Protein 2ENY (pdb70)

Secondary structure (DSSP, 8-state):
-----------SB----EEEESS--EEEEEE-SS---SS-B--BSSSSB-SB-SS-EEEEETTEEEEEE-S--TTT-S-EEEEETTEEEEE-EEEE---SS---

InterPro domains:
  IPR000048 IQ motif, EF-hand binding site [PF00612] (4874-4893)
  IPR000048 IQ motif, EF-hand binding site [SM00015] (4871-4893)
  IPR000219 Dbl homology domain [PF00621] (5697-5871)
  IPR000219 Dbl homology domain [PS50010] (5693-5877)
  IPR000219 Dbl homology domain [SM00325] (5697-5876)
  IPR000719 Protein kinase domain [PF00069] (6468-6721)
  IPR000719 Protein kinase domain [PF00069] (7675-7924)
  IPR000719 Protein kinase domain [PS50011] (6468-6721)
  IPR000719 Protein kinase domain [PS50011] (7672-7924)
  IPR000719 Protein kinase domain [SM00220] (6468-6721)
  IPR000719 Protein kinase domain [SM00220] (7672-7924)
  IPR001452 SH3 domain [PS50002] (5600-5667)
  IPR001849 Pleckstrin homology domain [PS50003] (5895-6004)
  IPR001849 Pleckstrin homology domain [SM00233] (5896-6006)
  IPR003598 Immunoglobulin subtype 2 [SM00408] (22-89)
  IPR003598 Immunoglobulin subtype 2 [SM00408] (122-191)
  IPR003598 Immunoglobulin subtype 2 [SM00408] (250-318)
  IPR003598 Immunoglobulin subtype 2 [SM00408] (345-411)
  IPR003598 Immunoglobulin subtype 2 [SM00408] (721-785)
  IPR003598 Immunoglobulin subtype 2 [SM00408] (810-877)

Organism: Homo sapiens (NCBI:txid9606)

Foldseek 3Di:
DDPDDDDDWAWPDFWEEDADEQQDKDKIKTATPDKDDPWDKFKDQQHHGDPDPQQWPWDDDIRMIITIHGRDDQNSFDKIWMDTPRDIGMYGYYYHYDPDDDDD

Radius of gyration: 16.29 Å; Cα contacts (8 Å, |Δi|>4): 209; chains: 1; bounding box: 24×69×23 Å

Nearest PDB structures (foldseek):
  2eny-assembly1_A  TM=8.741E-01  e=5.413E-17  Homo sapiens
  1x44-assembly1_A  TM=7.859E-01  e=5.544E-09  Homo sapiens
  7ahs-assembly3_C  TM=8.733E-01  e=3.861E-07  Homo sapiens
  5joe-assembly1_A  TM=8.152E-01  e=4.324E-07  Homo sapiens
  2bk8-assembly1_A  TM=7.871E-01  e=1.364E-05  Homo sapiens

Structure (mmCIF, N/CA/C/O backbone):
data_2ENY
#
_entry.id   2ENY
#
loop_
_atom_site.group_PDB
_atom_site.id
_atom_site.type_symbol
_atom_site.label_atom_id
_atom_site.label_alt_id
_atom_site.label_comp_id
_atom_site.label_asym_id
_atom_site.label_entity_id
_atom_site.label_seq_id
_atom_site.pdbx_PDB_ins_code
_atom_site.Cartn_x
_atom_site.Cartn_y
_atom_site.Cartn_z
_atom_site.occupancy
_atom_site.B_iso_or_equiv
_atom_site.auth_seq_id
_atom_site.auth_comp_id
_atom_site.auth_asym_id
_atom_site.auth_atom_id
_atom_site.pdbx_PDB_model_num
ATOM 1 N N . GLY A 1 1 ? 13.356 39.918 2.357 1.00 0.00 1 GLY A N 1
ATOM 2 C CA . GLY A 1 1 ? 12.908 40.194 1.005 1.00 0.00 1 GLY A CA 1
ATOM 3 C C . GLY A 1 1 ? 11.445 39.856 0.798 1.00 0.00 1 GLY A C 1
ATOM 4 O O . GLY A 1 1 ? 10.566 40.659 1.109 1.00 0.00 1 GLY A O 1
ATOM 8 N N . SER A 1 2 ? 11.183 38.665 0.270 1.00 0.00 2 SER A N 1
ATOM 9 C CA . SER A 1 2 ? 9.816 38.225 0.017 1.00 0.00 2 SER A CA 1
ATOM 10 C C . SER A 1 2 ? 9.569 36.844 0.618 1.00 0.00 2 SER A C 1
ATOM 11 O O . SER A 1 2 ? 10.146 35.851 0.176 1.00 0.00 2 SER A O 1
ATOM 19 N N . SER A 1 3 ? 8.708 36.791 1.629 1.00 0.00 3 SER A N 1
ATOM 20 C CA . SER A 1 3 ? 8.387 35.533 2.294 1.00 0.00 3 SER A CA 1
ATOM 21 C C . SER A 1 3 ? 7.114 34.923 1.717 1.00 0.00 3 SER A C 1
ATOM 22 O O . SER A 1 3 ? 6.166 35.633 1.386 1.00 0.00 3 SER A O 1
ATOM 30 N N . GLY A 1 4 ? 7.101 33.598 1.598 1.00 0.00 4 GLY A N 1
ATOM 31 C CA . GLY A 1 4 ? 5.941 32.913 1.060 1.00 0.00 4 GLY A CA 1
ATOM 32 C C . GLY A 1 4 ? 6.273 32.082 -0.163 1.00 0.00 4 GLY A C 1
ATOM 33 O O . GLY A 1 4 ? 7.356 32.211 -0.734 1.00 0.00 4 GLY A O 1
ATOM 37 N N . SER A 1 5 ? 5.341 31.225 -0.566 1.00 0.00 5 SER A N 1
ATOM 38 C CA . SER A 1 5 ? 5.543 30.365 -1.727 1.00 0.00 5 SER A CA 1
ATOM 39 C C . SER A 1 5 ? 4.215 30.057 -2.412 1.00 0.00 5 SER A C 1
ATOM 40 O O . SER A 1 5 ? 3.212 29.783 -1.753 1.00 0.00 5 SER A O 1
ATOM 48 N N . SER A 1 6 ? 4.217 30.104 -3.740 1.00 0.00 6 SER A N 1
ATOM 49 C CA . SER A 1 6 ? 3.012 29.834 -4.517 1.00 0.00 6 SER A CA 1
ATOM 50 C C . SER A 1 6 ? 2.950 28.367 -4.931 1.00 0.00 6 SER A C 1
ATOM 51 O O . SER A 1 6 ? 1.906 27.725 -4.827 1.00 0.00 6 SER A O 1
ATOM 59 N N . GLY A 1 7 ? 4.079 27.843 -5.400 1.00 0.00 7 GLY A N 1
ATOM 60 C CA . GLY A 1 7 ? 4.132 26.456 -5.823 1.00 0.00 7 GLY A CA 1
ATOM 61 C C . GLY A 1 7 ? 3.338 25.541 -4.912 1.00 0.00 7 GLY A C 1
ATOM 62 O O . GLY A 1 7 ? 3.357 25.698 -3.691 1.00 0.00 7 GLY A O 1
ATOM 66 N N . HIS A 1 8 ? 2.634 24.582 -5.506 1.00 0.00 8 HIS A N 1
ATOM 67 C CA . HIS A 1 8 ? 1.828 23.639 -4.740 1.00 0.00 8 HIS A CA 1
ATOM 68 C C . HIS A 1 8 ? 2.490 22.265 -4.701 1.00 0.00 8 HIS A C 1
ATOM 69 O O . HIS A 1 8 ? 3.490 22.026 -5.378 1.00 0.00 8 HIS A O 1
ATOM 84 N N . VAL A 1 9 ? 1.926 21.364 -3.902 1.00 0.00 9 VAL A N 1
ATOM 85 C CA . VAL A 1 9 ? 2.461 20.014 -3.774 1.00 0.00 9 VAL A CA 1
ATOM 86 C C . VAL A 1 9 ? 1.405 18.969 -4.117 1.00 0.00 9 VAL A C 1
ATOM 87 O O . VAL A 1 9 ? 0.224 19.145 -3.821 1.00 0.00 9 VAL A O 1
ATOM 100 N N . GLY A 1 10 ? 1.839 17.879 -4.743 1.00 0.00 10 GLY A N 1
ATOM 101 C CA . GLY A 1 10 ? 0.918 16.821 -5.115 1.00 0.00 10 GLY A CA 1
ATOM 102 C C . GLY A 1 10 ? 1.600 15.472 -5.227 1.00 0.00 10 GLY A C 1
ATOM 103 O O . GLY A 1 10 ? 2.801 15.354 -4.983 1.00 0.00 10 GLY A O 1
ATOM 107 N N . ILE A 1 11 ? 0.832 14.452 -5.594 1.00 0.00 11 ILE A N 1
ATOM 108 C CA . ILE A 1 11 ? 1.369 13.104 -5.736 1.00 0.00 11 ILE A CA 1
ATOM 109 C C . ILE A 1 11 ? 1.991 12.903 -7.114 1.00 0.00 11 ILE A C 1
ATOM 110 O O . ILE A 1 11 ? 1.285 12.817 -8.120 1.00 0.00 11 ILE A O 1
ATOM 126 N N . THR A 1 12 ? 3.318 12.827 -7.153 1.00 0.00 12 THR A N 1
ATOM 127 C CA . THR A 1 12 ? 4.035 12.635 -8.407 1.00 0.00 12 THR A CA 1
ATOM 128 C C . THR A 1 12 ? 4.129 11.156 -8.766 1.00 0.00 12 THR A C 1
ATOM 129 O O . THR A 1 12 ? 4.370 10.801 -9.920 1.00 0.00 12 THR A O 1
ATOM 140 N N . LYS A 1 13 ? 3.937 10.297 -7.771 1.00 0.00 13 LYS A N 1
ATOM 141 C CA . LYS A 1 13 ? 3.997 8.856 -7.981 1.00 0.00 13 LYS A CA 1
ATOM 142 C C . LYS A 1 13 ? 2.752 8.172 -7.427 1.00 0.00 13 LYS A C 1
ATOM 143 O O . LYS A 1 13 ? 2.750 7.685 -6.296 1.00 0.00 13 LYS A O 1
ATOM 162 N N . ARG A 1 14 ? 1.694 8.138 -8.231 1.00 0.00 14 ARG A N 1
ATOM 163 C CA . ARG A 1 14 ? 0.442 7.514 -7.820 1.00 0.00 14 ARG A CA 1
ATOM 164 C C . ARG A 1 14 ? 0.617 6.008 -7.646 1.00 0.00 14 ARG A C 1
ATOM 165 O O . ARG A 1 14 ? 1.346 5.365 -8.402 1.00 0.00 14 ARG A O 1
ATOM 186 N N . LEU A 1 15 ? -0.055 5.452 -6.644 1.00 0.00 15 LEU A N 1
ATOM 187 C CA . LEU A 1 15 ? 0.026 4.021 -6.369 1.00 0.00 15 LEU A CA 1
ATOM 188 C C . LEU A 1 15 ? -0.050 3.213 -7.661 1.00 0.00 15 LEU A C 1
ATOM 189 O O . LEU A 1 15 ? -0.397 3.742 -8.717 1.00 0.00 15 LEU A O 1
ATOM 205 N N . LYS A 1 16 ? 0.274 1.928 -7.569 1.00 0.00 16 LYS A N 1
ATOM 206 C CA . LYS A 1 16 ? 0.240 1.045 -8.728 1.00 0.00 16 LYS A CA 1
ATOM 207 C C . LYS A 1 16 ? -0.323 -0.323 -8.353 1.00 0.00 16 LYS A C 1
ATOM 208 O O . LYS A 1 16 ? -0.383 -0.680 -7.176 1.00 0.00 16 LYS A O 1
ATOM 227 N N . THR A 1 17 ? -0.733 -1.086 -9.362 1.00 0.00 17 THR A N 1
ATOM 228 C CA . THR A 1 17 ? -1.290 -2.414 -9.139 1.00 0.00 17 THR A CA 1
ATOM 229 C C . THR A 1 17 ? -0.227 -3.375 -8.618 1.00 0.00 17 THR A C 1
ATOM 230 O O . THR A 1 17 ? 0.878 -3.444 -9.156 1.00 0.00 17 THR A O 1
ATOM 241 N N . MET A 1 18 ? -0.569 -4.116 -7.570 1.00 0.00 18 MET A N 1
ATOM 242 C CA . MET A 1 18 ? 0.356 -5.076 -6.978 1.00 0.00 18 MET A CA 1
ATOM 243 C C . MET A 1 18 ? -0.262 -6.469 -6.930 1.00 0.00 18 MET A C 1
ATOM 244 O O . MET A 1 18 ? -1.286 -6.681 -6.281 1.00 0.00 18 MET A O 1
ATOM 258 N N . GLU A 1 19 ? 0.365 -7.415 -7.622 1.00 0.00 19 GLU A N 1
ATOM 259 C CA . GLU A 1 19 ? -0.126 -8.788 -7.657 1.00 0.00 19 GLU A CA 1
ATOM 260 C C . GLU A 1 19 ? 0.755 -9.703 -6.812 1.00 0.00 19 GLU A C 1
ATOM 261 O O . GLU A 1 19 ? 1.975 -9.734 -6.976 1.00 0.00 19 GLU A O 1
ATOM 273 N N . VAL A 1 20 ? 0.128 -10.447 -5.906 1.00 0.00 20 VAL A N 1
ATOM 274 C CA . VAL A 1 20 ? 0.854 -11.364 -5.035 1.00 0.00 20 VAL A CA 1
ATOM 275 C C . VAL A 1 20 ? 0.103 -12.681 -4.876 1.00 0.00 20 VAL A C 1
ATOM 276 O O . VAL A 1 20 ? -1.071 -12.786 -5.233 1.00 0.00 20 VAL A O 1
ATOM 289 N N . LEU A 1 21 ? 0.787 -13.684 -4.338 1.00 0.00 21 LEU A N 1
ATOM 290 C CA . LEU A 1 21 ? 0.185 -14.996 -4.130 1.00 0.00 21 LEU A CA 1
ATOM 291 C C . LEU A 1 21 ? -0.387 -15.117 -2.721 1.00 0.00 21 LEU A C 1
ATOM 292 O O . LEU A 1 21 ? 0.270 -14.762 -1.743 1.00 0.00 21 LEU A O 1
ATOM 308 N N . GLU A 1 22 ? -1.613 -15.620 -2.627 1.00 0.00 22 GLU A N 1
ATOM 309 C CA . GLU A 1 22 ? -2.272 -15.788 -1.337 1.00 0.00 22 GLU A CA 1
ATOM 310 C C . GLU A 1 22 ? -1.290 -16.300 -0.287 1.00 0.00 22 GLU A C 1
ATOM 311 O O . GLU A 1 22 ? -0.850 -17.448 -0.340 1.00 0.00 22 GLU A O 1
ATOM 323 N N . GLY A 1 23 ? -0.951 -15.438 0.667 1.00 0.00 23 GLY A N 1
ATOM 324 C CA . GLY A 1 23 ? -0.023 -15.820 1.716 1.00 0.00 23 GLY A CA 1
ATOM 325 C C . GLY A 1 23 ? 1.366 -15.254 1.495 1.00 0.00 23 GLY A C 1
ATOM 326 O O . GLY A 1 23 ? 2.361 -15.872 1.873 1.00 0.00 23 GLY A O 1
ATOM 330 N N . GLU A 1 24 ? 1.434 -14.077 0.880 1.00 0.00 24 GLU A N 1
ATOM 331 C CA . GLU A 1 24 ? 2.712 -13.431 0.608 1.00 0.00 24 GLU A CA 1
ATOM 332 C C . GLU A 1 24 ? 2.768 -12.047 1.247 1.00 0.00 24 GLU A C 1
ATOM 333 O O . GLU A 1 24 ? 1.813 -11.607 1.888 1.00 0.00 24 GLU A O 1
ATOM 345 N N . SER A 1 25 ? 3.895 -11.365 1.069 1.00 0.00 25 SER A N 1
ATOM 346 C CA . SER A 1 25 ? 4.080 -10.032 1.632 1.00 0.00 25 SER A CA 1
ATOM 347 C C . SER A 1 25 ? 4.331 -9.007 0.531 1.00 0.00 25 SER A C 1
ATOM 348 O O . SER A 1 25 ? 5.302 -9.112 -0.220 1.00 0.00 25 SER A O 1
ATOM 356 N N . CYS A 1 26 ? 3.450 -8.017 0.440 1.00 0.00 26 CYS A N 1
ATOM 357 C CA . CYS A 1 26 ? 3.574 -6.972 -0.570 1.00 0.00 26 CYS A CA 1
ATOM 358 C C . CYS A 1 26 ? 3.757 -5.605 0.082 1.00 0.00 26 CYS A C 1
ATOM 359 O O . CYS A 1 26 ? 3.028 -5.244 1.005 1.00 0.00 26 CYS A O 1
ATOM 367 N N . SER A 1 27 ? 4.737 -4.850 -0.405 1.00 0.00 27 SER A N 1
ATOM 368 C CA . SER A 1 27 ? 5.020 -3.525 0.134 1.00 0.00 27 SER A CA 1
ATOM 369 C C . SER A 1 27 ? 4.756 -2.446 -0.912 1.00 0.00 27 SER A C 1
ATOM 370 O O . SER A 1 27 ? 5.541 -2.263 -1.844 1.00 0.00 27 SER A O 1
ATOM 378 N N . PHE A 1 28 ? 3.646 -1.734 -0.752 1.00 0.00 28 PHE A N 1
ATOM 379 C CA . PHE A 1 28 ? 3.277 -0.673 -1.682 1.00 0.00 28 PHE A CA 1
ATOM 380 C C . PHE A 1 28 ? 4.193 0.537 -1.518 1.00 0.00 28 PHE A C 1
ATOM 381 O O . PHE A 1 28 ? 4.677 0.817 -0.423 1.00 0.00 28 PHE A O 1
ATOM 398 N N . GLU A 1 29 ? 4.425 1.248 -2.617 1.00 0.00 29 GLU A N 1
ATOM 399 C CA . GLU A 1 29 ? 5.284 2.427 -2.596 1.00 0.00 29 GLU A CA 1
ATOM 400 C C . GLU A 1 29 ? 4.510 3.671 -3.022 1.00 0.00 29 GLU A C 1
ATOM 401 O O . GLU A 1 29 ? 3.724 3.632 -3.969 1.00 0.00 29 GLU A O 1
ATOM 413 N N . CYS A 1 30 ? 4.739 4.773 -2.316 1.00 0.00 30 CYS A N 1
ATOM 414 C CA . CYS A 1 30 ? 4.062 6.029 -2.619 1.00 0.00 30 CYS A CA 1
ATOM 415 C C . CYS A 1 30 ? 4.958 7.221 -2.295 1.00 0.00 30 CYS A C 1
ATOM 416 O O . CYS A 1 30 ? 5.388 7.395 -1.154 1.00 0.00 30 CYS A O 1
ATOM 424 N N . VAL A 1 31 ? 5.237 8.037 -3.306 1.00 0.00 31 VAL A N 1
ATOM 425 C CA . VAL A 1 31 ? 6.082 9.212 -3.129 1.00 0.00 31 VAL A CA 1
ATOM 426 C C . VAL A 1 31 ? 5.284 10.497 -3.318 1.00 0.00 31 VAL A C 1
ATOM 427 O O . VAL A 1 31 ? 4.434 10.588 -4.205 1.00 0.00 31 VAL A O 1
ATOM 440 N N . LEU A 1 32 ? 5.563 11.489 -2.480 1.00 0.00 32 LEU A N 1
ATOM 441 C CA . LEU A 1 32 ? 4.871 12.771 -2.555 1.00 0.00 32 LEU A CA 1
ATOM 442 C C . LEU A 1 32 ? 5.817 13.874 -3.019 1.00 0.00 32 LEU A C 1
ATOM 443 O O . LEU A 1 32 ? 6.957 13.960 -2.562 1.00 0.00 32 LEU A O 1
ATOM 459 N N . SER A 1 33 ? 5.336 14.718 -3.926 1.00 0.00 33 SER A N 1
ATOM 460 C CA . SER A 1 33 ? 6.139 15.815 -4.453 1.00 0.00 33 SER A CA 1
ATOM 461 C C . SER A 1 33 ? 7.045 16.393 -3.370 1.00 0.00 33 SER A C 1
ATOM 462 O O . SER A 1 33 ? 8.220 16.673 -3.611 1.00 0.00 33 SER A O 1
ATOM 470 N N . HIS A 1 34 ? 6.491 16.569 -2.175 1.00 0.00 34 HIS A N 1
ATOM 471 C CA . HIS A 1 34 ? 7.248 17.113 -1.053 1.00 0.00 34 HIS A CA 1
ATOM 472 C C . HIS A 1 34 ? 7.249 16.142 0.124 1.00 0.00 34 HIS A C 1
ATOM 473 O O . HIS A 1 34 ? 6.572 15.115 0.093 1.00 0.00 34 HIS A O 1
ATOM 488 N N . GLU A 1 35 ? 8.012 16.476 1.160 1.00 0.00 35 GLU A N 1
ATOM 489 C CA . GLU A 1 35 ? 8.101 15.632 2.346 1.00 0.00 35 GLU A CA 1
ATOM 490 C C . GLU A 1 35 ? 6.749 15.535 3.047 1.00 0.00 35 GLU A C 1
ATOM 491 O O . GLU A 1 35 ? 6.533 14.658 3.883 1.00 0.00 35 GLU A O 1
ATOM 503 N N . SER A 1 36 ? 5.843 16.443 2.699 1.00 0.00 36 SER A N 1
ATOM 504 C CA . SER A 1 36 ? 4.513 16.463 3.298 1.00 0.00 36 SER A CA 1
ATOM 505 C C . SER A 1 36 ? 4.588 16.193 4.797 1.00 0.00 36 SER A C 1
ATOM 506 O O . SER A 1 36 ? 3.806 15.411 5.338 1.00 0.00 36 SER A O 1
ATOM 514 N N . ALA A 1 37 ? 5.535 16.845 5.463 1.00 0.00 37 ALA A N 1
ATOM 515 C CA . ALA A 1 37 ? 5.712 16.677 6.900 1.00 0.00 37 ALA A CA 1
ATOM 516 C C . ALA A 1 37 ? 4.591 17.362 7.675 1.00 0.00 37 ALA A C 1
ATOM 517 O O . ALA A 1 37 ? 4.059 16.807 8.636 1.00 0.00 37 ALA A O 1
ATOM 524 N N . SER A 1 38 ? 4.238 18.571 7.251 1.00 0.00 38 SER A N 1
ATOM 525 C CA . SER A 1 38 ? 3.183 19.334 7.909 1.00 0.00 38 SER A CA 1
ATOM 526 C C . SER A 1 38 ? 2.078 18.410 8.412 1.00 0.00 38 SER A C 1
ATOM 527 O O . SER A 1 38 ? 1.792 18.361 9.608 1.00 0.00 38 SER A O 1
ATOM 535 N N . ASP A 1 39 ? 1.461 17.680 7.490 1.00 0.00 39 ASP A N 1
ATOM 536 C CA . ASP A 1 39 ? 0.388 16.756 7.839 1.00 0.00 39 ASP A CA 1
ATOM 537 C C . ASP A 1 39 ? 0.838 15.309 7.665 1.00 0.00 39 ASP A C 1
ATOM 538 O O . ASP A 1 39 ? 1.597 14.974 6.755 1.00 0.00 39 ASP A O 1
ATOM 547 N N . PRO A 1 40 ? 0.362 14.429 8.559 1.00 0.00 40 PRO A N 1
ATOM 548 C CA . PRO A 1 40 ? 0.703 13.004 8.526 1.00 0.00 40 PRO A CA 1
ATOM 549 C C . PRO A 1 40 ? 0.075 12.285 7.336 1.00 0.00 40 PRO A C 1
ATOM 550 O O . PRO A 1 40 ? -0.764 12.846 6.632 1.00 0.00 40 PRO A O 1
ATOM 561 N N . ALA A 1 41 ? 0.487 11.040 7.119 1.00 0.00 41 ALA A N 1
ATOM 562 C CA . ALA A 1 41 ? -0.037 10.244 6.016 1.00 0.00 41 ALA A CA 1
ATOM 563 C C . ALA A 1 41 ? -0.865 9.071 6.531 1.00 0.00 41 ALA A C 1
ATOM 564 O O . ALA A 1 41 ? -0.631 8.570 7.630 1.00 0.00 41 ALA A O 1
ATOM 571 N N . MET A 1 42 ? -1.832 8.638 5.729 1.00 0.00 42 MET A N 1
ATOM 572 C CA . MET A 1 42 ? -2.694 7.523 6.104 1.00 0.00 42 MET A CA 1
ATOM 573 C C . MET A 1 42 ? -2.604 6.398 5.079 1.00 0.00 42 MET A C 1
ATOM 574 O O . MET A 1 42 ? -2.292 6.633 3.911 1.00 0.00 42 MET A O 1
ATOM 588 N N . TRP A 1 43 ? -2.879 5.176 5.522 1.00 0.00 43 TRP A N 1
ATOM 589 C CA . TRP A 1 43 ? -2.829 4.015 4.641 1.00 0.00 43 TRP A CA 1
ATOM 590 C C . TRP A 1 43 ? -4.098 3.179 4.770 1.00 0.00 43 TRP A C 1
ATOM 591 O O . TRP A 1 43 ? -4.395 2.642 5.838 1.00 0.00 43 TRP A O 1
ATOM 612 N N . THR A 1 44 ? -4.845 3.071 3.676 1.00 0.00 44 THR A N 1
ATOM 613 C CA . THR A 1 44 ? -6.082 2.301 3.667 1.00 0.00 44 THR A CA 1
ATOM 614 C C . THR A 1 44 ? -6.051 1.223 2.590 1.00 0.00 44 THR A C 1
ATOM 615 O O . THR A 1 44 ? -6.200 1.512 1.403 1.00 0.00 44 THR A O 1
ATOM 626 N N . VAL A 1 45 ? -5.857 -0.023 3.012 1.00 0.00 45 VAL A N 1
ATOM 627 C CA . VAL A 1 45 ? -5.808 -1.146 2.084 1.00 0.00 45 VAL A CA 1
ATOM 628 C C . VAL A 1 45 ? -7.114 -1.933 2.104 1.00 0.00 45 VAL A C 1
ATOM 629 O O . VAL A 1 45 ? -7.529 -2.441 3.145 1.00 0.00 45 VAL A O 1
ATOM 642 N N . GLY A 1 46 ? -7.758 -2.030 0.945 1.00 0.00 46 GLY A N 1
ATOM 643 C CA . GLY A 1 46 ? -9.011 -2.757 0.851 1.00 0.00 46 GLY A CA 1
ATOM 644 C C . GLY A 1 46 ? -10.202 -1.915 1.263 1.00 0.00 46 GLY A C 1
ATOM 645 O O . GLY A 1 46 ? -11.271 -2.002 0.660 1.00 0.00 46 GLY A O 1
ATOM 649 N N . GLY A 1 47 ? -10.019 -1.098 2.296 1.00 0.00 47 GLY A N 1
ATOM 650 C CA . GLY A 1 47 ? -11.097 -0.250 2.771 1.00 0.00 47 GLY A CA 1
ATOM 651 C C . GLY A 1 47 ? -11.138 -0.158 4.283 1.00 0.00 47 GLY A C 1
ATOM 652 O O . GLY A 1 47 ? -12.210 -0.033 4.877 1.00 0.00 47 GLY A O 1
ATOM 656 N N . LYS A 1 48 ? -9.969 -0.221 4.910 1.00 0.00 48 LYS A N 1
ATOM 657 C CA . LYS A 1 48 ? -9.874 -0.144 6.363 1.00 0.00 48 LYS A CA 1
ATOM 658 C C . LYS A 1 48 ? -8.626 0.624 6.788 1.00 0.00 48 LYS A C 1
ATOM 659 O O . LYS A 1 48 ? -7.701 0.812 5.996 1.00 0.00 48 LYS A O 1
ATOM 678 N N . THR A 1 49 ? -8.605 1.064 8.042 1.00 0.00 49 THR A N 1
ATOM 679 C CA . THR A 1 49 ? -7.470 1.810 8.571 1.00 0.00 49 THR A CA 1
ATOM 680 C C . THR A 1 49 ? -6.451 0.878 9.216 1.00 0.00 49 THR A C 1
ATOM 681 O O . THR A 1 49 ? -6.775 0.132 10.140 1.00 0.00 49 THR A O 1
ATOM 692 N N . VAL A 1 50 ? -5.217 0.926 8.723 1.00 0.00 50 VAL A N 1
ATOM 693 C CA . VAL A 1 50 ? -4.149 0.087 9.252 1.00 0.00 50 VAL A CA 1
ATOM 694 C C . VAL A 1 50 ? -3.019 0.933 9.827 1.00 0.00 50 VAL A C 1
ATOM 695 O O . VAL A 1 50 ? -2.552 0.691 10.939 1.00 0.00 50 VAL A O 1
ATOM 708 N N . GLY A 1 51 ? -2.584 1.928 9.060 1.00 0.00 51 GLY A N 1
ATOM 709 C CA . GLY A 1 51 ? -1.511 2.797 9.510 1.00 0.00 51 GLY A CA 1
ATOM 710 C C . GLY A 1 51 ? -0.480 2.061 10.342 1.00 0.00 51 GLY A C 1
ATOM 711 O O . GLY A 1 51 ? 0.206 1.167 9.845 1.00 0.00 51 GLY A O 1
ATOM 715 N N . SER A 1 52 ? -0.367 2.437 11.612 1.00 0.00 52 SER A N 1
ATOM 716 C CA . SER A 1 52 ? 0.593 1.810 12.513 1.00 0.00 52 SER A CA 1
ATOM 717 C C . SER A 1 52 ? -0.008 0.571 13.169 1.00 0.00 52 SER A C 1
ATOM 718 O O . SER A 1 52 ? -0.917 0.670 13.992 1.00 0.00 52 SER A O 1
ATOM 726 N N . SER A 1 53 ? 0.508 -0.597 12.797 1.00 0.00 53 SER A N 1
ATOM 727 C CA . SER A 1 53 ? 0.021 -1.857 13.346 1.00 0.00 53 SER A CA 1
ATOM 728 C C . SER A 1 53 ? 1.094 -2.938 13.257 1.00 0.00 53 SER A C 1
ATOM 729 O O . SER A 1 53 ? 1.998 -2.865 12.425 1.00 0.00 53 SER A O 1
ATOM 737 N N . SER A 1 54 ? 0.986 -3.942 14.122 1.00 0.00 54 SER A N 1
ATOM 738 C CA . SER A 1 54 ? 1.948 -5.038 14.145 1.00 0.00 54 SER A CA 1
ATOM 739 C C . SER A 1 54 ? 2.123 -5.637 12.753 1.00 0.00 54 SER A C 1
ATOM 740 O O . SER A 1 54 ? 3.244 -5.792 12.268 1.00 0.00 54 SER A O 1
ATOM 748 N N . ARG A 1 55 ? 1.006 -5.972 12.116 1.00 0.00 55 ARG A N 1
ATOM 749 C CA . ARG A 1 55 ? 1.034 -6.556 10.780 1.00 0.00 55 ARG A CA 1
ATOM 750 C C . ARG A 1 55 ? 1.413 -5.509 9.737 1.00 0.00 55 ARG A C 1
ATOM 751 O O . ARG A 1 55 ? 2.406 -5.658 9.024 1.00 0.00 55 ARG A O 1
ATOM 772 N N . PHE A 1 56 ? 0.616 -4.449 9.653 1.00 0.00 56 PHE A N 1
ATOM 773 C CA . PHE A 1 56 ? 0.868 -3.377 8.696 1.00 0.00 56 PHE A CA 1
ATOM 774 C C . PHE A 1 56 ? 1.753 -2.297 9.310 1.00 0.00 56 PHE A C 1
ATOM 775 O O . PHE A 1 56 ? 1.311 -1.530 10.166 1.00 0.00 56 PHE A O 1
ATOM 792 N N . GLN A 1 57 ? 3.005 -2.243 8.867 1.00 0.00 57 GLN A N 1
ATOM 793 C CA . GLN A 1 57 ? 3.953 -1.258 9.373 1.00 0.00 57 GLN A CA 1
ATOM 794 C C . GLN A 1 57 ? 4.245 -0.193 8.322 1.00 0.00 57 GLN A C 1
ATOM 795 O O . GLN A 1 57 ? 5.202 -0.307 7.557 1.00 0.00 57 GLN A O 1
ATOM 809 N N . ALA A 1 58 ? 3.413 0.843 8.290 1.00 0.00 58 ALA A N 1
ATOM 810 C CA . ALA A 1 58 ? 3.582 1.930 7.333 1.00 0.00 58 ALA A CA 1
ATOM 811 C C . ALA A 1 58 ? 4.806 2.774 7.673 1.00 0.00 58 ALA A C 1
ATOM 812 O O . ALA A 1 58 ? 4.700 3.794 8.355 1.00 0.00 58 ALA A O 1
ATOM 819 N N . THR A 1 59 ? 5.968 2.343 7.194 1.00 0.00 59 THR A N 1
ATOM 820 C CA . THR A 1 59 ? 7.212 3.058 7.449 1.00 0.00 59 THR A CA 1
ATOM 821 C C . THR A 1 59 ? 7.289 4.339 6.626 1.00 0.00 59 THR A C 1
ATOM 822 O O . THR A 1 59 ? 6.504 4.540 5.699 1.00 0.00 59 THR A O 1
ATOM 833 N N . ARG A 1 60 ? 8.239 5.203 6.970 1.00 0.00 60 ARG A N 1
ATOM 834 C CA . ARG A 1 60 ? 8.416 6.465 6.263 1.00 0.00 60 ARG A CA 1
ATOM 835 C C . ARG A 1 60 ? 9.895 6.744 6.011 1.00 0.00 60 ARG A C 1
ATOM 836 O O . ARG A 1 60 ? 10.731 6.551 6.894 1.00 0.00 60 ARG A O 1
ATOM 857 N N . GLN A 1 61 ? 10.209 7.197 4.802 1.00 0.00 61 GLN A N 1
ATOM 858 C CA . GLN A 1 61 ? 11.588 7.500 4.435 1.00 0.00 61 GLN A CA 1
ATOM 859 C C . GLN A 1 61 ? 11.677 8.843 3.717 1.00 0.00 61 GLN A C 1
ATOM 860 O O . GLN A 1 61 ? 11.375 8.944 2.528 1.00 0.00 61 GLN A O 1
ATOM 874 N N . GLY A 1 62 ? 12.093 9.873 4.447 1.00 0.00 62 GLY A N 1
ATOM 875 C CA . GLY A 1 62 ? 12.213 11.196 3.863 1.00 0.00 62 GLY A CA 1
ATOM 876 C C . GLY A 1 62 ? 10.935 11.650 3.187 1.00 0.00 62 GLY A C 1
ATOM 877 O O . GLY A 1 62 ? 10.018 12.143 3.845 1.00 0.00 62 GLY A O 1
ATOM 881 N N . ARG A 1 63 ? 10.874 11.486 1.870 1.00 0.00 63 ARG A N 1
ATOM 882 C CA . ARG A 1 63 ? 9.699 11.885 1.104 1.00 0.00 63 ARG A CA 1
ATOM 883 C C . ARG A 1 63 ? 9.069 10.682 0.408 1.00 0.00 63 ARG A C 1
ATOM 884 O O . ARG A 1 63 ? 8.554 10.794 -0.705 1.00 0.00 63 ARG A O 1
ATOM 905 N N . LYS A 1 64 ? 9.113 9.532 1.071 1.00 0.00 64 LYS A N 1
ATOM 906 C CA . LYS A 1 64 ? 8.546 8.307 0.518 1.00 0.00 64 LYS A CA 1
ATOM 907 C C . LYS A 1 64 ? 7.911 7.458 1.615 1.00 0.00 64 LYS A C 1
ATOM 908 O O . LYS A 1 64 ? 8.315 7.524 2.776 1.00 0.00 64 LYS A O 1
ATOM 927 N N . TYR A 1 65 ? 6.918 6.661 1.239 1.00 0.00 65 TYR A N 1
ATOM 928 C CA . TYR A 1 65 ? 6.227 5.800 2.191 1.00 0.00 65 TYR A CA 1
ATOM 929 C C . TYR A 1 65 ? 6.162 4.364 1.679 1.00 0.00 65 TYR A C 1
ATOM 930 O O . TYR A 1 65 ? 5.945 4.126 0.491 1.00 0.00 65 TYR A O 1
ATOM 948 N N . ILE A 1 66 ? 6.352 3.411 2.585 1.00 0.00 66 ILE A N 1
ATOM 949 C CA . ILE A 1 66 ? 6.314 1.998 2.227 1.00 0.00 66 ILE A CA 1
ATOM 950 C C . ILE A 1 66 ? 5.424 1.213 3.184 1.00 0.00 66 ILE A C 1
ATOM 951 O O . ILE A 1 66 ? 5.811 0.927 4.317 1.00 0.00 66 ILE A O 1
ATOM 967 N N . LEU A 1 67 ? 4.229 0.865 2.719 1.00 0.00 67 LEU A N 1
ATOM 968 C CA . LEU A 1 67 ? 3.282 0.109 3.532 1.00 0.00 67 LEU A CA 1
ATOM 969 C C . LEU A 1 67 ? 3.455 -1.391 3.317 1.00 0.00 67 LEU A C 1
ATOM 970 O O . LEU A 1 67 ? 3.152 -1.914 2.245 1.00 0.00 67 LEU A O 1
ATOM 986 N N . VAL A 1 68 ? 3.944 -2.078 4.345 1.00 0.00 68 VAL A N 1
ATOM 987 C CA . VAL A 1 68 ? 4.154 -3.519 4.270 1.00 0.00 68 VAL A CA 1
ATOM 988 C C . VAL A 1 68 ? 2.896 -4.280 4.674 1.00 0.00 68 VAL A C 1
ATOM 989 O O . VAL A 1 68 ? 2.257 -3.958 5.675 1.00 0.00 68 VAL A O 1
ATOM 1002 N N . VAL A 1 69 ? 2.546 -5.293 3.887 1.00 0.00 69 VAL A N 1
ATOM 1003 C CA . VAL A 1 69 ? 1.365 -6.102 4.163 1.00 0.00 69 VAL A CA 1
ATOM 1004 C C . VAL A 1 69 ? 1.745 -7.551 4.447 1.00 0.00 69 VAL A C 1
ATOM 1005 O O . VAL A 1 69 ? 2.425 -8.193 3.647 1.00 0.00 69 VAL A O 1
ATOM 1018 N N . ARG A 1 70 ? 1.302 -8.059 5.592 1.00 0.00 70 ARG A N 1
ATOM 1019 C CA . ARG A 1 70 ? 1.597 -9.432 5.983 1.00 0.00 70 ARG A CA 1
ATOM 1020 C C . ARG A 1 70 ? 0.331 -10.285 5.968 1.00 0.00 70 ARG A C 1
ATOM 1021 O O . ARG A 1 70 ? -0.768 -9.784 6.201 1.00 0.00 70 ARG A O 1
ATOM 1042 N N . GLU A 1 71 ? 0.496 -11.575 5.693 1.00 0.00 71 GLU A N 1
ATOM 1043 C CA . GLU A 1 71 ? -0.633 -12.496 5.647 1.00 0.00 71 GLU A CA 1
ATOM 1044 C C . GLU A 1 71 ? -1.668 -12.038 4.623 1.00 0.00 71 GLU A C 1
ATOM 1045 O O . GLU A 1 71 ? -2.857 -11.944 4.926 1.00 0.00 71 GLU A O 1
ATOM 1057 N N . ALA A 1 72 ? -1.205 -11.753 3.410 1.00 0.00 72 ALA A N 1
ATOM 1058 C CA . ALA A 1 72 ? -2.089 -11.306 2.341 1.00 0.00 72 ALA A CA 1
ATOM 1059 C C . ALA A 1 72 ? -3.190 -12.327 2.076 1.00 0.00 72 ALA A C 1
ATOM 1060 O O . ALA A 1 72 ? -2.915 -13.500 1.826 1.00 0.00 72 ALA A O 1
ATOM 1067 N N . ALA A 1 73 ? -4.438 -11.873 2.133 1.00 0.00 73 ALA A N 1
ATOM 1068 C CA . ALA A 1 73 ? -5.580 -12.747 1.897 1.00 0.00 73 ALA A CA 1
ATOM 1069 C C . ALA A 1 73 ? -6.334 -12.337 0.637 1.00 0.00 73 ALA A C 1
ATOM 1070 O O . ALA A 1 73 ? -6.156 -11.240 0.107 1.00 0.00 73 ALA A O 1
ATOM 1077 N N . PRO A 1 74 ? -7.197 -13.238 0.144 1.00 0.00 74 PRO A N 1
ATOM 1078 C CA . PRO A 1 74 ? -7.996 -12.992 -1.061 1.00 0.00 74 PRO A CA 1
ATOM 1079 C C . PRO A 1 74 ? -9.074 -11.937 -0.836 1.00 0.00 74 PRO A C 1
ATOM 1080 O O . PRO A 1 74 ? -9.381 -11.150 -1.731 1.00 0.00 74 PRO A O 1
ATOM 1091 N N . SER A 1 75 ? -9.644 -11.926 0.364 1.00 0.00 75 SER A N 1
ATOM 1092 C CA . SER A 1 75 ? -10.690 -10.969 0.705 1.00 0.00 75 SER A CA 1
ATOM 1093 C C . SER A 1 75 ? -10.191 -9.536 0.541 1.00 0.00 75 SER A C 1
ATOM 1094 O O . SER A 1 75 ? -10.737 -8.763 -0.245 1.00 0.00 75 SER A O 1
ATOM 1102 N N . ASP A 1 76 ? -9.149 -9.191 1.290 1.00 0.00 76 ASP A N 1
ATOM 1103 C CA . ASP A 1 76 ? -8.574 -7.852 1.228 1.00 0.00 76 ASP A CA 1
ATOM 1104 C C . ASP A 1 76 ? -8.536 -7.343 -0.209 1.00 0.00 76 ASP A C 1
ATOM 1105 O O . ASP A 1 76 ? -8.841 -6.180 -0.474 1.00 0.00 76 ASP A O 1
ATOM 1114 N N . ALA A 1 77 ? -8.160 -8.220 -1.133 1.00 0.00 77 ALA A N 1
ATOM 1115 C CA . ALA A 1 77 ? -8.083 -7.859 -2.544 1.00 0.00 77 ALA A CA 1
ATOM 1116 C C . ALA A 1 77 ? -9.293 -7.032 -2.965 1.00 0.00 77 ALA A C 1
ATOM 1117 O O . ALA A 1 77 ? -10.436 -7.442 -2.768 1.00 0.00 77 ALA A O 1
ATOM 1124 N N . GLY A 1 78 ? -9.033 -5.865 -3.546 1.00 0.00 78 GLY A N 1
ATOM 1125 C CA . GLY A 1 78 ? -10.111 -4.998 -3.985 1.00 0.00 78 GLY A CA 1
ATOM 1126 C C . GLY A 1 78 ? -9.606 -3.684 -4.547 1.00 0.00 78 GLY A C 1
ATOM 1127 O O . GLY A 1 78 ? -9.330 -3.578 -5.741 1.00 0.00 78 GLY A O 1
ATOM 1131 N N . GLU A 1 79 ? -9.488 -2.680 -3.684 1.00 0.00 79 GLU A N 1
ATOM 1132 C CA . GLU A 1 79 ? -9.015 -1.365 -4.102 1.00 0.00 79 GLU A CA 1
ATOM 1133 C C . GLU A 1 79 ? -8.302 -0.653 -2.957 1.00 0.00 79 GLU A C 1
ATOM 1134 O O . GLU A 1 79 ? -8.880 -0.431 -1.893 1.00 0.00 79 GLU A O 1
ATOM 1146 N N . VAL A 1 80 ? -7.041 -0.298 -3.183 1.00 0.00 80 VAL A N 1
ATOM 1147 C CA . VAL A 1 80 ? -6.247 0.390 -2.171 1.00 0.00 80 VAL A CA 1
ATOM 1148 C C . VAL A 1 80 ? -6.350 1.903 -2.327 1.00 0.00 80 VAL A C 1
ATOM 1149 O O . VAL A 1 80 ? -6.506 2.415 -3.435 1.00 0.00 80 VAL A O 1
ATOM 1162 N N . VAL A 1 81 ? -6.260 2.615 -1.208 1.00 0.00 81 VAL A N 1
ATOM 1163 C CA . VAL A 1 81 ? -6.341 4.070 -1.219 1.00 0.00 81 VAL A CA 1
ATOM 1164 C C . VAL A 1 81 ? -5.318 4.685 -0.271 1.00 0.00 81 VAL A C 1
ATOM 1165 O O . VAL A 1 81 ? -5.038 4.138 0.797 1.00 0.00 81 VAL A O 1
ATOM 1178 N N . PHE A 1 82 ? -4.763 5.826 -0.666 1.00 0.00 82 PHE A N 1
ATOM 1179 C CA . PHE A 1 82 ? -3.770 6.516 0.149 1.00 0.00 82 PHE A CA 1
ATOM 1180 C C . PHE A 1 82 ? -4.076 8.009 0.231 1.00 0.00 82 PHE A C 1
ATOM 1181 O O . PHE A 1 82 ? -3.918 8.740 -0.747 1.00 0.00 82 PHE A O 1
ATOM 1198 N N . SER A 1 83 ? -4.514 8.453 1.404 1.00 0.00 83 SER A N 1
ATOM 1199 C CA . SER A 1 83 ? -4.847 9.857 1.614 1.00 0.00 83 SER A CA 1
ATOM 1200 C C . SER A 1 83 ? -3.769 10.553 2.440 1.00 0.00 83 SER A C 1
ATOM 1201 O O . SER A 1 83 ? -3.149 9.944 3.312 1.00 0.00 83 SER A O 1
ATOM 1209 N N . VAL A 1 84 ? -3.552 11.834 2.159 1.00 0.00 84 VAL A N 1
ATOM 1210 C CA . VAL A 1 84 ? -2.551 12.615 2.876 1.00 0.00 84 VAL A CA 1
ATOM 1211 C C . VAL A 1 84 ? -2.781 14.110 2.685 1.00 0.00 84 VAL A C 1
ATOM 1212 O O . VAL A 1 84 ? -2.868 14.597 1.558 1.00 0.00 84 VAL A O 1
ATOM 1225 N N . ARG A 1 85 ? -2.877 14.835 3.795 1.00 0.00 85 ARG A N 1
ATOM 1226 C CA . ARG A 1 85 ? -3.097 16.275 3.751 1.00 0.00 85 ARG A CA 1
ATOM 1227 C C . ARG A 1 85 ? -4.207 16.625 2.763 1.00 0.00 85 ARG A C 1
ATOM 1228 O O . ARG A 1 85 ? -4.243 17.729 2.221 1.00 0.00 85 ARG A O 1
ATOM 1249 N N . GLY A 1 86 ? -5.110 15.677 2.535 1.00 0.00 86 GLY A N 1
ATOM 1250 C CA . GLY A 1 86 ? -6.208 15.904 1.613 1.00 0.00 86 GLY A CA 1
ATOM 1251 C C . GLY A 1 86 ? -6.119 15.029 0.379 1.00 0.00 86 GLY A C 1
ATOM 1252 O O . GLY A 1 86 ? -7.085 14.356 0.015 1.00 0.00 86 GLY A O 1
ATOM 1256 N N . LEU A 1 87 ? -4.959 15.036 -0.267 1.00 0.00 87 LEU A N 1
ATOM 1257 C CA . LEU A 1 87 ? -4.747 14.238 -1.470 1.00 0.00 87 LEU A CA 1
ATOM 1258 C C . LEU A 1 87 ? -5.236 12.807 -1.266 1.00 0.00 87 LEU A C 1
ATOM 1259 O O . LEU A 1 87 ? -5.423 12.358 -0.134 1.00 0.00 87 LEU A O 1
ATOM 1275 N N . THR A 1 88 ? -5.439 12.094 -2.369 1.00 0.00 88 THR A N 1
ATOM 1276 C CA . THR A 1 88 ? -5.905 10.714 -2.312 1.00 0.00 88 THR A CA 1
ATOM 1277 C C . THR A 1 88 ? -5.594 9.974 -3.608 1.00 0.00 88 THR A C 1
ATOM 1278 O O . THR A 1 88 ? -5.632 10.558 -4.691 1.00 0.00 88 THR A O 1
ATOM 1289 N N . SER A 1 89 ? -5.287 8.686 -3.490 1.00 0.00 89 SER A N 1
ATOM 1290 C CA . SER A 1 89 ? -4.966 7.868 -4.654 1.00 0.00 89 SER A CA 1
ATOM 1291 C C . SER A 1 89 ? -5.806 6.594 -4.670 1.00 0.00 89 SER A C 1
ATOM 1292 O O . SER A 1 89 ? -6.612 6.356 -3.770 1.00 0.00 89 SER A O 1
ATOM 1300 N N . LYS A 1 90 ? -5.612 5.778 -5.700 1.00 0.00 90 LYS A N 1
ATOM 1301 C CA . LYS A 1 90 ? -6.349 4.528 -5.836 1.00 0.00 90 LYS A CA 1
ATOM 1302 C C . LYS A 1 90 ? -5.510 3.477 -6.556 1.00 0.00 90 LYS A C 1
ATOM 1303 O O . LYS A 1 90 ? -4.653 3.807 -7.375 1.00 0.00 90 LYS A O 1
ATOM 1322 N N . ALA A 1 91 ? -5.763 2.209 -6.245 1.00 0.00 91 ALA A N 1
ATOM 1323 C CA . ALA A 1 91 ? -5.033 1.110 -6.865 1.00 0.00 91 ALA A CA 1
ATOM 1324 C C . ALA A 1 91 ? -5.814 -0.195 -6.760 1.00 0.00 91 ALA A C 1
ATOM 1325 O O . ALA A 1 91 ? -6.885 -0.242 -6.155 1.00 0.00 91 ALA A O 1
ATOM 1332 N N . SER A 1 92 ? -5.271 -1.253 -7.354 1.00 0.00 92 SER A N 1
ATOM 1333 C CA . SER A 1 92 ? -5.920 -2.559 -7.332 1.00 0.00 92 SER A CA 1
ATOM 1334 C C . SER A 1 92 ? -4.970 -3.629 -6.802 1.00 0.00 92 SER A C 1
ATOM 1335 O O . SER A 1 92 ? -3.794 -3.667 -7.166 1.00 0.00 92 SER A O 1
ATOM 1343 N N . LEU A 1 93 ? -5.487 -4.496 -5.939 1.00 0.00 93 LEU A N 1
ATOM 1344 C CA . LEU A 1 93 ? -4.686 -5.567 -5.357 1.00 0.00 93 LEU A CA 1
ATOM 1345 C C . LEU A 1 93 ? -5.204 -6.933 -5.796 1.00 0.00 93 LEU A C 1
ATOM 1346 O O . LEU A 1 93 ? -6.396 -7.221 -5.686 1.00 0.00 93 LEU A O 1
ATOM 1362 N N . ILE A 1 94 ? -4.299 -7.772 -6.291 1.00 0.00 94 ILE A N 1
ATOM 1363 C CA . ILE A 1 94 ? -4.664 -9.109 -6.742 1.00 0.00 94 ILE A CA 1
ATOM 1364 C C . ILE A 1 94 ? -4.049 -10.179 -5.846 1.00 0.00 94 ILE A C 1
ATOM 1365 O O . ILE A 1 94 ? -2.870 -10.111 -5.500 1.00 0.00 94 ILE A O 1
ATOM 1381 N N . VAL A 1 95 ? -4.857 -11.167 -5.475 1.00 0.00 95 VAL A N 1
ATOM 1382 C CA . VAL A 1 95 ? -4.392 -12.254 -4.622 1.00 0.00 95 VAL A CA 1
ATOM 1383 C C . VAL A 1 95 ? -4.860 -13.606 -5.149 1.00 0.00 95 VAL A C 1
ATOM 1384 O O . VAL A 1 95 ? -6.017 -13.986 -4.971 1.00 0.00 95 VAL A O 1
ATOM 1397 N N . ARG A 1 96 ? -3.953 -14.327 -5.799 1.00 0.00 96 ARG A N 1
ATOM 1398 C CA . ARG A 1 96 ? -4.273 -15.637 -6.354 1.00 0.00 96 ARG A CA 1
ATOM 1399 C C . ARG A 1 96 ? -3.990 -16.741 -5.339 1.00 0.00 96 ARG A C 1
ATOM 1400 O O . ARG A 1 96 ? -2.902 -16.808 -4.769 1.00 0.00 96 ARG A O 1
ATOM 1421 N N . GLU A 1 97 ? -4.978 -17.603 -5.119 1.00 0.00 97 GLU A N 1
ATOM 1422 C CA . GLU A 1 97 ? -4.835 -18.703 -4.172 1.00 0.00 97 GLU A CA 1
ATOM 1423 C C . GLU A 1 97 ? -3.531 -19.459 -4.410 1.00 0.00 97 GLU A C 1
ATOM 1424 O O . GLU A 1 97 ? -3.140 -19.701 -5.552 1.00 0.00 97 GLU A O 1
ATOM 1436 N N . ARG A 1 98 ? -2.862 -19.829 -3.323 1.00 0.00 98 ARG A N 1
ATOM 1437 C CA . ARG A 1 98 ? -1.601 -20.556 -3.412 1.00 0.00 98 ARG A CA 1
ATOM 1438 C C . ARG A 1 98 ? -1.697 -21.687 -4.431 1.00 0.00 98 ARG A C 1
ATOM 1439 O O . ARG A 1 98 ? -2.788 -22.159 -4.749 1.00 0.00 98 ARG A O 1
ATOM 1460 N N . SER A 1 99 ? -0.546 -22.117 -4.940 1.00 0.00 99 SER A N 1
ATOM 1461 C CA . SER A 1 99 ? -0.501 -23.190 -5.927 1.00 0.00 99 SER A CA 1
ATOM 1462 C C . SER A 1 99 ? 0.843 -23.912 -5.882 1.00 0.00 99 SER A C 1
ATOM 1463 O O . SER A 1 99 ? 1.760 -23.497 -5.175 1.00 0.00 99 SER A O 1
ATOM 1471 N N . GLY A 1 100 ? 0.951 -24.996 -6.645 1.00 0.00 100 GLY A N 1
ATOM 1472 C CA . GLY A 1 100 ? 2.184 -25.759 -6.679 1.00 0.00 100 GLY A CA 1
ATOM 1473 C C . GLY A 1 100 ? 2.195 -26.889 -5.668 1.00 0.00 100 GLY A C 1
ATOM 1474 O O . GLY A 1 100 ? 1.620 -26.786 -4.584 1.00 0.00 100 GLY A O 1
ATOM 1478 N N . PRO A 1 101 ? 2.861 -27.998 -6.021 1.00 0.00 101 PRO A N 1
ATOM 1479 C CA . PRO A 1 101 ? 2.960 -29.173 -5.151 1.00 0.00 101 PRO A CA 1
ATOM 1480 C C . PRO A 1 101 ? 3.836 -28.918 -3.930 1.00 0.00 101 PRO A C 1
ATOM 1481 O O . PRO A 1 101 ? 3.684 -29.572 -2.897 1.00 0.00 101 PRO A O 1
ATOM 1492 N N . SER A 1 102 ? 4.753 -27.965 -4.054 1.00 0.00 102 SER A N 1
ATOM 1493 C CA . SER A 1 102 ? 5.657 -27.626 -2.960 1.00 0.00 102 SER A CA 1
ATOM 1494 C C . SER A 1 102 ? 4.875 -27.175 -1.730 1.00 0.00 102 SER A C 1
ATOM 1495 O O . SER A 1 102 ? 3.714 -26.781 -1.829 1.00 0.00 102 SER A O 1
ATOM 1503 N N . SER A 1 103 ? 5.522 -27.237 -0.570 1.00 0.00 103 SER A N 1
ATOM 1504 C CA . SER A 1 103 ? 4.888 -26.839 0.681 1.00 0.00 103 SER A CA 1
ATOM 1505 C C . SER A 1 103 ? 5.706 -25.762 1.386 1.00 0.00 103 SER A C 1
ATOM 1506 O O . SER A 1 103 ? 6.916 -25.657 1.190 1.00 0.00 103 SER A O 1
ATOM 1514 N N . GLY A 1 104 ? 5.035 -24.962 2.210 1.00 0.00 104 GLY A N 1
ATOM 1515 C CA . GLY A 1 104 ? 5.715 -23.902 2.932 1.00 0.00 104 GLY A CA 1
ATOM 1516 C C . GLY A 1 104 ? 4.911 -23.400 4.115 1.00 0.00 104 GLY A C 1
ATOM 1517 O O . GLY A 1 104 ? 5.241 -23.689 5.265 1.00 0.00 104 GLY A O 1
ATOM 1521 N N . GLY A 1 1 ? 6.487 38.938 -19.549 1.00 0.00 1 GLY A N 2
ATOM 1522 C CA . GLY A 1 1 ? 6.978 37.985 -18.570 1.00 0.00 1 GLY A CA 2
ATOM 1523 C C . GLY A 1 1 ? 5.981 36.878 -18.287 1.00 0.00 1 GLY A C 2
ATOM 1524 O O . GLY A 1 1 ? 5.250 36.449 -19.180 1.00 0.00 1 GLY A O 2
ATOM 1528 N N . SER A 1 2 ? 5.952 36.414 -17.042 1.00 0.00 2 SER A N 2
ATOM 1529 C CA . SER A 1 2 ? 5.042 35.346 -16.646 1.00 0.00 2 SER A CA 2
ATOM 1530 C C . SER A 1 2 ? 4.939 35.256 -15.126 1.00 0.00 2 SER A C 2
ATOM 1531 O O . SER A 1 2 ? 5.950 35.167 -14.429 1.00 0.00 2 SER A O 2
ATOM 1539 N N . SER A 1 3 ? 3.711 35.280 -14.620 1.00 0.00 3 SER A N 2
ATOM 1540 C CA . SER A 1 3 ? 3.474 35.205 -13.183 1.00 0.00 3 SER A CA 2
ATOM 1541 C C . SER A 1 3 ? 4.353 34.134 -12.543 1.00 0.00 3 SER A C 2
ATOM 1542 O O . SER A 1 3 ? 4.206 32.946 -12.825 1.00 0.00 3 SER A O 2
ATOM 1550 N N . GLY A 1 4 ? 5.267 34.566 -11.679 1.00 0.00 4 GLY A N 2
ATOM 1551 C CA . GLY A 1 4 ? 6.156 33.633 -11.013 1.00 0.00 4 GLY A CA 2
ATOM 1552 C C . GLY A 1 4 ? 5.516 32.988 -9.799 1.00 0.00 4 GLY A C 2
ATOM 1553 O O . GLY A 1 4 ? 5.388 33.617 -8.749 1.00 0.00 4 GLY A O 2
ATOM 1557 N N . SER A 1 5 ? 5.112 31.730 -9.944 1.00 0.00 5 SER A N 2
ATOM 1558 C CA . SER A 1 5 ? 4.476 31.001 -8.853 1.00 0.00 5 SER A CA 2
ATOM 1559 C C . SER A 1 5 ? 4.675 29.498 -9.015 1.00 0.00 5 SER A C 2
ATOM 1560 O O . SER A 1 5 ? 5.139 29.031 -10.055 1.00 0.00 5 SER A O 2
ATOM 1568 N N . SER A 1 6 ? 4.320 28.745 -7.979 1.00 0.00 6 SER A N 2
ATOM 1569 C CA . SER A 1 6 ? 4.463 27.294 -8.004 1.00 0.00 6 SER A CA 2
ATOM 1570 C C . SER A 1 6 ? 3.601 26.645 -6.925 1.00 0.00 6 SER A C 2
ATOM 1571 O O . SER A 1 6 ? 3.730 26.955 -5.741 1.00 0.00 6 SER A O 2
ATOM 1579 N N . GLY A 1 7 ? 2.721 25.740 -7.344 1.00 0.00 7 GLY A N 2
ATOM 1580 C CA . GLY A 1 7 ? 1.850 25.061 -6.403 1.00 0.00 7 GLY A CA 2
ATOM 1581 C C . GLY A 1 7 ? 1.128 23.883 -7.027 1.00 0.00 7 GLY A C 2
ATOM 1582 O O . GLY A 1 7 ? 1.745 23.046 -7.687 1.00 0.00 7 GLY A O 2
ATOM 1586 N N . HIS A 1 8 ? -0.183 23.816 -6.818 1.00 0.00 8 HIS A N 2
ATOM 1587 C CA . HIS A 1 8 ? -0.990 22.731 -7.364 1.00 0.00 8 HIS A CA 2
ATOM 1588 C C . HIS A 1 8 ? -0.414 21.374 -6.971 1.00 0.00 8 HIS A C 2
ATOM 1589 O O . HIS A 1 8 ? -0.296 20.474 -7.802 1.00 0.00 8 HIS A O 2
ATOM 1604 N N . VAL A 1 9 ? -0.056 21.236 -5.698 1.00 0.00 9 VAL A N 2
ATOM 1605 C CA . VAL A 1 9 ? 0.508 19.989 -5.195 1.00 0.00 9 VAL A CA 2
ATOM 1606 C C . VAL A 1 9 ? -0.250 18.783 -5.739 1.00 0.00 9 VAL A C 2
ATOM 1607 O O . VAL A 1 9 ? -1.479 18.788 -5.805 1.00 0.00 9 VAL A O 2
ATOM 1620 N N . GLY A 1 10 ? 0.491 17.751 -6.128 1.00 0.00 10 GLY A N 2
ATOM 1621 C CA . GLY A 1 10 ? -0.128 16.552 -6.661 1.00 0.00 10 GLY A CA 2
ATOM 1622 C C . GLY A 1 10 ? 0.771 15.336 -6.550 1.00 0.00 10 GLY A C 2
ATOM 1623 O O . GLY A 1 10 ? 1.989 15.466 -6.429 1.00 0.00 10 GLY A O 2
ATOM 1627 N N . ILE A 1 11 ? 0.169 14.152 -6.589 1.00 0.00 11 ILE A N 2
ATOM 1628 C CA . ILE A 1 11 ? 0.923 12.909 -6.491 1.00 0.00 11 ILE A CA 2
ATOM 1629 C C . ILE A 1 11 ? 1.904 12.768 -7.650 1.00 0.00 11 ILE A C 2
ATOM 1630 O O . ILE A 1 11 ? 1.511 12.791 -8.817 1.00 0.00 11 ILE A O 2
ATOM 1646 N N . THR A 1 12 ? 3.184 12.619 -7.321 1.00 0.00 12 THR A N 2
ATOM 1647 C CA . THR A 1 12 ? 4.221 12.473 -8.334 1.00 0.00 12 THR A CA 2
ATOM 1648 C C . THR A 1 12 ? 4.414 11.010 -8.717 1.00 0.00 12 THR A C 2
ATOM 1649 O O . THR A 1 12 ? 4.689 10.692 -9.874 1.00 0.00 12 THR A O 2
ATOM 1660 N N . LYS A 1 13 ? 4.267 10.124 -7.739 1.00 0.00 13 LYS A N 2
ATOM 1661 C CA . LYS A 1 13 ? 4.423 8.693 -7.973 1.00 0.00 13 LYS A CA 2
ATOM 1662 C C . LYS A 1 13 ? 3.251 7.914 -7.385 1.00 0.00 13 LYS A C 2
ATOM 1663 O O . LYS A 1 13 ? 3.372 7.294 -6.329 1.00 0.00 13 LYS A O 2
ATOM 1682 N N . ARG A 1 14 ? 2.116 7.951 -8.077 1.00 0.00 14 ARG A N 2
ATOM 1683 C CA . ARG A 1 14 ? 0.922 7.248 -7.623 1.00 0.00 14 ARG A CA 2
ATOM 1684 C C . ARG A 1 14 ? 1.216 5.769 -7.392 1.00 0.00 14 ARG A C 2
ATOM 1685 O O . ARG A 1 14 ? 2.222 5.243 -7.870 1.00 0.00 14 ARG A O 2
ATOM 1706 N N . LEU A 1 15 ? 0.333 5.104 -6.655 1.00 0.00 15 LEU A N 2
ATOM 1707 C CA . LEU A 1 15 ? 0.498 3.685 -6.359 1.00 0.00 15 LEU A CA 2
ATOM 1708 C C . LEU A 1 15 ? 0.409 2.849 -7.632 1.00 0.00 15 LEU A C 2
ATOM 1709 O O . LEU A 1 15 ? 0.012 3.345 -8.687 1.00 0.00 15 LEU A O 2
ATOM 1725 N N . LYS A 1 16 ? 0.781 1.578 -7.526 1.00 0.00 16 LYS A N 2
ATOM 1726 C CA . LYS A 1 16 ? 0.740 0.671 -8.667 1.00 0.00 16 LYS A CA 2
ATOM 1727 C C . LYS A 1 16 ? 0.109 -0.663 -8.279 1.00 0.00 16 LYS A C 2
ATOM 1728 O O . LYS A 1 16 ? 0.329 -1.170 -7.179 1.00 0.00 16 LYS A O 2
ATOM 1747 N N . THR A 1 17 ? -0.676 -1.228 -9.191 1.00 0.00 17 THR A N 2
ATOM 1748 C CA . THR A 1 17 ? -1.339 -2.502 -8.945 1.00 0.00 17 THR A CA 2
ATOM 1749 C C . THR A 1 17 ? -0.324 -3.628 -8.783 1.00 0.00 17 THR A C 2
ATOM 1750 O O . THR A 1 17 ? 0.533 -3.832 -9.642 1.00 0.00 17 THR A O 2
ATOM 1761 N N . MET A 1 18 ? -0.426 -4.356 -7.676 1.00 0.00 18 MET A N 2
ATOM 1762 C CA . MET A 1 18 ? 0.483 -5.463 -7.403 1.00 0.00 18 MET A CA 2
ATOM 1763 C C . MET A 1 18 ? -0.237 -6.802 -7.527 1.00 0.00 18 MET A C 2
ATOM 1764 O O . MET A 1 18 ? -1.463 -6.867 -7.436 1.00 0.00 18 MET A O 2
ATOM 1778 N N . GLU A 1 19 ? 0.532 -7.866 -7.734 1.00 0.00 19 GLU A N 2
ATOM 1779 C CA . GLU A 1 19 ? -0.035 -9.202 -7.871 1.00 0.00 19 GLU A CA 2
ATOM 1780 C C . GLU A 1 19 ? 0.804 -10.229 -7.115 1.00 0.00 19 GLU A C 2
ATOM 1781 O O . GLU A 1 19 ? 1.899 -10.590 -7.545 1.00 0.00 19 GLU A O 2
ATOM 1793 N N . VAL A 1 20 ? 0.281 -10.695 -5.986 1.00 0.00 20 VAL A N 2
ATOM 1794 C CA . VAL A 1 20 ? 0.980 -11.681 -5.169 1.00 0.00 20 VAL A CA 2
ATOM 1795 C C . VAL A 1 20 ? 0.101 -12.898 -4.905 1.00 0.00 20 VAL A C 2
ATOM 1796 O O . VAL A 1 20 ? -1.019 -12.990 -5.409 1.00 0.00 20 VAL A O 2
ATOM 1809 N N . LEU A 1 21 ? 0.615 -13.831 -4.111 1.00 0.00 21 LEU A N 2
ATOM 1810 C CA . LEU A 1 21 ? -0.123 -15.044 -3.778 1.00 0.00 21 LEU A CA 2
ATOM 1811 C C . LEU A 1 21 ? -0.531 -15.047 -2.309 1.00 0.00 21 LEU A C 2
ATOM 1812 O O . LEU A 1 21 ? 0.228 -14.613 -1.443 1.00 0.00 21 LEU A O 2
ATOM 1828 N N . GLU A 1 22 ? -1.735 -15.542 -2.035 1.00 0.00 22 GLU A N 2
ATOM 1829 C CA . GLU A 1 22 ? -2.243 -15.602 -0.669 1.00 0.00 22 GLU A CA 2
ATOM 1830 C C . GLU A 1 22 ? -1.198 -16.192 0.274 1.00 0.00 22 GLU A C 2
ATOM 1831 O O . GLU A 1 22 ? -0.798 -17.347 0.132 1.00 0.00 22 GLU A O 2
ATOM 1843 N N . GLY A 1 23 ? -0.759 -15.388 1.238 1.00 0.00 23 GLY A N 2
ATOM 1844 C CA . GLY A 1 23 ? 0.236 -15.847 2.190 1.00 0.00 23 GLY A CA 2
ATOM 1845 C C . GLY A 1 23 ? 1.560 -15.124 2.040 1.00 0.00 23 GLY A C 2
ATOM 1846 O O . GLY A 1 23 ? 2.309 -14.982 3.005 1.00 0.00 23 GLY A O 2
ATOM 1850 N N . GLU A 1 24 ? 1.848 -14.667 0.825 1.00 0.00 24 GLU A N 2
ATOM 1851 C CA . GLU A 1 24 ? 3.092 -13.957 0.552 1.00 0.00 24 GLU A CA 2
ATOM 1852 C C . GLU A 1 24 ? 3.073 -12.566 1.179 1.00 0.00 24 GLU A C 2
ATOM 1853 O O . GLU A 1 24 ? 2.088 -12.166 1.798 1.00 0.00 24 GLU A O 2
ATOM 1865 N N . SER A 1 25 ? 4.171 -11.835 1.014 1.00 0.00 25 SER A N 2
ATOM 1866 C CA . SER A 1 25 ? 4.283 -10.490 1.567 1.00 0.00 25 SER A CA 2
ATOM 1867 C C . SER A 1 25 ? 4.903 -9.535 0.551 1.00 0.00 25 SER A C 2
ATOM 1868 O O . SER A 1 25 ? 5.944 -9.827 -0.038 1.00 0.00 25 SER A O 2
ATOM 1876 N N . CYS A 1 26 ? 4.254 -8.393 0.351 1.00 0.00 26 CYS A N 2
ATOM 1877 C CA . CYS A 1 26 ? 4.739 -7.394 -0.595 1.00 0.00 26 CYS A CA 2
ATOM 1878 C C . CYS A 1 26 ? 4.918 -6.042 0.088 1.00 0.00 26 CYS A C 2
ATOM 1879 O O . CYS A 1 26 ? 4.734 -5.917 1.298 1.00 0.00 26 CYS A O 2
ATOM 1887 N N . SER A 1 27 ? 5.281 -5.032 -0.697 1.00 0.00 27 SER A N 2
ATOM 1888 C CA . SER A 1 27 ? 5.491 -3.689 -0.168 1.00 0.00 27 SER A CA 2
ATOM 1889 C C . SER A 1 27 ? 5.239 -2.636 -1.243 1.00 0.00 27 SER A C 2
ATOM 1890 O O . SER A 1 27 ? 5.989 -2.532 -2.213 1.00 0.00 27 SER A O 2
ATOM 1898 N N . PHE A 1 28 ? 4.178 -1.857 -1.062 1.00 0.00 28 PHE A N 2
ATOM 1899 C CA . PHE A 1 28 ? 3.825 -0.812 -2.016 1.00 0.00 28 PHE A CA 2
ATOM 1900 C C . PHE A 1 28 ? 4.719 0.412 -1.837 1.00 0.00 28 PHE A C 2
ATOM 1901 O O . PHE A 1 28 ? 5.551 0.457 -0.932 1.00 0.00 28 PHE A O 2
ATOM 1918 N N . GLU A 1 29 ? 4.539 1.401 -2.706 1.00 0.00 29 GLU A N 2
ATOM 1919 C CA . GLU A 1 29 ? 5.330 2.624 -2.645 1.00 0.00 29 GLU A CA 2
ATOM 1920 C C . GLU A 1 29 ? 4.560 3.800 -3.238 1.00 0.00 29 GLU A C 2
ATOM 1921 O O . GLU A 1 29 ? 3.950 3.684 -4.302 1.00 0.00 29 GLU A O 2
ATOM 1933 N N . CYS A 1 30 ? 4.591 4.932 -2.543 1.00 0.00 30 CYS A N 2
ATOM 1934 C CA . CYS A 1 30 ? 3.895 6.129 -2.999 1.00 0.00 30 CYS A CA 2
ATOM 1935 C C . CYS A 1 30 ? 4.651 7.388 -2.586 1.00 0.00 30 CYS A C 2
ATOM 1936 O O . CYS A 1 30 ? 4.820 7.662 -1.398 1.00 0.00 30 CYS A O 2
ATOM 1944 N N . VAL A 1 31 ? 5.105 8.151 -3.576 1.00 0.00 31 VAL A N 2
ATOM 1945 C CA . VAL A 1 31 ? 5.844 9.381 -3.316 1.00 0.00 31 VAL A CA 2
ATOM 1946 C C . VAL A 1 31 ? 4.962 10.606 -3.524 1.00 0.00 31 VAL A C 2
ATOM 1947 O O . VAL A 1 31 ? 4.100 10.623 -4.404 1.00 0.00 31 VAL A O 2
ATOM 1960 N N . LEU A 1 32 ? 5.181 11.632 -2.709 1.00 0.00 32 LEU A N 2
ATOM 1961 C CA . LEU A 1 32 ? 4.406 12.864 -2.803 1.00 0.00 32 LEU A CA 2
ATOM 1962 C C . LEU A 1 32 ? 5.302 14.044 -3.167 1.00 0.00 32 LEU A C 2
ATOM 1963 O O . LEU A 1 32 ? 6.445 14.129 -2.720 1.00 0.00 32 LEU A O 2
ATOM 1979 N N . SER A 1 33 ? 4.773 14.953 -3.980 1.00 0.00 33 SER A N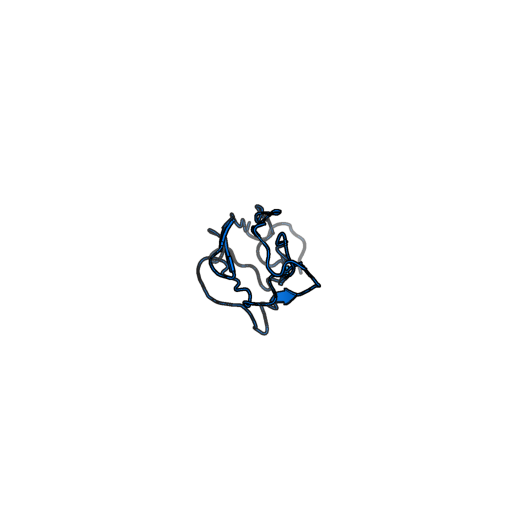 2
ATOM 1980 C CA . SER A 1 33 ? 5.525 16.127 -4.406 1.00 0.00 33 SER A CA 2
ATOM 1981 C C . SER A 1 33 ? 5.959 16.960 -3.203 1.00 0.00 33 SER A C 2
ATOM 1982 O O . SER A 1 33 ? 7.054 17.522 -3.185 1.00 0.00 33 SER A O 2
ATOM 1990 N N . HIS A 1 34 ? 5.090 17.035 -2.199 1.00 0.00 34 HIS A N 2
ATOM 1991 C CA . HIS A 1 34 ? 5.383 17.798 -0.991 1.00 0.00 34 HIS A CA 2
ATOM 1992 C C . HIS A 1 34 ? 6.310 17.017 -0.066 1.00 0.00 34 HIS A C 2
ATOM 1993 O O . HIS A 1 34 ? 6.565 15.833 -0.284 1.00 0.00 34 HIS A O 2
ATOM 2008 N N . GLU A 1 35 ? 6.812 17.688 0.966 1.00 0.00 35 GLU A N 2
ATOM 2009 C CA . GLU A 1 35 ? 7.713 17.056 1.922 1.00 0.00 35 GLU A CA 2
ATOM 2010 C C . GLU A 1 35 ? 6.936 16.198 2.916 1.00 0.00 35 GLU A C 2
ATOM 2011 O O . GLU A 1 35 ? 5.829 16.549 3.323 1.00 0.00 35 GLU A O 2
ATOM 2023 N N . SER A 1 36 ? 7.524 15.070 3.302 1.00 0.00 36 SER A N 2
ATOM 2024 C CA . SER A 1 36 ? 6.886 14.159 4.245 1.00 0.00 36 SER A CA 2
ATOM 2025 C C . SER A 1 36 ? 7.104 14.623 5.682 1.00 0.00 36 SER A C 2
ATOM 2026 O O . SER A 1 36 ? 7.712 15.665 5.923 1.00 0.00 36 SER A O 2
ATOM 2034 N N . ALA A 1 37 ? 6.601 13.842 6.632 1.00 0.00 37 ALA A N 2
ATOM 2035 C CA . ALA A 1 37 ? 6.741 14.171 8.045 1.00 0.00 37 ALA A CA 2
ATOM 2036 C C . ALA A 1 37 ? 6.229 15.577 8.335 1.00 0.00 37 ALA A C 2
ATOM 2037 O O . ALA A 1 37 ? 6.813 16.309 9.134 1.00 0.00 37 ALA A O 2
ATOM 2044 N N . SER A 1 38 ? 5.134 15.950 7.679 1.00 0.00 38 SER A N 2
ATOM 2045 C CA . SER A 1 38 ? 4.546 17.272 7.863 1.00 0.00 38 SER A CA 2
ATOM 2046 C C . SER A 1 38 ? 3.084 17.161 8.285 1.00 0.00 38 SER A C 2
ATOM 2047 O O . SER A 1 38 ? 2.550 18.048 8.951 1.00 0.00 38 SER A O 2
ATOM 2055 N N . ASP A 1 39 ? 2.442 16.067 7.891 1.00 0.00 39 ASP A N 2
ATOM 2056 C CA . ASP A 1 39 ? 1.042 15.838 8.228 1.00 0.00 39 ASP A CA 2
ATOM 2057 C C . ASP A 1 39 ? 0.782 14.359 8.497 1.00 0.00 39 ASP A C 2
ATOM 2058 O O . ASP A 1 39 ? 1.520 13.482 8.047 1.00 0.00 39 ASP A O 2
ATOM 2067 N N . PRO A 1 40 ? -0.291 14.074 9.250 1.00 0.00 40 PRO A N 2
ATOM 2068 C CA . PRO A 1 40 ? -0.672 12.702 9.597 1.00 0.00 40 PRO A CA 2
ATOM 2069 C C . PRO A 1 40 ? -1.188 11.921 8.393 1.00 0.00 40 PRO A C 2
ATOM 2070 O O . PRO A 1 40 ? -2.187 12.296 7.781 1.00 0.00 40 PRO A O 2
ATOM 2081 N N . ALA A 1 41 ? -0.499 10.835 8.059 1.00 0.00 41 ALA A N 2
ATOM 2082 C CA . ALA A 1 41 ? -0.890 10.000 6.930 1.00 0.00 41 ALA A CA 2
ATOM 2083 C C . ALA A 1 41 ? -1.746 8.824 7.386 1.00 0.00 41 ALA A C 2
ATOM 2084 O O . ALA A 1 41 ? -1.583 8.319 8.496 1.00 0.00 41 ALA A O 2
ATOM 2091 N N . MET A 1 42 ? -2.660 8.393 6.523 1.00 0.00 42 MET A N 2
ATOM 2092 C CA . MET A 1 42 ? -3.542 7.276 6.838 1.00 0.00 42 MET A CA 2
ATOM 2093 C C . MET A 1 42 ? -3.643 6.313 5.659 1.00 0.00 42 MET A C 2
ATOM 2094 O O . MET A 1 42 ? -3.975 6.716 4.544 1.00 0.00 42 MET A O 2
ATOM 2108 N N . TRP A 1 43 ? -3.354 5.042 5.913 1.00 0.00 43 TRP A N 2
ATOM 2109 C CA . TRP A 1 43 ? -3.413 4.022 4.871 1.00 0.00 43 TRP A CA 2
ATOM 2110 C C . TRP A 1 43 ? -4.633 3.127 5.054 1.00 0.00 43 TRP A C 2
ATOM 2111 O O . TRP A 1 43 ? -4.783 2.467 6.084 1.00 0.00 43 TRP A O 2
ATOM 2132 N N . THR A 1 44 ? -5.503 3.106 4.049 1.00 0.00 44 THR A N 2
ATOM 2133 C CA . THR A 1 44 ? -6.710 2.292 4.100 1.00 0.00 44 THR A CA 2
ATOM 2134 C C . THR A 1 44 ? -6.776 1.332 2.918 1.00 0.00 44 THR A C 2
ATOM 2135 O O . THR A 1 44 ? -6.959 1.750 1.775 1.00 0.00 44 THR A O 2
ATOM 2146 N N . VAL A 1 45 ? -6.627 0.041 3.200 1.00 0.00 45 VAL A N 2
ATOM 2147 C CA . VAL A 1 45 ? -6.672 -0.979 2.160 1.00 0.00 45 VAL A CA 2
ATOM 2148 C C . VAL A 1 45 ? -7.839 -1.936 2.377 1.00 0.00 45 VAL A C 2
ATOM 2149 O O . VAL A 1 45 ? -7.845 -2.717 3.327 1.00 0.00 45 VAL A O 2
ATOM 2162 N N . GLY A 1 46 ? -8.826 -1.868 1.489 1.00 0.00 46 GLY A N 2
ATOM 2163 C CA . GLY A 1 46 ? -9.985 -2.734 1.602 1.00 0.00 46 GLY A CA 2
ATOM 2164 C C . GLY A 1 46 ? -11.043 -2.169 2.529 1.00 0.00 46 GLY A C 2
ATOM 2165 O O . GLY A 1 46 ? -12.238 -2.266 2.252 1.00 0.00 46 GLY A O 2
ATOM 2169 N N . GLY A 1 47 ? -10.603 -1.578 3.636 1.00 0.00 47 GLY A N 2
ATOM 2170 C CA . GLY A 1 47 ? -11.534 -1.006 4.592 1.00 0.00 47 GLY A CA 2
ATOM 2171 C C . GLY A 1 47 ? -11.133 -1.283 6.027 1.00 0.00 47 GLY A C 2
ATOM 2172 O O . GLY A 1 47 ? -11.957 -1.699 6.841 1.00 0.00 47 GLY A O 2
ATOM 2176 N N . LYS A 1 48 ? -9.862 -1.051 6.340 1.00 0.00 48 LYS A N 2
ATOM 2177 C CA . LYS A 1 48 ? -9.352 -1.278 7.687 1.00 0.00 48 LYS A CA 2
ATOM 2178 C C . LYS A 1 48 ? -8.149 -0.385 7.971 1.00 0.00 48 LYS A C 2
ATOM 2179 O O . LYS A 1 48 ? -7.315 -0.152 7.095 1.00 0.00 48 LYS A O 2
ATOM 2198 N N . THR A 1 49 ? -8.064 0.113 9.201 1.00 0.00 49 THR A N 2
ATOM 2199 C CA . THR A 1 49 ? -6.962 0.980 9.599 1.00 0.00 49 THR A CA 2
ATOM 2200 C C . THR A 1 49 ? -5.710 0.170 9.914 1.00 0.00 49 THR A C 2
ATOM 2201 O O . THR A 1 49 ? -5.540 -0.320 11.031 1.00 0.00 49 THR A O 2
ATOM 2212 N N . VAL A 1 50 ? -4.835 0.032 8.923 1.00 0.00 50 VAL A N 2
ATOM 2213 C CA . VAL A 1 50 ? -3.597 -0.718 9.095 1.00 0.00 50 VAL A CA 2
ATOM 2214 C C . VAL A 1 50 ? -2.494 0.166 9.666 1.00 0.00 50 VAL A C 2
ATOM 2215 O O . VAL A 1 50 ? -2.555 1.391 9.573 1.00 0.00 50 VAL A O 2
ATOM 2228 N N . GLY A 1 51 ? -1.483 -0.465 10.256 1.00 0.00 51 GLY A N 2
ATOM 2229 C CA . GLY A 1 51 ? -0.380 0.279 10.834 1.00 0.00 51 GLY A CA 2
ATOM 2230 C C . GLY A 1 51 ? 0.257 -0.442 12.005 1.00 0.00 51 GLY A C 2
ATOM 2231 O O . GLY A 1 51 ? 1.475 -0.614 12.049 1.00 0.00 51 GLY A O 2
ATOM 2235 N N . SER A 1 52 ? -0.568 -0.864 12.957 1.00 0.00 52 SER A N 2
ATOM 2236 C CA . SER A 1 52 ? -0.078 -1.567 14.138 1.00 0.00 52 SER A CA 2
ATOM 2237 C C . SER A 1 52 ? -0.854 -2.861 14.360 1.00 0.00 52 SER A C 2
ATOM 2238 O O . SER A 1 52 ? -1.124 -3.248 15.497 1.00 0.00 52 SER A O 2
ATOM 2246 N N . SER A 1 53 ? -1.209 -3.527 13.266 1.00 0.00 53 SER A N 2
ATOM 2247 C CA . SER A 1 53 ? -1.957 -4.776 13.340 1.00 0.00 53 SER A CA 2
ATOM 2248 C C . SER A 1 53 ? -1.154 -5.927 12.741 1.00 0.00 53 SER A C 2
ATOM 2249 O O . SER A 1 53 ? -1.672 -7.026 12.548 1.00 0.00 53 SER A O 2
ATOM 2257 N N . SER A 1 54 ? 0.116 -5.664 12.449 1.00 0.00 54 SER A N 2
ATOM 2258 C CA . SER A 1 54 ? 0.992 -6.675 11.868 1.00 0.00 54 SER A CA 2
ATOM 2259 C C . SER A 1 54 ? 0.623 -6.941 10.411 1.00 0.00 54 SER A C 2
ATOM 2260 O O . SER A 1 54 ? 0.690 -8.076 9.940 1.00 0.00 54 SER A O 2
ATOM 2268 N N . ARG A 1 55 ? 0.234 -5.885 9.704 1.00 0.00 55 ARG A N 2
ATOM 2269 C CA . ARG A 1 55 ? -0.146 -6.003 8.302 1.00 0.00 55 ARG A CA 2
ATOM 2270 C C . ARG A 1 55 ? -0.358 -4.627 7.678 1.00 0.00 55 ARG A C 2
ATOM 2271 O O . ARG A 1 55 ? -1.032 -3.771 8.252 1.00 0.00 55 ARG A O 2
ATOM 2292 N N . PHE A 1 56 ? 0.222 -4.421 6.500 1.00 0.00 56 PHE A N 2
ATOM 2293 C CA . PHE A 1 56 ? 0.099 -3.148 5.799 1.00 0.00 56 PHE A CA 2
ATOM 2294 C C . PHE A 1 56 ? 0.586 -1.996 6.674 1.00 0.00 56 PHE A C 2
ATOM 2295 O O . PHE A 1 56 ? -0.084 -0.971 6.796 1.00 0.00 56 PHE A O 2
ATOM 2312 N N . GLN A 1 57 ? 1.755 -2.174 7.279 1.00 0.00 57 GLN A N 2
ATOM 2313 C CA . GLN A 1 57 ? 2.331 -1.151 8.143 1.00 0.00 57 GLN A CA 2
ATOM 2314 C C . GLN A 1 57 ? 2.813 0.043 7.326 1.00 0.00 57 GLN A C 2
ATOM 2315 O O . GLN A 1 57 ? 3.371 -0.119 6.242 1.00 0.00 57 GLN A O 2
ATOM 2329 N N . ALA A 1 58 ? 2.592 1.243 7.854 1.00 0.00 58 ALA A N 2
ATOM 2330 C CA . ALA A 1 58 ? 3.005 2.464 7.173 1.00 0.00 58 ALA A CA 2
ATOM 2331 C C . ALA A 1 58 ? 4.338 2.970 7.714 1.00 0.00 58 ALA A C 2
ATOM 2332 O O . ALA A 1 58 ? 4.438 3.369 8.875 1.00 0.00 58 ALA A O 2
ATOM 2339 N N . THR A 1 59 ? 5.361 2.951 6.866 1.00 0.00 59 THR A N 2
ATOM 2340 C CA . THR A 1 59 ? 6.689 3.405 7.259 1.00 0.00 59 THR A CA 2
ATOM 2341 C C . THR A 1 59 ? 6.966 4.811 6.738 1.00 0.00 59 THR A C 2
ATOM 2342 O O . THR A 1 59 ? 6.276 5.298 5.842 1.00 0.00 59 THR A O 2
ATOM 2353 N N . ARG A 1 60 ? 7.979 5.458 7.304 1.00 0.00 60 ARG A N 2
ATOM 2354 C CA . ARG A 1 60 ? 8.347 6.808 6.896 1.00 0.00 60 ARG A CA 2
ATOM 2355 C C . ARG A 1 60 ? 9.769 6.842 6.344 1.00 0.00 60 ARG A C 2
ATOM 2356 O O . ARG A 1 60 ? 10.737 6.705 7.091 1.00 0.00 60 ARG A O 2
ATOM 2377 N N . GLN A 1 61 ? 9.885 7.023 5.032 1.00 0.00 61 GLN A N 2
ATOM 2378 C CA . GLN A 1 61 ? 11.188 7.073 4.381 1.00 0.00 61 GLN A CA 2
ATOM 2379 C C . GLN A 1 61 ? 11.293 8.288 3.465 1.00 0.00 61 GLN A C 2
ATOM 2380 O O . GLN A 1 61 ? 10.461 8.484 2.580 1.00 0.00 61 GLN A O 2
ATOM 2394 N N . GLY A 1 62 ? 12.322 9.101 3.683 1.00 0.00 62 GLY A N 2
ATOM 2395 C CA . GLY A 1 62 ? 12.516 10.287 2.869 1.00 0.00 62 GLY A CA 2
ATOM 2396 C C . GLY A 1 62 ? 11.209 10.969 2.517 1.00 0.00 62 GLY A C 2
ATOM 2397 O O . GLY A 1 62 ? 10.647 11.705 3.328 1.00 0.00 62 GLY A O 2
ATOM 2401 N N . ARG A 1 63 ? 10.724 10.725 1.304 1.00 0.00 63 ARG A N 2
ATOM 2402 C CA . ARG A 1 63 ? 9.476 11.323 0.845 1.00 0.00 63 ARG A CA 2
ATOM 2403 C C . ARG A 1 63 ? 8.573 10.272 0.206 1.00 0.00 63 ARG A C 2
ATOM 2404 O O . ARG A 1 63 ? 7.556 10.601 -0.406 1.00 0.00 63 ARG A O 2
ATOM 2425 N N . LYS A 1 64 ? 8.950 9.007 0.352 1.00 0.00 64 LYS A N 2
ATOM 2426 C CA . LYS A 1 64 ? 8.175 7.907 -0.209 1.00 0.00 64 LYS A CA 2
ATOM 2427 C C . LYS A 1 64 ? 7.614 7.017 0.895 1.00 0.00 64 LYS A C 2
ATOM 2428 O O . LYS A 1 64 ? 8.333 6.627 1.816 1.00 0.00 64 LYS A O 2
ATOM 2447 N N . TYR A 1 65 ? 6.328 6.699 0.797 1.00 0.00 65 TYR A N 2
ATOM 2448 C CA . TYR A 1 65 ? 5.672 5.856 1.789 1.00 0.00 65 TYR A CA 2
ATOM 2449 C C . TYR A 1 65 ? 5.646 4.399 1.335 1.00 0.00 65 TYR A C 2
ATOM 2450 O O . TYR A 1 65 ? 5.154 4.084 0.252 1.00 0.00 65 TYR A O 2
ATOM 2468 N N . ILE A 1 66 ? 6.181 3.516 2.172 1.00 0.00 66 ILE A N 2
ATOM 2469 C CA . ILE A 1 66 ? 6.218 2.093 1.858 1.00 0.00 66 ILE A CA 2
ATOM 2470 C C . ILE A 1 66 ? 5.276 1.306 2.763 1.00 0.00 66 ILE A C 2
ATOM 2471 O O . ILE A 1 66 ? 5.505 1.193 3.968 1.00 0.00 66 ILE A O 2
ATOM 2487 N N . LEU A 1 67 ? 4.217 0.762 2.174 1.00 0.00 67 LEU A N 2
ATOM 2488 C CA . LEU A 1 67 ? 3.240 -0.018 2.926 1.00 0.00 67 LEU A CA 2
ATOM 2489 C C . LEU A 1 67 ? 3.638 -1.490 2.974 1.00 0.00 67 LEU A C 2
ATOM 2490 O O . LEU A 1 67 ? 3.518 -2.209 1.982 1.00 0.00 67 LEU A O 2
ATOM 2506 N N . VAL A 1 68 ? 4.111 -1.932 4.135 1.00 0.00 68 VAL A N 2
ATOM 2507 C CA . VAL A 1 68 ? 4.523 -3.319 4.313 1.00 0.00 68 VAL A CA 2
ATOM 2508 C C . VAL A 1 68 ? 3.316 -4.235 4.475 1.00 0.00 68 VAL A C 2
ATOM 2509 O O . VAL A 1 68 ? 2.740 -4.337 5.559 1.00 0.00 68 VAL A O 2
ATOM 2522 N N . VAL A 1 69 ? 2.936 -4.901 3.389 1.00 0.00 69 VAL A N 2
ATOM 2523 C CA . VAL A 1 69 ? 1.797 -5.811 3.410 1.00 0.00 69 VAL A CA 2
ATOM 2524 C C . VAL A 1 69 ? 2.193 -7.176 3.963 1.00 0.00 69 VAL A C 2
ATOM 2525 O O . VAL A 1 69 ? 2.977 -7.901 3.350 1.00 0.00 69 VAL A O 2
ATOM 2538 N N . ARG A 1 70 ? 1.646 -7.519 5.124 1.00 0.00 70 ARG A N 2
ATOM 2539 C CA . ARG A 1 70 ? 1.944 -8.797 5.760 1.00 0.00 70 ARG A CA 2
ATOM 2540 C C . ARG A 1 70 ? 0.660 -9.559 6.075 1.00 0.00 70 ARG A C 2
ATOM 2541 O O . ARG A 1 70 ? -0.330 -8.973 6.512 1.00 0.00 70 ARG A O 2
ATOM 2562 N N . GLU A 1 71 ? 0.685 -10.869 5.850 1.00 0.00 71 GLU A N 2
ATOM 2563 C CA . GLU A 1 71 ? -0.478 -11.710 6.109 1.00 0.00 71 GLU A CA 2
ATOM 2564 C C . GLU A 1 71 ? -1.596 -11.415 5.113 1.00 0.00 71 GLU A C 2
ATOM 2565 O O . GLU A 1 71 ? -2.775 -11.437 5.464 1.00 0.00 71 GLU A O 2
ATOM 2577 N N . ALA A 1 72 ? -1.215 -11.137 3.871 1.00 0.00 72 ALA A N 2
ATOM 2578 C CA . ALA A 1 72 ? -2.184 -10.838 2.824 1.00 0.00 72 ALA A CA 2
ATOM 2579 C C . ALA A 1 72 ? -3.318 -11.858 2.818 1.00 0.00 72 ALA A C 2
ATOM 2580 O O . ALA A 1 72 ? -3.236 -12.895 3.475 1.00 0.00 72 ALA A O 2
ATOM 2587 N N . ALA A 1 73 ? -4.375 -11.556 2.072 1.00 0.00 73 ALA A N 2
ATOM 2588 C CA . ALA A 1 73 ? -5.525 -12.447 1.979 1.00 0.00 73 ALA A CA 2
ATOM 2589 C C . ALA A 1 73 ? -6.328 -12.179 0.711 1.00 0.00 73 ALA A C 2
ATOM 2590 O O . ALA A 1 73 ? -6.265 -11.098 0.125 1.00 0.00 73 ALA A O 2
ATOM 2597 N N . PRO A 1 74 ? -7.100 -13.185 0.274 1.00 0.00 74 PRO A N 2
ATOM 2598 C CA . PRO A 1 74 ? -7.929 -13.081 -0.930 1.00 0.00 74 PRO A CA 2
ATOM 2599 C C . PRO A 1 74 ? -9.106 -12.130 -0.743 1.00 0.00 74 PRO A C 2
ATOM 2600 O O . PRO A 1 74 ? -9.672 -11.629 -1.715 1.00 0.00 74 PRO A O 2
ATOM 2611 N N . SER A 1 75 ? -9.468 -11.883 0.512 1.00 0.00 75 SER A N 2
ATOM 2612 C CA . SER A 1 75 ? -10.580 -10.994 0.825 1.00 0.00 75 SER A CA 2
ATOM 2613 C C . SER A 1 75 ? -10.165 -9.533 0.680 1.00 0.00 75 SER A C 2
ATOM 2614 O O . SER A 1 75 ? -10.816 -8.758 -0.021 1.00 0.00 75 SER A O 2
ATOM 2622 N N . ASP A 1 76 ? -9.076 -9.165 1.346 1.00 0.00 76 ASP A N 2
ATOM 2623 C CA . ASP A 1 76 ? -8.572 -7.798 1.291 1.00 0.00 76 ASP A CA 2
ATOM 2624 C C . ASP A 1 76 ? -8.520 -7.295 -0.148 1.00 0.00 76 ASP A C 2
ATOM 2625 O O . ASP A 1 76 ? -8.843 -6.140 -0.425 1.00 0.00 76 ASP A O 2
ATOM 2634 N N . ALA A 1 77 ? -8.110 -8.170 -1.061 1.00 0.00 77 ALA A N 2
ATOM 2635 C CA . ALA A 1 77 ? -8.017 -7.816 -2.471 1.00 0.00 77 ALA A CA 2
ATOM 2636 C C . ALA A 1 77 ? -9.190 -6.939 -2.896 1.00 0.00 77 ALA A C 2
ATOM 2637 O O . ALA A 1 77 ? -10.341 -7.373 -2.874 1.00 0.00 77 ALA A O 2
ATOM 2644 N N . GLY A 1 78 ? -8.891 -5.702 -3.282 1.00 0.00 78 GLY A N 2
ATOM 2645 C CA . GLY A 1 78 ? -9.932 -4.785 -3.705 1.00 0.00 78 GLY A CA 2
ATOM 2646 C C . GLY A 1 78 ? -9.379 -3.445 -4.149 1.00 0.00 78 GLY A C 2
ATOM 2647 O O . GLY A 1 78 ? -9.445 -3.099 -5.328 1.00 0.00 78 GLY A O 2
ATOM 2651 N N . GLU A 1 79 ? -8.833 -2.688 -3.202 1.00 0.00 79 GLU A N 2
ATOM 2652 C CA . GLU A 1 79 ? -8.269 -1.378 -3.502 1.00 0.00 79 GLU A CA 2
ATOM 2653 C C . GLU A 1 79 ? -7.520 -0.818 -2.296 1.00 0.00 79 GLU A C 2
ATOM 2654 O O . GLU A 1 79 ? -7.948 -0.984 -1.154 1.00 0.00 79 GLU A O 2
ATOM 2666 N N . VAL A 1 80 ? -6.398 -0.155 -2.559 1.00 0.00 80 VAL A N 2
ATOM 2667 C CA . VAL A 1 80 ? -5.590 0.430 -1.496 1.00 0.00 80 VAL A CA 2
ATOM 2668 C C . VAL A 1 80 ? -5.578 1.952 -1.588 1.00 0.00 80 VAL A C 2
ATOM 2669 O O . VAL A 1 80 ? -4.797 2.533 -2.342 1.00 0.00 80 VAL A O 2
ATOM 2682 N N . VAL A 1 81 ? -6.449 2.593 -0.816 1.00 0.00 81 VAL A N 2
ATOM 2683 C CA . VAL A 1 81 ? -6.539 4.048 -0.809 1.00 0.00 81 VAL A CA 2
ATOM 2684 C C . VAL A 1 81 ? -5.617 4.651 0.245 1.00 0.00 81 VAL A C 2
ATOM 2685 O O . VAL A 1 81 ? -5.595 4.207 1.393 1.00 0.00 81 VAL A O 2
ATOM 2698 N N . PHE A 1 82 ? -4.855 5.664 -0.153 1.00 0.00 82 PHE A N 2
ATOM 2699 C CA . PHE A 1 82 ? -3.929 6.329 0.757 1.00 0.00 82 PHE A CA 2
ATOM 2700 C C . PHE A 1 82 ? -4.058 7.845 0.653 1.00 0.00 82 PHE A C 2
ATOM 2701 O O . PHE A 1 82 ? -3.655 8.446 -0.343 1.00 0.00 82 PHE A O 2
ATOM 2718 N N . SER A 1 83 ? -4.622 8.458 1.688 1.00 0.00 83 SER A N 2
ATOM 2719 C CA . SER A 1 83 ? -4.809 9.904 1.712 1.00 0.00 83 SER A CA 2
ATOM 2720 C C . SER A 1 83 ? -3.775 10.570 2.615 1.00 0.00 83 SER A C 2
ATOM 2721 O O . SER A 1 83 ? -3.550 10.137 3.745 1.00 0.00 83 SER A O 2
ATOM 2729 N N . VAL A 1 84 ? -3.148 11.627 2.108 1.00 0.00 84 VAL A N 2
ATOM 2730 C CA . VAL A 1 84 ? -2.139 12.355 2.867 1.00 0.00 84 VAL A CA 2
ATOM 2731 C C . VAL A 1 84 ? -2.366 13.860 2.782 1.00 0.00 84 VAL A C 2
ATOM 2732 O O . VAL A 1 84 ? -2.528 14.413 1.694 1.00 0.00 84 VAL A O 2
ATOM 2745 N N . ARG A 1 85 ? -2.377 14.517 3.937 1.00 0.00 85 ARG A N 2
ATOM 2746 C CA . ARG A 1 85 ? -2.586 15.959 3.994 1.00 0.00 85 ARG A CA 2
ATOM 2747 C C . ARG A 1 85 ? -3.543 16.414 2.895 1.00 0.00 85 ARG A C 2
ATOM 2748 O O . ARG A 1 85 ? -3.406 17.510 2.354 1.00 0.00 85 ARG A O 2
ATOM 2769 N N . GLY A 1 86 ? -4.511 15.562 2.571 1.00 0.00 86 GLY A N 2
ATOM 2770 C CA . GLY A 1 86 ? -5.476 15.894 1.539 1.00 0.00 86 GLY A CA 2
ATOM 2771 C C . GLY A 1 86 ? -5.406 14.949 0.356 1.00 0.00 86 GLY A C 2
ATOM 2772 O O . GLY A 1 86 ? -6.390 14.286 0.022 1.00 0.00 86 GLY A O 2
ATOM 2776 N N . LEU A 1 87 ? -4.243 14.886 -0.282 1.00 0.00 87 LEU A N 2
ATOM 2777 C CA . LEU A 1 87 ? -4.049 14.016 -1.437 1.00 0.00 87 LEU A CA 2
ATOM 2778 C C . LEU A 1 87 ? -4.659 12.640 -1.190 1.00 0.00 87 LEU A C 2
ATOM 2779 O O . LEU A 1 87 ? -5.026 12.304 -0.064 1.00 0.00 87 LEU A O 2
ATOM 2795 N N . THR A 1 88 ? -4.763 11.846 -2.251 1.00 0.00 88 THR A N 2
ATOM 2796 C CA . THR A 1 88 ? -5.328 10.506 -2.150 1.00 0.00 88 THR A CA 2
ATOM 2797 C C . THR A 1 88 ? -4.986 9.671 -3.379 1.00 0.00 88 THR A C 2
ATOM 2798 O O . THR A 1 88 ? -5.340 10.029 -4.503 1.00 0.00 88 THR A O 2
ATOM 2809 N N . SER A 1 89 ? -4.296 8.556 -3.159 1.00 0.00 89 SER A N 2
ATOM 2810 C CA . SER A 1 89 ? -3.904 7.672 -4.250 1.00 0.00 89 SER A CA 2
ATOM 2811 C C . SER A 1 89 ? -4.735 6.392 -4.238 1.00 0.00 89 SER A C 2
ATOM 2812 O O . SER A 1 89 ? -5.077 5.870 -3.177 1.00 0.00 89 SER A O 2
ATOM 2820 N N . LYS A 1 90 ? -5.058 5.893 -5.426 1.00 0.00 90 LYS A N 2
ATOM 2821 C CA . LYS A 1 90 ? -5.848 4.674 -5.555 1.00 0.00 90 LYS A CA 2
ATOM 2822 C C . LYS A 1 90 ? -5.078 3.606 -6.325 1.00 0.00 90 LYS A C 2
ATOM 2823 O O . LYS A 1 90 ? -4.394 3.904 -7.304 1.00 0.00 90 LYS A O 2
ATOM 2842 N N . ALA A 1 91 ? -5.195 2.360 -5.876 1.00 0.00 91 ALA A N 2
ATOM 2843 C CA . ALA A 1 91 ? -4.513 1.247 -6.525 1.00 0.00 91 ALA A CA 2
ATOM 2844 C C . ALA A 1 91 ? -5.263 -0.062 -6.303 1.00 0.00 91 ALA A C 2
ATOM 2845 O O . ALA A 1 91 ? -5.993 -0.211 -5.323 1.00 0.00 91 ALA A O 2
ATOM 2852 N N . SER A 1 92 ? -5.079 -1.007 -7.219 1.00 0.00 92 SER A N 2
ATOM 2853 C CA . SER A 1 92 ? -5.742 -2.302 -7.125 1.00 0.00 92 SER A CA 2
ATOM 2854 C C . SER A 1 92 ? -4.762 -3.384 -6.682 1.00 0.00 92 SER A C 2
ATOM 2855 O O . SER A 1 92 ? -3.645 -3.473 -7.193 1.00 0.00 92 SER A O 2
ATOM 2863 N N . LEU A 1 93 ? -5.187 -4.204 -5.727 1.00 0.00 93 LEU A N 2
ATOM 2864 C CA . LEU A 1 93 ? -4.348 -5.281 -5.214 1.00 0.00 93 LEU A CA 2
ATOM 2865 C C . LEU A 1 93 ? -4.935 -6.644 -5.567 1.00 0.00 93 LEU A C 2
ATOM 2866 O O . LEU A 1 93 ? -6.066 -6.958 -5.196 1.00 0.00 93 LEU A O 2
ATOM 2882 N N . ILE A 1 94 ? -4.157 -7.449 -6.283 1.00 0.00 94 ILE A N 2
ATOM 2883 C CA . ILE A 1 94 ? -4.599 -8.779 -6.683 1.00 0.00 94 ILE A CA 2
ATOM 2884 C C . ILE A 1 94 ? -3.977 -9.854 -5.798 1.00 0.00 94 ILE A C 2
ATOM 2885 O O . ILE A 1 94 ? -2.771 -9.850 -5.551 1.00 0.00 94 ILE A O 2
ATOM 2901 N N . VAL A 1 95 ? -4.809 -10.775 -5.322 1.00 0.00 95 VAL A N 2
ATOM 2902 C CA . VAL A 1 95 ? -4.341 -11.859 -4.466 1.00 0.00 95 VAL A CA 2
ATOM 2903 C C . VAL A 1 95 ? -4.910 -13.200 -4.917 1.00 0.00 95 VAL A C 2
ATOM 2904 O O . VAL A 1 95 ? -6.115 -13.435 -4.829 1.00 0.00 95 VAL A O 2
ATOM 2917 N N . ARG A 1 96 ? -4.035 -14.076 -5.398 1.00 0.00 96 ARG A N 2
ATOM 2918 C CA . ARG A 1 96 ? -4.450 -15.394 -5.863 1.00 0.00 96 ARG A CA 2
ATOM 2919 C C . ARG A 1 96 ? -4.338 -16.425 -4.745 1.00 0.00 96 ARG A C 2
ATOM 2920 O O . ARG A 1 96 ? -3.294 -16.552 -4.106 1.00 0.00 96 ARG A O 2
ATOM 2941 N N . GLU A 1 97 ? -5.422 -17.159 -4.513 1.00 0.00 97 GLU A N 2
ATOM 2942 C CA . GLU A 1 97 ? -5.445 -18.178 -3.470 1.00 0.00 97 GLU A CA 2
ATOM 2943 C C . GLU A 1 97 ? -4.250 -19.117 -3.601 1.00 0.00 97 GLU A C 2
ATOM 2944 O O . GLU A 1 97 ? -3.825 -19.448 -4.708 1.00 0.00 97 GLU A O 2
ATOM 2956 N N . ARG A 1 98 ? -3.711 -19.543 -2.462 1.00 0.00 98 ARG A N 2
ATOM 2957 C CA . ARG A 1 98 ? -2.564 -20.442 -2.448 1.00 0.00 98 ARG A CA 2
ATOM 2958 C C . ARG A 1 98 ? -2.916 -21.782 -3.088 1.00 0.00 98 ARG A C 2
ATOM 2959 O O . ARG A 1 98 ? -3.288 -22.731 -2.399 1.00 0.00 98 ARG A O 2
ATOM 2980 N N . SER A 1 99 ? -2.796 -21.850 -4.410 1.00 0.00 99 SER A N 2
ATOM 2981 C CA . SER A 1 99 ? -3.105 -23.072 -5.143 1.00 0.00 99 SER A CA 2
ATOM 2982 C C . SER A 1 99 ? -1.830 -23.736 -5.655 1.00 0.00 99 SER A C 2
ATOM 2983 O O . SER A 1 99 ? -1.337 -23.410 -6.734 1.00 0.00 99 SER A O 2
ATOM 2991 N N . GLY A 1 100 ? -1.301 -24.671 -4.871 1.00 0.00 100 GLY A N 2
ATOM 2992 C CA . GLY A 1 100 ? -0.088 -25.366 -5.260 1.00 0.00 100 GLY A CA 2
ATOM 2993 C C . GLY A 1 100 ? 1.017 -24.416 -5.677 1.00 0.00 100 GLY A C 2
ATOM 2994 O O . GLY A 1 100 ? 0.833 -23.199 -5.725 1.00 0.00 100 GLY A O 2
ATOM 2998 N N . PRO A 1 101 ? 2.197 -24.974 -5.987 1.00 0.00 101 PRO A N 2
ATOM 2999 C CA . PRO A 1 101 ? 3.359 -24.185 -6.407 1.00 0.00 101 PRO A CA 2
ATOM 3000 C C . PRO A 1 101 ? 3.175 -23.572 -7.790 1.00 0.00 101 PRO A C 2
ATOM 3001 O O . PRO A 1 101 ? 2.904 -24.278 -8.762 1.00 0.00 101 PRO A O 2
ATOM 3012 N N . SER A 1 102 ? 3.323 -22.254 -7.873 1.00 0.00 102 SER A N 2
ATOM 3013 C CA . SER A 1 102 ? 3.170 -21.545 -9.138 1.00 0.00 102 SER A CA 2
ATOM 3014 C C . SER A 1 102 ? 4.425 -20.742 -9.467 1.00 0.00 102 SER A C 2
ATOM 3015 O O . SER A 1 102 ? 4.800 -19.828 -8.733 1.00 0.00 102 SER A O 2
ATOM 3023 N N . SER A 1 103 ? 5.070 -21.092 -10.575 1.00 0.00 103 SER A N 2
ATOM 3024 C CA . SER A 1 103 ? 6.285 -20.407 -11.000 1.00 0.00 103 SER A CA 2
ATOM 3025 C C . SER A 1 103 ? 5.951 -19.106 -11.723 1.00 0.00 103 SER A C 2
ATOM 3026 O O . SER A 1 103 ? 5.354 -19.115 -12.799 1.00 0.00 103 SER A O 2
ATOM 3034 N N . GLY A 1 104 ? 6.341 -17.985 -11.122 1.00 0.00 104 GLY A N 2
ATOM 3035 C CA . GLY A 1 104 ? 6.074 -16.691 -11.721 1.00 0.00 104 GLY A CA 2
ATOM 3036 C C . GLY A 1 104 ? 6.290 -15.547 -10.750 1.00 0.00 104 GLY A C 2
ATOM 3037 O O . GLY A 1 104 ? 6.345 -14.385 -11.152 1.00 0.00 104 GLY A O 2
ATOM 3041 N N . GLY A 1 1 ? -15.492 29.545 2.330 1.00 0.00 1 GLY A N 3
ATOM 3042 C CA . GLY A 1 1 ? -14.681 28.348 2.454 1.00 0.00 1 GLY A CA 3
ATOM 3043 C C . GLY A 1 1 ? -13.752 28.398 3.651 1.00 0.00 1 GLY A C 3
ATOM 3044 O O . GLY A 1 1 ? -13.729 29.386 4.386 1.00 0.00 1 GLY A O 3
ATOM 3048 N N . SER A 1 2 ? -12.986 27.331 3.849 1.00 0.00 2 SER A N 3
ATOM 3049 C CA . SER A 1 2 ? -12.055 27.255 4.969 1.00 0.00 2 SER A CA 3
ATOM 3050 C C . SER A 1 2 ? -10.612 27.211 4.475 1.00 0.00 2 SER A C 3
ATOM 3051 O O . SER A 1 2 ? -10.070 26.139 4.204 1.00 0.00 2 SER A O 3
ATOM 3059 N N . SER A 1 3 ? -9.996 28.383 4.360 1.00 0.00 3 SER A N 3
ATOM 3060 C CA . SER A 1 3 ? -8.618 28.480 3.895 1.00 0.00 3 SER A CA 3
ATOM 3061 C C . SER A 1 3 ? -7.814 29.435 4.772 1.00 0.00 3 SER A C 3
ATOM 3062 O O . SER A 1 3 ? -8.371 30.146 5.607 1.00 0.00 3 SER A O 3
ATOM 3070 N N . GLY A 1 4 ? -6.499 29.446 4.574 1.00 0.00 4 GLY A N 3
ATOM 3071 C CA . GLY A 1 4 ? -5.639 30.317 5.354 1.00 0.00 4 GLY A CA 3
ATOM 3072 C C . GLY A 1 4 ? -4.199 30.282 4.883 1.00 0.00 4 GLY A C 3
ATOM 3073 O O . GLY A 1 4 ? -3.528 31.313 4.839 1.00 0.00 4 GLY A O 3
ATOM 3077 N N . SER A 1 5 ? -3.721 29.092 4.532 1.00 0.00 5 SER A N 3
ATOM 3078 C CA . SER A 1 5 ? -2.349 28.925 4.067 1.00 0.00 5 SER A CA 3
ATOM 3079 C C . SER A 1 5 ? -2.305 28.766 2.551 1.00 0.00 5 SER A C 3
ATOM 3080 O O . SER A 1 5 ? -3.326 28.510 1.912 1.00 0.00 5 SER A O 3
ATOM 3088 N N . SER A 1 6 ? -1.114 28.918 1.981 1.00 0.00 6 SER A N 3
ATOM 3089 C CA . SER A 1 6 ? -0.935 28.795 0.539 1.00 0.00 6 SER A CA 3
ATOM 3090 C C . SER A 1 6 ? 0.240 27.878 0.213 1.00 0.00 6 SER A C 3
ATOM 3091 O O . SER A 1 6 ? 1.302 27.969 0.827 1.00 0.00 6 SER A O 3
ATOM 3099 N N . GLY A 1 7 ? 0.039 26.992 -0.758 1.00 0.00 7 GLY A N 3
ATOM 3100 C CA . GLY A 1 7 ? 1.089 26.070 -1.149 1.00 0.00 7 GLY A CA 3
ATOM 3101 C C . GLY A 1 7 ? 0.625 25.069 -2.189 1.00 0.00 7 GLY A C 3
ATOM 3102 O O . GLY A 1 7 ? -0.491 24.554 -2.110 1.00 0.00 7 GLY A O 3
ATOM 3106 N N . HIS A 1 8 ? 1.481 24.794 -3.167 1.00 0.00 8 HIS A N 3
ATOM 3107 C CA . HIS A 1 8 ? 1.151 23.849 -4.228 1.00 0.00 8 HIS A CA 3
ATOM 3108 C C . HIS A 1 8 ? 1.691 22.459 -3.905 1.00 0.00 8 HIS A C 3
ATOM 3109 O O . HIS A 1 8 ? 2.903 22.258 -3.814 1.00 0.00 8 HIS A O 3
ATOM 3124 N N . VAL A 1 9 ? 0.785 21.503 -3.731 1.00 0.00 9 VAL A N 3
ATOM 3125 C CA . VAL A 1 9 ? 1.170 20.132 -3.418 1.00 0.00 9 VAL A CA 3
ATOM 3126 C C . VAL A 1 9 ? 0.252 19.131 -4.111 1.00 0.00 9 VAL A C 3
ATOM 3127 O O . VAL A 1 9 ? -0.970 19.271 -4.082 1.00 0.00 9 VAL A O 3
ATOM 3140 N N . GLY A 1 10 ? 0.849 18.119 -4.733 1.00 0.00 10 GLY A N 3
ATOM 3141 C CA . GLY A 1 10 ? 0.070 17.109 -5.424 1.00 0.00 10 GLY A CA 3
ATOM 3142 C C . GLY A 1 10 ? 0.843 15.821 -5.629 1.00 0.00 10 GLY A C 3
ATOM 3143 O O . GLY A 1 10 ? 2.058 15.843 -5.829 1.00 0.00 10 GLY A O 3
ATOM 3147 N N . ILE A 1 11 ? 0.138 14.696 -5.578 1.00 0.00 11 ILE A N 3
ATOM 3148 C CA . ILE A 1 11 ? 0.766 13.393 -5.760 1.00 0.00 11 ILE A CA 3
ATOM 3149 C C . ILE A 1 11 ? 1.492 13.314 -7.099 1.00 0.00 11 ILE A C 3
ATOM 3150 O O . ILE A 1 11 ? 0.900 13.541 -8.154 1.00 0.00 11 ILE A O 3
ATOM 3166 N N . THR A 1 12 ? 2.780 12.990 -7.049 1.00 0.00 12 THR A N 3
ATOM 3167 C CA . THR A 1 12 ? 3.588 12.880 -8.256 1.00 0.00 12 THR A CA 3
ATOM 3168 C C . THR A 1 12 ? 3.648 11.439 -8.749 1.00 0.00 12 THR A C 3
ATOM 3169 O O . THR A 1 12 ? 3.989 11.180 -9.904 1.00 0.00 12 THR A O 3
ATOM 3180 N N . LYS A 1 13 ? 3.313 10.503 -7.868 1.00 0.00 13 LYS A N 3
ATOM 3181 C CA . LYS A 1 13 ? 3.326 9.086 -8.213 1.00 0.00 13 LYS A CA 3
ATOM 3182 C C . LYS A 1 13 ? 2.079 8.385 -7.683 1.00 0.00 13 LYS A C 3
ATOM 3183 O O . LYS A 1 13 ? 1.579 8.718 -6.609 1.00 0.00 13 LYS A O 3
ATOM 3202 N N . ARG A 1 14 ? 1.584 7.414 -8.443 1.00 0.00 14 ARG A N 3
ATOM 3203 C CA . ARG A 1 14 ? 0.396 6.666 -8.048 1.00 0.00 14 ARG A CA 3
ATOM 3204 C C . ARG A 1 14 ? 0.725 5.189 -7.848 1.00 0.00 14 ARG A C 3
ATOM 3205 O O . ARG A 1 14 ? 1.459 4.593 -8.637 1.00 0.00 14 ARG A O 3
ATOM 3226 N N . LEU A 1 15 ? 0.177 4.606 -6.788 1.00 0.00 15 LEU A N 3
ATOM 3227 C CA . LEU A 1 15 ? 0.411 3.198 -6.483 1.00 0.00 15 LEU A CA 3
ATOM 3228 C C . LEU A 1 15 ? 0.124 2.322 -7.698 1.00 0.00 15 LEU A C 3
ATOM 3229 O O . LEU A 1 15 ? -0.985 2.329 -8.233 1.00 0.00 15 LEU A O 3
ATOM 3245 N N . LYS A 1 16 ? 1.129 1.568 -8.129 1.00 0.00 16 LYS A N 3
ATOM 3246 C CA . LYS A 1 16 ? 0.984 0.683 -9.278 1.00 0.00 16 LYS A CA 3
ATOM 3247 C C . LYS A 1 16 ? 0.349 -0.642 -8.869 1.00 0.00 16 LYS A C 3
ATOM 3248 O O . LYS A 1 16 ? 0.581 -1.140 -7.767 1.00 0.00 16 LYS A O 3
ATOM 3267 N N . THR A 1 17 ? -0.454 -1.210 -9.764 1.00 0.00 17 THR A N 3
ATOM 3268 C CA . THR A 1 17 ? -1.123 -2.477 -9.495 1.00 0.00 17 THR A CA 3
ATOM 3269 C C . THR A 1 17 ? -0.131 -3.531 -9.017 1.00 0.00 17 THR A C 3
ATOM 3270 O O . THR A 1 17 ? 0.983 -3.627 -9.530 1.00 0.00 17 THR A O 3
ATOM 3281 N N . MET A 1 18 ? -0.544 -4.320 -8.030 1.00 0.00 18 MET A N 3
ATOM 3282 C CA . MET A 1 18 ? 0.308 -5.370 -7.484 1.00 0.00 18 MET A CA 3
ATOM 3283 C C . MET A 1 18 ? -0.363 -6.734 -7.605 1.00 0.00 18 MET A C 3
ATOM 3284 O O . MET A 1 18 ? -1.590 -6.834 -7.590 1.00 0.00 18 MET A O 3
ATOM 3298 N N . GLU A 1 19 ? 0.448 -7.780 -7.724 1.00 0.00 19 GLU A N 3
ATOM 3299 C CA . GLU A 1 19 ? -0.070 -9.137 -7.848 1.00 0.00 19 GLU A CA 3
ATOM 3300 C C . GLU A 1 19 ? 0.766 -10.116 -7.028 1.00 0.00 19 GLU A C 3
ATOM 3301 O O . GLU A 1 19 ? 1.925 -10.381 -7.349 1.00 0.00 19 GLU A O 3
ATOM 3313 N N . VAL A 1 20 ? 0.170 -10.649 -5.966 1.00 0.00 20 VAL A N 3
ATOM 3314 C CA . VAL A 1 20 ? 0.858 -11.598 -5.099 1.00 0.00 20 VAL A CA 3
ATOM 3315 C C . VAL A 1 20 ? 0.005 -12.837 -4.854 1.00 0.00 20 VAL A C 3
ATOM 3316 O O . VAL A 1 20 ? -1.074 -12.985 -5.429 1.00 0.00 20 VAL A O 3
ATOM 3329 N N . LEU A 1 21 ? 0.494 -13.726 -3.997 1.00 0.00 21 LEU A N 3
ATOM 3330 C CA . LEU A 1 21 ? -0.224 -14.954 -3.674 1.00 0.00 21 LEU A CA 3
ATOM 3331 C C . LEU A 1 21 ? -0.889 -14.852 -2.305 1.00 0.00 21 LEU A C 3
ATOM 3332 O O . LEU A 1 21 ? -0.535 -13.997 -1.495 1.00 0.00 21 LEU A O 3
ATOM 3348 N N . GLU A 1 22 ? -1.853 -15.732 -2.054 1.00 0.00 22 GLU A N 3
ATOM 3349 C CA . GLU A 1 22 ? -2.566 -15.741 -0.782 1.00 0.00 22 GLU A CA 3
ATOM 3350 C C . GLU A 1 22 ? -1.644 -16.168 0.356 1.00 0.00 22 GLU A C 3
ATOM 3351 O O . GLU A 1 22 ? -0.901 -17.141 0.236 1.00 0.00 22 GLU A O 3
ATOM 3363 N N . GLY A 1 23 ? -1.696 -15.430 1.461 1.00 0.00 23 GLY A N 3
ATOM 3364 C CA . GLY A 1 23 ? -0.861 -15.746 2.604 1.00 0.00 23 GLY A CA 3
ATOM 3365 C C . GLY A 1 23 ? 0.566 -15.265 2.430 1.00 0.00 23 GLY A C 3
ATOM 3366 O O . GLY A 1 23 ? 1.500 -15.871 2.955 1.00 0.00 23 GLY A O 3
ATOM 3370 N N . GLU A 1 24 ? 0.735 -14.174 1.690 1.00 0.00 24 GLU A N 3
ATOM 3371 C CA . GLU A 1 24 ? 2.059 -13.614 1.447 1.00 0.00 24 GLU A CA 3
ATOM 3372 C C . GLU A 1 24 ? 2.131 -12.164 1.915 1.00 0.00 24 GLU A C 3
ATOM 3373 O O . GLU A 1 24 ? 1.159 -11.620 2.439 1.00 0.00 24 GLU A O 3
ATOM 3385 N N . SER A 1 25 ? 3.291 -11.543 1.723 1.00 0.00 25 SER A N 3
ATOM 3386 C CA . SER A 1 25 ? 3.493 -10.157 2.129 1.00 0.00 25 SER A CA 3
ATOM 3387 C C . SER A 1 25 ? 4.135 -9.349 1.006 1.00 0.00 25 SER A C 3
ATOM 3388 O O . SER A 1 25 ? 5.062 -9.816 0.343 1.00 0.00 25 SER A O 3
ATOM 3396 N N . CYS A 1 26 ? 3.635 -8.136 0.798 1.00 0.00 26 CYS A N 3
ATOM 3397 C CA . CYS A 1 26 ? 4.159 -7.263 -0.246 1.00 0.00 26 CYS A CA 3
ATOM 3398 C C . CYS A 1 26 ? 4.465 -5.875 0.309 1.00 0.00 26 CYS A C 3
ATOM 3399 O O . CYS A 1 26 ? 4.283 -5.618 1.499 1.00 0.00 26 CYS A O 3
ATOM 3407 N N . SER A 1 27 ? 4.933 -4.986 -0.561 1.00 0.00 27 SER A N 3
ATOM 3408 C CA . SER A 1 27 ? 5.270 -3.626 -0.157 1.00 0.00 27 SER A CA 3
ATOM 3409 C C . SER A 1 27 ? 4.944 -2.632 -1.268 1.00 0.00 27 SER A C 3
ATOM 3410 O O . SER A 1 27 ? 5.376 -2.796 -2.409 1.00 0.00 27 SER A O 3
ATOM 3418 N N . PHE A 1 28 ? 4.179 -1.601 -0.925 1.00 0.00 28 PHE A N 3
ATOM 3419 C CA . PHE A 1 28 ? 3.794 -0.580 -1.893 1.00 0.00 28 PHE A CA 3
ATOM 3420 C C . PHE A 1 28 ? 4.651 0.672 -1.733 1.00 0.00 28 PHE A C 3
ATOM 3421 O O . PHE A 1 28 ? 5.306 0.862 -0.709 1.00 0.00 28 PHE A O 3
ATOM 3438 N N . GLU A 1 29 ? 4.642 1.522 -2.755 1.00 0.00 29 GLU A N 3
ATOM 3439 C CA . GLU A 1 29 ? 5.420 2.756 -2.729 1.00 0.00 29 GLU A CA 3
ATOM 3440 C C . GLU A 1 29 ? 4.594 3.931 -3.245 1.00 0.00 29 GLU A C 3
ATOM 3441 O O . GLU A 1 29 ? 3.832 3.794 -4.203 1.00 0.00 29 GLU A O 3
ATOM 3453 N N . CYS A 1 30 ? 4.751 5.083 -2.603 1.00 0.00 30 CYS A N 3
ATOM 3454 C CA . CYS A 1 30 ? 4.020 6.282 -2.996 1.00 0.00 30 CYS A CA 3
ATOM 3455 C C . CYS A 1 30 ? 4.850 7.535 -2.735 1.00 0.00 30 CYS A C 3
ATOM 3456 O O . CYS A 1 30 ? 5.245 7.806 -1.601 1.00 0.00 30 CYS A O 3
ATOM 3464 N N . VAL A 1 31 ? 5.112 8.295 -3.794 1.00 0.00 31 VAL A N 3
ATOM 3465 C CA . VAL A 1 31 ? 5.896 9.519 -3.680 1.00 0.00 31 VAL A CA 3
ATOM 3466 C C . VAL A 1 31 ? 5.018 10.753 -3.859 1.00 0.00 31 VAL A C 3
ATOM 3467 O O . VAL A 1 31 ? 3.986 10.702 -4.530 1.00 0.00 31 VAL A O 3
ATOM 3480 N N . LEU A 1 32 ? 5.435 11.861 -3.256 1.00 0.00 32 LEU A N 3
ATOM 3481 C CA . LEU A 1 32 ? 4.686 13.110 -3.349 1.00 0.00 32 LEU A CA 3
ATOM 3482 C C . LEU A 1 32 ? 5.506 14.184 -4.057 1.00 0.00 32 LEU A C 3
ATOM 3483 O O . LEU A 1 32 ? 6.736 14.172 -4.010 1.00 0.00 32 LEU A O 3
ATOM 3499 N N . SER A 1 33 ? 4.815 15.113 -4.711 1.00 0.00 33 SER A N 3
ATOM 3500 C CA . SER A 1 33 ? 5.479 16.194 -5.430 1.00 0.00 33 SER A CA 3
ATOM 3501 C C . SER A 1 33 ? 6.255 17.089 -4.469 1.00 0.00 33 SER A C 3
ATOM 3502 O O . SER A 1 33 ? 7.441 17.355 -4.670 1.00 0.00 33 SER A O 3
ATOM 3510 N N . HIS A 1 34 ? 5.577 17.553 -3.424 1.00 0.00 34 HIS A N 3
ATOM 3511 C CA . HIS A 1 34 ? 6.202 18.419 -2.430 1.00 0.00 34 HIS A CA 3
ATOM 3512 C C . HIS A 1 34 ? 6.873 17.594 -1.336 1.00 0.00 34 HIS A C 3
ATOM 3513 O O . HIS A 1 34 ? 6.455 16.474 -1.046 1.00 0.00 34 HIS A O 3
ATOM 3528 N N . GLU A 1 35 ? 7.917 18.156 -0.735 1.00 0.00 35 GLU A N 3
ATOM 3529 C CA . GLU A 1 35 ? 8.647 17.471 0.326 1.00 0.00 35 GLU A CA 3
ATOM 3530 C C . GLU A 1 35 ? 7.772 17.298 1.564 1.00 0.00 35 GLU A C 3
ATOM 3531 O O . GLU A 1 35 ? 6.872 18.099 1.818 1.00 0.00 35 GLU A O 3
ATOM 3543 N N . SER A 1 36 ? 8.043 16.247 2.331 1.00 0.00 36 SER A N 3
ATOM 3544 C CA . SER A 1 36 ? 7.278 15.966 3.541 1.00 0.00 36 SER A CA 3
ATOM 3545 C C . SER A 1 36 ? 8.173 16.027 4.775 1.00 0.00 36 SER A C 3
ATOM 3546 O O . SER A 1 36 ? 9.129 15.262 4.901 1.00 0.00 36 SER A O 3
ATOM 3554 N N . ALA A 1 37 ? 7.854 16.943 5.684 1.00 0.00 37 ALA A N 3
ATOM 3555 C CA . ALA A 1 37 ? 8.627 17.104 6.909 1.00 0.00 37 ALA A CA 3
ATOM 3556 C C . ALA A 1 37 ? 7.822 16.663 8.127 1.00 0.00 37 ALA A C 3
ATOM 3557 O O . ALA A 1 37 ? 7.285 17.491 8.862 1.00 0.00 37 ALA A O 3
ATOM 3564 N N . SER A 1 38 ? 7.743 15.352 8.335 1.00 0.00 38 SER A N 3
ATOM 3565 C CA . SER A 1 38 ? 7.000 14.800 9.461 1.00 0.00 38 SER A CA 3
ATOM 3566 C C . SER A 1 38 ? 5.497 14.957 9.250 1.00 0.00 38 SER A C 3
ATOM 3567 O O . SER A 1 38 ? 4.729 15.035 10.209 1.00 0.00 38 SER A O 3
ATOM 3575 N N . ASP A 1 39 ? 5.085 15.001 7.988 1.00 0.00 39 ASP A N 3
ATOM 3576 C CA . ASP A 1 39 ? 3.674 15.147 7.648 1.00 0.00 39 ASP A CA 3
ATOM 3577 C C . ASP A 1 39 ? 2.897 13.883 8.001 1.00 0.00 39 ASP A C 3
ATOM 3578 O O . ASP A 1 39 ? 3.443 12.780 8.043 1.00 0.00 39 ASP A O 3
ATOM 3587 N N . PRO A 1 40 ? 1.591 14.044 8.263 1.00 0.00 40 PRO A N 3
ATOM 3588 C CA . PRO A 1 40 ? 0.711 12.927 8.617 1.00 0.00 40 PRO A CA 3
ATOM 3589 C C . PRO A 1 40 ? 0.460 11.991 7.440 1.00 0.00 40 PRO A C 3
ATOM 3590 O O . PRO A 1 40 ? 0.891 12.259 6.319 1.00 0.00 40 PRO A O 3
ATOM 3601 N N . ALA A 1 41 ? -0.240 10.892 7.703 1.00 0.00 41 ALA A N 3
ATOM 3602 C CA . ALA A 1 41 ? -0.551 9.918 6.664 1.00 0.00 41 ALA A CA 3
ATOM 3603 C C . ALA A 1 41 ? -1.494 8.839 7.188 1.00 0.00 41 ALA A C 3
ATOM 3604 O O . ALA A 1 41 ? -1.414 8.443 8.350 1.00 0.00 41 ALA A O 3
ATOM 3611 N N . MET A 1 42 ? -2.387 8.370 6.322 1.00 0.00 42 MET A N 3
ATOM 3612 C CA . MET A 1 42 ? -3.345 7.337 6.698 1.00 0.00 42 MET A CA 3
ATOM 3613 C C . MET A 1 42 ? -3.536 6.334 5.564 1.00 0.00 42 MET A C 3
ATOM 3614 O O . MET A 1 42 ? -3.963 6.698 4.468 1.00 0.00 42 MET A O 3
ATOM 3628 N N . TRP A 1 43 ? -3.218 5.074 5.836 1.00 0.00 43 TRP A N 3
ATOM 3629 C CA . TRP A 1 43 ? -3.355 4.020 4.837 1.00 0.00 43 TRP A CA 3
ATOM 3630 C C . TRP A 1 43 ? -4.635 3.221 5.061 1.00 0.00 43 TRP A C 3
ATOM 3631 O O . TRP A 1 43 ? -5.053 3.004 6.198 1.00 0.00 43 TRP A O 3
ATOM 3652 N N . THR A 1 44 ? -5.254 2.785 3.968 1.00 0.00 44 THR A N 3
ATOM 3653 C CA . THR A 1 44 ? -6.486 2.011 4.045 1.00 0.00 44 THR A CA 3
ATOM 3654 C C . THR A 1 44 ? -6.605 1.047 2.870 1.00 0.00 44 THR A C 3
ATOM 3655 O O . THR A 1 44 ? -6.769 1.466 1.724 1.00 0.00 44 THR A O 3
ATOM 3666 N N . VAL A 1 45 ? -6.521 -0.247 3.161 1.00 0.00 45 VAL A N 3
ATOM 3667 C CA . VAL A 1 45 ? -6.621 -1.271 2.129 1.00 0.00 45 VAL A CA 3
ATOM 3668 C C . VAL A 1 45 ? -7.776 -2.225 2.411 1.00 0.00 45 VAL A C 3
ATOM 3669 O O . VAL A 1 45 ? -7.772 -2.943 3.410 1.00 0.00 45 VAL A O 3
ATOM 3682 N N . GLY A 1 46 ? -8.765 -2.228 1.522 1.00 0.00 46 GLY A N 3
ATOM 3683 C CA . GLY A 1 46 ? -9.914 -3.098 1.693 1.00 0.00 46 GLY A CA 3
ATOM 3684 C C . GLY A 1 46 ? -11.051 -2.420 2.431 1.00 0.00 46 GLY A C 3
ATOM 3685 O O . GLY A 1 46 ? -12.220 -2.723 2.199 1.00 0.00 46 GLY A O 3
ATOM 3689 N N . GLY A 1 47 ? -10.707 -1.498 3.326 1.00 0.00 47 GLY A N 3
ATOM 3690 C CA . GLY A 1 47 ? -11.719 -0.791 4.089 1.00 0.00 47 GLY A CA 3
ATOM 3691 C C . GLY A 1 47 ? -11.480 -0.870 5.583 1.00 0.00 47 GLY A C 3
ATOM 3692 O O . GLY A 1 47 ? -12.395 -1.165 6.352 1.00 0.00 47 GLY A O 3
ATOM 3696 N N . LYS A 1 48 ? -10.245 -0.608 5.998 1.00 0.00 48 LYS A N 3
ATOM 3697 C CA . LYS A 1 48 ? -9.886 -0.652 7.411 1.00 0.00 48 LYS A CA 3
ATOM 3698 C C . LYS A 1 48 ? -8.567 0.072 7.660 1.00 0.00 48 LYS A C 3
ATOM 3699 O O . LYS A 1 48 ? -7.701 0.126 6.785 1.00 0.00 48 LYS A O 3
ATOM 3718 N N . THR A 1 49 ? -8.418 0.626 8.859 1.00 0.00 49 THR A N 3
ATOM 3719 C CA . THR A 1 49 ? -7.204 1.345 9.223 1.00 0.00 49 THR A CA 3
ATOM 3720 C C . THR A 1 49 ? -6.025 0.392 9.377 1.00 0.00 49 THR A C 3
ATOM 3721 O O . THR A 1 49 ? -6.011 -0.456 10.270 1.00 0.00 49 THR A O 3
ATOM 3732 N N . VAL A 1 50 ? -5.034 0.536 8.502 1.00 0.00 50 VAL A N 3
ATOM 3733 C CA . VAL A 1 50 ? -3.849 -0.312 8.543 1.00 0.00 50 VAL A CA 3
ATOM 3734 C C . VAL A 1 50 ? -2.727 0.350 9.334 1.00 0.00 50 VAL A C 3
ATOM 3735 O O . VAL A 1 50 ? -2.581 1.572 9.321 1.00 0.00 50 VAL A O 3
ATOM 3748 N N . GLY A 1 51 ? -1.934 -0.466 10.023 1.00 0.00 51 GLY A N 3
ATOM 3749 C CA . GLY A 1 51 ? -0.834 0.059 10.811 1.00 0.00 51 GLY A CA 3
ATOM 3750 C C . GLY A 1 51 ? -0.074 -1.030 11.542 1.00 0.00 51 GLY A C 3
ATOM 3751 O O . GLY A 1 51 ? -0.529 -2.171 11.617 1.00 0.00 51 GLY A O 3
ATOM 3755 N N . SER A 1 52 ? 1.089 -0.678 12.080 1.00 0.00 52 SER A N 3
ATOM 3756 C CA . SER A 1 52 ? 1.917 -1.635 12.804 1.00 0.00 52 SER A CA 3
ATOM 3757 C C . SER A 1 52 ? 1.057 -2.560 13.660 1.00 0.00 52 SER A C 3
ATOM 3758 O O . SER A 1 52 ? 1.192 -3.782 13.602 1.00 0.00 52 SER A O 3
ATOM 3766 N N . SER A 1 53 ? 0.171 -1.967 14.454 1.00 0.00 53 SER A N 3
ATOM 3767 C CA . SER A 1 53 ? -0.709 -2.736 15.326 1.00 0.00 53 SER A CA 3
ATOM 3768 C C . SER A 1 53 ? -1.110 -4.053 14.668 1.00 0.00 53 SER A C 3
ATOM 3769 O O . SER A 1 53 ? -1.070 -5.111 15.296 1.00 0.00 53 SER A O 3
ATOM 3777 N N . SER A 1 54 ? -1.497 -3.979 13.398 1.00 0.00 54 SER A N 3
ATOM 3778 C CA . SER A 1 54 ? -1.909 -5.163 12.655 1.00 0.00 54 SER A CA 3
ATOM 3779 C C . SER A 1 54 ? -0.806 -5.620 11.706 1.00 0.00 54 SER A C 3
ATOM 3780 O O . SER A 1 54 ? 0.271 -5.026 11.656 1.00 0.00 54 SER A O 3
ATOM 3788 N N . ARG A 1 55 ? -1.082 -6.681 10.954 1.00 0.00 55 ARG A N 3
ATOM 3789 C CA . ARG A 1 55 ? -0.113 -7.220 10.008 1.00 0.00 55 ARG A CA 3
ATOM 3790 C C . ARG A 1 55 ? 0.551 -6.100 9.212 1.00 0.00 55 ARG A C 3
ATOM 3791 O O . ARG A 1 55 ? 1.771 -6.080 9.048 1.00 0.00 55 ARG A O 3
ATOM 3812 N N . PHE A 1 56 ? -0.260 -5.169 8.720 1.00 0.00 56 PHE A N 3
ATOM 3813 C CA . PHE A 1 56 ? 0.248 -4.046 7.941 1.00 0.00 56 PHE A CA 3
ATOM 3814 C C . PHE A 1 56 ? 1.239 -3.222 8.757 1.00 0.00 56 PHE A C 3
ATOM 3815 O O . PHE A 1 56 ? 1.491 -3.515 9.925 1.00 0.00 56 PHE A O 3
ATOM 3832 N N . GLN A 1 57 ? 1.798 -2.191 8.132 1.00 0.00 57 GLN A N 3
ATOM 3833 C CA . GLN A 1 57 ? 2.762 -1.325 8.799 1.00 0.00 57 GLN A CA 3
ATOM 3834 C C . GLN A 1 57 ? 3.104 -0.119 7.931 1.00 0.00 57 GLN A C 3
ATOM 3835 O O . GLN A 1 57 ? 3.534 -0.267 6.787 1.00 0.00 57 GLN A O 3
ATOM 3849 N N . ALA A 1 58 ? 2.908 1.075 8.481 1.00 0.00 58 ALA A N 3
ATOM 3850 C CA . ALA A 1 58 ? 3.197 2.307 7.757 1.00 0.00 58 ALA A CA 3
ATOM 3851 C C . ALA A 1 58 ? 4.585 2.835 8.104 1.00 0.00 58 ALA A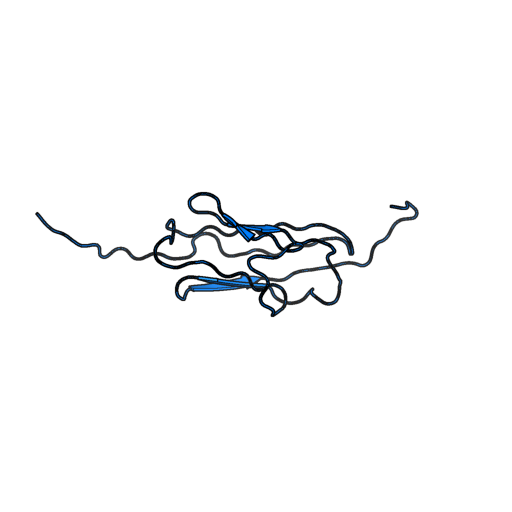 C 3
ATOM 3852 O O . ALA A 1 58 ? 4.871 3.148 9.260 1.00 0.00 58 ALA A O 3
ATOM 3859 N N . THR A 1 59 ? 5.445 2.932 7.095 1.00 0.00 59 THR A N 3
ATOM 3860 C CA . THR A 1 59 ? 6.804 3.421 7.294 1.00 0.00 59 THR A CA 3
ATOM 3861 C C . THR A 1 59 ? 6.999 4.785 6.641 1.00 0.00 59 THR A C 3
ATOM 3862 O O . THR A 1 59 ? 6.202 5.200 5.800 1.00 0.00 59 THR A O 3
ATOM 3873 N N . ARG A 1 60 ? 8.063 5.477 7.034 1.00 0.00 60 ARG A N 3
ATOM 3874 C CA . ARG A 1 60 ? 8.362 6.795 6.486 1.00 0.00 60 ARG A CA 3
ATOM 3875 C C . ARG A 1 60 ? 9.790 6.851 5.953 1.00 0.00 60 ARG A C 3
ATOM 3876 O O . ARG A 1 60 ? 10.751 6.725 6.711 1.00 0.00 60 ARG A O 3
ATOM 3897 N N . GLN A 1 61 ? 9.920 7.040 4.643 1.00 0.00 61 GLN A N 3
ATOM 3898 C CA . GLN A 1 61 ? 11.231 7.111 4.009 1.00 0.00 61 GLN A CA 3
ATOM 3899 C C . GLN A 1 61 ? 11.365 8.382 3.178 1.00 0.00 61 GLN A C 3
ATOM 3900 O O . GLN A 1 61 ? 10.800 8.487 2.090 1.00 0.00 61 GLN A O 3
ATOM 3914 N N . GLY A 1 62 ? 12.117 9.348 3.698 1.00 0.00 62 GLY A N 3
ATOM 3915 C CA . GLY A 1 62 ? 12.312 10.600 2.991 1.00 0.00 62 GLY A CA 3
ATOM 3916 C C . GLY A 1 62 ? 11.021 11.145 2.412 1.00 0.00 62 GLY A C 3
ATOM 3917 O O . GLY A 1 62 ? 9.989 11.160 3.083 1.00 0.00 62 GLY A O 3
ATOM 3921 N N . ARG A 1 63 ? 11.079 11.595 1.163 1.00 0.00 63 ARG A N 3
ATOM 3922 C CA . ARG A 1 63 ? 9.906 12.147 0.495 1.00 0.00 63 ARG A CA 3
ATOM 3923 C C . ARG A 1 63 ? 9.058 11.037 -0.119 1.00 0.00 63 ARG A C 3
ATOM 3924 O O . ARG A 1 63 ? 8.309 11.266 -1.069 1.00 0.00 63 ARG A O 3
ATOM 3945 N N . LYS A 1 64 ? 9.182 9.833 0.429 1.00 0.00 64 LYS A N 3
ATOM 3946 C CA . LYS A 1 64 ? 8.427 8.686 -0.064 1.00 0.00 64 LYS A CA 3
ATOM 3947 C C . LYS A 1 64 ? 7.830 7.891 1.093 1.00 0.00 64 LYS A C 3
ATOM 3948 O O . LYS A 1 64 ? 8.311 7.965 2.224 1.00 0.00 64 LYS A O 3
ATOM 3967 N N . TYR A 1 65 ? 6.781 7.130 0.801 1.00 0.00 65 TYR A N 3
ATOM 3968 C CA . TYR A 1 65 ? 6.117 6.322 1.817 1.00 0.00 65 TYR A CA 3
ATOM 3969 C C . TYR A 1 65 ? 6.006 4.868 1.370 1.00 0.00 65 TYR A C 3
ATOM 3970 O O . TYR A 1 65 ? 5.790 4.584 0.191 1.00 0.00 65 TYR A O 3
ATOM 3988 N N . ILE A 1 66 ? 6.156 3.950 2.319 1.00 0.00 66 ILE A N 3
ATOM 3989 C CA . ILE A 1 66 ? 6.071 2.525 2.024 1.00 0.00 66 ILE A CA 3
ATOM 3990 C C . ILE A 1 66 ? 5.224 1.798 3.063 1.00 0.00 66 ILE A C 3
ATOM 3991 O O . ILE A 1 66 ? 5.289 2.101 4.255 1.00 0.00 66 ILE A O 3
ATOM 4007 N N . LEU A 1 67 ? 4.430 0.837 2.603 1.00 0.00 67 LEU A N 3
ATOM 4008 C CA . LEU A 1 67 ? 3.570 0.064 3.493 1.00 0.00 67 LEU A CA 3
ATOM 4009 C C . LEU A 1 67 ? 3.849 -1.429 3.357 1.00 0.00 67 LEU A C 3
ATOM 4010 O O . LEU A 1 67 ? 3.863 -1.971 2.252 1.00 0.00 67 LEU A O 3
ATOM 4026 N N . VAL A 1 68 ? 4.068 -2.090 4.490 1.00 0.00 68 VAL A N 3
ATOM 4027 C CA . VAL A 1 68 ? 4.343 -3.522 4.498 1.00 0.00 68 VAL A CA 3
ATOM 4028 C C . VAL A 1 68 ? 3.092 -4.320 4.847 1.00 0.00 68 VAL A C 3
ATOM 4029 O O . VAL A 1 68 ? 2.759 -4.493 6.019 1.00 0.00 68 VAL A O 3
ATOM 4042 N N . VAL A 1 69 ? 2.401 -4.804 3.820 1.00 0.00 69 VAL A N 3
ATOM 4043 C CA . VAL A 1 69 ? 1.186 -5.586 4.017 1.00 0.00 69 VAL A CA 3
ATOM 4044 C C . VAL A 1 69 ? 1.510 -7.059 4.238 1.00 0.00 69 VAL A C 3
ATOM 4045 O O . VAL A 1 69 ? 1.673 -7.819 3.284 1.00 0.00 69 VAL A O 3
ATOM 4058 N N . ARG A 1 70 ? 1.601 -7.456 5.503 1.00 0.00 70 ARG A N 3
ATOM 4059 C CA . ARG A 1 70 ? 1.906 -8.838 5.850 1.00 0.00 70 ARG A CA 3
ATOM 4060 C C . ARG A 1 70 ? 0.660 -9.713 5.748 1.00 0.00 70 ARG A C 3
ATOM 4061 O O . ARG A 1 70 ? 0.697 -10.901 6.063 1.00 0.00 70 ARG A O 3
ATOM 4082 N N . GLU A 1 71 ? -0.442 -9.114 5.306 1.00 0.00 71 GLU A N 3
ATOM 4083 C CA . GLU A 1 71 ? -1.699 -9.839 5.163 1.00 0.00 71 GLU A CA 3
ATOM 4084 C C . GLU A 1 71 ? -2.260 -9.683 3.753 1.00 0.00 71 GLU A C 3
ATOM 4085 O O . GLU A 1 71 ? -2.938 -8.702 3.447 1.00 0.00 71 GLU A O 3
ATOM 4097 N N . ALA A 1 72 ? -1.971 -10.658 2.897 1.00 0.00 72 ALA A N 3
ATOM 4098 C CA . ALA A 1 72 ? -2.447 -10.631 1.519 1.00 0.00 72 ALA A CA 3
ATOM 4099 C C . ALA A 1 72 ? -3.429 -11.768 1.255 1.00 0.00 72 ALA A C 3
ATOM 4100 O O . ALA A 1 72 ? -3.055 -12.811 0.720 1.00 0.00 72 ALA A O 3
ATOM 4107 N N . ALA A 1 73 ? -4.685 -11.559 1.635 1.00 0.00 73 ALA A N 3
ATOM 4108 C CA . ALA A 1 73 ? -5.720 -12.566 1.437 1.00 0.00 73 ALA A CA 3
ATOM 4109 C C . ALA A 1 73 ? -6.498 -12.309 0.151 1.00 0.00 73 ALA A C 3
ATOM 4110 O O . ALA A 1 73 ? -6.445 -11.225 -0.429 1.00 0.00 73 ALA A O 3
ATOM 4117 N N . PRO A 1 74 ? -7.238 -13.330 -0.308 1.00 0.00 74 PRO A N 3
ATOM 4118 C CA . PRO A 1 74 ? -8.041 -13.238 -1.531 1.00 0.00 74 PRO A CA 3
ATOM 4119 C C . PRO A 1 74 ? -9.241 -12.312 -1.368 1.00 0.00 74 PRO A C 3
ATOM 4120 O O . PRO A 1 74 ? -9.998 -12.090 -2.313 1.00 0.00 74 PRO A O 3
ATOM 4131 N N . SER A 1 75 ? -9.410 -11.775 -0.164 1.00 0.00 75 SER A N 3
ATOM 4132 C CA . SER A 1 75 ? -10.521 -10.875 0.123 1.00 0.00 75 SER A CA 3
ATOM 4133 C C . SER A 1 75 ? -10.095 -9.419 -0.035 1.00 0.00 75 SER A C 3
ATOM 4134 O O . SER A 1 75 ? -10.719 -8.655 -0.772 1.00 0.00 75 SER A O 3
ATOM 4142 N N . ASP A 1 76 ? -9.029 -9.042 0.661 1.00 0.00 76 ASP A N 3
ATOM 4143 C CA . ASP A 1 76 ? -8.518 -7.678 0.599 1.00 0.00 76 ASP A CA 3
ATOM 4144 C C . ASP A 1 76 ? -8.482 -7.176 -0.842 1.00 0.00 76 ASP A C 3
ATOM 4145 O O . ASP A 1 76 ? -8.830 -6.029 -1.119 1.00 0.00 76 ASP A O 3
ATOM 4154 N N . ALA A 1 77 ? -8.058 -8.044 -1.754 1.00 0.00 77 ALA A N 3
ATOM 4155 C CA . ALA A 1 77 ? -7.977 -7.690 -3.166 1.00 0.00 77 ALA A CA 3
ATOM 4156 C C . ALA A 1 77 ? -9.185 -6.864 -3.594 1.00 0.00 77 ALA A C 3
ATOM 4157 O O . ALA A 1 77 ? -10.314 -7.352 -3.596 1.00 0.00 77 ALA A O 3
ATOM 4164 N N . GLY A 1 78 ? -8.939 -5.608 -3.957 1.00 0.00 78 GLY A N 3
ATOM 4165 C CA . GLY A 1 78 ? -10.017 -4.734 -4.381 1.00 0.00 78 GLY A CA 3
ATOM 4166 C C . GLY A 1 78 ? -9.528 -3.347 -4.749 1.00 0.00 78 GLY A C 3
ATOM 4167 O O . GLY A 1 78 ? -9.532 -2.971 -5.921 1.00 0.00 78 GLY A O 3
ATOM 4171 N N . GLU A 1 79 ? -9.107 -2.584 -3.745 1.00 0.00 79 GLU A N 3
ATOM 4172 C CA . GLU A 1 79 ? -8.615 -1.230 -3.969 1.00 0.00 79 GLU A CA 3
ATOM 4173 C C . GLU A 1 79 ? -7.748 -0.765 -2.803 1.00 0.00 79 GLU A C 3
ATOM 4174 O O . GLU A 1 79 ? -8.091 -0.972 -1.639 1.00 0.00 79 GLU A O 3
ATOM 4186 N N . VAL A 1 80 ? -6.622 -0.137 -3.124 1.00 0.00 80 VAL A N 3
ATOM 4187 C CA . VAL A 1 80 ? -5.705 0.358 -2.104 1.00 0.00 80 VAL A CA 3
ATOM 4188 C C . VAL A 1 80 ? -5.704 1.882 -2.058 1.00 0.00 80 VAL A C 3
ATOM 4189 O O . VAL A 1 80 ? -5.063 2.538 -2.879 1.00 0.00 80 VAL A O 3
ATOM 4202 N N . VAL A 1 81 ? -6.427 2.440 -1.092 1.00 0.00 81 VAL A N 3
ATOM 4203 C CA . VAL A 1 81 ? -6.508 3.888 -0.937 1.00 0.00 81 VAL A CA 3
ATOM 4204 C C . VAL A 1 81 ? -5.515 4.386 0.107 1.00 0.00 81 VAL A C 3
ATOM 4205 O O . VAL A 1 81 ? -5.405 3.819 1.194 1.00 0.00 81 VAL A O 3
ATOM 4218 N N . PHE A 1 82 ? -4.794 5.449 -0.231 1.00 0.00 82 PHE A N 3
ATOM 4219 C CA . PHE A 1 82 ? -3.808 6.024 0.677 1.00 0.00 82 PHE A CA 3
ATOM 4220 C C . PHE A 1 82 ? -3.911 7.547 0.697 1.00 0.00 82 PHE A C 3
ATOM 4221 O O . PHE A 1 82 ? -3.559 8.216 -0.274 1.00 0.00 82 PHE A O 3
ATOM 4238 N N . SER A 1 83 ? -4.395 8.087 1.811 1.00 0.00 83 SER A N 3
ATOM 4239 C CA . SER A 1 83 ? -4.549 9.529 1.957 1.00 0.00 83 SER A CA 3
ATOM 4240 C C . SER A 1 83 ? -3.364 10.128 2.709 1.00 0.00 83 SER A C 3
ATOM 4241 O O . SER A 1 83 ? -2.918 9.588 3.721 1.00 0.00 83 SER A O 3
ATOM 4249 N N . VAL A 1 84 ? -2.857 11.249 2.205 1.00 0.00 84 VAL A N 3
ATOM 4250 C CA . VAL A 1 84 ? -1.724 11.924 2.828 1.00 0.00 84 VAL A CA 3
ATOM 4251 C C . VAL A 1 84 ? -1.639 13.379 2.383 1.00 0.00 84 VAL A C 3
ATOM 4252 O O . VAL A 1 84 ? -1.607 13.673 1.188 1.00 0.00 84 VAL A O 3
ATOM 4265 N N . ARG A 1 85 ? -1.601 14.287 3.353 1.00 0.00 85 ARG A N 3
ATOM 4266 C CA . ARG A 1 85 ? -1.520 15.714 3.061 1.00 0.00 85 ARG A CA 3
ATOM 4267 C C . ARG A 1 85 ? -2.751 16.182 2.289 1.00 0.00 85 ARG A C 3
ATOM 4268 O O . ARG A 1 85 ? -2.656 17.033 1.406 1.00 0.00 85 ARG A O 3
ATOM 4289 N N . GLY A 1 86 ? -3.906 15.618 2.630 1.00 0.00 86 GLY A N 3
ATOM 4290 C CA . GLY A 1 86 ? -5.138 15.989 1.959 1.00 0.00 86 GLY A CA 3
ATOM 4291 C C . GLY A 1 86 ? -5.372 15.192 0.691 1.00 0.00 86 GLY A C 3
ATOM 4292 O O . GLY A 1 86 ? -6.513 14.886 0.343 1.00 0.00 86 GLY A O 3
ATOM 4296 N N . LEU A 1 87 ? -4.289 14.857 -0.002 1.00 0.00 87 LEU A N 3
ATOM 4297 C CA . LEU A 1 87 ? -4.381 14.091 -1.240 1.00 0.00 87 LEU A CA 3
ATOM 4298 C C . LEU A 1 87 ? -4.740 12.636 -0.956 1.00 0.00 87 LEU A C 3
ATOM 4299 O O . LEU A 1 87 ? -4.832 12.222 0.200 1.00 0.00 87 LEU A O 3
ATOM 4315 N N . THR A 1 88 ? -4.940 11.862 -2.018 1.00 0.00 88 THR A N 3
ATOM 4316 C CA . THR A 1 88 ? -5.287 10.453 -1.884 1.00 0.00 88 THR A CA 3
ATOM 4317 C C . THR A 1 88 ? -5.109 9.714 -3.205 1.00 0.00 88 THR A C 3
ATOM 4318 O O . THR A 1 88 ? -5.498 10.210 -4.262 1.00 0.00 88 THR A O 3
ATOM 4329 N N . SER A 1 89 ? -4.518 8.525 -3.137 1.00 0.00 89 SER A N 3
ATOM 4330 C CA . SER A 1 89 ? -4.285 7.719 -4.329 1.00 0.00 89 SER A CA 3
ATOM 4331 C C . SER A 1 89 ? -5.138 6.454 -4.305 1.00 0.00 89 SER A C 3
ATOM 4332 O O . SER A 1 89 ? -5.873 6.205 -3.349 1.00 0.00 89 SER A O 3
ATOM 4340 N N . LYS A 1 90 ? -5.035 5.658 -5.364 1.00 0.00 90 LYS A N 3
ATOM 4341 C CA . LYS A 1 90 ? -5.795 4.418 -5.466 1.00 0.00 90 LYS A CA 3
ATOM 4342 C C . LYS A 1 90 ? -5.110 3.436 -6.411 1.00 0.00 90 LYS A C 3
ATOM 4343 O O . LYS A 1 90 ? -4.439 3.840 -7.360 1.00 0.00 90 LYS A O 3
ATOM 4362 N N . ALA A 1 91 ? -5.284 2.146 -6.145 1.00 0.00 91 ALA A N 3
ATOM 4363 C CA . ALA A 1 91 ? -4.685 1.107 -6.974 1.00 0.00 91 ALA A CA 3
ATOM 4364 C C . ALA A 1 91 ? -5.510 -0.175 -6.928 1.00 0.00 91 ALA A C 3
ATOM 4365 O O . ALA A 1 91 ? -6.505 -0.259 -6.209 1.00 0.00 91 ALA A O 3
ATOM 4372 N N . SER A 1 92 ? -5.090 -1.171 -7.702 1.00 0.00 92 SER A N 3
ATOM 4373 C CA . SER A 1 92 ? -5.793 -2.447 -7.753 1.00 0.00 92 SER A CA 3
ATOM 4374 C C . SER A 1 92 ? -4.887 -3.585 -7.294 1.00 0.00 92 SER A C 3
ATOM 4375 O O . SER A 1 92 ? -3.858 -3.864 -7.912 1.00 0.00 92 SER A O 3
ATOM 4383 N N . LEU A 1 93 ? -5.275 -4.240 -6.205 1.00 0.00 93 LEU A N 3
ATOM 4384 C CA . LEU A 1 93 ? -4.499 -5.349 -5.661 1.00 0.00 93 LEU A CA 3
ATOM 4385 C C . LEU A 1 93 ? -5.121 -6.688 -6.042 1.00 0.00 93 LEU A C 3
ATOM 4386 O O . LEU A 1 93 ? -6.330 -6.883 -5.908 1.00 0.00 93 LEU A O 3
ATOM 4402 N N . ILE A 1 94 ? -4.288 -7.608 -6.517 1.00 0.00 94 ILE A N 3
ATOM 4403 C CA . ILE A 1 94 ? -4.757 -8.930 -6.914 1.00 0.00 94 ILE A CA 3
ATOM 4404 C C . ILE A 1 94 ? -4.109 -10.020 -6.066 1.00 0.00 94 ILE A C 3
ATOM 4405 O O . ILE A 1 94 ? -2.897 -10.019 -5.854 1.00 0.00 94 ILE A O 3
ATOM 4421 N N . VAL A 1 95 ? -4.926 -10.952 -5.586 1.00 0.00 95 VAL A N 3
ATOM 4422 C CA . VAL A 1 95 ? -4.433 -12.051 -4.764 1.00 0.00 95 VAL A CA 3
ATOM 4423 C C . VAL A 1 95 ? -4.935 -13.394 -5.283 1.00 0.00 95 VAL A C 3
ATOM 4424 O O . VAL A 1 95 ? -6.140 -13.609 -5.415 1.00 0.00 95 VAL A O 3
ATOM 4437 N N . ARG A 1 96 ? -4.002 -14.294 -5.577 1.00 0.00 96 ARG A N 3
ATOM 4438 C CA . ARG A 1 96 ? -4.349 -15.616 -6.083 1.00 0.00 96 ARG A CA 3
ATOM 4439 C C . ARG A 1 96 ? -4.154 -16.679 -5.005 1.00 0.00 96 ARG A C 3
ATOM 4440 O O . ARG A 1 96 ? -3.139 -16.692 -4.310 1.00 0.00 96 ARG A O 3
ATOM 4461 N N . GLU A 1 97 ? -5.134 -17.568 -4.873 1.00 0.00 97 GLU A N 3
ATOM 4462 C CA . GLU A 1 97 ? -5.070 -18.633 -3.879 1.00 0.00 97 GLU A CA 3
ATOM 4463 C C . GLU A 1 97 ? -3.935 -19.603 -4.194 1.00 0.00 97 GLU A C 3
ATOM 4464 O O . GLU A 1 97 ? -3.621 -19.851 -5.358 1.00 0.00 97 GLU A O 3
ATOM 4476 N N . ARG A 1 98 ? -3.323 -20.147 -3.148 1.00 0.00 98 ARG A N 3
ATOM 4477 C CA . ARG A 1 98 ? -2.221 -21.089 -3.312 1.00 0.00 98 ARG A CA 3
ATOM 4478 C C . ARG A 1 98 ? -2.677 -22.331 -4.072 1.00 0.00 98 ARG A C 3
ATOM 4479 O O . ARG A 1 98 ? -3.487 -23.113 -3.575 1.00 0.00 98 ARG A O 3
ATOM 4500 N N . SER A 1 99 ? -2.149 -22.505 -5.280 1.00 0.00 99 SER A N 3
ATOM 4501 C CA . SER A 1 99 ? -2.505 -23.650 -6.111 1.00 0.00 99 SER A CA 3
ATOM 4502 C C . SER A 1 99 ? -1.806 -24.915 -5.621 1.00 0.00 99 SER A C 3
ATOM 4503 O O . SER A 1 99 ? -0.593 -25.064 -5.768 1.00 0.00 99 SER A O 3
ATOM 4511 N N . GLY A 1 100 ? -2.581 -25.824 -5.037 1.00 0.00 100 GLY A N 3
ATOM 4512 C CA . GLY A 1 100 ? -2.020 -27.064 -4.534 1.00 0.00 100 GLY A CA 3
ATOM 4513 C C . GLY A 1 100 ? -2.843 -28.274 -4.929 1.00 0.00 100 GLY A C 3
ATOM 4514 O O . GLY A 1 100 ? -3.797 -28.178 -5.701 1.00 0.00 100 GLY A O 3
ATOM 4518 N N . PRO A 1 101 ? -2.472 -29.447 -4.393 1.00 0.00 101 PRO A N 3
ATOM 4519 C CA . PRO A 1 101 ? -3.169 -30.704 -4.681 1.00 0.00 101 PRO A CA 3
ATOM 4520 C C . PRO A 1 101 ? -4.561 -30.750 -4.061 1.00 0.00 101 PRO A C 3
ATOM 4521 O O . PRO A 1 101 ? -5.388 -31.585 -4.430 1.00 0.00 101 PRO A O 3
ATOM 4532 N N . SER A 1 102 ? -4.815 -29.848 -3.119 1.00 0.00 102 SER A N 3
ATOM 4533 C CA . SER A 1 102 ? -6.107 -29.788 -2.446 1.00 0.00 102 SER A CA 3
ATOM 4534 C C . SER A 1 102 ? -7.249 -29.885 -3.453 1.00 0.00 102 SER A C 3
ATOM 4535 O O . SER A 1 102 ? -7.039 -29.762 -4.659 1.00 0.00 102 SER A O 3
ATOM 4543 N N . SER A 1 103 ? -8.458 -30.108 -2.947 1.00 0.00 103 SER A N 3
ATOM 4544 C CA . SER A 1 103 ? -9.634 -30.226 -3.801 1.00 0.00 103 SER A CA 3
ATOM 4545 C C . SER A 1 103 ? -10.733 -29.270 -3.348 1.00 0.00 103 SER A C 3
ATOM 4546 O O . SER A 1 103 ? -11.248 -28.479 -4.137 1.00 0.00 103 SER A O 3
ATOM 4554 N N . GLY A 1 104 ? -11.088 -29.350 -2.069 1.00 0.00 104 GLY A N 3
ATOM 4555 C CA . GLY A 1 104 ? -12.123 -28.487 -1.531 1.00 0.00 104 GLY A CA 3
ATOM 4556 C C . GLY A 1 104 ? -13.446 -29.207 -1.359 1.00 0.00 104 GLY A C 3
ATOM 4557 O O . GLY A 1 104 ? -13.794 -30.078 -2.156 1.00 0.00 104 GLY A O 3
ATOM 4561 N N . GLY A 1 1 ? 7.904 36.825 -4.601 1.00 0.00 1 GLY A N 4
ATOM 4562 C CA . GLY A 1 1 ? 9.063 36.243 -3.951 1.00 0.00 1 GLY A CA 4
ATOM 4563 C C . GLY A 1 1 ? 8.765 34.889 -3.338 1.00 0.00 1 GLY A C 4
ATOM 4564 O O . GLY A 1 1 ? 8.343 34.801 -2.185 1.00 0.00 1 GLY A O 4
ATOM 4568 N N . SER A 1 2 ? 8.983 33.830 -4.111 1.00 0.00 2 SER A N 4
ATOM 4569 C CA . SER A 1 2 ? 8.730 32.474 -3.640 1.00 0.00 2 SER A CA 4
ATOM 4570 C C . SER A 1 2 ? 9.952 31.587 -3.855 1.00 0.00 2 SER A C 4
ATOM 4571 O O . SER A 1 2 ? 10.057 30.891 -4.865 1.00 0.00 2 SER A O 4
ATOM 4579 N N . SER A 1 3 ? 10.874 31.618 -2.899 1.00 0.00 3 SER A N 4
ATOM 4580 C CA . SER A 1 3 ? 12.091 30.820 -2.984 1.00 0.00 3 SER A CA 4
ATOM 4581 C C . SER A 1 3 ? 11.763 29.353 -3.245 1.00 0.00 3 SER A C 4
ATOM 4582 O O . SER A 1 3 ? 12.217 28.768 -4.227 1.00 0.00 3 SER A O 4
ATOM 4590 N N . GLY A 1 4 ? 10.968 28.764 -2.356 1.00 0.00 4 GLY A N 4
ATOM 4591 C CA . GLY A 1 4 ? 10.591 27.371 -2.507 1.00 0.00 4 GLY A CA 4
ATOM 4592 C C . GLY A 1 4 ? 9.441 27.183 -3.476 1.00 0.00 4 GLY A C 4
ATOM 4593 O O . GLY A 1 4 ? 8.614 28.078 -3.650 1.00 0.00 4 GLY A O 4
ATOM 4597 N N . SER A 1 5 ? 9.388 26.016 -4.110 1.00 0.00 5 SER A N 4
ATOM 4598 C CA . SER A 1 5 ? 8.333 25.715 -5.071 1.00 0.00 5 SER A CA 4
ATOM 4599 C C . SER A 1 5 ? 7.076 25.221 -4.361 1.00 0.00 5 SER A C 4
ATOM 4600 O O . SER A 1 5 ? 6.872 24.018 -4.201 1.00 0.00 5 SER A O 4
ATOM 4608 N N . SER A 1 6 ? 6.236 26.160 -3.938 1.00 0.00 6 SER A N 4
ATOM 4609 C CA . SER A 1 6 ? 5.000 25.822 -3.241 1.00 0.00 6 SER A CA 4
ATOM 4610 C C . SER A 1 6 ? 3.795 26.444 -3.941 1.00 0.00 6 SER A C 4
ATOM 4611 O O . SER A 1 6 ? 3.449 27.599 -3.696 1.00 0.00 6 SER A O 4
ATOM 4619 N N . GLY A 1 7 ? 3.159 25.668 -4.814 1.00 0.00 7 GLY A N 4
ATOM 4620 C CA . GLY A 1 7 ? 2.000 26.159 -5.536 1.00 0.00 7 GLY A CA 4
ATOM 4621 C C . GLY A 1 7 ? 1.021 25.054 -5.879 1.00 0.00 7 GLY A C 4
ATOM 4622 O O . GLY A 1 7 ? -0.095 25.020 -5.358 1.00 0.00 7 GLY A O 4
ATOM 4626 N N . HIS A 1 8 ? 1.436 24.149 -6.759 1.00 0.00 8 HIS A N 4
ATOM 4627 C CA . HIS A 1 8 ? 0.586 23.038 -7.172 1.00 0.00 8 HIS A CA 4
ATOM 4628 C C . HIS A 1 8 ? 1.209 21.702 -6.779 1.00 0.00 8 HIS A C 4
ATOM 4629 O O . HIS A 1 8 ? 1.482 20.857 -7.632 1.00 0.00 8 HIS A O 4
ATOM 4644 N N . VAL A 1 9 ? 1.432 21.517 -5.481 1.00 0.00 9 VAL A N 4
ATOM 4645 C CA . VAL A 1 9 ? 2.022 20.284 -4.975 1.00 0.00 9 VAL A CA 4
ATOM 4646 C C . VAL A 1 9 ? 1.070 19.107 -5.149 1.00 0.00 9 VAL A C 4
ATOM 4647 O O . VAL A 1 9 ? -0.019 19.085 -4.575 1.00 0.00 9 VAL A O 4
ATOM 4660 N N . GLY A 1 10 ? 1.487 18.127 -5.945 1.00 0.00 10 GLY A N 4
ATOM 4661 C CA . GLY A 1 10 ? 0.660 16.959 -6.180 1.00 0.00 10 GLY A CA 4
ATOM 4662 C C . GLY A 1 10 ? 1.478 15.699 -6.384 1.00 0.00 10 GLY A C 4
ATOM 4663 O O . GLY A 1 10 ? 2.554 15.740 -6.983 1.00 0.00 10 GLY A O 4
ATOM 4667 N N . ILE A 1 11 ? 0.971 14.578 -5.884 1.00 0.00 11 ILE A N 4
ATOM 4668 C CA . ILE A 1 11 ? 1.663 13.302 -6.014 1.00 0.00 11 ILE A CA 4
ATOM 4669 C C . ILE A 1 11 ? 2.219 13.119 -7.422 1.00 0.00 11 ILE A C 4
ATOM 4670 O O . ILE A 1 11 ? 1.519 13.337 -8.411 1.00 0.00 11 ILE A O 4
ATOM 4686 N N . THR A 1 12 ? 3.483 12.715 -7.506 1.00 0.00 12 THR A N 4
ATOM 4687 C CA . THR A 1 12 ? 4.133 12.502 -8.792 1.00 0.00 12 THR A CA 4
ATOM 4688 C C . THR A 1 12 ? 4.134 11.025 -9.169 1.00 0.00 12 THR A C 4
ATOM 4689 O O . THR A 1 12 ? 4.109 10.674 -10.350 1.00 0.00 12 THR A O 4
ATOM 4700 N N . LYS A 1 13 ? 4.163 10.161 -8.160 1.00 0.00 13 LYS A N 4
ATOM 4701 C CA . LYS A 1 13 ? 4.165 8.721 -8.385 1.00 0.00 13 LYS A CA 4
ATOM 4702 C C . LYS A 1 13 ? 2.897 8.081 -7.827 1.00 0.00 13 LYS A C 4
ATOM 4703 O O . LYS A 1 13 ? 2.751 7.925 -6.615 1.00 0.00 13 LYS A O 4
ATOM 4722 N N . ARG A 1 14 ? 1.985 7.711 -8.720 1.00 0.00 14 ARG A N 4
ATOM 4723 C CA . ARG A 1 14 ? 0.730 7.088 -8.316 1.00 0.00 14 ARG A CA 4
ATOM 4724 C C . ARG A 1 14 ? 0.931 5.605 -8.018 1.00 0.00 14 ARG A C 4
ATOM 4725 O O . ARG A 1 14 ? 1.718 4.928 -8.680 1.00 0.00 14 ARG A O 4
ATOM 4746 N N . LEU A 1 15 ? 0.214 5.106 -7.016 1.00 0.00 15 LEU A N 4
ATOM 4747 C CA . LEU A 1 15 ? 0.313 3.703 -6.629 1.00 0.00 15 LEU A CA 4
ATOM 4748 C C . LEU A 1 15 ? 0.151 2.791 -7.841 1.00 0.00 15 LEU A C 4
ATOM 4749 O O . LEU A 1 15 ? -0.543 3.131 -8.799 1.00 0.00 15 LEU A O 4
ATOM 4765 N N . LYS A 1 16 ? 0.796 1.630 -7.791 1.00 0.00 16 LYS A N 4
ATOM 4766 C CA . LYS A 1 16 ? 0.721 0.666 -8.883 1.00 0.00 16 LYS A CA 4
ATOM 4767 C C . LYS A 1 16 ? 0.070 -0.633 -8.418 1.00 0.00 16 LYS A C 4
ATOM 4768 O O . LYS A 1 16 ? 0.173 -1.008 -7.249 1.00 0.00 16 LYS A O 4
ATOM 4787 N N . THR A 1 17 ? -0.599 -1.318 -9.340 1.00 0.00 17 THR A N 4
ATOM 4788 C CA . THR A 1 17 ? -1.266 -2.575 -9.025 1.00 0.00 17 THR A CA 4
ATOM 4789 C C . THR A 1 17 ? -0.253 -3.674 -8.725 1.00 0.00 17 THR A C 4
ATOM 4790 O O . THR A 1 17 ? 0.657 -3.925 -9.513 1.00 0.00 17 THR A O 4
ATOM 4801 N N . MET A 1 18 ? -0.419 -4.327 -7.579 1.00 0.00 18 MET A N 4
ATOM 4802 C CA . MET A 1 18 ? 0.481 -5.402 -7.176 1.00 0.00 18 MET A CA 4
ATOM 4803 C C . MET A 1 18 ? -0.144 -6.766 -7.452 1.00 0.00 18 MET A C 4
ATOM 4804 O O . MET A 1 18 ? -1.366 -6.895 -7.524 1.00 0.00 18 MET A O 4
ATOM 4818 N N . GLU A 1 19 ? 0.702 -7.780 -7.604 1.00 0.00 19 GLU A N 4
ATOM 4819 C CA . GLU A 1 19 ? 0.231 -9.134 -7.873 1.00 0.00 19 GLU A CA 4
ATOM 4820 C C . GLU A 1 19 ? 1.123 -10.166 -7.189 1.00 0.00 19 GLU A C 4
ATOM 4821 O O . GLU A 1 19 ? 2.293 -10.320 -7.538 1.00 0.00 19 GLU A O 4
ATOM 4833 N N . VAL A 1 20 ? 0.561 -10.871 -6.212 1.00 0.00 20 VAL A N 4
ATOM 4834 C CA . VAL A 1 20 ? 1.304 -11.889 -5.479 1.00 0.00 20 VAL A CA 4
ATOM 4835 C C . VAL A 1 20 ? 0.444 -13.123 -5.229 1.00 0.00 20 VAL A C 4
ATOM 4836 O O . VAL A 1 20 ? -0.689 -13.210 -5.702 1.00 0.00 20 VAL A O 4
ATOM 4849 N N . LEU A 1 21 ? 0.990 -14.076 -4.481 1.00 0.00 21 LEU A N 4
ATOM 4850 C CA . LEU A 1 21 ? 0.273 -15.306 -4.167 1.00 0.00 21 LEU A CA 4
ATOM 4851 C C . LEU A 1 21 ? -0.124 -15.344 -2.695 1.00 0.00 21 LEU A C 4
ATOM 4852 O O . LEU A 1 21 ? 0.711 -15.154 -1.812 1.00 0.00 21 LEU A O 4
ATOM 4868 N N . GLU A 1 22 ? -1.405 -15.591 -2.439 1.00 0.00 22 GLU A N 4
ATOM 4869 C CA . GLU A 1 22 ? -1.912 -15.655 -1.073 1.00 0.00 22 GLU A CA 4
ATOM 4870 C C . GLU A 1 22 ? -0.878 -16.274 -0.137 1.00 0.00 22 GLU A C 4
ATOM 4871 O O . GLU A 1 22 ? -0.300 -17.317 -0.436 1.00 0.00 22 GLU A O 4
ATOM 4883 N N . GLY A 1 23 ? -0.651 -15.620 0.999 1.00 0.00 23 GLY A N 4
ATOM 4884 C CA . GLY A 1 23 ? 0.313 -16.120 1.961 1.00 0.00 23 GLY A CA 4
ATOM 4885 C C . GLY A 1 23 ? 1.603 -15.324 1.956 1.00 0.00 23 GLY A C 4
ATOM 4886 O O . GLY A 1 23 ? 2.251 -15.174 2.992 1.00 0.00 23 GLY A O 4
ATOM 4890 N N . GLU A 1 24 ? 1.977 -14.813 0.787 1.00 0.00 24 GLU A N 4
ATOM 4891 C CA . GLU A 1 24 ? 3.200 -14.030 0.652 1.00 0.00 24 GLU A CA 4
ATOM 4892 C C . GLU A 1 24 ? 3.032 -12.647 1.275 1.00 0.00 24 GLU A C 4
ATOM 4893 O O . GLU A 1 24 ? 1.968 -12.315 1.798 1.00 0.00 24 GLU A O 4
ATOM 4905 N N . SER A 1 25 ? 4.091 -11.846 1.216 1.00 0.00 25 SER A N 4
ATOM 4906 C CA . SER A 1 25 ? 4.063 -10.501 1.778 1.00 0.00 25 SER A CA 4
ATOM 4907 C C . SER A 1 25 ? 4.603 -9.483 0.778 1.00 0.00 25 SER A C 4
ATOM 4908 O O . SER A 1 25 ? 5.744 -9.585 0.326 1.00 0.00 25 SER A O 4
ATOM 4916 N N . CYS A 1 26 ? 3.774 -8.503 0.436 1.00 0.00 26 CYS A N 4
ATOM 4917 C CA . CYS A 1 26 ? 4.166 -7.465 -0.512 1.00 0.00 26 CYS A CA 4
ATOM 4918 C C . CYS A 1 26 ? 4.157 -6.092 0.150 1.00 0.00 26 CYS A C 4
ATOM 4919 O O . CYS A 1 26 ? 3.902 -5.971 1.349 1.00 0.00 26 CYS A O 4
ATOM 4927 N N . SER A 1 27 ? 4.438 -5.059 -0.637 1.00 0.00 27 SER A N 4
ATOM 4928 C CA . SER A 1 27 ? 4.468 -3.693 -0.126 1.00 0.00 27 SER A CA 4
ATOM 4929 C C . SER A 1 27 ? 4.438 -2.684 -1.270 1.00 0.00 27 SER A C 4
ATOM 4930 O O . SER A 1 27 ? 5.275 -2.726 -2.172 1.00 0.00 27 SER A O 4
ATOM 4938 N N . PHE A 1 28 ? 3.468 -1.778 -1.226 1.00 0.00 28 PHE A N 4
ATOM 4939 C CA . PHE A 1 28 ? 3.327 -0.757 -2.258 1.00 0.00 28 PHE A CA 4
ATOM 4940 C C . PHE A 1 28 ? 4.287 0.403 -2.011 1.00 0.00 28 PHE A C 4
ATOM 4941 O O . PHE A 1 28 ? 5.099 0.363 -1.088 1.00 0.00 28 PHE A O 4
ATOM 4958 N N . GLU A 1 29 ? 4.186 1.434 -2.844 1.00 0.00 29 GLU A N 4
ATOM 4959 C CA . GLU A 1 29 ? 5.046 2.605 -2.717 1.00 0.00 29 GLU A CA 4
ATOM 4960 C C . GLU A 1 29 ? 4.327 3.863 -3.194 1.00 0.00 29 GLU A C 4
ATOM 4961 O O . GLU A 1 29 ? 3.703 3.869 -4.255 1.00 0.00 29 GLU A O 4
ATOM 4973 N N . CYS A 1 30 ? 4.419 4.925 -2.402 1.00 0.00 30 CYS A N 4
ATOM 4974 C CA . CYS A 1 30 ? 3.775 6.190 -2.742 1.00 0.00 30 CYS A CA 4
ATOM 4975 C C . CYS A 1 30 ? 4.713 7.364 -2.479 1.00 0.00 30 CYS A C 4
ATOM 4976 O O . CYS A 1 30 ? 5.150 7.583 -1.349 1.00 0.00 30 CYS A O 4
ATOM 4984 N N . VAL A 1 31 ? 5.019 8.117 -3.531 1.00 0.00 31 VAL A N 4
ATOM 4985 C CA . VAL A 1 31 ? 5.905 9.269 -3.415 1.00 0.00 31 VAL A CA 4
ATOM 4986 C C . VAL A 1 31 ? 5.198 10.551 -3.840 1.00 0.00 31 VAL A C 4
ATOM 4987 O O . VAL A 1 31 ? 4.211 10.514 -4.577 1.00 0.00 31 VAL A O 4
ATOM 5000 N N . LEU A 1 32 ? 5.708 11.685 -3.372 1.00 0.00 32 LEU A N 4
ATOM 5001 C CA . LEU A 1 32 ? 5.126 12.981 -3.705 1.00 0.00 32 LEU A CA 4
ATOM 5002 C C . LEU A 1 32 ? 6.128 13.850 -4.458 1.00 0.00 32 LEU A C 4
ATOM 5003 O O . LEU A 1 32 ? 7.339 13.670 -4.332 1.00 0.00 32 LEU A O 4
ATOM 5019 N N . SER A 1 33 ? 5.614 14.795 -5.239 1.00 0.00 33 SER A N 4
ATOM 5020 C CA . SER A 1 33 ? 6.463 15.692 -6.014 1.00 0.00 33 SER A CA 4
ATOM 5021 C C . SER A 1 33 ? 7.284 16.592 -5.095 1.00 0.00 33 SER A C 4
ATOM 5022 O O . SER A 1 33 ? 8.271 17.195 -5.518 1.00 0.00 33 SER A O 4
ATOM 5030 N N . HIS A 1 34 ? 6.867 16.678 -3.836 1.00 0.00 34 HIS A N 4
ATOM 5031 C CA . HIS A 1 34 ? 7.563 17.504 -2.856 1.00 0.00 34 HIS A CA 4
ATOM 5032 C C . HIS A 1 34 ? 7.515 16.862 -1.472 1.00 0.00 34 HIS A C 4
ATOM 5033 O O . HIS A 1 34 ? 6.609 16.086 -1.170 1.00 0.00 34 HIS A O 4
ATOM 5048 N N . GLU A 1 35 ? 8.496 17.191 -0.638 1.00 0.00 35 GLU A N 4
ATOM 5049 C CA . GLU A 1 35 ? 8.565 16.644 0.712 1.00 0.00 35 GLU A CA 4
ATOM 5050 C C . GLU A 1 35 ? 7.643 17.410 1.657 1.00 0.00 35 GLU A C 4
ATOM 5051 O O . GLU A 1 35 ? 7.572 18.638 1.612 1.00 0.00 35 GLU A O 4
ATOM 5063 N N . SER A 1 36 ? 6.938 16.675 2.511 1.00 0.00 36 SER A N 4
ATOM 5064 C CA . SER A 1 36 ? 6.017 17.283 3.464 1.00 0.00 36 SER A CA 4
ATOM 5065 C C . SER A 1 36 ? 5.806 16.375 4.671 1.00 0.00 36 SER A C 4
ATOM 5066 O O . SER A 1 36 ? 5.488 15.195 4.526 1.00 0.00 36 SER A O 4
ATOM 5074 N N . ALA A 1 37 ? 5.985 16.935 5.863 1.00 0.00 37 ALA A N 4
ATOM 5075 C CA . ALA A 1 37 ? 5.812 16.177 7.097 1.00 0.00 37 ALA A CA 4
ATOM 5076 C C . ALA A 1 37 ? 4.803 16.853 8.019 1.00 0.00 37 ALA A C 4
ATOM 5077 O O . ALA A 1 37 ? 4.157 16.196 8.835 1.00 0.00 37 ALA A O 4
ATOM 5084 N N . SER A 1 38 ? 4.673 18.169 7.884 1.00 0.00 38 SER A N 4
ATOM 5085 C CA . SER A 1 38 ? 3.746 18.934 8.709 1.00 0.00 38 SER A CA 4
ATOM 5086 C C . SER A 1 38 ? 2.409 18.209 8.838 1.00 0.00 38 SER A C 4
ATOM 5087 O O . SER A 1 38 ? 1.895 18.024 9.941 1.00 0.00 38 SER A O 4
ATOM 5095 N N . ASP A 1 39 ? 1.852 17.802 7.703 1.00 0.00 39 ASP A N 4
ATOM 5096 C CA . ASP A 1 39 ? 0.576 17.097 7.687 1.00 0.00 39 ASP A CA 4
ATOM 5097 C C . ASP A 1 39 ? 0.781 15.597 7.870 1.00 0.00 39 ASP A C 4
ATOM 5098 O O . ASP A 1 39 ? 1.722 15.005 7.339 1.00 0.00 39 ASP A O 4
ATOM 5107 N N . PRO A 1 40 ? -0.118 14.965 8.639 1.00 0.00 40 PRO A N 4
ATOM 5108 C CA . PRO A 1 40 ? -0.056 13.526 8.910 1.00 0.00 40 PRO A CA 4
ATOM 5109 C C . PRO A 1 40 ? -0.378 12.689 7.677 1.00 0.00 40 PRO A C 4
ATOM 5110 O O . PRO A 1 40 ? -1.004 13.172 6.734 1.00 0.00 40 PRO A O 4
ATOM 5121 N N . ALA A 1 41 ? 0.054 11.433 7.690 1.00 0.00 41 ALA A N 4
ATOM 5122 C CA . ALA A 1 41 ? -0.191 10.528 6.574 1.00 0.00 41 ALA A CA 4
ATOM 5123 C C . ALA A 1 41 ? -1.114 9.386 6.985 1.00 0.00 41 ALA A C 4
ATOM 5124 O O . ALA A 1 41 ? -0.926 8.771 8.033 1.00 0.00 41 ALA A O 4
ATOM 5131 N N . MET A 1 42 ? -2.112 9.109 6.152 1.00 0.00 42 MET A N 4
ATOM 5132 C CA . MET A 1 42 ? -3.064 8.039 6.429 1.00 0.00 42 MET A CA 4
ATOM 5133 C C . MET A 1 42 ? -2.941 6.921 5.398 1.00 0.00 42 MET A C 4
ATOM 5134 O O . MET A 1 42 ? -2.787 7.180 4.205 1.00 0.00 42 MET A O 4
ATOM 5148 N N . TRP A 1 43 ? -3.011 5.681 5.867 1.00 0.00 43 TRP A N 4
ATOM 5149 C CA . TRP A 1 43 ? -2.907 4.524 4.985 1.00 0.00 43 TRP A CA 4
ATOM 5150 C C . TRP A 1 43 ? -4.155 3.652 5.081 1.00 0.00 43 TRP A C 4
ATOM 5151 O O . TRP A 1 43 ? -4.631 3.351 6.176 1.00 0.00 43 TRP A O 4
ATOM 5172 N N . THR A 1 44 ? -4.681 3.250 3.929 1.00 0.00 44 THR A N 4
ATOM 5173 C CA . THR A 1 44 ? -5.874 2.414 3.884 1.00 0.00 44 THR A CA 4
ATOM 5174 C C . THR A 1 44 ? -5.715 1.283 2.874 1.00 0.00 44 THR A C 4
ATOM 5175 O O . THR A 1 44 ? -5.176 1.481 1.785 1.00 0.00 44 THR A O 4
ATOM 5186 N N . VAL A 1 45 ? -6.188 0.096 3.242 1.00 0.00 45 VAL A N 4
ATOM 5187 C CA . VAL A 1 45 ? -6.099 -1.067 2.367 1.00 0.00 45 VAL A CA 4
ATOM 5188 C C . VAL A 1 45 ? -7.248 -2.036 2.623 1.00 0.00 45 VAL A C 4
ATOM 5189 O O . VAL A 1 45 ? -7.259 -2.751 3.624 1.00 0.00 45 VAL A O 4
ATOM 5202 N N . GLY A 1 46 ? -8.215 -2.054 1.711 1.00 0.00 46 GLY A N 4
ATOM 5203 C CA . GLY A 1 46 ? -9.355 -2.940 1.856 1.00 0.00 46 GLY A CA 4
ATOM 5204 C C . GLY A 1 46 ? -10.585 -2.222 2.376 1.00 0.00 46 GLY A C 4
ATOM 5205 O O . GLY A 1 46 ? -11.709 -2.684 2.186 1.00 0.00 46 GLY A O 4
ATOM 5209 N N . GLY A 1 47 ? -10.371 -1.088 3.036 1.00 0.00 47 GLY A N 4
ATOM 5210 C CA . GLY A 1 47 ? -11.480 -0.323 3.577 1.00 0.00 47 GLY A CA 4
ATOM 5211 C C . GLY A 1 47 ? -11.393 -0.161 5.082 1.00 0.00 47 GLY A C 4
ATOM 5212 O O . GLY A 1 47 ? -12.409 -0.187 5.776 1.00 0.00 47 GLY A O 4
ATOM 5216 N N . LYS A 1 48 ? -10.176 0.005 5.588 1.00 0.00 48 LYS A N 4
ATOM 5217 C CA . LYS A 1 48 ? -9.959 0.172 7.020 1.00 0.00 48 LYS A CA 4
ATOM 5218 C C . LYS A 1 48 ? -8.805 1.134 7.287 1.00 0.00 48 LYS A C 4
ATOM 5219 O O . LYS A 1 48 ? -8.238 1.712 6.360 1.00 0.00 48 LYS A O 4
ATOM 5238 N N . THR A 1 49 ? -8.461 1.299 8.561 1.00 0.00 49 THR A N 4
ATOM 5239 C CA . THR A 1 49 ? -7.375 2.190 8.950 1.00 0.00 49 THR A CA 4
ATOM 5240 C C . THR A 1 49 ? -6.198 1.406 9.518 1.00 0.00 49 THR A C 4
ATOM 5241 O O . THR A 1 49 ? -6.284 0.840 10.608 1.00 0.00 49 THR A O 4
ATOM 5252 N N . VAL A 1 50 ? -5.097 1.377 8.773 1.00 0.00 50 VAL A N 4
ATOM 5253 C CA . VAL A 1 50 ? -3.901 0.663 9.204 1.00 0.00 50 VAL A CA 4
ATOM 5254 C C . VAL A 1 50 ? -2.862 1.624 9.770 1.00 0.00 50 VAL A C 4
ATOM 5255 O O . VAL A 1 50 ? -3.048 2.840 9.747 1.00 0.00 50 VAL A O 4
ATOM 5268 N N . GLY A 1 51 ? -1.765 1.070 10.276 1.00 0.00 51 GLY A N 4
ATOM 5269 C CA . GLY A 1 51 ? -0.711 1.893 10.841 1.00 0.00 51 GLY A CA 4
ATOM 5270 C C . GLY A 1 51 ? 0.403 1.068 11.454 1.00 0.00 51 GLY A C 4
ATOM 5271 O O . GLY A 1 51 ? 1.278 0.569 10.746 1.00 0.00 51 GLY A O 4
ATOM 5275 N N . SER A 1 52 ? 0.373 0.925 12.776 1.00 0.00 52 SER A N 4
ATOM 5276 C CA . SER A 1 52 ? 1.391 0.159 13.485 1.00 0.00 52 SER A CA 4
ATOM 5277 C C . SER A 1 52 ? 0.750 -0.899 14.378 1.00 0.00 52 SER A C 4
ATOM 5278 O O . SER A 1 52 ? -0.428 -0.806 14.722 1.00 0.00 52 SER A O 4
ATOM 5286 N N . SER A 1 53 ? 1.535 -1.905 14.749 1.00 0.00 53 SER A N 4
ATOM 5287 C CA . SER A 1 53 ? 1.045 -2.985 15.598 1.00 0.00 53 SER A CA 4
ATOM 5288 C C . SER A 1 53 ? -0.093 -3.737 14.917 1.00 0.00 53 SER A C 4
ATOM 5289 O O . SER A 1 53 ? -0.960 -4.307 15.581 1.00 0.00 53 SER A O 4
ATOM 5297 N N . SER A 1 54 ? -0.085 -3.735 13.588 1.00 0.00 54 SER A N 4
ATOM 5298 C CA . SER A 1 54 ? -1.118 -4.414 12.815 1.00 0.00 54 SER A CA 4
ATOM 5299 C C . SER A 1 54 ? -0.509 -5.164 11.635 1.00 0.00 54 SER A C 4
ATOM 5300 O O . SER A 1 54 ? 0.698 -5.099 11.400 1.00 0.00 54 SER A O 4
ATOM 5308 N N . ARG A 1 55 ? -1.353 -5.877 10.896 1.00 0.00 55 ARG A N 4
ATOM 5309 C CA . ARG A 1 55 ? -0.899 -6.641 9.741 1.00 0.00 55 ARG A CA 4
ATOM 5310 C C . ARG A 1 55 ? -0.107 -5.758 8.781 1.00 0.00 55 ARG A C 4
ATOM 5311 O O . ARG A 1 55 ? 0.665 -6.252 7.960 1.00 0.00 55 ARG A O 4
ATOM 5332 N N . PHE A 1 56 ? -0.304 -4.448 8.892 1.00 0.00 56 PHE A N 4
ATOM 5333 C CA . PHE A 1 56 ? 0.391 -3.496 8.033 1.00 0.00 56 PHE A CA 4
ATOM 5334 C C . PHE A 1 56 ? 1.180 -2.489 8.865 1.00 0.00 56 PHE A C 4
ATOM 5335 O O . PHE A 1 56 ? 0.676 -1.952 9.851 1.00 0.00 56 PHE A O 4
ATOM 5352 N N . GLN A 1 57 ? 2.422 -2.241 8.460 1.00 0.00 57 GLN A N 4
ATOM 5353 C CA . GLN A 1 57 ? 3.282 -1.300 9.169 1.00 0.00 57 GLN A CA 4
ATOM 5354 C C . GLN A 1 57 ? 3.622 -0.103 8.288 1.00 0.00 57 GLN A C 4
ATOM 5355 O O . GLN A 1 57 ? 4.551 -0.156 7.483 1.00 0.00 57 GLN A O 4
ATOM 5369 N N . ALA A 1 58 ? 2.861 0.976 8.445 1.00 0.00 58 ALA A N 4
ATOM 5370 C CA . ALA A 1 58 ? 3.083 2.187 7.665 1.00 0.00 58 ALA A CA 4
ATOM 5371 C C . ALA A 1 58 ? 4.498 2.718 7.866 1.00 0.00 58 ALA A C 4
ATOM 5372 O O . ALA A 1 58 ? 4.760 3.480 8.798 1.00 0.00 58 ALA A O 4
ATOM 5379 N N . THR A 1 59 ? 5.409 2.312 6.987 1.00 0.00 59 THR A N 4
ATOM 5380 C CA . THR A 1 59 ? 6.798 2.746 7.070 1.00 0.00 59 THR A CA 4
ATOM 5381 C C . THR A 1 59 ? 7.006 4.065 6.335 1.00 0.00 59 THR A C 4
ATOM 5382 O O . THR A 1 59 ? 6.482 4.266 5.240 1.00 0.00 59 THR A O 4
ATOM 5393 N N . ARG A 1 60 ? 7.775 4.961 6.945 1.00 0.00 60 ARG A N 4
ATOM 5394 C CA . ARG A 1 60 ? 8.052 6.262 6.349 1.00 0.00 60 ARG A CA 4
ATOM 5395 C C . ARG A 1 60 ? 9.545 6.433 6.085 1.00 0.00 60 ARG A C 4
ATOM 5396 O O . ARG A 1 60 ? 10.364 6.308 6.996 1.00 0.00 60 ARG A O 4
ATOM 5417 N N . GLN A 1 61 ? 9.891 6.717 4.834 1.00 0.00 61 GLN A N 4
ATOM 5418 C CA . GLN A 1 61 ? 11.286 6.903 4.451 1.00 0.00 61 GLN A CA 4
ATOM 5419 C C . GLN A 1 61 ? 11.489 8.255 3.774 1.00 0.00 61 GLN A C 4
ATOM 5420 O O . GLN A 1 61 ? 11.204 8.416 2.588 1.00 0.00 61 GLN A O 4
ATOM 5434 N N . GLY A 1 62 ? 11.984 9.225 4.537 1.00 0.00 62 GLY A N 4
ATOM 5435 C CA . GLY A 1 62 ? 12.216 10.551 3.994 1.00 0.00 62 GLY A CA 4
ATOM 5436 C C . GLY A 1 62 ? 10.948 11.190 3.465 1.00 0.00 62 GLY A C 4
ATOM 5437 O O . GLY A 1 62 ? 10.103 11.641 4.238 1.00 0.00 62 GLY A O 4
ATOM 5441 N N . ARG A 1 63 ? 10.816 11.232 2.143 1.00 0.00 63 ARG A N 4
ATOM 5442 C CA . ARG A 1 63 ? 9.643 11.824 1.511 1.00 0.00 63 ARG A CA 4
ATOM 5443 C C . ARG A 1 63 ? 8.776 10.751 0.859 1.00 0.00 63 ARG A C 4
ATOM 5444 O O . ARG A 1 63 ? 7.712 11.043 0.314 1.00 0.00 63 ARG A O 4
ATOM 5465 N N . LYS A 1 64 ? 9.239 9.507 0.919 1.00 0.00 64 LYS A N 4
ATOM 5466 C CA . LYS A 1 64 ? 8.507 8.389 0.336 1.00 0.00 64 LYS A CA 4
ATOM 5467 C C . LYS A 1 64 ? 7.880 7.523 1.424 1.00 0.00 64 LYS A C 4
ATOM 5468 O O . LYS A 1 64 ? 8.366 7.481 2.555 1.00 0.00 64 LYS A O 4
ATOM 5487 N N . TYR A 1 65 ? 6.801 6.832 1.075 1.00 0.00 65 TYR A N 4
ATOM 5488 C CA . TYR A 1 65 ? 6.107 5.968 2.023 1.00 0.00 65 TYR A CA 4
ATOM 5489 C C . TYR A 1 65 ? 5.964 4.554 1.466 1.00 0.00 65 TYR A C 4
ATOM 5490 O O . TYR A 1 65 ? 5.891 4.358 0.253 1.00 0.00 65 TYR A O 4
ATOM 5508 N N . ILE A 1 66 ? 5.923 3.574 2.362 1.00 0.00 66 ILE A N 4
ATOM 5509 C CA . ILE A 1 66 ? 5.787 2.179 1.962 1.00 0.00 66 ILE A CA 4
ATOM 5510 C C . ILE A 1 66 ? 4.850 1.427 2.902 1.00 0.00 66 ILE A C 4
ATOM 5511 O O . ILE A 1 66 ? 5.069 1.387 4.113 1.00 0.00 66 ILE A O 4
ATOM 5527 N N . LEU A 1 67 ? 3.807 0.831 2.335 1.00 0.00 67 LEU A N 4
ATOM 5528 C CA . LEU A 1 67 ? 2.837 0.077 3.122 1.00 0.00 67 LEU A CA 4
ATOM 5529 C C . LEU A 1 67 ? 3.131 -1.419 3.062 1.00 0.00 67 LEU A C 4
ATOM 5530 O O . LEU A 1 67 ? 2.819 -2.084 2.075 1.00 0.00 67 LEU A O 4
ATOM 5546 N N . VAL A 1 68 ? 3.731 -1.941 4.126 1.00 0.00 68 VAL A N 4
ATOM 5547 C CA . VAL A 1 68 ? 4.065 -3.359 4.197 1.00 0.00 68 VAL A CA 4
ATOM 5548 C C . VAL A 1 68 ? 2.826 -4.202 4.482 1.00 0.00 68 VAL A C 4
ATOM 5549 O O . VAL A 1 68 ? 2.157 -4.016 5.498 1.00 0.00 68 VAL A O 4
ATOM 5562 N N . VAL A 1 69 ? 2.527 -5.129 3.578 1.00 0.00 69 VAL A N 4
ATOM 5563 C CA . VAL A 1 69 ? 1.370 -6.002 3.733 1.00 0.00 69 VAL A CA 4
ATOM 5564 C C . VAL A 1 69 ? 1.792 -7.404 4.158 1.00 0.00 69 VAL A C 4
ATOM 5565 O O . VAL A 1 69 ? 2.529 -8.085 3.444 1.00 0.00 69 VAL A O 4
ATOM 5578 N N . ARG A 1 70 ? 1.320 -7.830 5.325 1.00 0.00 70 ARG A N 4
ATOM 5579 C CA . ARG A 1 70 ? 1.649 -9.151 5.846 1.00 0.00 70 ARG A CA 4
ATOM 5580 C C . ARG A 1 70 ? 0.460 -10.099 5.715 1.00 0.00 70 ARG A C 4
ATOM 5581 O O . ARG A 1 70 ? -0.692 -9.666 5.709 1.00 0.00 70 ARG A O 4
ATOM 5602 N N . GLU A 1 71 ? 0.749 -11.392 5.610 1.00 0.00 71 GLU A N 4
ATOM 5603 C CA . GLU A 1 71 ? -0.297 -12.400 5.478 1.00 0.00 71 GLU A CA 4
ATOM 5604 C C . GLU A 1 71 ? -1.371 -11.943 4.495 1.00 0.00 71 GLU A C 4
ATOM 5605 O O . GLU A 1 71 ? -2.562 -11.964 4.807 1.00 0.00 71 GLU A O 4
ATOM 5617 N N . ALA A 1 72 ? -0.941 -11.530 3.308 1.00 0.00 72 ALA A N 4
ATOM 5618 C CA . ALA A 1 72 ? -1.865 -11.069 2.279 1.00 0.00 72 ALA A CA 4
ATOM 5619 C C . ALA A 1 72 ? -2.973 -12.090 2.039 1.00 0.00 72 ALA A C 4
ATOM 5620 O O . ALA A 1 72 ? -2.735 -13.156 1.471 1.00 0.00 72 ALA A O 4
ATOM 5627 N N . ALA A 1 73 ? -4.183 -11.757 2.475 1.00 0.00 73 ALA A N 4
ATOM 5628 C CA . ALA A 1 73 ? -5.327 -12.644 2.306 1.00 0.00 73 ALA A CA 4
ATOM 5629 C C . ALA A 1 73 ? -6.131 -12.273 1.064 1.00 0.00 73 ALA A C 4
ATOM 5630 O O . ALA A 1 73 ? -6.089 -11.140 0.583 1.00 0.00 73 ALA A O 4
ATOM 5637 N N . PRO A 1 74 ? -6.880 -13.249 0.530 1.00 0.00 74 PRO A N 4
ATOM 5638 C CA . PRO A 1 74 ? -7.708 -13.048 -0.663 1.00 0.00 74 PRO A CA 4
ATOM 5639 C C . PRO A 1 74 ? -8.905 -12.142 -0.393 1.00 0.00 74 PRO A C 4
ATOM 5640 O O . PRO A 1 74 ? -9.596 -11.719 -1.319 1.00 0.00 74 PRO A O 4
ATOM 5651 N N . SER A 1 75 ? -9.143 -11.849 0.881 1.00 0.00 75 SER A N 4
ATOM 5652 C CA . SER A 1 75 ? -10.259 -10.995 1.273 1.00 0.00 75 SER A CA 4
ATOM 5653 C C . SER A 1 75 ? -9.870 -9.522 1.194 1.00 0.00 75 SER A C 4
ATOM 5654 O O . SER A 1 75 ? -10.726 -8.650 1.044 1.00 0.00 75 SER A O 4
ATOM 5662 N N . ASP A 1 76 ? -8.573 -9.253 1.294 1.00 0.00 76 ASP A N 4
ATOM 5663 C CA . ASP A 1 76 ? -8.069 -7.886 1.233 1.00 0.00 76 ASP A CA 4
ATOM 5664 C C . ASP A 1 76 ? -8.107 -7.357 -0.197 1.00 0.00 76 ASP A C 4
ATOM 5665 O O . ASP A 1 76 ? -8.343 -6.170 -0.424 1.00 0.00 76 ASP A O 4
ATOM 5674 N N . ALA A 1 77 ? -7.872 -8.244 -1.158 1.00 0.00 77 ALA A N 4
ATOM 5675 C CA . ALA A 1 77 ? -7.881 -7.867 -2.566 1.00 0.00 77 ALA A CA 4
ATOM 5676 C C . ALA A 1 77 ? -9.085 -6.989 -2.891 1.00 0.00 77 ALA A C 4
ATOM 5677 O O . ALA A 1 77 ? -10.229 -7.432 -2.805 1.00 0.00 77 ALA A O 4
ATOM 5684 N N . GLY A 1 78 ? -8.818 -5.741 -3.265 1.00 0.00 78 GLY A N 4
ATOM 5685 C CA . GLY A 1 78 ? -9.890 -4.821 -3.597 1.00 0.00 78 GLY A CA 4
ATOM 5686 C C . GLY A 1 78 ? -9.378 -3.526 -4.195 1.00 0.00 78 GLY A C 4
ATOM 5687 O O . GLY A 1 78 ? -9.296 -3.389 -5.415 1.00 0.00 78 GLY A O 4
ATOM 5691 N N . GLU A 1 79 ? -9.035 -2.573 -3.334 1.00 0.00 79 GLU A N 4
ATOM 5692 C CA . GLU A 1 79 ? -8.531 -1.281 -3.786 1.00 0.00 79 GLU A CA 4
ATOM 5693 C C . GLU A 1 79 ? -7.784 -0.566 -2.664 1.00 0.00 79 GLU A C 4
ATOM 5694 O O . GLU A 1 79 ? -8.347 -0.293 -1.603 1.00 0.00 79 GLU A O 4
ATOM 5706 N N . VAL A 1 80 ? -6.512 -0.266 -2.905 1.00 0.00 80 VAL A N 4
ATOM 5707 C CA . VAL A 1 80 ? -5.687 0.418 -1.917 1.00 0.00 80 VAL A CA 4
ATOM 5708 C C . VAL A 1 80 ? -5.764 1.931 -2.088 1.00 0.00 80 VAL A C 4
ATOM 5709 O O . VAL A 1 80 ? -5.638 2.448 -3.198 1.00 0.00 80 VAL A O 4
ATOM 5722 N N . VAL A 1 81 ? -5.971 2.637 -0.981 1.00 0.00 81 VAL A N 4
ATOM 5723 C CA . VAL A 1 81 ? -6.063 4.091 -1.008 1.00 0.00 81 VAL A CA 4
ATOM 5724 C C . VAL A 1 81 ? -5.093 4.722 -0.015 1.00 0.00 81 VAL A C 4
ATOM 5725 O O . VAL A 1 81 ? -4.816 4.157 1.043 1.00 0.00 81 VAL A O 4
ATOM 5738 N N . PHE A 1 82 ? -4.580 5.897 -0.363 1.00 0.00 82 PHE A N 4
ATOM 5739 C CA . PHE A 1 82 ? -3.639 6.606 0.498 1.00 0.00 82 PHE A CA 4
ATOM 5740 C C . PHE A 1 82 ? -3.920 8.106 0.491 1.00 0.00 82 PHE A C 4
ATOM 5741 O O . PHE A 1 82 ? -3.771 8.771 -0.534 1.00 0.00 82 PHE A O 4
ATOM 5758 N N . SER A 1 83 ? -4.327 8.631 1.642 1.00 0.00 83 SER A N 4
ATOM 5759 C CA . SER A 1 83 ? -4.633 10.051 1.769 1.00 0.00 83 SER A CA 4
ATOM 5760 C C . SER A 1 83 ? -3.519 10.782 2.513 1.00 0.00 83 SER A C 4
ATOM 5761 O O . SER A 1 83 ? -3.035 10.315 3.543 1.00 0.00 83 SER A O 4
ATOM 5769 N N . VAL A 1 84 ? -3.118 11.933 1.982 1.00 0.00 84 VAL A N 4
ATOM 5770 C CA . VAL A 1 84 ? -2.063 12.731 2.595 1.00 0.00 84 VAL A CA 4
ATOM 5771 C C . VAL A 1 84 ? -2.298 14.220 2.368 1.00 0.00 84 VAL A C 4
ATOM 5772 O O . VAL A 1 84 ? -2.735 14.634 1.294 1.00 0.00 84 VAL A O 4
ATOM 5785 N N . ARG A 1 85 ? -2.004 15.022 3.387 1.00 0.00 85 ARG A N 4
ATOM 5786 C CA . ARG A 1 85 ? -2.184 16.466 3.299 1.00 0.00 85 ARG A CA 4
ATOM 5787 C C . ARG A 1 85 ? -3.450 16.810 2.520 1.00 0.00 85 ARG A C 4
ATOM 5788 O O . ARG A 1 85 ? -3.543 17.870 1.903 1.00 0.00 85 ARG A O 4
ATOM 5809 N N . GLY A 1 86 ? -4.423 15.904 2.552 1.00 0.00 86 GLY A N 4
ATOM 5810 C CA . GLY A 1 86 ? -5.670 16.130 1.844 1.00 0.00 86 GLY A CA 4
ATOM 5811 C C . GLY A 1 86 ? -5.794 15.273 0.600 1.00 0.00 86 GLY A C 4
ATOM 5812 O O . GLY A 1 86 ? -6.853 14.702 0.333 1.00 0.00 86 GLY A O 4
ATOM 5816 N N . LEU A 1 87 ? -4.711 15.182 -0.164 1.00 0.00 87 LEU A N 4
ATOM 5817 C CA . LEU A 1 87 ? -4.703 14.389 -1.388 1.00 0.00 87 LEU A CA 4
ATOM 5818 C C . LEU A 1 87 ? -5.087 12.941 -1.102 1.00 0.00 87 LEU A C 4
ATOM 5819 O O . LEU A 1 87 ? -5.116 12.511 0.052 1.00 0.00 87 LEU A O 4
ATOM 5835 N N . THR A 1 88 ? -5.380 12.191 -2.160 1.00 0.00 88 THR A N 4
ATOM 5836 C CA . THR A 1 88 ? -5.761 10.791 -2.023 1.00 0.00 88 THR A CA 4
ATOM 5837 C C . THR A 1 88 ? -5.539 10.031 -3.325 1.00 0.00 88 THR A C 4
ATOM 5838 O O . THR A 1 88 ? -5.810 10.546 -4.410 1.00 0.00 88 THR A O 4
ATOM 5849 N N . SER A 1 89 ? -5.046 8.802 -3.212 1.00 0.00 89 SER A N 4
ATOM 5850 C CA . SER A 1 89 ? -4.785 7.971 -4.382 1.00 0.00 89 SER A CA 4
ATOM 5851 C C . SER A 1 89 ? -5.612 6.690 -4.333 1.00 0.00 89 SER A C 4
ATOM 5852 O O . SER A 1 89 ? -6.329 6.435 -3.365 1.00 0.00 89 SER A O 4
ATOM 5860 N N . LYS A 1 90 ? -5.507 5.886 -5.386 1.00 0.00 90 LYS A N 4
ATOM 5861 C CA . LYS A 1 90 ? -6.242 4.629 -5.465 1.00 0.00 90 LYS A CA 4
ATOM 5862 C C . LYS A 1 90 ? -5.483 3.607 -6.304 1.00 0.00 90 LYS A C 4
ATOM 5863 O O . LYS A 1 90 ? -4.951 3.932 -7.365 1.00 0.00 90 LYS A O 4
ATOM 5882 N N . ALA A 1 91 ? -5.438 2.369 -5.822 1.00 0.00 91 ALA A N 4
ATOM 5883 C CA . ALA A 1 91 ? -4.747 1.298 -6.530 1.00 0.00 91 ALA A CA 4
ATOM 5884 C C . ALA A 1 91 ? -5.511 -0.017 -6.418 1.00 0.00 91 ALA A C 4
ATOM 5885 O O . ALA A 1 91 ? -6.538 -0.093 -5.744 1.00 0.00 91 ALA A O 4
ATOM 5892 N N . SER A 1 92 ? -5.004 -1.049 -7.084 1.00 0.00 92 SER A N 4
ATOM 5893 C CA . SER A 1 92 ? -5.642 -2.360 -7.062 1.00 0.00 92 SER A CA 4
ATOM 5894 C C . SER A 1 92 ? -4.650 -3.441 -6.644 1.00 0.00 92 SER A C 4
ATOM 5895 O O . SER A 1 92 ? -3.456 -3.351 -6.935 1.00 0.00 92 SER A O 4
ATOM 5903 N N . LEU A 1 93 ? -5.151 -4.462 -5.959 1.00 0.00 93 LEU A N 4
ATOM 5904 C CA . LEU A 1 93 ? -4.310 -5.562 -5.499 1.00 0.00 93 LEU A CA 4
ATOM 5905 C C . LEU A 1 93 ? -4.866 -6.904 -5.964 1.00 0.00 93 LEU A C 4
ATOM 5906 O O . LEU A 1 93 ? -6.079 -7.071 -6.099 1.00 0.00 93 LEU A O 4
ATOM 5922 N N . ILE A 1 94 ? -3.972 -7.857 -6.205 1.00 0.00 94 ILE A N 4
ATOM 5923 C CA . ILE A 1 94 ? -4.374 -9.186 -6.651 1.00 0.00 94 ILE A CA 4
ATOM 5924 C C . ILE A 1 94 ? -3.807 -10.267 -5.738 1.00 0.00 94 ILE A C 4
ATOM 5925 O O . ILE A 1 94 ? -2.610 -10.288 -5.451 1.00 0.00 94 ILE A O 4
ATOM 5941 N N . VAL A 1 95 ? -4.675 -11.166 -5.284 1.00 0.00 95 VAL A N 4
ATOM 5942 C CA . VAL A 1 95 ? -4.261 -12.253 -4.406 1.00 0.00 95 VAL A CA 4
ATOM 5943 C C . VAL A 1 95 ? -4.777 -13.596 -4.912 1.00 0.00 95 VAL A C 4
ATOM 5944 O O . VAL A 1 95 ? -5.971 -13.884 -4.831 1.00 0.00 95 VAL A O 4
ATOM 5957 N N . ARG A 1 96 ? -3.869 -14.414 -5.433 1.00 0.00 96 ARG A N 4
ATOM 5958 C CA . ARG A 1 96 ? -4.232 -15.727 -5.953 1.00 0.00 96 ARG A CA 4
ATOM 5959 C C . ARG A 1 96 ? -4.013 -16.809 -4.900 1.00 0.00 96 ARG A C 4
ATOM 5960 O O . ARG A 1 96 ? -2.976 -16.842 -4.238 1.00 0.00 96 ARG A O 4
ATOM 5981 N N . GLU A 1 97 ? -4.997 -17.690 -4.751 1.00 0.00 97 GLU A N 4
ATOM 5982 C CA . GLU A 1 97 ? -4.911 -18.772 -3.777 1.00 0.00 97 GLU A CA 4
ATOM 5983 C C . GLU A 1 97 ? -3.781 -19.734 -4.131 1.00 0.00 97 GLU A C 4
ATOM 5984 O O . GLU A 1 97 ? -3.504 -19.978 -5.305 1.00 0.00 97 GLU A O 4
ATOM 5996 N N . ARG A 1 98 ? -3.132 -20.277 -3.106 1.00 0.00 98 ARG A N 4
ATOM 5997 C CA . ARG A 1 98 ? -2.031 -21.211 -3.308 1.00 0.00 98 ARG A CA 4
ATOM 5998 C C . ARG A 1 98 ? -2.527 -22.654 -3.267 1.00 0.00 98 ARG A C 4
ATOM 5999 O O . ARG A 1 98 ? -3.689 -22.912 -2.955 1.00 0.00 98 ARG A O 4
ATOM 6020 N N . SER A 1 99 ? -1.637 -23.589 -3.585 1.00 0.00 99 SER A N 4
ATOM 6021 C CA . SER A 1 99 ? -1.986 -25.005 -3.589 1.00 0.00 99 SER A CA 4
ATOM 6022 C C . SER A 1 99 ? -0.744 -25.869 -3.785 1.00 0.00 99 SER A C 4
ATOM 6023 O O . SER A 1 99 ? 0.303 -25.384 -4.210 1.00 0.00 99 SER A O 4
ATOM 6031 N N . GLY A 1 100 ? -0.870 -27.155 -3.470 1.00 0.00 100 GLY A N 4
ATOM 6032 C CA . GLY A 1 100 ? 0.249 -28.068 -3.618 1.00 0.00 100 GLY A CA 4
ATOM 6033 C C . GLY A 1 100 ? -0.047 -29.195 -4.587 1.00 0.00 100 GLY A C 4
ATOM 6034 O O . GLY A 1 100 ? -1.177 -29.672 -4.692 1.00 0.00 100 GLY A O 4
ATOM 6038 N N . PRO A 1 101 ? 0.987 -29.638 -5.319 1.00 0.00 101 PRO A N 4
ATOM 6039 C CA . PRO A 1 101 ? 0.857 -30.720 -6.299 1.00 0.00 101 PRO A CA 4
ATOM 6040 C C . PRO A 1 101 ? 0.618 -32.074 -5.638 1.00 0.00 101 PRO A C 4
ATOM 6041 O O . PRO A 1 101 ? -0.305 -32.800 -6.006 1.00 0.00 101 PRO A O 4
ATOM 6052 N N . SER A 1 102 ? 1.456 -32.407 -4.662 1.00 0.00 102 SER A N 4
ATOM 6053 C CA . SER A 1 102 ? 1.338 -33.676 -3.953 1.00 0.00 102 SER A CA 4
ATOM 6054 C C . SER A 1 102 ? 0.698 -33.474 -2.582 1.00 0.00 102 SER A C 4
ATOM 6055 O O . SER A 1 102 ? 0.945 -32.473 -1.911 1.00 0.00 102 SER A O 4
ATOM 6063 N N . SER A 1 103 ? -0.127 -34.434 -2.175 1.00 0.00 103 SER A N 4
ATOM 6064 C CA . SER A 1 103 ? -0.806 -34.361 -0.886 1.00 0.00 103 SER A CA 4
ATOM 6065 C C . SER A 1 103 ? -0.237 -35.390 0.087 1.00 0.00 103 SER A C 4
ATOM 6066 O O . SER A 1 103 ? -0.198 -36.584 -0.207 1.00 0.00 103 SER A O 4
ATOM 6074 N N . GLY A 1 104 ? 0.204 -34.915 1.248 1.00 0.00 104 GLY A N 4
ATOM 6075 C CA . GLY A 1 104 ? 0.766 -35.805 2.247 1.00 0.00 104 GLY A CA 4
ATOM 6076 C C . GLY A 1 104 ? 2.257 -35.606 2.429 1.00 0.00 104 GLY A C 4
ATOM 6077 O O . GLY A 1 104 ? 2.885 -36.279 3.246 1.00 0.00 104 GLY A O 4
ATOM 6081 N N . GLY A 1 1 ? 5.934 25.755 -22.371 1.00 0.00 1 GLY A N 5
ATOM 6082 C CA . GLY A 1 1 ? 5.683 24.331 -22.491 1.00 0.00 1 GLY A CA 5
ATOM 6083 C C . GLY A 1 1 ? 4.339 24.031 -23.124 1.00 0.00 1 GLY A C 5
ATOM 6084 O O . GLY A 1 1 ? 4.218 23.986 -24.348 1.00 0.00 1 GLY A O 5
ATOM 6088 N N . SER A 1 2 ? 3.326 23.823 -22.289 1.00 0.00 2 SER A N 5
ATOM 6089 C CA . SER A 1 2 ? 1.985 23.519 -22.774 1.00 0.00 2 SER A CA 5
ATOM 6090 C C . SER A 1 2 ? 0.935 24.306 -21.996 1.00 0.00 2 SER A C 5
ATOM 6091 O O . SER A 1 2 ? 1.084 24.545 -20.798 1.00 0.00 2 SER A O 5
ATOM 6099 N N . SER A 1 3 ? -0.127 24.707 -22.688 1.00 0.00 3 SER A N 5
ATOM 6100 C CA . SER A 1 3 ? -1.202 25.471 -22.064 1.00 0.00 3 SER A CA 5
ATOM 6101 C C . SER A 1 3 ? -1.559 24.891 -20.699 1.00 0.00 3 SER A C 5
ATOM 6102 O O . SER A 1 3 ? -1.739 23.683 -20.553 1.00 0.00 3 SER A O 5
ATOM 6110 N N . GLY A 1 4 ? -1.660 25.763 -19.700 1.00 0.00 4 GLY A N 5
ATOM 6111 C CA . GLY A 1 4 ? -1.996 25.320 -18.360 1.00 0.00 4 GLY A CA 5
ATOM 6112 C C . GLY A 1 4 ? -1.241 26.084 -17.291 1.00 0.00 4 GLY A C 5
ATOM 6113 O O . GLY A 1 4 ? -0.433 26.961 -17.598 1.00 0.00 4 GLY A O 5
ATOM 6117 N N . SER A 1 5 ? -1.504 25.753 -16.031 1.00 0.00 5 SER A N 5
ATOM 6118 C CA . SER A 1 5 ? -0.848 26.418 -14.912 1.00 0.00 5 SER A CA 5
ATOM 6119 C C . SER A 1 5 ? -0.388 25.403 -13.870 1.00 0.00 5 SER A C 5
ATOM 6120 O O . SER A 1 5 ? -0.895 24.283 -13.812 1.00 0.00 5 SER A O 5
ATOM 6128 N N . SER A 1 6 ? 0.576 25.804 -13.047 1.00 0.00 6 SER A N 5
ATOM 6129 C CA . SER A 1 6 ? 1.107 24.929 -12.008 1.00 0.00 6 SER A CA 5
ATOM 6130 C C . SER A 1 6 ? 1.733 25.744 -10.880 1.00 0.00 6 SER A C 5
ATOM 6131 O O . SER A 1 6 ? 2.395 26.752 -11.120 1.00 0.00 6 SER A O 5
ATOM 6139 N N . GLY A 1 7 ? 1.518 25.297 -9.646 1.00 0.00 7 GLY A N 5
ATOM 6140 C CA . GLY A 1 7 ? 2.066 25.994 -8.498 1.00 0.00 7 GLY A CA 5
ATOM 6141 C C . GLY A 1 7 ? 1.935 25.195 -7.217 1.00 0.00 7 GLY A C 5
ATOM 6142 O O . GLY A 1 7 ? 2.855 25.166 -6.398 1.00 0.00 7 GLY A O 5
ATOM 6146 N N . HIS A 1 8 ? 0.789 24.545 -7.041 1.00 0.00 8 HIS A N 5
ATOM 6147 C CA . HIS A 1 8 ? 0.541 23.742 -5.849 1.00 0.00 8 HIS A CA 5
ATOM 6148 C C . HIS A 1 8 ? 1.305 22.424 -5.913 1.00 0.00 8 HIS A C 5
ATOM 6149 O O . HIS A 1 8 ? 1.755 22.006 -6.980 1.00 0.00 8 HIS A O 5
ATOM 6164 N N . VAL A 1 9 ? 1.450 21.772 -4.763 1.00 0.00 9 VAL A N 5
ATOM 6165 C CA . VAL A 1 9 ? 2.160 20.501 -4.689 1.00 0.00 9 VAL A CA 5
ATOM 6166 C C . VAL A 1 9 ? 1.195 19.326 -4.789 1.00 0.00 9 VAL A C 5
ATOM 6167 O O . VAL A 1 9 ? 0.126 19.333 -4.179 1.00 0.00 9 VAL A O 5
ATOM 6180 N N . GLY A 1 10 ? 1.579 18.315 -5.562 1.00 0.00 10 GLY A N 5
ATOM 6181 C CA . GLY A 1 10 ? 0.736 17.145 -5.728 1.00 0.00 10 GLY A CA 5
ATOM 6182 C C . GLY A 1 10 ? 1.535 15.892 -6.026 1.00 0.00 10 GLY A C 5
ATOM 6183 O O . GLY A 1 10 ? 2.645 15.967 -6.554 1.00 0.00 10 GLY A O 5
ATOM 6187 N N . ILE A 1 11 ? 0.972 14.738 -5.686 1.00 0.00 11 ILE A N 5
ATOM 6188 C CA . ILE A 1 11 ? 1.640 13.463 -5.920 1.00 0.00 11 ILE A CA 5
ATOM 6189 C C . ILE A 1 11 ? 2.055 13.321 -7.381 1.00 0.00 11 ILE A C 5
ATOM 6190 O O . ILE A 1 11 ? 1.295 13.655 -8.290 1.00 0.00 11 ILE A O 5
ATOM 6206 N N . THR A 1 12 ? 3.267 12.820 -7.600 1.00 0.00 12 THR A N 5
ATOM 6207 C CA . THR A 1 12 ? 3.784 12.632 -8.949 1.00 0.00 12 THR A CA 5
ATOM 6208 C C . THR A 1 12 ? 3.882 11.151 -9.299 1.00 0.00 12 THR A C 5
ATOM 6209 O O . THR A 1 12 ? 3.839 10.775 -10.470 1.00 0.00 12 THR A O 5
ATOM 6220 N N . LYS A 1 13 ? 4.014 10.314 -8.275 1.00 0.00 13 LYS A N 5
ATOM 6221 C CA . LYS A 1 13 ? 4.117 8.873 -8.473 1.00 0.00 13 LYS A CA 5
ATOM 6222 C C . LYS A 1 13 ? 2.910 8.155 -7.878 1.00 0.00 13 LYS A C 5
ATOM 6223 O O . LYS A 1 13 ? 2.993 7.574 -6.796 1.00 0.00 13 LYS A O 5
ATOM 6242 N N . ARG A 1 14 ? 1.791 8.197 -8.594 1.00 0.00 14 ARG A N 5
ATOM 6243 C CA . ARG A 1 14 ? 0.567 7.549 -8.136 1.00 0.00 14 ARG A CA 5
ATOM 6244 C C . ARG A 1 14 ? 0.801 6.064 -7.880 1.00 0.00 14 ARG A C 5
ATOM 6245 O O . ARG A 1 14 ? 1.748 5.474 -8.403 1.00 0.00 14 ARG A O 5
ATOM 6266 N N . LEU A 1 15 ? -0.066 5.464 -7.071 1.00 0.00 15 LEU A N 5
ATOM 6267 C CA . LEU A 1 15 ? 0.046 4.047 -6.744 1.00 0.00 15 LEU A CA 5
ATOM 6268 C C . LEU A 1 15 ? -0.135 3.185 -7.989 1.00 0.00 15 LEU A C 5
ATOM 6269 O O . LEU A 1 15 ? -0.689 3.634 -8.993 1.00 0.00 15 LEU A O 5
ATOM 6285 N N . LYS A 1 16 ? 0.334 1.944 -7.917 1.00 0.00 16 LYS A N 5
ATOM 6286 C CA . LYS A 1 16 ? 0.221 1.016 -9.036 1.00 0.00 16 LYS A CA 5
ATOM 6287 C C . LYS A 1 16 ? -0.307 -0.336 -8.571 1.00 0.00 16 LYS A C 5
ATOM 6288 O O . LYS A 1 16 ? 0.092 -0.844 -7.522 1.00 0.00 16 LYS A O 5
ATOM 6307 N N . THR A 1 17 ? -1.208 -0.917 -9.357 1.00 0.00 17 THR A N 5
ATOM 6308 C CA . THR A 1 17 ? -1.791 -2.211 -9.026 1.00 0.00 17 THR A CA 5
ATOM 6309 C C . THR A 1 17 ? -0.711 -3.226 -8.669 1.00 0.00 17 THR A C 5
ATOM 6310 O O . THR A 1 17 ? 0.305 -3.332 -9.356 1.00 0.00 17 THR A O 5
ATOM 6321 N N . MET A 1 18 ? -0.937 -3.970 -7.592 1.00 0.00 18 MET A N 5
ATOM 6322 C CA . MET A 1 18 ? 0.018 -4.978 -7.145 1.00 0.00 18 MET A CA 5
ATOM 6323 C C . MET A 1 18 ? -0.505 -6.384 -7.426 1.00 0.00 18 MET A C 5
ATOM 6324 O O . MET A 1 18 ? -1.698 -6.577 -7.654 1.00 0.00 18 MET A O 5
ATOM 6338 N N . GLU A 1 19 ? 0.397 -7.361 -7.407 1.00 0.00 19 GLU A N 5
ATOM 6339 C CA . GLU A 1 19 ? 0.025 -8.747 -7.660 1.00 0.00 19 GLU A CA 5
ATOM 6340 C C . GLU A 1 19 ? 1.005 -9.705 -6.989 1.00 0.00 19 GLU A C 5
ATOM 6341 O O . GLU A 1 19 ? 2.178 -9.771 -7.359 1.00 0.00 19 GLU A O 5
ATOM 6353 N N . VAL A 1 20 ? 0.516 -10.447 -6.000 1.00 0.00 20 VAL A N 5
ATOM 6354 C CA . VAL A 1 20 ? 1.348 -11.401 -5.277 1.00 0.00 20 VAL A CA 5
ATOM 6355 C C . VAL A 1 20 ? 0.541 -12.624 -4.856 1.00 0.00 20 VAL A C 5
ATOM 6356 O O . VAL A 1 20 ? -0.691 -12.610 -4.886 1.00 0.00 20 VAL A O 5
ATOM 6369 N N . LEU A 1 21 ? 1.242 -13.681 -4.461 1.00 0.00 21 LEU A N 5
ATOM 6370 C CA . LEU A 1 21 ? 0.591 -14.914 -4.032 1.00 0.00 21 LEU A CA 5
ATOM 6371 C C . LEU A 1 21 ? 0.269 -14.869 -2.541 1.00 0.00 21 LEU A C 5
ATOM 6372 O O . LEU A 1 21 ? 1.012 -14.283 -1.754 1.00 0.00 21 LEU A O 5
ATOM 6388 N N . GLU A 1 22 ? -0.840 -15.495 -2.161 1.00 0.00 22 GLU A N 5
ATOM 6389 C CA . GLU A 1 22 ? -1.258 -15.527 -0.764 1.00 0.00 22 GLU A CA 5
ATOM 6390 C C . GLU A 1 22 ? -0.156 -16.104 0.120 1.00 0.00 22 GLU A C 5
ATOM 6391 O O . GLU A 1 22 ? 0.405 -17.158 -0.177 1.00 0.00 22 GLU A O 5
ATOM 6403 N N . GLY A 1 23 ? 0.148 -15.404 1.208 1.00 0.00 23 GLY A N 5
ATOM 6404 C CA . GLY A 1 23 ? 1.182 -15.860 2.119 1.00 0.00 23 GLY A CA 5
ATOM 6405 C C . GLY A 1 23 ? 2.446 -15.029 2.026 1.00 0.00 23 GLY A C 5
ATOM 6406 O O . GLY A 1 23 ? 3.151 -14.847 3.017 1.00 0.00 23 GLY A O 5
ATOM 6410 N N . GLU A 1 24 ? 2.733 -14.524 0.830 1.00 0.00 24 GLU A N 5
ATOM 6411 C CA . GLU A 1 24 ? 3.923 -13.709 0.611 1.00 0.00 24 GLU A CA 5
ATOM 6412 C C . GLU A 1 24 ? 3.761 -12.330 1.243 1.00 0.00 24 GLU A C 5
ATOM 6413 O O . GLU A 1 24 ? 2.769 -12.057 1.918 1.00 0.00 24 GLU A O 5
ATOM 6425 N N . SER A 1 25 ? 4.745 -11.465 1.020 1.00 0.00 25 SER A N 5
ATOM 6426 C CA . SER A 1 25 ? 4.715 -10.115 1.571 1.00 0.00 25 SER A CA 5
ATOM 6427 C C . SER A 1 25 ? 4.855 -9.073 0.465 1.00 0.00 25 SER A C 5
ATOM 6428 O O . SER A 1 25 ? 5.834 -9.073 -0.282 1.00 0.00 25 SER A O 5
ATOM 6436 N N . CYS A 1 26 ? 3.870 -8.188 0.367 1.00 0.00 26 CYS A N 5
ATOM 6437 C CA . CYS A 1 26 ? 3.881 -7.141 -0.648 1.00 0.00 26 CYS A CA 5
ATOM 6438 C C . CYS A 1 26 ? 3.898 -5.759 -0.003 1.00 0.00 26 CYS A C 5
ATOM 6439 O O . CYS A 1 26 ? 3.223 -5.522 0.999 1.00 0.00 26 CYS A O 5
ATOM 6447 N N . SER A 1 27 ? 4.675 -4.850 -0.584 1.00 0.00 27 SER A N 5
ATOM 6448 C CA . SER A 1 27 ? 4.785 -3.493 -0.062 1.00 0.00 27 SER A CA 5
ATOM 6449 C C . SER A 1 27 ? 4.624 -2.467 -1.180 1.00 0.00 27 SER A C 5
ATOM 6450 O O . SER A 1 27 ? 5.404 -2.442 -2.132 1.00 0.00 27 SER A O 5
ATOM 6458 N N . PHE A 1 28 ? 3.606 -1.622 -1.057 1.00 0.00 28 PHE A N 5
ATOM 6459 C CA . PHE A 1 28 ? 3.341 -0.593 -2.056 1.00 0.00 28 PHE A CA 5
ATOM 6460 C C . PHE A 1 28 ? 4.354 0.542 -1.951 1.00 0.00 28 PHE A C 5
ATOM 6461 O O . PHE A 1 28 ? 5.254 0.508 -1.112 1.00 0.00 28 PHE A O 5
ATOM 6478 N N . GLU A 1 29 ? 4.200 1.547 -2.807 1.00 0.00 29 GLU A N 5
ATOM 6479 C CA . GLU A 1 29 ? 5.102 2.693 -2.811 1.00 0.00 29 GLU A CA 5
ATOM 6480 C C . GLU A 1 29 ? 4.392 3.943 -3.322 1.00 0.00 29 GLU A C 5
ATOM 6481 O O . GLU A 1 29 ? 3.629 3.885 -4.287 1.00 0.00 29 GLU A O 5
ATOM 6493 N N . CYS A 1 30 ? 4.649 5.071 -2.669 1.00 0.00 30 CYS A N 5
ATOM 6494 C CA . CYS A 1 30 ? 4.034 6.335 -3.056 1.00 0.00 30 CYS A CA 5
ATOM 6495 C C . CYS A 1 30 ? 4.992 7.499 -2.824 1.00 0.00 30 CYS A C 5
ATOM 6496 O O . CYS A 1 30 ? 5.434 7.739 -1.700 1.00 0.00 30 CYS A O 5
ATOM 6504 N N . VAL A 1 31 ? 5.311 8.219 -3.895 1.00 0.00 31 VAL A N 5
ATOM 6505 C CA . VAL A 1 31 ? 6.217 9.358 -3.808 1.00 0.00 31 VAL A CA 5
ATOM 6506 C C . VAL A 1 31 ? 5.543 10.635 -4.296 1.00 0.00 31 VAL A C 5
ATOM 6507 O O . VAL A 1 31 ? 4.550 10.588 -5.024 1.00 0.00 31 VAL A O 5
ATOM 6520 N N . LEU A 1 32 ? 6.089 11.777 -3.893 1.00 0.00 32 LEU A N 5
ATOM 6521 C CA . LEU A 1 32 ? 5.541 13.070 -4.289 1.00 0.00 32 LEU A CA 5
ATOM 6522 C C . LEU A 1 32 ? 6.628 13.967 -4.871 1.00 0.00 32 LEU A C 5
ATOM 6523 O O . LEU A 1 32 ? 7.819 13.704 -4.703 1.00 0.00 32 LEU A O 5
ATOM 6539 N N . SER A 1 33 ? 6.210 15.029 -5.553 1.00 0.00 33 SER A N 5
ATOM 6540 C CA . SER A 1 33 ? 7.149 15.965 -6.160 1.00 0.00 33 SER A CA 5
ATOM 6541 C C . SER A 1 33 ? 8.030 16.617 -5.099 1.00 0.00 33 SER A C 5
ATOM 6542 O O . SER A 1 33 ? 9.253 16.663 -5.232 1.00 0.00 33 SER A O 5
ATOM 6550 N N . HIS A 1 34 ? 7.398 17.122 -4.043 1.00 0.00 34 HIS A N 5
ATOM 6551 C CA . HIS A 1 34 ? 8.123 17.772 -2.957 1.00 0.00 34 HIS A CA 5
ATOM 6552 C C . HIS A 1 34 ? 7.762 17.147 -1.613 1.00 0.00 34 HIS A C 5
ATOM 6553 O O . HIS A 1 34 ? 6.673 16.601 -1.445 1.00 0.00 34 HIS A O 5
ATOM 6568 N N . GLU A 1 35 ? 8.685 17.231 -0.660 1.00 0.00 35 GLU A N 5
ATOM 6569 C CA . GLU A 1 35 ? 8.464 16.672 0.669 1.00 0.00 35 GLU A CA 5
ATOM 6570 C C . GLU A 1 35 ? 7.660 17.635 1.537 1.00 0.00 35 GLU A C 5
ATOM 6571 O O . GLU A 1 35 ? 7.921 18.838 1.554 1.00 0.00 35 GLU A O 5
ATOM 6583 N N . SER A 1 36 ? 6.681 17.097 2.257 1.00 0.00 36 SER A N 5
ATOM 6584 C CA . SER A 1 36 ? 5.835 17.908 3.125 1.00 0.00 36 SER A CA 5
ATOM 6585 C C . SER A 1 36 ? 6.230 17.731 4.588 1.00 0.00 36 SER A C 5
ATOM 6586 O O . SER A 1 36 ? 6.374 18.706 5.326 1.00 0.00 36 SER A O 5
ATOM 6594 N N . ALA A 1 37 ? 6.402 16.480 5.001 1.00 0.00 37 ALA A N 5
ATOM 6595 C CA . ALA A 1 37 ? 6.782 16.173 6.374 1.00 0.00 37 ALA A CA 5
ATOM 6596 C C . ALA A 1 37 ? 6.070 17.095 7.359 1.00 0.00 37 ALA A C 5
ATOM 6597 O O . ALA A 1 37 ? 6.653 17.524 8.355 1.00 0.00 37 ALA A O 5
ATOM 6604 N N . SER A 1 38 ? 4.808 17.397 7.073 1.00 0.00 38 SER A N 5
ATOM 6605 C CA . SER A 1 38 ? 4.018 18.273 7.932 1.00 0.00 38 SER A CA 5
ATOM 6606 C C . SER A 1 38 ? 2.818 17.529 8.509 1.00 0.00 38 SER A C 5
ATOM 6607 O O . SER A 1 38 ? 2.510 17.651 9.695 1.00 0.00 38 SER A O 5
ATOM 6615 N N . ASP A 1 39 ? 2.144 16.758 7.663 1.00 0.00 39 ASP A N 5
ATOM 6616 C CA . ASP A 1 39 ? 0.978 15.993 8.087 1.00 0.00 39 ASP A CA 5
ATOM 6617 C C . ASP A 1 39 ? 1.245 14.494 7.985 1.00 0.00 39 ASP A C 5
ATOM 6618 O O . ASP A 1 39 ? 2.085 14.040 7.208 1.00 0.00 39 ASP A O 5
ATOM 6627 N N . PRO A 1 40 ? 0.514 13.707 8.788 1.00 0.00 40 PRO A N 5
ATOM 6628 C CA . PRO A 1 40 ? 0.655 12.248 8.807 1.00 0.00 40 PRO A CA 5
ATOM 6629 C C . PRO A 1 40 ? 0.130 11.599 7.531 1.00 0.00 40 PRO A C 5
ATOM 6630 O O . PRO A 1 40 ? -0.247 12.287 6.583 1.00 0.00 40 PRO A O 5
ATOM 6641 N N . ALA A 1 41 ? 0.109 10.270 7.513 1.00 0.00 41 ALA A N 5
ATOM 6642 C CA . ALA A 1 41 ? -0.372 9.528 6.354 1.00 0.00 41 ALA A CA 5
ATOM 6643 C C . ALA A 1 41 ? -1.629 8.735 6.693 1.00 0.00 41 ALA A C 5
ATOM 6644 O O . ALA A 1 41 ? -2.016 8.634 7.857 1.00 0.00 41 ALA A O 5
ATOM 6651 N N . MET A 1 42 ? -2.263 8.173 5.669 1.00 0.00 42 MET A N 5
ATOM 6652 C CA . MET A 1 42 ? -3.477 7.387 5.860 1.00 0.00 42 MET A CA 5
ATOM 6653 C C . MET A 1 42 ? -3.584 6.289 4.807 1.00 0.00 42 MET A C 5
ATOM 6654 O O . MET A 1 42 ? -3.804 6.566 3.628 1.00 0.00 42 MET A O 5
ATOM 6668 N N . TRP A 1 43 ? -3.427 5.043 5.240 1.00 0.00 43 TRP A N 5
ATOM 6669 C CA . TRP A 1 43 ? -3.507 3.903 4.334 1.00 0.00 43 TRP A CA 5
ATOM 6670 C C . TRP A 1 43 ? -4.709 3.026 4.666 1.00 0.00 43 TRP A C 5
ATOM 6671 O O . TRP A 1 43 ? -4.935 2.679 5.826 1.00 0.00 43 TRP A O 5
ATOM 6692 N N . THR A 1 44 ? -5.477 2.670 3.642 1.00 0.00 44 THR A N 5
ATOM 6693 C CA . THR A 1 44 ? -6.657 1.834 3.826 1.00 0.00 44 THR A CA 5
ATOM 6694 C C . THR A 1 44 ? -6.775 0.798 2.714 1.00 0.00 44 THR A C 5
ATOM 6695 O O . THR A 1 44 ? -7.097 1.130 1.573 1.00 0.00 44 THR A O 5
ATOM 6706 N N . VAL A 1 45 ? -6.515 -0.461 3.054 1.00 0.00 45 VAL A N 5
ATOM 6707 C CA . VAL A 1 45 ? -6.594 -1.547 2.084 1.00 0.00 45 VAL A CA 5
ATOM 6708 C C . VAL A 1 45 ? -7.857 -2.375 2.289 1.00 0.00 45 VAL A C 5
ATOM 6709 O O . VAL A 1 45 ? -7.871 -3.320 3.077 1.00 0.00 45 VAL A O 5
ATOM 6722 N N . GLY A 1 46 ? -8.918 -2.015 1.573 1.00 0.00 46 GLY A N 5
ATOM 6723 C CA . GLY A 1 46 ? -10.172 -2.736 1.691 1.00 0.00 46 GLY A CA 5
ATOM 6724 C C . GLY A 1 46 ? -10.400 -3.278 3.087 1.00 0.00 46 GLY A C 5
ATOM 6725 O O . GLY A 1 46 ? -10.093 -4.436 3.369 1.00 0.00 46 GLY A O 5
ATOM 6729 N N . GLY A 1 47 ? -10.940 -2.439 3.966 1.00 0.00 47 GLY A N 5
ATOM 6730 C CA . GLY A 1 47 ? -11.198 -2.859 5.331 1.00 0.00 47 GLY A CA 5
ATOM 6731 C C . GLY A 1 47 ? -11.216 -1.696 6.302 1.00 0.00 47 GLY A C 5
ATOM 6732 O O . GLY A 1 47 ? -12.237 -1.416 6.930 1.00 0.00 47 GLY A O 5
ATOM 6736 N N . LYS A 1 48 ? -10.082 -1.015 6.428 1.00 0.00 48 LYS A N 5
ATOM 6737 C CA . LYS A 1 48 ? -9.969 0.125 7.330 1.00 0.00 48 LYS A CA 5
ATOM 6738 C C . LYS A 1 48 ? -8.604 0.791 7.198 1.00 0.00 48 LYS A C 5
ATOM 6739 O O . LYS A 1 48 ? -7.797 0.416 6.346 1.00 0.00 48 LYS A O 5
ATOM 6758 N N . THR A 1 49 ? -8.348 1.782 8.047 1.00 0.00 49 THR A N 5
ATOM 6759 C CA . THR A 1 49 ? -7.080 2.500 8.025 1.00 0.00 49 THR A CA 5
ATOM 6760 C C . THR A 1 49 ? -5.984 1.701 8.722 1.00 0.00 49 THR A C 5
ATOM 6761 O O . THR A 1 49 ? -5.960 1.600 9.948 1.00 0.00 49 THR A O 5
ATOM 6772 N N . VAL A 1 50 ? -5.077 1.135 7.932 1.00 0.00 50 VAL A N 5
ATOM 6773 C CA . VAL A 1 50 ? -3.977 0.347 8.473 1.00 0.00 50 VAL A CA 5
ATOM 6774 C C . VAL A 1 50 ? -2.727 1.200 8.655 1.00 0.00 50 VAL A C 5
ATOM 6775 O O . VAL A 1 50 ? -2.648 2.320 8.152 1.00 0.00 50 VAL A O 5
ATOM 6788 N N . GLY A 1 51 ? -1.749 0.662 9.378 1.00 0.00 51 GLY A N 5
ATOM 6789 C CA . GLY A 1 51 ? -0.515 1.387 9.614 1.00 0.00 51 GLY A CA 5
ATOM 6790 C C . GLY A 1 51 ? 0.064 1.116 10.988 1.00 0.00 51 GLY A C 5
ATOM 6791 O O . GLY A 1 51 ? 1.272 0.933 11.135 1.00 0.00 51 GLY A O 5
ATOM 6795 N N . SER A 1 52 ? -0.800 1.092 11.998 1.00 0.00 52 SER A N 5
ATOM 6796 C CA . SER A 1 52 ? -0.367 0.847 13.369 1.00 0.00 52 SER A CA 5
ATOM 6797 C C . SER A 1 52 ? -0.355 -0.648 13.676 1.00 0.00 52 SER A C 5
ATOM 6798 O O . SER A 1 52 ? 0.614 -1.173 14.222 1.00 0.00 52 SER A O 5
ATOM 6806 N N . SER A 1 53 ? -1.441 -1.327 13.320 1.00 0.00 53 SER A N 5
ATOM 6807 C CA . SER A 1 53 ? -1.559 -2.761 13.560 1.00 0.00 53 SER A CA 5
ATOM 6808 C C . SER A 1 53 ? -0.222 -3.460 13.337 1.00 0.00 53 SER A C 5
ATOM 6809 O O . SER A 1 53 ? 0.607 -3.003 12.551 1.00 0.00 53 SER A O 5
ATOM 6817 N N . SER A 1 54 ? -0.019 -4.573 14.037 1.00 0.00 54 SER A N 5
ATOM 6818 C CA . SER A 1 54 ? 1.218 -5.335 13.919 1.00 0.00 54 SER A CA 5
ATOM 6819 C C . SER A 1 54 ? 1.395 -5.869 12.501 1.00 0.00 54 SER A C 5
ATOM 6820 O O . SER A 1 54 ? 2.483 -5.795 11.930 1.00 0.00 54 SER A O 5
ATOM 6828 N N . ARG A 1 55 ? 0.317 -6.407 11.939 1.00 0.00 55 ARG A N 5
ATOM 6829 C CA . ARG A 1 55 ? 0.352 -6.955 10.589 1.00 0.00 55 ARG A CA 5
ATOM 6830 C C . ARG A 1 55 ? 0.788 -5.893 9.583 1.00 0.00 55 ARG A C 5
ATOM 6831 O O . ARG A 1 55 ? 1.857 -5.994 8.981 1.00 0.00 55 ARG A O 5
ATOM 6852 N N . PHE A 1 56 ? -0.049 -4.876 9.405 1.00 0.00 56 PHE A N 5
ATOM 6853 C CA . PHE A 1 56 ? 0.249 -3.796 8.470 1.00 0.00 56 PHE A CA 5
ATOM 6854 C C . PHE A 1 56 ? 1.242 -2.810 9.077 1.00 0.00 56 PHE A C 5
ATOM 6855 O O . PHE A 1 56 ? 1.002 -2.251 10.148 1.00 0.00 56 PHE A O 5
ATOM 6872 N N . GLN A 1 57 ? 2.358 -2.602 8.386 1.00 0.00 57 GLN A N 5
ATOM 6873 C CA . GLN A 1 57 ? 3.388 -1.684 8.857 1.00 0.00 57 GLN A CA 5
ATOM 6874 C C . GLN A 1 57 ? 3.649 -0.585 7.832 1.00 0.00 57 GLN A C 5
ATOM 6875 O O . GLN A 1 57 ? 4.165 -0.846 6.746 1.00 0.00 57 GLN A O 5
ATOM 6889 N N . ALA A 1 58 ? 3.289 0.644 8.186 1.00 0.00 58 ALA A N 5
ATOM 6890 C CA . ALA A 1 58 ? 3.485 1.783 7.297 1.00 0.00 58 ALA A CA 5
ATOM 6891 C C . ALA A 1 58 ? 4.754 2.548 7.658 1.00 0.00 58 ALA A C 5
ATOM 6892 O O . ALA A 1 58 ? 4.735 3.438 8.509 1.00 0.00 58 ALA A O 5
ATOM 6899 N N . THR A 1 59 ? 5.857 2.197 7.005 1.00 0.00 59 THR A N 5
ATOM 6900 C CA . THR A 1 59 ? 7.136 2.849 7.258 1.00 0.00 59 THR A CA 5
ATOM 6901 C C . THR A 1 59 ? 7.189 4.226 6.606 1.00 0.00 59 THR A C 5
ATOM 6902 O O . THR A 1 59 ? 6.549 4.463 5.581 1.00 0.00 59 THR A O 5
ATOM 6913 N N . ARG A 1 60 ? 7.957 5.130 7.205 1.00 0.00 60 ARG A N 5
ATOM 6914 C CA . ARG A 1 60 ? 8.093 6.484 6.682 1.00 0.00 60 ARG A CA 5
ATOM 6915 C C . ARG A 1 60 ? 9.553 6.801 6.368 1.00 0.00 60 ARG A C 5
ATOM 6916 O O . ARG A 1 60 ? 10.319 7.179 7.253 1.00 0.00 60 ARG A O 5
ATOM 6937 N N . GLN A 1 61 ? 9.928 6.643 5.103 1.00 0.00 61 GLN A N 5
ATOM 6938 C CA . GLN A 1 61 ? 11.295 6.911 4.673 1.00 0.00 61 GLN A CA 5
ATOM 6939 C C . GLN A 1 61 ? 11.342 8.097 3.715 1.00 0.00 61 GLN A C 5
ATOM 6940 O O . GLN A 1 61 ? 10.745 8.063 2.640 1.00 0.00 61 GLN A O 5
ATOM 6954 N N . GLY A 1 62 ? 12.055 9.146 4.114 1.00 0.00 62 GLY A N 5
ATOM 6955 C CA . GLY A 1 62 ? 12.166 10.328 3.280 1.00 0.00 62 GLY A CA 5
ATOM 6956 C C . GLY A 1 62 ? 10.829 10.769 2.719 1.00 0.00 62 GLY A C 5
ATOM 6957 O O . GLY A 1 62 ? 9.815 10.738 3.416 1.00 0.00 62 GLY A O 5
ATOM 6961 N N . ARG A 1 63 ? 10.826 11.183 1.456 1.00 0.00 63 ARG A N 5
ATOM 6962 C CA . ARG A 1 63 ? 9.603 11.635 0.803 1.00 0.00 63 ARG A CA 5
ATOM 6963 C C . ARG A 1 63 ? 8.894 10.473 0.113 1.00 0.00 63 ARG A C 5
ATOM 6964 O O . ARG A 1 63 ? 8.262 10.648 -0.929 1.00 0.00 63 ARG A O 5
ATOM 6985 N N . LYS A 1 64 ? 9.003 9.287 0.701 1.00 0.00 64 LYS A N 5
ATOM 6986 C CA . LYS A 1 64 ? 8.372 8.096 0.146 1.00 0.00 64 LYS A CA 5
ATOM 6987 C C . LYS A 1 64 ? 7.672 7.292 1.237 1.00 0.00 64 LYS A C 5
ATOM 6988 O O . LYS A 1 64 ? 8.175 7.175 2.354 1.00 0.00 64 LYS A O 5
ATOM 7007 N N . TYR A 1 65 ? 6.511 6.739 0.904 1.00 0.00 65 TYR A N 5
ATOM 7008 C CA . TYR A 1 65 ? 5.741 5.946 1.856 1.00 0.00 65 TYR A CA 5
ATOM 7009 C C . TYR A 1 65 ? 5.619 4.500 1.388 1.00 0.00 65 TYR A C 5
ATOM 7010 O O . TYR A 1 65 ? 5.265 4.236 0.238 1.00 0.00 65 TYR A O 5
ATOM 7028 N N . ILE A 1 66 ? 5.915 3.567 2.286 1.00 0.00 66 ILE A N 5
ATOM 7029 C CA . ILE A 1 66 ? 5.836 2.147 1.966 1.00 0.00 66 ILE A CA 5
ATOM 7030 C C . ILE A 1 66 ? 4.946 1.408 2.960 1.00 0.00 66 ILE A C 5
ATOM 7031 O O . ILE A 1 66 ? 5.263 1.317 4.147 1.00 0.00 66 ILE A O 5
ATOM 7047 N N . LEU A 1 67 ? 3.832 0.878 2.467 1.00 0.00 67 LEU A N 5
ATOM 7048 C CA . LEU A 1 67 ? 2.895 0.144 3.311 1.00 0.00 67 LEU A CA 5
ATOM 7049 C C . LEU A 1 67 ? 3.125 -1.359 3.200 1.00 0.00 67 LEU A C 5
ATOM 7050 O O . LEU A 1 67 ? 2.663 -2.000 2.256 1.00 0.00 67 LEU A O 5
ATOM 7066 N N . VAL A 1 68 ? 3.841 -1.917 4.171 1.00 0.00 68 VAL A N 5
ATOM 7067 C CA . VAL A 1 68 ? 4.129 -3.346 4.184 1.00 0.00 68 VAL A CA 5
ATOM 7068 C C . VAL A 1 68 ? 2.893 -4.153 4.563 1.00 0.00 68 VAL A C 5
ATOM 7069 O O . VAL A 1 68 ? 2.299 -3.940 5.620 1.00 0.00 68 VAL A O 5
ATOM 7082 N N . VAL A 1 69 ? 2.509 -5.082 3.693 1.00 0.00 69 VAL A N 5
ATOM 7083 C CA . VAL A 1 69 ? 1.343 -5.923 3.937 1.00 0.00 69 VAL A CA 5
ATOM 7084 C C . VAL A 1 69 ? 1.758 -7.341 4.315 1.00 0.00 69 VAL A C 5
ATOM 7085 O O . VAL A 1 69 ? 2.284 -8.086 3.488 1.00 0.00 69 VAL A O 5
ATOM 7098 N N . ARG A 1 70 ? 1.517 -7.707 5.570 1.00 0.00 70 ARG A N 5
ATOM 7099 C CA . ARG A 1 70 ? 1.866 -9.036 6.058 1.00 0.00 70 ARG A CA 5
ATOM 7100 C C . ARG A 1 70 ? 0.654 -9.962 6.025 1.00 0.00 70 ARG A C 5
ATOM 7101 O O . ARG A 1 70 ? -0.482 -9.520 6.192 1.00 0.00 70 ARG A O 5
ATOM 7122 N N . GLU A 1 71 ? 0.906 -11.250 5.808 1.00 0.00 71 GLU A N 5
ATOM 7123 C CA . GLU A 1 71 ? -0.165 -12.238 5.752 1.00 0.00 71 GLU A CA 5
ATOM 7124 C C . GLU A 1 71 ? -1.195 -11.865 4.689 1.00 0.00 71 GLU A C 5
ATOM 7125 O O . GLU A 1 71 ? -2.389 -12.108 4.854 1.00 0.00 71 GLU A O 5
ATOM 7137 N N . ALA A 1 72 ? -0.721 -11.271 3.598 1.00 0.00 72 ALA A N 5
ATOM 7138 C CA . ALA A 1 72 ? -1.599 -10.866 2.507 1.00 0.00 72 ALA A CA 5
ATOM 7139 C C . ALA A 1 72 ? -2.626 -11.949 2.197 1.00 0.00 72 ALA A C 5
ATOM 7140 O O . ALA A 1 72 ? -2.275 -13.040 1.747 1.00 0.00 72 ALA A O 5
ATOM 7147 N N . ALA A 1 73 ? -3.896 -11.642 2.441 1.00 0.00 73 ALA A N 5
ATOM 7148 C CA . ALA A 1 73 ? -4.974 -12.590 2.187 1.00 0.00 73 ALA A CA 5
ATOM 7149 C C . ALA A 1 73 ? -5.682 -12.275 0.873 1.00 0.00 73 ALA A C 5
ATOM 7150 O O . ALA A 1 73 ? -5.627 -11.157 0.363 1.00 0.00 73 ALA A O 5
ATOM 7157 N N . PRO A 1 74 ? -6.364 -13.285 0.312 1.00 0.00 74 PRO A N 5
ATOM 7158 C CA . PRO A 1 74 ? -7.096 -13.140 -0.950 1.00 0.00 74 PRO A CA 5
ATOM 7159 C C . PRO A 1 74 ? -8.331 -12.256 -0.806 1.00 0.00 74 PRO A C 5
ATOM 7160 O O . PRO A 1 74 ? -8.753 -11.603 -1.760 1.00 0.00 74 PRO A O 5
ATOM 7171 N N . SER A 1 75 ? -8.905 -12.241 0.393 1.00 0.00 75 SER A N 5
ATOM 7172 C CA . SER A 1 75 ? -10.093 -11.440 0.661 1.00 0.00 75 SER A CA 5
ATOM 7173 C C . SER A 1 75 ? -9.758 -9.952 0.655 1.00 0.00 75 SER A C 5
ATOM 7174 O O . SER A 1 75 ? -10.514 -9.136 0.128 1.00 0.00 75 SER A O 5
ATOM 7182 N N . ASP A 1 76 ? -8.619 -9.606 1.246 1.00 0.00 76 ASP A N 5
ATOM 7183 C CA . ASP A 1 76 ? -8.182 -8.216 1.309 1.00 0.00 76 ASP A CA 5
ATOM 7184 C C . ASP A 1 76 ? -8.081 -7.614 -0.089 1.00 0.00 76 ASP A C 5
ATOM 7185 O O . ASP A 1 76 ? -8.339 -6.427 -0.284 1.00 0.00 76 ASP A O 5
ATOM 7194 N N . ALA A 1 77 ? -7.704 -8.442 -1.058 1.00 0.00 77 ALA A N 5
ATOM 7195 C CA . ALA A 1 77 ? -7.570 -7.991 -2.438 1.00 0.00 77 ALA A CA 5
ATOM 7196 C C . ALA A 1 77 ? -8.791 -7.187 -2.874 1.00 0.00 77 ALA A C 5
ATOM 7197 O O . ALA A 1 77 ? -9.900 -7.713 -2.942 1.00 0.00 77 ALA A O 5
ATOM 7204 N N . GLY A 1 78 ? -8.577 -5.908 -3.167 1.00 0.00 78 GLY A N 5
ATOM 7205 C CA . GLY A 1 78 ? -9.670 -5.052 -3.592 1.00 0.00 78 GLY A CA 5
ATOM 7206 C C . GLY A 1 78 ? -9.189 -3.706 -4.098 1.00 0.00 78 GLY A C 5
ATOM 7207 O O . GLY A 1 78 ? -9.004 -3.518 -5.299 1.00 0.00 78 GLY A O 5
ATOM 7211 N N . GLU A 1 79 ? -8.989 -2.768 -3.178 1.00 0.00 79 GLU A N 5
ATOM 7212 C CA . GLU A 1 79 ? -8.529 -1.432 -3.539 1.00 0.00 79 GLU A CA 5
ATOM 7213 C C . GLU A 1 79 ? -7.760 -0.791 -2.387 1.00 0.00 79 GLU A C 5
ATOM 7214 O O . GLU A 1 79 ? -8.186 -0.848 -1.233 1.00 0.00 79 GLU A O 5
ATOM 7226 N N . VAL A 1 80 ? -6.623 -0.183 -2.708 1.00 0.00 80 VAL A N 5
ATOM 7227 C CA . VAL A 1 80 ? -5.793 0.469 -1.702 1.00 0.00 80 VAL A CA 5
ATOM 7228 C C . VAL A 1 80 ? -5.803 1.983 -1.878 1.00 0.00 80 VAL A C 5
ATOM 7229 O O . VAL A 1 80 ? -5.324 2.505 -2.885 1.00 0.00 80 VAL A O 5
ATOM 7242 N N . VAL A 1 81 ? -6.351 2.685 -0.891 1.00 0.00 81 VAL A N 5
ATOM 7243 C CA . VAL A 1 81 ? -6.422 4.140 -0.936 1.00 0.00 81 VAL A CA 5
ATOM 7244 C C . VAL A 1 81 ? -5.441 4.769 0.048 1.00 0.00 81 VAL A C 5
ATOM 7245 O O . VAL A 1 81 ? -5.500 4.511 1.250 1.00 0.00 81 VAL A O 5
ATOM 7258 N N . PHE A 1 82 ? -4.540 5.596 -0.471 1.00 0.00 82 PHE A N 5
ATOM 7259 C CA . PHE A 1 82 ? -3.545 6.262 0.361 1.00 0.00 82 PHE A CA 5
ATOM 7260 C C . PHE A 1 82 ? -3.752 7.774 0.352 1.00 0.00 82 PHE A C 5
ATOM 7261 O O . PHE A 1 82 ? -3.625 8.422 -0.686 1.00 0.00 82 PHE A O 5
ATOM 7278 N N . SER A 1 83 ? -4.074 8.328 1.517 1.00 0.00 83 SER A N 5
ATOM 7279 C CA . SER A 1 83 ? -4.304 9.762 1.644 1.00 0.00 83 SER A CA 5
ATOM 7280 C C . SER A 1 83 ? -3.209 10.416 2.482 1.00 0.00 83 SER A C 5
ATOM 7281 O O . SER A 1 83 ? -2.712 9.828 3.442 1.00 0.00 83 SER A O 5
ATOM 7289 N N . VAL A 1 84 ? -2.838 11.637 2.110 1.00 0.00 84 VAL A N 5
ATOM 7290 C CA . VAL A 1 84 ? -1.803 12.373 2.827 1.00 0.00 84 VAL A CA 5
ATOM 7291 C C . VAL A 1 84 ? -1.964 13.877 2.634 1.00 0.00 84 VAL A C 5
ATOM 7292 O O . VAL A 1 84 ? -2.162 14.352 1.516 1.00 0.00 84 VAL A O 5
ATOM 7305 N N . ARG A 1 85 ? -1.878 14.621 3.732 1.00 0.00 85 ARG A N 5
ATOM 7306 C CA . ARG A 1 85 ? -2.015 16.071 3.684 1.00 0.00 85 ARG A CA 5
ATOM 7307 C C . ARG A 1 85 ? -3.165 16.479 2.768 1.00 0.00 85 ARG A C 5
ATOM 7308 O O . ARG A 1 85 ? -3.109 17.516 2.109 1.00 0.00 85 ARG A O 5
ATOM 7329 N N . GLY A 1 86 ? -4.207 15.654 2.731 1.00 0.00 86 GLY A N 5
ATOM 7330 C CA . GLY A 1 86 ? -5.355 15.945 1.893 1.00 0.00 86 GLY A CA 5
ATOM 7331 C C . GLY A 1 86 ? -5.389 15.092 0.640 1.00 0.00 86 GLY A C 5
ATOM 7332 O O . GLY A 1 86 ? -6.433 14.547 0.280 1.00 0.00 86 GLY A O 5
ATOM 7336 N N . LEU A 1 87 ? -4.246 14.976 -0.026 1.00 0.00 87 LEU A N 5
ATOM 7337 C CA . LEU A 1 87 ? -4.149 14.184 -1.248 1.00 0.00 87 LEU A CA 5
ATOM 7338 C C . LEU A 1 87 ? -4.728 12.789 -1.039 1.00 0.00 87 LEU A C 5
ATOM 7339 O O . LEU A 1 87 ? -4.866 12.324 0.093 1.00 0.00 87 LEU A O 5
ATOM 7355 N N . THR A 1 88 ? -5.065 12.123 -2.139 1.00 0.00 88 THR A N 5
ATOM 7356 C CA . THR A 1 88 ? -5.629 10.780 -2.078 1.00 0.00 88 THR A CA 5
ATOM 7357 C C . THR A 1 88 ? -5.441 10.044 -3.399 1.00 0.00 88 THR A C 5
ATOM 7358 O O . THR A 1 88 ? -5.769 10.567 -4.464 1.00 0.00 88 THR A O 5
ATOM 7369 N N . SER A 1 89 ? -4.910 8.828 -3.323 1.00 0.00 89 SER A N 5
ATOM 7370 C CA . SER A 1 89 ? -4.676 8.020 -4.515 1.00 0.00 89 SER A CA 5
ATOM 7371 C C . SER A 1 89 ? -5.492 6.732 -4.468 1.00 0.00 89 SER A C 5
ATOM 7372 O O . SER A 1 89 ? -6.232 6.486 -3.515 1.00 0.00 89 SER A O 5
ATOM 7380 N N . LYS A 1 90 ? -5.352 5.912 -5.504 1.00 0.00 90 LYS A N 5
ATOM 7381 C CA . LYS A 1 90 ? -6.074 4.648 -5.583 1.00 0.00 90 LYS A CA 5
ATOM 7382 C C . LYS A 1 90 ? -5.224 3.577 -6.258 1.00 0.00 90 LYS A C 5
ATOM 7383 O O . LYS A 1 90 ? -4.357 3.884 -7.076 1.00 0.00 90 LYS A O 5
ATOM 7402 N N . ALA A 1 91 ? -5.479 2.320 -5.912 1.00 0.00 91 ALA A N 5
ATOM 7403 C CA . ALA A 1 91 ? -4.739 1.203 -6.487 1.00 0.00 91 ALA A CA 5
ATOM 7404 C C . ALA A 1 91 ? -5.508 -0.104 -6.330 1.00 0.00 91 ALA A C 5
ATOM 7405 O O . ALA A 1 91 ? -6.460 -0.186 -5.553 1.00 0.00 91 ALA A O 5
ATOM 7412 N N . SER A 1 92 ? -5.091 -1.124 -7.073 1.00 0.00 92 SER A N 5
ATOM 7413 C CA . SER A 1 92 ? -5.743 -2.427 -7.020 1.00 0.00 92 SER A CA 5
ATOM 7414 C C . SER A 1 92 ? -4.751 -3.516 -6.624 1.00 0.00 92 SER A C 5
ATOM 7415 O O . SER A 1 92 ? -3.686 -3.651 -7.229 1.00 0.00 92 SER A O 5
ATOM 7423 N N . LEU A 1 93 ? -5.107 -4.290 -5.606 1.00 0.00 93 LEU A N 5
ATOM 7424 C CA . LEU A 1 93 ? -4.249 -5.369 -5.128 1.00 0.00 93 LEU A CA 5
ATOM 7425 C C . LEU A 1 93 ? -4.821 -6.730 -5.510 1.00 0.00 93 LEU A C 5
ATOM 7426 O O . LEU A 1 93 ? -5.991 -7.016 -5.256 1.00 0.00 93 LEU A O 5
ATOM 7442 N N . ILE A 1 94 ? -3.987 -7.567 -6.120 1.00 0.00 94 ILE A N 5
ATOM 7443 C CA . ILE A 1 94 ? -4.410 -8.899 -6.534 1.00 0.00 94 ILE A CA 5
ATOM 7444 C C . ILE A 1 94 ? -3.687 -9.978 -5.734 1.00 0.00 94 ILE A C 5
ATOM 7445 O O . ILE A 1 94 ? -2.478 -10.162 -5.870 1.00 0.00 94 ILE A O 5
ATOM 7461 N N . VAL A 1 95 ? -4.438 -10.690 -4.899 1.00 0.00 95 VAL A N 5
ATOM 7462 C CA . VAL A 1 95 ? -3.870 -11.754 -4.079 1.00 0.00 95 VAL A CA 5
ATOM 7463 C C . VAL A 1 95 ? -4.556 -13.087 -4.356 1.00 0.00 95 VAL A C 5
ATOM 7464 O O . VAL A 1 95 ? -5.702 -13.301 -3.960 1.00 0.00 95 VAL A O 5
ATOM 7477 N N . ARG A 1 96 ? -3.847 -13.980 -5.038 1.00 0.00 96 ARG A N 5
ATOM 7478 C CA . ARG A 1 96 ? -4.388 -15.293 -5.369 1.00 0.00 96 ARG A CA 5
ATOM 7479 C C . ARG A 1 96 ? -4.163 -16.278 -4.225 1.00 0.00 96 ARG A C 5
ATOM 7480 O O . ARG A 1 96 ? -3.104 -16.285 -3.600 1.00 0.00 96 ARG A O 5
ATOM 7501 N N . GLU A 1 97 ? -5.169 -17.105 -3.958 1.00 0.00 97 GLU A N 5
ATOM 7502 C CA . GLU A 1 97 ? -5.081 -18.092 -2.888 1.00 0.00 97 GLU A CA 5
ATOM 7503 C C . GLU A 1 97 ? -4.175 -19.252 -3.291 1.00 0.00 97 GLU A C 5
ATOM 7504 O O . GLU A 1 97 ? -4.065 -19.587 -4.471 1.00 0.00 97 GLU A O 5
ATOM 7516 N N . ARG A 1 98 ? -3.527 -19.861 -2.303 1.00 0.00 98 ARG A N 5
ATOM 7517 C CA . ARG A 1 98 ? -2.629 -20.982 -2.554 1.00 0.00 98 ARG A CA 5
ATOM 7518 C C . ARG A 1 98 ? -3.369 -22.310 -2.427 1.00 0.00 98 ARG A C 5
ATOM 7519 O O . ARG A 1 98 ? -4.379 -22.405 -1.730 1.00 0.00 98 ARG A O 5
ATOM 7540 N N . SER A 1 99 ? -2.859 -23.332 -3.106 1.00 0.00 99 SER A N 5
ATOM 7541 C CA . SER A 1 99 ? -3.474 -24.654 -3.073 1.00 0.00 99 SER A CA 5
ATOM 7542 C C . SER A 1 99 ? -2.512 -25.687 -2.493 1.00 0.00 99 SER A C 5
ATOM 7543 O O . SER A 1 99 ? -1.604 -26.158 -3.176 1.00 0.00 99 SER A O 5
ATOM 7551 N N . GLY A 1 100 ? -2.719 -26.033 -1.225 1.00 0.00 100 GLY A N 5
ATOM 7552 C CA . GLY A 1 100 ? -1.863 -27.006 -0.573 1.00 0.00 100 GLY A CA 5
ATOM 7553 C C . GLY A 1 100 ? -0.401 -26.610 -0.611 1.00 0.00 100 GLY A C 5
ATOM 7554 O O . GLY A 1 100 ? -0.056 -25.441 -0.784 1.00 0.00 100 GLY A O 5
ATOM 7558 N N . PRO A 1 101 ? 0.489 -27.600 -0.445 1.00 0.00 101 PRO A N 5
ATOM 7559 C CA . PRO A 1 101 ? 1.937 -27.373 -0.456 1.00 0.00 101 PRO A CA 5
ATOM 7560 C C . PRO A 1 101 ? 2.456 -27.007 -1.843 1.00 0.00 101 PRO A C 5
ATOM 7561 O O . PRO A 1 101 ? 3.453 -26.297 -1.975 1.00 0.00 101 PRO A O 5
ATOM 7572 N N . SER A 1 102 ? 1.773 -27.495 -2.873 1.00 0.00 102 SER A N 5
ATOM 7573 C CA . SER A 1 102 ? 2.167 -27.222 -4.250 1.00 0.00 102 SER A CA 5
ATOM 7574 C C . SER A 1 102 ? 1.761 -25.810 -4.662 1.00 0.00 102 SER A C 5
ATOM 7575 O O . SER A 1 102 ? 0.793 -25.254 -4.142 1.00 0.00 102 SER A O 5
ATOM 7583 N N . SER A 1 103 ? 2.507 -25.235 -5.599 1.00 0.00 103 SER A N 5
ATOM 7584 C CA . SER A 1 103 ? 2.228 -23.887 -6.079 1.00 0.00 103 SER A CA 5
ATOM 7585 C C . SER A 1 103 ? 2.797 -23.680 -7.480 1.00 0.00 103 SER A C 5
ATOM 7586 O O . SER A 1 103 ? 3.979 -23.918 -7.723 1.00 0.00 103 SER A O 5
ATOM 7594 N N . GLY A 1 104 ? 1.945 -23.235 -8.398 1.00 0.00 104 GLY A N 5
ATOM 7595 C CA . GLY A 1 104 ? 2.379 -23.003 -9.763 1.00 0.00 104 GLY A CA 5
ATOM 7596 C C . GLY A 1 104 ? 3.689 -22.242 -9.833 1.00 0.00 104 GLY A C 5
ATOM 7597 O O . GLY A 1 104 ? 4.699 -22.773 -10.294 1.00 0.00 104 GLY A O 5
ATOM 7601 N N . GLY A 1 1 ? -2.813 30.639 18.115 1.00 0.00 1 GLY A N 6
ATOM 7602 C CA . GLY A 1 1 ? -2.960 29.215 18.355 1.00 0.00 1 GLY A CA 6
ATOM 7603 C C . GLY A 1 1 ? -2.829 28.397 17.085 1.00 0.00 1 GLY A C 6
ATOM 7604 O O . GLY A 1 1 ? -1.977 27.514 16.993 1.00 0.00 1 GLY A O 6
ATOM 7608 N N . SER A 1 2 ? -3.677 28.690 16.105 1.00 0.00 2 SER A N 6
ATOM 7609 C CA . SER A 1 2 ? -3.657 27.971 14.836 1.00 0.00 2 SER A CA 6
ATOM 7610 C C . SER A 1 2 ? -2.427 28.351 14.016 1.00 0.00 2 SER A C 6
ATOM 7611 O O . SER A 1 2 ? -1.676 29.254 14.385 1.00 0.00 2 SER A O 6
ATOM 7619 N N . SER A 1 3 ? -2.229 27.654 12.902 1.00 0.00 3 SER A N 6
ATOM 7620 C CA . SER A 1 3 ? -1.089 27.914 12.031 1.00 0.00 3 SER A CA 6
ATOM 7621 C C . SER A 1 3 ? -1.553 28.339 10.641 1.00 0.00 3 SER A C 6
ATOM 7622 O O . SER A 1 3 ? -2.651 27.992 10.208 1.00 0.00 3 SER A O 6
ATOM 7630 N N . GLY A 1 4 ? -0.707 29.094 9.947 1.00 0.00 4 GLY A N 6
ATOM 7631 C CA . GLY A 1 4 ? -1.047 29.555 8.613 1.00 0.00 4 GLY A CA 6
ATOM 7632 C C . GLY A 1 4 ? -0.492 28.653 7.529 1.00 0.00 4 GLY A C 6
ATOM 7633 O O . GLY A 1 4 ? 0.713 28.639 7.281 1.00 0.00 4 GLY A O 6
ATOM 7637 N N . SER A 1 5 ? -1.374 27.898 6.882 1.00 0.00 5 SER A N 6
ATOM 7638 C CA . SER A 1 5 ? -0.965 26.984 5.821 1.00 0.00 5 SER A CA 6
ATOM 7639 C C . SER A 1 5 ? -1.725 27.274 4.531 1.00 0.00 5 SER A C 6
ATOM 7640 O O . SER A 1 5 ? -2.908 27.613 4.557 1.00 0.00 5 SER A O 6
ATOM 7648 N N . SER A 1 6 ? -1.036 27.139 3.402 1.00 0.00 6 SER A N 6
ATOM 7649 C CA . SER A 1 6 ? -1.643 27.390 2.101 1.00 0.00 6 SER A CA 6
ATOM 7650 C C . SER A 1 6 ? -0.803 26.781 0.982 1.00 0.00 6 SER A C 6
ATOM 7651 O O . SER A 1 6 ? 0.400 26.576 1.136 1.00 0.00 6 SER A O 6
ATOM 7659 N N . GLY A 1 7 ? -1.448 26.495 -0.145 1.00 0.00 7 GLY A N 6
ATOM 7660 C CA . GLY A 1 7 ? -0.746 25.912 -1.273 1.00 0.00 7 GLY A CA 6
ATOM 7661 C C . GLY A 1 7 ? -0.316 24.482 -1.013 1.00 0.00 7 GLY A C 6
ATOM 7662 O O . GLY A 1 7 ? 0.264 24.180 0.031 1.00 0.00 7 GLY A O 6
ATOM 7666 N N . HIS A 1 8 ? -0.602 23.597 -1.964 1.00 0.00 8 HIS A N 6
ATOM 7667 C CA . HIS A 1 8 ? -0.242 22.190 -1.831 1.00 0.00 8 HIS A CA 6
ATOM 7668 C C . HIS A 1 8 ? 0.232 21.623 -3.166 1.00 0.00 8 HIS A C 6
ATOM 7669 O O . HIS A 1 8 ? 0.054 22.243 -4.214 1.00 0.00 8 HIS A O 6
ATOM 7684 N N . VAL A 1 9 ? 0.838 20.440 -3.120 1.00 0.00 9 VAL A N 6
ATOM 7685 C CA . VAL A 1 9 ? 1.338 19.790 -4.325 1.00 0.00 9 VAL A CA 6
ATOM 7686 C C . VAL A 1 9 ? 0.544 18.526 -4.636 1.00 0.00 9 VAL A C 6
ATOM 7687 O O . VAL A 1 9 ? -0.418 18.197 -3.943 1.00 0.00 9 VAL A O 6
ATOM 7700 N N . GLY A 1 10 ? 0.954 17.819 -5.685 1.00 0.00 10 GLY A N 6
ATOM 7701 C CA . GLY A 1 10 ? 0.270 16.598 -6.070 1.00 0.00 10 GLY A CA 6
ATOM 7702 C C . GLY A 1 10 ? 1.184 15.389 -6.045 1.00 0.00 10 GLY A C 6
ATOM 7703 O O . GLY A 1 10 ? 2.342 15.487 -5.638 1.00 0.00 10 GLY A O 6
ATOM 7707 N N . ILE A 1 11 ? 0.664 14.247 -6.480 1.00 0.00 11 ILE A N 6
ATOM 7708 C CA . ILE A 1 11 ? 1.441 13.014 -6.505 1.00 0.00 11 ILE A CA 6
ATOM 7709 C C . ILE A 1 11 ? 1.878 12.668 -7.924 1.00 0.00 11 ILE A C 6
ATOM 7710 O O . ILE A 1 11 ? 1.086 12.741 -8.865 1.00 0.00 11 ILE A O 6
ATOM 7726 N N . THR A 1 12 ? 3.143 12.289 -8.073 1.00 0.00 12 THR A N 6
ATOM 7727 C CA . THR A 1 12 ? 3.686 11.930 -9.377 1.00 0.00 12 THR A CA 6
ATOM 7728 C C . THR A 1 12 ? 3.886 10.424 -9.494 1.00 0.00 12 THR A C 6
ATOM 7729 O O . THR A 1 12 ? 3.959 9.880 -10.596 1.00 0.00 12 THR A O 6
ATOM 7740 N N . LYS A 1 13 ? 3.974 9.753 -8.350 1.00 0.00 13 LYS A N 6
ATOM 7741 C CA . LYS A 1 13 ? 4.165 8.308 -8.323 1.00 0.00 13 LYS A CA 6
ATOM 7742 C C . LYS A 1 13 ? 3.013 7.621 -7.596 1.00 0.00 13 LYS A C 6
ATOM 7743 O O . LYS A 1 13 ? 3.165 7.170 -6.461 1.00 0.00 13 LYS A O 6
ATOM 7762 N N . ARG A 1 14 ? 1.863 7.543 -8.258 1.00 0.00 14 ARG A N 6
ATOM 7763 C CA . ARG A 1 14 ? 0.687 6.911 -7.674 1.00 0.00 14 ARG A CA 6
ATOM 7764 C C . ARG A 1 14 ? 0.866 5.398 -7.593 1.00 0.00 14 ARG A C 6
ATOM 7765 O O . ARG A 1 14 ? 1.597 4.805 -8.388 1.00 0.00 14 ARG A O 6
ATOM 7786 N N . LEU A 1 15 ? 0.196 4.779 -6.627 1.00 0.00 15 LEU A N 6
ATOM 7787 C CA . LEU A 1 15 ? 0.282 3.335 -6.441 1.00 0.00 15 LEU A CA 6
ATOM 7788 C C . LEU A 1 15 ? -0.121 2.597 -7.713 1.00 0.00 15 LEU A C 6
ATOM 7789 O O . LEU A 1 15 ? -1.182 2.853 -8.283 1.00 0.00 15 LEU A O 6
ATOM 7805 N N . LYS A 1 16 ? 0.731 1.677 -8.153 1.00 0.00 16 LYS A N 6
ATOM 7806 C CA . LYS A 1 16 ? 0.464 0.898 -9.356 1.00 0.00 16 LYS A CA 6
ATOM 7807 C C . LYS A 1 16 ? 0.017 -0.516 -9.000 1.00 0.00 16 LYS A C 6
ATOM 7808 O O . LYS A 1 16 ? 0.621 -1.175 -8.152 1.00 0.00 16 LYS A O 6
ATOM 7827 N N . THR A 1 17 ? -1.043 -0.980 -9.655 1.00 0.00 17 THR A N 6
ATOM 7828 C CA . THR A 1 17 ? -1.569 -2.316 -9.408 1.00 0.00 17 THR A CA 6
ATOM 7829 C C . THR A 1 17 ? -0.449 -3.297 -9.080 1.00 0.00 17 THR A C 6
ATOM 7830 O O . THR A 1 17 ? 0.619 -3.259 -9.689 1.00 0.00 17 THR A O 6
ATOM 7841 N N . MET A 1 18 ? -0.701 -4.175 -8.114 1.00 0.00 18 MET A N 6
ATOM 7842 C CA . MET A 1 18 ? 0.287 -5.167 -7.708 1.00 0.00 18 MET A CA 6
ATOM 7843 C C . MET A 1 18 ? -0.309 -6.571 -7.736 1.00 0.00 18 MET A C 6
ATOM 7844 O O . MET A 1 18 ? -1.526 -6.739 -7.669 1.00 0.00 18 MET A O 6
ATOM 7858 N N . GLU A 1 19 ? 0.557 -7.575 -7.836 1.00 0.00 19 GLU A N 6
ATOM 7859 C CA . GLU A 1 19 ? 0.114 -8.964 -7.874 1.00 0.00 19 GLU A CA 6
ATOM 7860 C C . GLU A 1 19 ? 1.056 -9.858 -7.074 1.00 0.00 19 GLU A C 6
ATOM 7861 O O . GLU A 1 19 ? 2.276 -9.785 -7.224 1.00 0.00 19 GLU A O 6
ATOM 7873 N N . VAL A 1 20 ? 0.482 -10.701 -6.221 1.00 0.00 20 VAL A N 6
ATOM 7874 C CA . VAL A 1 20 ? 1.269 -11.609 -5.397 1.00 0.00 20 VAL A CA 6
ATOM 7875 C C . VAL A 1 20 ? 0.473 -12.861 -5.044 1.00 0.00 20 VAL A C 6
ATOM 7876 O O . VAL A 1 20 ? -0.670 -13.024 -5.473 1.00 0.00 20 VAL A O 6
ATOM 7889 N N . LEU A 1 21 ? 1.084 -13.742 -4.260 1.00 0.00 21 LEU A N 6
ATOM 7890 C CA . LEU A 1 21 ? 0.432 -14.981 -3.848 1.00 0.00 21 LEU A CA 6
ATOM 7891 C C . LEU A 1 21 ? -0.185 -14.836 -2.461 1.00 0.00 21 LEU A C 6
ATOM 7892 O O . LEU A 1 21 ? 0.414 -14.244 -1.564 1.00 0.00 21 LEU A O 6
ATOM 7908 N N . GLU A 1 22 ? -1.384 -15.384 -2.292 1.00 0.00 22 GLU A N 6
ATOM 7909 C CA . GLU A 1 22 ? -2.081 -15.317 -1.013 1.00 0.00 22 GLU A CA 6
ATOM 7910 C C . GLU A 1 22 ? -1.178 -15.787 0.124 1.00 0.00 22 GLU A C 6
ATOM 7911 O O . GLU A 1 22 ? -0.351 -16.680 -0.055 1.00 0.00 22 GLU A O 6
ATOM 7923 N N . GLY A 1 23 ? -1.342 -15.177 1.294 1.00 0.00 23 GLY A N 6
ATOM 7924 C CA . GLY A 1 23 ? -0.535 -15.545 2.442 1.00 0.00 23 GLY A CA 6
ATOM 7925 C C . GLY A 1 23 ? 0.758 -14.759 2.518 1.00 0.00 23 GLY A C 6
ATOM 7926 O O . GLY A 1 23 ? 1.174 -14.339 3.597 1.00 0.00 23 GLY A O 6
ATOM 7930 N N . GLU A 1 24 ? 1.397 -14.561 1.369 1.00 0.00 24 GLU A N 6
ATOM 7931 C CA . GLU A 1 24 ? 2.652 -13.822 1.311 1.00 0.00 24 GLU A CA 6
ATOM 7932 C C . GLU A 1 24 ? 2.443 -12.363 1.705 1.00 0.00 24 GLU A C 6
ATOM 7933 O O . GLU A 1 24 ? 1.337 -11.956 2.059 1.00 0.00 24 GLU A O 6
ATOM 7945 N N . SER A 1 25 ? 3.515 -11.579 1.641 1.00 0.00 25 SER A N 6
ATOM 7946 C CA . SER A 1 25 ? 3.451 -10.166 1.995 1.00 0.00 25 SER A CA 6
ATOM 7947 C C . SER A 1 25 ? 3.893 -9.292 0.824 1.00 0.00 25 SER A C 6
ATOM 7948 O O . SER A 1 25 ? 4.761 -9.678 0.040 1.00 0.00 25 SER A O 6
ATOM 7956 N N . CYS A 1 26 ? 3.289 -8.114 0.713 1.00 0.00 26 CYS A N 6
ATOM 7957 C CA . CYS A 1 26 ? 3.619 -7.185 -0.362 1.00 0.00 26 CYS A CA 6
ATOM 7958 C C . CYS A 1 26 ? 3.923 -5.797 0.194 1.00 0.00 26 CYS A C 6
ATOM 7959 O O . CYS A 1 26 ? 3.384 -5.399 1.227 1.00 0.00 26 CYS A O 6
ATOM 7967 N N . SER A 1 27 ? 4.791 -5.066 -0.498 1.00 0.00 27 SER A N 6
ATOM 7968 C CA . SER A 1 27 ? 5.171 -3.724 -0.071 1.00 0.00 27 SER A CA 6
ATOM 7969 C C . SER A 1 27 ? 4.927 -2.710 -1.185 1.00 0.00 27 SER A C 6
ATOM 7970 O O . SER A 1 27 ? 5.495 -2.816 -2.272 1.00 0.00 27 SER A O 6
ATOM 7978 N N . PHE A 1 28 ? 4.077 -1.728 -0.906 1.00 0.00 28 PHE A N 6
ATOM 7979 C CA . PHE A 1 28 ? 3.756 -0.694 -1.883 1.00 0.00 28 PHE A CA 6
ATOM 7980 C C . PHE A 1 28 ? 4.640 0.534 -1.686 1.00 0.00 28 PHE A C 6
ATOM 7981 O O . PHE A 1 28 ? 5.355 0.643 -0.691 1.00 0.00 28 PHE A O 6
ATOM 7998 N N . GLU A 1 29 ? 4.585 1.455 -2.643 1.00 0.00 29 GLU A N 6
ATOM 7999 C CA . GLU A 1 29 ? 5.381 2.675 -2.576 1.00 0.00 29 GLU A CA 6
ATOM 8000 C C . GLU A 1 29 ? 4.604 3.864 -3.132 1.00 0.00 29 GLU A C 6
ATOM 8001 O O . GLU A 1 29 ? 3.962 3.765 -4.179 1.00 0.00 29 GLU A O 6
ATOM 8013 N N . CYS A 1 30 ? 4.665 4.986 -2.424 1.00 0.00 30 CYS A N 6
ATOM 8014 C CA . CYS A 1 30 ? 3.966 6.195 -2.846 1.00 0.00 30 CYS A CA 6
ATOM 8015 C C . CYS A 1 30 ? 4.833 7.430 -2.625 1.00 0.00 30 CYS A C 6
ATOM 8016 O O . CYS A 1 30 ? 5.112 7.811 -1.488 1.00 0.00 30 CYS A O 6
ATOM 8024 N N . VAL A 1 31 ? 5.259 8.051 -3.721 1.00 0.00 31 VAL A N 6
ATOM 8025 C CA . VAL A 1 31 ? 6.096 9.243 -3.647 1.00 0.00 31 VAL A CA 6
ATOM 8026 C C . VAL A 1 31 ? 5.329 10.482 -4.097 1.00 0.00 31 VAL A C 6
ATOM 8027 O O . VAL A 1 31 ? 4.385 10.390 -4.884 1.00 0.00 31 VAL A O 6
ATOM 8040 N N . LEU A 1 32 ? 5.740 11.640 -3.593 1.00 0.00 32 LEU A N 6
ATOM 8041 C CA . LEU A 1 32 ? 5.092 12.900 -3.944 1.00 0.00 32 LEU A CA 6
ATOM 8042 C C . LEU A 1 32 ? 5.872 13.629 -5.033 1.00 0.00 32 LEU A C 6
ATOM 8043 O O . LEU A 1 32 ? 6.985 13.236 -5.382 1.00 0.00 32 LEU A O 6
ATOM 8059 N N . SER A 1 33 ? 5.281 14.695 -5.564 1.00 0.00 33 SER A N 6
ATOM 8060 C CA . SER A 1 33 ? 5.920 15.479 -6.614 1.00 0.00 33 SER A CA 6
ATOM 8061 C C . SER A 1 33 ? 7.121 16.244 -6.067 1.00 0.00 33 SER A C 6
ATOM 8062 O O . SER A 1 33 ? 8.176 16.302 -6.699 1.00 0.00 33 SER A O 6
ATOM 8070 N N . HIS A 1 34 ? 6.953 16.831 -4.886 1.00 0.00 34 HIS A N 6
ATOM 8071 C CA . HIS A 1 34 ? 8.022 17.593 -4.251 1.00 0.00 34 HIS A CA 6
ATOM 8072 C C . HIS A 1 34 ? 8.375 17.003 -2.889 1.00 0.00 34 HIS A C 6
ATOM 8073 O O . HIS A 1 34 ? 7.513 16.469 -2.191 1.00 0.00 34 HIS A O 6
ATOM 8088 N N . GLU A 1 35 ? 9.648 17.102 -2.518 1.00 0.00 35 GLU A N 6
ATOM 8089 C CA . GLU A 1 35 ? 10.114 16.577 -1.240 1.00 0.00 35 GLU A CA 6
ATOM 8090 C C . GLU A 1 35 ? 9.687 17.485 -0.090 1.00 0.00 35 GLU A C 6
ATOM 8091 O O . GLU A 1 35 ? 10.349 18.479 0.208 1.00 0.00 35 GLU A O 6
ATOM 8103 N N . SER A 1 36 ? 8.577 17.136 0.552 1.00 0.00 36 SER A N 6
ATOM 8104 C CA . SER A 1 36 ? 8.059 17.921 1.666 1.00 0.00 36 SER A CA 6
ATOM 8105 C C . SER A 1 36 ? 7.255 17.044 2.621 1.00 0.00 36 SER A C 6
ATOM 8106 O O . SER A 1 36 ? 6.455 16.213 2.193 1.00 0.00 36 SER A O 6
ATOM 8114 N N . ALA A 1 37 ? 7.475 17.236 3.918 1.00 0.00 37 ALA A N 6
ATOM 8115 C CA . ALA A 1 37 ? 6.770 16.465 4.934 1.00 0.00 37 ALA A CA 6
ATOM 8116 C C . ALA A 1 37 ? 6.104 17.382 5.955 1.00 0.00 37 ALA A C 6
ATOM 8117 O O . ALA A 1 37 ? 6.745 17.842 6.901 1.00 0.00 37 ALA A O 6
ATOM 8124 N N . SER A 1 38 ? 4.816 17.644 5.758 1.00 0.00 38 SER A N 6
ATOM 8125 C CA . SER A 1 38 ? 4.065 18.510 6.659 1.00 0.00 38 SER A CA 6
ATOM 8126 C C . SER A 1 38 ? 2.956 17.732 7.361 1.00 0.00 38 SER A C 6
ATOM 8127 O O . SER A 1 38 ? 2.640 17.991 8.522 1.00 0.00 38 SER A O 6
ATOM 8135 N N . ASP A 1 39 ? 2.369 16.777 6.648 1.00 0.00 39 ASP A N 6
ATOM 8136 C CA . ASP A 1 39 ? 1.296 15.960 7.201 1.00 0.00 39 ASP A CA 6
ATOM 8137 C C . ASP A 1 39 ? 1.569 14.476 6.971 1.00 0.00 39 ASP A C 6
ATOM 8138 O O . ASP A 1 39 ? 2.145 14.076 5.960 1.00 0.00 39 ASP A O 6
ATOM 8147 N N . PRO A 1 40 ? 1.147 13.641 7.932 1.00 0.00 40 PRO A N 6
ATOM 8148 C CA . PRO A 1 40 ? 1.335 12.189 7.857 1.00 0.00 40 PRO A CA 6
ATOM 8149 C C . PRO A 1 40 ? 0.467 11.547 6.780 1.00 0.00 40 PRO A C 6
ATOM 8150 O O . PRO A 1 40 ? -0.193 12.240 6.007 1.00 0.00 40 PRO A O 6
ATOM 8161 N N . ALA A 1 41 ? 0.472 10.218 6.737 1.00 0.00 41 ALA A N 6
ATOM 8162 C CA . ALA A 1 41 ? -0.317 9.483 5.757 1.00 0.00 41 ALA A CA 6
ATOM 8163 C C . ALA A 1 41 ? -1.161 8.405 6.429 1.00 0.00 41 ALA A C 6
ATOM 8164 O O . ALA A 1 41 ? -0.675 7.670 7.288 1.00 0.00 41 ALA A O 6
ATOM 8171 N N . MET A 1 42 ? -2.426 8.316 6.031 1.00 0.00 42 MET A N 6
ATOM 8172 C CA . MET A 1 42 ? -3.336 7.327 6.596 1.00 0.00 42 MET A CA 6
ATOM 8173 C C . MET A 1 42 ? -3.584 6.190 5.608 1.00 0.00 42 MET A C 6
ATOM 8174 O O . MET A 1 42 ? -4.403 6.314 4.698 1.00 0.00 42 MET A O 6
ATOM 8188 N N . TRP A 1 43 ? -2.871 5.086 5.794 1.00 0.00 43 TRP A N 6
ATOM 8189 C CA . TRP A 1 43 ? -3.014 3.928 4.919 1.00 0.00 43 TRP A CA 6
ATOM 8190 C C . TRP A 1 43 ? -4.355 3.238 5.144 1.00 0.00 43 TRP A C 6
ATOM 8191 O O . TRP A 1 43 ? -4.673 2.823 6.259 1.00 0.00 43 TRP A O 6
ATOM 8212 N N . THR A 1 44 ? -5.139 3.117 4.077 1.00 0.00 44 THR A N 6
ATOM 8213 C CA . THR A 1 44 ? -6.447 2.478 4.158 1.00 0.00 44 THR A CA 6
ATOM 8214 C C . THR A 1 44 ? -6.597 1.397 3.094 1.00 0.00 44 THR A C 6
ATOM 8215 O O . THR A 1 44 ? -6.695 1.694 1.903 1.00 0.00 44 THR A O 6
ATOM 8226 N N . VAL A 1 45 ? -6.617 0.142 3.531 1.00 0.00 45 VAL A N 6
ATOM 8227 C CA . VAL A 1 45 ? -6.758 -0.984 2.615 1.00 0.00 45 VAL A CA 6
ATOM 8228 C C . VAL A 1 45 ? -7.983 -1.823 2.961 1.00 0.00 45 VAL A C 6
ATOM 8229 O O . VAL A 1 45 ? -8.096 -2.349 4.067 1.00 0.00 45 VAL A O 6
ATOM 8242 N N . GLY A 1 46 ? -8.899 -1.945 2.005 1.00 0.00 46 GLY A N 6
ATOM 8243 C CA . GLY A 1 46 ? -10.105 -2.722 2.227 1.00 0.00 46 GLY A CA 6
ATOM 8244 C C . GLY A 1 46 ? -11.208 -1.908 2.872 1.00 0.00 46 GLY A C 6
ATOM 8245 O O . GLY A 1 46 ? -12.372 -2.011 2.487 1.00 0.00 46 GLY A O 6
ATOM 8249 N N . GLY A 1 47 ? -10.843 -1.096 3.860 1.00 0.00 47 GLY A N 6
ATOM 8250 C CA . GLY A 1 47 ? -11.823 -0.274 4.546 1.00 0.00 47 GLY A CA 6
ATOM 8251 C C . GLY A 1 47 ? -11.605 -0.242 6.046 1.00 0.00 47 GLY A C 6
ATOM 8252 O O . GLY A 1 47 ? -12.551 -0.379 6.822 1.00 0.00 47 GLY A O 6
ATOM 8256 N N . LYS A 1 48 ? -10.354 -0.062 6.456 1.00 0.00 48 LYS A N 6
ATOM 8257 C CA . LYS A 1 48 ? -10.013 -0.013 7.873 1.00 0.00 48 LYS A CA 6
ATOM 8258 C C . LYS A 1 48 ? -8.716 0.760 8.094 1.00 0.00 48 LYS A C 6
ATOM 8259 O O . LYS A 1 48 ? -7.941 0.973 7.161 1.00 0.00 48 LYS A O 6
ATOM 8278 N N . THR A 1 49 ? -8.485 1.177 9.335 1.00 0.00 49 THR A N 6
ATOM 8279 C CA . THR A 1 49 ? -7.283 1.926 9.678 1.00 0.00 49 THR A CA 6
ATOM 8280 C C . THR A 1 49 ? -6.157 0.992 10.105 1.00 0.00 49 THR A C 6
ATOM 8281 O O . THR A 1 49 ? -6.146 0.489 11.229 1.00 0.00 49 THR A O 6
ATOM 8292 N N . VAL A 1 50 ? -5.209 0.763 9.202 1.00 0.00 50 VAL A N 6
ATOM 8293 C CA . VAL A 1 50 ? -4.076 -0.110 9.486 1.00 0.00 50 VAL A CA 6
ATOM 8294 C C . VAL A 1 50 ? -2.890 0.685 10.020 1.00 0.00 50 VAL A C 6
ATOM 8295 O O . VAL A 1 50 ? -2.787 1.890 9.799 1.00 0.00 50 VAL A O 6
ATOM 8308 N N . GLY A 1 51 ? -1.994 0.000 10.725 1.00 0.00 51 GLY A N 6
ATOM 8309 C CA . GLY A 1 51 ? -0.825 0.658 11.279 1.00 0.00 51 GLY A CA 6
ATOM 8310 C C . GLY A 1 51 ? -0.628 0.349 12.750 1.00 0.00 51 GLY A C 6
ATOM 8311 O O . GLY A 1 51 ? 0.477 0.476 13.275 1.00 0.00 51 GLY A O 6
ATOM 8315 N N . SER A 1 52 ? -1.704 -0.057 13.416 1.00 0.00 52 SER A N 6
ATOM 8316 C CA . SER A 1 52 ? -1.646 -0.380 14.837 1.00 0.00 52 SER A CA 6
ATOM 8317 C C . SER A 1 52 ? -1.241 -1.836 15.047 1.00 0.00 52 SER A C 6
ATOM 8318 O O . SER A 1 52 ? -1.993 -2.625 15.620 1.00 0.00 52 SER A O 6
ATOM 8326 N N . SER A 1 53 ? -0.047 -2.186 14.578 1.00 0.00 53 SER A N 6
ATOM 8327 C CA . SER A 1 53 ? 0.457 -3.547 14.711 1.00 0.00 53 SER A CA 6
ATOM 8328 C C . SER A 1 53 ? -0.606 -4.563 14.303 1.00 0.00 53 SER A C 6
ATOM 8329 O O . SER A 1 53 ? -0.644 -5.679 14.820 1.00 0.00 53 SER A O 6
ATOM 8337 N N . SER A 1 54 ? -1.469 -4.166 13.373 1.00 0.00 54 SER A N 6
ATOM 8338 C CA . SER A 1 54 ? -2.536 -5.039 12.898 1.00 0.00 54 SER A CA 6
ATOM 8339 C C . SER A 1 54 ? -2.185 -5.635 11.539 1.00 0.00 54 SER A C 6
ATOM 8340 O O . SER A 1 54 ? -2.910 -5.449 10.561 1.00 0.00 54 SER A O 6
ATOM 8348 N N . ARG A 1 55 ? -1.068 -6.354 11.485 1.00 0.00 55 ARG A N 6
ATOM 8349 C CA . ARG A 1 55 ? -0.619 -6.977 10.246 1.00 0.00 55 ARG A CA 6
ATOM 8350 C C . ARG A 1 55 ? -0.312 -5.923 9.187 1.00 0.00 55 ARG A C 6
ATOM 8351 O O . ARG A 1 55 ? -0.446 -6.173 7.989 1.00 0.00 55 ARG A O 6
ATOM 8372 N N . PHE A 1 56 ? 0.101 -4.742 9.637 1.00 0.00 56 PHE A N 6
ATOM 8373 C CA . PHE A 1 56 ? 0.426 -3.649 8.729 1.00 0.00 56 PHE A CA 6
ATOM 8374 C C . PHE A 1 56 ? 1.477 -2.728 9.341 1.00 0.00 56 PHE A C 6
ATOM 8375 O O . PHE A 1 56 ? 1.351 -2.302 10.488 1.00 0.00 56 PHE A O 6
ATOM 8392 N N . GLN A 1 57 ? 2.514 -2.427 8.566 1.00 0.00 57 GLN A N 6
ATOM 8393 C CA . GLN A 1 57 ? 3.589 -1.558 9.032 1.00 0.00 57 GLN A CA 6
ATOM 8394 C C . GLN A 1 57 ? 3.799 -0.390 8.074 1.00 0.00 57 GLN A C 6
ATOM 8395 O O . GLN A 1 57 ? 4.141 -0.585 6.908 1.00 0.00 57 GLN A O 6
ATOM 8409 N N . ALA A 1 58 ? 3.591 0.824 8.574 1.00 0.00 58 ALA A N 6
ATOM 8410 C CA . ALA A 1 58 ? 3.760 2.023 7.762 1.00 0.00 58 ALA A CA 6
ATOM 8411 C C . ALA A 1 58 ? 5.097 2.697 8.050 1.00 0.00 58 ALA A C 6
ATOM 8412 O O . ALA A 1 58 ? 5.239 3.422 9.036 1.00 0.00 58 ALA A O 6
ATOM 8419 N N . THR A 1 59 ? 6.076 2.454 7.185 1.00 0.00 59 THR A N 6
ATOM 8420 C CA . THR A 1 59 ? 7.402 3.036 7.347 1.00 0.00 59 THR A CA 6
ATOM 8421 C C . THR A 1 59 ? 7.544 4.317 6.534 1.00 0.00 59 THR A C 6
ATOM 8422 O O . THR A 1 59 ? 6.929 4.464 5.477 1.00 0.00 59 THR A O 6
ATOM 8433 N N . ARG A 1 60 ? 8.358 5.242 7.032 1.00 0.00 60 ARG A N 6
ATOM 8434 C CA . ARG A 1 60 ? 8.579 6.512 6.350 1.00 0.00 60 ARG A CA 6
ATOM 8435 C C . ARG A 1 60 ? 10.043 6.665 5.949 1.00 0.00 60 ARG A C 6
ATOM 8436 O O . ARG A 1 60 ? 10.945 6.418 6.750 1.00 0.00 60 ARG A O 6
ATOM 8457 N N . GLN A 1 61 ? 10.271 7.074 4.705 1.00 0.00 61 GLN A N 6
ATOM 8458 C CA . GLN A 1 61 ? 11.626 7.259 4.198 1.00 0.00 61 GLN A CA 6
ATOM 8459 C C . GLN A 1 61 ? 11.753 8.584 3.455 1.00 0.00 61 GLN A C 6
ATOM 8460 O O . GLN A 1 61 ? 11.312 8.712 2.313 1.00 0.00 61 GLN A O 6
ATOM 8474 N N . GLY A 1 62 ? 12.358 9.569 4.111 1.00 0.00 62 GLY A N 6
ATOM 8475 C CA . GLY A 1 62 ? 12.532 10.873 3.497 1.00 0.00 62 GLY A CA 6
ATOM 8476 C C . GLY A 1 62 ? 11.215 11.496 3.078 1.00 0.00 62 GLY A C 6
ATOM 8477 O O . GLY A 1 62 ? 10.485 12.038 3.908 1.00 0.00 62 GLY A O 6
ATOM 8481 N N . ARG A 1 63 ? 10.912 11.422 1.786 1.00 0.00 63 ARG A N 6
ATOM 8482 C CA . ARG A 1 63 ? 9.676 11.986 1.258 1.00 0.00 63 ARG A CA 6
ATOM 8483 C C . ARG A 1 63 ? 8.816 10.904 0.612 1.00 0.00 63 ARG A C 6
ATOM 8484 O O . ARG A 1 63 ? 7.883 11.200 -0.134 1.00 0.00 63 ARG A O 6
ATOM 8505 N N . LYS A 1 64 ? 9.139 9.648 0.902 1.00 0.00 64 LYS A N 6
ATOM 8506 C CA . LYS A 1 64 ? 8.397 8.520 0.351 1.00 0.00 64 LYS A CA 6
ATOM 8507 C C . LYS A 1 64 ? 7.710 7.727 1.458 1.00 0.00 64 LYS A C 6
ATOM 8508 O O . LYS A 1 64 ? 8.168 7.712 2.600 1.00 0.00 64 LYS A O 6
ATOM 8527 N N . TYR A 1 65 ? 6.610 7.068 1.111 1.00 0.00 65 TYR A N 6
ATOM 8528 C CA . TYR A 1 65 ? 5.859 6.273 2.076 1.00 0.00 65 TYR A CA 6
ATOM 8529 C C . TYR A 1 65 ? 5.771 4.817 1.631 1.00 0.00 65 TYR A C 6
ATOM 8530 O O . TYR A 1 65 ? 5.619 4.527 0.444 1.00 0.00 65 TYR A O 6
ATOM 8548 N N . ILE A 1 66 ? 5.866 3.904 2.592 1.00 0.00 66 ILE A N 6
ATOM 8549 C CA . ILE A 1 66 ? 5.794 2.478 2.301 1.00 0.00 66 ILE A CA 6
ATOM 8550 C C . ILE A 1 66 ? 4.910 1.754 3.310 1.00 0.00 66 ILE A C 6
ATOM 8551 O O . ILE A 1 66 ? 4.936 2.055 4.504 1.00 0.00 66 ILE A O 6
ATOM 8567 N N . LEU A 1 67 ? 4.128 0.797 2.824 1.00 0.00 67 LEU A N 6
ATOM 8568 C CA . LEU A 1 67 ? 3.235 0.027 3.683 1.00 0.00 67 LEU A CA 6
ATOM 8569 C C . LEU A 1 67 ? 3.463 -1.470 3.503 1.00 0.00 67 LEU A C 6
ATOM 8570 O O . LEU A 1 67 ? 3.196 -2.026 2.437 1.00 0.00 67 LEU A O 6
ATOM 8586 N N . VAL A 1 68 ? 3.956 -2.120 4.553 1.00 0.00 68 VAL A N 6
ATOM 8587 C CA . VAL A 1 68 ? 4.217 -3.554 4.512 1.00 0.00 68 VAL A CA 6
ATOM 8588 C C . VAL A 1 68 ? 2.953 -4.351 4.815 1.00 0.00 68 VAL A C 6
ATOM 8589 O O . VAL A 1 68 ? 2.434 -4.312 5.931 1.00 0.00 68 VAL A O 6
ATOM 8602 N N . VAL A 1 69 ? 2.461 -5.073 3.813 1.00 0.00 69 VAL A N 6
ATOM 8603 C CA . VAL A 1 69 ? 1.258 -5.882 3.972 1.00 0.00 69 VAL A CA 6
ATOM 8604 C C . VAL A 1 69 ? 1.606 -7.311 4.372 1.00 0.00 69 VAL A C 6
ATOM 8605 O O . VAL A 1 69 ? 1.886 -8.154 3.520 1.00 0.00 69 VAL A O 6
ATOM 8618 N N . ARG A 1 70 ? 1.585 -7.578 5.674 1.00 0.00 70 ARG A N 6
ATOM 8619 C CA . ARG A 1 70 ? 1.899 -8.906 6.187 1.00 0.00 70 ARG A CA 6
ATOM 8620 C C . ARG A 1 70 ? 0.699 -9.838 6.052 1.00 0.00 70 ARG A C 6
ATOM 8621 O O . ARG A 1 70 ? 0.737 -10.983 6.501 1.00 0.00 70 ARG A O 6
ATOM 8642 N N . GLU A 1 71 ? -0.366 -9.338 5.433 1.00 0.00 71 GLU A N 6
ATOM 8643 C CA . GLU A 1 71 ? -1.578 -10.127 5.241 1.00 0.00 71 GLU A CA 6
ATOM 8644 C C . GLU A 1 71 ? -2.212 -9.828 3.885 1.00 0.00 71 GLU A C 6
ATOM 8645 O O . GLU A 1 71 ? -2.782 -8.758 3.677 1.00 0.00 71 GLU A O 6
ATOM 8657 N N . ALA A 1 72 ? -2.108 -10.783 2.967 1.00 0.00 72 ALA A N 6
ATOM 8658 C CA . ALA A 1 72 ? -2.672 -10.624 1.632 1.00 0.00 72 ALA A CA 6
ATOM 8659 C C . ALA A 1 72 ? -3.809 -11.613 1.395 1.00 0.00 72 ALA A C 6
ATOM 8660 O O . ALA A 1 72 ? -3.640 -12.611 0.695 1.00 0.00 72 ALA A O 6
ATOM 8667 N N . ALA A 1 73 ? -4.966 -11.328 1.984 1.00 0.00 73 ALA A N 6
ATOM 8668 C CA . ALA A 1 73 ? -6.131 -12.192 1.835 1.00 0.00 73 ALA A CA 6
ATOM 8669 C C . ALA A 1 73 ? -6.873 -11.895 0.537 1.00 0.00 73 ALA A C 6
ATOM 8670 O O . ALA A 1 73 ? -6.770 -10.807 -0.030 1.00 0.00 73 ALA A O 6
ATOM 8677 N N . PRO A 1 74 ? -7.639 -12.883 0.052 1.00 0.00 74 PRO A N 6
ATOM 8678 C CA . PRO A 1 74 ? -8.413 -12.751 -1.186 1.00 0.00 74 PRO A CA 6
ATOM 8679 C C . PRO A 1 74 ? -9.584 -11.785 -1.037 1.00 0.00 74 PRO A C 6
ATOM 8680 O O . PRO A 1 74 ? -10.049 -11.202 -2.016 1.00 0.00 74 PRO A O 6
ATOM 8691 N N . SER A 1 75 ? -10.055 -11.619 0.195 1.00 0.00 75 SER A N 6
ATOM 8692 C CA . SER A 1 75 ? -11.174 -10.726 0.472 1.00 0.00 75 SER A CA 6
ATOM 8693 C C . SER A 1 75 ? -10.696 -9.284 0.613 1.00 0.00 75 SER A C 6
ATOM 8694 O O . SER A 1 75 ? -11.492 -8.346 0.560 1.00 0.00 75 SER A O 6
ATOM 8702 N N . ASP A 1 76 ? -9.391 -9.116 0.795 1.00 0.00 76 ASP A N 6
ATOM 8703 C CA . ASP A 1 76 ? -8.804 -7.789 0.943 1.00 0.00 76 ASP A CA 6
ATOM 8704 C C . ASP A 1 76 ? -8.525 -7.162 -0.419 1.00 0.00 76 ASP A C 6
ATOM 8705 O O . ASP A 1 76 ? -8.512 -5.940 -0.561 1.00 0.00 76 ASP A O 6
ATOM 8714 N N . ALA A 1 77 ? -8.300 -8.009 -1.419 1.00 0.00 77 ALA A N 6
ATOM 8715 C CA . ALA A 1 77 ? -8.022 -7.538 -2.770 1.00 0.00 77 ALA A CA 6
ATOM 8716 C C . ALA A 1 77 ? -9.242 -6.852 -3.375 1.00 0.00 77 ALA A C 6
ATOM 8717 O O . ALA A 1 77 ? -10.287 -7.474 -3.561 1.00 0.00 77 ALA A O 6
ATOM 8724 N N . GLY A 1 78 ? -9.101 -5.565 -3.680 1.00 0.00 78 GLY A N 6
ATOM 8725 C CA . GLY A 1 78 ? -10.201 -4.816 -4.260 1.00 0.00 78 GLY A CA 6
ATOM 8726 C C . GLY A 1 78 ? -9.787 -3.425 -4.697 1.00 0.00 78 GLY A C 6
ATOM 8727 O O . GLY A 1 78 ? -9.910 -3.075 -5.871 1.00 0.00 78 GLY A O 6
ATOM 8731 N N . GLU A 1 79 ? -9.297 -2.630 -3.751 1.00 0.00 79 GLU A N 6
ATOM 8732 C CA . GLU A 1 79 ? -8.866 -1.268 -4.047 1.00 0.00 79 GLU A CA 6
ATOM 8733 C C . GLU A 1 79 ? -8.128 -0.661 -2.857 1.00 0.00 79 GLU A C 6
ATOM 8734 O O . GLU A 1 79 ? -8.679 -0.547 -1.762 1.00 0.00 79 GLU A O 6
ATOM 8746 N N . VAL A 1 80 ? -6.876 -0.274 -3.081 1.00 0.00 80 VAL A N 6
ATOM 8747 C CA . VAL A 1 80 ? -6.061 0.322 -2.029 1.00 0.00 80 VAL A CA 6
ATOM 8748 C C . VAL A 1 80 ? -6.119 1.844 -2.084 1.00 0.00 80 VAL A C 6
ATOM 8749 O O . VAL A 1 80 ? -5.784 2.453 -3.101 1.00 0.00 80 VAL A O 6
ATOM 8762 N N . VAL A 1 81 ? -6.546 2.455 -0.984 1.00 0.00 81 VAL A N 6
ATOM 8763 C CA . VAL A 1 81 ? -6.646 3.908 -0.906 1.00 0.00 81 VAL A CA 6
ATOM 8764 C C . VAL A 1 81 ? -5.564 4.486 0.000 1.00 0.00 81 VAL A C 6
ATOM 8765 O O . VAL A 1 81 ? -5.252 3.923 1.049 1.00 0.00 81 VAL A O 6
ATOM 8778 N N . PHE A 1 82 ? -4.995 5.613 -0.414 1.00 0.00 82 PHE A N 6
ATOM 8779 C CA . PHE A 1 82 ? -3.947 6.268 0.360 1.00 0.00 82 PHE A CA 6
ATOM 8780 C C . PHE A 1 82 ? -4.123 7.784 0.341 1.00 0.00 82 PHE A C 6
ATOM 8781 O O . PHE A 1 82 ? -3.861 8.438 -0.669 1.00 0.00 82 PHE A O 6
ATOM 8798 N N . SER A 1 83 ? -4.569 8.336 1.465 1.00 0.00 83 SER A N 6
ATOM 8799 C CA . SER A 1 83 ? -4.785 9.774 1.577 1.00 0.00 83 SER A CA 6
ATOM 8800 C C . SER A 1 83 ? -3.604 10.448 2.268 1.00 0.00 83 SER A C 6
ATOM 8801 O O . SER A 1 83 ? -2.943 9.851 3.117 1.00 0.00 83 SER A O 6
ATOM 8809 N N . VAL A 1 84 ? -3.345 11.698 1.897 1.00 0.00 84 VAL A N 6
ATOM 8810 C CA . VAL A 1 84 ? -2.245 12.456 2.481 1.00 0.00 84 VAL A CA 6
ATOM 8811 C C . VAL A 1 84 ? -2.363 13.940 2.150 1.00 0.00 84 VAL A C 6
ATOM 8812 O O . VAL A 1 84 ? -2.524 14.317 0.989 1.00 0.00 84 VAL A O 6
ATOM 8825 N N . ARG A 1 85 ? -2.282 14.778 3.178 1.00 0.00 85 ARG A N 6
ATOM 8826 C CA . ARG A 1 85 ? -2.381 16.221 2.998 1.00 0.00 85 ARG A CA 6
ATOM 8827 C C . ARG A 1 85 ? -3.558 16.577 2.094 1.00 0.00 85 ARG A C 6
ATOM 8828 O O . ARG A 1 85 ? -3.527 17.579 1.382 1.00 0.00 85 ARG A O 6
ATOM 8849 N N . GLY A 1 86 ? -4.596 15.746 2.129 1.00 0.00 86 GLY A N 6
ATOM 8850 C CA . GLY A 1 86 ? -5.768 15.989 1.309 1.00 0.00 86 GLY A CA 6
ATOM 8851 C C . GLY A 1 86 ? -5.799 15.119 0.068 1.00 0.00 86 GLY A C 6
ATOM 8852 O O . GLY A 1 86 ? -6.864 14.675 -0.362 1.00 0.00 86 GLY A O 6
ATOM 8856 N N . LEU A 1 87 ? -4.628 14.875 -0.510 1.00 0.00 87 LEU A N 6
ATOM 8857 C CA . LEU A 1 87 ? -4.524 14.053 -1.710 1.00 0.00 87 LEU A CA 6
ATOM 8858 C C . LEU A 1 87 ? -4.952 12.616 -1.426 1.00 0.00 87 LEU A C 6
ATOM 8859 O O . LEU A 1 87 ? -5.060 12.206 -0.270 1.00 0.00 87 LEU A O 6
ATOM 8875 N N . THR A 1 88 ? -5.193 11.855 -2.488 1.00 0.00 88 THR A N 6
ATOM 8876 C CA . THR A 1 88 ? -5.608 10.464 -2.354 1.00 0.00 88 THR A CA 6
ATOM 8877 C C . THR A 1 88 ? -5.209 9.650 -3.579 1.00 0.00 88 THR A C 6
ATOM 8878 O O . THR A 1 88 ? -5.511 10.026 -4.711 1.00 0.00 88 THR A O 6
ATOM 8889 N N . SER A 1 89 ? -4.529 8.532 -3.345 1.00 0.00 89 SER A N 6
ATOM 8890 C CA . SER A 1 89 ? -4.085 7.666 -4.430 1.00 0.00 89 SER A CA 6
ATOM 8891 C C . SER A 1 89 ? -4.739 6.291 -4.330 1.00 0.00 89 SER A C 6
ATOM 8892 O O . SER A 1 89 ? -4.594 5.593 -3.325 1.00 0.00 89 SER A O 6
ATOM 8900 N N . LYS A 1 90 ? -5.459 5.907 -5.378 1.00 0.00 90 LYS A N 6
ATOM 8901 C CA . LYS A 1 90 ? -6.135 4.615 -5.411 1.00 0.00 90 LYS A CA 6
ATOM 8902 C C . LYS A 1 90 ? -5.388 3.632 -6.306 1.00 0.00 90 LYS A C 6
ATOM 8903 O O . LYS A 1 90 ? -4.625 4.035 -7.185 1.00 0.00 90 LYS A O 6
ATOM 8922 N N . ALA A 1 91 ? -5.613 2.342 -6.079 1.00 0.00 91 ALA A N 6
ATOM 8923 C CA . ALA A 1 91 ? -4.963 1.303 -6.868 1.00 0.00 91 ALA A CA 6
ATOM 8924 C C . ALA A 1 91 ? -5.713 -0.020 -6.757 1.00 0.00 91 ALA A C 6
ATOM 8925 O O . ALA A 1 91 ? -6.694 -0.129 -6.021 1.00 0.00 91 ALA A O 6
ATOM 8932 N N . SER A 1 92 ? -5.247 -1.023 -7.494 1.00 0.00 92 SER A N 6
ATOM 8933 C CA . SER A 1 92 ? -5.877 -2.338 -7.481 1.00 0.00 92 SER A CA 6
ATOM 8934 C C . SER A 1 92 ? -4.895 -3.406 -7.007 1.00 0.00 92 SER A C 6
ATOM 8935 O O . SER A 1 92 ? -3.740 -3.438 -7.433 1.00 0.00 92 SER A O 6
ATOM 8943 N N . LEU A 1 93 ? -5.364 -4.280 -6.123 1.00 0.00 93 LEU A N 6
ATOM 8944 C CA . LEU A 1 93 ? -4.529 -5.350 -5.589 1.00 0.00 93 LEU A CA 6
ATOM 8945 C C . LEU A 1 93 ? -5.106 -6.718 -5.942 1.00 0.00 93 LEU A C 6
ATOM 8946 O O . LEU A 1 93 ? -6.281 -6.989 -5.694 1.00 0.00 93 LEU A O 6
ATOM 8962 N N . ILE A 1 94 ? -4.271 -7.575 -6.519 1.00 0.00 94 ILE A N 6
ATOM 8963 C CA . ILE A 1 94 ? -4.697 -8.915 -6.903 1.00 0.00 94 ILE A CA 6
ATOM 8964 C C . ILE A 1 94 ? -4.217 -9.954 -5.895 1.00 0.00 94 ILE A C 6
ATOM 8965 O O . ILE A 1 94 ? -3.161 -9.798 -5.281 1.00 0.00 94 ILE A O 6
ATOM 8981 N N . VAL A 1 95 ? -4.998 -11.017 -5.731 1.00 0.00 95 VAL A N 6
ATOM 8982 C CA . VAL A 1 95 ? -4.652 -12.084 -4.800 1.00 0.00 95 VAL A CA 6
ATOM 8983 C C . VAL A 1 95 ? -5.041 -13.448 -5.359 1.00 0.00 95 VAL A C 6
ATOM 8984 O O . VAL A 1 95 ? -6.217 -13.720 -5.598 1.00 0.00 95 VAL A O 6
ATOM 8997 N N . ARG A 1 96 ? -4.044 -14.303 -5.564 1.00 0.00 96 ARG A N 6
ATOM 8998 C CA . ARG A 1 96 ? -4.282 -15.640 -6.095 1.00 0.00 96 ARG A CA 6
ATOM 8999 C C . ARG A 1 96 ? -4.293 -16.676 -4.975 1.00 0.00 96 ARG A C 6
ATOM 9000 O O . ARG A 1 96 ? -3.261 -16.956 -4.366 1.00 0.00 96 ARG A O 6
ATOM 9021 N N . GLU A 1 97 ? -5.467 -17.241 -4.710 1.00 0.00 97 GLU A N 6
ATOM 9022 C CA . GLU A 1 97 ? -5.612 -18.245 -3.662 1.00 0.00 97 GLU A CA 6
ATOM 9023 C C . GLU A 1 97 ? -4.505 -19.291 -3.755 1.00 0.00 97 GLU A C 6
ATOM 9024 O O . GLU A 1 97 ? -4.294 -19.895 -4.807 1.00 0.00 97 GLU A O 6
ATOM 9036 N N . ARG A 1 98 ? -3.802 -19.500 -2.647 1.00 0.00 98 ARG A N 6
ATOM 9037 C CA . ARG A 1 98 ? -2.716 -20.472 -2.603 1.00 0.00 98 ARG A CA 6
ATOM 9038 C C . ARG A 1 98 ? -3.237 -21.882 -2.863 1.00 0.00 98 ARG A C 6
ATOM 9039 O O . ARG A 1 98 ? -3.557 -22.618 -1.930 1.00 0.00 98 ARG A O 6
ATOM 9060 N N . SER A 1 99 ? -3.321 -22.250 -4.138 1.00 0.00 99 SER A N 6
ATOM 9061 C CA . SER A 1 99 ? -3.808 -23.570 -4.521 1.00 0.00 99 SER A CA 6
ATOM 9062 C C . SER A 1 99 ? -2.693 -24.398 -5.153 1.00 0.00 99 SER A C 6
ATOM 9063 O O . SER A 1 99 ? -1.987 -23.931 -6.045 1.00 0.00 99 SER A O 6
ATOM 9071 N N . GLY A 1 100 ? -2.541 -25.632 -4.682 1.00 0.00 100 GLY A N 6
ATOM 9072 C CA . GLY A 1 100 ? -1.511 -26.507 -5.211 1.00 0.00 100 GLY A CA 6
ATOM 9073 C C . GLY A 1 100 ? -0.399 -26.763 -4.213 1.00 0.00 100 GLY A C 6
ATOM 9074 O O . GLY A 1 100 ? 0.627 -26.083 -4.206 1.00 0.00 100 GLY A O 6
ATOM 9078 N N . PRO A 1 101 ? -0.598 -27.765 -3.345 1.00 0.00 101 PRO A N 6
ATOM 9079 C CA . PRO A 1 101 ? 0.385 -28.132 -2.321 1.00 0.00 101 PRO A CA 6
ATOM 9080 C C . PRO A 1 101 ? 1.635 -28.768 -2.919 1.00 0.00 101 PRO A C 6
ATOM 9081 O O . PRO A 1 101 ? 2.706 -28.744 -2.312 1.00 0.00 101 PRO A O 6
ATOM 9092 N N . SER A 1 102 ? 1.492 -29.336 -4.112 1.00 0.00 102 SER A N 6
ATOM 9093 C CA . SER A 1 102 ? 2.610 -29.982 -4.790 1.00 0.00 102 SER A CA 6
ATOM 9094 C C . SER A 1 102 ? 3.088 -29.141 -5.970 1.00 0.00 102 SER A C 6
ATOM 9095 O O . SER A 1 102 ? 2.313 -28.814 -6.868 1.00 0.00 102 SER A O 6
ATOM 9103 N N . SER A 1 103 ? 4.371 -28.794 -5.959 1.00 0.00 103 SER A N 6
ATOM 9104 C CA . SER A 1 103 ? 4.954 -27.988 -7.026 1.00 0.00 103 SER A CA 6
ATOM 9105 C C . SER A 1 103 ? 5.060 -28.791 -8.318 1.00 0.00 103 SER A C 6
ATOM 9106 O O . SER A 1 103 ? 5.611 -29.891 -8.335 1.00 0.00 103 SER A O 6
ATOM 9114 N N . GLY A 1 104 ? 4.528 -28.233 -9.401 1.00 0.00 104 GLY A N 6
ATOM 9115 C CA . GLY A 1 104 ? 4.573 -28.910 -10.683 1.00 0.00 104 GLY A CA 6
ATOM 9116 C C . GLY A 1 104 ? 4.076 -30.340 -10.602 1.00 0.00 104 GLY A C 6
ATOM 9117 O O . GLY A 1 104 ? 3.078 -30.694 -11.229 1.00 0.00 104 GLY A O 6
ATOM 9121 N N . GLY A 1 1 ? -0.036 46.055 -7.628 1.00 0.00 1 GLY A N 7
ATOM 9122 C CA . GLY A 1 1 ? 0.124 44.949 -8.555 1.00 0.00 1 GLY A CA 7
ATOM 9123 C C . GLY A 1 1 ? -1.030 43.968 -8.491 1.00 0.00 1 GLY A C 7
ATOM 9124 O O . GLY A 1 1 ? -1.740 43.898 -7.488 1.00 0.00 1 GLY A O 7
ATOM 9128 N N . SER A 1 2 ? -1.219 43.209 -9.566 1.00 0.00 2 SER A N 7
ATOM 9129 C CA . SER A 1 2 ? -2.299 42.231 -9.631 1.00 0.00 2 SER A CA 7
ATOM 9130 C C . SER A 1 2 ? -1.975 41.008 -8.779 1.00 0.00 2 SER A C 7
ATOM 9131 O O . SER A 1 2 ? -0.815 40.614 -8.654 1.00 0.00 2 SER A O 7
ATOM 9139 N N . SER A 1 3 ? -3.009 40.410 -8.196 1.00 0.00 3 SER A N 7
ATOM 9140 C CA . SER A 1 3 ? -2.835 39.233 -7.353 1.00 0.00 3 SER A CA 7
ATOM 9141 C C . SER A 1 3 ? -2.428 38.022 -8.187 1.00 0.00 3 SER A C 7
ATOM 9142 O O . SER A 1 3 ? -2.832 37.885 -9.341 1.00 0.00 3 SER A O 7
ATOM 9150 N N . GLY A 1 4 ? -1.624 37.145 -7.593 1.00 0.00 4 GLY A N 7
ATOM 9151 C CA . GLY A 1 4 ? -1.175 35.957 -8.295 1.00 0.00 4 GLY A CA 7
ATOM 9152 C C . GLY A 1 4 ? -1.533 34.680 -7.561 1.00 0.00 4 GLY A C 7
ATOM 9153 O O . GLY A 1 4 ? -1.368 34.588 -6.345 1.00 0.00 4 GLY A O 7
ATOM 9157 N N . SER A 1 5 ? -2.026 33.692 -8.302 1.00 0.00 5 SER A N 7
ATOM 9158 C CA . SER A 1 5 ? -2.414 32.416 -7.713 1.00 0.00 5 SER A CA 7
ATOM 9159 C C . SER A 1 5 ? -1.757 31.254 -8.453 1.00 0.00 5 SER A C 7
ATOM 9160 O O . SER A 1 5 ? -2.319 30.713 -9.405 1.00 0.00 5 SER A O 7
ATOM 9168 N N . SER A 1 6 ? -0.562 30.877 -8.008 1.00 0.00 6 SER A N 7
ATOM 9169 C CA . SER A 1 6 ? 0.174 29.783 -8.629 1.00 0.00 6 SER A CA 7
ATOM 9170 C C . SER A 1 6 ? 0.620 28.766 -7.583 1.00 0.00 6 SER A C 7
ATOM 9171 O O . SER A 1 6 ? 0.812 29.102 -6.416 1.00 0.00 6 SER A O 7
ATOM 9179 N N . GLY A 1 7 ? 0.784 27.518 -8.013 1.00 0.00 7 GLY A N 7
ATOM 9180 C CA . GLY A 1 7 ? 1.206 26.470 -7.102 1.00 0.00 7 GLY A CA 7
ATOM 9181 C C . GLY A 1 7 ? 0.290 25.262 -7.144 1.00 0.00 7 GLY A C 7
ATOM 9182 O O . GLY A 1 7 ? -0.914 25.379 -6.915 1.00 0.00 7 GLY A O 7
ATOM 9186 N N . HIS A 1 8 ? 0.861 24.098 -7.438 1.00 0.00 8 HIS A N 7
ATOM 9187 C CA . HIS A 1 8 ? 0.087 22.864 -7.511 1.00 0.00 8 HIS A CA 7
ATOM 9188 C C . HIS A 1 8 ? 0.834 21.714 -6.841 1.00 0.00 8 HIS A C 7
ATOM 9189 O O . HIS A 1 8 ? 2.011 21.482 -7.117 1.00 0.00 8 HIS A O 7
ATOM 9204 N N . VAL A 1 9 ? 0.142 20.999 -5.960 1.00 0.00 9 VAL A N 7
ATOM 9205 C CA . VAL A 1 9 ? 0.740 19.873 -5.252 1.00 0.00 9 VAL A CA 7
ATOM 9206 C C . VAL A 1 9 ? -0.062 18.596 -5.473 1.00 0.00 9 VAL A C 7
ATOM 9207 O O . VAL A 1 9 ? -1.249 18.534 -5.155 1.00 0.00 9 VAL A O 7
ATOM 9220 N N . GLY A 1 10 ? 0.595 17.577 -6.019 1.00 0.00 10 GLY A N 7
ATOM 9221 C CA . GLY A 1 10 ? -0.073 16.314 -6.273 1.00 0.00 10 GLY A CA 7
ATOM 9222 C C . GLY A 1 10 ? 0.850 15.125 -6.097 1.00 0.00 10 GLY A C 7
ATOM 9223 O O . GLY A 1 10 ? 1.919 15.243 -5.496 1.00 0.00 10 GLY A O 7
ATOM 9227 N N . ILE A 1 11 ? 0.437 13.975 -6.619 1.00 0.00 11 ILE A N 7
ATOM 9228 C CA . ILE A 1 11 ? 1.234 12.759 -6.516 1.00 0.00 11 ILE A CA 7
ATOM 9229 C C . ILE A 1 11 ? 1.927 12.442 -7.837 1.00 0.00 11 ILE A C 7
ATOM 9230 O O . ILE A 1 11 ? 1.273 12.205 -8.853 1.00 0.00 11 ILE A O 7
ATOM 9246 N N . THR A 1 12 ? 3.256 12.438 -7.816 1.00 0.00 12 THR A N 7
ATOM 9247 C CA . THR A 1 12 ? 4.039 12.150 -9.011 1.00 0.00 12 THR A CA 7
ATOM 9248 C C . THR A 1 12 ? 4.247 10.649 -9.183 1.00 0.00 12 THR A C 7
ATOM 9249 O O . THR A 1 12 ? 4.391 10.156 -10.302 1.00 0.00 12 THR A O 7
ATOM 9260 N N . LYS A 1 13 ? 4.260 9.927 -8.068 1.00 0.00 13 LYS A N 7
ATOM 9261 C CA . LYS A 1 13 ? 4.448 8.481 -8.095 1.00 0.00 13 LYS A CA 7
ATOM 9262 C C . LYS A 1 13 ? 3.211 7.762 -7.568 1.00 0.00 13 LYS A C 7
ATOM 9263 O O . LYS A 1 13 ? 3.236 7.175 -6.486 1.00 0.00 13 LYS A O 7
ATOM 9282 N N . ARG A 1 14 ? 2.130 7.810 -8.340 1.00 0.00 14 ARG A N 7
ATOM 9283 C CA . ARG A 1 14 ? 0.884 7.162 -7.951 1.00 0.00 14 ARG A CA 7
ATOM 9284 C C . ARG A 1 14 ? 1.089 5.663 -7.752 1.00 0.00 14 ARG A C 7
ATOM 9285 O O . ARG A 1 14 ? 1.930 5.048 -8.409 1.00 0.00 14 ARG A O 7
ATOM 9306 N N . LEU A 1 15 ? 0.316 5.082 -6.842 1.00 0.00 15 LEU A N 7
ATOM 9307 C CA . LEU A 1 15 ? 0.412 3.654 -6.555 1.00 0.00 15 LEU A CA 7
ATOM 9308 C C . LEU A 1 15 ? 0.399 2.838 -7.843 1.00 0.00 15 LEU A C 7
ATOM 9309 O O . LEU A 1 15 ? 0.145 3.369 -8.925 1.00 0.00 15 LEU A O 7
ATOM 9325 N N . LYS A 1 16 ? 0.674 1.544 -7.721 1.00 0.00 16 LYS A N 7
ATOM 9326 C CA . LYS A 1 16 ? 0.691 0.652 -8.874 1.00 0.00 16 LYS A CA 7
ATOM 9327 C C . LYS A 1 16 ? 0.073 -0.699 -8.526 1.00 0.00 16 LYS A C 7
ATOM 9328 O O . LYS A 1 16 ? 0.312 -1.244 -7.448 1.00 0.00 16 LYS A O 7
ATOM 9347 N N . THR A 1 17 ? -0.722 -1.236 -9.447 1.00 0.00 17 THR A N 7
ATOM 9348 C CA . THR A 1 17 ? -1.373 -2.523 -9.238 1.00 0.00 17 THR A CA 7
ATOM 9349 C C . THR A 1 17 ? -0.346 -3.636 -9.063 1.00 0.00 17 THR A C 7
ATOM 9350 O O . THR A 1 17 ? 0.400 -3.956 -9.988 1.00 0.00 17 THR A O 7
ATOM 9361 N N . MET A 1 18 ? -0.315 -4.224 -7.872 1.00 0.00 18 MET A N 7
ATOM 9362 C CA . MET A 1 18 ? 0.619 -5.304 -7.577 1.00 0.00 18 MET A CA 7
ATOM 9363 C C . MET A 1 18 ? -0.070 -6.662 -7.676 1.00 0.00 18 MET A C 7
ATOM 9364 O O . MET A 1 18 ? -1.270 -6.777 -7.429 1.00 0.00 18 MET A O 7
ATOM 9378 N N . GLU A 1 19 ? 0.697 -7.685 -8.039 1.00 0.00 19 GLU A N 7
ATOM 9379 C CA . GLU A 1 19 ? 0.158 -9.033 -8.172 1.00 0.00 19 GLU A CA 7
ATOM 9380 C C . GLU A 1 19 ? 1.016 -10.039 -7.411 1.00 0.00 19 GLU A C 7
ATOM 9381 O O . GLU A 1 19 ? 2.165 -10.293 -7.774 1.00 0.00 19 GLU A O 7
ATOM 9393 N N . VAL A 1 20 ? 0.451 -10.609 -6.351 1.00 0.00 20 VAL A N 7
ATOM 9394 C CA . VAL A 1 20 ? 1.163 -11.588 -5.538 1.00 0.00 20 VAL A CA 7
ATOM 9395 C C . VAL A 1 20 ? 0.282 -12.794 -5.233 1.00 0.00 20 VAL A C 7
ATOM 9396 O O . VAL A 1 20 ? -0.907 -12.804 -5.552 1.00 0.00 20 VAL A O 7
ATOM 9409 N N . LEU A 1 21 ? 0.873 -13.809 -4.612 1.00 0.00 21 LEU A N 7
ATOM 9410 C CA . LEU A 1 21 ? 0.142 -15.022 -4.262 1.00 0.00 21 LEU A CA 7
ATOM 9411 C C . LEU A 1 21 ? -0.086 -15.105 -2.756 1.00 0.00 21 LEU A C 7
ATOM 9412 O O . LEU A 1 21 ? 0.833 -14.884 -1.967 1.00 0.00 21 LEU A O 7
ATOM 9428 N N . GLU A 1 22 ? -1.315 -15.428 -2.365 1.00 0.00 22 GLU A N 7
ATOM 9429 C CA . GLU A 1 22 ? -1.661 -15.541 -0.953 1.00 0.00 22 GLU A CA 7
ATOM 9430 C C . GLU A 1 22 ? -0.522 -16.178 -0.163 1.00 0.00 22 GLU A C 7
ATOM 9431 O O . GLU A 1 22 ? -0.010 -17.235 -0.532 1.00 0.00 22 GLU A O 7
ATOM 9443 N N . GLY A 1 23 ? -0.129 -15.527 0.928 1.00 0.00 23 GLY A N 7
ATOM 9444 C CA . GLY A 1 23 ? 0.947 -16.043 1.753 1.00 0.00 23 GLY A CA 7
ATOM 9445 C C . GLY A 1 23 ? 2.224 -15.238 1.611 1.00 0.00 23 GLY A C 7
ATOM 9446 O O . GLY A 1 23 ? 2.993 -15.110 2.563 1.00 0.00 23 GLY A O 7
ATOM 9450 N N . GLU A 1 24 ? 2.451 -14.696 0.419 1.00 0.00 24 GLU A N 7
ATOM 9451 C CA . GLU A 1 24 ? 3.645 -13.902 0.156 1.00 0.00 24 GLU A CA 7
ATOM 9452 C C . GLU A 1 24 ? 3.544 -12.532 0.821 1.00 0.00 24 GLU A C 7
ATOM 9453 O O . GLU A 1 24 ? 2.583 -12.245 1.534 1.00 0.00 24 GLU A O 7
ATOM 9465 N N . SER A 1 25 ? 4.545 -11.690 0.582 1.00 0.00 25 SER A N 7
ATOM 9466 C CA . SER A 1 25 ? 4.572 -10.352 1.160 1.00 0.00 25 SER A CA 7
ATOM 9467 C C . SER A 1 25 ? 4.751 -9.294 0.075 1.00 0.00 25 SER A C 7
ATOM 9468 O O . SER A 1 25 ? 5.663 -9.382 -0.748 1.00 0.00 25 SER A O 7
ATOM 9476 N N . CYS A 1 26 ? 3.875 -8.296 0.080 1.00 0.00 26 CYS A N 7
ATOM 9477 C CA . CYS A 1 26 ? 3.934 -7.221 -0.904 1.00 0.00 26 CYS A CA 7
ATOM 9478 C C . CYS A 1 26 ? 4.055 -5.864 -0.219 1.00 0.00 26 CYS A C 7
ATOM 9479 O O . CYS A 1 26 ? 3.357 -5.585 0.755 1.00 0.00 26 CYS A O 7
ATOM 9487 N N . SER A 1 27 ? 4.946 -5.024 -0.736 1.00 0.00 27 SER A N 7
ATOM 9488 C CA . SER A 1 27 ? 5.163 -3.697 -0.171 1.00 0.00 27 SER A CA 7
ATOM 9489 C C . SER A 1 27 ? 4.928 -2.615 -1.221 1.00 0.00 27 SER A C 7
ATOM 9490 O O . SER A 1 27 ? 5.663 -2.517 -2.204 1.00 0.00 27 SER A O 7
ATOM 9498 N N . PHE A 1 28 ? 3.898 -1.803 -1.005 1.00 0.00 28 PHE A N 7
ATOM 9499 C CA . PHE A 1 28 ? 3.565 -0.728 -1.932 1.00 0.00 28 PHE A CA 7
ATOM 9500 C C . PHE A 1 28 ? 4.476 0.477 -1.717 1.00 0.00 28 PHE A C 7
ATOM 9501 O O . PHE A 1 28 ? 5.085 0.627 -0.658 1.00 0.00 28 PHE A O 7
ATOM 9518 N N . GLU A 1 29 ? 4.563 1.333 -2.731 1.00 0.00 29 GLU A N 7
ATOM 9519 C CA . GLU A 1 29 ? 5.401 2.524 -2.653 1.00 0.00 29 GLU A CA 7
ATOM 9520 C C . GLU A 1 29 ? 4.708 3.720 -3.301 1.00 0.00 29 GLU A C 7
ATOM 9521 O O . GLU A 1 29 ? 4.365 3.686 -4.484 1.00 0.00 29 GLU A O 7
ATOM 9533 N N . CYS A 1 30 ? 4.505 4.774 -2.519 1.00 0.00 30 CYS A N 7
ATOM 9534 C CA . CYS A 1 30 ? 3.852 5.980 -3.015 1.00 0.00 30 CYS A CA 7
ATOM 9535 C C . CYS A 1 30 ? 4.636 7.226 -2.616 1.00 0.00 30 CYS A C 7
ATOM 9536 O O . CYS A 1 30 ? 4.970 7.414 -1.447 1.00 0.00 30 CYS A O 7
ATOM 9544 N N . VAL A 1 31 ? 4.928 8.074 -3.598 1.00 0.00 31 VAL A N 7
ATOM 9545 C CA . VAL A 1 31 ? 5.673 9.302 -3.350 1.00 0.00 31 VAL A CA 7
ATOM 9546 C C . VAL A 1 31 ? 4.851 10.530 -3.727 1.00 0.00 31 VAL A C 7
ATOM 9547 O O . VAL A 1 31 ? 3.819 10.419 -4.389 1.00 0.00 31 VAL A O 7
ATOM 9560 N N . LEU A 1 32 ? 5.316 11.699 -3.302 1.00 0.00 32 LEU A N 7
ATOM 9561 C CA . LEU A 1 32 ? 4.624 12.950 -3.595 1.00 0.00 32 LEU A CA 7
ATOM 9562 C C . LEU A 1 32 ? 5.573 13.960 -4.233 1.00 0.00 32 LEU A C 7
ATOM 9563 O O . LEU A 1 32 ? 6.791 13.856 -4.094 1.00 0.00 32 LEU A O 7
ATOM 9579 N N . SER A 1 33 ? 5.005 14.939 -4.931 1.00 0.00 33 SER A N 7
ATOM 9580 C CA . SER A 1 33 ? 5.800 15.967 -5.591 1.00 0.00 33 SER A CA 7
ATOM 9581 C C . SER A 1 33 ? 6.473 16.875 -4.566 1.00 0.00 33 SER A C 7
ATOM 9582 O O . SER A 1 33 ? 7.685 17.089 -4.610 1.00 0.00 33 SER A O 7
ATOM 9590 N N . HIS A 1 34 ? 5.678 17.407 -3.643 1.00 0.00 34 HIS A N 7
ATOM 9591 C CA . HIS A 1 34 ? 6.195 18.292 -2.606 1.00 0.00 34 HIS A CA 7
ATOM 9592 C C . HIS A 1 34 ? 6.536 17.507 -1.343 1.00 0.00 34 HIS A C 7
ATOM 9593 O O . HIS A 1 34 ? 5.836 16.563 -0.981 1.00 0.00 34 HIS A O 7
ATOM 9608 N N . GLU A 1 35 ? 7.616 17.906 -0.677 1.00 0.00 35 GLU A N 7
ATOM 9609 C CA . GLU A 1 35 ? 8.049 17.238 0.544 1.00 0.00 35 GLU A CA 7
ATOM 9610 C C . GLU A 1 35 ? 7.007 17.393 1.648 1.00 0.00 35 GLU A C 7
ATOM 9611 O O . GLU A 1 35 ? 7.039 18.355 2.416 1.00 0.00 35 GLU A O 7
ATOM 9623 N N . SER A 1 36 ? 6.084 16.440 1.721 1.00 0.00 36 SER A N 7
ATOM 9624 C CA . SER A 1 36 ? 5.029 16.472 2.727 1.00 0.00 36 SER A CA 7
ATOM 9625 C C . SER A 1 36 ? 5.304 15.460 3.836 1.00 0.00 36 SER A C 7
ATOM 9626 O O . SER A 1 36 ? 4.790 14.343 3.813 1.00 0.00 36 SER A O 7
ATOM 9634 N N . ALA A 1 37 ? 6.120 15.862 4.805 1.00 0.00 37 ALA A N 7
ATOM 9635 C CA . ALA A 1 37 ? 6.463 14.992 5.923 1.00 0.00 37 ALA A CA 7
ATOM 9636 C C . ALA A 1 37 ? 5.731 15.415 7.192 1.00 0.00 37 ALA A C 7
ATOM 9637 O O . ALA A 1 37 ? 5.362 14.578 8.016 1.00 0.00 37 ALA A O 7
ATOM 9644 N N . SER A 1 38 ? 5.523 16.719 7.344 1.00 0.00 38 SER A N 7
ATOM 9645 C CA . SER A 1 38 ? 4.839 17.254 8.515 1.00 0.00 38 SER A CA 7
ATOM 9646 C C . SER A 1 38 ? 3.470 16.602 8.688 1.00 0.00 38 SER A C 7
ATOM 9647 O O . SER A 1 38 ? 3.243 15.853 9.638 1.00 0.00 38 SER A O 7
ATOM 9655 N N . ASP A 1 39 ? 2.562 16.893 7.764 1.00 0.00 39 ASP A N 7
ATOM 9656 C CA . ASP A 1 39 ? 1.215 16.336 7.812 1.00 0.00 39 ASP A CA 7
ATOM 9657 C C . ASP A 1 39 ? 1.260 14.815 7.928 1.00 0.00 39 ASP A C 7
ATOM 9658 O O . ASP A 1 39 ? 2.084 14.145 7.305 1.00 0.00 39 ASP A O 7
ATOM 9667 N N . PRO A 1 40 ? 0.355 14.257 8.745 1.00 0.00 40 PRO A N 7
ATOM 9668 C CA . PRO A 1 40 ? 0.272 12.810 8.963 1.00 0.00 40 PRO A CA 7
ATOM 9669 C C . PRO A 1 40 ? -0.237 12.067 7.732 1.00 0.00 40 PRO A C 7
ATOM 9670 O O . PRO A 1 40 ? -0.969 12.626 6.916 1.00 0.00 40 PRO A O 7
ATOM 9681 N N . ALA A 1 41 ? 0.156 10.804 7.604 1.00 0.00 41 ALA A N 7
ATOM 9682 C CA . ALA A 1 41 ? -0.262 9.984 6.474 1.00 0.00 41 ALA A CA 7
ATOM 9683 C C . ALA A 1 41 ? -1.400 9.047 6.866 1.00 0.00 41 ALA A C 7
ATOM 9684 O O . ALA A 1 41 ? -1.548 8.692 8.035 1.00 0.00 41 ALA A O 7
ATOM 9691 N N . MET A 1 42 ? -2.200 8.650 5.882 1.00 0.00 42 MET A N 7
ATOM 9692 C CA . MET A 1 42 ? -3.323 7.753 6.126 1.00 0.00 42 MET A CA 7
ATOM 9693 C C . MET A 1 42 ? -3.376 6.649 5.075 1.00 0.00 42 MET A C 7
ATOM 9694 O O . MET A 1 42 ? -3.353 6.920 3.875 1.00 0.00 42 MET A O 7
ATOM 9708 N N . TRP A 1 43 ? -3.445 5.405 5.534 1.00 0.00 43 TRP A N 7
ATOM 9709 C CA . TRP A 1 43 ? -3.500 4.259 4.632 1.00 0.00 43 TRP A CA 7
ATOM 9710 C C . TRP A 1 43 ? -4.801 3.485 4.814 1.00 0.00 43 TRP A C 7
ATOM 9711 O O . TRP A 1 43 ? -5.006 2.825 5.833 1.00 0.00 43 TRP A O 7
ATOM 9732 N N . THR A 1 44 ? -5.679 3.571 3.819 1.00 0.00 44 THR A N 7
ATOM 9733 C CA . THR A 1 44 ? -6.961 2.879 3.871 1.00 0.00 44 THR A CA 7
ATOM 9734 C C . THR A 1 44 ? -7.066 1.833 2.766 1.00 0.00 44 THR A C 7
ATOM 9735 O O . THR A 1 44 ? -7.135 2.169 1.584 1.00 0.00 44 THR A O 7
ATOM 9746 N N . VAL A 1 45 ? -7.078 0.563 3.159 1.00 0.00 45 VAL A N 7
ATOM 9747 C CA . VAL A 1 45 ? -7.177 -0.532 2.202 1.00 0.00 45 VAL A CA 7
ATOM 9748 C C . VAL A 1 45 ? -8.244 -1.536 2.623 1.00 0.00 45 VAL A C 7
ATOM 9749 O O . VAL A 1 45 ? -8.177 -2.110 3.709 1.00 0.00 45 VAL A O 7
ATOM 9762 N N . GLY A 1 46 ? -9.230 -1.742 1.755 1.00 0.00 46 GLY A N 7
ATOM 9763 C CA . GLY A 1 46 ? -10.299 -2.677 2.055 1.00 0.00 46 GLY A CA 7
ATOM 9764 C C . GLY A 1 46 ? -11.454 -2.022 2.785 1.00 0.00 46 GLY A C 7
ATOM 9765 O O . GLY A 1 46 ? -12.617 -2.315 2.510 1.00 0.00 46 GLY A O 7
ATOM 9769 N N . GLY A 1 47 ? -11.134 -1.134 3.721 1.00 0.00 47 GLY A N 7
ATOM 9770 C CA . GLY A 1 47 ? -12.166 -0.451 4.480 1.00 0.00 47 GLY A CA 7
ATOM 9771 C C . GLY A 1 47 ? -11.772 -0.232 5.927 1.00 0.00 47 GLY A C 7
ATOM 9772 O O . GLY A 1 47 ? -12.575 -0.444 6.836 1.00 0.00 47 GLY A O 7
ATOM 9776 N N . LYS A 1 48 ? -10.531 0.191 6.143 1.00 0.00 48 LYS A N 7
ATOM 9777 C CA . LYS A 1 48 ? -10.030 0.439 7.490 1.00 0.00 48 LYS A CA 7
ATOM 9778 C C . LYS A 1 48 ? -8.641 1.067 7.447 1.00 0.00 48 LYS A C 7
ATOM 9779 O O . LYS A 1 48 ? -7.869 0.829 6.517 1.00 0.00 48 LYS A O 7
ATOM 9798 N N . THR A 1 49 ? -8.327 1.868 8.460 1.00 0.00 49 THR A N 7
ATOM 9799 C CA . THR A 1 49 ? -7.031 2.530 8.538 1.00 0.00 49 THR A CA 7
ATOM 9800 C C . THR A 1 49 ? -5.954 1.573 9.038 1.00 0.00 49 THR A C 7
ATOM 9801 O O . THR A 1 49 ? -6.077 0.994 10.117 1.00 0.00 49 THR A O 7
ATOM 9812 N N . VAL A 1 50 ? -4.899 1.412 8.246 1.00 0.00 50 VAL A N 7
ATOM 9813 C CA . VAL A 1 50 ? -3.799 0.526 8.609 1.00 0.00 50 VAL A CA 7
ATOM 9814 C C . VAL A 1 50 ? -2.575 1.321 9.048 1.00 0.00 50 VAL A C 7
ATOM 9815 O O . VAL A 1 50 ? -2.279 2.380 8.496 1.00 0.00 50 VAL A O 7
ATOM 9828 N N . GLY A 1 51 ? -1.865 0.802 10.046 1.00 0.00 51 GLY A N 7
ATOM 9829 C CA . GLY A 1 51 ? -0.680 1.477 10.543 1.00 0.00 51 GLY A CA 7
ATOM 9830 C C . GLY A 1 51 ? -0.328 1.064 11.958 1.00 0.00 51 GLY A C 7
ATOM 9831 O O . GLY A 1 51 ? 0.778 0.590 12.216 1.00 0.00 51 GLY A O 7
ATOM 9835 N N . SER A 1 52 ? -1.270 1.245 12.877 1.00 0.00 52 SER A N 7
ATOM 9836 C CA . SER A 1 52 ? -1.052 0.893 14.275 1.00 0.00 52 SER A CA 7
ATOM 9837 C C . SER A 1 52 ? -0.500 -0.524 14.399 1.00 0.00 52 SER A C 7
ATOM 9838 O O . SER A 1 52 ? -0.295 -1.211 13.399 1.00 0.00 52 SER A O 7
ATOM 9846 N N . SER A 1 53 ? -0.261 -0.954 15.634 1.00 0.00 53 SER A N 7
ATOM 9847 C CA . SER A 1 53 ? 0.271 -2.287 15.890 1.00 0.00 53 SER A CA 7
ATOM 9848 C C . SER A 1 53 ? -0.561 -3.350 15.177 1.00 0.00 53 SER A C 7
ATOM 9849 O O . SER A 1 53 ? -1.595 -3.786 15.682 1.00 0.00 53 SER A O 7
ATOM 9857 N N . SER A 1 54 ? -0.100 -3.761 14.000 1.00 0.00 54 SER A N 7
ATOM 9858 C CA . SER A 1 54 ? -0.802 -4.770 13.215 1.00 0.00 54 SER A CA 7
ATOM 9859 C C . SER A 1 54 ? 0.076 -5.282 12.078 1.00 0.00 54 SER A C 7
ATOM 9860 O O . SER A 1 54 ? 1.183 -4.788 11.864 1.00 0.00 54 SER A O 7
ATOM 9868 N N . ARG A 1 55 ? -0.426 -6.275 11.352 1.00 0.00 55 ARG A N 7
ATOM 9869 C CA . ARG A 1 55 ? 0.313 -6.856 10.237 1.00 0.00 55 ARG A CA 7
ATOM 9870 C C . ARG A 1 55 ? 0.797 -5.770 9.281 1.00 0.00 55 ARG A C 7
ATOM 9871 O O . ARG A 1 55 ? 1.797 -5.942 8.584 1.00 0.00 55 ARG A O 7
ATOM 9892 N N . PHE A 1 56 ? 0.080 -4.651 9.253 1.00 0.00 56 PHE A N 7
ATOM 9893 C CA . PHE A 1 56 ? 0.435 -3.537 8.382 1.00 0.00 56 PHE A CA 7
ATOM 9894 C C . PHE A 1 56 ? 1.425 -2.602 9.070 1.00 0.00 56 PHE A C 7
ATOM 9895 O O . PHE A 1 56 ? 1.276 -2.283 10.249 1.00 0.00 56 PHE A O 7
ATOM 9912 N N . GLN A 1 57 ? 2.436 -2.168 8.324 1.00 0.00 57 GLN A N 7
ATOM 9913 C CA . GLN A 1 57 ? 3.452 -1.271 8.863 1.00 0.00 57 GLN A CA 7
ATOM 9914 C C . GLN A 1 57 ? 3.722 -0.117 7.904 1.00 0.00 57 GLN A C 7
ATOM 9915 O O . GLN A 1 57 ? 4.553 -0.227 7.003 1.00 0.00 57 GLN A O 7
ATOM 9929 N N . ALA A 1 58 ? 3.015 0.991 8.104 1.00 0.00 58 ALA A N 7
ATOM 9930 C CA . ALA A 1 58 ? 3.180 2.166 7.257 1.00 0.00 58 ALA A CA 7
ATOM 9931 C C . ALA A 1 58 ? 4.432 2.948 7.642 1.00 0.00 58 ALA A C 7
ATOM 9932 O O . ALA A 1 58 ? 4.370 3.891 8.432 1.00 0.00 58 ALA A O 7
ATOM 9939 N N . THR A 1 59 ? 5.569 2.550 7.079 1.00 0.00 59 THR A N 7
ATOM 9940 C CA . THR A 1 59 ? 6.836 3.212 7.365 1.00 0.00 59 THR A CA 7
ATOM 9941 C C . THR A 1 59 ? 7.067 4.387 6.422 1.00 0.00 59 THR A C 7
ATOM 9942 O O . THR A 1 59 ? 6.380 4.527 5.410 1.00 0.00 59 THR A O 7
ATOM 9953 N N . ARG A 1 60 ? 8.038 5.229 6.760 1.00 0.00 60 ARG A N 7
ATOM 9954 C CA . ARG A 1 60 ? 8.359 6.393 5.942 1.00 0.00 60 ARG A CA 7
ATOM 9955 C C . ARG A 1 60 ? 9.868 6.537 5.771 1.00 0.00 60 ARG A C 7
ATOM 9956 O O . ARG A 1 60 ? 10.607 6.635 6.750 1.00 0.00 60 ARG A O 7
ATOM 9977 N N . GLN A 1 61 ? 10.318 6.548 4.520 1.00 0.00 61 GLN A N 7
ATOM 9978 C CA . GLN A 1 61 ? 11.739 6.679 4.221 1.00 0.00 61 GLN A CA 7
ATOM 9979 C C . GLN A 1 61 ? 11.956 7.521 2.968 1.00 0.00 61 GLN A C 7
ATOM 9980 O O . GLN A 1 61 ? 11.657 7.086 1.857 1.00 0.00 61 GLN A O 7
ATOM 9994 N N . GLY A 1 62 ? 12.480 8.729 3.155 1.00 0.00 62 GLY A N 7
ATOM 9995 C CA . GLY A 1 62 ? 12.728 9.612 2.031 1.00 0.00 62 GLY A CA 7
ATOM 9996 C C . GLY A 1 62 ? 11.447 10.098 1.382 1.00 0.00 62 GLY A C 7
ATOM 9997 O O . GLY A 1 62 ? 11.048 9.597 0.331 1.00 0.00 62 GLY A O 7
ATOM 10001 N N . ARG A 1 63 ? 10.800 11.075 2.010 1.00 0.00 63 ARG A N 7
ATOM 10002 C CA . ARG A 1 63 ? 9.556 11.626 1.488 1.00 0.00 63 ARG A CA 7
ATOM 10003 C C . ARG A 1 63 ? 8.741 10.549 0.777 1.00 0.00 63 ARG A C 7
ATOM 10004 O O . ARG A 1 63 ? 8.091 10.814 -0.235 1.00 0.00 63 ARG A O 7
ATOM 10025 N N . LYS A 1 64 ? 8.779 9.334 1.313 1.00 0.00 64 LYS A N 7
ATOM 10026 C CA . LYS A 1 64 ? 8.044 8.217 0.732 1.00 0.00 64 LYS A CA 7
ATOM 10027 C C . LYS A 1 64 ? 7.367 7.388 1.818 1.00 0.00 64 LYS A C 7
ATOM 10028 O O . LYS A 1 64 ? 7.880 7.267 2.931 1.00 0.00 64 LYS A O 7
ATOM 10047 N N . TYR A 1 65 ? 6.214 6.817 1.487 1.00 0.00 65 TYR A N 7
ATOM 10048 C CA . TYR A 1 65 ? 5.466 6.000 2.435 1.00 0.00 65 TYR A CA 7
ATOM 10049 C C . TYR A 1 65 ? 5.443 4.539 1.995 1.00 0.00 65 TYR A C 7
ATOM 10050 O O . TYR A 1 65 ? 4.727 4.172 1.063 1.00 0.00 65 TYR A O 7
ATOM 10068 N N . ILE A 1 66 ? 6.230 3.712 2.673 1.00 0.00 66 ILE A N 7
ATOM 10069 C CA . ILE A 1 66 ? 6.300 2.291 2.355 1.00 0.00 66 ILE A CA 7
ATOM 10070 C C . ILE A 1 66 ? 5.361 1.482 3.243 1.00 0.00 66 ILE A C 7
ATOM 10071 O O . ILE A 1 66 ? 5.516 1.452 4.465 1.00 0.00 66 ILE A O 7
ATOM 10087 N N . LEU A 1 67 ? 4.387 0.825 2.622 1.00 0.00 67 LEU A N 7
ATOM 10088 C CA . LEU A 1 67 ? 3.423 0.013 3.356 1.00 0.00 67 LEU A CA 7
ATOM 10089 C C . LEU A 1 67 ? 3.751 -1.471 3.226 1.00 0.00 67 LEU A C 7
ATOM 10090 O O . LEU A 1 67 ? 3.557 -2.070 2.168 1.00 0.00 67 LEU A O 7
ATOM 10106 N N . VAL A 1 68 ? 4.246 -2.059 4.310 1.00 0.00 68 VAL A N 7
ATOM 10107 C CA . VAL A 1 68 ? 4.598 -3.474 4.319 1.00 0.00 68 VAL A CA 7
ATOM 10108 C C . VAL A 1 68 ? 3.399 -4.336 4.701 1.00 0.00 68 VAL A C 7
ATOM 10109 O O . VAL A 1 68 ? 2.750 -4.099 5.720 1.00 0.00 68 VAL A O 7
ATOM 10122 N N . VAL A 1 69 ? 3.111 -5.338 3.877 1.00 0.00 69 VAL A N 7
ATOM 10123 C CA . VAL A 1 69 ? 1.991 -6.237 4.129 1.00 0.00 69 VAL A CA 7
ATOM 10124 C C . VAL A 1 69 ? 2.480 -7.628 4.517 1.00 0.00 69 VAL A C 7
ATOM 10125 O O . VAL A 1 69 ? 3.314 -8.218 3.830 1.00 0.00 69 VAL A O 7
ATOM 10138 N N . ARG A 1 70 ? 1.955 -8.147 5.623 1.00 0.00 70 ARG A N 7
ATOM 10139 C CA . ARG A 1 70 ? 2.338 -9.469 6.103 1.00 0.00 70 ARG A CA 7
ATOM 10140 C C . ARG A 1 70 ? 1.167 -10.442 6.010 1.00 0.00 70 ARG A C 7
ATOM 10141 O O . ARG A 1 70 ? 0.023 -10.079 6.283 1.00 0.00 70 ARG A O 7
ATOM 10162 N N . GLU A 1 71 ? 1.461 -11.679 5.622 1.00 0.00 71 GLU A N 7
ATOM 10163 C CA . GLU A 1 71 ? 0.431 -12.703 5.492 1.00 0.00 71 GLU A CA 7
ATOM 10164 C C . GLU A 1 71 ? -0.680 -12.241 4.553 1.00 0.00 71 GLU A C 7
ATOM 10165 O O . GLU A 1 71 ? -1.864 -12.400 4.850 1.00 0.00 71 GLU A O 7
ATOM 10177 N N . ALA A 1 72 ? -0.289 -11.668 3.420 1.00 0.00 72 ALA A N 7
ATOM 10178 C CA . ALA A 1 72 ? -1.250 -11.185 2.437 1.00 0.00 72 ALA A CA 7
ATOM 10179 C C . ALA A 1 72 ? -2.354 -12.210 2.197 1.00 0.00 72 ALA A C 7
ATOM 10180 O O . ALA A 1 72 ? -2.082 -13.357 1.845 1.00 0.00 72 ALA A O 7
ATOM 10187 N N . ALA A 1 73 ? -3.599 -11.788 2.392 1.00 0.00 73 ALA A N 7
ATOM 10188 C CA . ALA A 1 73 ? -4.743 -12.670 2.196 1.00 0.00 73 ALA A CA 7
ATOM 10189 C C . ALA A 1 73 ? -5.611 -12.193 1.036 1.00 0.00 73 ALA A C 7
ATOM 10190 O O . ALA A 1 73 ? -5.593 -11.022 0.656 1.00 0.00 73 ALA A O 7
ATOM 10197 N N . PRO A 1 74 ? -6.389 -13.120 0.458 1.00 0.00 74 PRO A N 7
ATOM 10198 C CA . PRO A 1 74 ? -7.279 -12.817 -0.667 1.00 0.00 74 PRO A CA 7
ATOM 10199 C C . PRO A 1 74 ? -8.458 -11.943 -0.255 1.00 0.00 74 PRO A C 7
ATOM 10200 O O . PRO A 1 74 ? -9.246 -11.511 -1.096 1.00 0.00 74 PRO A O 7
ATOM 10211 N N . SER A 1 75 ? -8.572 -11.685 1.044 1.00 0.00 75 SER A N 7
ATOM 10212 C CA . SER A 1 75 ? -9.658 -10.864 1.568 1.00 0.00 75 SER A CA 7
ATOM 10213 C C . SER A 1 75 ? -9.285 -9.385 1.535 1.00 0.00 75 SER A C 7
ATOM 10214 O O . SER A 1 75 ? -10.153 -8.517 1.435 1.00 0.00 75 SER A O 7
ATOM 10222 N N . ASP A 1 76 ? -7.989 -9.106 1.619 1.00 0.00 76 ASP A N 7
ATOM 10223 C CA . ASP A 1 76 ? -7.500 -7.732 1.598 1.00 0.00 76 ASP A CA 7
ATOM 10224 C C . ASP A 1 76 ? -7.488 -7.182 0.175 1.00 0.00 76 ASP A C 7
ATOM 10225 O O . ASP A 1 76 ? -7.554 -5.971 -0.033 1.00 0.00 76 ASP A O 7
ATOM 10234 N N . ALA A 1 77 ? -7.401 -8.080 -0.801 1.00 0.00 77 ALA A N 7
ATOM 10235 C CA . ALA A 1 77 ? -7.381 -7.685 -2.204 1.00 0.00 77 ALA A CA 7
ATOM 10236 C C . ALA A 1 77 ? -8.660 -6.948 -2.585 1.00 0.00 77 ALA A C 7
ATOM 10237 O O . ALA A 1 77 ? -9.752 -7.511 -2.529 1.00 0.00 77 ALA A O 7
ATOM 10244 N N . GLY A 1 78 ? -8.517 -5.684 -2.972 1.00 0.00 78 GLY A N 7
ATOM 10245 C CA . GLY A 1 78 ? -9.670 -4.891 -3.356 1.00 0.00 78 GLY A CA 7
ATOM 10246 C C . GLY A 1 78 ? -9.284 -3.521 -3.877 1.00 0.00 78 GLY A C 7
ATOM 10247 O O . GLY A 1 78 ? -9.149 -3.325 -5.085 1.00 0.00 78 GLY A O 7
ATOM 10251 N N . GLU A 1 79 ? -9.107 -2.570 -2.965 1.00 0.00 79 GLU A N 7
ATOM 10252 C CA . GLU A 1 79 ? -8.736 -1.211 -3.341 1.00 0.00 79 GLU A CA 7
ATOM 10253 C C . GLU A 1 79 ? -7.866 -0.567 -2.266 1.00 0.00 79 GLU A C 7
ATOM 10254 O O . GLU A 1 79 ? -8.299 -0.385 -1.128 1.00 0.00 79 GLU A O 7
ATOM 10266 N N . VAL A 1 80 ? -6.636 -0.224 -2.635 1.00 0.00 80 VAL A N 7
ATOM 10267 C CA . VAL A 1 80 ? -5.704 0.400 -1.703 1.00 0.00 80 VAL A CA 7
ATOM 10268 C C . VAL A 1 80 ? -5.715 1.918 -1.849 1.00 0.00 80 VAL A C 7
ATOM 10269 O O . VAL A 1 80 ? -5.142 2.466 -2.792 1.00 0.00 80 VAL A O 7
ATOM 10282 N N . VAL A 1 81 ? -6.370 2.593 -0.910 1.00 0.00 81 VAL A N 7
ATOM 10283 C CA . VAL A 1 81 ? -6.454 4.049 -0.933 1.00 0.00 81 VAL A CA 7
ATOM 10284 C C . VAL A 1 81 ? -5.486 4.671 0.067 1.00 0.00 81 VAL A C 7
ATOM 10285 O O . VAL A 1 81 ? -5.468 4.302 1.242 1.00 0.00 81 VAL A O 7
ATOM 10298 N N . PHE A 1 82 ? -4.681 5.617 -0.406 1.00 0.00 82 PHE A N 7
ATOM 10299 C CA . PHE A 1 82 ? -3.709 6.291 0.446 1.00 0.00 82 PHE A CA 7
ATOM 10300 C C . PHE A 1 82 ? -3.951 7.797 0.462 1.00 0.00 82 PHE A C 7
ATOM 10301 O O . PHE A 1 82 ? -3.661 8.493 -0.511 1.00 0.00 82 PHE A O 7
ATOM 10318 N N . SER A 1 83 ? -4.486 8.293 1.573 1.00 0.00 83 SER A N 7
ATOM 10319 C CA . SER A 1 83 ? -4.772 9.716 1.714 1.00 0.00 83 SER A CA 7
ATOM 10320 C C . SER A 1 83 ? -3.652 10.423 2.472 1.00 0.00 83 SER A C 7
ATOM 10321 O O . SER A 1 83 ? -3.029 9.845 3.363 1.00 0.00 83 SER A O 7
ATOM 10329 N N . VAL A 1 84 ? -3.402 11.677 2.111 1.00 0.00 84 VAL A N 7
ATOM 10330 C CA . VAL A 1 84 ? -2.359 12.465 2.757 1.00 0.00 84 VAL A CA 7
ATOM 10331 C C . VAL A 1 84 ? -2.541 13.952 2.478 1.00 0.00 84 VAL A C 7
ATOM 10332 O O . VAL A 1 84 ? -2.696 14.365 1.329 1.00 0.00 84 VAL A O 7
ATOM 10345 N N . ARG A 1 85 ? -2.521 14.754 3.538 1.00 0.00 85 ARG A N 7
ATOM 10346 C CA . ARG A 1 85 ? -2.684 16.197 3.408 1.00 0.00 85 ARG A CA 7
ATOM 10347 C C . ARG A 1 85 ? -3.750 16.531 2.368 1.00 0.00 85 ARG A C 7
ATOM 10348 O O . ARG A 1 85 ? -3.580 17.445 1.562 1.00 0.00 85 ARG A O 7
ATOM 10369 N N . GLY A 1 86 ? -4.850 15.784 2.394 1.00 0.00 86 GLY A N 7
ATOM 10370 C CA . GLY A 1 86 ? -5.926 16.016 1.449 1.00 0.00 86 GLY A CA 7
ATOM 10371 C C . GLY A 1 86 ? -5.844 15.104 0.240 1.00 0.00 86 GLY A C 7
ATOM 10372 O O . GLY A 1 86 ? -6.862 14.605 -0.240 1.00 0.00 86 GLY A O 7
ATOM 10376 N N . LEU A 1 87 ? -4.630 14.888 -0.254 1.00 0.00 87 LEU A N 7
ATOM 10377 C CA . LEU A 1 87 ? -4.418 14.031 -1.415 1.00 0.00 87 LEU A CA 7
ATOM 10378 C C . LEU A 1 87 ? -4.938 12.621 -1.153 1.00 0.00 87 LEU A C 7
ATOM 10379 O O . LEU A 1 87 ? -5.105 12.212 -0.004 1.00 0.00 87 LEU A O 7
ATOM 10395 N N . THR A 1 88 ? -5.190 11.880 -2.228 1.00 0.00 88 THR A N 7
ATOM 10396 C CA . THR A 1 88 ? -5.689 10.515 -2.115 1.00 0.00 88 THR A CA 7
ATOM 10397 C C . THR A 1 88 ? -5.298 9.684 -3.331 1.00 0.00 88 THR A C 7
ATOM 10398 O O . THR A 1 88 ? -5.612 10.041 -4.466 1.00 0.00 88 THR A O 7
ATOM 10409 N N . SER A 1 89 ? -4.611 8.573 -3.087 1.00 0.00 89 SER A N 7
ATOM 10410 C CA . SER A 1 89 ? -4.174 7.692 -4.163 1.00 0.00 89 SER A CA 7
ATOM 10411 C C . SER A 1 89 ? -5.118 6.502 -4.310 1.00 0.00 89 SER A C 7
ATOM 10412 O O . SER A 1 89 ? -5.973 6.265 -3.456 1.00 0.00 89 SER A O 7
ATOM 10420 N N . LYS A 1 90 ? -4.957 5.758 -5.398 1.00 0.00 90 LYS A N 7
ATOM 10421 C CA . LYS A 1 90 ? -5.793 4.592 -5.658 1.00 0.00 90 LYS A CA 7
ATOM 10422 C C . LYS A 1 90 ? -4.985 3.481 -6.322 1.00 0.00 90 LYS A C 7
ATOM 10423 O O . LYS A 1 90 ? -4.053 3.746 -7.080 1.00 0.00 90 LYS A O 7
ATOM 10442 N N . ALA A 1 91 ? -5.350 2.236 -6.032 1.00 0.00 91 ALA A N 7
ATOM 10443 C CA . ALA A 1 91 ? -4.662 1.085 -6.604 1.00 0.00 91 ALA A CA 7
ATOM 10444 C C . ALA A 1 91 ? -5.482 -0.188 -6.427 1.00 0.00 91 ALA A C 7
ATOM 10445 O O . ALA A 1 91 ? -6.541 -0.174 -5.800 1.00 0.00 91 ALA A O 7
ATOM 10452 N N . SER A 1 92 ? -4.985 -1.288 -6.984 1.00 0.00 92 SER A N 7
ATOM 10453 C CA . SER A 1 92 ? -5.674 -2.570 -6.892 1.00 0.00 92 SER A CA 7
ATOM 10454 C C . SER A 1 92 ? -4.702 -3.683 -6.514 1.00 0.00 92 SER A C 7
ATOM 10455 O O . SER A 1 92 ? -3.614 -3.793 -7.081 1.00 0.00 92 SER A O 7
ATOM 10463 N N . LEU A 1 93 ? -5.102 -4.507 -5.551 1.00 0.00 93 LEU A N 7
ATOM 10464 C CA . LEU A 1 93 ? -4.268 -5.614 -5.095 1.00 0.00 93 LEU A CA 7
ATOM 10465 C C . LEU A 1 93 ? -4.837 -6.951 -5.557 1.00 0.00 93 LEU A C 7
ATOM 10466 O O . LEU A 1 93 ? -5.975 -7.297 -5.234 1.00 0.00 93 LEU A O 7
ATOM 10482 N N . ILE A 1 94 ? -4.039 -7.700 -6.310 1.00 0.00 94 ILE A N 7
ATOM 10483 C CA . ILE A 1 94 ? -4.463 -9.001 -6.812 1.00 0.00 94 ILE A CA 7
ATOM 10484 C C . ILE A 1 94 ? -3.858 -10.133 -5.987 1.00 0.00 94 ILE A C 7
ATOM 10485 O O . ILE A 1 94 ? -2.713 -10.530 -6.204 1.00 0.00 94 ILE A O 7
ATOM 10501 N N . VAL A 1 95 ? -4.636 -10.649 -5.041 1.00 0.00 95 VAL A N 7
ATOM 10502 C CA . VAL A 1 95 ? -4.178 -11.737 -4.185 1.00 0.00 95 VAL A CA 7
ATOM 10503 C C . VAL A 1 95 ? -4.886 -13.043 -4.530 1.00 0.00 95 VAL A C 7
ATOM 10504 O O . VAL A 1 95 ? -6.055 -13.235 -4.192 1.00 0.00 95 VAL A O 7
ATOM 10517 N N . ARG A 1 96 ? -4.171 -13.937 -5.204 1.00 0.00 96 ARG A N 7
ATOM 10518 C CA . ARG A 1 96 ? -4.731 -15.225 -5.596 1.00 0.00 96 ARG A CA 7
ATOM 10519 C C . ARG A 1 96 ? -4.573 -16.250 -4.477 1.00 0.00 96 ARG A C 7
ATOM 10520 O O . ARG A 1 96 ? -3.681 -16.132 -3.636 1.00 0.00 96 ARG A O 7
ATOM 10541 N N . GLU A 1 97 ? -5.444 -17.254 -4.473 1.00 0.00 97 GLU A N 7
ATOM 10542 C CA . GLU A 1 97 ? -5.400 -18.298 -3.456 1.00 0.00 97 GLU A CA 7
ATOM 10543 C C . GLU A 1 97 ? -4.533 -19.467 -3.913 1.00 0.00 97 GLU A C 7
ATOM 10544 O O . GLU A 1 97 ? -4.755 -20.038 -4.981 1.00 0.00 97 GLU A O 7
ATOM 10556 N N . ARG A 1 98 ? -3.545 -19.818 -3.097 1.00 0.00 98 ARG A N 7
ATOM 10557 C CA . ARG A 1 98 ? -2.643 -20.918 -3.418 1.00 0.00 98 ARG A CA 7
ATOM 10558 C C . ARG A 1 98 ? -3.349 -22.262 -3.266 1.00 0.00 98 ARG A C 7
ATOM 10559 O O . ARG A 1 98 ? -3.792 -22.622 -2.176 1.00 0.00 98 ARG A O 7
ATOM 10580 N N . SER A 1 99 ? -3.450 -22.999 -4.368 1.00 0.00 99 SER A N 7
ATOM 10581 C CA . SER A 1 99 ? -4.106 -24.301 -4.358 1.00 0.00 99 SER A CA 7
ATOM 10582 C C . SER A 1 99 ? -3.220 -25.351 -3.695 1.00 0.00 99 SER A C 7
ATOM 10583 O O . SER A 1 99 ? -1.998 -25.325 -3.833 1.00 0.00 99 SER A O 7
ATOM 10591 N N . GLY A 1 100 ? -3.847 -26.276 -2.974 1.00 0.00 100 GLY A N 7
ATOM 10592 C CA . GLY A 1 100 ? -3.101 -27.322 -2.299 1.00 0.00 100 GLY A CA 7
ATOM 10593 C C . GLY A 1 100 ? -3.448 -28.705 -2.813 1.00 0.00 100 GLY A C 7
ATOM 10594 O O . GLY A 1 100 ? -4.548 -28.947 -3.311 1.00 0.00 100 GLY A O 7
ATOM 10598 N N . PRO A 1 101 ? -2.496 -29.641 -2.694 1.00 0.00 101 PRO A N 7
ATOM 10599 C CA . PRO A 1 101 ? -2.683 -31.023 -3.146 1.00 0.00 101 PRO A CA 7
ATOM 10600 C C . PRO A 1 101 ? -3.679 -31.786 -2.278 1.00 0.00 101 PRO A C 7
ATOM 10601 O O . PRO A 1 101 ? -4.269 -31.226 -1.355 1.00 0.00 101 PRO A O 7
ATOM 10612 N N . SER A 1 102 ? -3.859 -33.068 -2.581 1.00 0.00 102 SER A N 7
ATOM 10613 C CA . SER A 1 102 ? -4.786 -33.907 -1.830 1.00 0.00 102 SER A CA 7
ATOM 10614 C C . SER A 1 102 ? -4.041 -35.017 -1.095 1.00 0.00 102 SER A C 7
ATOM 10615 O O . SER A 1 102 ? -4.170 -36.195 -1.430 1.00 0.00 102 SER A O 7
ATOM 10623 N N . SER A 1 103 ? -3.259 -34.633 -0.091 1.00 0.00 103 SER A N 7
ATOM 10624 C CA . SER A 1 103 ? -2.489 -35.594 0.689 1.00 0.00 103 SER A CA 7
ATOM 10625 C C . SER A 1 103 ? -3.411 -36.591 1.385 1.00 0.00 103 SER A C 7
ATOM 10626 O O . SER A 1 103 ? -4.461 -36.223 1.908 1.00 0.00 103 SER A O 7
ATOM 10634 N N . GLY A 1 104 ? -3.008 -37.858 1.386 1.00 0.00 104 GLY A N 7
ATOM 10635 C CA . GLY A 1 104 ? -3.808 -38.891 2.019 1.00 0.00 104 GLY A CA 7
ATOM 10636 C C . GLY A 1 104 ? -4.321 -39.916 1.028 1.00 0.00 104 GLY A C 7
ATOM 10637 O O . GLY A 1 104 ? -3.642 -40.900 0.734 1.00 0.00 104 GLY A O 7
ATOM 10641 N N . GLY A 1 1 ? 9.068 28.673 -18.945 1.00 0.00 1 GLY A N 8
ATOM 10642 C CA . GLY A 1 1 ? 9.296 30.089 -19.165 1.00 0.00 1 GLY A CA 8
ATOM 10643 C C . GLY A 1 1 ? 10.513 30.602 -18.421 1.00 0.00 1 GLY A C 8
ATOM 10644 O O . GLY A 1 1 ? 11.628 30.130 -18.641 1.00 0.00 1 GLY A O 8
ATOM 10648 N N . SER A 1 2 ? 10.299 31.573 -17.538 1.00 0.00 2 SER A N 8
ATOM 10649 C CA . SER A 1 2 ? 11.389 32.155 -16.763 1.00 0.00 2 SER A CA 8
ATOM 10650 C C . SER A 1 2 ? 10.847 32.991 -15.608 1.00 0.00 2 SER A C 8
ATOM 10651 O O . SER A 1 2 ? 10.024 33.885 -15.807 1.00 0.00 2 SER A O 8
ATOM 10659 N N . SER A 1 3 ? 11.315 32.695 -14.400 1.00 0.00 3 SER A N 8
ATOM 10660 C CA . SER A 1 3 ? 10.876 33.416 -13.211 1.00 0.00 3 SER A CA 8
ATOM 10661 C C . SER A 1 3 ? 9.368 33.287 -13.024 1.00 0.00 3 SER A C 8
ATOM 10662 O O . SER A 1 3 ? 8.689 34.251 -12.672 1.00 0.00 3 SER A O 8
ATOM 10670 N N . GLY A 1 4 ? 8.849 32.085 -13.261 1.00 0.00 4 GLY A N 8
ATOM 10671 C CA . GLY A 1 4 ? 7.425 31.850 -13.114 1.00 0.00 4 GLY A CA 8
ATOM 10672 C C . GLY A 1 4 ? 7.103 30.394 -12.839 1.00 0.00 4 GLY A C 8
ATOM 10673 O O . GLY A 1 4 ? 7.286 29.537 -13.703 1.00 0.00 4 GLY A O 8
ATOM 10677 N N . SER A 1 5 ? 6.624 30.114 -11.631 1.00 0.00 5 SER A N 8
ATOM 10678 C CA . SER A 1 5 ? 6.282 28.750 -11.242 1.00 0.00 5 SER A CA 8
ATOM 10679 C C . SER A 1 5 ? 5.397 28.746 -10.000 1.00 0.00 5 SER A C 8
ATOM 10680 O O . SER A 1 5 ? 5.395 29.700 -9.222 1.00 0.00 5 SER A O 8
ATOM 10688 N N . SER A 1 6 ? 4.646 27.664 -9.820 1.00 0.00 6 SER A N 8
ATOM 10689 C CA . SER A 1 6 ? 3.753 27.535 -8.674 1.00 0.00 6 SER A CA 8
ATOM 10690 C C . SER A 1 6 ? 4.001 26.223 -7.937 1.00 0.00 6 SER A C 8
ATOM 10691 O O . SER A 1 6 ? 4.311 25.203 -8.550 1.00 0.00 6 SER A O 8
ATOM 10699 N N . GLY A 1 7 ? 3.862 26.259 -6.615 1.00 0.00 7 GLY A N 8
ATOM 10700 C CA . GLY A 1 7 ? 4.075 25.068 -5.814 1.00 0.00 7 GLY A CA 8
ATOM 10701 C C . GLY A 1 7 ? 2.860 24.162 -5.787 1.00 0.00 7 GLY A C 8
ATOM 10702 O O . GLY A 1 7 ? 1.915 24.401 -5.034 1.00 0.00 7 GLY A O 8
ATOM 10706 N N . HIS A 1 8 ? 2.882 23.120 -6.612 1.00 0.00 8 HIS A N 8
ATOM 10707 C CA . HIS A 1 8 ? 1.773 22.176 -6.681 1.00 0.00 8 HIS A CA 8
ATOM 10708 C C . HIS A 1 8 ? 2.126 20.870 -5.975 1.00 0.00 8 HIS A C 8
ATOM 10709 O O . HIS A 1 8 ? 1.995 19.788 -6.547 1.00 0.00 8 HIS A O 8
ATOM 10724 N N . VAL A 1 9 ? 2.575 20.980 -4.729 1.00 0.00 9 VAL A N 8
ATOM 10725 C CA . VAL A 1 9 ? 2.947 19.808 -3.945 1.00 0.00 9 VAL A CA 8
ATOM 10726 C C . VAL A 1 9 ? 1.914 18.697 -4.093 1.00 0.00 9 VAL A C 8
ATOM 10727 O O . VAL A 1 9 ? 0.728 18.899 -3.832 1.00 0.00 9 VAL A O 8
ATOM 10740 N N . GLY A 1 10 ? 2.372 17.522 -4.513 1.00 0.00 10 GLY A N 8
ATOM 10741 C CA . GLY A 1 10 ? 1.475 16.395 -4.688 1.00 0.00 10 GLY A CA 8
ATOM 10742 C C . GLY A 1 10 ? 2.186 15.163 -5.211 1.00 0.00 10 GLY A C 8
ATOM 10743 O O . GLY A 1 10 ? 3.302 15.253 -5.722 1.00 0.00 10 GLY A O 8
ATOM 10747 N N . ILE A 1 11 ? 1.540 14.009 -5.081 1.00 0.00 11 ILE A N 8
ATOM 10748 C CA . ILE A 1 11 ? 2.119 12.754 -5.544 1.00 0.00 11 ILE A CA 8
ATOM 10749 C C . ILE A 1 11 ? 2.683 12.895 -6.953 1.00 0.00 11 ILE A C 8
ATOM 10750 O O . ILE A 1 11 ? 1.963 13.241 -7.891 1.00 0.00 11 ILE A O 8
ATOM 10766 N N . THR A 1 12 ? 3.976 12.624 -7.098 1.00 0.00 12 THR A N 8
ATOM 10767 C CA . THR A 1 12 ? 4.637 12.720 -8.393 1.00 0.00 12 THR A CA 8
ATOM 10768 C C . THR A 1 12 ? 4.812 11.344 -9.025 1.00 0.00 12 THR A C 8
ATOM 10769 O O . THR A 1 12 ? 5.155 11.228 -10.202 1.00 0.00 12 THR A O 8
ATOM 10780 N N . LYS A 1 13 ? 4.571 10.301 -8.237 1.00 0.00 13 LYS A N 8
ATOM 10781 C CA . LYS A 1 13 ? 4.700 8.931 -8.719 1.00 0.00 13 LYS A CA 8
ATOM 10782 C C . LYS A 1 13 ? 3.474 8.105 -8.342 1.00 0.00 13 LYS A C 8
ATOM 10783 O O . LYS A 1 13 ? 3.356 7.635 -7.210 1.00 0.00 13 LYS A O 8
ATOM 10802 N N . ARG A 1 14 ? 2.567 7.931 -9.297 1.00 0.00 14 ARG A N 8
ATOM 10803 C CA . ARG A 1 14 ? 1.351 7.160 -9.064 1.00 0.00 14 ARG A CA 8
ATOM 10804 C C . ARG A 1 14 ? 1.680 5.787 -8.486 1.00 0.00 14 ARG A C 8
ATOM 10805 O O . ARG A 1 14 ? 2.792 5.282 -8.650 1.00 0.00 14 ARG A O 8
ATOM 10826 N N . LEU A 1 15 ? 0.707 5.188 -7.809 1.00 0.00 15 LEU A N 8
ATOM 10827 C CA . LEU A 1 15 ? 0.892 3.872 -7.206 1.00 0.00 15 LEU A CA 8
ATOM 10828 C C . LEU A 1 15 ? 1.037 2.797 -8.278 1.00 0.00 15 LEU A C 8
ATOM 10829 O O . LEU A 1 15 ? 0.825 3.054 -9.464 1.00 0.00 15 LEU A O 8
ATOM 10845 N N . LYS A 1 16 ? 1.398 1.591 -7.854 1.00 0.00 16 LYS A N 8
ATOM 10846 C CA . LYS A 1 16 ? 1.568 0.474 -8.776 1.00 0.00 16 LYS A CA 8
ATOM 10847 C C . LYS A 1 16 ? 0.780 -0.745 -8.306 1.00 0.00 16 LYS A C 8
ATOM 10848 O O . LYS A 1 16 ? 0.735 -1.047 -7.113 1.00 0.00 16 LYS A O 8
ATOM 10867 N N . THR A 1 17 ? 0.159 -1.443 -9.252 1.00 0.00 17 THR A N 8
ATOM 10868 C CA . THR A 1 17 ? -0.627 -2.629 -8.935 1.00 0.00 17 THR A CA 8
ATOM 10869 C C . THR A 1 17 ? 0.274 -3.814 -8.607 1.00 0.00 17 THR A C 8
ATOM 10870 O O . THR A 1 17 ? 1.141 -4.184 -9.398 1.00 0.00 17 THR A O 8
ATOM 10881 N N . MET A 1 18 ? 0.063 -4.406 -7.435 1.00 0.00 18 MET A N 8
ATOM 10882 C CA . MET A 1 18 ? 0.856 -5.551 -7.004 1.00 0.00 18 MET A CA 8
ATOM 10883 C C . MET A 1 18 ? 0.066 -6.847 -7.156 1.00 0.00 18 MET A C 8
ATOM 10884 O O . MET A 1 18 ? -1.060 -6.958 -6.671 1.00 0.00 18 MET A O 8
ATOM 10898 N N . GLU A 1 19 ? 0.663 -7.824 -7.832 1.00 0.00 19 GLU A N 8
ATOM 10899 C CA . GLU A 1 19 ? 0.013 -9.111 -8.048 1.00 0.00 19 GLU A CA 8
ATOM 10900 C C . GLU A 1 19 ? 0.800 -10.236 -7.382 1.00 0.00 19 GLU A C 8
ATOM 10901 O O . GLU A 1 19 ? 1.881 -10.608 -7.839 1.00 0.00 19 GLU A O 8
ATOM 10913 N N . VAL A 1 20 ? 0.250 -10.774 -6.297 1.00 0.00 20 VAL A N 8
ATOM 10914 C CA . VAL A 1 20 ? 0.899 -11.857 -5.568 1.00 0.00 20 VAL A CA 8
ATOM 10915 C C . VAL A 1 20 ? -0.087 -12.974 -5.251 1.00 0.00 20 VAL A C 8
ATOM 10916 O O . VAL A 1 20 ? -1.247 -12.930 -5.664 1.00 0.00 20 VAL A O 8
ATOM 10929 N N . LEU A 1 21 ? 0.379 -13.976 -4.514 1.00 0.00 21 LEU A N 8
ATOM 10930 C CA . LEU A 1 21 ? -0.463 -15.107 -4.139 1.00 0.00 21 LEU A CA 8
ATOM 10931 C C . LEU A 1 21 ? -0.829 -15.047 -2.660 1.00 0.00 21 LEU A C 8
ATOM 10932 O O . LEU A 1 21 ? -0.104 -14.465 -1.855 1.00 0.00 21 LEU A O 8
ATOM 10948 N N . GLU A 1 22 ? -1.959 -15.655 -2.310 1.00 0.00 22 GLU A N 8
ATOM 10949 C CA . GLU A 1 22 ? -2.420 -15.671 -0.927 1.00 0.00 22 GLU A CA 8
ATOM 10950 C C . GLU A 1 22 ? -1.361 -16.273 -0.007 1.00 0.00 22 GLU A C 8
ATOM 10951 O O . GLU A 1 22 ? -0.852 -17.365 -0.260 1.00 0.00 22 GLU A O 8
ATOM 10963 N N . GLY A 1 23 ? -1.034 -15.553 1.061 1.00 0.00 23 GLY A N 8
ATOM 10964 C CA . GLY A 1 23 ? -0.038 -16.031 2.002 1.00 0.00 23 GLY A CA 8
ATOM 10965 C C . GLY A 1 23 ? 1.271 -15.274 1.894 1.00 0.00 23 GLY A C 8
ATOM 10966 O O . GLY A 1 23 ? 1.989 -15.121 2.882 1.00 0.00 23 GLY A O 8
ATOM 10970 N N . GLU A 1 24 ? 1.582 -14.800 0.692 1.00 0.00 24 GLU A N 8
ATOM 10971 C CA . GLU A 1 24 ? 2.815 -14.057 0.460 1.00 0.00 24 GLU A CA 8
ATOM 10972 C C . GLU A 1 24 ? 2.728 -12.657 1.060 1.00 0.00 24 GLU A C 8
ATOM 10973 O O . GLU A 1 24 ? 1.657 -12.213 1.474 1.00 0.00 24 GLU A O 8
ATOM 10985 N N . SER A 1 25 ? 3.863 -11.967 1.104 1.00 0.00 25 SER A N 8
ATOM 10986 C CA . SER A 1 25 ? 3.918 -10.619 1.657 1.00 0.00 25 SER A CA 8
ATOM 10987 C C . SER A 1 25 ? 4.202 -9.594 0.563 1.00 0.00 25 SER A C 8
ATOM 10988 O O . SER A 1 25 ? 5.130 -9.757 -0.229 1.00 0.00 25 SER A O 8
ATOM 10996 N N . CYS A 1 26 ? 3.396 -8.538 0.527 1.00 0.00 26 CYS A N 8
ATOM 10997 C CA . CYS A 1 26 ? 3.559 -7.486 -0.469 1.00 0.00 26 CYS A CA 8
ATOM 10998 C C . CYS A 1 26 ? 3.844 -6.144 0.198 1.00 0.00 26 CYS A C 8
ATOM 10999 O O . CYS A 1 26 ? 3.742 -6.012 1.418 1.00 0.00 26 CYS A O 8
ATOM 11007 N N . SER A 1 27 ? 4.204 -5.152 -0.610 1.00 0.00 27 SER A N 8
ATOM 11008 C CA . SER A 1 27 ? 4.510 -3.822 -0.097 1.00 0.00 27 SER A CA 8
ATOM 11009 C C . SER A 1 27 ? 4.263 -2.759 -1.163 1.00 0.00 27 SER A C 8
ATOM 11010 O O . SER A 1 27 ? 4.585 -2.951 -2.335 1.00 0.00 27 SER A O 8
ATOM 11018 N N . PHE A 1 28 ? 3.688 -1.635 -0.746 1.00 0.00 28 PHE A N 8
ATOM 11019 C CA . PHE A 1 28 ? 3.395 -0.540 -1.664 1.00 0.00 28 PHE A CA 8
ATOM 11020 C C . PHE A 1 28 ? 4.177 0.713 -1.283 1.00 0.00 28 PHE A C 8
ATOM 11021 O O . PHE A 1 28 ? 4.438 0.960 -0.106 1.00 0.00 28 PHE A O 8
ATOM 11038 N N . GLU A 1 29 ? 4.550 1.499 -2.288 1.00 0.00 29 GLU A N 8
ATOM 11039 C CA . GLU A 1 29 ? 5.304 2.726 -2.058 1.00 0.00 29 GLU A CA 8
ATOM 11040 C C . GLU A 1 29 ? 4.690 3.894 -2.824 1.00 0.00 29 GLU A C 8
ATOM 11041 O O . GLU A 1 29 ? 4.068 3.705 -3.870 1.00 0.00 29 GLU A O 8
ATOM 11053 N N . CYS A 1 30 ? 4.867 5.099 -2.295 1.00 0.00 30 CYS A N 8
ATOM 11054 C CA . CYS A 1 30 ? 4.329 6.299 -2.927 1.00 0.00 30 CYS A CA 8
ATOM 11055 C C . CYS A 1 30 ? 5.232 7.500 -2.669 1.00 0.00 30 CYS A C 8
ATOM 11056 O O . CYS A 1 30 ? 5.455 7.888 -1.522 1.00 0.00 30 CYS A O 8
ATOM 11064 N N . VAL A 1 31 ? 5.751 8.086 -3.744 1.00 0.00 31 VAL A N 8
ATOM 11065 C CA . VAL A 1 31 ? 6.630 9.244 -3.634 1.00 0.00 31 VAL A CA 8
ATOM 11066 C C . VAL A 1 31 ? 5.867 10.539 -3.884 1.00 0.00 31 VAL A C 8
ATOM 11067 O O . VAL A 1 31 ? 4.887 10.562 -4.630 1.00 0.00 31 VAL A O 8
ATOM 11080 N N . LEU A 1 32 ? 6.321 11.617 -3.254 1.00 0.00 32 LEU A N 8
ATOM 11081 C CA . LEU A 1 32 ? 5.681 12.919 -3.408 1.00 0.00 32 LEU A CA 8
ATOM 11082 C C . LEU A 1 32 ? 6.626 13.916 -4.070 1.00 0.00 32 LEU A C 8
ATOM 11083 O O . LEU A 1 32 ? 7.837 13.877 -3.853 1.00 0.00 32 LEU A O 8
ATOM 11099 N N . SER A 1 33 ? 6.065 14.810 -4.877 1.00 0.00 33 SER A N 8
ATOM 11100 C CA . SER A 1 33 ? 6.858 15.817 -5.572 1.00 0.00 33 SER A CA 8
ATOM 11101 C C . SER A 1 33 ? 7.769 16.559 -4.599 1.00 0.00 33 SER A C 8
ATOM 11102 O O . SER A 1 33 ? 8.953 16.761 -4.869 1.00 0.00 33 SER A O 8
ATOM 11110 N N . HIS A 1 34 ? 7.207 16.963 -3.464 1.00 0.00 34 HIS A N 8
ATOM 11111 C CA . HIS A 1 34 ? 7.967 17.682 -2.448 1.00 0.00 34 HIS A CA 8
ATOM 11112 C C . HIS A 1 34 ? 7.706 17.102 -1.061 1.00 0.00 34 HIS A C 8
ATOM 11113 O O . HIS A 1 34 ? 6.672 16.480 -0.824 1.00 0.00 34 HIS A O 8
ATOM 11128 N N . GLU A 1 35 ? 8.652 17.309 -0.150 1.00 0.00 35 GLU A N 8
ATOM 11129 C CA . GLU A 1 35 ? 8.524 16.804 1.211 1.00 0.00 35 GLU A CA 8
ATOM 11130 C C . GLU A 1 35 ? 7.485 17.603 1.992 1.00 0.00 35 GLU A C 8
ATOM 11131 O O . GLU A 1 35 ? 7.308 18.800 1.766 1.00 0.00 35 GLU A O 8
ATOM 11143 N N . SER A 1 36 ? 6.799 16.931 2.912 1.00 0.00 36 SER A N 8
ATOM 11144 C CA . SER A 1 36 ? 5.774 17.576 3.724 1.00 0.00 36 SER A CA 8
ATOM 11145 C C . SER A 1 36 ? 6.115 17.480 5.207 1.00 0.00 36 SER A C 8
ATOM 11146 O O . SER A 1 36 ? 6.648 16.471 5.669 1.00 0.00 36 SER A O 8
ATOM 11154 N N . ALA A 1 37 ? 5.804 18.538 5.950 1.00 0.00 37 ALA A N 8
ATOM 11155 C CA . ALA A 1 37 ? 6.076 18.573 7.381 1.00 0.00 37 ALA A CA 8
ATOM 11156 C C . ALA A 1 37 ? 4.804 18.332 8.187 1.00 0.00 37 ALA A C 8
ATOM 11157 O O . ALA A 1 37 ? 3.736 18.841 7.847 1.00 0.00 37 ALA A O 8
ATOM 11164 N N . SER A 1 38 ? 4.926 17.552 9.257 1.00 0.00 38 SER A N 8
ATOM 11165 C CA . SER A 1 38 ? 3.784 17.239 10.109 1.00 0.00 38 SER A CA 8
ATOM 11166 C C . SER A 1 38 ? 2.605 16.744 9.277 1.00 0.00 38 SER A C 8
ATOM 11167 O O . SER A 1 38 ? 1.449 17.032 9.587 1.00 0.00 38 SER A O 8
ATOM 11175 N N . ASP A 1 39 ? 2.906 15.998 8.221 1.00 0.00 39 ASP A N 8
ATOM 11176 C CA . ASP A 1 39 ? 1.872 15.461 7.344 1.00 0.00 39 ASP A CA 8
ATOM 11177 C C . ASP A 1 39 ? 1.706 13.959 7.556 1.00 0.00 39 ASP A C 8
ATOM 11178 O O . ASP A 1 39 ? 2.316 13.139 6.869 1.00 0.00 39 ASP A O 8
ATOM 11187 N N . PRO A 1 40 ? 0.862 13.589 8.529 1.00 0.00 40 PRO A N 8
ATOM 11188 C CA . PRO A 1 40 ? 0.596 12.184 8.855 1.00 0.00 40 PRO A CA 8
ATOM 11189 C C . PRO A 1 40 ? -0.198 11.476 7.763 1.00 0.00 40 PRO A C 8
ATOM 11190 O O . PRO A 1 40 ? -1.313 11.878 7.433 1.00 0.00 40 PRO A O 8
ATOM 11201 N N . ALA A 1 41 ? 0.384 10.419 7.205 1.00 0.00 41 ALA A N 8
ATOM 11202 C CA . ALA A 1 41 ? -0.271 9.654 6.151 1.00 0.00 41 ALA A CA 8
ATOM 11203 C C . ALA A 1 41 ? -1.114 8.526 6.735 1.00 0.00 41 ALA A C 8
ATOM 11204 O O . ALA A 1 41 ? -0.941 8.144 7.893 1.00 0.00 41 ALA A O 8
ATOM 11211 N N . MET A 1 42 ? -2.028 7.997 5.928 1.00 0.00 42 MET A N 8
ATOM 11212 C CA . MET A 1 42 ? -2.898 6.912 6.366 1.00 0.00 42 MET A CA 8
ATOM 11213 C C . MET A 1 42 ? -3.116 5.903 5.243 1.00 0.00 42 MET A C 8
ATOM 11214 O O . MET A 1 42 ? -3.319 6.280 4.089 1.00 0.00 42 MET A O 8
ATOM 11228 N N . TRP A 1 43 ? -3.073 4.621 5.588 1.00 0.00 43 TRP A N 8
ATOM 11229 C CA . TRP A 1 43 ? -3.266 3.559 4.608 1.00 0.00 43 TRP A CA 8
ATOM 11230 C C . TRP A 1 43 ? -4.584 2.829 4.848 1.00 0.00 43 TRP A C 8
ATOM 11231 O O . TRP A 1 43 ? -4.891 2.435 5.974 1.00 0.00 43 TRP A O 8
ATOM 11252 N N . THR A 1 44 ? -5.360 2.652 3.784 1.00 0.00 44 THR A N 8
ATOM 11253 C CA . THR A 1 44 ? -6.644 1.970 3.879 1.00 0.00 44 THR A CA 8
ATOM 11254 C C . THR A 1 44 ? -6.797 0.927 2.778 1.00 0.00 44 THR A C 8
ATOM 11255 O O . THR A 1 44 ? -7.097 1.260 1.631 1.00 0.00 44 THR A O 8
ATOM 11266 N N . VAL A 1 45 ? -6.589 -0.337 3.133 1.00 0.00 45 VAL A N 8
ATOM 11267 C CA . VAL A 1 45 ? -6.706 -1.429 2.175 1.00 0.00 45 VAL A CA 8
ATOM 11268 C C . VAL A 1 45 ? -7.871 -2.347 2.527 1.00 0.00 45 VAL A C 8
ATOM 11269 O O . VAL A 1 45 ? -7.951 -2.867 3.639 1.00 0.00 45 VAL A O 8
ATOM 11282 N N . GLY A 1 46 ? -8.773 -2.543 1.570 1.00 0.00 46 GLY A N 8
ATOM 11283 C CA . GLY A 1 46 ? -9.922 -3.399 1.798 1.00 0.00 46 GLY A CA 8
ATOM 11284 C C . GLY A 1 46 ? -11.109 -2.640 2.358 1.00 0.00 46 GLY A C 8
ATOM 11285 O O . GLY A 1 46 ? -12.243 -2.842 1.928 1.00 0.00 46 GLY A O 8
ATOM 11289 N N . GLY A 1 47 ? -10.847 -1.764 3.324 1.00 0.00 47 GLY A N 8
ATOM 11290 C CA . GLY A 1 47 ? -11.912 -0.987 3.929 1.00 0.00 47 GLY A CA 8
ATOM 11291 C C . GLY A 1 47 ? -11.752 -0.853 5.430 1.00 0.00 47 GLY A C 8
ATOM 11292 O O . GLY A 1 47 ? -12.716 -1.000 6.181 1.00 0.00 47 GLY A O 8
ATOM 11296 N N . LYS A 1 48 ? -10.529 -0.575 5.870 1.00 0.00 48 LYS A N 8
ATOM 11297 C CA . LYS A 1 48 ? -10.243 -0.423 7.292 1.00 0.00 48 LYS A CA 8
ATOM 11298 C C . LYS A 1 48 ? -8.851 0.163 7.507 1.00 0.00 48 LYS A C 8
ATOM 11299 O O . LYS A 1 48 ? -7.892 -0.227 6.841 1.00 0.00 48 LYS A O 8
ATOM 11318 N N . THR A 1 49 ? -8.747 1.101 8.444 1.00 0.00 49 THR A N 8
ATOM 11319 C CA . THR A 1 49 ? -7.473 1.739 8.747 1.00 0.00 49 THR A CA 8
ATOM 11320 C C . THR A 1 49 ? -6.453 0.722 9.248 1.00 0.00 49 THR A C 8
ATOM 11321 O O . THR A 1 49 ? -6.767 -0.129 10.080 1.00 0.00 49 THR A O 8
ATOM 11332 N N . VAL A 1 50 ? -5.230 0.815 8.735 1.00 0.00 50 VAL A N 8
ATOM 11333 C CA . VAL A 1 50 ? -4.164 -0.096 9.132 1.00 0.00 50 VAL A CA 8
ATOM 11334 C C . VAL A 1 50 ? -2.970 0.667 9.696 1.00 0.00 50 VAL A C 8
ATOM 11335 O O . VAL A 1 50 ? -2.695 1.796 9.293 1.00 0.00 50 VAL A O 8
ATOM 11348 N N . GLY A 1 51 ? -2.263 0.041 10.632 1.00 0.00 51 GLY A N 8
ATOM 11349 C CA . GLY A 1 51 ? -1.107 0.675 11.237 1.00 0.00 51 GLY A CA 8
ATOM 11350 C C . GLY A 1 51 ? -0.558 -0.115 12.408 1.00 0.00 51 GLY A C 8
ATOM 11351 O O . GLY A 1 51 ? -0.076 0.461 13.383 1.00 0.00 51 GLY A O 8
ATOM 11355 N N . SER A 1 52 ? -0.632 -1.439 12.313 1.00 0.00 52 SER A N 8
ATOM 11356 C CA . SER A 1 52 ? -0.143 -2.310 13.376 1.00 0.00 52 SER A CA 8
ATOM 11357 C C . SER A 1 52 ? 1.152 -3.001 12.959 1.00 0.00 52 SER A C 8
ATOM 11358 O O . SER A 1 52 ? 1.159 -3.838 12.057 1.00 0.00 52 SER A O 8
ATOM 11366 N N . SER A 1 53 ? 2.246 -2.643 13.624 1.00 0.00 53 SER A N 8
ATOM 11367 C CA . SER A 1 53 ? 3.548 -3.225 13.321 1.00 0.00 53 SER A CA 8
ATOM 11368 C C . SER A 1 53 ? 3.418 -4.711 12.999 1.00 0.00 53 SER A C 8
ATOM 11369 O O . SER A 1 53 ? 4.212 -5.264 12.238 1.00 0.00 53 SER A O 8
ATOM 11377 N N . SER A 1 54 ? 2.410 -5.350 13.583 1.00 0.00 54 SER A N 8
ATOM 11378 C CA . SER A 1 54 ? 2.176 -6.773 13.362 1.00 0.00 54 SER A CA 8
ATOM 11379 C C . SER A 1 54 ? 2.381 -7.135 11.894 1.00 0.00 54 SER A C 8
ATOM 11380 O O . SER A 1 54 ? 3.377 -7.761 11.531 1.00 0.00 54 SER A O 8
ATOM 11388 N N . ARG A 1 55 ? 1.431 -6.737 11.055 1.00 0.00 55 ARG A N 8
ATOM 11389 C CA . ARG A 1 55 ? 1.505 -7.020 9.626 1.00 0.00 55 ARG A CA 8
ATOM 11390 C C . ARG A 1 55 ? 1.640 -5.730 8.823 1.00 0.00 55 ARG A C 8
ATOM 11391 O O . ARG A 1 55 ? 2.478 -5.629 7.926 1.00 0.00 55 ARG A O 8
ATOM 11412 N N . PHE A 1 56 ? 0.809 -4.746 9.149 1.00 0.00 56 PHE A N 8
ATOM 11413 C CA . PHE A 1 56 ? 0.834 -3.463 8.457 1.00 0.00 56 PHE A CA 8
ATOM 11414 C C . PHE A 1 56 ? 1.771 -2.484 9.159 1.00 0.00 56 PHE A C 8
ATOM 11415 O O . PHE A 1 56 ? 1.403 -1.865 10.157 1.00 0.00 56 PHE A O 8
ATOM 11432 N N . GLN A 1 57 ? 2.983 -2.351 8.630 1.00 0.00 57 GLN A N 8
ATOM 11433 C CA . GLN A 1 57 ? 3.973 -1.449 9.206 1.00 0.00 57 GLN A CA 8
ATOM 11434 C C . GLN A 1 57 ? 4.175 -0.225 8.320 1.00 0.00 57 GLN A C 8
ATOM 11435 O O . GLN A 1 57 ? 5.034 -0.220 7.438 1.00 0.00 57 GLN A O 8
ATOM 11449 N N . ALA A 1 58 ? 3.378 0.811 8.559 1.00 0.00 58 ALA A N 8
ATOM 11450 C CA . ALA A 1 58 ? 3.471 2.042 7.784 1.00 0.00 58 ALA A CA 8
ATOM 11451 C C . ALA A 1 58 ? 4.796 2.753 8.039 1.00 0.00 58 ALA A C 8
ATOM 11452 O O . ALA A 1 58 ? 5.046 3.247 9.139 1.00 0.00 58 ALA A O 8
ATOM 11459 N N . THR A 1 59 ? 5.643 2.801 7.015 1.00 0.00 59 THR A N 8
ATOM 11460 C CA . THR A 1 59 ? 6.943 3.450 7.130 1.00 0.00 59 THR A CA 8
ATOM 11461 C C . THR A 1 59 ? 6.960 4.782 6.388 1.00 0.00 59 THR A C 8
ATOM 11462 O O . THR A 1 59 ? 6.148 5.014 5.492 1.00 0.00 59 THR A O 8
ATOM 11473 N N . ARG A 1 60 ? 7.890 5.652 6.766 1.00 0.00 60 ARG A N 8
ATOM 11474 C CA . ARG A 1 60 ? 8.012 6.962 6.136 1.00 0.00 60 ARG A CA 8
ATOM 11475 C C . ARG A 1 60 ? 9.476 7.302 5.868 1.00 0.00 60 ARG A C 8
ATOM 11476 O O . ARG A 1 60 ? 10.242 7.560 6.795 1.00 0.00 60 ARG A O 8
ATOM 11497 N N . GLN A 1 61 ? 9.855 7.299 4.594 1.00 0.00 61 GLN A N 8
ATOM 11498 C CA . GLN A 1 61 ? 11.226 7.606 4.205 1.00 0.00 61 GLN A CA 8
ATOM 11499 C C . GLN A 1 61 ? 11.298 8.942 3.472 1.00 0.00 61 GLN A C 8
ATOM 11500 O O . GLN A 1 61 ? 11.035 9.019 2.273 1.00 0.00 61 GLN A O 8
ATOM 11514 N N . GLY A 1 62 ? 11.655 9.994 4.203 1.00 0.00 62 GLY A N 8
ATOM 11515 C CA . GLY A 1 62 ? 11.755 11.313 3.606 1.00 0.00 62 GLY A CA 8
ATOM 11516 C C . GLY A 1 62 ? 10.477 11.730 2.905 1.00 0.00 62 GLY A C 8
ATOM 11517 O O . GLY A 1 62 ? 9.441 11.910 3.545 1.00 0.00 62 GLY A O 8
ATOM 11521 N N . ARG A 1 63 ? 10.551 11.886 1.587 1.00 0.00 63 ARG A N 8
ATOM 11522 C CA . ARG A 1 63 ? 9.391 12.287 0.800 1.00 0.00 63 ARG A CA 8
ATOM 11523 C C . ARG A 1 63 ? 8.718 11.073 0.166 1.00 0.00 63 ARG A C 8
ATOM 11524 O O . ARG A 1 63 ? 8.078 11.181 -0.881 1.00 0.00 63 ARG A O 8
ATOM 11545 N N . LYS A 1 64 ? 8.867 9.919 0.806 1.00 0.00 64 LYS A N 8
ATOM 11546 C CA . LYS A 1 64 ? 8.274 8.684 0.307 1.00 0.00 64 LYS A CA 8
ATOM 11547 C C . LYS A 1 64 ? 7.576 7.923 1.430 1.00 0.00 64 LYS A C 8
ATOM 11548 O O . LYS A 1 64 ? 8.039 7.918 2.570 1.00 0.00 64 LYS A O 8
ATOM 11567 N N . TYR A 1 65 ? 6.462 7.280 1.099 1.00 0.00 65 TYR A N 8
ATOM 11568 C CA . TYR A 1 65 ? 5.700 6.516 2.080 1.00 0.00 65 TYR A CA 8
ATOM 11569 C C . TYR A 1 65 ? 5.435 5.099 1.580 1.00 0.00 65 TYR A C 8
ATOM 11570 O O . TYR A 1 65 ? 4.844 4.904 0.518 1.00 0.00 65 TYR A O 8
ATOM 11588 N N . ILE A 1 66 ? 5.877 4.114 2.355 1.00 0.00 66 ILE A N 8
ATOM 11589 C CA . ILE A 1 66 ? 5.687 2.715 1.993 1.00 0.00 66 ILE A CA 8
ATOM 11590 C C . ILE A 1 66 ? 4.900 1.972 3.067 1.00 0.00 66 ILE A C 8
ATOM 11591 O O . ILE A 1 66 ? 5.041 2.248 4.259 1.00 0.00 66 ILE A O 8
ATOM 11607 N N . LEU A 1 67 ? 4.071 1.026 2.638 1.00 0.00 67 LEU A N 8
ATOM 11608 C CA . LEU A 1 67 ? 3.262 0.240 3.563 1.00 0.00 67 LEU A CA 8
ATOM 11609 C C . LEU A 1 67 ? 3.513 -1.252 3.373 1.00 0.00 67 LEU A C 8
ATOM 11610 O O . LEU A 1 67 ? 2.960 -1.875 2.466 1.00 0.00 67 LEU A O 8
ATOM 11626 N N . VAL A 1 68 ? 4.349 -1.821 4.235 1.00 0.00 68 VAL A N 8
ATOM 11627 C CA . VAL A 1 68 ? 4.671 -3.241 4.165 1.00 0.00 68 VAL A CA 8
ATOM 11628 C C . VAL A 1 68 ? 3.455 -4.098 4.501 1.00 0.00 68 VAL A C 8
ATOM 11629 O O . VAL A 1 68 ? 3.141 -4.318 5.671 1.00 0.00 68 VAL A O 8
ATOM 11642 N N . VAL A 1 69 ? 2.773 -4.579 3.467 1.00 0.00 69 VAL A N 8
ATOM 11643 C CA . VAL A 1 69 ? 1.591 -5.413 3.652 1.00 0.00 69 VAL A CA 8
ATOM 11644 C C . VAL A 1 69 ? 1.979 -6.853 3.969 1.00 0.00 69 VAL A C 8
ATOM 11645 O O . VAL A 1 69 ? 2.626 -7.524 3.164 1.00 0.00 69 VAL A O 8
ATOM 11658 N N . ARG A 1 70 ? 1.579 -7.323 5.146 1.00 0.00 70 ARG A N 8
ATOM 11659 C CA . ARG A 1 70 ? 1.885 -8.683 5.570 1.00 0.00 70 ARG A CA 8
ATOM 11660 C C . ARG A 1 70 ? 0.606 -9.475 5.822 1.00 0.00 70 ARG A C 8
ATOM 11661 O O . ARG A 1 70 ? -0.425 -8.908 6.181 1.00 0.00 70 ARG A O 8
ATOM 11682 N N . GLU A 1 71 ? 0.681 -10.789 5.630 1.00 0.00 71 GLU A N 8
ATOM 11683 C CA . GLU A 1 71 ? -0.472 -11.658 5.835 1.00 0.00 71 GLU A CA 8
ATOM 11684 C C . GLU A 1 71 ? -1.586 -11.324 4.848 1.00 0.00 71 GLU A C 8
ATOM 11685 O O . GLU A 1 71 ? -2.745 -11.171 5.233 1.00 0.00 71 GLU A O 8
ATOM 11697 N N . ALA A 1 72 ? -1.227 -11.213 3.573 1.00 0.00 72 ALA A N 8
ATOM 11698 C CA . ALA A 1 72 ? -2.195 -10.900 2.531 1.00 0.00 72 ALA A CA 8
ATOM 11699 C C . ALA A 1 72 ? -3.382 -11.857 2.578 1.00 0.00 72 ALA A C 8
ATOM 11700 O O . ALA A 1 72 ? -3.293 -12.942 3.152 1.00 0.00 72 ALA A O 8
ATOM 11707 N N . ALA A 1 73 ? -4.491 -11.447 1.971 1.00 0.00 73 ALA A N 8
ATOM 11708 C CA . ALA A 1 73 ? -5.694 -12.269 1.943 1.00 0.00 73 ALA A CA 8
ATOM 11709 C C . ALA A 1 73 ? -6.518 -11.994 0.689 1.00 0.00 73 ALA A C 8
ATOM 11710 O O . ALA A 1 73 ? -6.498 -10.896 0.133 1.00 0.00 73 ALA A O 8
ATOM 11717 N N . PRO A 1 74 ? -7.260 -13.014 0.232 1.00 0.00 74 PRO A N 8
ATOM 11718 C CA . PRO A 1 74 ? -8.104 -12.905 -0.961 1.00 0.00 74 PRO A CA 8
ATOM 11719 C C . PRO A 1 74 ? -9.311 -12.000 -0.737 1.00 0.00 74 PRO A C 8
ATOM 11720 O O . PRO A 1 74 ? -9.940 -11.541 -1.69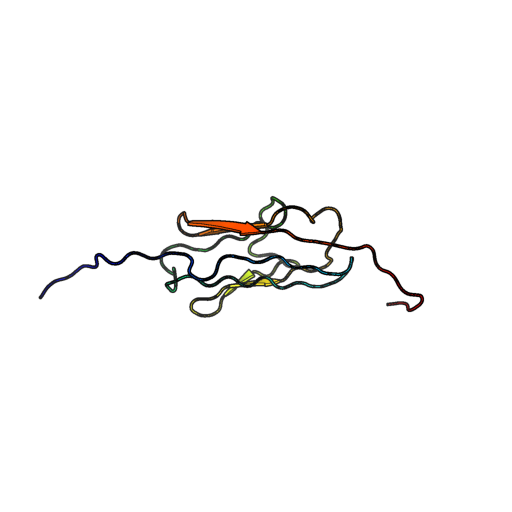1 1.00 0.00 74 PRO A O 8
ATOM 11731 N N . SER A 1 75 ? -9.627 -11.746 0.528 1.00 0.00 75 SER A N 8
ATOM 11732 C CA . SER A 1 75 ? -10.761 -10.897 0.877 1.00 0.00 75 SER A CA 8
ATOM 11733 C C . SER A 1 75 ? -10.373 -9.423 0.823 1.00 0.00 75 SER A C 8
ATOM 11734 O O . SER A 1 75 ? -11.080 -8.605 0.236 1.00 0.00 75 SER A O 8
ATOM 11742 N N . ASP A 1 76 ? -9.244 -9.092 1.440 1.00 0.00 76 ASP A N 8
ATOM 11743 C CA . ASP A 1 76 ? -8.759 -7.717 1.462 1.00 0.00 76 ASP A CA 8
ATOM 11744 C C . ASP A 1 76 ? -8.705 -7.137 0.052 1.00 0.00 76 ASP A C 8
ATOM 11745 O O . ASP A 1 76 ? -9.022 -5.967 -0.161 1.00 0.00 76 ASP A O 8
ATOM 11754 N N . ALA A 1 77 ? -8.300 -7.963 -0.907 1.00 0.00 77 ALA A N 8
ATOM 11755 C CA . ALA A 1 77 ? -8.205 -7.533 -2.296 1.00 0.00 77 ALA A CA 8
ATOM 11756 C C . ALA A 1 77 ? -9.432 -6.725 -2.706 1.00 0.00 77 ALA A C 8
ATOM 11757 O O . ALA A 1 77 ? -10.565 -7.184 -2.564 1.00 0.00 77 ALA A O 8
ATOM 11764 N N . GLY A 1 78 ? -9.199 -5.519 -3.214 1.00 0.00 78 GLY A N 8
ATOM 11765 C CA . GLY A 1 78 ? -10.295 -4.666 -3.636 1.00 0.00 78 GLY A CA 8
ATOM 11766 C C . GLY A 1 78 ? -9.815 -3.375 -4.268 1.00 0.00 78 GLY A C 8
ATOM 11767 O O . GLY A 1 78 ? -9.984 -3.165 -5.468 1.00 0.00 78 GLY A O 8
ATOM 11771 N N . GLU A 1 79 ? -9.217 -2.508 -3.457 1.00 0.00 79 GLU A N 8
ATOM 11772 C CA . GLU A 1 79 ? -8.714 -1.229 -3.945 1.00 0.00 79 GLU A CA 8
ATOM 11773 C C . GLU A 1 79 ? -7.919 -0.507 -2.861 1.00 0.00 79 GLU A C 8
ATOM 11774 O O . GLU A 1 79 ? -8.457 -0.156 -1.811 1.00 0.00 79 GLU A O 8
ATOM 11786 N N . VAL A 1 80 ? -6.634 -0.290 -3.123 1.00 0.00 80 VAL A N 8
ATOM 11787 C CA . VAL A 1 80 ? -5.763 0.389 -2.171 1.00 0.00 80 VAL A CA 8
ATOM 11788 C C . VAL A 1 80 ? -5.837 1.902 -2.342 1.00 0.00 80 VAL A C 8
ATOM 11789 O O . VAL A 1 80 ? -5.576 2.429 -3.423 1.00 0.00 80 VAL A O 8
ATOM 11802 N N . VAL A 1 81 ? -6.194 2.597 -1.267 1.00 0.00 81 VAL A N 8
ATOM 11803 C CA . VAL A 1 81 ? -6.301 4.051 -1.297 1.00 0.00 81 VAL A CA 8
ATOM 11804 C C . VAL A 1 81 ? -5.357 4.693 -0.286 1.00 0.00 81 VAL A C 8
ATOM 11805 O O . VAL A 1 81 ? -5.451 4.439 0.915 1.00 0.00 81 VAL A O 8
ATOM 11818 N N . PHE A 1 82 ? -4.447 5.525 -0.780 1.00 0.00 82 PHE A N 8
ATOM 11819 C CA . PHE A 1 82 ? -3.484 6.204 0.080 1.00 0.00 82 PHE A CA 8
ATOM 11820 C C . PHE A 1 82 ? -3.832 7.682 0.225 1.00 0.00 82 PHE A C 8
ATOM 11821 O O . PHE A 1 82 ? -3.743 8.449 -0.733 1.00 0.00 82 PHE A O 8
ATOM 11838 N N . SER A 1 83 ? -4.230 8.074 1.432 1.00 0.00 83 SER A N 8
ATOM 11839 C CA . SER A 1 83 ? -4.596 9.459 1.703 1.00 0.00 83 SER A CA 8
ATOM 11840 C C . SER A 1 83 ? -3.576 10.120 2.626 1.00 0.00 83 SER A C 8
ATOM 11841 O O . SER A 1 83 ? -3.254 9.593 3.691 1.00 0.00 83 SER A O 8
ATOM 11849 N N . VAL A 1 84 ? -3.073 11.277 2.210 1.00 0.00 84 VAL A N 8
ATOM 11850 C CA . VAL A 1 84 ? -2.090 12.011 2.998 1.00 0.00 84 VAL A CA 8
ATOM 11851 C C . VAL A 1 84 ? -2.295 13.517 2.867 1.00 0.00 84 VAL A C 8
ATOM 11852 O O . VAL A 1 84 ? -2.616 14.018 1.790 1.00 0.00 84 VAL A O 8
ATOM 11865 N N . ARG A 1 85 ? -2.106 14.232 3.971 1.00 0.00 85 ARG A N 8
ATOM 11866 C CA . ARG A 1 85 ? -2.271 15.681 3.980 1.00 0.00 85 ARG A CA 8
ATOM 11867 C C . ARG A 1 85 ? -3.416 16.104 3.064 1.00 0.00 85 ARG A C 8
ATOM 11868 O O . ARG A 1 85 ? -3.398 17.193 2.493 1.00 0.00 85 ARG A O 8
ATOM 11889 N N . GLY A 1 86 ? -4.411 15.232 2.928 1.00 0.00 86 GLY A N 8
ATOM 11890 C CA . GLY A 1 86 ? -5.550 15.533 2.081 1.00 0.00 86 GLY A CA 8
ATOM 11891 C C . GLY A 1 86 ? -5.554 14.716 0.804 1.00 0.00 86 GLY A C 8
ATOM 11892 O O . GLY A 1 86 ? -6.561 14.098 0.457 1.00 0.00 86 GLY A O 8
ATOM 11896 N N . LEU A 1 87 ? -4.426 14.713 0.102 1.00 0.00 87 LEU A N 8
ATOM 11897 C CA . LEU A 1 87 ? -4.304 13.967 -1.146 1.00 0.00 87 LEU A CA 8
ATOM 11898 C C . LEU A 1 87 ? -4.862 12.555 -0.993 1.00 0.00 87 LEU A C 8
ATOM 11899 O O . LEU A 1 87 ? -5.036 12.062 0.122 1.00 0.00 87 LEU A O 8
ATOM 11915 N N . THR A 1 88 ? -5.139 11.909 -2.121 1.00 0.00 88 THR A N 8
ATOM 11916 C CA . THR A 1 88 ? -5.677 10.554 -2.113 1.00 0.00 88 THR A CA 8
ATOM 11917 C C . THR A 1 88 ? -5.246 9.785 -3.357 1.00 0.00 88 THR A C 8
ATOM 11918 O O . THR A 1 88 ? -5.322 10.298 -4.473 1.00 0.00 88 THR A O 8
ATOM 11929 N N . SER A 1 89 ? -4.795 8.551 -3.157 1.00 0.00 89 SER A N 8
ATOM 11930 C CA . SER A 1 89 ? -4.349 7.711 -4.263 1.00 0.00 89 SER A CA 8
ATOM 11931 C C . SER A 1 89 ? -5.233 6.475 -4.397 1.00 0.00 89 SER A C 8
ATOM 11932 O O . SER A 1 89 ? -6.099 6.223 -3.559 1.00 0.00 89 SER A O 8
ATOM 11940 N N . LYS A 1 90 ? -5.007 5.707 -5.457 1.00 0.00 90 LYS A N 8
ATOM 11941 C CA . LYS A 1 90 ? -5.781 4.495 -5.703 1.00 0.00 90 LYS A CA 8
ATOM 11942 C C . LYS A 1 90 ? -4.927 3.435 -6.391 1.00 0.00 90 LYS A C 8
ATOM 11943 O O . LYS A 1 90 ? -4.033 3.756 -7.173 1.00 0.00 90 LYS A O 8
ATOM 11962 N N . ALA A 1 91 ? -5.210 2.170 -6.095 1.00 0.00 91 ALA A N 8
ATOM 11963 C CA . ALA A 1 91 ? -4.470 1.063 -6.687 1.00 0.00 91 ALA A CA 8
ATOM 11964 C C . ALA A 1 91 ? -5.231 -0.249 -6.535 1.00 0.00 91 ALA A C 8
ATOM 11965 O O . ALA A 1 91 ? -6.217 -0.325 -5.802 1.00 0.00 91 ALA A O 8
ATOM 11972 N N . SER A 1 92 ? -4.768 -1.281 -7.234 1.00 0.00 92 SER A N 8
ATOM 11973 C CA . SER A 1 92 ? -5.408 -2.590 -7.180 1.00 0.00 92 SER A CA 8
ATOM 11974 C C . SER A 1 92 ? -4.481 -3.623 -6.546 1.00 0.00 92 SER A C 8
ATOM 11975 O O . SER A 1 92 ? -3.277 -3.636 -6.805 1.00 0.00 92 SER A O 8
ATOM 11983 N N . LEU A 1 93 ? -5.051 -4.487 -5.713 1.00 0.00 93 LEU A N 8
ATOM 11984 C CA . LEU A 1 93 ? -4.277 -5.524 -5.040 1.00 0.00 93 LEU A CA 8
ATOM 11985 C C . LEU A 1 93 ? -4.798 -6.912 -5.399 1.00 0.00 93 LEU A C 8
ATOM 11986 O O . LEU A 1 93 ? -5.680 -7.448 -4.727 1.00 0.00 93 LEU A O 8
ATOM 12002 N N . ILE A 1 94 ? -4.246 -7.489 -6.461 1.00 0.00 94 ILE A N 8
ATOM 12003 C CA . ILE A 1 94 ? -4.654 -8.815 -6.908 1.00 0.00 94 ILE A CA 8
ATOM 12004 C C . ILE A 1 94 ? -4.099 -9.899 -5.989 1.00 0.00 94 ILE A C 8
ATOM 12005 O O . ILE A 1 94 ? -2.885 -10.044 -5.845 1.00 0.00 94 ILE A O 8
ATOM 12021 N N . VAL A 1 95 ? -4.997 -10.658 -5.370 1.00 0.00 95 VAL A N 8
ATOM 12022 C CA . VAL A 1 95 ? -4.599 -11.731 -4.466 1.00 0.00 95 VAL A CA 8
ATOM 12023 C C . VAL A 1 95 ? -5.265 -13.048 -4.849 1.00 0.00 95 VAL A C 8
ATOM 12024 O O . VAL A 1 95 ? -6.459 -13.240 -4.622 1.00 0.00 95 VAL A O 8
ATOM 12037 N N . ARG A 1 96 ? -4.484 -13.952 -5.432 1.00 0.00 96 ARG A N 8
ATOM 12038 C CA . ARG A 1 96 ? -4.998 -15.251 -5.848 1.00 0.00 96 ARG A CA 8
ATOM 12039 C C . ARG A 1 96 ? -4.962 -16.246 -4.691 1.00 0.00 96 ARG A C 8
ATOM 12040 O O . ARG A 1 96 ? -4.093 -16.171 -3.823 1.00 0.00 96 ARG A O 8
ATOM 12061 N N . GLU A 1 97 ? -5.913 -17.175 -4.686 1.00 0.00 97 GLU A N 8
ATOM 12062 C CA . GLU A 1 97 ? -5.990 -18.183 -3.635 1.00 0.00 97 GLU A CA 8
ATOM 12063 C C . GLU A 1 97 ? -5.185 -19.424 -4.011 1.00 0.00 97 GLU A C 8
ATOM 12064 O O . GLU A 1 97 ? -5.190 -19.854 -5.164 1.00 0.00 97 GLU A O 8
ATOM 12076 N N . ARG A 1 98 ? -4.493 -19.993 -3.029 1.00 0.00 98 ARG A N 8
ATOM 12077 C CA . ARG A 1 98 ? -3.682 -21.183 -3.257 1.00 0.00 98 ARG A CA 8
ATOM 12078 C C . ARG A 1 98 ? -4.506 -22.451 -3.049 1.00 0.00 98 ARG A C 8
ATOM 12079 O O . ARG A 1 98 ? -4.719 -22.886 -1.917 1.00 0.00 98 ARG A O 8
ATOM 12100 N N . SER A 1 99 ? -4.967 -23.038 -4.149 1.00 0.00 99 SER A N 8
ATOM 12101 C CA . SER A 1 99 ? -5.771 -24.252 -4.087 1.00 0.00 99 SER A CA 8
ATOM 12102 C C . SER A 1 99 ? -4.894 -25.492 -4.229 1.00 0.00 99 SER A C 8
ATOM 12103 O O . SER A 1 99 ? -5.025 -26.450 -3.468 1.00 0.00 99 SER A O 8
ATOM 12111 N N . GLY A 1 100 ? -3.997 -25.466 -5.210 1.00 0.00 100 GLY A N 8
ATOM 12112 C CA . GLY A 1 100 ? -3.110 -26.593 -5.435 1.00 0.00 100 GLY A CA 8
ATOM 12113 C C . GLY A 1 100 ? -2.383 -26.502 -6.762 1.00 0.00 100 GLY A C 8
ATOM 12114 O O . GLY A 1 100 ? -1.343 -25.853 -6.881 1.00 0.00 100 GLY A O 8
ATOM 12118 N N . PRO A 1 101 ? -2.932 -27.167 -7.789 1.00 0.00 101 PRO A N 8
ATOM 12119 C CA . PRO A 1 101 ? -2.344 -27.175 -9.132 1.00 0.00 101 PRO A CA 8
ATOM 12120 C C . PRO A 1 101 ? -2.456 -25.819 -9.821 1.00 0.00 101 PRO A C 8
ATOM 12121 O O . PRO A 1 101 ? -3.556 -25.339 -10.092 1.00 0.00 101 PRO A O 8
ATOM 12132 N N . SER A 1 102 ? -1.310 -25.208 -10.104 1.00 0.00 102 SER A N 8
ATOM 12133 C CA . SER A 1 102 ? -1.279 -23.906 -10.760 1.00 0.00 102 SER A CA 8
ATOM 12134 C C . SER A 1 102 ? -0.437 -23.957 -12.031 1.00 0.00 102 SER A C 8
ATOM 12135 O O . SER A 1 102 ? 0.564 -24.670 -12.097 1.00 0.00 102 SER A O 8
ATOM 12143 N N . SER A 1 103 ? -0.852 -23.196 -13.038 1.00 0.00 103 SER A N 8
ATOM 12144 C CA . SER A 1 103 ? -0.139 -23.156 -14.310 1.00 0.00 103 SER A CA 8
ATOM 12145 C C . SER A 1 103 ? -0.020 -21.724 -14.822 1.00 0.00 103 SER A C 8
ATOM 12146 O O . SER A 1 103 ? -0.808 -20.854 -14.454 1.00 0.00 103 SER A O 8
ATOM 12154 N N . GLY A 1 104 ? 0.974 -21.487 -15.673 1.00 0.00 104 GLY A N 8
ATOM 12155 C CA . GLY A 1 104 ? 1.180 -20.159 -16.222 1.00 0.00 104 GLY A CA 8
ATOM 12156 C C . GLY A 1 104 ? 2.602 -19.944 -16.700 1.00 0.00 104 GLY A C 8
ATOM 12157 O O . GLY A 1 104 ? 3.121 -20.725 -17.497 1.00 0.00 104 GLY A O 8
ATOM 12161 N N . GLY A 1 1 ? 9.691 21.289 -4.544 1.00 0.00 1 GLY A N 9
ATOM 12162 C CA . GLY A 1 1 ? 9.014 22.328 -5.297 1.00 0.00 1 GLY A CA 9
ATOM 12163 C C . GLY A 1 1 ? 9.834 23.599 -5.399 1.00 0.00 1 GLY A C 9
ATOM 12164 O O . GLY A 1 1 ? 11.060 23.564 -5.292 1.00 0.00 1 GLY A O 9
ATOM 12168 N N . SER A 1 2 ? 9.157 24.723 -5.608 1.00 0.00 2 SER A N 9
ATOM 12169 C CA . SER A 1 2 ? 9.831 26.010 -5.730 1.00 0.00 2 SER A CA 9
ATOM 12170 C C . SER A 1 2 ? 8.844 27.160 -5.552 1.00 0.00 2 SER A C 9
ATOM 12171 O O . SER A 1 2 ? 7.635 26.984 -5.706 1.00 0.00 2 SER A O 9
ATOM 12179 N N . SER A 1 3 ? 9.369 28.337 -5.227 1.00 0.00 3 SER A N 9
ATOM 12180 C CA . SER A 1 3 ? 8.535 29.516 -5.024 1.00 0.00 3 SER A CA 9
ATOM 12181 C C . SER A 1 3 ? 8.392 30.310 -6.319 1.00 0.00 3 SER A C 9
ATOM 12182 O O . SER A 1 3 ? 9.318 30.374 -7.126 1.00 0.00 3 SER A O 9
ATOM 12190 N N . GLY A 1 4 ? 7.223 30.913 -6.510 1.00 0.00 4 GLY A N 9
ATOM 12191 C CA . GLY A 1 4 ? 6.978 31.695 -7.709 1.00 0.00 4 GLY A CA 9
ATOM 12192 C C . GLY A 1 4 ? 5.676 31.321 -8.389 1.00 0.00 4 GLY A C 9
ATOM 12193 O O . GLY A 1 4 ? 4.599 31.712 -7.940 1.00 0.00 4 GLY A O 9
ATOM 12197 N N . SER A 1 5 ? 5.775 30.564 -9.477 1.00 0.00 5 SER A N 9
ATOM 12198 C CA . SER A 1 5 ? 4.596 30.142 -10.224 1.00 0.00 5 SER A CA 9
ATOM 12199 C C . SER A 1 5 ? 3.727 29.209 -9.387 1.00 0.00 5 SER A C 9
ATOM 12200 O O . SER A 1 5 ? 4.166 28.687 -8.362 1.00 0.00 5 SER A O 9
ATOM 12208 N N . SER A 1 6 ? 2.492 29.003 -9.832 1.00 0.00 6 SER A N 9
ATOM 12209 C CA . SER A 1 6 ? 1.558 28.136 -9.122 1.00 0.00 6 SER A CA 9
ATOM 12210 C C . SER A 1 6 ? 1.943 26.669 -9.292 1.00 0.00 6 SER A C 9
ATOM 12211 O O . SER A 1 6 ? 2.545 26.286 -10.294 1.00 0.00 6 SER A O 9
ATOM 12219 N N . GLY A 1 7 ? 1.590 25.853 -8.304 1.00 0.00 7 GLY A N 9
ATOM 12220 C CA . GLY A 1 7 ? 1.906 24.437 -8.363 1.00 0.00 7 GLY A CA 9
ATOM 12221 C C . GLY A 1 7 ? 0.989 23.602 -7.491 1.00 0.00 7 GLY A C 9
ATOM 12222 O O . GLY A 1 7 ? 1.186 23.510 -6.279 1.00 0.00 7 GLY A O 9
ATOM 12226 N N . HIS A 1 8 ? -0.019 22.993 -8.109 1.00 0.00 8 HIS A N 9
ATOM 12227 C CA . HIS A 1 8 ? -0.971 22.162 -7.381 1.00 0.00 8 HIS A CA 9
ATOM 12228 C C . HIS A 1 8 ? -0.351 20.816 -7.017 1.00 0.00 8 HIS A C 9
ATOM 12229 O O . HIS A 1 8 ? -0.237 19.926 -7.860 1.00 0.00 8 HIS A O 9
ATOM 12244 N N . VAL A 1 9 ? 0.050 20.675 -5.758 1.00 0.00 9 VAL A N 9
ATOM 12245 C CA . VAL A 1 9 ? 0.659 19.439 -5.283 1.00 0.00 9 VAL A CA 9
ATOM 12246 C C . VAL A 1 9 ? -0.197 18.230 -5.647 1.00 0.00 9 VAL A C 9
ATOM 12247 O O . VAL A 1 9 ? -1.338 18.108 -5.203 1.00 0.00 9 VAL A O 9
ATOM 12260 N N . GLY A 1 10 ? 0.363 17.338 -6.458 1.00 0.00 10 GLY A N 9
ATOM 12261 C CA . GLY A 1 10 ? -0.363 16.150 -6.867 1.00 0.00 10 GLY A CA 9
ATOM 12262 C C . GLY A 1 10 ? 0.501 14.904 -6.841 1.00 0.00 10 GLY A C 9
ATOM 12263 O O . GLY A 1 10 ? 1.709 14.974 -7.070 1.00 0.00 10 GLY A O 9
ATOM 12267 N N . ILE A 1 11 ? -0.117 13.763 -6.559 1.00 0.00 11 ILE A N 9
ATOM 12268 C CA . ILE A 1 11 ? 0.604 12.497 -6.502 1.00 0.00 11 ILE A CA 9
ATOM 12269 C C . ILE A 1 11 ? 1.487 12.312 -7.732 1.00 0.00 11 ILE A C 9
ATOM 12270 O O . ILE A 1 11 ? 0.991 12.122 -8.843 1.00 0.00 11 ILE A O 9
ATOM 12286 N N . THR A 1 12 ? 2.799 12.369 -7.526 1.00 0.00 12 THR A N 9
ATOM 12287 C CA . THR A 1 12 ? 3.751 12.207 -8.617 1.00 0.00 12 THR A CA 9
ATOM 12288 C C . THR A 1 12 ? 3.986 10.733 -8.928 1.00 0.00 12 THR A C 9
ATOM 12289 O O . THR A 1 12 ? 4.053 10.336 -10.092 1.00 0.00 12 THR A O 9
ATOM 12300 N N . LYS A 1 13 ? 4.110 9.925 -7.881 1.00 0.00 13 LYS A N 9
ATOM 12301 C CA . LYS A 1 13 ? 4.336 8.493 -8.041 1.00 0.00 13 LYS A CA 9
ATOM 12302 C C . LYS A 1 13 ? 3.164 7.692 -7.483 1.00 0.00 13 LYS A C 9
ATOM 12303 O O . LYS A 1 13 ? 3.232 7.166 -6.372 1.00 0.00 13 LYS A O 9
ATOM 12322 N N . ARG A 1 14 ? 2.090 7.602 -8.261 1.00 0.00 14 ARG A N 9
ATOM 12323 C CA . ARG A 1 14 ? 0.904 6.865 -7.845 1.00 0.00 14 ARG A CA 9
ATOM 12324 C C . ARG A 1 14 ? 1.247 5.410 -7.540 1.00 0.00 14 ARG A C 9
ATOM 12325 O O . ARG A 1 14 ? 2.327 4.929 -7.888 1.00 0.00 14 ARG A O 9
ATOM 12346 N N . LEU A 1 15 ? 0.323 4.713 -6.888 1.00 0.00 15 LEU A N 9
ATOM 12347 C CA . LEU A 1 15 ? 0.527 3.312 -6.536 1.00 0.00 15 LEU A CA 9
ATOM 12348 C C . LEU A 1 15 ? 0.441 2.422 -7.772 1.00 0.00 15 LEU A C 9
ATOM 12349 O O . LEU A 1 15 ? -0.377 2.653 -8.662 1.00 0.00 15 LEU A O 9
ATOM 12365 N N . LYS A 1 16 ? 1.290 1.401 -7.819 1.00 0.00 16 LYS A N 9
ATOM 12366 C CA . LYS A 1 16 ? 1.309 0.472 -8.943 1.00 0.00 16 LYS A CA 9
ATOM 12367 C C . LYS A 1 16 ? 0.659 -0.854 -8.564 1.00 0.00 16 LYS A C 9
ATOM 12368 O O . LYS A 1 16 ? 0.865 -1.367 -7.464 1.00 0.00 16 LYS A O 9
ATOM 12387 N N . THR A 1 17 ? -0.126 -1.408 -9.483 1.00 0.00 17 THR A N 9
ATOM 12388 C CA . THR A 1 17 ? -0.806 -2.675 -9.245 1.00 0.00 17 THR A CA 9
ATOM 12389 C C . THR A 1 17 ? 0.180 -3.754 -8.812 1.00 0.00 17 THR A C 9
ATOM 12390 O O . THR A 1 17 ? 1.303 -3.818 -9.310 1.00 0.00 17 THR A O 9
ATOM 12401 N N . MET A 1 18 ? -0.249 -4.601 -7.882 1.00 0.00 18 MET A N 9
ATOM 12402 C CA . MET A 1 18 ? 0.597 -5.680 -7.383 1.00 0.00 18 MET A CA 9
ATOM 12403 C C . MET A 1 18 ? -0.118 -7.024 -7.488 1.00 0.00 18 MET A C 9
ATOM 12404 O O . MET A 1 18 ? -1.320 -7.118 -7.240 1.00 0.00 18 MET A O 9
ATOM 12418 N N . GLU A 1 19 ? 0.629 -8.059 -7.856 1.00 0.00 19 GLU A N 9
ATOM 12419 C CA . GLU A 1 19 ? 0.065 -9.397 -7.994 1.00 0.00 19 GLU A CA 9
ATOM 12420 C C . GLU A 1 19 ? 0.840 -10.404 -7.149 1.00 0.00 19 GLU A C 9
ATOM 12421 O O . GLU A 1 19 ? 1.950 -10.803 -7.501 1.00 0.00 19 GLU A O 9
ATOM 12433 N N . VAL A 1 20 ? 0.246 -10.811 -6.032 1.00 0.00 20 VAL A N 9
ATOM 12434 C CA . VAL A 1 20 ? 0.878 -11.772 -5.136 1.00 0.00 20 VAL A CA 9
ATOM 12435 C C . VAL A 1 20 ? -0.089 -12.886 -4.754 1.00 0.00 20 VAL A C 9
ATOM 12436 O O . VAL A 1 20 ? -1.300 -12.766 -4.946 1.00 0.00 20 VAL A O 9
ATOM 12449 N N . LEU A 1 21 ? 0.452 -13.971 -4.211 1.00 0.00 21 LEU A N 9
ATOM 12450 C CA . LEU A 1 21 ? -0.363 -15.109 -3.800 1.00 0.00 21 LEU A CA 9
ATOM 12451 C C . LEU A 1 21 ? -0.705 -15.026 -2.316 1.00 0.00 21 LEU A C 9
ATOM 12452 O O . LEU A 1 21 ? 0.144 -14.689 -1.492 1.00 0.00 21 LEU A O 9
ATOM 12468 N N . GLU A 1 22 ? -1.954 -15.338 -1.983 1.00 0.00 22 GLU A N 9
ATOM 12469 C CA . GLU A 1 22 ? -2.407 -15.299 -0.598 1.00 0.00 22 GLU A CA 9
ATOM 12470 C C . GLU A 1 22 ? -1.319 -15.806 0.345 1.00 0.00 22 GLU A C 9
ATOM 12471 O O . GLU A 1 22 ? -0.614 -16.766 0.037 1.00 0.00 22 GLU A O 9
ATOM 12483 N N . GLY A 1 23 ? -1.189 -15.152 1.495 1.00 0.00 23 GLY A N 9
ATOM 12484 C CA . GLY A 1 23 ? -0.185 -15.550 2.465 1.00 0.00 23 GLY A CA 9
ATOM 12485 C C . GLY A 1 23 ? 1.113 -14.784 2.302 1.00 0.00 23 GLY A C 9
ATOM 12486 O O . GLY A 1 23 ? 1.781 -14.468 3.286 1.00 0.00 23 GLY A O 9
ATOM 12490 N N . GLU A 1 24 ? 1.472 -14.488 1.057 1.00 0.00 24 GLU A N 9
ATOM 12491 C CA . GLU A 1 24 ? 2.701 -13.757 0.770 1.00 0.00 24 GLU A CA 9
ATOM 12492 C C . GLU A 1 24 ? 2.661 -12.362 1.387 1.00 0.00 24 GLU A C 9
ATOM 12493 O O . GLU A 1 24 ? 1.707 -12.005 2.079 1.00 0.00 24 GLU A O 9
ATOM 12505 N N . SER A 1 25 ? 3.703 -11.579 1.132 1.00 0.00 25 SER A N 9
ATOM 12506 C CA . SER A 1 25 ? 3.790 -10.224 1.665 1.00 0.00 25 SER A CA 9
ATOM 12507 C C . SER A 1 25 ? 4.302 -9.254 0.604 1.00 0.00 25 SER A C 9
ATOM 12508 O O . SER A 1 25 ? 5.365 -9.463 0.018 1.00 0.00 25 SER A O 9
ATOM 12516 N N . CYS A 1 26 ? 3.538 -8.195 0.363 1.00 0.00 26 CYS A N 9
ATOM 12517 C CA . CYS A 1 26 ? 3.912 -7.192 -0.628 1.00 0.00 26 CYS A CA 9
ATOM 12518 C C . CYS A 1 26 ? 4.051 -5.817 0.016 1.00 0.00 26 CYS A C 9
ATOM 12519 O O . CYS A 1 26 ? 3.411 -5.526 1.026 1.00 0.00 26 CYS A O 9
ATOM 12527 N N . SER A 1 27 ? 4.892 -4.975 -0.575 1.00 0.00 27 SER A N 9
ATOM 12528 C CA . SER A 1 27 ? 5.120 -3.631 -0.056 1.00 0.00 27 SER A CA 9
ATOM 12529 C C . SER A 1 27 ? 4.826 -2.580 -1.122 1.00 0.00 27 SER A C 9
ATOM 12530 O O . SER A 1 27 ? 5.447 -2.565 -2.184 1.00 0.00 27 SER A O 9
ATOM 12538 N N . PHE A 1 28 ? 3.873 -1.700 -0.829 1.00 0.00 28 PHE A N 9
ATOM 12539 C CA . PHE A 1 28 ? 3.494 -0.645 -1.761 1.00 0.00 28 PHE A CA 9
ATOM 12540 C C . PHE A 1 28 ? 4.376 0.586 -1.577 1.00 0.00 28 PHE A C 9
ATOM 12541 O O . PHE A 1 28 ? 5.009 0.758 -0.535 1.00 0.00 28 PHE A O 9
ATOM 12558 N N . GLU A 1 29 ? 4.411 1.440 -2.595 1.00 0.00 29 GLU A N 9
ATOM 12559 C CA . GLU A 1 29 ? 5.216 2.655 -2.545 1.00 0.00 29 GLU A CA 9
ATOM 12560 C C . GLU A 1 29 ? 4.436 3.847 -3.091 1.00 0.00 29 GLU A C 9
ATOM 12561 O O . GLU A 1 29 ? 3.985 3.836 -4.237 1.00 0.00 29 GLU A O 9
ATOM 12573 N N . CYS A 1 30 ? 4.281 4.874 -2.262 1.00 0.00 30 CYS A N 9
ATOM 12574 C CA . CYS A 1 30 ? 3.554 6.074 -2.660 1.00 0.00 30 CYS A CA 9
ATOM 12575 C C . CYS A 1 30 ? 4.344 7.330 -2.308 1.00 0.00 30 CYS A C 9
ATOM 12576 O O . CYS A 1 30 ? 4.568 7.627 -1.134 1.00 0.00 30 CYS A O 9
ATOM 12584 N N . VAL A 1 31 ? 4.766 8.064 -3.333 1.00 0.00 31 VAL A N 9
ATOM 12585 C CA . VAL A 1 31 ? 5.532 9.288 -3.132 1.00 0.00 31 VAL A CA 9
ATOM 12586 C C . VAL A 1 31 ? 4.766 10.505 -3.637 1.00 0.00 31 VAL A C 9
ATOM 12587 O O . VAL A 1 31 ? 4.118 10.455 -4.684 1.00 0.00 31 VAL A O 9
ATOM 12600 N N . LEU A 1 32 ? 4.845 11.600 -2.888 1.00 0.00 32 LEU A N 9
ATOM 12601 C CA . LEU A 1 32 ? 4.159 12.832 -3.260 1.00 0.00 32 LEU A CA 9
ATOM 12602 C C . LEU A 1 32 ? 5.113 13.798 -3.956 1.00 0.00 32 LEU A C 9
ATOM 12603 O O . LEU A 1 32 ? 6.280 13.912 -3.580 1.00 0.00 32 LEU A O 9
ATOM 12619 N N . SER A 1 33 ? 4.608 14.493 -4.970 1.00 0.00 33 SER A N 9
ATOM 12620 C CA . SER A 1 33 ? 5.416 15.448 -5.719 1.00 0.00 33 SER A CA 9
ATOM 12621 C C . SER A 1 33 ? 6.289 16.275 -4.780 1.00 0.00 33 SER A C 9
ATOM 12622 O O . SER A 1 33 ? 7.467 16.509 -5.054 1.00 0.00 33 SER A O 9
ATOM 12630 N N . HIS A 1 34 ? 5.703 16.716 -3.671 1.00 0.00 34 HIS A N 9
ATOM 12631 C CA . HIS A 1 34 ? 6.427 17.516 -2.690 1.00 0.00 34 HIS A CA 9
ATOM 12632 C C . HIS A 1 34 ? 6.947 16.643 -1.553 1.00 0.00 34 HIS A C 9
ATOM 12633 O O . HIS A 1 34 ? 6.750 15.428 -1.551 1.00 0.00 34 HIS A O 9
ATOM 12648 N N . GLU A 1 35 ? 7.612 17.270 -0.588 1.00 0.00 35 GLU A N 9
ATOM 12649 C CA . GLU A 1 35 ? 8.162 16.548 0.554 1.00 0.00 35 GLU A CA 9
ATOM 12650 C C . GLU A 1 35 ? 7.234 16.651 1.761 1.00 0.00 35 GLU A C 9
ATOM 12651 O O . GLU A 1 35 ? 6.705 17.722 2.061 1.00 0.00 35 GLU A O 9
ATOM 12663 N N . SER A 1 36 ? 7.040 15.531 2.449 1.00 0.00 36 SER A N 9
ATOM 12664 C CA . SER A 1 36 ? 6.173 15.494 3.621 1.00 0.00 36 SER A CA 9
ATOM 12665 C C . SER A 1 36 ? 6.960 15.100 4.867 1.00 0.00 36 SER A C 9
ATOM 12666 O O . SER A 1 36 ? 7.275 13.928 5.071 1.00 0.00 36 SER A O 9
ATOM 12674 N N . ALA A 1 37 ? 7.275 16.089 5.698 1.00 0.00 37 ALA A N 9
ATOM 12675 C CA . ALA A 1 37 ? 8.023 15.847 6.925 1.00 0.00 37 ALA A CA 9
ATOM 12676 C C . ALA A 1 37 ? 7.085 15.665 8.113 1.00 0.00 37 ALA A C 9
ATOM 12677 O O . ALA A 1 37 ? 7.265 14.758 8.925 1.00 0.00 37 ALA A O 9
ATOM 12684 N N . SER A 1 38 ? 6.084 16.534 8.209 1.00 0.00 38 SER A N 9
ATOM 12685 C CA . SER A 1 38 ? 5.120 16.472 9.301 1.00 0.00 38 SER A CA 9
ATOM 12686 C C . SER A 1 38 ? 3.691 16.461 8.765 1.00 0.00 38 SER A C 9
ATOM 12687 O O . SER A 1 38 ? 3.112 17.512 8.491 1.00 0.00 38 SER A O 9
ATOM 12695 N N . ASP A 1 39 ? 3.130 15.266 8.618 1.00 0.00 39 ASP A N 9
ATOM 12696 C CA . ASP A 1 39 ? 1.769 15.117 8.116 1.00 0.00 39 ASP A CA 9
ATOM 12697 C C . ASP A 1 39 ? 1.272 13.688 8.310 1.00 0.00 39 ASP A C 9
ATOM 12698 O O . ASP A 1 39 ? 2.009 12.718 8.130 1.00 0.00 39 ASP A O 9
ATOM 12707 N N . PRO A 1 40 ? -0.008 13.552 8.688 1.00 0.00 40 PRO A N 9
ATOM 12708 C CA . PRO A 1 40 ? -0.632 12.246 8.915 1.00 0.00 40 PRO A CA 9
ATOM 12709 C C . PRO A 1 40 ? -0.829 11.464 7.621 1.00 0.00 40 PRO A C 9
ATOM 12710 O O . PRO A 1 40 ? -1.221 12.026 6.599 1.00 0.00 40 PRO A O 9
ATOM 12721 N N . ALA A 1 41 ? -0.554 10.165 7.672 1.00 0.00 41 ALA A N 9
ATOM 12722 C CA . ALA A 1 41 ? -0.704 9.306 6.504 1.00 0.00 41 ALA A CA 9
ATOM 12723 C C . ALA A 1 41 ? -1.728 8.205 6.759 1.00 0.00 41 ALA A C 9
ATOM 12724 O O . ALA A 1 41 ? -1.504 7.315 7.579 1.00 0.00 41 ALA A O 9
ATOM 12731 N N . MET A 1 42 ? -2.852 8.274 6.053 1.00 0.00 42 MET A N 9
ATOM 12732 C CA . MET A 1 42 ? -3.910 7.282 6.203 1.00 0.00 42 MET A CA 9
ATOM 12733 C C . MET A 1 42 ? -3.757 6.163 5.178 1.00 0.00 42 MET A C 9
ATOM 12734 O O . MET A 1 42 ? -3.953 6.375 3.981 1.00 0.00 42 MET A O 9
ATOM 12748 N N . TRP A 1 43 ? -3.405 4.974 5.654 1.00 0.00 43 TRP A N 9
ATOM 12749 C CA . TRP A 1 43 ? -3.226 3.823 4.777 1.00 0.00 43 TRP A CA 9
ATOM 12750 C C . TRP A 1 43 ? -4.396 2.853 4.905 1.00 0.00 43 TRP A C 9
ATOM 12751 O O . TRP A 1 43 ? -4.536 2.163 5.915 1.00 0.00 43 TRP A O 9
ATOM 12772 N N . THR A 1 44 ? -5.235 2.806 3.875 1.00 0.00 44 THR A N 9
ATOM 12773 C CA . THR A 1 44 ? -6.393 1.921 3.874 1.00 0.00 44 THR A CA 9
ATOM 12774 C C . THR A 1 44 ? -6.327 0.931 2.717 1.00 0.00 44 THR A C 9
ATOM 12775 O O . THR A 1 44 ? -6.507 1.302 1.557 1.00 0.00 44 THR A O 9
ATOM 12786 N N . VAL A 1 45 ? -6.068 -0.332 3.040 1.00 0.00 45 VAL A N 9
ATOM 12787 C CA . VAL A 1 45 ? -5.980 -1.377 2.027 1.00 0.00 45 VAL A CA 9
ATOM 12788 C C . VAL A 1 45 ? -7.230 -2.250 2.027 1.00 0.00 45 VAL A C 9
ATOM 12789 O O . VAL A 1 45 ? -7.317 -3.228 2.769 1.00 0.00 45 VAL A O 9
ATOM 12802 N N . GLY A 1 46 ? -8.197 -1.889 1.190 1.00 0.00 46 GLY A N 9
ATOM 12803 C CA . GLY A 1 46 ? -9.431 -2.650 1.109 1.00 0.00 46 GLY A CA 9
ATOM 12804 C C . GLY A 1 46 ? -9.822 -3.263 2.439 1.00 0.00 46 GLY A C 9
ATOM 12805 O O . GLY A 1 46 ? -9.522 -4.426 2.706 1.00 0.00 46 GLY A O 9
ATOM 12809 N N . GLY A 1 47 ? -10.493 -2.478 3.276 1.00 0.00 47 GLY A N 9
ATOM 12810 C CA . GLY A 1 47 ? -10.913 -2.968 4.576 1.00 0.00 47 GLY A CA 9
ATOM 12811 C C . GLY A 1 47 ? -11.059 -1.855 5.595 1.00 0.00 47 GLY A C 9
ATOM 12812 O O . GLY A 1 47 ? -12.151 -1.613 6.109 1.00 0.00 47 GLY A O 9
ATOM 12816 N N . LYS A 1 48 ? -9.955 -1.177 5.891 1.00 0.00 48 LYS A N 9
ATOM 12817 C CA . LYS A 1 48 ? -9.964 -0.084 6.856 1.00 0.00 48 LYS A CA 9
ATOM 12818 C C . LYS A 1 48 ? -8.600 0.596 6.919 1.00 0.00 48 LYS A C 9
ATOM 12819 O O . LYS A 1 48 ? -7.682 0.241 6.180 1.00 0.00 48 LYS A O 9
ATOM 12838 N N . THR A 1 49 ? -8.474 1.576 7.809 1.00 0.00 49 THR A N 9
ATOM 12839 C CA . THR A 1 49 ? -7.222 2.306 7.969 1.00 0.00 49 THR A CA 9
ATOM 12840 C C . THR A 1 49 ? -6.233 1.520 8.822 1.00 0.00 49 THR A C 9
ATOM 12841 O O . THR A 1 49 ? -6.386 1.424 10.040 1.00 0.00 49 THR A O 9
ATOM 12852 N N . VAL A 1 50 ? -5.216 0.959 8.175 1.00 0.00 50 VAL A N 9
ATOM 12853 C CA . VAL A 1 50 ? -4.200 0.182 8.874 1.00 0.00 50 VAL A CA 9
ATOM 12854 C C . VAL A 1 50 ? -3.044 1.068 9.324 1.00 0.00 50 VAL A C 9
ATOM 12855 O O . VAL A 1 50 ? -2.532 1.878 8.552 1.00 0.00 50 VAL A O 9
ATOM 12868 N N . GLY A 1 51 ? -2.637 0.909 10.580 1.00 0.00 51 GLY A N 9
ATOM 12869 C CA . GLY A 1 51 ? -1.544 1.701 11.112 1.00 0.00 51 GLY A CA 9
ATOM 12870 C C . GLY A 1 51 ? -0.977 1.122 12.393 1.00 0.00 51 GLY A C 9
ATOM 12871 O O . GLY A 1 51 ? -0.594 1.860 13.300 1.00 0.00 51 GLY A O 9
ATOM 12875 N N . SER A 1 52 ? -0.924 -0.204 12.468 1.00 0.00 52 SER A N 9
ATOM 12876 C CA . SER A 1 52 ? -0.405 -0.883 13.650 1.00 0.00 52 SER A CA 9
ATOM 12877 C C . SER A 1 52 ? 0.930 -1.556 13.347 1.00 0.00 52 SER A C 9
ATOM 12878 O O . SER A 1 52 ? 1.477 -1.412 12.254 1.00 0.00 52 SER A O 9
ATOM 12886 N N . SER A 1 53 ? 1.449 -2.293 14.324 1.00 0.00 53 SER A N 9
ATOM 12887 C CA . SER A 1 53 ? 2.722 -2.986 14.165 1.00 0.00 53 SER A CA 9
ATOM 12888 C C . SER A 1 53 ? 2.542 -4.494 14.315 1.00 0.00 53 SER A C 9
ATOM 12889 O O . SER A 1 53 ? 3.382 -5.175 14.903 1.00 0.00 53 SER A O 9
ATOM 12897 N N . SER A 1 54 ?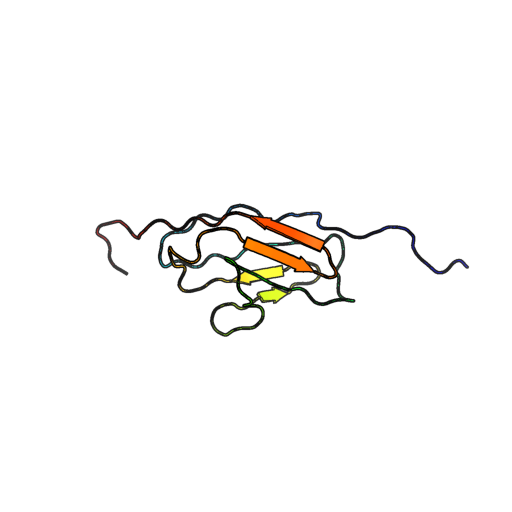 1.440 -5.008 13.779 1.00 0.00 54 SER A N 9
ATOM 12898 C CA . SER A 1 54 ? 1.146 -6.434 13.856 1.00 0.00 54 SER A CA 9
ATOM 12899 C C . SER A 1 54 ? 1.210 -7.077 12.474 1.00 0.00 54 SER A C 9
ATOM 12900 O O . SER A 1 54 ? 1.935 -8.049 12.262 1.00 0.00 54 SER A O 9
ATOM 12908 N N . ARG A 1 55 ? 0.446 -6.526 11.536 1.00 0.00 55 ARG A N 9
ATOM 12909 C CA . ARG A 1 55 ? 0.414 -7.046 10.174 1.00 0.00 55 ARG A CA 9
ATOM 12910 C C . ARG A 1 55 ? 0.821 -5.970 9.172 1.00 0.00 55 ARG A C 9
ATOM 12911 O O . ARG A 1 55 ? 1.380 -6.269 8.116 1.00 0.00 55 ARG A O 9
ATOM 12932 N N . PHE A 1 56 ? 0.537 -4.716 9.509 1.00 0.00 56 PHE A N 9
ATOM 12933 C CA . PHE A 1 56 ? 0.872 -3.595 8.639 1.00 0.00 56 PHE A CA 9
ATOM 12934 C C . PHE A 1 56 ? 1.975 -2.739 9.255 1.00 0.00 56 PHE A C 9
ATOM 12935 O O . PHE A 1 56 ? 2.253 -2.834 10.450 1.00 0.00 56 PHE A O 9
ATOM 12952 N N . GLN A 1 57 ? 2.598 -1.904 8.430 1.00 0.00 57 GLN A N 9
ATOM 12953 C CA . GLN A 1 57 ? 3.671 -1.032 8.893 1.00 0.00 57 GLN A CA 9
ATOM 12954 C C . GLN A 1 57 ? 3.826 0.175 7.974 1.00 0.00 57 GLN A C 9
ATOM 12955 O O . GLN A 1 57 ? 4.266 0.045 6.832 1.00 0.00 57 GLN A O 9
ATOM 12969 N N . ALA A 1 58 ? 3.462 1.349 8.480 1.00 0.00 58 ALA A N 9
ATOM 12970 C CA . ALA A 1 58 ? 3.563 2.579 7.704 1.00 0.00 58 ALA A CA 9
ATOM 12971 C C . ALA A 1 58 ? 4.941 3.213 7.856 1.00 0.00 58 ALA A C 9
ATOM 12972 O O . ALA A 1 58 ? 5.144 4.093 8.694 1.00 0.00 58 ALA A O 9
ATOM 12979 N N . THR A 1 59 ? 5.889 2.759 7.041 1.00 0.00 59 THR A N 9
ATOM 12980 C CA . THR A 1 59 ? 7.249 3.280 7.086 1.00 0.00 59 THR A CA 9
ATOM 12981 C C . THR A 1 59 ? 7.387 4.533 6.229 1.00 0.00 59 THR A C 9
ATOM 12982 O O . THR A 1 59 ? 6.573 4.781 5.340 1.00 0.00 59 THR A O 9
ATOM 12993 N N . ARG A 1 60 ? 8.423 5.320 6.502 1.00 0.00 60 ARG A N 9
ATOM 12994 C CA . ARG A 1 60 ? 8.667 6.548 5.755 1.00 0.00 60 ARG A CA 9
ATOM 12995 C C . ARG A 1 60 ? 10.160 6.752 5.516 1.00 0.00 60 ARG A C 9
ATOM 12996 O O . ARG A 1 60 ? 10.908 7.067 6.441 1.00 0.00 60 ARG A O 9
ATOM 13017 N N . GLN A 1 61 ? 10.585 6.569 4.270 1.00 0.00 61 GLN A N 9
ATOM 13018 C CA . GLN A 1 61 ? 11.989 6.732 3.911 1.00 0.00 61 GLN A CA 9
ATOM 13019 C C . GLN A 1 61 ? 12.139 7.661 2.710 1.00 0.00 61 GLN A C 9
ATOM 13020 O O . GLN A 1 61 ? 11.965 7.246 1.566 1.00 0.00 61 GLN A O 9
ATOM 13034 N N . GLY A 1 62 ? 12.464 8.922 2.981 1.00 0.00 62 GLY A N 9
ATOM 13035 C CA . GLY A 1 62 ? 12.632 9.890 1.913 1.00 0.00 62 GLY A CA 9
ATOM 13036 C C . GLY A 1 62 ? 11.310 10.326 1.312 1.00 0.00 62 GLY A C 9
ATOM 13037 O O . GLY A 1 62 ? 10.921 9.855 0.243 1.00 0.00 62 GLY A O 9
ATOM 13041 N N . ARG A 1 63 ? 10.617 11.226 2.001 1.00 0.00 63 ARG A N 9
ATOM 13042 C CA . ARG A 1 63 ? 9.330 11.723 1.531 1.00 0.00 63 ARG A CA 9
ATOM 13043 C C . ARG A 1 63 ? 8.569 10.636 0.778 1.00 0.00 63 ARG A C 9
ATOM 13044 O O . ARG A 1 63 ? 7.963 10.893 -0.262 1.00 0.00 63 ARG A O 9
ATOM 13065 N N . LYS A 1 64 ? 8.605 9.419 1.311 1.00 0.00 64 LYS A N 9
ATOM 13066 C CA . LYS A 1 64 ? 7.920 8.291 0.692 1.00 0.00 64 LYS A CA 9
ATOM 13067 C C . LYS A 1 64 ? 7.110 7.513 1.724 1.00 0.00 64 LYS A C 9
ATOM 13068 O O . LYS A 1 64 ? 7.428 7.525 2.914 1.00 0.00 64 LYS A O 9
ATOM 13087 N N . TYR A 1 65 ? 6.064 6.837 1.262 1.00 0.00 65 TYR A N 9
ATOM 13088 C CA . TYR A 1 65 ? 5.209 6.055 2.146 1.00 0.00 65 TYR A CA 9
ATOM 13089 C C . TYR A 1 65 ? 5.171 4.592 1.712 1.00 0.00 65 TYR A C 9
ATOM 13090 O O . TYR A 1 65 ? 4.626 4.259 0.659 1.00 0.00 65 TYR A O 9
ATOM 13108 N N . ILE A 1 66 ? 5.752 3.724 2.533 1.00 0.00 66 ILE A N 9
ATOM 13109 C CA . ILE A 1 66 ? 5.784 2.297 2.236 1.00 0.00 66 ILE A CA 9
ATOM 13110 C C . ILE A 1 66 ? 4.994 1.503 3.271 1.00 0.00 66 ILE A C 9
ATOM 13111 O O . ILE A 1 66 ? 5.318 1.516 4.460 1.00 0.00 66 ILE A O 9
ATOM 13127 N N . LEU A 1 67 ? 3.958 0.810 2.812 1.00 0.00 67 LEU A N 9
ATOM 13128 C CA . LEU A 1 67 ? 3.122 0.007 3.698 1.00 0.00 67 LEU A CA 9
ATOM 13129 C C . LEU A 1 67 ? 3.492 -1.470 3.605 1.00 0.00 67 LEU A C 9
ATOM 13130 O O . LEU A 1 67 ? 3.187 -2.137 2.616 1.00 0.00 67 LEU A O 9
ATOM 13146 N N . VAL A 1 68 ? 4.150 -1.976 4.643 1.00 0.00 68 VAL A N 9
ATOM 13147 C CA . VAL A 1 68 ? 4.559 -3.375 4.681 1.00 0.00 68 VAL A CA 9
ATOM 13148 C C . VAL A 1 68 ? 3.376 -4.286 4.989 1.00 0.00 68 VAL A C 9
ATOM 13149 O O . VAL A 1 68 ? 2.865 -4.300 6.109 1.00 0.00 68 VAL A O 9
ATOM 13162 N N . VAL A 1 69 ? 2.945 -5.046 3.987 1.00 0.00 69 VAL A N 9
ATOM 13163 C CA . VAL A 1 69 ? 1.822 -5.962 4.151 1.00 0.00 69 VAL A CA 9
ATOM 13164 C C . VAL A 1 69 ? 2.304 -7.399 4.315 1.00 0.00 69 VAL A C 9
ATOM 13165 O O . VAL A 1 69 ? 2.636 -8.068 3.336 1.00 0.00 69 VAL A O 9
ATOM 13178 N N . ARG A 1 70 ? 2.340 -7.867 5.558 1.00 0.00 70 ARG A N 9
ATOM 13179 C CA . ARG A 1 70 ? 2.782 -9.225 5.850 1.00 0.00 70 ARG A CA 9
ATOM 13180 C C . ARG A 1 70 ? 1.615 -10.205 5.774 1.00 0.00 70 ARG A C 9
ATOM 13181 O O . ARG A 1 70 ? 1.794 -11.412 5.938 1.00 0.00 70 ARG A O 9
ATOM 13202 N N . GLU A 1 71 ? 0.421 -9.677 5.524 1.00 0.00 71 GLU A N 9
ATOM 13203 C CA . GLU A 1 71 ? -0.775 -10.506 5.428 1.00 0.00 71 GLU A CA 9
ATOM 13204 C C . GLU A 1 71 ? -1.588 -10.146 4.188 1.00 0.00 71 GLU A C 9
ATOM 13205 O O . GLU A 1 71 ? -2.488 -9.308 4.245 1.00 0.00 71 GLU A O 9
ATOM 13217 N N . ALA A 1 72 ? -1.264 -10.784 3.069 1.00 0.00 72 ALA A N 9
ATOM 13218 C CA . ALA A 1 72 ? -1.964 -10.532 1.816 1.00 0.00 72 ALA A CA 9
ATOM 13219 C C . ALA A 1 72 ? -3.121 -11.508 1.627 1.00 0.00 72 ALA A C 9
ATOM 13220 O O . ALA A 1 72 ? -2.983 -12.525 0.947 1.00 0.00 72 ALA A O 9
ATOM 13227 N N . ALA A 1 73 ? -4.260 -11.193 2.235 1.00 0.00 73 ALA A N 9
ATOM 13228 C CA . ALA A 1 73 ? -5.440 -12.042 2.133 1.00 0.00 73 ALA A CA 9
ATOM 13229 C C . ALA A 1 73 ? -6.283 -11.667 0.919 1.00 0.00 73 ALA A C 9
ATOM 13230 O O . ALA A 1 73 ? -6.255 -10.533 0.440 1.00 0.00 73 ALA A O 9
ATOM 13237 N N . PRO A 1 74 ? -7.051 -12.640 0.407 1.00 0.00 74 PRO A N 9
ATOM 13238 C CA . PRO A 1 74 ? -7.916 -12.435 -0.758 1.00 0.00 74 PRO A CA 9
ATOM 13239 C C . PRO A 1 74 ? -9.102 -11.529 -0.448 1.00 0.00 74 PRO A C 9
ATOM 13240 O O . PRO A 1 74 ? -9.805 -11.079 -1.353 1.00 0.00 74 PRO A O 9
ATOM 13251 N N . SER A 1 75 ? -9.318 -11.264 0.837 1.00 0.00 75 SER A N 9
ATOM 13252 C CA . SER A 1 75 ? -10.422 -10.413 1.266 1.00 0.00 75 SER A CA 9
ATOM 13253 C C . SER A 1 75 ? -9.990 -8.951 1.324 1.00 0.00 75 SER A C 9
ATOM 13254 O O . SER A 1 75 ? -10.785 -8.070 1.651 1.00 0.00 75 SER A O 9
ATOM 13262 N N . ASP A 1 76 ? -8.725 -8.702 1.004 1.00 0.00 76 ASP A N 9
ATOM 13263 C CA . ASP A 1 76 ? -8.186 -7.347 1.018 1.00 0.00 76 ASP A CA 9
ATOM 13264 C C . ASP A 1 76 ? -8.010 -6.817 -0.402 1.00 0.00 76 ASP A C 9
ATOM 13265 O O . ASP A 1 76 ? -7.753 -5.631 -0.605 1.00 0.00 76 ASP A O 9
ATOM 13274 N N . ALA A 1 77 ? -8.151 -7.705 -1.380 1.00 0.00 77 ALA A N 9
ATOM 13275 C CA . ALA A 1 77 ? -8.009 -7.327 -2.781 1.00 0.00 77 ALA A CA 9
ATOM 13276 C C . ALA A 1 77 ? -9.217 -6.528 -3.259 1.00 0.00 77 ALA A C 9
ATOM 13277 O O . ALA A 1 77 ? -10.332 -7.045 -3.316 1.00 0.00 77 ALA A O 9
ATOM 13284 N N . GLY A 1 78 ? -8.987 -5.264 -3.602 1.00 0.00 78 GLY A N 9
ATOM 13285 C CA . GLY A 1 78 ? -10.067 -4.415 -4.070 1.00 0.00 78 GLY A CA 9
ATOM 13286 C C . GLY A 1 78 ? -9.571 -3.077 -4.582 1.00 0.00 78 GLY A C 9
ATOM 13287 O O . GLY A 1 78 ? -9.546 -2.839 -5.789 1.00 0.00 78 GLY A O 9
ATOM 13291 N N . GLU A 1 79 ? -9.178 -2.202 -3.663 1.00 0.00 79 GLU A N 9
ATOM 13292 C CA . GLU A 1 79 ? -8.683 -0.880 -4.029 1.00 0.00 79 GLU A CA 9
ATOM 13293 C C . GLU A 1 79 ? -7.972 -0.219 -2.852 1.00 0.00 79 GLU A C 9
ATOM 13294 O O . GLU A 1 79 ? -8.603 0.171 -1.870 1.00 0.00 79 GLU A O 9
ATOM 13306 N N . VAL A 1 80 ? -6.652 -0.099 -2.958 1.00 0.00 80 VAL A N 9
ATOM 13307 C CA . VAL A 1 80 ? -5.853 0.514 -1.904 1.00 0.00 80 VAL A CA 9
ATOM 13308 C C . VAL A 1 80 ? -5.873 2.035 -2.012 1.00 0.00 80 VAL A C 9
ATOM 13309 O O . VAL A 1 80 ? -5.313 2.609 -2.946 1.00 0.00 80 VAL A O 9
ATOM 13322 N N . VAL A 1 81 ? -6.523 2.683 -1.050 1.00 0.00 81 VAL A N 9
ATOM 13323 C CA . VAL A 1 81 ? -6.615 4.138 -1.036 1.00 0.00 81 VAL A CA 9
ATOM 13324 C C . VAL A 1 81 ? -5.708 4.736 0.033 1.00 0.00 81 VAL A C 9
ATOM 13325 O O . VAL A 1 81 ? -5.844 4.434 1.218 1.00 0.00 81 VAL A O 9
ATOM 13338 N N . PHE A 1 82 ? -4.781 5.587 -0.395 1.00 0.00 82 PHE A N 9
ATOM 13339 C CA . PHE A 1 82 ? -3.849 6.228 0.526 1.00 0.00 82 PHE A CA 9
ATOM 13340 C C . PHE A 1 82 ? -4.004 7.745 0.487 1.00 0.00 82 PHE A C 9
ATOM 13341 O O . PHE A 1 82 ? -3.655 8.391 -0.501 1.00 0.00 82 PHE A O 9
ATOM 13358 N N . SER A 1 83 ? -4.530 8.308 1.570 1.00 0.00 83 SER A N 9
ATOM 13359 C CA . SER A 1 83 ? -4.736 9.749 1.659 1.00 0.00 83 SER A CA 9
ATOM 13360 C C . SER A 1 83 ? -3.631 10.406 2.481 1.00 0.00 83 SER A C 9
ATOM 13361 O O . SER A 1 83 ? -2.993 9.760 3.313 1.00 0.00 83 SER A O 9
ATOM 13369 N N . VAL A 1 84 ? -3.411 11.695 2.243 1.00 0.00 84 VAL A N 9
ATOM 13370 C CA . VAL A 1 84 ? -2.385 12.441 2.961 1.00 0.00 84 VAL A CA 9
ATOM 13371 C C . VAL A 1 84 ? -2.431 13.922 2.603 1.00 0.00 84 VAL A C 9
ATOM 13372 O O . VAL A 1 84 ? -2.494 14.286 1.428 1.00 0.00 84 VAL A O 9
ATOM 13385 N N . ARG A 1 85 ? -2.399 14.773 3.623 1.00 0.00 85 ARG A N 9
ATOM 13386 C CA . ARG A 1 85 ? -2.437 16.216 3.417 1.00 0.00 85 ARG A CA 9
ATOM 13387 C C . ARG A 1 85 ? -3.480 16.587 2.366 1.00 0.00 85 ARG A C 9
ATOM 13388 O O . ARG A 1 85 ? -3.282 17.512 1.580 1.00 0.00 85 ARG A O 9
ATOM 13409 N N . GLY A 1 86 ? -4.591 15.857 2.359 1.00 0.00 86 GLY A N 9
ATOM 13410 C CA . GLY A 1 86 ? -5.648 16.124 1.401 1.00 0.00 86 GLY A CA 9
ATOM 13411 C C . GLY A 1 86 ? -5.540 15.256 0.162 1.00 0.00 86 GLY A C 9
ATOM 13412 O O . GLY A 1 86 ? -6.552 14.879 -0.430 1.00 0.00 86 GLY A O 9
ATOM 13416 N N . LEU A 1 87 ? -4.312 14.941 -0.232 1.00 0.00 87 LEU A N 9
ATOM 13417 C CA . LEU A 1 87 ? -4.075 14.113 -1.410 1.00 0.00 87 LEU A CA 9
ATOM 13418 C C . LEU A 1 87 ? -4.607 12.699 -1.198 1.00 0.00 87 LEU A C 9
ATOM 13419 O O . LEU A 1 87 ? -4.719 12.229 -0.065 1.00 0.00 87 LEU A O 9
ATOM 13435 N N . THR A 1 88 ? -4.932 12.024 -2.296 1.00 0.00 88 THR A N 9
ATOM 13436 C CA . THR A 1 88 ? -5.451 10.664 -2.231 1.00 0.00 88 THR A CA 9
ATOM 13437 C C . THR A 1 88 ? -5.055 9.864 -3.466 1.00 0.00 88 THR A C 9
ATOM 13438 O O . THR A 1 88 ? -5.131 10.361 -4.590 1.00 0.00 88 THR A O 9
ATOM 13449 N N . SER A 1 89 ? -4.631 8.622 -3.252 1.00 0.00 89 SER A N 9
ATOM 13450 C CA . SER A 1 89 ? -4.220 7.755 -4.349 1.00 0.00 89 SER A CA 9
ATOM 13451 C C . SER A 1 89 ? -5.091 6.504 -4.409 1.00 0.00 89 SER A C 9
ATOM 13452 O O . SER A 1 89 ? -5.783 6.168 -3.447 1.00 0.00 89 SER A O 9
ATOM 13460 N N . LYS A 1 90 ? -5.052 5.817 -5.545 1.00 0.00 90 LYS A N 9
ATOM 13461 C CA . LYS A 1 90 ? -5.836 4.602 -5.733 1.00 0.00 90 LYS A CA 9
ATOM 13462 C C . LYS A 1 90 ? -5.076 3.591 -6.586 1.00 0.00 90 LYS A C 9
ATOM 13463 O O . LYS A 1 90 ? -4.329 3.964 -7.490 1.00 0.00 90 LYS A O 9
ATOM 13482 N N . ALA A 1 91 ? -5.274 2.310 -6.294 1.00 0.00 91 ALA A N 9
ATOM 13483 C CA . ALA A 1 91 ? -4.611 1.245 -7.037 1.00 0.00 91 ALA A CA 9
ATOM 13484 C C . ALA A 1 91 ? -5.312 -0.092 -6.824 1.00 0.00 91 ALA A C 9
ATOM 13485 O O . ALA A 1 91 ? -6.082 -0.256 -5.879 1.00 0.00 91 ALA A O 9
ATOM 13492 N N . SER A 1 92 ? -5.041 -1.045 -7.711 1.00 0.00 92 SER A N 9
ATOM 13493 C CA . SER A 1 92 ? -5.649 -2.367 -7.622 1.00 0.00 92 SER A CA 9
ATOM 13494 C C . SER A 1 92 ? -4.659 -3.385 -7.066 1.00 0.00 92 SER A C 9
ATOM 13495 O O . SER A 1 92 ? -3.532 -3.500 -7.548 1.00 0.00 92 SER A O 9
ATOM 13503 N N . LEU A 1 93 ? -5.088 -4.121 -6.047 1.00 0.00 93 LEU A N 9
ATOM 13504 C CA . LEU A 1 93 ? -4.240 -5.131 -5.422 1.00 0.00 93 LEU A CA 9
ATOM 13505 C C . LEU A 1 93 ? -4.782 -6.533 -5.681 1.00 0.00 93 LEU A C 9
ATOM 13506 O O . LEU A 1 93 ? -5.732 -6.971 -5.031 1.00 0.00 93 LEU A O 9
ATOM 13522 N N . ILE A 1 94 ? -4.171 -7.232 -6.631 1.00 0.00 94 ILE A N 9
ATOM 13523 C CA . ILE A 1 94 ? -4.591 -8.586 -6.973 1.00 0.00 94 ILE A CA 9
ATOM 13524 C C . ILE A 1 94 ? -3.999 -9.605 -6.005 1.00 0.00 94 ILE A C 9
ATOM 13525 O O . ILE A 1 94 ? -2.817 -9.542 -5.666 1.00 0.00 94 ILE A O 9
ATOM 13541 N N . VAL A 1 95 ? -4.828 -10.546 -5.566 1.00 0.00 95 VAL A N 9
ATOM 13542 C CA . VAL A 1 95 ? -4.387 -11.582 -4.640 1.00 0.00 95 VAL A CA 9
ATOM 13543 C C . VAL A 1 95 ? -4.877 -12.957 -5.079 1.00 0.00 95 VAL A C 9
ATOM 13544 O O . VAL A 1 95 ? -6.071 -13.251 -5.017 1.00 0.00 95 VAL A O 9
ATOM 13557 N N . ARG A 1 96 ? -3.947 -13.798 -5.521 1.00 0.00 96 ARG A N 9
ATOM 13558 C CA . ARG A 1 96 ? -4.284 -15.143 -5.971 1.00 0.00 96 ARG A CA 9
ATOM 13559 C C . ARG A 1 96 ? -4.308 -16.119 -4.799 1.00 0.00 96 ARG A C 9
ATOM 13560 O O . ARG A 1 96 ? -3.283 -16.369 -4.167 1.00 0.00 96 ARG A O 9
ATOM 13581 N N . GLU A 1 97 ? -5.486 -16.666 -4.515 1.00 0.00 97 GLU A N 9
ATOM 13582 C CA . GLU A 1 97 ? -5.643 -17.613 -3.417 1.00 0.00 97 GLU A CA 9
ATOM 13583 C C . GLU A 1 97 ? -5.181 -19.007 -3.832 1.00 0.00 97 GLU A C 9
ATOM 13584 O O . GLU A 1 97 ? -5.620 -19.541 -4.850 1.00 0.00 97 GLU A O 9
ATOM 13596 N N . ARG A 1 98 ? -4.291 -19.590 -3.035 1.00 0.00 98 ARG A N 9
ATOM 13597 C CA . ARG A 1 98 ? -3.767 -20.920 -3.319 1.00 0.00 98 ARG A CA 9
ATOM 13598 C C . ARG A 1 98 ? -4.902 -21.925 -3.496 1.00 0.00 98 ARG A C 9
ATOM 13599 O O . ARG A 1 98 ? -4.933 -22.676 -4.471 1.00 0.00 98 ARG A O 9
ATOM 13620 N N . SER A 1 99 ? -5.832 -21.933 -2.547 1.00 0.00 99 SER A N 9
ATOM 13621 C CA . SER A 1 99 ? -6.966 -22.848 -2.595 1.00 0.00 99 SER A CA 9
ATOM 13622 C C . SER A 1 99 ? -6.524 -24.238 -3.041 1.00 0.00 99 SER A C 9
ATOM 13623 O O . SER A 1 99 ? -7.202 -24.895 -3.829 1.00 0.00 99 SER A O 9
ATOM 13631 N N . GLY A 1 100 ? -5.379 -24.681 -2.529 1.00 0.00 100 GLY A N 9
ATOM 13632 C CA . GLY A 1 100 ? -4.864 -25.990 -2.885 1.00 0.00 100 GLY A CA 9
ATOM 13633 C C . GLY A 1 100 ? -4.904 -26.964 -1.725 1.00 0.00 100 GLY A C 9
ATOM 13634 O O . GLY A 1 100 ? -5.482 -26.686 -0.673 1.00 0.00 100 GLY A O 9
ATOM 13638 N N . PRO A 1 101 ? -4.281 -28.137 -1.910 1.00 0.00 101 PRO A N 9
ATOM 13639 C CA . PRO A 1 101 ? -4.236 -29.180 -0.881 1.00 0.00 101 PRO A CA 9
ATOM 13640 C C . PRO A 1 101 ? -3.357 -28.789 0.303 1.00 0.00 101 PRO A C 9
ATOM 13641 O O . PRO A 1 101 ? -3.342 -29.470 1.328 1.00 0.00 101 PRO A O 9
ATOM 13652 N N . SER A 1 102 ? -2.628 -27.688 0.154 1.00 0.00 102 SER A N 9
ATOM 13653 C CA . SER A 1 102 ? -1.744 -27.208 1.210 1.00 0.00 102 SER A CA 9
ATOM 13654 C C . SER A 1 102 ? -0.735 -28.282 1.604 1.00 0.00 102 SER A C 9
ATOM 13655 O O . SER A 1 102 ? -0.456 -28.484 2.786 1.00 0.00 102 SER A O 9
ATOM 13663 N N . SER A 1 103 ? -0.191 -28.969 0.605 1.00 0.00 103 SER A N 9
ATOM 13664 C CA . SER A 1 103 ? 0.785 -30.025 0.846 1.00 0.00 103 SER A CA 9
ATOM 13665 C C . SER A 1 103 ? 2.205 -29.516 0.620 1.00 0.00 103 SER A C 9
ATOM 13666 O O . SER A 1 103 ? 2.409 -28.444 0.051 1.00 0.00 103 SER A O 9
ATOM 13674 N N . GLY A 1 104 ? 3.185 -30.293 1.071 1.00 0.00 104 GLY A N 9
ATOM 13675 C CA . GLY A 1 104 ? 4.574 -29.904 0.910 1.00 0.00 104 GLY A CA 9
ATOM 13676 C C . GLY A 1 104 ? 5.429 -30.303 2.096 1.00 0.00 104 GLY A C 9
ATOM 13677 O O . GLY A 1 104 ? 6.496 -30.895 1.930 1.00 0.00 104 GLY A O 9
ATOM 13681 N N . GLY A 1 1 ? 5.574 38.482 -7.654 1.00 0.00 1 GLY A N 10
ATOM 13682 C CA . GLY A 1 1 ? 6.652 38.396 -6.686 1.00 0.00 1 GLY A CA 10
ATOM 13683 C C . GLY A 1 1 ? 6.314 37.484 -5.523 1.00 0.00 1 GLY A C 10
ATOM 13684 O O . GLY A 1 1 ? 5.820 37.939 -4.492 1.00 0.00 1 GLY A O 10
ATOM 13688 N N . SER A 1 2 ? 6.581 36.192 -5.689 1.00 0.00 2 SER A N 10
ATOM 13689 C CA . SER A 1 2 ? 6.297 35.213 -4.646 1.00 0.00 2 SER A CA 10
ATOM 13690 C C . SER A 1 2 ? 4.884 35.396 -4.100 1.00 0.00 2 SER A C 10
ATOM 13691 O O . SER A 1 2 ? 4.682 35.497 -2.890 1.00 0.00 2 SER A O 10
ATOM 13699 N N . SER A 1 3 ? 3.908 35.436 -5.002 1.00 0.00 3 SER A N 10
ATOM 13700 C CA . SER A 1 3 ? 2.514 35.610 -4.612 1.00 0.00 3 SER A CA 10
ATOM 13701 C C . SER A 1 3 ? 1.647 34.490 -5.181 1.00 0.00 3 SER A C 10
ATOM 13702 O O . SER A 1 3 ? 1.526 34.340 -6.396 1.00 0.00 3 SER A O 10
ATOM 13710 N N . GLY A 1 4 ? 1.045 33.706 -4.292 1.00 0.00 4 GLY A N 10
ATOM 13711 C CA . GLY A 1 4 ? 0.198 32.610 -4.723 1.00 0.00 4 GLY A CA 10
ATOM 13712 C C . GLY A 1 4 ? 0.994 31.381 -5.114 1.00 0.00 4 GLY A C 10
ATOM 13713 O O . GLY A 1 4 ? 2.198 31.464 -5.355 1.00 0.00 4 GLY A O 10
ATOM 13717 N N . SER A 1 5 ? 0.320 30.237 -5.175 1.00 0.00 5 SER A N 10
ATOM 13718 C CA . SER A 1 5 ? 0.974 28.983 -5.534 1.00 0.00 5 SER A CA 10
ATOM 13719 C C . SER A 1 5 ? 1.303 28.950 -7.024 1.00 0.00 5 SER A C 10
ATOM 13720 O O . SER A 1 5 ? 0.417 29.077 -7.869 1.00 0.00 5 SER A O 10
ATOM 13728 N N . SER A 1 6 ? 2.583 28.777 -7.337 1.00 0.00 6 SER A N 10
ATOM 13729 C CA . SER A 1 6 ? 3.031 28.731 -8.724 1.00 0.00 6 SER A CA 10
ATOM 13730 C C . SER A 1 6 ? 2.934 27.313 -9.278 1.00 0.00 6 SER A C 10
ATOM 13731 O O . SER A 1 6 ? 2.367 27.090 -10.347 1.00 0.00 6 SER A O 10
ATOM 13739 N N . GLY A 1 7 ? 3.492 26.356 -8.543 1.00 0.00 7 GLY A N 10
ATOM 13740 C CA . GLY A 1 7 ? 3.457 24.972 -8.976 1.00 0.00 7 GLY A CA 10
ATOM 13741 C C . GLY A 1 7 ? 2.508 24.128 -8.149 1.00 0.00 7 GLY A C 10
ATOM 13742 O O . GLY A 1 7 ? 2.743 23.899 -6.962 1.00 0.00 7 GLY A O 10
ATOM 13746 N N . HIS A 1 8 ? 1.431 23.666 -8.775 1.00 0.00 8 HIS A N 10
ATOM 13747 C CA . HIS A 1 8 ? 0.441 22.843 -8.088 1.00 0.00 8 HIS A CA 10
ATOM 13748 C C . HIS A 1 8 ? 1.024 21.481 -7.725 1.00 0.00 8 HIS A C 10
ATOM 13749 O O . HIS A 1 8 ? 1.563 20.777 -8.580 1.00 0.00 8 HIS A O 10
ATOM 13764 N N . VAL A 1 9 ? 0.913 21.115 -6.452 1.00 0.00 9 VAL A N 10
ATOM 13765 C CA . VAL A 1 9 ? 1.429 19.837 -5.976 1.00 0.00 9 VAL A CA 10
ATOM 13766 C C . VAL A 1 9 ? 0.494 18.693 -6.352 1.00 0.00 9 VAL A C 10
ATOM 13767 O O . VAL A 1 9 ? -0.727 18.841 -6.326 1.00 0.00 9 VAL A O 10
ATOM 13780 N N . GLY A 1 10 ? 1.077 17.550 -6.701 1.00 0.00 10 GLY A N 10
ATOM 13781 C CA . GLY A 1 10 ? 0.281 16.396 -7.077 1.00 0.00 10 GLY A CA 10
ATOM 13782 C C . GLY A 1 10 ? 1.093 15.117 -7.106 1.00 0.00 10 GLY A C 10
ATOM 13783 O O . GLY A 1 10 ? 2.175 15.074 -7.693 1.00 0.00 10 GLY A O 10
ATOM 13787 N N . ILE A 1 11 ? 0.573 14.072 -6.471 1.00 0.00 11 ILE A N 10
ATOM 13788 C CA . ILE A 1 11 ? 1.257 12.786 -6.427 1.00 0.00 11 ILE A CA 10
ATOM 13789 C C . ILE A 1 11 ? 1.837 12.425 -7.790 1.00 0.00 11 ILE A C 10
ATOM 13790 O O . ILE A 1 11 ? 1.100 12.150 -8.738 1.00 0.00 11 ILE A O 10
ATOM 13806 N N . THR A 1 12 ? 3.163 12.425 -7.883 1.00 0.00 12 THR A N 10
ATOM 13807 C CA . THR A 1 12 ? 3.842 12.096 -9.130 1.00 0.00 12 THR A CA 10
ATOM 13808 C C . THR A 1 12 ? 4.030 10.590 -9.273 1.00 0.00 12 THR A C 10
ATOM 13809 O O . THR A 1 12 ? 4.208 10.079 -10.379 1.00 0.00 12 THR A O 10
ATOM 13820 N N . LYS A 1 13 ? 3.987 9.884 -8.149 1.00 0.00 13 LYS A N 10
ATOM 13821 C CA . LYS A 1 13 ? 4.151 8.435 -8.149 1.00 0.00 13 LYS A CA 10
ATOM 13822 C C . LYS A 1 13 ? 2.960 7.753 -7.482 1.00 0.00 13 LYS A C 10
ATOM 13823 O O . LYS A 1 13 ? 3.013 7.402 -6.304 1.00 0.00 13 LYS A O 10
ATOM 13842 N N . ARG A 1 14 ? 1.887 7.568 -8.245 1.00 0.00 14 ARG A N 10
ATOM 13843 C CA . ARG A 1 14 ? 0.684 6.928 -7.728 1.00 0.00 14 ARG A CA 10
ATOM 13844 C C . ARG A 1 14 ? 0.908 5.432 -7.525 1.00 0.00 14 ARG A C 10
ATOM 13845 O O . ARG A 1 14 ? 1.739 4.821 -8.199 1.00 0.00 14 ARG A O 10
ATOM 13866 N N . LEU A 1 15 ? 0.162 4.848 -6.594 1.00 0.00 15 LEU A N 10
ATOM 13867 C CA . LEU A 1 15 ? 0.279 3.423 -6.302 1.00 0.00 15 LEU A CA 10
ATOM 13868 C C . LEU A 1 15 ? 0.057 2.590 -7.560 1.00 0.00 15 LEU A C 10
ATOM 13869 O O . LEU A 1 15 ? -0.876 2.837 -8.325 1.00 0.00 15 LEU A O 10
ATOM 13885 N N . LYS A 1 16 ? 0.918 1.600 -7.767 1.00 0.00 16 LYS A N 10
ATOM 13886 C CA . LYS A 1 16 ? 0.815 0.726 -8.930 1.00 0.00 16 LYS A CA 10
ATOM 13887 C C . LYS A 1 16 ? 0.179 -0.608 -8.553 1.00 0.00 16 LYS A C 10
ATOM 13888 O O . LYS A 1 16 ? 0.341 -1.091 -7.432 1.00 0.00 16 LYS A O 10
ATOM 13907 N N . THR A 1 17 ? -0.544 -1.201 -9.498 1.00 0.00 17 THR A N 10
ATOM 13908 C CA . THR A 1 17 ? -1.204 -2.480 -9.265 1.00 0.00 17 THR A CA 10
ATOM 13909 C C . THR A 1 17 ? -0.195 -3.559 -8.891 1.00 0.00 17 THR A C 10
ATOM 13910 O O . THR A 1 17 ? 0.754 -3.818 -9.630 1.00 0.00 17 THR A O 10
ATOM 13921 N N . MET A 1 18 ? -0.407 -4.187 -7.739 1.00 0.00 18 MET A N 10
ATOM 13922 C CA . MET A 1 18 ? 0.484 -5.240 -7.267 1.00 0.00 18 MET A CA 10
ATOM 13923 C C . MET A 1 18 ? -0.143 -6.616 -7.475 1.00 0.00 18 MET A C 10
ATOM 13924 O O . MET A 1 18 ? -1.363 -6.744 -7.566 1.00 0.00 18 MET A O 10
ATOM 13938 N N . GLU A 1 19 ? 0.701 -7.640 -7.550 1.00 0.00 19 GLU A N 10
ATOM 13939 C CA . GLU A 1 19 ? 0.228 -9.005 -7.748 1.00 0.00 19 GLU A CA 10
ATOM 13940 C C . GLU A 1 19 ? 1.045 -9.991 -6.917 1.00 0.00 19 GLU A C 10
ATOM 13941 O O . GLU A 1 19 ? 2.234 -10.193 -7.166 1.00 0.00 19 GLU A O 10
ATOM 13953 N N . VAL A 1 20 ? 0.399 -10.600 -5.928 1.00 0.00 20 VAL A N 10
ATOM 13954 C CA . VAL A 1 20 ? 1.064 -11.564 -5.060 1.00 0.00 20 VAL A CA 10
ATOM 13955 C C . VAL A 1 20 ? 0.193 -12.795 -4.836 1.00 0.00 20 VAL A C 10
ATOM 13956 O O . VAL A 1 20 ? -0.958 -12.843 -5.274 1.00 0.00 20 VAL A O 10
ATOM 13969 N N . LEU A 1 21 ? 0.748 -13.789 -4.152 1.00 0.00 21 LEU A N 10
ATOM 13970 C CA . LEU A 1 21 ? 0.021 -15.022 -3.869 1.00 0.00 21 LEU A CA 10
ATOM 13971 C C . LEU A 1 21 ? -0.537 -15.012 -2.449 1.00 0.00 21 LEU A C 10
ATOM 13972 O O . LEU A 1 21 ? 0.076 -14.459 -1.536 1.00 0.00 21 LEU A O 10
ATOM 13988 N N . GLU A 1 22 ? -1.701 -15.628 -2.271 1.00 0.00 22 GLU A N 10
ATOM 13989 C CA . GLU A 1 22 ? -2.340 -15.690 -0.962 1.00 0.00 22 GLU A CA 10
ATOM 13990 C C . GLU A 1 22 ? -1.325 -16.043 0.122 1.00 0.00 22 GLU A C 10
ATOM 13991 O O . GLU A 1 22 ? -0.571 -17.007 -0.008 1.00 0.00 22 GLU A O 10
ATOM 14003 N N . GLY A 1 23 ? -1.313 -15.254 1.192 1.00 0.00 23 GLY A N 10
ATOM 14004 C CA . GLY A 1 23 ? -0.387 -15.499 2.283 1.00 0.00 23 GLY A CA 10
ATOM 14005 C C . GLY A 1 23 ? 0.895 -14.701 2.145 1.00 0.00 23 GLY A C 10
ATOM 14006 O O . GLY A 1 23 ? 1.503 -14.315 3.143 1.00 0.00 23 GLY A O 10
ATOM 14010 N N . GLU A 1 24 ? 1.307 -14.456 0.905 1.00 0.00 24 GLU A N 10
ATOM 14011 C CA . GLU A 1 24 ? 2.527 -13.701 0.642 1.00 0.00 24 GLU A CA 10
ATOM 14012 C C . GLU A 1 24 ? 2.528 -12.384 1.411 1.00 0.00 24 GLU A C 10
ATOM 14013 O O . GLU A 1 24 ? 1.535 -12.019 2.041 1.00 0.00 24 GLU A O 10
ATOM 14025 N N . SER A 1 25 ? 3.651 -11.674 1.356 1.00 0.00 25 SER A N 10
ATOM 14026 C CA . SER A 1 25 ? 3.784 -10.399 2.051 1.00 0.00 25 SER A CA 10
ATOM 14027 C C . SER A 1 25 ? 4.638 -9.427 1.242 1.00 0.00 25 SER A C 10
ATOM 14028 O O . SER A 1 25 ? 5.860 -9.570 1.169 1.00 0.00 25 SER A O 10
ATOM 14036 N N . CYS A 1 26 ? 3.988 -8.439 0.638 1.00 0.00 26 CYS A N 10
ATOM 14037 C CA . CYS A 1 26 ? 4.686 -7.442 -0.166 1.00 0.00 26 CYS A CA 10
ATOM 14038 C C . CYS A 1 26 ? 4.534 -6.051 0.440 1.00 0.00 26 CYS A C 10
ATOM 14039 O O . CYS A 1 26 ? 3.949 -5.890 1.511 1.00 0.00 26 CYS A O 10
ATOM 14047 N N . SER A 1 27 ? 5.066 -5.048 -0.252 1.00 0.00 27 SER A N 10
ATOM 14048 C CA . SER A 1 27 ? 4.995 -3.671 0.221 1.00 0.00 27 SER A CA 10
ATOM 14049 C C . SER A 1 27 ? 4.707 -2.715 -0.933 1.00 0.00 27 SER A C 10
ATOM 14050 O O . SER A 1 27 ? 5.113 -2.956 -2.070 1.00 0.00 27 SER A O 10
ATOM 14058 N N . PHE A 1 28 ? 4.002 -1.629 -0.632 1.00 0.00 28 PHE A N 10
ATOM 14059 C CA . PHE A 1 28 ? 3.657 -0.637 -1.643 1.00 0.00 28 PHE A CA 10
ATOM 14060 C C . PHE A 1 28 ? 4.616 0.550 -1.589 1.00 0.00 28 PHE A C 10
ATOM 14061 O O . PHE A 1 28 ? 5.505 0.603 -0.741 1.00 0.00 28 PHE A O 10
ATOM 14078 N N . GLU A 1 29 ? 4.427 1.497 -2.502 1.00 0.00 29 GLU A N 10
ATOM 14079 C CA . GLU A 1 29 ? 5.275 2.682 -2.559 1.00 0.00 29 GLU A CA 10
ATOM 14080 C C . GLU A 1 29 ? 4.489 3.891 -3.058 1.00 0.00 29 GLU A C 10
ATOM 14081 O O . GLU A 1 29 ? 3.736 3.798 -4.029 1.00 0.00 29 GLU A O 10
ATOM 14093 N N . CYS A 1 30 ? 4.668 5.023 -2.387 1.00 0.00 30 CYS A N 10
ATOM 14094 C CA . CYS A 1 30 ? 3.974 6.251 -2.760 1.00 0.00 30 CYS A CA 10
ATOM 14095 C C . CYS A 1 30 ? 4.862 7.469 -2.528 1.00 0.00 30 CYS A C 10
ATOM 14096 O O . CYS A 1 30 ? 5.136 7.843 -1.388 1.00 0.00 30 CYS A O 10
ATOM 14104 N N . VAL A 1 31 ? 5.311 8.084 -3.618 1.00 0.00 31 VAL A N 10
ATOM 14105 C CA . VAL A 1 31 ? 6.169 9.260 -3.534 1.00 0.00 31 VAL A CA 10
ATOM 14106 C C . VAL A 1 31 ? 5.409 10.524 -3.918 1.00 0.00 31 VAL A C 10
ATOM 14107 O O . VAL A 1 31 ? 4.699 10.553 -4.924 1.00 0.00 31 VAL A O 10
ATOM 14120 N N . LEU A 1 32 ? 5.562 11.568 -3.111 1.00 0.00 32 LEU A N 10
ATOM 14121 C CA . LEU A 1 32 ? 4.890 12.837 -3.367 1.00 0.00 32 LEU A CA 10
ATOM 14122 C C . LEU A 1 32 ? 5.854 13.852 -3.973 1.00 0.00 32 LEU A C 10
ATOM 14123 O O . LEU A 1 32 ? 7.031 13.895 -3.616 1.00 0.00 32 LEU A O 10
ATOM 14139 N N . SER A 1 33 ? 5.346 14.667 -4.892 1.00 0.00 33 SER A N 10
ATOM 14140 C CA . SER A 1 33 ? 6.162 15.681 -5.549 1.00 0.00 33 SER A CA 10
ATOM 14141 C C . SER A 1 33 ? 6.975 16.471 -4.528 1.00 0.00 33 SER A C 10
ATOM 14142 O O . SER A 1 33 ? 8.201 16.544 -4.615 1.00 0.00 33 SER A O 10
ATOM 14150 N N . HIS A 1 34 ? 6.282 17.062 -3.559 1.00 0.00 34 HIS A N 10
ATOM 14151 C CA . HIS A 1 34 ? 6.938 17.847 -2.519 1.00 0.00 34 HIS A CA 10
ATOM 14152 C C . HIS A 1 34 ? 7.423 16.949 -1.385 1.00 0.00 34 HIS A C 10
ATOM 14153 O O . HIS A 1 34 ? 6.622 16.316 -0.698 1.00 0.00 34 HIS A O 10
ATOM 14168 N N . GLU A 1 35 ? 8.738 16.899 -1.197 1.00 0.00 35 GLU A N 10
ATOM 14169 C CA . GLU A 1 35 ? 9.328 16.077 -0.147 1.00 0.00 35 GLU A CA 10
ATOM 14170 C C . GLU A 1 35 ? 8.552 16.223 1.159 1.00 0.00 35 GLU A C 10
ATOM 14171 O O . GLU A 1 35 ? 8.551 17.287 1.777 1.00 0.00 35 GLU A O 10
ATOM 14183 N N . SER A 1 36 ? 7.893 15.145 1.572 1.00 0.00 36 SER A N 10
ATOM 14184 C CA . SER A 1 36 ? 7.109 15.154 2.802 1.00 0.00 36 SER A CA 10
ATOM 14185 C C . SER A 1 36 ? 7.881 14.497 3.942 1.00 0.00 36 SER A C 10
ATOM 14186 O O . SER A 1 36 ? 8.059 13.279 3.966 1.00 0.00 36 SER A O 10
ATOM 14194 N N . ALA A 1 37 ? 8.337 15.313 4.887 1.00 0.00 37 ALA A N 10
ATOM 14195 C CA . ALA A 1 37 ? 9.088 14.813 6.032 1.00 0.00 37 ALA A CA 10
ATOM 14196 C C . ALA A 1 37 ? 8.175 14.593 7.234 1.00 0.00 37 ALA A C 10
ATOM 14197 O O . ALA A 1 37 ? 8.218 13.543 7.874 1.00 0.00 37 ALA A O 10
ATOM 14204 N N . SER A 1 38 ? 7.351 15.591 7.535 1.00 0.00 38 SER A N 10
ATOM 14205 C CA . SER A 1 38 ? 6.431 15.509 8.663 1.00 0.00 38 SER A CA 10
ATOM 14206 C C . SER A 1 38 ? 5.000 15.798 8.220 1.00 0.00 38 SER A C 10
ATOM 14207 O O . SER A 1 38 ? 4.587 16.955 8.133 1.00 0.00 38 SER A O 10
ATOM 14215 N N . ASP A 1 39 ? 4.249 14.739 7.940 1.00 0.00 39 ASP A N 10
ATOM 14216 C CA . ASP A 1 39 ? 2.863 14.877 7.507 1.00 0.00 39 ASP A CA 10
ATOM 14217 C C . ASP A 1 39 ? 2.047 13.648 7.896 1.00 0.00 39 ASP A C 10
ATOM 14218 O O . ASP A 1 39 ? 2.529 12.516 7.862 1.00 0.00 39 ASP A O 10
ATOM 14227 N N . PRO A 1 40 ? 0.781 13.875 8.276 1.00 0.00 40 PRO A N 10
ATOM 14228 C CA . PRO A 1 40 ? -0.129 12.799 8.680 1.00 0.00 40 PRO A CA 10
ATOM 14229 C C . PRO A 1 40 ? -0.536 11.913 7.507 1.00 0.00 40 PRO A C 10
ATOM 14230 O O . PRO A 1 40 ? -1.163 12.378 6.555 1.00 0.00 40 PRO A O 10
ATOM 14241 N N . ALA A 1 41 ? -0.177 10.636 7.583 1.00 0.00 41 ALA A N 10
ATOM 14242 C CA . ALA A 1 41 ? -0.508 9.686 6.529 1.00 0.00 41 ALA A CA 10
ATOM 14243 C C . ALA A 1 41 ? -1.482 8.625 7.031 1.00 0.00 41 ALA A C 10
ATOM 14244 O O . ALA A 1 41 ? -1.327 8.099 8.132 1.00 0.00 41 ALA A O 10
ATOM 14251 N N . MET A 1 42 ? -2.486 8.317 6.217 1.00 0.00 42 MET A N 10
ATOM 14252 C CA . MET A 1 42 ? -3.485 7.319 6.579 1.00 0.00 42 MET A CA 10
ATOM 14253 C C . MET A 1 42 ? -3.646 6.283 5.471 1.00 0.00 42 MET A C 10
ATOM 14254 O O . MET A 1 42 ? -4.219 6.570 4.420 1.00 0.00 42 MET A O 10
ATOM 14268 N N . TRP A 1 43 ? -3.137 5.081 5.713 1.00 0.00 43 TRP A N 10
ATOM 14269 C CA . TRP A 1 43 ? -3.225 4.003 4.734 1.00 0.00 43 TRP A CA 10
ATOM 14270 C C . TRP A 1 43 ? -4.478 3.164 4.960 1.00 0.00 43 TRP A C 10
ATOM 14271 O O . TRP A 1 43 ? -4.840 2.863 6.098 1.00 0.00 43 TRP A O 10
ATOM 14292 N N . THR A 1 44 ? -5.137 2.787 3.868 1.00 0.00 44 THR A N 10
ATOM 14293 C CA . THR A 1 44 ? -6.349 1.982 3.948 1.00 0.00 44 THR A CA 10
ATOM 14294 C C . THR A 1 44 ? -6.337 0.865 2.911 1.00 0.00 44 THR A C 10
ATOM 14295 O O . THR A 1 44 ? -6.378 1.120 1.707 1.00 0.00 44 THR A O 10
ATOM 14306 N N . VAL A 1 45 ? -6.279 -0.376 3.385 1.00 0.00 45 VAL A N 10
ATOM 14307 C CA . VAL A 1 45 ? -6.263 -1.533 2.499 1.00 0.00 45 VAL A CA 10
ATOM 14308 C C . VAL A 1 45 ? -7.449 -2.451 2.773 1.00 0.00 45 VAL A C 10
ATOM 14309 O O . VAL A 1 45 ? -7.560 -3.036 3.849 1.00 0.00 45 VAL A O 10
ATOM 14322 N N . GLY A 1 46 ? -8.335 -2.574 1.789 1.00 0.00 46 GLY A N 10
ATOM 14323 C CA . GLY A 1 46 ? -9.502 -3.423 1.943 1.00 0.00 46 GLY A CA 10
ATOM 14324 C C . GLY A 1 46 ? -10.724 -2.652 2.399 1.00 0.00 46 GLY A C 10
ATOM 14325 O O . GLY A 1 46 ? -11.856 -3.045 2.118 1.00 0.00 46 GLY A O 10
ATOM 14329 N N . GLY A 1 47 ? -10.497 -1.550 3.107 1.00 0.00 47 GLY A N 10
ATOM 14330 C CA . GLY A 1 47 ? -11.598 -0.740 3.593 1.00 0.00 47 GLY A CA 10
ATOM 14331 C C . GLY A 1 47 ? -11.545 -0.529 5.094 1.00 0.00 47 GLY A C 10
ATOM 14332 O O . GLY A 1 47 ? -12.578 -0.355 5.741 1.00 0.00 47 GLY A O 10
ATOM 14336 N N . LYS A 1 48 ? -10.338 -0.547 5.649 1.00 0.00 48 LYS A N 10
ATOM 14337 C CA . LYS A 1 48 ? -10.153 -0.357 7.083 1.00 0.00 48 LYS A CA 10
ATOM 14338 C C . LYS A 1 48 ? -8.960 0.552 7.362 1.00 0.00 48 LYS A C 10
ATOM 14339 O O . LYS A 1 48 ? -8.188 0.875 6.459 1.00 0.00 48 LYS A O 10
ATOM 14358 N N . THR A 1 49 ? -8.814 0.960 8.619 1.00 0.00 49 THR A N 10
ATOM 14359 C CA . THR A 1 49 ? -7.715 1.831 9.016 1.00 0.00 49 THR A CA 10
ATOM 14360 C C . THR A 1 49 ? -6.566 1.028 9.616 1.00 0.00 49 THR A C 10
ATOM 14361 O O . THR A 1 49 ? -6.660 0.537 10.741 1.00 0.00 49 THR A O 10
ATOM 14372 N N . VAL A 1 50 ? -5.482 0.898 8.858 1.00 0.00 50 VAL A N 10
ATOM 14373 C CA . VAL A 1 50 ? -4.313 0.155 9.316 1.00 0.00 50 VAL A CA 10
ATOM 14374 C C . VAL A 1 50 ? -3.218 1.099 9.800 1.00 0.00 50 VAL A C 10
ATOM 14375 O O . VAL A 1 50 ? -3.311 2.314 9.631 1.00 0.00 50 VAL A O 10
ATOM 14388 N N . GLY A 1 51 ? -2.179 0.530 10.404 1.00 0.00 51 GLY A N 10
ATOM 14389 C CA . GLY A 1 51 ? -1.080 1.335 10.904 1.00 0.00 51 GLY A CA 10
ATOM 14390 C C . GLY A 1 51 ? -0.165 0.556 11.829 1.00 0.00 51 GLY A C 10
ATOM 14391 O O . GLY A 1 51 ? 1.028 0.416 11.560 1.00 0.00 51 GLY A O 10
ATOM 14395 N N . SER A 1 52 ? -0.724 0.050 12.923 1.00 0.00 52 SER A N 10
ATOM 14396 C CA . SER A 1 52 ? 0.051 -0.714 13.894 1.00 0.00 52 SER A CA 10
ATOM 14397 C C . SER A 1 52 ? -0.762 -1.885 14.438 1.00 0.00 52 SER A C 10
ATOM 14398 O O . SER A 1 52 ? -1.936 -2.048 14.104 1.00 0.00 52 SER A O 10
ATOM 14406 N N . SER A 1 53 ? -0.129 -2.697 15.279 1.00 0.00 53 SER A N 10
ATOM 14407 C CA . SER A 1 53 ? -0.792 -3.855 15.867 1.00 0.00 53 SER A CA 10
ATOM 14408 C C . SER A 1 53 ? -1.632 -4.587 14.826 1.00 0.00 53 SER A C 10
ATOM 14409 O O . SER A 1 53 ? -2.807 -4.877 15.052 1.00 0.00 53 SER A O 10
ATOM 14417 N N . SER A 1 54 ? -1.021 -4.883 13.683 1.00 0.00 54 SER A N 10
ATOM 14418 C CA . SER A 1 54 ? -1.713 -5.578 12.604 1.00 0.00 54 SER A CA 10
ATOM 14419 C C . SER A 1 54 ? -0.722 -6.090 11.563 1.00 0.00 54 SER A C 10
ATOM 14420 O O . SER A 1 54 ? 0.491 -5.962 11.730 1.00 0.00 54 SER A O 10
ATOM 14428 N N . ARG A 1 55 ? -1.248 -6.670 10.489 1.00 0.00 55 ARG A N 10
ATOM 14429 C CA . ARG A 1 55 ? -0.410 -7.202 9.421 1.00 0.00 55 ARG A CA 10
ATOM 14430 C C . ARG A 1 55 ? -0.063 -6.114 8.409 1.00 0.00 55 ARG A C 10
ATOM 14431 O O . ARG A 1 55 ? 0.009 -6.370 7.207 1.00 0.00 55 ARG A O 10
ATOM 14452 N N . PHE A 1 56 ? 0.151 -4.899 8.904 1.00 0.00 56 PHE A N 10
ATOM 14453 C CA . PHE A 1 56 ? 0.489 -3.772 8.043 1.00 0.00 56 PHE A CA 10
ATOM 14454 C C . PHE A 1 56 ? 1.296 -2.727 8.807 1.00 0.00 56 PHE A C 10
ATOM 14455 O O . PHE A 1 56 ? 0.817 -2.149 9.782 1.00 0.00 56 PHE A O 10
ATOM 14472 N N . GLN A 1 57 ? 2.524 -2.491 8.357 1.00 0.00 57 GLN A N 10
ATOM 14473 C CA . GLN A 1 57 ? 3.399 -1.517 8.998 1.00 0.00 57 GLN A CA 10
ATOM 14474 C C . GLN A 1 57 ? 3.762 -0.393 8.034 1.00 0.00 57 GLN A C 10
ATOM 14475 O O . GLN A 1 57 ? 4.568 -0.579 7.124 1.00 0.00 57 GLN A O 10
ATOM 14489 N N . ALA A 1 58 ? 3.161 0.774 8.241 1.00 0.00 58 ALA A N 10
ATOM 14490 C CA . ALA A 1 58 ? 3.422 1.929 7.391 1.00 0.00 58 ALA A CA 10
ATOM 14491 C C . ALA A 1 58 ? 4.733 2.607 7.774 1.00 0.00 58 ALA A C 10
ATOM 14492 O O . ALA A 1 58 ? 4.819 3.283 8.799 1.00 0.00 58 ALA A O 10
ATOM 14499 N N . THR A 1 59 ? 5.755 2.421 6.943 1.00 0.00 59 THR A N 10
ATOM 14500 C CA . THR A 1 59 ? 7.063 3.012 7.195 1.00 0.00 59 THR A CA 10
ATOM 14501 C C . THR A 1 59 ? 7.273 4.263 6.349 1.00 0.00 59 THR A C 10
ATOM 14502 O O . THR A 1 59 ? 6.996 4.266 5.150 1.00 0.00 59 THR A O 10
ATOM 14513 N N . ARG A 1 60 ? 7.765 5.323 6.981 1.00 0.00 60 ARG A N 10
ATOM 14514 C CA . ARG A 1 60 ? 8.012 6.581 6.285 1.00 0.00 60 ARG A CA 10
ATOM 14515 C C . ARG A 1 60 ? 9.504 6.779 6.034 1.00 0.00 60 ARG A C 10
ATOM 14516 O O . ARG A 1 60 ? 10.264 7.073 6.955 1.00 0.00 60 ARG A O 10
ATOM 14537 N N . GLN A 1 61 ? 9.914 6.615 4.780 1.00 0.00 61 GLN A N 10
ATOM 14538 C CA . GLN A 1 61 ? 11.315 6.774 4.408 1.00 0.00 61 GLN A CA 10
ATOM 14539 C C . GLN A 1 61 ? 11.520 8.047 3.594 1.00 0.00 61 GLN A C 10
ATOM 14540 O O . GLN A 1 61 ? 11.059 8.150 2.458 1.00 0.00 61 GLN A O 10
ATOM 14554 N N . GLY A 1 62 ? 12.215 9.016 4.183 1.00 0.00 62 GLY A N 10
ATOM 14555 C CA . GLY A 1 62 ? 12.469 10.269 3.498 1.00 0.00 62 GLY A CA 10
ATOM 14556 C C . GLY A 1 62 ? 11.227 10.826 2.830 1.00 0.00 62 GLY A C 10
ATOM 14557 O O . GLY A 1 62 ? 10.253 11.168 3.501 1.00 0.00 62 GLY A O 10
ATOM 14561 N N . ARG A 1 63 ? 11.262 10.920 1.505 1.00 0.00 63 ARG A N 10
ATOM 14562 C CA . ARG A 1 63 ? 10.131 11.443 0.746 1.00 0.00 63 ARG A CA 10
ATOM 14563 C C . ARG A 1 63 ? 9.371 10.314 0.057 1.00 0.00 63 ARG A C 10
ATOM 14564 O O . ARG A 1 63 ? 8.853 10.483 -1.047 1.00 0.00 63 ARG A O 10
ATOM 14585 N N . LYS A 1 64 ? 9.307 9.162 0.716 1.00 0.00 64 LYS A N 10
ATOM 14586 C CA . LYS A 1 64 ? 8.609 8.005 0.169 1.00 0.00 64 LYS A CA 10
ATOM 14587 C C . LYS A 1 64 ? 7.939 7.199 1.277 1.00 0.00 64 LYS A C 10
ATOM 14588 O O . LYS A 1 64 ? 8.533 6.958 2.329 1.00 0.00 64 LYS A O 10
ATOM 14607 N N . TYR A 1 65 ? 6.701 6.784 1.035 1.00 0.00 65 TYR A N 10
ATOM 14608 C CA . TYR A 1 65 ? 5.950 6.006 2.013 1.00 0.00 65 TYR A CA 10
ATOM 14609 C C . TYR A 1 65 ? 5.833 4.549 1.577 1.00 0.00 65 TYR A C 10
ATOM 14610 O O . TYR A 1 65 ? 5.406 4.257 0.459 1.00 0.00 65 TYR A O 10
ATOM 14628 N N . ILE A 1 66 ? 6.214 3.639 2.467 1.00 0.00 66 ILE A N 10
ATOM 14629 C CA . ILE A 1 66 ? 6.150 2.212 2.175 1.00 0.00 66 ILE A CA 10
ATOM 14630 C C . ILE A 1 66 ? 5.192 1.500 3.123 1.00 0.00 66 ILE A C 10
ATOM 14631 O O . ILE A 1 66 ? 5.386 1.507 4.340 1.00 0.00 66 ILE A O 10
ATOM 14647 N N . LEU A 1 67 ? 4.160 0.883 2.559 1.00 0.00 67 LEU A N 10
ATOM 14648 C CA . LEU A 1 67 ? 3.172 0.162 3.355 1.00 0.00 67 LEU A CA 10
ATOM 14649 C C . LEU A 1 67 ? 3.385 -1.345 3.254 1.00 0.00 67 LEU A C 10
ATOM 14650 O O . LEU A 1 67 ? 2.827 -2.004 2.377 1.00 0.00 67 LEU A O 10
ATOM 14666 N N . VAL A 1 68 ? 4.195 -1.885 4.159 1.00 0.00 68 VAL A N 10
ATOM 14667 C CA . VAL A 1 68 ? 4.480 -3.314 4.174 1.00 0.00 68 VAL A CA 10
ATOM 14668 C C . VAL A 1 68 ? 3.237 -4.118 4.538 1.00 0.00 68 VAL A C 10
ATOM 14669 O O . VAL A 1 68 ? 2.785 -4.097 5.683 1.00 0.00 68 VAL A O 10
ATOM 14682 N N . VAL A 1 69 ? 2.689 -4.828 3.557 1.00 0.00 69 VAL A N 10
ATOM 14683 C CA . VAL A 1 69 ? 1.499 -5.641 3.775 1.00 0.00 69 VAL A CA 10
ATOM 14684 C C . VAL A 1 69 ? 1.867 -7.101 4.018 1.00 0.00 69 VAL A C 10
ATOM 14685 O O . VAL A 1 69 ? 2.099 -7.858 3.076 1.00 0.00 69 VAL A O 10
ATOM 14698 N N . ARG A 1 70 ? 1.918 -7.489 5.288 1.00 0.00 70 ARG A N 10
ATOM 14699 C CA . ARG A 1 70 ? 2.259 -8.858 5.656 1.00 0.00 70 ARG A CA 10
ATOM 14700 C C . ARG A 1 70 ? 1.045 -9.774 5.525 1.00 0.00 70 ARG A C 10
ATOM 14701 O O . ARG A 1 70 ? 1.138 -10.978 5.759 1.00 0.00 70 ARG A O 10
ATOM 14722 N N . GLU A 1 71 ? -0.090 -9.193 5.151 1.00 0.00 71 GLU A N 10
ATOM 14723 C CA . GLU A 1 71 ? -1.322 -9.958 4.991 1.00 0.00 71 GLU A CA 10
ATOM 14724 C C . GLU A 1 71 ? -1.874 -9.810 3.576 1.00 0.00 71 GLU A C 10
ATOM 14725 O O . GLU A 1 71 ? -2.450 -8.780 3.228 1.00 0.00 71 GLU A O 10
ATOM 14737 N N . ALA A 1 72 ? -1.693 -10.847 2.765 1.00 0.00 72 ALA A N 10
ATOM 14738 C CA . ALA A 1 72 ? -2.174 -10.834 1.389 1.00 0.00 72 ALA A CA 10
ATOM 14739 C C . ALA A 1 72 ? -3.194 -11.942 1.153 1.00 0.00 72 ALA A C 10
ATOM 14740 O O . ALA A 1 72 ? -2.845 -13.037 0.715 1.00 0.00 72 ALA A O 10
ATOM 14747 N N . ALA A 1 73 ? -4.457 -11.650 1.447 1.00 0.00 73 ALA A N 10
ATOM 14748 C CA . ALA A 1 73 ? -5.528 -12.621 1.266 1.00 0.00 73 ALA A CA 10
ATOM 14749 C C . ALA A 1 73 ? -6.341 -12.316 0.012 1.00 0.00 73 ALA A C 10
ATOM 14750 O O . ALA A 1 73 ? -6.384 -11.183 -0.467 1.00 0.00 73 ALA A O 10
ATOM 14757 N N . PRO A 1 74 ? -6.999 -13.349 -0.533 1.00 0.00 74 PRO A N 10
ATOM 14758 C CA . PRO A 1 74 ? -7.822 -13.215 -1.739 1.00 0.00 74 PRO A CA 10
ATOM 14759 C C . PRO A 1 74 ? -9.093 -12.411 -1.487 1.00 0.00 74 PRO A C 10
ATOM 14760 O O . PRO A 1 74 ? -9.871 -12.157 -2.407 1.00 0.00 74 PRO A O 10
ATOM 14771 N N . SER A 1 75 ? -9.297 -12.011 -0.236 1.00 0.00 75 SER A N 10
ATOM 14772 C CA . SER A 1 75 ? -10.476 -11.238 0.137 1.00 0.00 75 SER A CA 10
ATOM 14773 C C . SER A 1 75 ? -10.137 -9.756 0.260 1.00 0.00 75 SER A C 10
ATOM 14774 O O . SER A 1 75 ? -10.914 -8.894 -0.151 1.00 0.00 75 SER A O 10
ATOM 14782 N N . ASP A 1 76 ? -8.971 -9.467 0.828 1.00 0.00 76 ASP A N 10
ATOM 14783 C CA . ASP A 1 76 ? -8.527 -8.089 1.004 1.00 0.00 76 ASP A CA 10
ATOM 14784 C C . ASP A 1 76 ? -8.343 -7.401 -0.345 1.00 0.00 76 ASP A C 10
ATOM 14785 O O . ASP A 1 76 ? -8.590 -6.203 -0.480 1.00 0.00 76 ASP A O 10
ATOM 14794 N N . ALA A 1 77 ? -7.906 -8.166 -1.339 1.00 0.00 77 ALA A N 10
ATOM 14795 C CA . ALA A 1 77 ? -7.690 -7.630 -2.677 1.00 0.00 77 ALA A CA 10
ATOM 14796 C C . ALA A 1 77 ? -8.937 -6.919 -3.192 1.00 0.00 77 ALA A C 10
ATOM 14797 O O . ALA A 1 77 ? -10.009 -7.515 -3.287 1.00 0.00 77 ALA A O 10
ATOM 14804 N N . GLY A 1 78 ? -8.789 -5.640 -3.524 1.00 0.00 78 GLY A N 10
ATOM 14805 C CA . GLY A 1 78 ? -9.912 -4.869 -4.024 1.00 0.00 78 GLY A CA 10
ATOM 14806 C C . GLY A 1 78 ? -9.518 -3.458 -4.413 1.00 0.00 78 GLY A C 10
ATOM 14807 O O . GLY A 1 78 ? -9.591 -3.088 -5.585 1.00 0.00 78 GLY A O 10
ATOM 14811 N N . GLU A 1 79 ? -9.103 -2.668 -3.428 1.00 0.00 79 GLU A N 10
ATOM 14812 C CA . GLU A 1 79 ? -8.699 -1.288 -3.675 1.00 0.00 79 GLU A CA 10
ATOM 14813 C C . GLU A 1 79 ? -7.859 -0.752 -2.519 1.00 0.00 79 GLU A C 10
ATOM 14814 O O . GLU A 1 79 ? -8.134 -1.036 -1.353 1.00 0.00 79 GLU A O 10
ATOM 14826 N N . VAL A 1 80 ? -6.832 0.024 -2.851 1.00 0.00 80 VAL A N 10
ATOM 14827 C CA . VAL A 1 80 ? -5.952 0.601 -1.843 1.00 0.00 80 VAL A CA 10
ATOM 14828 C C . VAL A 1 80 ? -5.985 2.124 -1.890 1.00 0.00 80 VAL A C 10
ATOM 14829 O O . VAL A 1 80 ? -5.453 2.739 -2.814 1.00 0.00 80 VAL A O 10
ATOM 14842 N N . VAL A 1 81 ? -6.614 2.729 -0.887 1.00 0.00 81 VAL A N 10
ATOM 14843 C CA . VAL A 1 81 ? -6.716 4.181 -0.813 1.00 0.00 81 VAL A CA 10
ATOM 14844 C C . VAL A 1 81 ? -5.681 4.756 0.148 1.00 0.00 81 VAL A C 10
ATOM 14845 O O . VAL A 1 81 ? -5.478 4.234 1.244 1.00 0.00 81 VAL A O 10
ATOM 14858 N N . PHE A 1 82 ? -5.029 5.836 -0.270 1.00 0.00 82 PHE A N 10
ATOM 14859 C CA . PHE A 1 82 ? -4.014 6.483 0.553 1.00 0.00 82 PHE A CA 10
ATOM 14860 C C . PHE A 1 82 ? -4.168 8.000 0.514 1.00 0.00 82 PHE A C 10
ATOM 14861 O O . PHE A 1 82 ? -3.974 8.628 -0.528 1.00 0.00 82 PHE A O 10
ATOM 14878 N N . SER A 1 83 ? -4.518 8.584 1.655 1.00 0.00 83 SER A N 10
ATOM 14879 C CA . SER A 1 83 ? -4.702 10.027 1.751 1.00 0.00 83 SER A CA 10
ATOM 14880 C C . SER A 1 83 ? -3.472 10.693 2.361 1.00 0.00 83 SER A C 10
ATOM 14881 O O . SER A 1 83 ? -2.900 10.197 3.331 1.00 0.00 83 SER A O 10
ATOM 14889 N N . VAL A 1 84 ? -3.070 11.820 1.783 1.00 0.00 84 VAL A N 10
ATOM 14890 C CA . VAL A 1 84 ? -1.908 12.556 2.268 1.00 0.00 84 VAL A CA 10
ATOM 14891 C C . VAL A 1 84 ? -1.852 13.955 1.665 1.00 0.00 84 VAL A C 10
ATOM 14892 O O . VAL A 1 84 ? -1.888 14.117 0.445 1.00 0.00 84 VAL A O 10
ATOM 14905 N N . ARG A 1 85 ? -1.763 14.962 2.527 1.00 0.00 85 ARG A N 10
ATOM 14906 C CA . ARG A 1 85 ? -1.703 16.348 2.079 1.00 0.00 85 ARG A CA 10
ATOM 14907 C C . ARG A 1 85 ? -2.967 16.728 1.312 1.00 0.00 85 ARG A C 10
ATOM 14908 O O . ARG A 1 85 ? -2.943 17.607 0.452 1.00 0.00 85 ARG A O 10
ATOM 14929 N N . GLY A 1 86 ? -4.070 16.056 1.630 1.00 0.00 86 GLY A N 10
ATOM 14930 C CA . GLY A 1 86 ? -5.327 16.337 0.962 1.00 0.00 86 GLY A CA 10
ATOM 14931 C C . GLY A 1 86 ? -5.537 15.472 -0.265 1.00 0.00 86 GLY A C 10
ATOM 14932 O O . GLY A 1 86 ? -6.673 15.176 -0.638 1.00 0.00 86 GLY A O 10
ATOM 14936 N N . LEU A 1 87 ? -4.440 15.068 -0.896 1.00 0.00 87 LEU A N 10
ATOM 14937 C CA . LEU A 1 87 ? -4.509 14.233 -2.091 1.00 0.00 87 LEU A CA 10
ATOM 14938 C C . LEU A 1 87 ? -4.684 12.764 -1.719 1.00 0.00 87 LEU A C 10
ATOM 14939 O O . LEU A 1 87 ? -3.995 12.248 -0.838 1.00 0.00 87 LEU A O 10
ATOM 14955 N N . THR A 1 88 ? -5.609 12.093 -2.398 1.00 0.00 88 THR A N 10
ATOM 14956 C CA . THR A 1 88 ? -5.875 10.684 -2.141 1.00 0.00 88 THR A CA 10
ATOM 14957 C C . THR A 1 88 ? -5.565 9.833 -3.367 1.00 0.00 88 THR A C 10
ATOM 14958 O O . THR A 1 88 ? -5.849 10.229 -4.497 1.00 0.00 88 THR A O 10
ATOM 14969 N N . SER A 1 89 ? -4.981 8.661 -3.137 1.00 0.00 89 SER A N 10
ATOM 14970 C CA . SER A 1 89 ? -4.629 7.755 -4.224 1.00 0.00 89 SER A CA 10
ATOM 14971 C C . SER A 1 89 ? -5.527 6.521 -4.214 1.00 0.00 89 SER A C 10
ATOM 14972 O O . SER A 1 89 ? -6.191 6.230 -3.220 1.00 0.00 89 SER A O 10
ATOM 14980 N N . LYS A 1 90 ? -5.541 5.800 -5.330 1.00 0.00 90 LYS A N 10
ATOM 14981 C CA . LYS A 1 90 ? -6.355 4.596 -5.452 1.00 0.00 90 LYS A CA 10
ATOM 14982 C C . LYS A 1 90 ? -5.713 3.601 -6.414 1.00 0.00 90 LYS A C 10
ATOM 14983 O O . LYS A 1 90 ? -5.290 3.967 -7.510 1.00 0.00 90 LYS A O 10
ATOM 15002 N N . ALA A 1 91 ? -5.645 2.341 -5.997 1.00 0.00 91 ALA A N 10
ATOM 15003 C CA . ALA A 1 91 ? -5.059 1.293 -6.823 1.00 0.00 91 ALA A CA 10
ATOM 15004 C C . ALA A 1 91 ? -5.844 -0.008 -6.698 1.00 0.00 91 ALA A C 10
ATOM 15005 O O . ALA A 1 91 ? -6.802 -0.095 -5.931 1.00 0.00 91 ALA A O 10
ATOM 15012 N N . SER A 1 92 ? -5.432 -1.018 -7.459 1.00 0.00 92 SER A N 10
ATOM 15013 C CA . SER A 1 92 ? -6.100 -2.314 -7.437 1.00 0.00 92 SER A CA 10
ATOM 15014 C C . SER A 1 92 ? -5.133 -3.417 -7.018 1.00 0.00 92 SER A C 10
ATOM 15015 O O . SER A 1 92 ? -4.098 -3.625 -7.653 1.00 0.00 92 SER A O 10
ATOM 15023 N N . LEU A 1 93 ? -5.477 -4.121 -5.946 1.00 0.00 93 LEU A N 10
ATOM 15024 C CA . LEU A 1 93 ? -4.640 -5.204 -5.440 1.00 0.00 93 LEU A CA 10
ATOM 15025 C C . LEU A 1 93 ? -5.141 -6.556 -5.937 1.00 0.00 93 LEU A C 10
ATOM 15026 O O . LEU A 1 93 ? -6.347 -6.805 -5.979 1.00 0.00 93 LEU A O 10
ATOM 15042 N N . ILE A 1 94 ? -4.209 -7.427 -6.308 1.00 0.00 94 ILE A N 10
ATOM 15043 C CA . ILE A 1 94 ? -4.556 -8.755 -6.798 1.00 0.00 94 ILE A CA 10
ATOM 15044 C C . ILE A 1 94 ? -3.905 -9.841 -5.949 1.00 0.00 94 ILE A C 10
ATOM 15045 O O . ILE A 1 94 ? -2.715 -9.773 -5.639 1.00 0.00 94 ILE A O 10
ATOM 15061 N N . VAL A 1 95 ? -4.692 -10.846 -5.577 1.00 0.00 95 VAL A N 10
ATOM 15062 C CA . VAL A 1 95 ? -4.191 -11.950 -4.767 1.00 0.00 95 VAL A CA 10
ATOM 15063 C C . VAL A 1 95 ? -4.739 -13.285 -5.259 1.00 0.00 95 VAL A C 10
ATOM 15064 O O . VAL A 1 95 ? -5.943 -13.535 -5.196 1.00 0.00 95 VAL A O 10
ATOM 15077 N N . ARG A 1 96 ? -3.847 -14.140 -5.747 1.00 0.00 96 ARG A N 10
ATOM 15078 C CA . ARG A 1 96 ? -4.240 -15.451 -6.251 1.00 0.00 96 ARG A CA 10
ATOM 15079 C C . ARG A 1 96 ? -4.277 -16.478 -5.123 1.00 0.00 96 ARG A C 10
ATOM 15080 O O . ARG A 1 96 ? -3.536 -16.368 -4.147 1.00 0.00 96 ARG A O 10
ATOM 15101 N N . GLU A 1 97 ? -5.145 -17.475 -5.265 1.00 0.00 97 GLU A N 10
ATOM 15102 C CA . GLU A 1 97 ? -5.279 -18.520 -4.257 1.00 0.00 97 GLU A CA 10
ATOM 15103 C C . GLU A 1 97 ? -4.382 -19.710 -4.585 1.00 0.00 97 GLU A C 10
ATOM 15104 O O . GLU A 1 97 ? -4.371 -20.200 -5.715 1.00 0.00 97 GLU A O 10
ATOM 15116 N N . ARG A 1 98 ? -3.630 -20.169 -3.590 1.00 0.00 98 ARG A N 10
ATOM 15117 C CA . ARG A 1 98 ? -2.729 -21.300 -3.772 1.00 0.00 98 ARG A CA 10
ATOM 15118 C C . ARG A 1 98 ? -3.339 -22.579 -3.206 1.00 0.00 98 ARG A C 10
ATOM 15119 O O . ARG A 1 98 ? -4.280 -22.532 -2.414 1.00 0.00 98 ARG A O 10
ATOM 15140 N N . SER A 1 99 ? -2.797 -23.720 -3.619 1.00 0.00 99 SER A N 10
ATOM 15141 C CA . SER A 1 99 ? -3.291 -25.012 -3.158 1.00 0.00 99 SER A CA 10
ATOM 15142 C C . SER A 1 99 ? -2.227 -25.741 -2.343 1.00 0.00 99 SER A C 10
ATOM 15143 O O . SER A 1 99 ? -1.371 -26.431 -2.894 1.00 0.00 99 SER A O 10
ATOM 15151 N N . GLY A 1 100 ? -2.289 -25.582 -1.024 1.00 0.00 100 GLY A N 10
ATOM 15152 C CA . GLY A 1 100 ? -1.326 -26.230 -0.153 1.00 0.00 100 GLY A CA 10
ATOM 15153 C C . GLY A 1 100 ? 0.003 -25.501 -0.114 1.00 0.00 100 GLY A C 10
ATOM 15154 O O . GLY A 1 100 ? 0.392 -24.824 -1.066 1.00 0.00 100 GLY A O 10
ATOM 15158 N N . PRO A 1 101 ? 0.722 -25.634 1.010 1.00 0.00 101 PRO A N 10
ATOM 15159 C CA . PRO A 1 101 ? 2.025 -24.989 1.197 1.00 0.00 101 PRO A CA 10
ATOM 15160 C C . PRO A 1 101 ? 3.108 -25.602 0.316 1.00 0.00 101 PRO A C 10
ATOM 15161 O O . PRO A 1 101 ? 3.768 -26.565 0.705 1.00 0.00 101 PRO A O 10
ATOM 15172 N N . SER A 1 102 ? 3.285 -25.038 -0.875 1.00 0.00 102 SER A N 10
ATOM 15173 C CA . SER A 1 102 ? 4.285 -25.531 -1.814 1.00 0.00 102 SER A CA 10
ATOM 15174 C C . SER A 1 102 ? 5.055 -24.375 -2.444 1.00 0.00 102 SER A C 10
ATOM 15175 O O . SER A 1 102 ? 4.740 -23.207 -2.216 1.00 0.00 102 SER A O 10
ATOM 15183 N N . SER A 1 103 ? 6.067 -24.710 -3.239 1.00 0.00 103 SER A N 10
ATOM 15184 C CA . SER A 1 103 ? 6.886 -23.701 -3.900 1.00 0.00 103 SER A CA 10
ATOM 15185 C C . SER A 1 103 ? 7.313 -24.171 -5.287 1.00 0.00 103 SER A C 10
ATOM 15186 O O . SER A 1 103 ? 7.816 -25.282 -5.450 1.00 0.00 103 SER A O 10
ATOM 15194 N N . GLY A 1 104 ? 7.109 -23.316 -6.285 1.00 0.00 104 GLY A N 10
ATOM 15195 C CA . GLY A 1 104 ? 7.478 -23.662 -7.645 1.00 0.00 104 GLY A CA 10
ATOM 15196 C C . GLY A 1 104 ? 7.951 -22.461 -8.440 1.00 0.00 104 GLY A C 10
ATOM 15197 O O . GLY A 1 104 ? 8.623 -22.609 -9.461 1.00 0.00 104 GLY A O 10
ATOM 15201 N N . GLY A 1 1 ? -1.585 24.748 0.410 1.00 0.00 1 GLY A N 11
ATOM 15202 C CA . GLY A 1 1 ? -0.566 25.745 0.683 1.00 0.00 1 GLY A CA 11
ATOM 15203 C C . GLY A 1 1 ? -1.087 27.161 0.537 1.00 0.00 1 GLY A C 11
ATOM 15204 O O . GLY A 1 1 ? -0.716 27.873 -0.396 1.00 0.00 1 GLY A O 11
ATOM 15208 N N . SER A 1 2 ? -1.950 27.570 1.461 1.00 0.00 2 SER A N 11
ATOM 15209 C CA . SER A 1 2 ? -2.528 28.909 1.429 1.00 0.00 2 SER A CA 11
ATOM 15210 C C . SER A 1 2 ? -1.502 29.954 1.857 1.00 0.00 2 SER A C 11
ATOM 15211 O O . SER A 1 2 ? -1.382 31.012 1.240 1.00 0.00 2 SER A O 11
ATOM 15219 N N . SER A 1 3 ? -0.764 29.648 2.920 1.00 0.00 3 SER A N 11
ATOM 15220 C CA . SER A 1 3 ? 0.250 30.561 3.435 1.00 0.00 3 SER A CA 11
ATOM 15221 C C . SER A 1 3 ? 1.615 30.257 2.825 1.00 0.00 3 SER A C 11
ATOM 15222 O O . SER A 1 3 ? 2.130 29.146 2.950 1.00 0.00 3 SER A O 11
ATOM 15230 N N . GLY A 1 4 ? 2.197 31.254 2.165 1.00 0.00 4 GLY A N 11
ATOM 15231 C CA . GLY A 1 4 ? 3.497 31.074 1.545 1.00 0.00 4 GLY A CA 11
ATOM 15232 C C . GLY A 1 4 ? 3.474 31.363 0.057 1.00 0.00 4 GLY A C 11
ATOM 15233 O O . GLY A 1 4 ? 4.124 32.297 -0.410 1.00 0.00 4 GLY A O 11
ATOM 15237 N N . SER A 1 5 ? 2.726 30.557 -0.689 1.00 0.00 5 SER A N 11
ATOM 15238 C CA . SER A 1 5 ? 2.626 30.727 -2.134 1.00 0.00 5 SER A CA 11
ATOM 15239 C C . SER A 1 5 ? 1.457 29.925 -2.696 1.00 0.00 5 SER A C 11
ATOM 15240 O O . SER A 1 5 ? 1.012 28.948 -2.092 1.00 0.00 5 SER A O 11
ATOM 15248 N N . SER A 1 6 ? 0.963 30.344 -3.857 1.00 0.00 6 SER A N 11
ATOM 15249 C CA . SER A 1 6 ? -0.157 29.667 -4.500 1.00 0.00 6 SER A CA 11
ATOM 15250 C C . SER A 1 6 ? 0.334 28.721 -5.591 1.00 0.00 6 SER A C 11
ATOM 15251 O O . SER A 1 6 ? 0.330 29.062 -6.773 1.00 0.00 6 SER A O 11
ATOM 15259 N N . GLY A 1 7 ? 0.757 27.528 -5.185 1.00 0.00 7 GLY A N 11
ATOM 15260 C CA . GLY A 1 7 ? 1.246 26.549 -6.139 1.00 0.00 7 GLY A CA 11
ATOM 15261 C C . GLY A 1 7 ? 0.437 25.267 -6.120 1.00 0.00 7 GLY A C 11
ATOM 15262 O O . GLY A 1 7 ? -0.162 24.917 -5.103 1.00 0.00 7 GLY A O 11
ATOM 15266 N N . HIS A 1 8 ? 0.417 24.566 -7.249 1.00 0.00 8 HIS A N 11
ATOM 15267 C CA . HIS A 1 8 ? -0.326 23.315 -7.359 1.00 0.00 8 HIS A CA 11
ATOM 15268 C C . HIS A 1 8 ? 0.605 22.115 -7.206 1.00 0.00 8 HIS A C 11
ATOM 15269 O O . HIS A 1 8 ? 1.725 22.117 -7.716 1.00 0.00 8 HIS A O 11
ATOM 15284 N N . VAL A 1 9 ? 0.133 21.093 -6.500 1.00 0.00 9 VAL A N 11
ATOM 15285 C CA . VAL A 1 9 ? 0.922 19.887 -6.280 1.00 0.00 9 VAL A CA 11
ATOM 15286 C C . VAL A 1 9 ? 0.036 18.646 -6.265 1.00 0.00 9 VAL A C 11
ATOM 15287 O O . VAL A 1 9 ? -1.188 18.743 -6.338 1.00 0.00 9 VAL A O 11
ATOM 15300 N N . GLY A 1 10 ? 0.664 17.478 -6.170 1.00 0.00 10 GLY A N 11
ATOM 15301 C CA . GLY A 1 10 ? -0.082 16.233 -6.147 1.00 0.00 10 GLY A CA 11
ATOM 15302 C C . GLY A 1 10 ? 0.820 15.017 -6.089 1.00 0.00 10 GLY A C 11
ATOM 15303 O O . GLY A 1 10 ? 1.937 15.088 -5.575 1.00 0.00 10 GLY A O 11
ATOM 15307 N N . ILE A 1 11 ? 0.336 13.897 -6.617 1.00 0.00 11 ILE A N 11
ATOM 15308 C CA . ILE A 1 11 ? 1.107 12.660 -6.622 1.00 0.00 11 ILE A CA 11
ATOM 15309 C C . ILE A 1 11 ? 1.646 12.355 -8.015 1.00 0.00 11 ILE A C 11
ATOM 15310 O O . ILE A 1 11 ? 0.890 12.287 -8.985 1.00 0.00 11 ILE A O 11
ATOM 15326 N N . THR A 1 12 ? 2.959 12.168 -8.109 1.00 0.00 12 THR A N 11
ATOM 15327 C CA . THR A 1 12 ? 3.600 11.869 -9.383 1.00 0.00 12 THR A CA 11
ATOM 15328 C C . THR A 1 12 ? 3.765 10.366 -9.575 1.00 0.00 12 THR A C 11
ATOM 15329 O O . THR A 1 12 ? 3.756 9.869 -10.702 1.00 0.00 12 THR A O 11
ATOM 15340 N N . LYS A 1 13 ? 3.914 9.645 -8.469 1.00 0.00 13 LYS A N 11
ATOM 15341 C CA . LYS A 1 13 ? 4.079 8.197 -8.515 1.00 0.00 13 LYS A CA 11
ATOM 15342 C C . LYS A 1 13 ? 2.876 7.493 -7.896 1.00 0.00 13 LYS A C 11
ATOM 15343 O O . LYS A 1 13 ? 2.955 6.970 -6.784 1.00 0.00 13 LYS A O 11
ATOM 15362 N N . ARG A 1 14 ? 1.764 7.481 -8.624 1.00 0.00 14 ARG A N 11
ATOM 15363 C CA . ARG A 1 14 ? 0.545 6.840 -8.146 1.00 0.00 14 ARG A CA 11
ATOM 15364 C C . ARG A 1 14 ? 0.775 5.353 -7.893 1.00 0.00 14 ARG A C 11
ATOM 15365 O O . ARG A 1 14 ? 1.558 4.708 -8.592 1.00 0.00 14 ARG A O 11
ATOM 15386 N N . LEU A 1 15 ? 0.090 4.816 -6.890 1.00 0.00 15 LEU A N 11
ATOM 15387 C CA . LEU A 1 15 ? 0.220 3.405 -6.545 1.00 0.00 15 LEU A CA 11
ATOM 15388 C C . LEU A 1 15 ? 0.100 2.526 -7.786 1.00 0.00 15 LEU A C 11
ATOM 15389 O O . LEU A 1 15 ? -0.773 2.739 -8.628 1.00 0.00 15 LEU A O 11
ATOM 15405 N N . LYS A 1 16 ? 0.980 1.537 -7.892 1.00 0.00 16 LYS A N 11
ATOM 15406 C CA . LYS A 1 16 ? 0.972 0.624 -9.028 1.00 0.00 16 LYS A CA 11
ATOM 15407 C C . LYS A 1 16 ? 0.388 -0.729 -8.634 1.00 0.00 16 LYS A C 11
ATOM 15408 O O . LYS A 1 16 ? 0.646 -1.235 -7.541 1.00 0.00 16 LYS A O 11
ATOM 15427 N N . THR A 1 17 ? -0.399 -1.313 -9.532 1.00 0.00 17 THR A N 11
ATOM 15428 C CA . THR A 1 17 ? -1.019 -2.608 -9.278 1.00 0.00 17 THR A CA 11
ATOM 15429 C C . THR A 1 17 ? 0.033 -3.678 -9.012 1.00 0.00 17 THR A C 11
ATOM 15430 O O . THR A 1 17 ? 1.050 -3.747 -9.701 1.00 0.00 17 THR A O 11
ATOM 15441 N N . MET A 1 18 ? -0.219 -4.512 -8.008 1.00 0.00 18 MET A N 11
ATOM 15442 C CA . MET A 1 18 ? 0.707 -5.581 -7.653 1.00 0.00 18 MET A CA 11
ATOM 15443 C C . MET A 1 18 ? 0.013 -6.939 -7.701 1.00 0.00 18 MET A C 11
ATOM 15444 O O . MET A 1 18 ? -1.183 -7.045 -7.434 1.00 0.00 18 MET A O 11
ATOM 15458 N N . GLU A 1 19 ? 0.773 -7.975 -8.045 1.00 0.00 19 GLU A N 11
ATOM 15459 C CA . GLU A 1 19 ? 0.230 -9.325 -8.130 1.00 0.00 19 GLU A CA 11
ATOM 15460 C C . GLU A 1 19 ? 0.978 -10.272 -7.196 1.00 0.00 19 GLU A C 11
ATOM 15461 O O . GLU 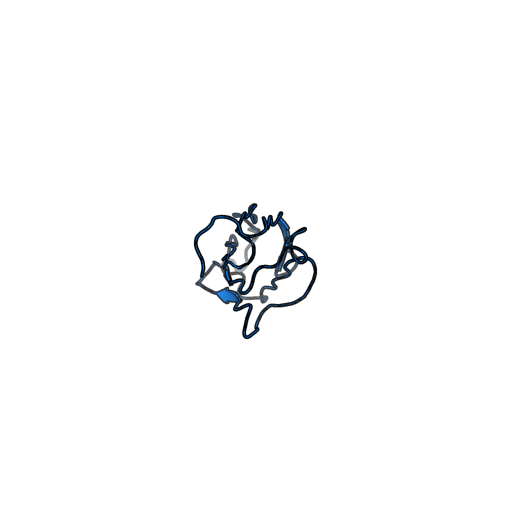A 1 19 ? 2.176 -10.505 -7.359 1.00 0.00 19 GLU A O 11
ATOM 15473 N N . VAL A 1 20 ? 0.263 -10.815 -6.216 1.00 0.00 20 VAL A N 11
ATOM 15474 C CA . VAL A 1 20 ? 0.858 -11.737 -5.256 1.00 0.00 20 VAL A CA 11
ATOM 15475 C C . VAL A 1 20 ? -0.035 -12.954 -5.037 1.00 0.00 20 VAL A C 11
ATOM 15476 O O . VAL A 1 20 ? -1.062 -13.112 -5.698 1.00 0.00 20 VAL A O 11
ATOM 15489 N N . LEU A 1 21 ? 0.363 -13.812 -4.104 1.00 0.00 21 LEU A N 11
ATOM 15490 C CA . LEU A 1 21 ? -0.401 -15.016 -3.796 1.00 0.00 21 LEU A CA 11
ATOM 15491 C C . LEU A 1 21 ? -1.044 -14.915 -2.416 1.00 0.00 21 LEU A C 11
ATOM 15492 O O . LEU A 1 21 ? -0.501 -14.279 -1.514 1.00 0.00 21 LEU A O 11
ATOM 15508 N N . GLU A 1 22 ? -2.203 -15.548 -2.262 1.00 0.00 22 GLU A N 11
ATOM 15509 C CA . GLU A 1 22 ? -2.919 -15.529 -0.991 1.00 0.00 22 GLU A CA 11
ATOM 15510 C C . GLU A 1 22 ? -1.995 -15.917 0.159 1.00 0.00 22 GLU A C 11
ATOM 15511 O O . GLU A 1 22 ? -1.352 -16.966 0.128 1.00 0.00 22 GLU A O 11
ATOM 15523 N N . GLY A 1 23 ? -1.933 -15.062 1.176 1.00 0.00 23 GLY A N 11
ATOM 15524 C CA . GLY A 1 23 ? -1.086 -15.332 2.322 1.00 0.00 23 GLY A CA 11
ATOM 15525 C C . GLY A 1 23 ? 0.227 -14.576 2.263 1.00 0.00 23 GLY A C 11
ATOM 15526 O O . GLY A 1 23 ? 0.633 -13.949 3.241 1.00 0.00 23 GLY A O 11
ATOM 15530 N N . GLU A 1 24 ? 0.892 -14.637 1.114 1.00 0.00 24 GLU A N 11
ATOM 15531 C CA . GLU A 1 24 ? 2.168 -13.954 0.934 1.00 0.00 24 GLU A CA 11
ATOM 15532 C C . GLU A 1 24 ? 2.072 -12.497 1.376 1.00 0.00 24 GLU A C 11
ATOM 15533 O O . GLU A 1 24 ? 1.005 -12.024 1.766 1.00 0.00 24 GLU A O 11
ATOM 15545 N N . SER A 1 25 ? 3.197 -11.791 1.314 1.00 0.00 25 SER A N 11
ATOM 15546 C CA . SER A 1 25 ? 3.242 -10.389 1.712 1.00 0.00 25 SER A CA 11
ATOM 15547 C C . SER A 1 25 ? 3.683 -9.507 0.548 1.00 0.00 25 SER A C 11
ATOM 15548 O O . SER A 1 25 ? 4.531 -9.899 -0.255 1.00 0.00 25 SER A O 11
ATOM 15556 N N . CYS A 1 26 ? 3.103 -8.315 0.464 1.00 0.00 26 CYS A N 11
ATOM 15557 C CA . CYS A 1 26 ? 3.435 -7.377 -0.603 1.00 0.00 26 CYS A CA 11
ATOM 15558 C C . CYS A 1 26 ? 3.693 -5.983 -0.039 1.00 0.00 26 CYS A C 11
ATOM 15559 O O . CYS A 1 26 ? 3.017 -5.544 0.891 1.00 0.00 26 CYS A O 11
ATOM 15567 N N . SER A 1 27 ? 4.676 -5.293 -0.609 1.00 0.00 27 SER A N 11
ATOM 15568 C CA . SER A 1 27 ? 5.027 -3.951 -0.160 1.00 0.00 27 SER A CA 11
ATOM 15569 C C . SER A 1 27 ? 4.697 -2.916 -1.231 1.00 0.00 27 SER A C 11
ATOM 15570 O O . SER A 1 27 ? 5.061 -3.074 -2.397 1.00 0.00 27 SER A O 11
ATOM 15578 N N . PHE A 1 28 ? 4.004 -1.856 -0.828 1.00 0.00 28 PHE A N 11
ATOM 15579 C CA . PHE A 1 28 ? 3.623 -0.795 -1.752 1.00 0.00 28 PHE A CA 11
ATOM 15580 C C . PHE A 1 28 ? 4.490 0.444 -1.545 1.00 0.00 28 PHE A C 11
ATOM 15581 O O . PHE A 1 28 ? 5.191 0.562 -0.540 1.00 0.00 28 PHE A O 11
ATOM 15598 N N . GLU A 1 29 ? 4.436 1.364 -2.503 1.00 0.00 29 GLU A N 11
ATOM 15599 C CA . GLU A 1 29 ? 5.217 2.593 -2.426 1.00 0.00 29 GLU A CA 11
ATOM 15600 C C . GLU A 1 29 ? 4.482 3.748 -3.101 1.00 0.00 29 GLU A C 11
ATOM 15601 O O . GLU A 1 29 ? 3.922 3.591 -4.187 1.00 0.00 29 GLU A O 11
ATOM 15613 N N . CYS A 1 30 ? 4.488 4.906 -2.451 1.00 0.00 30 CYS A N 11
ATOM 15614 C CA . CYS A 1 30 ? 3.821 6.087 -2.987 1.00 0.00 30 CYS A CA 11
ATOM 15615 C C . CYS A 1 30 ? 4.681 7.332 -2.792 1.00 0.00 30 CYS A C 11
ATOM 15616 O O . CYS A 1 30 ? 4.889 7.786 -1.667 1.00 0.00 30 CYS A O 11
ATOM 15624 N N . VAL A 1 31 ? 5.180 7.879 -3.896 1.00 0.00 31 VAL A N 11
ATOM 15625 C CA . VAL A 1 31 ? 6.018 9.071 -3.847 1.00 0.00 31 VAL A CA 11
ATOM 15626 C C . VAL A 1 31 ? 5.212 10.323 -4.175 1.00 0.00 31 VAL A C 11
ATOM 15627 O O . VAL A 1 31 ? 4.572 10.406 -5.224 1.00 0.00 31 VAL A O 11
ATOM 15640 N N . LEU A 1 32 ? 5.249 11.296 -3.271 1.00 0.00 32 LEU A N 11
ATOM 15641 C CA . LEU A 1 32 ? 4.522 12.547 -3.464 1.00 0.00 32 LEU A CA 11
ATOM 15642 C C . LEU A 1 32 ? 5.418 13.605 -4.099 1.00 0.00 32 LEU A C 11
ATOM 15643 O O . LEU A 1 32 ? 6.596 13.720 -3.759 1.00 0.00 32 LEU A O 11
ATOM 15659 N N . SER A 1 33 ? 4.852 14.378 -5.020 1.00 0.00 33 SER A N 11
ATOM 15660 C CA . SER A 1 33 ? 5.600 15.427 -5.703 1.00 0.00 33 SER A CA 11
ATOM 15661 C C . SER A 1 33 ? 6.416 16.248 -4.709 1.00 0.00 33 SER A C 11
ATOM 15662 O O . SER A 1 33 ? 7.595 16.523 -4.933 1.00 0.00 33 SER A O 11
ATOM 15670 N N . HIS A 1 34 ? 5.779 16.637 -3.609 1.00 0.00 34 HIS A N 11
ATOM 15671 C CA . HIS A 1 34 ? 6.444 17.426 -2.578 1.00 0.00 34 HIS A CA 11
ATOM 15672 C C . HIS A 1 34 ? 6.843 16.549 -1.395 1.00 0.00 34 HIS A C 11
ATOM 15673 O O . HIS A 1 34 ? 6.550 15.355 -1.370 1.00 0.00 34 HIS A O 11
ATOM 15688 N N . GLU A 1 35 ? 7.513 17.152 -0.418 1.00 0.00 35 GLU A N 11
ATOM 15689 C CA . GLU A 1 35 ? 7.953 16.424 0.767 1.00 0.00 35 GLU A CA 11
ATOM 15690 C C . GLU A 1 35 ? 6.909 16.509 1.876 1.00 0.00 35 GLU A C 11
ATOM 15691 O O . GLU A 1 35 ? 6.468 17.598 2.246 1.00 0.00 35 GLU A O 11
ATOM 15703 N N . SER A 1 36 ? 6.517 15.353 2.403 1.00 0.00 36 SER A N 11
ATOM 15704 C CA . SER A 1 36 ? 5.522 15.296 3.467 1.00 0.00 36 SER A CA 11
ATOM 15705 C C . SER A 1 36 ? 6.176 14.971 4.806 1.00 0.00 36 SER A C 11
ATOM 15706 O O . SER A 1 36 ? 6.683 13.868 5.010 1.00 0.00 36 SER A O 11
ATOM 15714 N N . ALA A 1 37 ? 6.162 15.940 5.715 1.00 0.00 37 ALA A N 11
ATOM 15715 C CA . ALA A 1 37 ? 6.751 15.758 7.036 1.00 0.00 37 ALA A CA 11
ATOM 15716 C C . ALA A 1 37 ? 5.801 16.229 8.131 1.00 0.00 37 ALA A C 11
ATOM 15717 O O . ALA A 1 37 ? 5.487 15.481 9.058 1.00 0.00 37 ALA A O 11
ATOM 15724 N N . SER A 1 38 ? 5.346 17.473 8.019 1.00 0.00 38 SER A N 11
ATOM 15725 C CA . SER A 1 38 ? 4.435 18.045 9.003 1.00 0.00 38 SER A CA 11
ATOM 15726 C C . SER A 1 38 ? 2.984 17.745 8.639 1.00 0.00 38 SER A C 11
ATOM 15727 O O . SER A 1 38 ? 2.131 18.632 8.661 1.00 0.00 38 SER A O 11
ATOM 15735 N N . ASP A 1 39 ? 2.713 16.488 8.305 1.00 0.00 39 ASP A N 11
ATOM 15736 C CA . ASP A 1 39 ? 1.366 16.069 7.937 1.00 0.00 39 ASP A CA 11
ATOM 15737 C C . ASP A 1 39 ? 1.171 14.578 8.195 1.00 0.00 39 ASP A C 11
ATOM 15738 O O . ASP A 1 39 ? 2.025 13.751 7.874 1.00 0.00 39 ASP A O 11
ATOM 15747 N N . PRO A 1 40 ? 0.022 14.225 8.789 1.00 0.00 40 PRO A N 11
ATOM 15748 C CA . PRO A 1 40 ? -0.312 12.832 9.104 1.00 0.00 40 PRO A CA 11
ATOM 15749 C C . PRO A 1 40 ? -0.590 12.006 7.853 1.00 0.00 40 PRO A C 11
ATOM 15750 O O . PRO A 1 40 ? -0.808 12.553 6.772 1.00 0.00 40 PRO A O 11
ATOM 15761 N N . ALA A 1 41 ? -0.583 10.686 8.008 1.00 0.00 41 ALA A N 11
ATOM 15762 C CA . ALA A 1 41 ? -0.838 9.784 6.891 1.00 0.00 41 ALA A CA 11
ATOM 15763 C C . ALA A 1 41 ? -1.912 8.762 7.245 1.00 0.00 41 ALA A C 11
ATOM 15764 O O . ALA A 1 41 ? -1.787 8.031 8.227 1.00 0.00 41 ALA A O 11
ATOM 15771 N N . MET A 1 42 ? -2.968 8.717 6.439 1.00 0.00 42 MET A N 11
ATOM 15772 C CA . MET A 1 42 ? -4.064 7.783 6.668 1.00 0.00 42 MET A CA 11
ATOM 15773 C C . MET A 1 42 ? -4.069 6.681 5.613 1.00 0.00 42 MET A C 11
ATOM 15774 O O . MET A 1 42 ? -4.638 6.844 4.534 1.00 0.00 42 MET A O 11
ATOM 15788 N N . TRP A 1 43 ? -3.431 5.560 5.932 1.00 0.00 43 TRP A N 11
ATOM 15789 C CA . TRP A 1 43 ? -3.361 4.432 5.010 1.00 0.00 43 TRP A CA 11
ATOM 15790 C C . TRP A 1 43 ? -4.645 3.611 5.058 1.00 0.00 43 TRP A C 11
ATOM 15791 O O . TRP A 1 43 ? -5.102 3.214 6.130 1.00 0.00 43 TRP A O 11
ATOM 15812 N N . THR A 1 44 ? -5.225 3.359 3.888 1.00 0.00 44 THR A N 11
ATOM 15813 C CA . THR A 1 44 ? -6.457 2.586 3.797 1.00 0.00 44 THR A CA 11
ATOM 15814 C C . THR A 1 44 ? -6.356 1.516 2.715 1.00 0.00 44 THR A C 11
ATOM 15815 O O . THR A 1 44 ? -6.451 1.813 1.524 1.00 0.00 44 THR A O 11
ATOM 15826 N N . VAL A 1 45 ? -6.165 0.270 3.137 1.00 0.00 45 VAL A N 11
ATOM 15827 C CA . VAL A 1 45 ? -6.053 -0.844 2.204 1.00 0.00 45 VAL A CA 11
ATOM 15828 C C . VAL A 1 45 ? -7.280 -1.747 2.277 1.00 0.00 45 VAL A C 11
ATOM 15829 O O . VAL A 1 45 ? -7.506 -2.425 3.278 1.00 0.00 45 VAL A O 11
ATOM 15842 N N . GLY A 1 46 ? -8.070 -1.751 1.207 1.00 0.00 46 GLY A N 11
ATOM 15843 C CA . GLY A 1 46 ? -9.264 -2.574 1.170 1.00 0.00 46 GLY A CA 11
ATOM 15844 C C . GLY A 1 46 ? -10.486 -1.848 1.695 1.00 0.00 46 GLY A C 11
ATOM 15845 O O . GLY A 1 46 ? -11.587 -2.012 1.172 1.00 0.00 46 GLY A O 11
ATOM 15849 N N . GLY A 1 47 ? -10.292 -1.041 2.734 1.00 0.00 47 GLY A N 11
ATOM 15850 C CA . GLY A 1 47 ? -11.397 -0.300 3.315 1.00 0.00 47 GLY A CA 11
ATOM 15851 C C . GLY A 1 47 ? -11.357 -0.292 4.830 1.00 0.00 47 GLY A C 11
ATOM 15852 O O . GLY A 1 47 ? -12.393 -0.396 5.487 1.00 0.00 47 GLY A O 11
ATOM 15856 N N . LYS A 1 48 ? -10.157 -0.169 5.388 1.00 0.00 48 LYS A N 11
ATOM 15857 C CA . LYS A 1 48 ? -9.985 -0.148 6.836 1.00 0.00 48 LYS A CA 11
ATOM 15858 C C . LYS A 1 48 ? -8.760 0.672 7.226 1.00 0.00 48 LYS A C 11
ATOM 15859 O O . LYS A 1 48 ? -7.811 0.798 6.451 1.00 0.00 48 LYS A O 11
ATOM 15878 N N . THR A 1 49 ? -8.786 1.229 8.433 1.00 0.00 49 THR A N 11
ATOM 15879 C CA . THR A 1 49 ? -7.677 2.037 8.926 1.00 0.00 49 THR A CA 11
ATOM 15880 C C . THR A 1 49 ? -6.525 1.158 9.401 1.00 0.00 49 THR A C 11
ATOM 15881 O O . THR A 1 49 ? -6.673 0.381 10.344 1.00 0.00 49 THR A O 11
ATOM 15892 N N . VAL A 1 50 ? -5.378 1.288 8.743 1.00 0.00 50 VAL A N 11
ATOM 15893 C CA . VAL A 1 50 ? -4.200 0.507 9.099 1.00 0.00 50 VAL A CA 11
ATOM 15894 C C . VAL A 1 50 ? -3.084 1.404 9.624 1.00 0.00 50 VAL A C 11
ATOM 15895 O O . VAL A 1 50 ? -3.150 2.627 9.508 1.00 0.00 50 VAL A O 11
ATOM 15908 N N . GLY A 1 51 ? -2.057 0.786 10.201 1.00 0.00 51 GLY A N 11
ATOM 15909 C CA . GLY A 1 51 ? -0.941 1.544 10.735 1.00 0.00 51 GLY A CA 11
ATOM 15910 C C . GLY A 1 51 ? -0.172 0.777 11.792 1.00 0.00 51 GLY A C 11
ATOM 15911 O O . GLY A 1 51 ? 1.048 0.906 11.898 1.00 0.00 51 GLY A O 11
ATOM 15915 N N . SER A 1 52 ? -0.886 -0.023 12.577 1.00 0.00 52 SER A N 11
ATOM 15916 C CA . SER A 1 52 ? -0.263 -0.810 13.636 1.00 0.00 52 SER A CA 11
ATOM 15917 C C . SER A 1 52 ? 0.950 -1.569 13.106 1.00 0.00 52 SER A C 11
ATOM 15918 O O . SER A 1 52 ? 0.967 -2.009 11.957 1.00 0.00 52 SER A O 11
ATOM 15926 N N . SER A 1 53 ? 1.963 -1.718 13.954 1.00 0.00 53 SER A N 11
ATOM 15927 C CA . SER A 1 53 ? 3.182 -2.420 13.571 1.00 0.00 53 SER A CA 11
ATOM 15928 C C . SER A 1 53 ? 3.034 -3.923 13.788 1.00 0.00 53 SER A C 11
ATOM 15929 O O . SER A 1 53 ? 3.994 -4.607 14.144 1.00 0.00 53 SER A O 11
ATOM 15937 N N . SER A 1 54 ? 1.825 -4.430 13.571 1.00 0.00 54 SER A N 11
ATOM 15938 C CA . SER A 1 54 ? 1.549 -5.851 13.746 1.00 0.00 54 SER A CA 11
ATOM 15939 C C . SER A 1 54 ? 1.102 -6.483 12.432 1.00 0.00 54 SER A C 11
ATOM 15940 O O . SER A 1 54 ? 1.369 -7.657 12.173 1.00 0.00 54 SER A O 11
ATOM 15948 N N . ARG A 1 55 ? 0.421 -5.696 11.605 1.00 0.00 55 ARG A N 11
ATOM 15949 C CA . ARG A 1 55 ? -0.065 -6.179 10.318 1.00 0.00 55 ARG A CA 11
ATOM 15950 C C . ARG A 1 55 ? 0.520 -5.356 9.174 1.00 0.00 55 ARG A C 11
ATOM 15951 O O . ARG A 1 55 ? 0.928 -5.901 8.148 1.00 0.00 55 ARG A O 11
ATOM 15972 N N . PHE A 1 56 ? 0.557 -4.040 9.357 1.00 0.00 56 PHE A N 11
ATOM 15973 C CA . PHE A 1 56 ? 1.090 -3.141 8.339 1.00 0.00 56 PHE A CA 11
ATOM 15974 C C . PHE A 1 56 ? 2.087 -2.160 8.949 1.00 0.00 56 PHE A C 11
ATOM 15975 O O . PHE A 1 56 ? 1.723 -1.321 9.771 1.00 0.00 56 PHE A O 11
ATOM 15992 N N . GLN A 1 57 ? 3.346 -2.275 8.539 1.00 0.00 57 GLN A N 11
ATOM 15993 C CA . GLN A 1 57 ? 4.396 -1.399 9.045 1.00 0.00 57 GLN A CA 11
ATOM 15994 C C . GLN A 1 57 ? 4.504 -0.133 8.202 1.00 0.00 57 GLN A C 11
ATOM 15995 O O . GLN A 1 57 ? 5.341 -0.043 7.304 1.00 0.00 57 GLN A O 11
ATOM 16009 N N . ALA A 1 58 ? 3.650 0.842 8.495 1.00 0.00 58 ALA A N 11
ATOM 16010 C CA . ALA A 1 58 ? 3.650 2.103 7.765 1.00 0.00 58 ALA A CA 11
ATOM 16011 C C . ALA A 1 58 ? 4.826 2.980 8.184 1.00 0.00 58 ALA A C 11
ATOM 16012 O O . ALA A 1 58 ? 4.845 3.526 9.287 1.00 0.00 58 ALA A O 11
ATOM 16019 N N . THR A 1 59 ? 5.806 3.111 7.295 1.00 0.00 59 THR A N 11
ATOM 16020 C CA . THR A 1 59 ? 6.986 3.920 7.573 1.00 0.00 59 THR A CA 11
ATOM 16021 C C . THR A 1 59 ? 6.997 5.186 6.726 1.00 0.00 59 THR A C 11
ATOM 16022 O O . THR A 1 59 ? 6.286 5.281 5.725 1.00 0.00 59 THR A O 11
ATOM 16033 N N . ARG A 1 60 ? 7.808 6.158 7.132 1.00 0.00 60 ARG A N 11
ATOM 16034 C CA . ARG A 1 60 ? 7.910 7.420 6.409 1.00 0.00 60 ARG A CA 11
ATOM 16035 C C . ARG A 1 60 ? 9.359 7.713 6.030 1.00 0.00 60 ARG A C 11
ATOM 16036 O O . ARG A 1 60 ? 10.190 7.996 6.892 1.00 0.00 60 ARG A O 11
ATOM 16057 N N . GLN A 1 61 ? 9.652 7.644 4.735 1.00 0.00 61 GLN A N 11
ATOM 16058 C CA . GLN A 1 61 ? 11.000 7.901 4.243 1.00 0.00 61 GLN A CA 11
ATOM 16059 C C . GLN A 1 61 ? 11.022 9.119 3.326 1.00 0.00 61 GLN A C 11
ATOM 16060 O O . GLN A 1 61 ? 10.669 9.030 2.151 1.00 0.00 61 GLN A O 11
ATOM 16074 N N . GLY A 1 62 ? 11.438 10.258 3.872 1.00 0.00 62 GLY A N 11
ATOM 16075 C CA . GLY A 1 62 ? 11.497 11.478 3.089 1.00 0.00 62 GLY A CA 11
ATOM 16076 C C . GLY A 1 62 ? 10.230 11.717 2.292 1.00 0.00 62 GLY A C 11
ATOM 16077 O O . GLY A 1 62 ? 9.174 11.992 2.861 1.00 0.00 62 GLY A O 11
ATOM 16081 N N . ARG A 1 63 ? 10.336 11.615 0.971 1.00 0.00 63 ARG A N 11
ATOM 16082 C CA . ARG A 1 63 ? 9.190 11.826 0.095 1.00 0.00 63 ARG A CA 11
ATOM 16083 C C . ARG A 1 63 ? 8.688 10.501 -0.472 1.00 0.00 63 ARG A C 11
ATOM 16084 O O . ARG A 1 63 ? 8.202 10.440 -1.602 1.00 0.00 63 ARG A O 11
ATOM 16105 N N . LYS A 1 64 ? 8.810 9.440 0.319 1.00 0.00 64 LYS A N 11
ATOM 16106 C CA . LYS A 1 64 ? 8.370 8.116 -0.102 1.00 0.00 64 LYS A CA 11
ATOM 16107 C C . LYS A 1 64 ? 7.810 7.328 1.079 1.00 0.00 64 LYS A C 11
ATOM 16108 O O . LYS A 1 64 ? 8.350 7.379 2.184 1.00 0.00 64 LYS A O 11
ATOM 16127 N N . TYR A 1 65 ? 6.725 6.600 0.837 1.00 0.00 65 TYR A N 11
ATOM 16128 C CA . TYR A 1 65 ? 6.092 5.803 1.880 1.00 0.00 65 TYR A CA 11
ATOM 16129 C C . TYR A 1 65 ? 6.189 4.314 1.562 1.00 0.00 65 TYR A C 11
ATOM 16130 O O . TYR A 1 65 ? 6.357 3.925 0.406 1.00 0.00 65 TYR A O 11
ATOM 16148 N N . ILE A 1 66 ? 6.080 3.487 2.596 1.00 0.00 66 ILE A N 11
ATOM 16149 C CA . ILE A 1 66 ? 6.154 2.041 2.428 1.00 0.00 66 ILE A CA 11
ATOM 16150 C C . ILE A 1 66 ? 5.199 1.327 3.379 1.00 0.00 66 ILE A C 11
ATOM 16151 O O . ILE A 1 66 ? 5.305 1.461 4.599 1.00 0.00 66 ILE A O 11
ATOM 16167 N N . LEU A 1 67 ? 4.267 0.568 2.814 1.00 0.00 67 LEU A N 11
ATOM 16168 C CA . LEU A 1 67 ? 3.293 -0.169 3.611 1.00 0.00 67 LEU A CA 11
ATOM 16169 C C . LEU A 1 67 ? 3.490 -1.674 3.456 1.00 0.00 67 LEU A C 11
ATOM 16170 O O . LEU A 1 67 ? 2.945 -2.291 2.542 1.00 0.00 67 LEU A O 11
ATOM 16186 N N . VAL A 1 68 ? 4.272 -2.259 4.358 1.00 0.00 68 VAL A N 11
ATOM 16187 C CA . VAL A 1 68 ? 4.538 -3.692 4.325 1.00 0.00 68 VAL A CA 11
ATOM 16188 C C . VAL A 1 68 ? 3.285 -4.492 4.659 1.00 0.00 68 VAL A C 11
ATOM 16189 O O . VAL A 1 68 ? 2.935 -4.660 5.828 1.00 0.00 68 VAL A O 11
ATOM 16202 N N . VAL A 1 69 ? 2.611 -4.986 3.625 1.00 0.00 69 VAL A N 11
ATOM 16203 C CA . VAL A 1 69 ? 1.396 -5.771 3.809 1.00 0.00 69 VAL A CA 11
ATOM 16204 C C . VAL A 1 69 ? 1.724 -7.213 4.178 1.00 0.00 69 VAL A C 11
ATOM 16205 O O . VAL A 1 69 ? 1.973 -8.046 3.307 1.00 0.00 69 VAL A O 11
ATOM 16218 N N . ARG A 1 70 ? 1.721 -7.501 5.476 1.00 0.00 70 ARG A N 11
ATOM 16219 C CA . ARG A 1 70 ? 2.019 -8.843 5.961 1.00 0.00 70 ARG A CA 11
ATOM 16220 C C . ARG A 1 70 ? 0.808 -9.758 5.808 1.00 0.00 70 ARG A C 11
ATOM 16221 O O . ARG A 1 70 ? 0.862 -10.938 6.154 1.00 0.00 70 ARG A O 11
ATOM 16242 N N . GLU A 1 71 ? -0.283 -9.205 5.288 1.00 0.00 71 GLU A N 11
ATOM 16243 C CA . GLU A 1 71 ? -1.508 -9.972 5.090 1.00 0.00 71 GLU A CA 11
ATOM 16244 C C . GLU A 1 71 ? -2.098 -9.709 3.708 1.00 0.00 71 GLU A C 11
ATOM 16245 O O . GLU A 1 71 ? -2.607 -8.623 3.435 1.00 0.00 71 GLU A O 11
ATOM 16257 N N . ALA A 1 72 ? -2.023 -10.712 2.839 1.00 0.00 72 ALA A N 11
ATOM 16258 C CA . ALA A 1 72 ? -2.550 -10.591 1.485 1.00 0.00 72 ALA A CA 11
ATOM 16259 C C . ALA A 1 72 ? -3.606 -11.656 1.210 1.00 0.00 72 ALA A C 11
ATOM 16260 O O . ALA A 1 72 ? -3.321 -12.683 0.595 1.00 0.00 72 ALA A O 11
ATOM 16267 N N . ALA A 1 73 ? -4.827 -11.405 1.671 1.00 0.00 73 ALA A N 11
ATOM 16268 C CA . ALA A 1 73 ? -5.926 -12.342 1.473 1.00 0.00 73 ALA A CA 11
ATOM 16269 C C . ALA A 1 73 ? -6.708 -12.011 0.206 1.00 0.00 73 ALA A C 11
ATOM 16270 O O . ALA A 1 73 ? -6.636 -10.903 -0.325 1.00 0.00 73 ALA A O 11
ATOM 16277 N N . PRO A 1 74 ? -7.472 -12.995 -0.292 1.00 0.00 74 PRO A N 11
ATOM 16278 C CA . PRO A 1 74 ? -8.282 -12.832 -1.503 1.00 0.00 74 PRO A CA 11
ATOM 16279 C C . PRO A 1 74 ? -9.462 -11.889 -1.289 1.00 0.00 74 PRO A C 11
ATOM 16280 O O . PRO A 1 74 ? -10.259 -11.662 -2.199 1.00 0.00 74 PRO A O 11
ATOM 16291 N N . SER A 1 75 ? -9.565 -11.343 -0.082 1.00 0.00 75 SER A N 11
ATOM 16292 C CA . SER A 1 75 ? -10.650 -10.427 0.251 1.00 0.00 75 SER A CA 11
ATOM 16293 C C . SER A 1 75 ? -10.168 -8.980 0.221 1.00 0.00 75 SER A C 11
ATOM 16294 O O . SER A 1 75 ? -10.907 -8.076 -0.170 1.00 0.00 75 SER A O 11
ATOM 16302 N N . ASP A 1 76 ? -8.924 -8.769 0.636 1.00 0.00 76 ASP A N 11
ATOM 16303 C CA . ASP A 1 76 ? -8.341 -7.432 0.655 1.00 0.00 76 ASP A CA 11
ATOM 16304 C C . ASP A 1 76 ? -8.132 -6.909 -0.762 1.00 0.00 76 ASP A C 11
ATOM 16305 O O . ASP A 1 76 ? -8.099 -5.701 -0.990 1.00 0.00 76 ASP A O 11
ATOM 16314 N N . ALA A 1 77 ? -7.989 -7.829 -1.711 1.00 0.00 77 ALA A N 11
ATOM 16315 C CA . ALA A 1 77 ? -7.784 -7.461 -3.107 1.00 0.00 77 ALA A CA 11
ATOM 16316 C C . ALA A 1 77 ? -9.006 -6.744 -3.671 1.00 0.00 77 ALA A C 11
ATOM 16317 O O . ALA A 1 77 ? -10.089 -7.320 -3.763 1.00 0.00 77 ALA A O 11
ATOM 16324 N N . GLY A 1 78 ? -8.824 -5.481 -4.047 1.00 0.00 78 GLY A N 11
ATOM 16325 C CA . GLY A 1 78 ? -9.921 -4.706 -4.597 1.00 0.00 78 GLY A CA 11
ATOM 16326 C C . GLY A 1 78 ? -9.491 -3.317 -5.026 1.00 0.00 78 GLY A C 11
ATOM 16327 O O . GLY A 1 78 ? -9.520 -2.992 -6.212 1.00 0.00 78 GLY A O 11
ATOM 16331 N N . GLU A 1 79 ? -9.092 -2.497 -4.059 1.00 0.00 79 GLU A N 11
ATOM 16332 C CA . GLU A 1 79 ? -8.657 -1.135 -4.345 1.00 0.00 79 GLU A CA 11
ATOM 16333 C C . GLU A 1 79 ? -7.979 -0.514 -3.127 1.00 0.00 79 GLU A C 11
ATOM 16334 O O . GLU A 1 79 ? -8.630 -0.216 -2.125 1.00 0.00 79 GLU A O 11
ATOM 16346 N N . VAL A 1 80 ? -6.668 -0.320 -3.221 1.00 0.00 80 VAL A N 11
ATOM 16347 C CA . VAL A 1 80 ? -5.901 0.266 -2.128 1.00 0.00 80 VAL A CA 11
ATOM 16348 C C . VAL A 1 80 ? -5.922 1.789 -2.197 1.00 0.00 80 VAL A C 11
ATOM 16349 O O . VAL A 1 80 ? -5.612 2.379 -3.232 1.00 0.00 80 VAL A O 11
ATOM 16362 N N . VAL A 1 81 ? -6.290 2.420 -1.087 1.00 0.00 81 VAL A N 11
ATOM 16363 C CA . VAL A 1 81 ? -6.350 3.876 -1.020 1.00 0.00 81 VAL A CA 11
ATOM 16364 C C . VAL A 1 81 ? -5.388 4.418 0.031 1.00 0.00 81 VAL A C 11
ATOM 16365 O O . VAL A 1 81 ? -5.207 3.818 1.091 1.00 0.00 81 VAL A O 11
ATOM 16378 N N . PHE A 1 82 ? -4.773 5.557 -0.269 1.00 0.00 82 PHE A N 11
ATOM 16379 C CA . PHE A 1 82 ? -3.828 6.181 0.650 1.00 0.00 82 PHE A CA 11
ATOM 16380 C C . PHE A 1 82 ? -4.063 7.687 0.731 1.00 0.00 82 PHE A C 11
ATOM 16381 O O . PHE A 1 82 ? -3.836 8.414 -0.235 1.00 0.00 82 PHE A O 11
ATOM 16398 N N . SER A 1 83 ? -4.519 8.146 1.892 1.00 0.00 83 SER A N 11
ATOM 16399 C CA . SER A 1 83 ? -4.788 9.564 2.100 1.00 0.00 83 SER A CA 11
ATOM 16400 C C . SER A 1 83 ? -3.640 10.231 2.851 1.00 0.00 83 SER A C 11
ATOM 16401 O O . SER A 1 83 ? -3.227 9.768 3.915 1.00 0.00 83 SER A O 11
ATOM 16409 N N . VAL A 1 84 ? -3.129 11.323 2.291 1.00 0.00 84 VAL A N 11
ATOM 16410 C CA . VAL A 1 84 ? -2.029 12.055 2.907 1.00 0.00 84 VAL A CA 11
ATOM 16411 C C . VAL A 1 84 ? -2.146 13.551 2.637 1.00 0.00 84 VAL A C 11
ATOM 16412 O O . VAL A 1 84 ? -2.394 13.971 1.507 1.00 0.00 84 VAL A O 11
ATOM 16425 N N . ARG A 1 85 ? -1.967 14.351 3.683 1.00 0.00 85 ARG A N 11
ATOM 16426 C CA . ARG A 1 85 ? -2.053 15.801 3.560 1.00 0.00 85 ARG A CA 11
ATOM 16427 C C . ARG A 1 85 ? -3.230 16.203 2.675 1.00 0.00 85 ARG A C 11
ATOM 16428 O O . ARG A 1 85 ? -3.165 17.195 1.951 1.00 0.00 85 ARG A O 11
ATOM 16449 N N . GLY A 1 86 ? -4.305 15.423 2.739 1.00 0.00 86 GLY A N 11
ATOM 16450 C CA . GLY A 1 86 ? -5.480 15.713 1.939 1.00 0.00 86 GLY A CA 11
ATOM 16451 C C . GLY A 1 86 ? -5.513 14.919 0.648 1.00 0.00 86 GLY A C 11
ATOM 16452 O O . GLY A 1 86 ? -6.583 14.537 0.172 1.00 0.00 86 GLY A O 11
ATOM 16456 N N . LEU A 1 87 ? -4.339 14.671 0.078 1.00 0.00 87 LEU A N 11
ATOM 16457 C CA . LEU A 1 87 ? -4.237 13.919 -1.168 1.00 0.00 87 LEU A CA 11
ATOM 16458 C C . LEU A 1 87 ? -4.784 12.506 -0.997 1.00 0.00 87 LEU A C 11
ATOM 16459 O O . LEU A 1 87 ? -4.963 12.028 0.124 1.00 0.00 87 LEU A O 11
ATOM 16475 N N . THR A 1 88 ? -5.047 11.839 -2.117 1.00 0.00 88 THR A N 11
ATOM 16476 C CA . THR A 1 88 ? -5.573 10.480 -2.091 1.00 0.00 88 THR A CA 11
ATOM 16477 C C . THR A 1 88 ? -5.137 9.698 -3.326 1.00 0.00 88 THR A C 11
ATOM 16478 O O . THR A 1 88 ? -5.234 10.191 -4.450 1.00 0.00 88 THR A O 11
ATOM 16489 N N . SER A 1 89 ? -4.657 8.478 -3.109 1.00 0.00 89 SER A N 11
ATOM 16490 C CA . SER A 1 89 ? -4.203 7.629 -4.205 1.00 0.00 89 SER A CA 11
ATOM 16491 C C . SER A 1 89 ? -5.049 6.363 -4.297 1.00 0.00 89 SER A C 11
ATOM 16492 O O . SER A 1 89 ? -5.702 5.966 -3.332 1.00 0.00 89 SER A O 11
ATOM 16500 N N . LYS A 1 90 ? -5.032 5.732 -5.466 1.00 0.00 90 LYS A N 11
ATOM 16501 C CA . LYS A 1 90 ? -5.796 4.510 -5.688 1.00 0.00 90 LYS A CA 11
ATOM 16502 C C . LYS A 1 90 ? -4.978 3.493 -6.479 1.00 0.00 90 LYS A C 11
ATOM 16503 O O . LYS A 1 90 ? -4.209 3.858 -7.367 1.00 0.00 90 LYS A O 11
ATOM 16522 N N . ALA A 1 91 ? -5.151 2.217 -6.150 1.00 0.00 91 ALA A N 11
ATOM 16523 C CA . ALA A 1 91 ? -4.432 1.149 -6.833 1.00 0.00 91 ALA A CA 11
ATOM 16524 C C . ALA A 1 91 ? -5.209 -0.162 -6.771 1.00 0.00 91 ALA A C 11
ATOM 16525 O O . ALA A 1 91 ? -6.025 -0.369 -5.873 1.00 0.00 91 ALA A O 11
ATOM 16532 N N . SER A 1 92 ? -4.950 -1.044 -7.731 1.00 0.00 92 SER A N 11
ATOM 16533 C CA . SER A 1 92 ? -5.628 -2.333 -7.788 1.00 0.00 92 SER A CA 11
ATOM 16534 C C . SER A 1 92 ? -4.713 -3.451 -7.299 1.00 0.00 92 SER A C 11
ATOM 16535 O O . SER A 1 92 ? -3.639 -3.681 -7.858 1.00 0.00 92 SER A O 11
ATOM 16543 N N . LEU A 1 93 ? -5.144 -4.144 -6.251 1.00 0.00 93 LEU A N 11
ATOM 16544 C CA . LEU A 1 93 ? -4.364 -5.239 -5.684 1.00 0.00 93 LEU A CA 11
ATOM 16545 C C . LEU A 1 93 ? -4.924 -6.589 -6.121 1.00 0.00 93 LEU A C 11
ATOM 16546 O O . LEU A 1 93 ? -6.134 -6.813 -6.082 1.00 0.00 93 LEU A O 11
ATOM 16562 N N . ILE A 1 94 ? -4.035 -7.486 -6.535 1.00 0.00 94 ILE A N 11
ATOM 16563 C CA . ILE A 1 94 ? -4.440 -8.815 -6.975 1.00 0.00 94 ILE A CA 11
ATOM 16564 C C . ILE A 1 94 ? -3.951 -9.888 -6.008 1.00 0.00 94 ILE A C 11
ATOM 16565 O O . ILE A 1 94 ? -2.789 -9.890 -5.602 1.00 0.00 94 ILE A O 11
ATOM 16581 N N . VAL A 1 95 ? -4.847 -10.800 -5.643 1.00 0.00 95 VAL A N 11
ATOM 16582 C CA . VAL A 1 95 ? -4.506 -11.881 -4.725 1.00 0.00 95 VAL A CA 11
ATOM 16583 C C . VAL A 1 95 ? -5.139 -13.196 -5.167 1.00 0.00 95 VAL A C 11
ATOM 16584 O O . VAL A 1 95 ? -6.344 -13.396 -5.022 1.00 0.00 95 VAL A O 11
ATOM 16597 N N . ARG A 1 96 ? -4.316 -14.090 -5.706 1.00 0.00 96 ARG A N 11
ATOM 16598 C CA . ARG A 1 96 ? -4.795 -15.386 -6.170 1.00 0.00 96 ARG A CA 11
ATOM 16599 C C . ARG A 1 96 ? -4.736 -16.420 -5.049 1.00 0.00 96 ARG A C 11
ATOM 16600 O O . ARG A 1 96 ? -3.680 -16.653 -4.462 1.00 0.00 96 ARG A O 11
ATOM 16621 N N . GLU A 1 97 ? -5.878 -17.036 -4.759 1.00 0.00 97 GLU A N 11
ATOM 16622 C CA . GLU A 1 97 ? -5.955 -18.044 -3.708 1.00 0.00 97 GLU A CA 11
ATOM 16623 C C . GLU A 1 97 ? -4.887 -19.116 -3.902 1.00 0.00 97 GLU A C 11
ATOM 16624 O O . GLU A 1 97 ? -4.367 -19.297 -5.003 1.00 0.00 97 GLU A O 11
ATOM 16636 N N . ARG A 1 98 ? -4.565 -19.824 -2.825 1.00 0.00 98 ARG A N 11
ATOM 16637 C CA . ARG A 1 98 ? -3.558 -20.878 -2.875 1.00 0.00 98 ARG A CA 11
ATOM 16638 C C . ARG A 1 98 ? -4.209 -22.256 -2.803 1.00 0.00 98 ARG A C 11
ATOM 16639 O O . ARG A 1 98 ? -5.357 -22.390 -2.380 1.00 0.00 98 ARG A O 11
ATOM 16660 N N . SER A 1 99 ? -3.467 -23.277 -3.219 1.00 0.00 99 SER A N 11
ATOM 16661 C CA . SER A 1 99 ? -3.973 -24.645 -3.205 1.00 0.00 99 SER A CA 11
ATOM 16662 C C . SER A 1 99 ? -2.856 -25.634 -2.887 1.00 0.00 99 SER A C 11
ATOM 16663 O O . SER A 1 99 ? -1.957 -25.855 -3.698 1.00 0.00 99 SER A O 11
ATOM 16671 N N . GLY A 1 100 ? -2.920 -26.228 -1.699 1.00 0.00 100 GLY A N 11
ATOM 16672 C CA . GLY A 1 100 ? -1.909 -27.187 -1.294 1.00 0.00 100 GLY A CA 11
ATOM 16673 C C . GLY A 1 100 ? -1.761 -28.327 -2.282 1.00 0.00 100 GLY A C 11
ATOM 16674 O O . GLY A 1 100 ? -2.308 -28.295 -3.385 1.00 0.00 100 GLY A O 11
ATOM 16678 N N . PRO A 1 101 ? -1.006 -29.363 -1.888 1.00 0.00 101 PRO A N 11
ATOM 16679 C CA . PRO A 1 101 ? -0.769 -30.537 -2.733 1.00 0.00 101 PRO A CA 11
ATOM 16680 C C . PRO A 1 101 ? -2.022 -31.389 -2.904 1.00 0.00 101 PRO A C 11
ATOM 16681 O O . PRO A 1 101 ? -2.578 -31.895 -1.929 1.00 0.00 101 PRO A O 11
ATOM 16692 N N . SER A 1 102 ? -2.461 -31.545 -4.149 1.00 0.00 102 SER A N 11
ATOM 16693 C CA . SER A 1 102 ? -3.650 -32.334 -4.447 1.00 0.00 102 SER A CA 11
ATOM 16694 C C . SER A 1 102 ? -3.618 -33.666 -3.705 1.00 0.00 102 SER A C 11
ATOM 16695 O O . SER A 1 102 ? -4.610 -34.078 -3.103 1.00 0.00 102 SER A O 11
ATOM 16703 N N . SER A 1 103 ? -2.471 -34.336 -3.753 1.00 0.00 103 SER A N 11
ATOM 16704 C CA . SER A 1 103 ? -2.310 -35.624 -3.089 1.00 0.00 103 SER A CA 11
ATOM 16705 C C . SER A 1 103 ? -1.080 -35.619 -2.185 1.00 0.00 103 SER A C 11
ATOM 16706 O O . SER A 1 103 ? -0.162 -34.822 -2.371 1.00 0.00 103 SER A O 11
ATOM 16714 N N . GLY A 1 104 ? -1.071 -36.517 -1.204 1.00 0.00 104 GLY A N 11
ATOM 16715 C CA . GLY A 1 104 ? 0.049 -36.599 -0.285 1.00 0.00 104 GLY A CA 11
ATOM 16716 C C . GLY A 1 104 ? 0.628 -37.998 -0.200 1.00 0.00 104 GLY A C 11
ATOM 16717 O O . GLY A 1 104 ? 1.734 -38.190 0.304 1.00 0.00 104 GLY A O 11
ATOM 16721 N N . GLY A 1 1 ? 8.030 32.492 -18.866 1.00 0.00 1 GLY A N 12
ATOM 16722 C CA . GLY A 1 1 ? 7.825 31.427 -17.902 1.00 0.00 1 GLY A CA 12
ATOM 16723 C C . GLY A 1 1 ? 6.425 31.433 -17.321 1.00 0.00 1 GLY A C 12
ATOM 16724 O O . GLY A 1 1 ? 5.453 31.154 -18.022 1.00 0.00 1 GLY A O 12
ATOM 16728 N N . SER A 1 2 ? 6.322 31.750 -16.034 1.00 0.00 2 SER A N 12
ATOM 16729 C CA . SER A 1 2 ? 5.032 31.785 -15.356 1.00 0.00 2 SER A CA 12
ATOM 16730 C C . SER A 1 2 ? 4.837 33.111 -14.627 1.00 0.00 2 SER A C 12
ATOM 16731 O O . SER A 1 2 ? 5.796 33.842 -14.378 1.00 0.00 2 SER A O 12
ATOM 16739 N N . SER A 1 3 ? 3.589 33.414 -14.286 1.00 0.00 3 SER A N 12
ATOM 16740 C CA . SER A 1 3 ? 3.267 34.653 -13.588 1.00 0.00 3 SER A CA 12
ATOM 16741 C C . SER A 1 3 ? 2.665 34.363 -12.216 1.00 0.00 3 SER A C 12
ATOM 16742 O O . SER A 1 3 ? 3.086 34.931 -11.209 1.00 0.00 3 SER A O 12
ATOM 16750 N N . GLY A 1 4 ? 1.677 33.474 -12.186 1.00 0.00 4 GLY A N 12
ATOM 16751 C CA . GLY A 1 4 ? 1.033 33.123 -10.933 1.00 0.00 4 GLY A CA 12
ATOM 16752 C C . GLY A 1 4 ? 1.723 31.973 -10.228 1.00 0.00 4 GLY A C 12
ATOM 16753 O O . GLY A 1 4 ? 1.553 30.813 -10.604 1.00 0.00 4 GLY A O 12
ATOM 16757 N N . SER A 1 5 ? 2.507 32.294 -9.204 1.00 0.00 5 SER A N 12
ATOM 16758 C CA . SER A 1 5 ? 3.231 31.279 -8.447 1.00 0.00 5 SER A CA 12
ATOM 16759 C C . SER A 1 5 ? 2.276 30.461 -7.584 1.00 0.00 5 SER A C 12
ATOM 16760 O O . SER A 1 5 ? 1.527 31.010 -6.776 1.00 0.00 5 SER A O 12
ATOM 16768 N N . SER A 1 6 ? 2.308 29.144 -7.762 1.00 0.00 6 SER A N 12
ATOM 16769 C CA . SER A 1 6 ? 1.443 28.249 -7.002 1.00 0.00 6 SER A CA 12
ATOM 16770 C C . SER A 1 6 ? 2.155 27.733 -5.756 1.00 0.00 6 SER A C 12
ATOM 16771 O O . SER A 1 6 ? 3.381 27.778 -5.664 1.00 0.00 6 SER A O 12
ATOM 16779 N N . GLY A 1 7 ? 1.376 27.242 -4.797 1.00 0.00 7 GLY A N 12
ATOM 16780 C CA . GLY A 1 7 ? 1.948 26.724 -3.568 1.00 0.00 7 GLY A CA 12
ATOM 16781 C C . GLY A 1 7 ? 1.271 25.450 -3.104 1.00 0.00 7 GLY A C 12
ATOM 16782 O O . GLY A 1 7 ? 0.807 25.363 -1.967 1.00 0.00 7 GLY A O 12
ATOM 16786 N N . HIS A 1 8 ? 1.211 24.458 -3.988 1.00 0.00 8 HIS A N 12
ATOM 16787 C CA . HIS A 1 8 ? 0.584 23.182 -3.663 1.00 0.00 8 HIS A CA 12
ATOM 16788 C C . HIS A 1 8 ? 1.347 22.024 -4.299 1.00 0.00 8 HIS A C 12
ATOM 16789 O O . HIS A 1 8 ? 1.607 22.026 -5.503 1.00 0.00 8 HIS A O 12
ATOM 16804 N N . VAL A 1 9 ? 1.703 21.037 -3.484 1.00 0.00 9 VAL A N 12
ATOM 16805 C CA . VAL A 1 9 ? 2.436 19.873 -3.967 1.00 0.00 9 VAL A CA 12
ATOM 16806 C C . VAL A 1 9 ? 1.485 18.739 -4.333 1.00 0.00 9 VAL A C 12
ATOM 16807 O O . VAL A 1 9 ? 0.465 18.534 -3.678 1.00 0.00 9 VAL A O 12
ATOM 16820 N N . GLY A 1 10 ? 1.829 18.003 -5.387 1.00 0.00 10 GLY A N 12
ATOM 16821 C CA . GLY A 1 10 ? 0.996 16.897 -5.822 1.00 0.00 10 GLY A CA 12
ATOM 16822 C C . GLY A 1 10 ? 1.772 15.601 -5.949 1.00 0.00 10 GLY A C 12
ATOM 16823 O O . GLY A 1 10 ? 2.993 15.584 -5.792 1.00 0.00 10 GLY A O 12
ATOM 16827 N N . ILE A 1 11 ? 1.063 14.514 -6.233 1.00 0.00 11 ILE A N 12
ATOM 16828 C CA . ILE A 1 11 ? 1.693 13.208 -6.380 1.00 0.00 11 ILE A CA 12
ATOM 16829 C C . ILE A 1 11 ? 2.256 13.025 -7.785 1.00 0.00 11 ILE A C 12
ATOM 16830 O O . ILE A 1 11 ? 1.540 13.165 -8.777 1.00 0.00 11 ILE A O 12
ATOM 16846 N N . THR A 1 12 ? 3.545 12.708 -7.864 1.00 0.00 12 THR A N 12
ATOM 16847 C CA . THR A 1 12 ? 4.205 12.504 -9.147 1.00 0.00 12 THR A CA 12
ATOM 16848 C C . THR A 1 12 ? 4.297 11.021 -9.488 1.00 0.00 12 THR A C 12
ATOM 16849 O O . THR A 1 12 ? 4.284 10.641 -10.659 1.00 0.00 12 THR A O 12
ATOM 16860 N N . LYS A 1 13 ? 4.391 10.187 -8.459 1.00 0.00 13 LYS A N 12
ATOM 16861 C CA . LYS A 1 13 ? 4.483 8.744 -8.649 1.00 0.00 13 LYS A CA 12
ATOM 16862 C C . LYS A 1 13 ? 3.270 8.038 -8.053 1.00 0.00 13 LYS A C 12
ATOM 16863 O O . LYS A 1 13 ? 3.350 7.448 -6.975 1.00 0.00 13 LYS A O 12
ATOM 16882 N N . ARG A 1 14 ? 2.147 8.101 -8.762 1.00 0.00 14 ARG A N 12
ATOM 16883 C CA . ARG A 1 14 ? 0.917 7.467 -8.302 1.00 0.00 14 ARG A CA 12
ATOM 16884 C C . ARG A 1 14 ? 1.151 5.993 -7.982 1.00 0.00 14 ARG A C 12
ATOM 16885 O O . ARG A 1 14 ? 2.089 5.378 -8.492 1.00 0.00 14 ARG A O 12
ATOM 16906 N N . LEU A 1 15 ? 0.294 5.434 -7.136 1.00 0.00 15 LEU A N 12
ATOM 16907 C CA . LEU A 1 15 ? 0.408 4.032 -6.747 1.00 0.00 15 LEU A CA 12
ATOM 16908 C C . LEU A 1 15 ? 0.362 3.122 -7.970 1.00 0.00 15 LEU A C 12
ATOM 16909 O O . LEU A 1 15 ? -0.166 3.497 -9.017 1.00 0.00 15 LEU A O 12
ATOM 16925 N N . LYS A 1 16 ? 0.916 1.923 -7.830 1.00 0.00 16 LYS A N 12
ATOM 16926 C CA . LYS A 1 16 ? 0.936 0.957 -8.921 1.00 0.00 16 LYS A CA 12
ATOM 16927 C C . LYS A 1 16 ? 0.286 -0.357 -8.497 1.00 0.00 16 LYS A C 12
ATOM 16928 O O . LYS A 1 16 ? 0.457 -0.809 -7.364 1.00 0.00 16 LYS A O 12
ATOM 16947 N N . THR A 1 17 ? -0.460 -0.966 -9.414 1.00 0.00 17 THR A N 12
ATOM 16948 C CA . THR A 1 17 ? -1.134 -2.227 -9.134 1.00 0.00 17 THR A CA 12
ATOM 16949 C C . THR A 1 17 ? -0.139 -3.302 -8.711 1.00 0.00 17 THR A C 12
ATOM 16950 O O . THR A 1 17 ? 0.925 -3.447 -9.312 1.00 0.00 17 THR A O 12
ATOM 16961 N N . MET A 1 18 ? -0.492 -4.053 -7.673 1.00 0.00 18 MET A N 12
ATOM 16962 C CA . MET A 1 18 ? 0.371 -5.116 -7.171 1.00 0.00 18 MET A CA 12
ATOM 16963 C C . MET A 1 18 ? -0.294 -6.479 -7.337 1.00 0.00 18 MET A C 12
ATOM 16964 O O . MET A 1 18 ? -1.519 -6.590 -7.306 1.00 0.00 18 MET A O 12
ATOM 16978 N N . GLU A 1 19 ? 0.523 -7.514 -7.512 1.00 0.00 19 GLU A N 12
ATOM 16979 C CA . GLU A 1 19 ? 0.013 -8.869 -7.683 1.00 0.00 19 GLU A CA 12
ATOM 16980 C C . GLU A 1 19 ? 0.885 -9.877 -6.940 1.00 0.00 19 GLU A C 12
ATOM 16981 O O . GLU A 1 19 ? 2.009 -10.164 -7.352 1.00 0.00 19 GLU A O 12
ATOM 16993 N N . VAL A 1 20 ? 0.359 -10.410 -5.842 1.00 0.00 20 VAL A N 12
ATOM 16994 C CA . VAL A 1 20 ? 1.089 -11.386 -5.041 1.00 0.00 20 VAL A CA 12
ATOM 16995 C C . VAL A 1 20 ? 0.263 -12.650 -4.829 1.00 0.00 20 VAL A C 12
ATOM 16996 O O . VAL A 1 20 ? -0.922 -12.694 -5.164 1.00 0.00 20 VAL A O 12
ATOM 17009 N N . LEU A 1 21 ? 0.895 -13.676 -4.270 1.00 0.00 21 LEU A N 12
ATOM 17010 C CA . LEU A 1 21 ? 0.219 -14.942 -4.012 1.00 0.00 21 LEU A CA 12
ATOM 17011 C C . LEU A 1 21 ? -0.056 -15.119 -2.522 1.00 0.00 21 LEU A C 12
ATOM 17012 O O . LEU A 1 21 ? 0.843 -14.976 -1.695 1.00 0.00 21 LEU A O 12
ATOM 17028 N N . GLU A 1 22 ? -1.305 -15.432 -2.190 1.00 0.00 22 GLU A N 12
ATOM 17029 C CA . GLU A 1 22 ? -1.697 -15.630 -0.799 1.00 0.00 22 GLU A CA 12
ATOM 17030 C C . GLU A 1 22 ? -0.599 -16.348 -0.021 1.00 0.00 22 GLU A C 12
ATOM 17031 O O . GLU A 1 22 ? -0.322 -17.523 -0.257 1.00 0.00 22 GLU A O 12
ATOM 17043 N N . GLY A 1 23 ? 0.025 -15.631 0.909 1.00 0.00 23 GLY A N 12
ATOM 17044 C CA . GLY A 1 23 ? 1.087 -16.215 1.708 1.00 0.00 23 GLY A CA 12
ATOM 17045 C C . GLY A 1 23 ? 2.346 -15.371 1.705 1.00 0.00 23 GLY A C 12
ATOM 17046 O O . GLY A 1 23 ? 3.081 -15.339 2.692 1.00 0.00 23 GLY A O 12
ATOM 17050 N N . GLU A 1 24 ? 2.596 -14.688 0.593 1.00 0.00 24 GLU A N 12
ATOM 17051 C CA . GLU A 1 24 ? 3.777 -13.843 0.466 1.00 0.00 24 GLU A CA 12
ATOM 17052 C C . GLU A 1 24 ? 3.597 -12.537 1.234 1.00 0.00 24 GLU A C 12
ATOM 17053 O O . GLU A 1 24 ? 2.589 -12.338 1.913 1.00 0.00 24 GLU A O 12
ATOM 17065 N N . SER A 1 25 ? 4.580 -11.650 1.121 1.00 0.00 25 SER A N 12
ATOM 17066 C CA . SER A 1 25 ? 4.533 -10.364 1.808 1.00 0.00 25 SER A CA 12
ATOM 17067 C C . SER A 1 25 ? 5.174 -9.271 0.959 1.00 0.00 25 SER A C 12
ATOM 17068 O O . SER A 1 25 ? 6.380 -9.291 0.709 1.00 0.00 25 SER A O 12
ATOM 17076 N N . CYS A 1 26 ? 4.360 -8.318 0.519 1.00 0.00 26 CYS A N 12
ATOM 17077 C CA . CYS A 1 26 ? 4.846 -7.216 -0.303 1.00 0.00 26 CYS A CA 12
ATOM 17078 C C . CYS A 1 26 ? 4.646 -5.880 0.406 1.00 0.00 26 CYS A C 12
ATOM 17079 O O . CYS A 1 26 ? 4.191 -5.834 1.548 1.00 0.00 26 CYS A O 12
ATOM 17087 N N . SER A 1 27 ? 4.990 -4.795 -0.281 1.00 0.00 27 SER A N 12
ATOM 17088 C CA . SER A 1 27 ? 4.853 -3.458 0.285 1.00 0.00 27 SER A CA 12
ATOM 17089 C C . SER A 1 27 ? 4.723 -2.412 -0.819 1.00 0.00 27 SER A C 12
ATOM 17090 O O . SER A 1 27 ? 5.556 -2.340 -1.723 1.00 0.00 27 SER A O 12
ATOM 17098 N N . PHE A 1 28 ? 3.672 -1.603 -0.738 1.00 0.00 28 PHE A N 12
ATOM 17099 C CA . PHE A 1 28 ? 3.431 -0.561 -1.729 1.00 0.00 28 PHE A CA 12
ATOM 17100 C C . PHE A 1 28 ? 4.426 0.585 -1.567 1.00 0.00 28 PHE A C 12
ATOM 17101 O O . PHE A 1 28 ? 5.097 0.697 -0.541 1.00 0.00 28 PHE A O 12
ATOM 17118 N N . GLU A 1 29 ? 4.515 1.432 -2.587 1.00 0.00 29 GLU A N 12
ATOM 17119 C CA . GLU A 1 29 ? 5.429 2.568 -2.558 1.00 0.00 29 GLU A CA 12
ATOM 17120 C C . GLU A 1 29 ? 4.833 3.765 -3.293 1.00 0.00 29 GLU A C 12
ATOM 17121 O O . GLU A 1 29 ? 4.461 3.666 -4.463 1.00 0.00 29 GLU A O 12
ATOM 17133 N N . CYS A 1 30 ? 4.744 4.894 -2.599 1.00 0.00 30 CYS A N 12
ATOM 17134 C CA . CYS A 1 30 ? 4.192 6.111 -3.184 1.00 0.00 30 CYS A CA 12
ATOM 17135 C C . CYS A 1 30 ? 5.083 7.312 -2.885 1.00 0.00 30 CYS A C 12
ATOM 17136 O O . CYS A 1 30 ? 5.457 7.549 -1.736 1.00 0.00 30 CYS A O 12
ATOM 17144 N N . VAL A 1 31 ? 5.421 8.066 -3.926 1.00 0.00 31 VAL A N 12
ATOM 17145 C CA . VAL A 1 31 ? 6.269 9.242 -3.775 1.00 0.00 31 VAL A CA 12
ATOM 17146 C C . VAL A 1 31 ? 5.505 10.517 -4.112 1.00 0.00 31 VAL A C 12
ATOM 17147 O O . VAL A 1 31 ? 4.479 10.478 -4.793 1.00 0.00 31 VAL A O 12
ATOM 17160 N N . LEU A 1 32 ? 6.011 11.648 -3.633 1.00 0.00 32 LEU A N 12
ATOM 17161 C CA . LEU A 1 32 ? 5.377 12.938 -3.884 1.00 0.00 32 LEU A CA 12
ATOM 17162 C C . LEU A 1 32 ? 6.312 13.864 -4.655 1.00 0.00 32 LEU A C 12
ATOM 17163 O O . LEU A 1 32 ? 7.513 13.610 -4.750 1.00 0.00 32 LEU A O 12
ATOM 17179 N N . SER A 1 33 ? 5.754 14.939 -5.202 1.00 0.00 33 SER A N 12
ATOM 17180 C CA . SER A 1 33 ? 6.538 15.902 -5.966 1.00 0.00 33 SER A CA 12
ATOM 17181 C C . SER A 1 33 ? 7.467 16.693 -5.051 1.00 0.00 33 SER A C 12
ATOM 17182 O O . SER A 1 33 ? 8.562 17.090 -5.452 1.00 0.00 33 SER A O 12
ATOM 17190 N N . HIS A 1 34 ? 7.023 16.920 -3.819 1.00 0.00 34 HIS A N 12
ATOM 17191 C CA . HIS A 1 34 ? 7.815 17.663 -2.845 1.00 0.00 34 HIS A CA 12
ATOM 17192 C C . HIS A 1 34 ? 7.763 16.991 -1.476 1.00 0.00 34 HIS A C 12
ATOM 17193 O O . HIS A 1 34 ? 6.775 16.347 -1.129 1.00 0.00 34 HIS A O 12
ATOM 17208 N N . GLU A 1 35 ? 8.835 17.146 -0.705 1.00 0.00 35 GLU A N 12
ATOM 17209 C CA . GLU A 1 35 ? 8.911 16.553 0.624 1.00 0.00 35 GLU A CA 12
ATOM 17210 C C . GLU A 1 35 ? 7.871 17.169 1.555 1.00 0.00 35 GLU A C 12
ATOM 17211 O O . GLU A 1 35 ? 8.178 18.071 2.336 1.00 0.00 35 GLU A O 12
ATOM 17223 N N . SER A 1 36 ? 6.640 16.677 1.466 1.00 0.00 36 SER A N 12
ATOM 17224 C CA . SER A 1 36 ? 5.553 17.182 2.297 1.00 0.00 36 SER A CA 12
ATOM 17225 C C . SER A 1 36 ? 6.008 17.350 3.743 1.00 0.00 36 SER A C 12
ATOM 17226 O O . SER A 1 36 ? 6.972 16.723 4.179 1.00 0.00 36 SER A O 12
ATOM 17234 N N . ALA A 1 37 ? 5.305 18.203 4.482 1.00 0.00 37 ALA A N 12
ATOM 17235 C CA . ALA A 1 37 ? 5.634 18.454 5.880 1.00 0.00 37 ALA A CA 12
ATOM 17236 C C . ALA A 1 37 ? 5.383 17.215 6.734 1.00 0.00 37 ALA A C 12
ATOM 17237 O O . ALA A 1 37 ? 4.783 16.244 6.274 1.00 0.00 37 ALA A O 12
ATOM 17244 N N . SER A 1 38 ? 5.846 17.257 7.979 1.00 0.00 38 SER A N 12
ATOM 17245 C CA . SER A 1 38 ? 5.676 16.136 8.896 1.00 0.00 38 SER A CA 12
ATOM 17246 C C . SER A 1 38 ? 4.207 15.959 9.271 1.00 0.00 38 SER A C 12
ATOM 17247 O O . SER A 1 38 ? 3.719 16.573 10.220 1.00 0.00 38 SER A O 12
ATOM 17255 N N . ASP A 1 39 ? 3.508 15.117 8.518 1.00 0.00 39 ASP A N 12
ATOM 17256 C CA . ASP A 1 39 ? 2.096 14.858 8.770 1.00 0.00 39 ASP A CA 12
ATOM 17257 C C . ASP A 1 39 ? 1.802 13.361 8.731 1.00 0.00 39 ASP A C 12
ATOM 17258 O O . ASP A 1 39 ? 2.514 12.581 8.098 1.00 0.00 39 ASP A O 12
ATOM 17267 N N . PRO A 1 40 ? 0.730 12.950 9.424 1.00 0.00 40 PRO A N 12
ATOM 17268 C CA . PRO A 1 40 ? 0.319 11.544 9.484 1.00 0.00 40 PRO A CA 12
ATOM 17269 C C . PRO A 1 40 ? -0.228 11.042 8.152 1.00 0.00 40 PRO A C 12
ATOM 17270 O O . PRO A 1 40 ? -1.071 11.690 7.533 1.00 0.00 40 PRO A O 12
ATOM 17281 N N . ALA A 1 41 ? 0.258 9.884 7.717 1.00 0.00 41 ALA A N 12
ATOM 17282 C CA . ALA A 1 41 ? -0.184 9.295 6.459 1.00 0.00 41 ALA A CA 12
ATOM 17283 C C . ALA A 1 41 ? -1.346 8.332 6.682 1.00 0.00 41 ALA A C 12
ATOM 17284 O O . ALA A 1 41 ? -1.319 7.514 7.601 1.00 0.00 41 ALA A O 12
ATOM 17291 N N . MET A 1 42 ? -2.365 8.437 5.836 1.00 0.00 42 MET A N 12
ATOM 17292 C CA . MET A 1 42 ? -3.537 7.574 5.941 1.00 0.00 42 MET A CA 12
ATOM 17293 C C . MET A 1 42 ? -3.468 6.437 4.927 1.00 0.00 42 MET A C 12
ATOM 17294 O O . MET A 1 42 ? -3.588 6.659 3.723 1.00 0.00 42 MET A O 12
ATOM 17308 N N . TRP A 1 43 ? -3.273 5.220 5.423 1.00 0.00 43 TRP A N 12
ATOM 17309 C CA . TRP A 1 43 ? -3.187 4.048 4.559 1.00 0.00 43 TRP A CA 12
ATOM 17310 C C . TRP A 1 43 ? -4.368 3.112 4.792 1.00 0.00 43 TRP A C 12
ATOM 17311 O O . TRP A 1 43 ? -4.444 2.436 5.819 1.00 0.00 43 TRP A O 12
ATOM 17332 N N . THR A 1 44 ? -5.288 3.076 3.834 1.00 0.00 44 THR A N 12
ATOM 17333 C CA . THR A 1 44 ? -6.466 2.223 3.936 1.00 0.00 44 THR A CA 12
ATOM 17334 C C . THR A 1 44 ? -6.523 1.224 2.786 1.00 0.00 44 THR A C 12
ATOM 17335 O O . THR A 1 44 ? -6.798 1.592 1.644 1.00 0.00 44 THR A O 12
ATOM 17346 N N . VAL A 1 45 ? -6.261 -0.042 3.095 1.00 0.00 45 VAL A N 12
ATOM 17347 C CA . VAL A 1 45 ? -6.285 -1.095 2.087 1.00 0.00 45 VAL A CA 12
ATOM 17348 C C . VAL A 1 45 ? -7.565 -1.918 2.181 1.00 0.00 45 VAL A C 12
ATOM 17349 O O . VAL A 1 45 ? -7.637 -2.889 2.933 1.00 0.00 45 VAL A O 12
ATOM 17362 N N . GLY A 1 46 ? -8.574 -1.522 1.412 1.00 0.00 46 GLY A N 12
ATOM 17363 C CA . GLY A 1 46 ? -9.839 -2.233 1.423 1.00 0.00 46 GLY A CA 12
ATOM 17364 C C . GLY A 1 46 ? -10.151 -2.841 2.777 1.00 0.00 46 GLY A C 12
ATOM 17365 O O . GLY A 1 46 ? -9.896 -4.021 3.008 1.00 0.00 46 GLY A O 12
ATOM 17369 N N . GLY A 1 47 ? -10.703 -2.030 3.674 1.00 0.00 47 GLY A N 12
ATOM 17370 C CA . GLY A 1 47 ? -11.038 -2.512 5.001 1.00 0.00 47 GLY A CA 12
ATOM 17371 C C . GLY A 1 47 ? -11.130 -1.392 6.019 1.00 0.00 47 GLY A C 12
ATOM 17372 O O . GLY A 1 47 ? -12.189 -1.157 6.602 1.00 0.00 47 GLY A O 12
ATOM 17376 N N . LYS A 1 48 ? -10.017 -0.698 6.235 1.00 0.00 48 LYS A N 12
ATOM 17377 C CA . LYS A 1 48 ? -9.975 0.403 7.189 1.00 0.00 48 LYS A CA 12
ATOM 17378 C C . LYS A 1 48 ? -8.617 1.097 7.160 1.00 0.00 48 LYS A C 12
ATOM 17379 O O . LYS A 1 48 ? -7.759 0.771 6.338 1.00 0.00 48 LYS A O 12
ATOM 17398 N N . THR A 1 49 ? -8.426 2.053 8.063 1.00 0.00 49 THR A N 12
ATOM 17399 C CA . THR A 1 49 ? -7.172 2.792 8.141 1.00 0.00 49 THR A CA 12
ATOM 17400 C C . THR A 1 49 ? -6.114 2.000 8.901 1.00 0.00 49 THR A C 12
ATOM 17401 O O . THR A 1 49 ? -6.040 2.061 10.128 1.00 0.00 49 THR A O 12
ATOM 17412 N N . VAL A 1 50 ? -5.295 1.256 8.163 1.00 0.00 50 VAL A N 12
ATOM 17413 C CA . VAL A 1 50 ? -4.239 0.453 8.768 1.00 0.00 50 VAL A CA 12
ATOM 17414 C C . VAL A 1 50 ? -3.069 1.326 9.209 1.00 0.00 50 VAL A C 12
ATOM 17415 O O . VAL A 1 50 ? -2.866 2.421 8.686 1.00 0.00 50 VAL A O 12
ATOM 17428 N N . GLY A 1 51 ? -2.301 0.833 10.176 1.00 0.00 51 GLY A N 12
ATOM 17429 C CA . GLY A 1 51 ? -1.160 1.580 10.672 1.00 0.00 51 GLY A CA 12
ATOM 17430 C C . GLY A 1 51 ? -0.519 0.926 11.880 1.00 0.00 51 GLY A C 12
ATOM 17431 O O . GLY A 1 51 ? 0.605 0.432 11.803 1.00 0.00 51 GLY A O 12
ATOM 17435 N N . SER A 1 52 ? -1.235 0.925 13.000 1.00 0.00 52 SER A N 12
ATOM 17436 C CA . SER A 1 52 ? -0.727 0.332 14.231 1.00 0.00 52 SER A CA 12
ATOM 17437 C C . SER A 1 52 ? -0.999 -1.169 14.264 1.00 0.00 52 SER A C 12
ATOM 17438 O O . SER A 1 52 ? -1.092 -1.771 15.334 1.00 0.00 52 SER A O 12
ATOM 17446 N N . SER A 1 53 ? -1.126 -1.767 13.084 1.00 0.00 53 SER A N 12
ATOM 17447 C CA . SER A 1 53 ? -1.391 -3.197 12.976 1.00 0.00 53 SER A CA 12
ATOM 17448 C C . SER A 1 53 ? -0.108 -3.967 12.680 1.00 0.00 53 SER A C 12
ATOM 17449 O O . SER A 1 53 ? 0.670 -3.587 11.804 1.00 0.00 53 SER A O 12
ATOM 17457 N N . SER A 1 54 ? 0.108 -5.051 13.418 1.00 0.00 54 SER A N 12
ATOM 17458 C CA . SER A 1 54 ? 1.298 -5.874 13.239 1.00 0.00 54 SER A CA 12
ATOM 17459 C C . SER A 1 54 ? 1.503 -6.220 11.767 1.00 0.00 54 SER A C 12
ATOM 17460 O O . SER A 1 54 ? 2.595 -6.053 11.225 1.00 0.00 54 SER A O 12
ATOM 17468 N N . ARG A 1 55 ? 0.444 -6.705 11.127 1.00 0.00 55 ARG A N 12
ATOM 17469 C CA . ARG A 1 55 ? 0.506 -7.076 9.719 1.00 0.00 55 ARG A CA 12
ATOM 17470 C C . ARG A 1 55 ? 0.761 -5.852 8.844 1.00 0.00 55 ARG A C 12
ATOM 17471 O O . ARG A 1 55 ? 1.834 -5.708 8.258 1.00 0.00 55 ARG A O 12
ATOM 17492 N N . PHE A 1 56 ? -0.233 -4.974 8.761 1.00 0.00 56 PHE A N 12
ATOM 17493 C CA . PHE A 1 56 ? -0.117 -3.763 7.957 1.00 0.00 56 PHE A CA 12
ATOM 17494 C C . PHE A 1 56 ? 0.712 -2.706 8.681 1.00 0.00 56 PHE A C 12
ATOM 17495 O O . PHE A 1 56 ? 0.244 -2.080 9.631 1.00 0.00 56 PHE A O 12
ATOM 17512 N N . GLN A 1 57 ? 1.945 -2.515 8.225 1.00 0.00 57 GLN A N 12
ATOM 17513 C CA . GLN A 1 57 ? 2.840 -1.535 8.830 1.00 0.00 57 GLN A CA 12
ATOM 17514 C C . GLN A 1 57 ? 3.272 -0.488 7.808 1.00 0.00 57 GLN A C 12
ATOM 17515 O O . GLN A 1 57 ? 3.951 -0.803 6.832 1.00 0.00 57 GLN A O 12
ATOM 17529 N N . ALA A 1 58 ? 2.872 0.758 8.040 1.00 0.00 58 ALA A N 12
ATOM 17530 C CA . ALA A 1 58 ? 3.220 1.851 7.141 1.00 0.00 58 ALA A CA 12
ATOM 17531 C C . ALA A 1 58 ? 4.544 2.491 7.541 1.00 0.00 58 ALA A C 12
ATOM 17532 O O . ALA A 1 58 ? 4.636 3.164 8.569 1.00 0.00 58 ALA A O 12
ATOM 17539 N N . THR A 1 59 ? 5.571 2.277 6.724 1.00 0.00 59 THR A N 12
ATOM 17540 C CA . THR A 1 59 ? 6.891 2.832 6.993 1.00 0.00 59 THR A CA 12
ATOM 17541 C C . THR A 1 59 ? 7.077 4.174 6.295 1.00 0.00 59 THR A C 12
ATOM 17542 O O . THR A 1 59 ? 6.340 4.510 5.368 1.00 0.00 59 THR A O 12
ATOM 17553 N N . ARG A 1 60 ? 8.067 4.938 6.746 1.00 0.00 60 ARG A N 12
ATOM 17554 C CA . ARG A 1 60 ? 8.349 6.245 6.164 1.00 0.00 60 ARG A CA 12
ATOM 17555 C C . ARG A 1 60 ? 9.811 6.347 5.740 1.00 0.00 60 ARG A C 12
ATOM 17556 O O . ARG A 1 60 ? 10.715 6.061 6.524 1.00 0.00 60 ARG A O 12
ATOM 17577 N N . GLN A 1 61 ? 10.034 6.757 4.496 1.00 0.00 61 GLN A N 12
ATOM 17578 C CA . GLN A 1 61 ? 11.386 6.896 3.968 1.00 0.00 61 GLN A CA 12
ATOM 17579 C C . GLN A 1 61 ? 11.580 8.263 3.320 1.00 0.00 61 GLN A C 12
ATOM 17580 O O . GLN A 1 61 ? 11.230 8.465 2.158 1.00 0.00 61 GLN A O 12
ATOM 17594 N N . GLY A 1 62 ? 12.140 9.198 4.081 1.00 0.00 62 GLY A N 12
ATOM 17595 C CA . GLY A 1 62 ? 12.371 10.535 3.564 1.00 0.00 62 GLY A CA 12
ATOM 17596 C C . GLY A 1 62 ? 11.098 11.191 3.066 1.00 0.00 62 GLY A C 12
ATOM 17597 O O . GLY A 1 62 ? 10.349 11.779 3.845 1.00 0.00 62 GLY A O 12
ATOM 17601 N N . ARG A 1 63 ? 10.855 11.092 1.763 1.00 0.00 63 ARG A N 12
ATOM 17602 C CA . ARG A 1 63 ? 9.666 11.684 1.161 1.00 0.00 63 ARG A CA 12
ATOM 17603 C C . ARG A 1 63 ? 8.844 10.627 0.428 1.00 0.00 63 ARG A C 12
ATOM 17604 O O . ARG A 1 63 ? 8.044 10.947 -0.451 1.00 0.00 63 ARG A O 12
ATOM 17625 N N . LYS A 1 64 ? 9.048 9.367 0.796 1.00 0.00 64 LYS A N 12
ATOM 17626 C CA . LYS A 1 64 ? 8.327 8.262 0.175 1.00 0.00 64 LYS A CA 12
ATOM 17627 C C . LYS A 1 64 ? 7.663 7.384 1.231 1.00 0.00 64 LYS A C 12
ATOM 17628 O O . LYS A 1 64 ? 8.286 7.017 2.228 1.00 0.00 64 LYS A O 12
ATOM 17647 N N . TYR A 1 65 ? 6.398 7.049 1.005 1.00 0.00 65 TYR A N 12
ATOM 17648 C CA . TYR A 1 65 ? 5.650 6.215 1.938 1.00 0.00 65 TYR A CA 12
ATOM 17649 C C . TYR A 1 65 ? 5.543 4.783 1.423 1.00 0.00 65 TYR A C 12
ATOM 17650 O O . TYR A 1 65 ? 5.413 4.552 0.220 1.00 0.00 65 TYR A O 12
ATOM 17668 N N . ILE A 1 66 ? 5.598 3.825 2.342 1.00 0.00 66 ILE A N 12
ATOM 17669 C CA . ILE A 1 66 ? 5.506 2.415 1.982 1.00 0.00 66 ILE A CA 12
ATOM 17670 C C . ILE A 1 66 ? 4.613 1.656 2.957 1.00 0.00 66 ILE A C 12
ATOM 17671 O O . ILE A 1 66 ? 4.777 1.758 4.174 1.00 0.00 66 ILE A O 12
ATOM 17687 N N . LEU A 1 67 ? 3.671 0.892 2.416 1.00 0.00 67 LEU A N 12
ATOM 17688 C CA . LEU A 1 67 ? 2.752 0.112 3.239 1.00 0.00 67 LEU A CA 12
ATOM 17689 C C . LEU A 1 67 ? 3.071 -1.377 3.149 1.00 0.00 67 LEU A C 12
ATOM 17690 O O . LEU A 1 67 ? 2.828 -2.013 2.123 1.00 0.00 67 LEU A O 12
ATOM 17706 N N . VAL A 1 68 ? 3.613 -1.927 4.230 1.00 0.00 68 VAL A N 12
ATOM 17707 C CA . VAL A 1 68 ? 3.962 -3.342 4.275 1.00 0.00 68 VAL A CA 12
ATOM 17708 C C . VAL A 1 68 ? 2.728 -4.205 4.512 1.00 0.00 68 VAL A C 12
ATOM 17709 O O . VAL A 1 68 ? 1.898 -3.898 5.369 1.00 0.00 68 VAL A O 12
ATOM 17722 N N . VAL A 1 69 ? 2.612 -5.287 3.748 1.00 0.00 69 VAL A N 12
ATOM 17723 C CA . VAL A 1 69 ? 1.480 -6.196 3.877 1.00 0.00 69 VAL A CA 12
ATOM 17724 C C . VAL A 1 69 ? 1.947 -7.621 4.152 1.00 0.00 69 VAL A C 12
ATOM 17725 O O . VAL A 1 69 ? 2.548 -8.265 3.292 1.00 0.00 69 VAL A O 12
ATOM 17738 N N . ARG A 1 70 ? 1.667 -8.107 5.356 1.00 0.00 70 ARG A N 12
ATOM 17739 C CA . ARG A 1 70 ? 2.059 -9.456 5.746 1.00 0.00 70 ARG A CA 12
ATOM 17740 C C . ARG A 1 70 ? 0.866 -10.405 5.696 1.00 0.00 70 ARG A C 12
ATOM 17741 O O . ARG A 1 70 ? -0.282 -9.981 5.828 1.00 0.00 70 ARG A O 12
ATOM 17762 N N . GLU A 1 71 ? 1.146 -11.691 5.506 1.00 0.00 71 GLU A N 12
ATOM 17763 C CA . GLU A 1 71 ? 0.094 -12.699 5.438 1.00 0.00 71 GLU A CA 12
ATOM 17764 C C . GLU A 1 71 ? -1.077 -12.208 4.591 1.00 0.00 71 GLU A C 12
ATOM 17765 O O . GLU A 1 71 ? -2.229 -12.259 5.018 1.00 0.00 71 GLU A O 12
ATOM 17777 N N . ALA A 1 72 ? -0.771 -11.731 3.389 1.00 0.00 72 ALA A N 12
ATOM 17778 C CA . ALA A 1 72 ? -1.797 -11.232 2.482 1.00 0.00 72 ALA A CA 12
ATOM 17779 C C . ALA A 1 72 ? -2.920 -12.249 2.309 1.00 0.00 72 ALA A C 12
ATOM 17780 O O . ALA A 1 72 ? -2.696 -13.456 2.401 1.00 0.00 72 ALA A O 12
ATOM 17787 N N . ALA A 1 73 ? -4.127 -11.754 2.060 1.00 0.00 73 ALA A N 12
ATOM 17788 C CA . ALA A 1 73 ? -5.285 -12.621 1.873 1.00 0.00 73 ALA A CA 12
ATOM 17789 C C . ALA A 1 73 ? -5.954 -12.361 0.528 1.00 0.00 73 ALA A C 12
ATOM 17790 O O . ALA A 1 73 ? -5.755 -11.322 -0.101 1.00 0.00 73 ALA A O 12
ATOM 17797 N N . PRO A 1 74 ? -6.766 -13.327 0.074 1.00 0.00 74 PRO A N 12
ATOM 17798 C CA . PRO A 1 74 ? -7.480 -13.226 -1.202 1.00 0.00 74 PRO A CA 12
ATOM 17799 C C . PRO A 1 74 ? -8.587 -12.177 -1.165 1.00 0.00 74 PRO A C 12
ATOM 17800 O O . PRO A 1 74 ? -8.770 -11.420 -2.118 1.00 0.00 74 PRO A O 12
ATOM 17811 N N . SER A 1 75 ? -9.322 -12.139 -0.058 1.00 0.00 75 SER A N 12
ATOM 17812 C CA . SER A 1 75 ? -10.414 -11.185 0.101 1.00 0.00 75 SER A CA 12
ATOM 17813 C C . SER A 1 75 ? -9.882 -9.756 0.158 1.00 0.00 75 SER A C 12
ATOM 17814 O O . SER A 1 75 ? -10.347 -8.879 -0.571 1.00 0.00 75 SER A O 12
ATOM 17822 N N . ASP A 1 76 ? -8.905 -9.529 1.029 1.00 0.00 76 ASP A N 12
ATOM 17823 C CA . ASP A 1 76 ? -8.308 -8.207 1.182 1.00 0.00 76 ASP A CA 12
ATOM 17824 C C . ASP A 1 76 ? -8.140 -7.527 -0.173 1.00 0.00 76 ASP A C 12
ATOM 17825 O O . ASP A 1 76 ? -8.449 -6.346 -0.328 1.00 0.00 76 ASP A O 12
ATOM 17834 N N . ALA A 1 77 ? -7.647 -8.281 -1.151 1.00 0.00 77 ALA A N 12
ATOM 17835 C CA . ALA A 1 77 ? -7.439 -7.751 -2.492 1.00 0.00 77 ALA A CA 12
ATOM 17836 C C . ALA A 1 77 ? -8.701 -7.075 -3.018 1.00 0.00 77 ALA A C 12
ATOM 17837 O O . ALA A 1 77 ? -9.750 -7.706 -3.139 1.00 0.00 77 ALA A O 12
ATOM 17844 N N . GLY A 1 78 ? -8.591 -5.787 -3.329 1.00 0.00 78 GLY A N 12
ATOM 17845 C CA . GLY A 1 78 ? -9.732 -5.047 -3.837 1.00 0.00 78 GLY A CA 12
ATOM 17846 C C . GLY A 1 78 ? -9.369 -3.634 -4.249 1.00 0.00 78 GLY A C 12
ATOM 17847 O O . GLY A 1 78 ? -9.445 -3.285 -5.426 1.00 0.00 78 GLY A O 12
ATOM 17851 N N . GLU A 1 79 ? -8.976 -2.818 -3.275 1.00 0.00 79 GLU A N 12
ATOM 17852 C CA . GLU A 1 79 ? -8.603 -1.434 -3.543 1.00 0.00 79 GLU A CA 12
ATOM 17853 C C . GLU A 1 79 ? -7.729 -0.880 -2.422 1.00 0.00 79 GLU A C 12
ATOM 17854 O O . GLU A 1 79 ? -7.977 -1.132 -1.243 1.00 0.00 79 GLU A O 12
ATOM 17866 N N . VAL A 1 80 ? -6.703 -0.123 -2.799 1.00 0.00 80 VAL A N 12
ATOM 17867 C CA . VAL A 1 80 ? -5.792 0.469 -1.827 1.00 0.00 80 VAL A CA 12
ATOM 17868 C C . VAL A 1 80 ? -5.763 1.988 -1.954 1.00 0.00 80 VAL A C 12
ATOM 17869 O O . VAL A 1 80 ? -5.124 2.534 -2.853 1.00 0.00 80 VAL A O 12
ATOM 17882 N N . VAL A 1 81 ? -6.458 2.665 -1.046 1.00 0.00 81 VAL A N 12
ATOM 17883 C CA . VAL A 1 81 ? -6.512 4.122 -1.055 1.00 0.00 81 VAL A CA 12
ATOM 17884 C C . VAL A 1 81 ? -5.553 4.713 -0.027 1.00 0.00 81 VAL A C 12
ATOM 17885 O O . VAL A 1 81 ? -5.570 4.334 1.144 1.00 0.00 81 VAL A O 12
ATOM 17898 N N . PHE A 1 82 ? -4.717 5.645 -0.473 1.00 0.00 82 PHE A N 12
ATOM 17899 C CA . PHE A 1 82 ? -3.750 6.290 0.407 1.00 0.00 82 PHE A CA 12
ATOM 17900 C C . PHE A 1 82 ? -3.983 7.797 0.461 1.00 0.00 82 PHE A C 12
ATOM 17901 O O . PHE A 1 82 ? -3.801 8.500 -0.532 1.00 0.00 82 PHE A O 12
ATOM 17918 N N . SER A 1 83 ? -4.388 8.285 1.629 1.00 0.00 83 SER A N 12
ATOM 17919 C CA . SER A 1 83 ? -4.651 9.708 1.813 1.00 0.00 83 SER A CA 12
ATOM 17920 C C . SER A 1 83 ? -3.616 10.336 2.742 1.00 0.00 83 SER A C 12
ATOM 17921 O O . SER A 1 83 ? -3.365 9.836 3.839 1.00 0.00 83 SER A O 12
ATOM 17929 N N . VAL A 1 84 ? -3.018 11.435 2.294 1.00 0.00 84 VAL A N 12
ATOM 17930 C CA . VAL A 1 84 ? -2.011 12.134 3.084 1.00 0.00 84 VAL A CA 12
ATOM 17931 C C . VAL A 1 84 ? -2.214 13.643 3.022 1.00 0.00 84 VAL A C 12
ATOM 17932 O O . VAL A 1 84 ? -2.449 14.205 1.952 1.00 0.00 84 VAL A O 12
ATOM 17945 N N . ARG A 1 85 ? -2.120 14.295 4.176 1.00 0.00 85 ARG A N 12
ATOM 17946 C CA . ARG A 1 85 ? -2.294 15.740 4.254 1.00 0.00 85 ARG A CA 12
ATOM 17947 C C . ARG A 1 85 ? -3.306 16.223 3.219 1.00 0.00 85 ARG A C 12
ATOM 17948 O O . ARG A 1 85 ? -3.167 17.309 2.658 1.00 0.00 85 ARG A O 12
ATOM 17969 N N . GLY A 1 86 ? -4.326 15.406 2.970 1.00 0.00 86 GLY A N 12
ATOM 17970 C CA . GLY A 1 86 ? -5.346 15.766 2.003 1.00 0.00 86 GLY A CA 12
ATOM 17971 C C . GLY A 1 86 ? -5.319 14.878 0.774 1.00 0.00 86 GLY A C 12
ATOM 17972 O O . GLY A 1 86 ? -6.313 14.229 0.446 1.00 0.00 86 GLY A O 12
ATOM 17976 N N . LEU A 1 87 ? -4.179 14.850 0.092 1.00 0.00 87 LEU A N 12
ATOM 17977 C CA . LEU A 1 87 ? -4.027 14.036 -1.109 1.00 0.00 87 LEU A CA 12
ATOM 17978 C C . LEU A 1 87 ? -4.700 12.678 -0.936 1.00 0.00 87 LEU A C 12
ATOM 17979 O O . LEU A 1 87 ? -4.975 12.247 0.185 1.00 0.00 87 LEU A O 12
ATOM 17995 N N . THR A 1 88 ? -4.960 12.005 -2.053 1.00 0.00 88 THR A N 12
ATOM 17996 C CA . THR A 1 88 ? -5.599 10.696 -2.025 1.00 0.00 88 THR A CA 12
ATOM 17997 C C . THR A 1 88 ? -5.378 9.948 -3.335 1.00 0.00 88 THR A C 12
ATOM 17998 O O . THR A 1 88 ? -5.711 10.448 -4.409 1.00 0.00 88 THR A O 12
ATOM 18009 N N . SER A 1 89 ? -4.816 8.748 -3.238 1.00 0.00 89 SER A N 12
ATOM 18010 C CA . SER A 1 89 ? -4.548 7.932 -4.417 1.00 0.00 89 SER A CA 12
ATOM 18011 C C . SER A 1 89 ? -5.343 6.631 -4.369 1.00 0.00 89 SER A C 12
ATOM 18012 O O . SER A 1 89 ? -5.912 6.274 -3.337 1.00 0.00 89 SER A O 12
ATOM 18020 N N . LYS A 1 90 ? -5.378 5.925 -5.495 1.00 0.00 90 LYS A N 12
ATOM 18021 C CA . LYS A 1 90 ? -6.102 4.663 -5.584 1.00 0.00 90 LYS A CA 12
ATOM 18022 C C . LYS A 1 90 ? -5.271 3.610 -6.311 1.00 0.00 90 LYS A C 12
ATOM 18023 O O . LYS A 1 90 ? -4.419 3.939 -7.136 1.00 0.00 90 LYS A O 12
ATOM 18042 N N . ALA A 1 91 ? -5.526 2.343 -6.000 1.00 0.00 91 ALA A N 12
ATOM 18043 C CA . ALA A 1 91 ? -4.804 1.243 -6.626 1.00 0.00 91 ALA A CA 12
ATOM 18044 C C . ALA A 1 91 ? -5.592 -0.059 -6.525 1.00 0.00 91 ALA A C 12
ATOM 18045 O O . ALA A 1 91 ? -6.609 -0.128 -5.834 1.00 0.00 91 ALA A O 12
ATOM 18052 N N . SER A 1 92 ? -5.117 -1.088 -7.219 1.00 0.00 92 SER A N 12
ATOM 18053 C CA . SER A 1 92 ? -5.781 -2.387 -7.211 1.00 0.00 92 SER A CA 12
ATOM 18054 C C . SER A 1 92 ? -4.832 -3.478 -6.724 1.00 0.00 92 SER A C 12
ATOM 18055 O O . SER A 1 92 ? -3.766 -3.694 -7.302 1.00 0.00 92 SER A O 12
ATOM 18063 N N . LEU A 1 93 ? -5.228 -4.165 -5.658 1.00 0.00 93 LEU A N 12
ATOM 18064 C CA . LEU A 1 93 ? -4.415 -5.235 -5.092 1.00 0.00 93 LEU A CA 12
ATOM 18065 C C . LEU A 1 93 ? -4.964 -6.603 -5.484 1.00 0.00 93 LEU A C 12
ATOM 18066 O O . LEU A 1 93 ? -6.157 -6.870 -5.333 1.00 0.00 93 LEU A O 12
ATOM 18082 N N . ILE A 1 94 ? -4.087 -7.465 -5.986 1.00 0.00 94 ILE A N 12
ATOM 18083 C CA . ILE A 1 94 ? -4.485 -8.806 -6.396 1.00 0.00 94 ILE A CA 12
ATOM 18084 C C . ILE A 1 94 ? -3.804 -9.868 -5.539 1.00 0.00 94 ILE A C 12
ATOM 18085 O O . ILE A 1 94 ? -2.615 -9.767 -5.235 1.00 0.00 94 ILE A O 12
ATOM 18101 N N . VAL A 1 95 ? -4.564 -10.888 -5.155 1.00 0.00 95 VAL A N 12
ATOM 18102 C CA . VAL A 1 95 ? -4.034 -11.971 -4.335 1.00 0.00 95 VAL A CA 12
ATOM 18103 C C . VAL A 1 95 ? -4.559 -13.323 -4.805 1.00 0.00 95 VAL A C 12
ATOM 18104 O O . VAL A 1 95 ? -5.739 -13.633 -4.642 1.00 0.00 95 VAL A O 12
ATOM 18117 N N . ARG A 1 96 ? -3.674 -14.125 -5.388 1.00 0.00 96 ARG A N 12
ATOM 18118 C CA . ARG A 1 96 ? -4.048 -15.445 -5.882 1.00 0.00 96 ARG A CA 12
ATOM 18119 C C . ARG A 1 96 ? -3.897 -16.498 -4.788 1.00 0.00 96 ARG A C 12
ATOM 18120 O O . ARG A 1 96 ? -2.831 -16.636 -4.190 1.00 0.00 96 ARG A O 12
ATOM 18141 N N . GLU A 1 97 ? -4.973 -17.236 -4.533 1.00 0.00 97 GLU A N 12
ATOM 18142 C CA . GLU A 1 97 ? -4.960 -18.275 -3.510 1.00 0.00 97 GLU A CA 12
ATOM 18143 C C . GLU A 1 97 ? -3.803 -19.245 -3.735 1.00 0.00 97 GLU A C 12
ATOM 18144 O O . GLU A 1 97 ? -3.321 -19.405 -4.856 1.00 0.00 97 GLU A O 12
ATOM 18156 N N . ARG A 1 98 ? -3.362 -19.890 -2.659 1.00 0.00 98 ARG A N 12
ATOM 18157 C CA . ARG A 1 98 ? -2.261 -20.842 -2.738 1.00 0.00 98 ARG A CA 12
ATOM 18158 C C . ARG A 1 98 ? -2.763 -22.220 -3.159 1.00 0.00 98 ARG A C 12
ATOM 18159 O O . ARG A 1 98 ? -3.667 -22.779 -2.538 1.00 0.00 98 ARG A O 12
ATOM 18180 N N . SER A 1 99 ? -2.171 -22.762 -4.219 1.00 0.00 99 SER A N 12
ATOM 18181 C CA . SER A 1 99 ? -2.560 -24.072 -4.726 1.00 0.00 99 SER A CA 12
ATOM 18182 C C . SER A 1 99 ? -2.370 -25.146 -3.660 1.00 0.00 99 SER A C 12
ATOM 18183 O O . SER A 1 99 ? -1.370 -25.154 -2.943 1.00 0.00 99 SER A O 12
ATOM 18191 N N . GLY A 1 100 ? -3.338 -26.052 -3.562 1.00 0.00 100 GLY A N 12
ATOM 18192 C CA . GLY A 1 100 ? -3.260 -27.119 -2.581 1.00 0.00 100 GLY A CA 12
ATOM 18193 C C . GLY A 1 100 ? -4.626 -27.621 -2.160 1.00 0.00 100 GLY A C 12
ATOM 18194 O O . GLY A 1 100 ? -5.196 -27.174 -1.164 1.00 0.00 100 GLY A O 12
ATOM 18198 N N . PRO A 1 101 ? -5.175 -28.572 -2.930 1.00 0.00 101 PRO A N 12
ATOM 18199 C CA . PRO A 1 101 ? -6.490 -29.156 -2.652 1.00 0.00 101 PRO A CA 12
ATOM 18200 C C . PRO A 1 101 ? -6.483 -30.033 -1.405 1.00 0.00 101 PRO A C 12
ATOM 18201 O O . PRO A 1 101 ? -5.430 -30.296 -0.825 1.00 0.00 101 PRO A O 12
ATOM 18212 N N . SER A 1 102 ? -7.666 -30.483 -0.997 1.00 0.00 102 SER A N 12
ATOM 18213 C CA . SER A 1 102 ? -7.796 -31.328 0.184 1.00 0.00 102 SER A CA 12
ATOM 18214 C C . SER A 1 102 ? -8.224 -32.741 -0.203 1.00 0.00 102 SER A C 12
ATOM 18215 O O . SER A 1 102 ? -7.644 -33.725 0.255 1.00 0.00 102 SER A O 12
ATOM 18223 N N . SER A 1 103 ? -9.244 -32.831 -1.050 1.00 0.00 103 SER A N 12
ATOM 18224 C CA . SER A 1 103 ? -9.754 -34.122 -1.497 1.00 0.00 103 SER A CA 12
ATOM 18225 C C . SER A 1 103 ? -9.998 -34.118 -3.003 1.00 0.00 103 SER A C 12
ATOM 18226 O O . SER A 1 103 ? -9.851 -33.091 -3.665 1.00 0.00 103 SER A O 12
ATOM 18234 N N . GLY A 1 104 ? -10.373 -35.276 -3.539 1.00 0.00 104 GLY A N 12
ATOM 18235 C CA . GLY A 1 104 ? -10.631 -35.386 -4.963 1.00 0.00 104 GLY A CA 12
ATOM 18236 C C . GLY A 1 104 ? -9.449 -35.950 -5.725 1.00 0.00 104 GLY A C 12
ATOM 18237 O O . GLY A 1 104 ? -8.971 -37.043 -5.423 1.00 0.00 104 GLY A O 12
ATOM 18241 N N . GLY A 1 1 ? -12.935 28.281 8.122 1.00 0.00 1 GLY A N 13
ATOM 18242 C CA . GLY A 1 1 ? -12.388 27.990 6.809 1.00 0.00 1 GLY A CA 13
ATOM 18243 C C . GLY A 1 1 ? -11.451 26.799 6.823 1.00 0.00 1 GLY A C 13
ATOM 18244 O O . GLY A 1 1 ? -10.849 26.485 7.850 1.00 0.00 1 GLY A O 13
ATOM 18248 N N . SER A 1 2 ? -11.327 26.132 5.679 1.00 0.00 2 SER A N 13
ATOM 18249 C CA . SER A 1 2 ? -10.460 24.965 5.565 1.00 0.00 2 SER A CA 13
ATOM 18250 C C . SER A 1 2 ? -9.029 25.381 5.238 1.00 0.00 2 SER A C 13
ATOM 18251 O O . SER A 1 2 ? -8.752 26.556 5.001 1.00 0.00 2 SER A O 13
ATOM 18259 N N . SER A 1 3 ? -8.124 24.407 5.228 1.00 0.00 3 SER A N 13
ATOM 18260 C CA . SER A 1 3 ? -6.721 24.671 4.934 1.00 0.00 3 SER A CA 13
ATOM 18261 C C . SER A 1 3 ? -6.515 24.921 3.443 1.00 0.00 3 SER A C 13
ATOM 18262 O O . SER A 1 3 ? -7.120 24.257 2.602 1.00 0.00 3 SER A O 13
ATOM 18270 N N . GLY A 1 4 ? -5.656 25.884 3.124 1.00 0.00 4 GLY A N 13
ATOM 18271 C CA . GLY A 1 4 ? -5.385 26.205 1.735 1.00 0.00 4 GLY A CA 13
ATOM 18272 C C . GLY A 1 4 ? -4.007 26.804 1.536 1.00 0.00 4 GLY A C 13
ATOM 18273 O O . GLY A 1 4 ? -3.637 27.764 2.212 1.00 0.00 4 GLY A O 13
ATOM 18277 N N . SER A 1 5 ? -3.244 26.235 0.608 1.00 0.00 5 SER A N 13
ATOM 18278 C CA . SER A 1 5 ? -1.896 26.716 0.327 1.00 0.00 5 SER A CA 13
ATOM 18279 C C . SER A 1 5 ? -1.693 26.915 -1.172 1.00 0.00 5 SER A C 13
ATOM 18280 O O . SER A 1 5 ? -2.375 26.297 -1.990 1.00 0.00 5 SER A O 13
ATOM 18288 N N . SER A 1 6 ? -0.749 27.782 -1.525 1.00 0.00 6 SER A N 13
ATOM 18289 C CA . SER A 1 6 ? -0.457 28.066 -2.925 1.00 0.00 6 SER A CA 13
ATOM 18290 C C . SER A 1 6 ? 0.494 27.022 -3.504 1.00 0.00 6 SER A C 13
ATOM 18291 O O . SER A 1 6 ? 1.064 26.213 -2.775 1.00 0.00 6 SER A O 13
ATOM 18299 N N . GLY A 1 7 ? 0.658 27.049 -4.824 1.00 0.00 7 GLY A N 13
ATOM 18300 C CA . GLY A 1 7 ? 1.539 26.101 -5.480 1.00 0.00 7 GLY A CA 13
ATOM 18301 C C . GLY A 1 7 ? 0.812 24.848 -5.928 1.00 0.00 7 GLY A C 13
ATOM 18302 O O . GLY A 1 7 ? -0.236 24.501 -5.384 1.00 0.00 7 GLY A O 13
ATOM 18306 N N . HIS A 1 8 ? 1.369 24.167 -6.925 1.00 0.00 8 HIS A N 13
ATOM 18307 C CA . HIS A 1 8 ? 0.766 22.946 -7.447 1.00 0.00 8 HIS A CA 13
ATOM 18308 C C . HIS A 1 8 ? 1.554 21.718 -7.001 1.00 0.00 8 HIS A C 13
ATOM 18309 O O . HIS A 1 8 ? 2.573 21.370 -7.598 1.00 0.00 8 HIS A O 13
ATOM 18324 N N . VAL A 1 9 ? 1.075 21.064 -5.947 1.00 0.00 9 VAL A N 13
ATOM 18325 C CA . VAL A 1 9 ? 1.734 19.875 -5.421 1.00 0.00 9 VAL A CA 13
ATOM 18326 C C . VAL A 1 9 ? 0.820 18.657 -5.505 1.00 0.00 9 VAL A C 13
ATOM 18327 O O . VAL A 1 9 ? -0.166 18.556 -4.776 1.00 0.00 9 VAL A O 13
ATOM 18340 N N . GLY A 1 10 ? 1.154 17.734 -6.401 1.00 0.00 10 GLY A N 13
ATOM 18341 C CA . GLY A 1 10 ? 0.354 16.534 -6.565 1.00 0.00 10 GLY A CA 13
ATOM 18342 C C . GLY A 1 10 ? 1.182 15.268 -6.479 1.00 0.00 10 GLY A C 13
ATOM 18343 O O . GLY A 1 10 ? 2.383 15.321 -6.208 1.00 0.00 10 GLY A O 13
ATOM 18347 N N . ILE A 1 11 ? 0.542 14.127 -6.709 1.00 0.00 11 ILE A N 13
ATOM 18348 C CA . ILE A 1 11 ? 1.228 12.842 -6.656 1.00 0.00 11 ILE A CA 13
ATOM 18349 C C . ILE A 1 11 ? 1.832 12.485 -8.010 1.00 0.00 11 ILE A C 13
ATOM 18350 O O . ILE A 1 11 ? 1.113 12.284 -8.990 1.00 0.00 11 ILE A O 13
ATOM 18366 N N . THR A 1 12 ? 3.158 12.405 -8.058 1.00 0.00 12 THR A N 13
ATOM 18367 C CA . THR A 1 12 ? 3.859 12.072 -9.291 1.00 0.00 12 THR A CA 13
ATOM 18368 C C . THR A 1 12 ? 4.068 10.567 -9.415 1.00 0.00 12 THR A C 13
ATOM 18369 O O . THR A 1 12 ? 4.224 10.039 -10.516 1.00 0.00 12 THR A O 13
ATOM 18380 N N . LYS A 1 13 ? 4.069 9.878 -8.278 1.00 0.00 13 LYS A N 13
ATOM 18381 C CA . LYS A 1 13 ? 4.256 8.433 -8.259 1.00 0.00 13 LYS A CA 13
ATOM 18382 C C . LYS A 1 13 ? 2.989 7.726 -7.786 1.00 0.00 13 LYS A C 13
ATOM 18383 O O . LYS A 1 13 ? 2.901 7.292 -6.638 1.00 0.00 13 LYS A O 13
ATOM 18402 N N . ARG A 1 14 ? 2.011 7.614 -8.680 1.00 0.00 14 ARG A N 13
ATOM 18403 C CA . ARG A 1 14 ? 0.750 6.960 -8.354 1.00 0.00 14 ARG A CA 13
ATOM 18404 C C . ARG A 1 14 ? 0.981 5.510 -7.939 1.00 0.00 14 ARG A C 13
ATOM 18405 O O . ARG A 1 14 ? 1.935 4.870 -8.383 1.00 0.00 14 ARG A O 13
ATOM 18426 N N . LEU A 1 15 ? 0.101 4.997 -7.085 1.00 0.00 15 LEU A N 13
ATOM 18427 C CA . LEU A 1 15 ? 0.209 3.623 -6.609 1.00 0.00 15 LEU A CA 13
ATOM 18428 C C . LEU A 1 15 ? 0.187 2.639 -7.775 1.00 0.00 15 LEU A C 13
ATOM 18429 O O . LEU A 1 15 ? -0.600 2.786 -8.711 1.00 0.00 15 LEU A O 13
ATOM 18445 N N . LYS A 1 16 ? 1.054 1.635 -7.713 1.00 0.00 16 LYS A N 13
ATOM 18446 C CA . LYS A 1 16 ? 1.133 0.625 -8.761 1.00 0.00 16 LYS A CA 13
ATOM 18447 C C . LYS A 1 16 ? 0.444 -0.665 -8.326 1.00 0.00 16 LYS A C 13
ATOM 18448 O O . LYS A 1 16 ? 0.542 -1.074 -7.169 1.00 0.00 16 LYS A O 13
ATOM 18467 N N . THR A 1 17 ? -0.253 -1.302 -9.262 1.00 0.00 17 THR A N 13
ATOM 18468 C CA . THR A 1 17 ? -0.958 -2.545 -8.976 1.00 0.00 17 THR A CA 13
ATOM 18469 C C . THR A 1 17 ? 0.001 -3.619 -8.475 1.00 0.00 17 THR A C 13
ATOM 18470 O O . THR A 1 17 ? 0.899 -4.048 -9.199 1.00 0.00 17 THR A O 13
ATOM 18481 N N . MET A 1 18 ? -0.196 -4.049 -7.233 1.00 0.00 18 MET A N 13
ATOM 18482 C CA . MET A 1 18 ? 0.652 -5.075 -6.637 1.00 0.00 18 MET A CA 13
ATOM 18483 C C . MET A 1 18 ? 0.075 -6.466 -6.881 1.00 0.00 18 MET A C 13
ATOM 18484 O O . MET A 1 18 ? -1.126 -6.685 -6.727 1.00 0.00 18 MET A O 13
ATOM 18498 N N . GLU A 1 19 ? 0.939 -7.401 -7.263 1.00 0.00 19 GLU A N 13
ATOM 18499 C CA . GLU A 1 19 ? 0.514 -8.770 -7.530 1.00 0.00 19 GLU A CA 13
ATOM 18500 C C . GLU A 1 19 ? 1.384 -9.768 -6.770 1.00 0.00 19 GLU A C 13
ATOM 18501 O O . GLU A 1 19 ? 2.584 -9.878 -7.020 1.00 0.00 19 GLU A O 13
ATOM 18513 N N . VAL A 1 20 ? 0.768 -10.492 -5.840 1.00 0.00 20 VAL A N 13
ATOM 18514 C CA . VAL A 1 20 ? 1.485 -11.481 -5.044 1.00 0.00 20 VAL A CA 13
ATOM 18515 C C . VAL A 1 20 ? 0.646 -12.738 -4.844 1.00 0.00 20 VAL A C 13
ATOM 18516 O O . VAL A 1 20 ? -0.555 -12.747 -5.120 1.00 0.00 20 VAL A O 13
ATOM 18529 N N . LEU A 1 21 ? 1.285 -13.799 -4.363 1.00 0.00 21 LEU A N 13
ATOM 18530 C CA . LEU A 1 21 ? 0.597 -15.063 -4.126 1.00 0.00 21 LEU A CA 13
ATOM 18531 C C . LEU A 1 21 ? 0.062 -15.132 -2.699 1.00 0.00 21 LEU A C 13
ATOM 18532 O O . LEU A 1 21 ? 0.727 -14.707 -1.756 1.00 0.00 21 LEU A O 13
ATOM 18548 N N . GLU A 1 22 ? -1.143 -15.673 -2.551 1.00 0.00 22 GLU A N 13
ATOM 18549 C CA . GLU A 1 22 ? -1.767 -15.799 -1.238 1.00 0.00 22 GLU A CA 13
ATOM 18550 C C . GLU A 1 22 ? -0.749 -16.245 -0.193 1.00 0.00 22 GLU A C 13
ATOM 18551 O O . GLU A 1 22 ? -0.113 -17.288 -0.335 1.00 0.00 22 GLU A O 13
ATOM 18563 N N . GLY A 1 23 ? -0.600 -15.444 0.859 1.00 0.00 23 GLY A N 13
ATOM 18564 C CA . GLY A 1 23 ? 0.343 -15.772 1.913 1.00 0.00 23 GLY A CA 13
ATOM 18565 C C . GLY A 1 23 ? 1.557 -14.865 1.907 1.00 0.00 23 GLY A C 13
ATOM 18566 O O . GLY A 1 23 ? 1.997 -14.399 2.957 1.00 0.00 23 GLY A O 13
ATOM 18570 N N . GLU A 1 24 ? 2.102 -14.616 0.720 1.00 0.00 24 GLU A N 13
ATOM 18571 C CA . GLU A 1 24 ? 3.275 -13.761 0.583 1.00 0.00 24 GLU A CA 13
ATOM 18572 C C . GLU A 1 24 ? 2.983 -12.351 1.089 1.00 0.00 24 GLU A C 13
ATOM 18573 O O . GLU A 1 24 ? 1.857 -12.040 1.476 1.00 0.00 24 GLU A O 13
ATOM 18585 N N . SER A 1 25 ? 4.007 -11.503 1.085 1.00 0.00 25 SER A N 13
ATOM 18586 C CA . SER A 1 25 ? 3.863 -10.128 1.547 1.00 0.00 25 SER A CA 13
ATOM 18587 C C . SER A 1 25 ? 4.234 -9.142 0.444 1.00 0.00 25 SER A C 13
ATOM 18588 O O . SER A 1 25 ? 5.178 -9.368 -0.314 1.00 0.00 25 SER A O 13
ATOM 18596 N N . CYS A 1 26 ? 3.484 -8.048 0.360 1.00 0.00 26 CYS A N 13
ATOM 18597 C CA . CYS A 1 26 ? 3.733 -7.027 -0.651 1.00 0.00 26 CYS A CA 13
ATOM 18598 C C . CYS A 1 26 ? 4.033 -5.680 0.000 1.00 0.00 26 CYS A C 13
ATOM 18599 O O . CYS A 1 26 ? 3.917 -5.527 1.216 1.00 0.00 26 CYS A O 13
ATOM 18607 N N . SER A 1 27 ? 4.420 -4.707 -0.819 1.00 0.00 27 SER A N 13
ATOM 18608 C CA . SER A 1 27 ? 4.743 -3.374 -0.322 1.00 0.00 27 SER A CA 13
ATOM 18609 C C . SER A 1 27 ? 4.326 -2.305 -1.328 1.00 0.00 27 SER A C 13
ATOM 18610 O O . SER A 1 27 ? 4.840 -2.253 -2.446 1.00 0.00 27 SER A O 13
ATOM 18618 N N . PHE A 1 28 ? 3.391 -1.452 -0.921 1.00 0.00 28 PHE A N 13
ATOM 18619 C CA . PHE A 1 28 ? 2.904 -0.383 -1.786 1.00 0.00 28 PHE A CA 13
ATOM 18620 C C . PHE A 1 28 ? 3.716 0.893 -1.584 1.00 0.00 28 PHE A C 13
ATOM 18621 O O . PHE A 1 28 ? 3.716 1.475 -0.499 1.00 0.00 28 PHE A O 13
ATOM 18638 N N . GLU A 1 29 ? 4.406 1.321 -2.636 1.00 0.00 29 GLU A N 13
ATOM 18639 C CA . GLU A 1 29 ? 5.223 2.527 -2.573 1.00 0.00 29 GLU A CA 13
ATOM 18640 C C . GLU A 1 29 ? 4.468 3.726 -3.140 1.00 0.00 29 GLU A C 13
ATOM 18641 O O . GLU A 1 29 ? 3.842 3.636 -4.197 1.00 0.00 29 GLU A O 13
ATOM 18653 N N . CYS A 1 30 ? 4.530 4.846 -2.429 1.00 0.00 30 CYS A N 13
ATOM 18654 C CA . CYS A 1 30 ? 3.851 6.063 -2.859 1.00 0.00 30 CYS A CA 13
ATOM 18655 C C . CYS A 1 30 ? 4.736 7.286 -2.640 1.00 0.00 30 CYS A C 13
ATOM 18656 O O . CYS A 1 30 ? 5.064 7.634 -1.505 1.00 0.00 30 CYS A O 13
ATOM 18664 N N . VAL A 1 31 ? 5.123 7.934 -3.735 1.00 0.00 31 VAL A N 13
ATOM 18665 C CA . VAL A 1 31 ? 5.971 9.118 -3.663 1.00 0.00 31 VAL A CA 13
ATOM 18666 C C . VAL A 1 31 ? 5.211 10.366 -4.099 1.00 0.00 31 VAL A C 13
ATOM 18667 O O . VAL A 1 31 ? 4.342 10.304 -4.969 1.00 0.00 31 VAL A O 13
ATOM 18680 N N . LEU A 1 32 ? 5.544 11.498 -3.489 1.00 0.00 32 LEU A N 13
ATOM 18681 C CA . LEU A 1 32 ? 4.894 12.762 -3.814 1.00 0.00 32 LEU A CA 13
ATOM 18682 C C . LEU A 1 32 ? 5.775 13.610 -4.726 1.00 0.00 32 LEU A C 13
ATOM 18683 O O . LEU A 1 32 ? 6.926 13.261 -4.993 1.00 0.00 32 LEU A O 13
ATOM 18699 N N . SER A 1 33 ? 5.229 14.725 -5.200 1.00 0.00 33 SER A N 13
ATOM 18700 C CA . SER A 1 33 ? 5.965 15.621 -6.084 1.00 0.00 33 SER A CA 13
ATOM 18701 C C . SER A 1 33 ? 6.895 16.528 -5.285 1.00 0.00 33 SER A C 13
ATOM 18702 O O . SER A 1 33 ? 8.073 16.674 -5.614 1.00 0.00 33 SER A O 13
ATOM 18710 N N . HIS A 1 34 ? 6.358 17.136 -4.231 1.00 0.00 34 HIS A N 13
ATOM 18711 C CA . HIS A 1 34 ? 7.140 18.029 -3.383 1.00 0.00 34 HIS A CA 13
ATOM 18712 C C . HIS A 1 34 ? 7.734 17.272 -2.199 1.00 0.00 34 HIS A C 13
ATOM 18713 O O . HIS A 1 34 ? 7.202 16.246 -1.777 1.00 0.00 34 HIS A O 13
ATOM 18728 N N . GLU A 1 35 ? 8.840 17.786 -1.670 1.00 0.00 35 GLU A N 13
ATOM 18729 C CA . GLU A 1 35 ? 9.507 17.156 -0.536 1.00 0.00 35 GLU A CA 13
ATOM 18730 C C . GLU A 1 35 ? 8.592 17.128 0.686 1.00 0.00 35 GLU A C 13
ATOM 18731 O O . GLU A 1 35 ? 8.205 18.173 1.208 1.00 0.00 35 GLU A O 13
ATOM 18743 N N . SER A 1 36 ? 8.251 15.925 1.135 1.00 0.00 36 SER A N 13
ATOM 18744 C CA . SER A 1 36 ? 7.379 15.760 2.292 1.00 0.00 36 SER A CA 13
ATOM 18745 C C . SER A 1 36 ? 8.194 15.482 3.551 1.00 0.00 36 SER A C 13
ATOM 18746 O O . SER A 1 36 ? 8.619 14.352 3.792 1.00 0.00 36 SER A O 13
ATOM 18754 N N . ALA A 1 37 ? 8.409 16.521 4.351 1.00 0.00 37 ALA A N 13
ATOM 18755 C CA . ALA A 1 37 ? 9.171 16.390 5.586 1.00 0.00 37 ALA A CA 13
ATOM 18756 C C . ALA A 1 37 ? 8.248 16.354 6.800 1.00 0.00 37 ALA A C 13
ATOM 18757 O O . ALA A 1 37 ? 8.290 15.417 7.597 1.00 0.00 37 ALA A O 13
ATOM 18764 N N . SER A 1 38 ? 7.415 17.381 6.934 1.00 0.00 38 SER A N 13
ATOM 18765 C CA . SER A 1 38 ? 6.484 17.469 8.053 1.00 0.00 38 SER A CA 13
ATOM 18766 C C . SER A 1 38 ? 5.040 17.483 7.560 1.00 0.00 38 SER A C 13
ATOM 18767 O O . SER A 1 38 ? 4.476 18.542 7.285 1.00 0.00 38 SER A O 13
ATOM 18775 N N . ASP A 1 39 ? 4.449 16.299 7.449 1.00 0.00 39 ASP A N 13
ATOM 18776 C CA . ASP A 1 39 ? 3.070 16.172 6.990 1.00 0.00 39 ASP A CA 13
ATOM 18777 C C . ASP A 1 39 ? 2.474 14.836 7.422 1.00 0.00 39 ASP A C 13
ATOM 18778 O O . ASP A 1 39 ? 3.119 13.790 7.354 1.00 0.00 39 ASP A O 13
ATOM 18787 N N . PRO A 1 40 ? 1.213 14.871 7.877 1.00 0.00 40 PRO A N 13
ATOM 18788 C CA . PRO A 1 40 ? 0.502 13.671 8.330 1.00 0.00 40 PRO A CA 13
ATOM 18789 C C . PRO A 1 40 ? 0.164 12.729 7.179 1.00 0.00 40 PRO A C 13
ATOM 18790 O O . PRO A 1 40 ? 0.243 13.108 6.011 1.00 0.00 40 PRO A O 13
ATOM 18801 N N . ALA A 1 41 ? -0.212 11.500 7.518 1.00 0.00 41 ALA A N 13
ATOM 18802 C CA . ALA A 1 41 ? -0.564 10.505 6.513 1.00 0.00 41 ALA A CA 13
ATOM 18803 C C . ALA A 1 41 ? -1.523 9.465 7.082 1.00 0.00 41 ALA A C 13
ATOM 18804 O O . ALA A 1 41 ? -1.442 9.111 8.258 1.00 0.00 41 ALA A O 13
ATOM 18811 N N . MET A 1 42 ? -2.430 8.980 6.241 1.00 0.00 42 MET A N 13
ATOM 18812 C CA . MET A 1 42 ? -3.405 7.980 6.662 1.00 0.00 42 MET A CA 13
ATOM 18813 C C . MET A 1 42 ? -3.604 6.925 5.577 1.00 0.00 42 MET A C 13
ATOM 18814 O O . MET A 1 42 ? -4.090 7.227 4.487 1.00 0.00 42 MET A O 13
ATOM 18828 N N . TRP A 1 43 ? -3.227 5.690 5.884 1.00 0.00 43 TRP A N 13
ATOM 18829 C CA . TRP A 1 43 ? -3.364 4.591 4.934 1.00 0.00 43 TRP A CA 13
ATOM 18830 C C . TRP A 1 43 ? -4.687 3.860 5.136 1.00 0.00 43 TRP A C 13
ATOM 18831 O O . TRP A 1 43 ? -5.144 3.681 6.265 1.00 0.00 43 TRP A O 13
ATOM 18852 N N . THR A 1 44 ? -5.299 3.438 4.034 1.00 0.00 44 THR A N 13
ATOM 18853 C CA . THR A 1 44 ? -6.571 2.727 4.090 1.00 0.00 44 THR A CA 13
ATOM 18854 C C . THR A 1 44 ? -6.609 1.589 3.076 1.00 0.00 44 THR A C 13
ATOM 18855 O O . THR A 1 44 ? -6.558 1.818 1.868 1.00 0.00 44 THR A O 13
ATOM 18866 N N . VAL A 1 45 ? -6.701 0.361 3.576 1.00 0.00 45 VAL A N 13
ATOM 18867 C CA . VAL A 1 45 ? -6.748 -0.814 2.714 1.00 0.00 45 VAL A CA 13
ATOM 18868 C C . VAL A 1 45 ? -7.919 -1.718 3.081 1.00 0.00 45 VAL A C 13
ATOM 18869 O O . VAL A 1 45 ? -7.875 -2.434 4.080 1.00 0.00 45 VAL A O 13
ATOM 18882 N N . GLY A 1 46 ? -8.968 -1.680 2.264 1.00 0.00 46 GLY A N 13
ATOM 18883 C CA . GLY A 1 46 ? -10.137 -2.501 2.520 1.00 0.00 46 GLY A CA 13
ATOM 18884 C C . GLY A 1 46 ? -11.134 -1.821 3.438 1.00 0.00 46 GLY A C 13
ATOM 18885 O O . GLY A 1 46 ? -11.795 -2.477 4.242 1.00 0.00 46 GLY A O 13
ATOM 18889 N N . GLY A 1 47 ? -11.240 -0.501 3.320 1.00 0.00 47 GLY A N 13
ATOM 18890 C CA . GLY A 1 47 ? -12.164 0.246 4.153 1.00 0.00 47 GLY A CA 13
ATOM 18891 C C . GLY A 1 47 ? -11.907 0.039 5.633 1.00 0.00 47 GLY A C 13
ATOM 18892 O O . GLY A 1 47 ? -12.804 -0.358 6.377 1.00 0.00 47 GLY A O 13
ATOM 18896 N N . LYS A 1 48 ? -10.678 0.306 6.061 1.00 0.00 48 LYS A N 13
ATOM 18897 C CA . LYS A 1 48 ? -10.304 0.147 7.462 1.00 0.00 48 LYS A CA 13
ATOM 18898 C C . LYS A 1 48 ? -8.956 0.802 7.743 1.00 0.00 48 LYS A C 13
ATOM 18899 O O . LYS A 1 48 ? -7.985 0.587 7.015 1.00 0.00 48 LYS A O 13
ATOM 18918 N N . THR A 1 49 ? -8.900 1.602 8.803 1.00 0.00 49 THR A N 13
ATOM 18919 C CA . THR A 1 49 ? -7.671 2.287 9.180 1.00 0.00 49 THR A CA 13
ATOM 18920 C C . THR A 1 49 ? -6.568 1.291 9.520 1.00 0.00 49 THR A C 13
ATOM 18921 O O . THR A 1 49 ? -6.820 0.258 10.140 1.00 0.00 49 THR A O 13
ATOM 18932 N N . VAL A 1 50 ? -5.343 1.609 9.111 1.00 0.00 50 VAL A N 13
ATOM 18933 C CA . VAL A 1 50 ? -4.201 0.742 9.375 1.00 0.00 50 VAL A CA 13
ATOM 18934 C C . VAL A 1 50 ? -2.975 1.555 9.774 1.00 0.00 50 VAL A C 13
ATOM 18935 O O . VAL A 1 50 ? -2.969 2.781 9.671 1.00 0.00 50 VAL A O 13
ATOM 18948 N N . GLY A 1 51 ? -1.935 0.863 10.231 1.00 0.00 51 GLY A N 13
ATOM 18949 C CA . GLY A 1 51 ? -0.717 1.537 10.639 1.00 0.00 51 GLY A CA 13
ATOM 18950 C C . GLY A 1 51 ? -0.324 1.211 12.066 1.00 0.00 51 GLY A C 13
ATOM 18951 O O . GLY A 1 51 ? 0.809 0.808 12.328 1.00 0.00 51 GLY A O 13
ATOM 18955 N N . SER A 1 52 ? -1.261 1.387 12.991 1.00 0.00 52 SER A N 13
ATOM 18956 C CA . SER A 1 52 ? -1.005 1.114 14.401 1.00 0.00 52 SER A CA 13
ATOM 18957 C C . SER A 1 52 ? -1.501 -0.277 14.784 1.00 0.00 52 SER A C 13
ATOM 18958 O O . SER A 1 52 ? -2.631 -0.653 14.469 1.00 0.00 52 SER A O 13
ATOM 18966 N N . SER A 1 53 ? -0.649 -1.036 15.464 1.00 0.00 53 SER A N 13
ATOM 18967 C CA . SER A 1 53 ? -0.997 -2.387 15.887 1.00 0.00 53 SER A CA 13
ATOM 18968 C C . SER A 1 53 ? -1.738 -3.129 14.779 1.00 0.00 53 SER A C 13
ATOM 18969 O O . SER A 1 53 ? -2.755 -3.778 15.024 1.00 0.00 53 SER A O 13
ATOM 18977 N N . SER A 1 54 ? -1.220 -3.028 13.559 1.00 0.00 54 SER A N 13
ATOM 18978 C CA . SER A 1 54 ? -1.834 -3.685 12.411 1.00 0.00 54 SER A CA 13
ATOM 18979 C C . SER A 1 54 ? -0.774 -4.335 11.527 1.00 0.00 54 SER A C 13
ATOM 18980 O O . SER A 1 54 ? 0.327 -3.808 11.370 1.00 0.00 54 SER A O 13
ATOM 18988 N N . ARG A 1 55 ? -1.115 -5.484 10.952 1.00 0.00 55 ARG A N 13
ATOM 18989 C CA . ARG A 1 55 ? -0.194 -6.207 10.084 1.00 0.00 55 ARG A CA 13
ATOM 18990 C C . ARG A 1 55 ? 0.453 -5.266 9.073 1.00 0.00 55 ARG A C 13
ATOM 18991 O O . ARG A 1 55 ? 1.611 -5.445 8.694 1.00 0.00 55 ARG A O 13
ATOM 19012 N N . PHE A 1 56 ? -0.302 -4.262 8.639 1.00 0.00 56 PHE A N 13
ATOM 19013 C CA . PHE A 1 56 ? 0.196 -3.293 7.670 1.00 0.00 56 PHE A CA 13
ATOM 19014 C C . PHE A 1 56 ? 1.157 -2.309 8.331 1.00 0.00 56 PHE A C 13
ATOM 19015 O O . PHE A 1 56 ? 0.733 -1.370 9.005 1.00 0.00 56 PHE A O 13
ATOM 19032 N N . GLN A 1 57 ? 2.452 -2.532 8.132 1.00 0.00 57 GLN A N 13
ATOM 19033 C CA . GLN A 1 57 ? 3.473 -1.665 8.710 1.00 0.00 57 GLN A CA 13
ATOM 19034 C C . GLN A 1 57 ? 3.907 -0.596 7.713 1.00 0.00 57 GLN A C 13
ATOM 19035 O O . GLN A 1 57 ? 4.699 -0.861 6.809 1.00 0.00 57 GLN A O 13
ATOM 19049 N N . ALA A 1 58 ? 3.382 0.613 7.884 1.00 0.00 58 ALA A N 13
ATOM 19050 C CA . ALA A 1 58 ? 3.716 1.723 7.000 1.00 0.00 58 ALA A CA 13
ATOM 19051 C C . ALA A 1 58 ? 4.984 2.432 7.464 1.00 0.00 58 ALA A C 13
ATOM 19052 O O . ALA A 1 58 ? 4.939 3.301 8.335 1.00 0.00 58 ALA A O 13
ATOM 19059 N N . THR A 1 59 ? 6.116 2.055 6.878 1.00 0.00 59 THR A N 13
ATOM 19060 C CA . THR A 1 59 ? 7.397 2.653 7.233 1.00 0.00 59 THR A CA 13
ATOM 19061 C C . THR A 1 59 ? 7.572 4.013 6.567 1.00 0.00 59 THR A C 13
ATOM 19062 O O . THR A 1 59 ? 7.128 4.224 5.438 1.00 0.00 59 THR A O 13
ATOM 19073 N N . ARG A 1 60 ? 8.221 4.933 7.273 1.00 0.00 60 ARG A N 13
ATOM 19074 C CA . ARG A 1 60 ? 8.454 6.274 6.750 1.00 0.00 60 ARG A CA 13
ATOM 19075 C C . ARG A 1 60 ? 9.880 6.412 6.224 1.00 0.00 60 ARG A C 13
ATOM 19076 O O . ARG A 1 60 ? 10.840 6.376 6.992 1.00 0.00 60 ARG A O 13
ATOM 19097 N N . GLN A 1 61 ? 10.008 6.570 4.910 1.00 0.00 61 GLN A N 13
ATOM 19098 C CA . GLN A 1 61 ? 11.316 6.712 4.282 1.00 0.00 61 GLN A CA 13
ATOM 19099 C C . GLN A 1 61 ? 11.412 8.027 3.516 1.00 0.00 61 GLN A C 13
ATOM 19100 O O . GLN A 1 61 ? 10.968 8.125 2.373 1.00 0.00 61 GLN A O 13
ATOM 19114 N N . GLY A 1 62 ? 11.995 9.038 4.155 1.00 0.00 62 GLY A N 13
ATOM 19115 C CA . GLY A 1 62 ? 12.138 10.334 3.518 1.00 0.00 62 GLY A CA 13
ATOM 19116 C C . GLY A 1 62 ? 10.883 10.759 2.781 1.00 0.00 62 GLY A C 13
ATOM 19117 O O . GLY A 1 62 ? 9.793 10.766 3.352 1.00 0.00 62 GLY A O 13
ATOM 19121 N N . ARG A 1 63 ? 11.038 11.117 1.511 1.00 0.00 63 ARG A N 13
ATOM 19122 C CA . ARG A 1 63 ? 9.909 11.549 0.696 1.00 0.00 63 ARG A CA 13
ATOM 19123 C C . ARG A 1 63 ? 9.268 10.362 -0.017 1.00 0.00 63 ARG A C 13
ATOM 19124 O O . ARG A 1 63 ? 8.883 10.459 -1.183 1.00 0.00 63 ARG A O 13
ATOM 19145 N N . LYS A 1 64 ? 9.157 9.243 0.690 1.00 0.00 64 LYS A N 13
ATOM 19146 C CA . LYS A 1 64 ? 8.562 8.037 0.126 1.00 0.00 64 LYS A CA 13
ATOM 19147 C C . LYS A 1 64 ? 7.831 7.238 1.200 1.00 0.00 64 LYS A C 13
ATOM 19148 O O . LYS A 1 64 ? 8.242 7.218 2.361 1.00 0.00 64 LYS A O 13
ATOM 19167 N N . TYR A 1 65 ? 6.746 6.581 0.806 1.00 0.00 65 TYR A N 13
ATOM 19168 C CA . TYR A 1 65 ? 5.957 5.781 1.735 1.00 0.00 65 TYR A CA 13
ATOM 19169 C C . TYR A 1 65 ? 6.000 4.304 1.356 1.00 0.00 65 TYR A C 13
ATOM 19170 O O . TYR A 1 65 ? 6.065 3.957 0.176 1.00 0.00 65 TYR A O 13
ATOM 19188 N N . ILE A 1 66 ? 5.963 3.439 2.364 1.00 0.00 66 ILE A N 13
ATOM 19189 C CA . ILE A 1 66 ? 5.995 2.000 2.137 1.00 0.00 66 ILE A CA 13
ATOM 19190 C C . ILE A 1 66 ? 5.084 1.268 3.116 1.00 0.00 66 ILE A C 13
ATOM 19191 O O . ILE A 1 66 ? 5.306 1.294 4.327 1.00 0.00 66 ILE A O 13
ATOM 19207 N N . LEU A 1 67 ? 4.057 0.614 2.584 1.00 0.00 67 LEU A N 13
ATOM 19208 C CA . LEU A 1 67 ? 3.112 -0.128 3.410 1.00 0.00 67 LEU A CA 13
ATOM 19209 C C . LEU A 1 67 ? 3.378 -1.628 3.330 1.00 0.00 67 LEU A C 13
ATOM 19210 O O . LEU A 1 67 ? 2.962 -2.293 2.380 1.00 0.00 67 LEU A O 13
ATOM 19226 N N . VAL A 1 68 ? 4.072 -2.156 4.333 1.00 0.00 68 VAL A N 13
ATOM 19227 C CA . VAL A 1 68 ? 4.390 -3.578 4.377 1.00 0.00 68 VAL A CA 13
ATOM 19228 C C . VAL A 1 68 ? 3.162 -4.405 4.738 1.00 0.00 68 VAL A C 13
ATOM 19229 O O . VAL A 1 68 ? 2.754 -4.458 5.898 1.00 0.00 68 VAL A O 13
ATOM 19242 N N . VAL A 1 69 ? 2.575 -5.052 3.736 1.00 0.00 69 VAL A N 13
ATOM 19243 C CA . VAL A 1 69 ? 1.394 -5.879 3.947 1.00 0.00 69 VAL A CA 13
ATOM 19244 C C . VAL A 1 69 ? 1.778 -7.275 4.425 1.00 0.00 69 VAL A C 13
ATOM 19245 O O . VAL A 1 69 ? 2.149 -8.135 3.626 1.00 0.00 69 VAL A O 13
ATOM 19258 N N . ARG A 1 70 ? 1.686 -7.493 5.732 1.00 0.00 70 ARG A N 13
ATOM 19259 C CA . ARG A 1 70 ? 2.025 -8.784 6.317 1.00 0.00 70 ARG A CA 13
ATOM 19260 C C . ARG A 1 70 ? 0.840 -9.742 6.245 1.00 0.00 70 ARG A C 13
ATOM 19261 O O . ARG A 1 70 ? 0.673 -10.604 7.107 1.00 0.00 70 ARG A O 13
ATOM 19282 N N . GLU A 1 71 ? 0.020 -9.583 5.210 1.00 0.00 71 GLU A N 13
ATOM 19283 C CA . GLU A 1 71 ? -1.151 -10.433 5.027 1.00 0.00 71 GLU A CA 13
ATOM 19284 C C . GLU A 1 71 ? -1.763 -10.225 3.644 1.00 0.00 71 GLU A C 13
ATOM 19285 O O . GLU A 1 71 ? -2.403 -9.207 3.385 1.00 0.00 71 GLU A O 13
ATOM 19297 N N . ALA A 1 72 ? -1.560 -11.197 2.761 1.00 0.00 72 ALA A N 13
ATOM 19298 C CA . ALA A 1 72 ? -2.092 -11.122 1.406 1.00 0.00 72 ALA A CA 13
ATOM 19299 C C . ALA A 1 72 ? -3.048 -12.277 1.127 1.00 0.00 72 ALA A C 13
ATOM 19300 O O . ALA A 1 72 ? -2.659 -13.290 0.547 1.00 0.00 72 ALA A O 13
ATOM 19307 N N . ALA A 1 73 ? -4.300 -12.117 1.545 1.00 0.00 73 ALA A N 13
ATOM 19308 C CA . ALA A 1 73 ? -5.311 -13.147 1.338 1.00 0.00 73 ALA A CA 13
ATOM 19309 C C . ALA A 1 73 ? -6.186 -12.822 0.132 1.00 0.00 73 ALA A C 13
ATOM 19310 O O . ALA A 1 73 ? -6.196 -11.700 -0.374 1.00 0.00 73 ALA A O 13
ATOM 19317 N N . PRO A 1 74 ? -6.939 -13.826 -0.341 1.00 0.00 74 PRO A N 13
ATOM 19318 C CA . PRO A 1 74 ? -7.831 -13.672 -1.494 1.00 0.00 74 PRO A CA 13
ATOM 19319 C C . PRO A 1 74 ? -9.034 -12.788 -1.181 1.00 0.00 74 PRO A C 13
ATOM 19320 O O . PRO A 1 74 ? -9.886 -12.557 -2.038 1.00 0.00 74 PRO A O 13
ATOM 19331 N N . SER A 1 75 ? -9.095 -12.295 0.052 1.00 0.00 75 SER A N 13
ATOM 19332 C CA . SER A 1 75 ? -10.196 -11.438 0.478 1.00 0.00 75 SER A CA 13
ATOM 19333 C C . SER A 1 75 ? -9.784 -9.969 0.447 1.00 0.00 75 SER A C 13
ATOM 19334 O O . SER A 1 75 ? -10.387 -9.160 -0.259 1.00 0.00 75 SER A O 13
ATOM 19342 N N . ASP A 1 76 ? -8.755 -9.633 1.216 1.00 0.00 76 ASP A N 13
ATOM 19343 C CA . ASP A 1 76 ? -8.261 -8.262 1.276 1.00 0.00 76 ASP A CA 13
ATOM 19344 C C . ASP A 1 76 ? -8.310 -7.606 -0.100 1.00 0.00 76 ASP A C 13
ATOM 19345 O O . ASP A 1 76 ? -8.671 -6.436 -0.228 1.00 0.00 76 ASP A O 13
ATOM 19354 N N . ALA A 1 77 ? -7.943 -8.366 -1.126 1.00 0.00 77 ALA A N 13
ATOM 19355 C CA . ALA A 1 77 ? -7.946 -7.859 -2.493 1.00 0.00 77 ALA A CA 13
ATOM 19356 C C . ALA A 1 77 ? -9.229 -7.090 -2.790 1.00 0.00 77 ALA A C 13
ATOM 19357 O O . ALA A 1 77 ? -10.327 -7.637 -2.699 1.00 0.00 77 ALA A O 13
ATOM 19364 N N . GLY A 1 78 ? -9.082 -5.817 -3.144 1.00 0.00 78 GLY A N 13
ATOM 19365 C CA . GLY A 1 78 ? -10.238 -4.994 -3.449 1.00 0.00 78 GLY A CA 13
ATOM 19366 C C . GLY A 1 78 ? -9.853 -3.631 -3.989 1.00 0.00 78 GLY A C 13
ATOM 19367 O O . GLY A 1 78 ? -10.065 -3.340 -5.165 1.00 0.00 78 GLY A O 13
ATOM 19371 N N . GLU A 1 79 ? -9.286 -2.793 -3.126 1.00 0.00 79 GLU A N 13
ATOM 19372 C CA . GLU A 1 79 ? -8.873 -1.452 -3.524 1.00 0.00 79 GLU A CA 13
ATOM 19373 C C . GLU A 1 79 ? -8.068 -0.779 -2.416 1.00 0.00 79 GLU A C 13
ATOM 19374 O O . GLU A 1 79 ? -8.506 -0.714 -1.267 1.00 0.00 79 GLU A O 13
ATOM 19386 N N . VAL A 1 80 ? -6.888 -0.280 -2.769 1.00 0.00 80 VAL A N 13
ATOM 19387 C CA . VAL A 1 80 ? -6.021 0.388 -1.806 1.00 0.00 80 VAL A CA 13
ATOM 19388 C C . VAL A 1 80 ? -6.090 1.903 -1.963 1.00 0.00 80 VAL A C 13
ATOM 19389 O O . VAL A 1 80 ? -5.797 2.441 -3.031 1.00 0.00 80 VAL A O 13
ATOM 19402 N N . VAL A 1 81 ? -6.478 2.587 -0.891 1.00 0.00 81 VAL A N 13
ATOM 19403 C CA . VAL A 1 81 ? -6.583 4.041 -0.910 1.00 0.00 81 VAL A CA 13
ATOM 19404 C C . VAL A 1 81 ? -5.612 4.675 0.080 1.00 0.00 81 VAL A C 13
ATOM 19405 O O . VAL A 1 81 ? -5.477 4.216 1.215 1.00 0.00 81 VAL A O 13
ATOM 19418 N N . PHE A 1 82 ? -4.938 5.734 -0.356 1.00 0.00 82 PHE A N 13
ATOM 19419 C CA . PHE A 1 82 ? -3.979 6.432 0.492 1.00 0.00 82 PHE A CA 13
ATOM 19420 C C . PHE A 1 82 ? -4.189 7.942 0.422 1.00 0.00 82 PHE A C 13
ATOM 19421 O O . PHE A 1 82 ? -3.978 8.561 -0.621 1.00 0.00 82 PHE A O 13
ATOM 19438 N N . SER A 1 83 ? -4.606 8.528 1.540 1.00 0.00 83 SER A N 13
ATOM 19439 C CA . SER A 1 83 ? -4.849 9.964 1.605 1.00 0.00 83 SER A CA 13
ATOM 19440 C C . SER A 1 83 ? -3.758 10.664 2.410 1.00 0.00 83 SER A C 13
ATOM 19441 O O . SER A 1 83 ? -3.394 10.222 3.500 1.00 0.00 83 SER A O 13
ATOM 19449 N N . VAL A 1 84 ? -3.238 11.759 1.864 1.00 0.00 84 VAL A N 13
ATOM 19450 C CA . VAL A 1 84 ? -2.189 12.521 2.530 1.00 0.00 84 VAL A CA 13
ATOM 19451 C C . VAL A 1 84 ? -2.417 14.021 2.375 1.00 0.00 84 VAL A C 13
ATOM 19452 O O . VAL A 1 84 ? -2.594 14.520 1.264 1.00 0.00 84 VAL A O 13
ATOM 19465 N N . ARG A 1 85 ? -2.411 14.734 3.496 1.00 0.00 85 ARG A N 13
ATOM 19466 C CA . ARG A 1 85 ? -2.617 16.177 3.485 1.00 0.00 85 ARG A CA 13
ATOM 19467 C C . ARG A 1 85 ? -3.714 16.562 2.496 1.00 0.00 85 ARG A C 13
ATOM 19468 O O . ARG A 1 85 ? -3.657 17.621 1.872 1.00 0.00 85 ARG A O 13
ATOM 19489 N N . GLY A 1 86 ? -4.710 15.693 2.357 1.00 0.00 86 GLY A N 13
ATOM 19490 C CA . GLY A 1 86 ? -5.805 15.959 1.442 1.00 0.00 86 GLY A CA 13
ATOM 19491 C C . GLY A 1 86 ? -5.767 15.067 0.217 1.00 0.00 86 GLY A C 13
ATOM 19492 O O . GLY A 1 86 ? -6.761 14.426 -0.125 1.00 0.00 86 GLY A O 13
ATOM 19496 N N . LEU A 1 87 ? -4.617 15.025 -0.446 1.00 0.00 87 LEU A N 13
ATOM 19497 C CA . LEU A 1 87 ? -4.453 14.206 -1.642 1.00 0.00 87 LEU A CA 13
ATOM 19498 C C . LEU A 1 87 ? -4.953 12.785 -1.402 1.00 0.00 87 LEU A C 13
ATOM 19499 O O . LEU A 1 87 ? -5.182 12.380 -0.261 1.00 0.00 87 LEU A O 13
ATOM 19515 N N . THR A 1 88 ? -5.117 12.030 -2.483 1.00 0.00 88 THR A N 13
ATOM 19516 C CA . THR A 1 88 ? -5.588 10.654 -2.390 1.00 0.00 88 THR A CA 13
ATOM 19517 C C . THR A 1 88 ? -5.132 9.834 -3.591 1.00 0.00 88 THR A C 13
ATOM 19518 O O . THR A 1 88 ? -5.045 10.345 -4.708 1.00 0.00 88 THR A O 13
ATOM 19529 N N . SER A 1 89 ? -4.841 8.559 -3.355 1.00 0.00 89 SER A N 13
ATOM 19530 C CA . SER A 1 89 ? -4.389 7.668 -4.418 1.00 0.00 89 SER A CA 13
ATOM 19531 C C . SER A 1 89 ? -5.134 6.337 -4.365 1.00 0.00 89 SER A C 13
ATOM 19532 O O . SER A 1 89 ? -5.351 5.776 -3.290 1.00 0.00 89 SER A O 13
ATOM 19540 N N . LYS A 1 90 ? -5.523 5.837 -5.532 1.00 0.00 90 LYS A N 13
ATOM 19541 C CA . LYS A 1 90 ? -6.242 4.572 -5.622 1.00 0.00 90 LYS A CA 13
ATOM 19542 C C . LYS A 1 90 ? -5.427 3.535 -6.388 1.00 0.00 90 LYS A C 13
ATOM 19543 O O . LYS A 1 90 ? -4.597 3.882 -7.229 1.00 0.00 90 LYS A O 13
ATOM 19562 N N . ALA A 1 91 ? -5.669 2.263 -6.092 1.00 0.00 91 ALA A N 13
ATOM 19563 C CA . ALA A 1 91 ? -4.959 1.176 -6.756 1.00 0.00 91 ALA A CA 13
ATOM 19564 C C . ALA A 1 91 ? -5.701 -0.146 -6.590 1.00 0.00 91 ALA A C 13
ATOM 19565 O O . ALA A 1 91 ? -6.731 -0.211 -5.919 1.00 0.00 91 ALA A O 13
ATOM 19572 N N . SER A 1 92 ? -5.171 -1.198 -7.207 1.00 0.00 92 SER A N 13
ATOM 19573 C CA . SER A 1 92 ? -5.786 -2.518 -7.131 1.00 0.00 92 SER A CA 13
ATOM 19574 C C . SER A 1 92 ? -4.776 -3.562 -6.665 1.00 0.00 92 SER A C 13
ATOM 19575 O O . SER A 1 92 ? -3.613 -3.542 -7.070 1.00 0.00 92 SER A O 13
ATOM 19583 N N . LEU A 1 93 ? -5.228 -4.473 -5.811 1.00 0.00 93 LEU A N 13
ATOM 19584 C CA . LEU A 1 93 ? -4.365 -5.527 -5.288 1.00 0.00 93 LEU A CA 13
ATOM 19585 C C . LEU A 1 93 ? -4.853 -6.902 -5.734 1.00 0.00 93 LEU A C 13
ATOM 19586 O O . LEU A 1 93 ? -5.972 -7.307 -5.417 1.00 0.00 93 LEU A O 13
ATOM 19602 N N . ILE A 1 94 ? -4.006 -7.615 -6.469 1.00 0.00 94 ILE A N 13
ATOM 19603 C CA . ILE A 1 94 ? -4.350 -8.945 -6.955 1.00 0.00 94 ILE A CA 13
ATOM 19604 C C . ILE A 1 94 ? -3.769 -10.028 -6.051 1.00 0.00 94 ILE A C 13
ATOM 19605 O O . ILE A 1 94 ? -2.565 -10.059 -5.798 1.00 0.00 94 ILE A O 13
ATOM 19621 N N . VAL A 1 95 ? -4.633 -10.916 -5.570 1.00 0.00 95 VAL A N 13
ATOM 19622 C CA . VAL A 1 95 ? -4.206 -12.002 -4.697 1.00 0.00 95 VAL A CA 13
ATOM 19623 C C . VAL A 1 95 ? -4.728 -13.345 -5.195 1.00 0.00 95 VAL A C 13
ATOM 19624 O O . VAL A 1 95 ? -5.929 -13.612 -5.149 1.00 0.00 95 VAL A O 13
ATOM 19637 N N . ARG A 1 96 ? -3.817 -14.188 -5.671 1.00 0.00 96 ARG A N 13
ATOM 19638 C CA . ARG A 1 96 ? -4.185 -15.504 -6.179 1.00 0.00 96 ARG A CA 13
ATOM 19639 C C . ARG A 1 96 ? -4.043 -16.566 -5.093 1.00 0.00 96 ARG A C 13
ATOM 19640 O O . ARG A 1 96 ? -3.042 -16.605 -4.379 1.00 0.00 96 ARG A O 13
ATOM 19661 N N . GLU A 1 97 ? -5.052 -17.424 -4.975 1.00 0.00 97 GLU A N 13
ATOM 19662 C CA . GLU A 1 97 ? -5.038 -18.484 -3.975 1.00 0.00 97 GLU A CA 13
ATOM 19663 C C . GLU A 1 97 ? -3.875 -19.443 -4.213 1.00 0.00 97 GLU A C 13
ATOM 19664 O O . GLU A 1 97 ? -3.525 -19.739 -5.356 1.00 0.00 97 GLU A O 13
ATOM 19676 N N . ARG A 1 98 ? -3.279 -19.923 -3.126 1.00 0.00 98 ARG A N 13
ATOM 19677 C CA . ARG A 1 98 ? -2.155 -20.846 -3.216 1.00 0.00 98 ARG A CA 13
ATOM 19678 C C . ARG A 1 98 ? -2.596 -22.273 -2.907 1.00 0.00 98 ARG A C 13
ATOM 19679 O O . ARG A 1 98 ? -1.834 -23.062 -2.348 1.00 0.00 98 ARG A O 13
ATOM 19700 N N . SER A 1 99 ? -3.832 -22.598 -3.273 1.00 0.00 99 SER A N 13
ATOM 19701 C CA . SER A 1 99 ? -4.377 -23.928 -3.030 1.00 0.00 99 SER A CA 13
ATOM 19702 C C . SER A 1 99 ? -4.659 -24.648 -4.345 1.00 0.00 99 SER A C 13
ATOM 19703 O O . SER A 1 99 ? -4.742 -24.024 -5.402 1.00 0.00 99 SER A O 13
ATOM 19711 N N . GLY A 1 100 ? -4.803 -25.968 -4.272 1.00 0.00 100 GLY A N 13
ATOM 19712 C CA . GLY A 1 100 ? -5.074 -26.752 -5.462 1.00 0.00 100 GLY A CA 13
ATOM 19713 C C . GLY A 1 100 ? -3.849 -27.496 -5.957 1.00 0.00 100 GLY A C 13
ATOM 19714 O O . GLY A 1 100 ? -2.805 -27.519 -5.304 1.00 0.00 100 GLY A O 13
ATOM 19718 N N . PRO A 1 101 ? -3.969 -28.124 -7.136 1.00 0.00 101 PRO A N 13
ATOM 19719 C CA . PRO A 1 101 ? -2.873 -28.885 -7.743 1.00 0.00 101 PRO A CA 13
ATOM 19720 C C . PRO A 1 101 ? -1.741 -27.986 -8.226 1.00 0.00 101 PRO A C 13
ATOM 19721 O O . PRO A 1 101 ? -1.853 -26.760 -8.197 1.00 0.00 101 PRO A O 13
ATOM 19732 N N . SER A 1 102 ? -0.650 -28.602 -8.671 1.00 0.00 102 SER A N 13
ATOM 19733 C CA . SER A 1 102 ? 0.504 -27.856 -9.158 1.00 0.00 102 SER A CA 13
ATOM 19734 C C . SER A 1 102 ? 0.564 -27.882 -10.682 1.00 0.00 102 SER A C 13
ATOM 19735 O O . SER A 1 102 ? 0.741 -26.847 -11.325 1.00 0.00 102 SER A O 13
ATOM 19743 N N . SER A 1 103 ? 0.413 -29.072 -11.254 1.00 0.00 103 SER A N 13
ATOM 19744 C CA . SER A 1 103 ? 0.453 -29.234 -12.703 1.00 0.00 103 SER A CA 13
ATOM 19745 C C . SER A 1 103 ? -0.784 -28.623 -13.353 1.00 0.00 103 SER A C 13
ATOM 19746 O O . SER A 1 103 ? -0.680 -27.820 -14.280 1.00 0.00 103 SER A O 13
ATOM 19754 N N . GLY A 1 104 ? -1.957 -29.008 -12.858 1.00 0.00 104 GLY A N 13
ATOM 19755 C CA . GLY A 1 104 ? -3.198 -28.489 -13.402 1.00 0.00 104 GLY A CA 13
ATOM 19756 C C . GLY A 1 104 ? -4.177 -29.589 -13.764 1.00 0.00 104 GLY A C 13
ATOM 19757 O O . GLY A 1 104 ? -4.826 -29.530 -14.808 1.00 0.00 104 GLY A O 13
ATOM 19761 N N . GLY A 1 1 ? -13.909 12.128 8.239 1.00 0.00 1 GLY A N 14
ATOM 19762 C CA . GLY A 1 1 ? -14.805 12.667 7.233 1.00 0.00 1 GLY A CA 14
ATOM 19763 C C . GLY A 1 1 ? -14.724 14.177 7.133 1.00 0.00 1 GLY A C 14
ATOM 19764 O O . GLY A 1 1 ? -15.635 14.885 7.562 1.00 0.00 1 GLY A O 14
ATOM 19768 N N . SER A 1 2 ? -13.628 14.673 6.567 1.00 0.00 2 SER A N 14
ATOM 19769 C CA . SER A 1 2 ? -13.428 16.110 6.417 1.00 0.00 2 SER A CA 14
ATOM 19770 C C . SER A 1 2 ? -13.636 16.539 4.968 1.00 0.00 2 SER A C 14
ATOM 19771 O O . SER A 1 2 ? -12.820 16.239 4.096 1.00 0.00 2 SER A O 14
ATOM 19779 N N . SER A 1 3 ? -14.736 17.243 4.718 1.00 0.00 3 SER A N 14
ATOM 19780 C CA . SER A 1 3 ? -15.055 17.711 3.374 1.00 0.00 3 SER A CA 14
ATOM 19781 C C . SER A 1 3 ? -14.007 18.705 2.882 1.00 0.00 3 SER A C 14
ATOM 19782 O O . SER A 1 3 ? -14.058 19.890 3.208 1.00 0.00 3 SER A O 14
ATOM 19790 N N . GLY A 1 4 ? -13.056 18.211 2.094 1.00 0.00 4 GLY A N 14
ATOM 19791 C CA . GLY A 1 4 ? -12.009 19.068 1.569 1.00 0.00 4 GLY A CA 14
ATOM 19792 C C . GLY A 1 4 ? -10.874 19.265 2.553 1.00 0.00 4 GLY A C 14
ATOM 19793 O O . GLY A 1 4 ? -11.104 19.439 3.750 1.00 0.00 4 GLY A O 14
ATOM 19797 N N . SER A 1 5 ? -9.644 19.237 2.049 1.00 0.00 5 SER A N 14
ATOM 19798 C CA . SER A 1 5 ? -8.468 19.408 2.893 1.00 0.00 5 SER A CA 14
ATOM 19799 C C . SER A 1 5 ? -7.333 20.070 2.117 1.00 0.00 5 SER A C 14
ATOM 19800 O O . SER A 1 5 ? -6.884 19.554 1.093 1.00 0.00 5 SER A O 14
ATOM 19808 N N . SER A 1 6 ? -6.875 21.215 2.611 1.00 0.00 6 SER A N 14
ATOM 19809 C CA . SER A 1 6 ? -5.796 21.951 1.962 1.00 0.00 6 SER A CA 14
ATOM 19810 C C . SER A 1 6 ? -4.436 21.478 2.468 1.00 0.00 6 SER A C 14
ATOM 19811 O O . SER A 1 6 ? -4.296 21.075 3.621 1.00 0.00 6 SER A O 14
ATOM 19819 N N . GLY A 1 7 ? -3.436 21.531 1.594 1.00 0.00 7 GLY A N 14
ATOM 19820 C CA . GLY A 1 7 ? -2.100 21.106 1.968 1.00 0.00 7 GLY A CA 14
ATOM 19821 C C . GLY A 1 7 ? -1.591 19.966 1.107 1.00 0.00 7 GLY A C 14
ATOM 19822 O O . GLY A 1 7 ? -1.763 18.796 1.449 1.00 0.00 7 GLY A O 14
ATOM 19826 N N . HIS A 1 8 ? -0.965 20.308 -0.014 1.00 0.00 8 HIS A N 14
ATOM 19827 C CA . HIS A 1 8 ? -0.431 19.305 -0.928 1.00 0.00 8 HIS A CA 14
ATOM 19828 C C . HIS A 1 8 ? 0.342 19.963 -2.067 1.00 0.00 8 HIS A C 14
ATOM 19829 O O . HIS A 1 8 ? 0.281 21.179 -2.251 1.00 0.00 8 HIS A O 14
ATOM 19844 N N . VAL A 1 9 ? 1.070 19.152 -2.828 1.00 0.00 9 VAL A N 14
ATOM 19845 C CA . VAL A 1 9 ? 1.855 19.656 -3.949 1.00 0.00 9 VAL A CA 14
ATOM 19846 C C . VAL A 1 9 ? 1.652 18.797 -5.192 1.00 0.00 9 VAL A C 14
ATOM 19847 O O . VAL A 1 9 ? 2.350 18.958 -6.192 1.00 0.00 9 VAL A O 14
ATOM 19860 N N . GLY A 1 10 ? 0.689 17.883 -5.122 1.00 0.00 10 GLY A N 14
ATOM 19861 C CA . GLY A 1 10 ? 0.410 17.012 -6.249 1.00 0.00 10 GLY A CA 14
ATOM 19862 C C . GLY A 1 10 ? 1.031 15.638 -6.088 1.00 0.00 10 GLY A C 14
ATOM 19863 O O . GLY A 1 10 ? 1.924 15.447 -5.261 1.00 0.00 10 GLY A O 14
ATOM 19867 N N . ILE A 1 11 ? 0.558 14.680 -6.877 1.00 0.00 11 ILE A N 14
ATOM 19868 C CA . ILE A 1 11 ? 1.073 13.318 -6.817 1.00 0.00 11 ILE A CA 14
ATOM 19869 C C . ILE A 1 11 ? 1.794 12.946 -8.108 1.00 0.00 11 ILE A C 14
ATOM 19870 O O . ILE A 1 11 ? 1.213 12.992 -9.193 1.00 0.00 11 ILE A O 14
ATOM 19886 N N . THR A 1 12 ? 3.064 12.574 -7.984 1.00 0.00 12 THR A N 14
ATOM 19887 C CA . THR A 1 12 ? 3.866 12.192 -9.140 1.00 0.00 12 THR A CA 14
ATOM 19888 C C . THR A 1 12 ? 4.079 10.684 -9.188 1.00 0.00 12 THR A C 14
ATOM 19889 O O . THR A 1 12 ? 4.265 10.106 -10.259 1.00 0.00 12 THR A O 14
ATOM 19900 N N . LYS A 1 13 ? 4.049 10.049 -8.021 1.00 0.00 13 LYS A N 14
ATOM 19901 C CA . LYS A 1 13 ? 4.236 8.606 -7.928 1.00 0.00 13 LYS A CA 14
ATOM 19902 C C . LYS A 1 13 ? 3.013 7.937 -7.311 1.00 0.00 13 LYS A C 14
ATOM 19903 O O . LYS A 1 13 ? 3.027 7.555 -6.140 1.00 0.00 13 LYS A O 14
ATOM 19922 N N . ARG A 1 14 ? 1.957 7.796 -8.105 1.00 0.00 14 ARG A N 14
ATOM 19923 C CA . ARG A 1 14 ? 0.726 7.172 -7.636 1.00 0.00 14 ARG A CA 14
ATOM 19924 C C . ARG A 1 14 ? 0.938 5.686 -7.365 1.00 0.00 14 ARG A C 14
ATOM 19925 O O . ARG A 1 14 ? 1.975 5.122 -7.717 1.00 0.00 14 ARG A O 14
ATOM 19946 N N . LEU A 1 15 ? -0.049 5.057 -6.737 1.00 0.00 15 LEU A N 14
ATOM 19947 C CA . LEU A 1 15 ? 0.029 3.636 -6.418 1.00 0.00 15 LEU A CA 14
ATOM 19948 C C . LEU A 1 15 ? -0.015 2.790 -7.687 1.00 0.00 15 LEU A C 14
ATOM 19949 O O . LEU A 1 15 ? -0.598 3.191 -8.694 1.00 0.00 15 LEU A O 14
ATOM 19965 N N . LYS A 1 16 ? 0.604 1.615 -7.630 1.00 0.00 16 LYS A N 14
ATOM 19966 C CA . LYS A 1 16 ? 0.633 0.709 -8.772 1.00 0.00 16 LYS A CA 14
ATOM 19967 C C . LYS A 1 16 ? 0.073 -0.659 -8.396 1.00 0.00 16 LYS A C 14
ATOM 19968 O O . LYS A 1 16 ? 0.487 -1.260 -7.404 1.00 0.00 16 LYS A O 14
ATOM 19987 N N . THR A 1 17 ? -0.870 -1.148 -9.195 1.00 0.00 17 THR A N 14
ATOM 19988 C CA . THR A 1 17 ? -1.486 -2.445 -8.947 1.00 0.00 17 THR A CA 14
ATOM 19989 C C . THR A 1 17 ? -0.430 -3.520 -8.719 1.00 0.00 17 THR A C 14
ATOM 19990 O O . THR A 1 17 ? 0.467 -3.706 -9.540 1.00 0.00 17 THR A O 14
ATOM 20001 N N . MET A 1 18 ? -0.543 -4.227 -7.599 1.00 0.00 18 MET A N 14
ATOM 20002 C CA . MET A 1 18 ? 0.402 -5.286 -7.264 1.00 0.00 18 MET A CA 14
ATOM 20003 C C . MET A 1 18 ? -0.254 -6.658 -7.385 1.00 0.00 18 MET A C 14
ATOM 20004 O O . MET A 1 18 ? -1.448 -6.809 -7.128 1.00 0.00 18 MET A O 14
ATOM 20018 N N . GLU A 1 19 ? 0.534 -7.653 -7.779 1.00 0.00 19 GLU A N 14
ATOM 20019 C CA . GLU A 1 19 ? 0.028 -9.012 -7.935 1.00 0.00 19 GLU A CA 14
ATOM 20020 C C . GLU A 1 19 ? 0.887 -10.005 -7.157 1.00 0.00 19 GLU A C 14
ATOM 20021 O O . GLU A 1 19 ? 2.049 -10.234 -7.494 1.00 0.00 19 GLU A O 14
ATOM 20033 N N . VAL A 1 20 ? 0.308 -10.591 -6.115 1.00 0.00 20 VAL A N 14
ATOM 20034 C CA . VAL A 1 20 ? 1.019 -11.560 -5.289 1.00 0.00 20 VAL A CA 14
ATOM 20035 C C . VAL A 1 20 ? 0.128 -12.749 -4.947 1.00 0.00 20 VAL A C 14
ATOM 20036 O O . VAL A 1 20 ? -1.099 -12.657 -5.006 1.00 0.00 20 VAL A O 14
ATOM 20049 N N . LEU A 1 21 ? 0.753 -13.865 -4.588 1.00 0.00 21 LEU A N 14
ATOM 20050 C CA . LEU A 1 21 ? 0.017 -15.074 -4.235 1.00 0.00 21 LEU A CA 14
ATOM 20051 C C . LEU A 1 21 ? -0.215 -15.150 -2.729 1.00 0.00 21 LEU A C 14
ATOM 20052 O O . LEU A 1 21 ? 0.701 -14.926 -1.939 1.00 0.00 21 LEU A O 14
ATOM 20068 N N . GLU A 1 22 ? -1.445 -15.468 -2.340 1.00 0.00 22 GLU A N 14
ATOM 20069 C CA . GLU A 1 22 ? -1.797 -15.575 -0.929 1.00 0.00 22 GLU A CA 14
ATOM 20070 C C . GLU A 1 22 ? -0.629 -16.131 -0.119 1.00 0.00 22 GLU A C 14
ATOM 20071 O O . GLU A 1 22 ? -0.083 -17.186 -0.439 1.00 0.00 22 GLU A O 14
ATOM 20083 N N . GLY A 1 23 ? -0.251 -15.411 0.934 1.00 0.00 23 GLY A N 14
ATOM 20084 C CA . GLY A 1 23 ? 0.849 -15.847 1.774 1.00 0.00 23 GLY A CA 14
ATOM 20085 C C . GLY A 1 23 ? 2.097 -15.010 1.575 1.00 0.00 23 GLY A C 14
ATOM 20086 O O . GLY A 1 23 ? 2.901 -14.855 2.494 1.00 0.00 23 GLY A O 14
ATOM 20090 N N . GLU A 1 24 ? 2.260 -14.470 0.371 1.00 0.00 24 GLU A N 14
ATOM 20091 C CA . GLU A 1 24 ? 3.421 -13.646 0.055 1.00 0.00 24 GLU A CA 14
ATOM 20092 C C . GLU A 1 24 ? 3.357 -12.310 0.789 1.00 0.00 24 GLU A C 14
ATOM 20093 O O . GLU A 1 24 ? 2.445 -12.068 1.580 1.00 0.00 24 GLU A O 14
ATOM 20105 N N . SER A 1 25 ? 4.332 -11.447 0.522 1.00 0.00 25 SER A N 14
ATOM 20106 C CA . SER A 1 25 ? 4.389 -10.137 1.160 1.00 0.00 25 SER A CA 14
ATOM 20107 C C . SER A 1 25 ? 4.650 -9.042 0.130 1.00 0.00 25 SER A C 14
ATOM 20108 O O . SER A 1 25 ? 5.494 -9.195 -0.754 1.00 0.00 25 SER A O 14
ATOM 20116 N N . CYS A 1 26 ? 3.921 -7.938 0.252 1.00 0.00 26 CYS A N 14
ATOM 20117 C CA . CYS A 1 26 ? 4.073 -6.817 -0.668 1.00 0.00 26 CYS A CA 14
ATOM 20118 C C . CYS A 1 26 ? 4.259 -5.509 0.094 1.00 0.00 26 CYS A C 14
ATOM 20119 O O . CYS A 1 26 ? 4.294 -5.496 1.324 1.00 0.00 26 CYS A O 14
ATOM 20127 N N . SER A 1 27 ? 4.381 -4.411 -0.645 1.00 0.00 27 SER A N 14
ATOM 20128 C CA . SER A 1 27 ? 4.570 -3.099 -0.039 1.00 0.00 27 SER A CA 14
ATOM 20129 C C . SER A 1 27 ? 4.162 -1.990 -1.005 1.00 0.00 27 SER A C 14
ATOM 20130 O O . SER A 1 27 ? 4.775 -1.813 -2.058 1.00 0.00 27 SER A O 14
ATOM 20138 N N . PHE A 1 28 ? 3.124 -1.247 -0.639 1.00 0.00 28 PHE A N 14
ATOM 20139 C CA . PHE A 1 28 ? 2.632 -0.156 -1.472 1.00 0.00 28 PHE A CA 14
ATOM 20140 C C . PHE A 1 28 ? 3.256 1.172 -1.053 1.00 0.00 28 PHE A C 14
ATOM 20141 O O . PHE A 1 28 ? 2.866 1.761 -0.045 1.00 0.00 28 PHE A O 14
ATOM 20158 N N . GLU A 1 29 ? 4.226 1.637 -1.834 1.00 0.00 29 GLU A N 14
ATOM 20159 C CA . GLU A 1 29 ? 4.904 2.895 -1.542 1.00 0.00 29 GLU A CA 14
ATOM 20160 C C . GLU A 1 29 ? 4.403 4.008 -2.458 1.00 0.00 29 GLU A C 14
ATOM 20161 O O . GLU A 1 29 ? 4.055 3.765 -3.615 1.00 0.00 29 GLU A O 14
ATOM 20173 N N . CYS A 1 30 ? 4.370 5.227 -1.934 1.00 0.00 30 CYS A N 14
ATOM 20174 C CA . CYS A 1 30 ? 3.911 6.379 -2.703 1.00 0.00 30 CYS A CA 14
ATOM 20175 C C . CYS A 1 30 ? 4.734 7.618 -2.370 1.00 0.00 30 CYS A C 14
ATOM 20176 O O . CYS A 1 30 ? 5.190 7.789 -1.239 1.00 0.00 30 CYS A O 14
ATOM 20184 N N . VAL A 1 31 ? 4.922 8.482 -3.363 1.00 0.00 31 VAL A N 14
ATOM 20185 C CA . VAL A 1 31 ? 5.692 9.706 -3.176 1.00 0.00 31 VAL A CA 14
ATOM 20186 C C . VAL A 1 31 ? 4.903 10.927 -3.638 1.00 0.00 31 VAL A C 14
ATOM 20187 O O . VAL A 1 31 ? 4.127 10.854 -4.592 1.00 0.00 31 VAL A O 14
ATOM 20200 N N . LEU A 1 32 ? 5.107 12.048 -2.956 1.00 0.00 32 LEU A N 14
ATOM 20201 C CA . LEU A 1 32 ? 4.415 13.287 -3.296 1.00 0.00 32 LEU A CA 14
ATOM 20202 C C . LEU A 1 32 ? 5.180 14.062 -4.363 1.00 0.00 32 LEU A C 14
ATOM 20203 O O . LEU A 1 32 ? 6.321 13.732 -4.687 1.00 0.00 32 LEU A O 14
ATOM 20219 N N . SER A 1 33 ? 4.545 15.097 -4.905 1.00 0.00 33 SER A N 14
ATOM 20220 C CA . SER A 1 33 ? 5.166 15.919 -5.937 1.00 0.00 33 SER A CA 14
ATOM 20221 C C . SER A 1 33 ? 6.260 16.802 -5.344 1.00 0.00 33 SER A C 14
ATOM 20222 O O . SER A 1 33 ? 6.966 17.505 -6.067 1.00 0.00 33 SER A O 14
ATOM 20230 N N . HIS A 1 34 ? 6.395 16.758 -4.022 1.00 0.00 34 HIS A N 14
ATOM 20231 C CA . HIS A 1 34 ? 7.403 17.553 -3.330 1.00 0.00 34 HIS A CA 14
ATOM 20232 C C . HIS A 1 34 ? 7.603 17.053 -1.903 1.00 0.00 34 HIS A C 14
ATOM 20233 O O . HIS A 1 34 ? 6.808 16.263 -1.395 1.00 0.00 34 HIS A O 14
ATOM 20248 N N . GLU A 1 35 ? 8.670 17.519 -1.261 1.00 0.00 35 GLU A N 14
ATOM 20249 C CA . GLU A 1 35 ? 8.974 17.118 0.107 1.00 0.00 35 GLU A CA 14
ATOM 20250 C C . GLU A 1 35 ? 7.700 17.023 0.942 1.00 0.00 35 GLU A C 14
ATOM 20251 O O . GLU A 1 35 ? 6.919 17.971 1.011 1.00 0.00 35 GLU A O 14
ATOM 20263 N N . SER A 1 36 ? 7.498 15.871 1.573 1.00 0.00 36 SER A N 14
ATOM 20264 C CA . SER A 1 36 ? 6.318 15.649 2.400 1.00 0.00 36 SER A CA 14
ATOM 20265 C C . SER A 1 36 ? 6.296 16.610 3.585 1.00 0.00 36 SER A C 14
ATOM 20266 O O . SER A 1 36 ? 7.252 17.350 3.816 1.00 0.00 36 SER A O 14
ATOM 20274 N N . ALA A 1 37 ? 5.197 16.593 4.333 1.00 0.00 37 ALA A N 14
ATOM 20275 C CA . ALA A 1 37 ? 5.050 17.461 5.495 1.00 0.00 37 ALA A CA 14
ATOM 20276 C C . ALA A 1 37 ? 5.046 16.651 6.787 1.00 0.00 37 ALA A C 14
ATOM 20277 O O . ALA A 1 37 ? 5.192 15.429 6.766 1.00 0.00 37 ALA A O 14
ATOM 20284 N N . SER A 1 38 ? 4.878 17.341 7.911 1.00 0.00 38 SER A N 14
ATOM 20285 C CA . SER A 1 38 ? 4.860 16.686 9.214 1.00 0.00 38 SER A CA 14
ATOM 20286 C C . SER A 1 38 ? 3.593 15.853 9.385 1.00 0.00 38 SER A C 14
ATOM 20287 O O . SER A 1 38 ? 3.536 14.956 10.227 1.00 0.00 38 SER A O 14
ATOM 20295 N N . ASP A 1 39 ? 2.581 16.155 8.580 1.00 0.00 39 ASP A N 14
ATOM 20296 C CA . ASP A 1 39 ? 1.314 15.434 8.641 1.00 0.00 39 ASP A CA 14
ATOM 20297 C C . ASP A 1 39 ? 1.522 13.947 8.371 1.00 0.00 39 ASP A C 14
ATOM 20298 O O . ASP A 1 39 ? 2.346 13.550 7.547 1.00 0.00 39 ASP A O 14
ATOM 20307 N N . PRO A 1 40 ? 0.760 13.104 9.083 1.00 0.00 40 PRO A N 14
ATOM 20308 C CA . PRO A 1 40 ? 0.842 11.648 8.939 1.00 0.00 40 PRO A CA 14
ATOM 20309 C C . PRO A 1 40 ? 0.296 11.166 7.599 1.00 0.00 40 PRO A C 14
ATOM 20310 O O . PRO A 1 40 ? 0.094 11.958 6.680 1.00 0.00 40 PRO A O 14
ATOM 20321 N N . ALA A 1 41 ? 0.059 9.862 7.497 1.00 0.00 41 ALA A N 14
ATOM 20322 C CA . ALA A 1 41 ? -0.466 9.276 6.270 1.00 0.00 41 ALA A CA 14
ATOM 20323 C C . ALA A 1 41 ? -1.599 8.299 6.570 1.00 0.00 41 ALA A C 14
ATOM 20324 O O . ALA A 1 41 ? -1.523 7.519 7.518 1.00 0.00 41 ALA A O 14
ATOM 20331 N N . MET A 1 42 ? -2.648 8.349 5.755 1.00 0.00 42 MET A N 14
ATOM 20332 C CA . MET A 1 42 ? -3.796 7.468 5.934 1.00 0.00 42 MET A CA 14
ATOM 20333 C C . MET A 1 42 ? -3.702 6.259 5.009 1.00 0.00 42 MET A C 14
ATOM 20334 O O . MET A 1 42 ? -3.908 6.373 3.801 1.00 0.00 42 MET A O 14
ATOM 20348 N N . TRP A 1 43 ? -3.389 5.103 5.584 1.00 0.00 43 TRP A N 14
ATOM 20349 C CA . TRP A 1 43 ? -3.268 3.873 4.809 1.00 0.00 43 TRP A CA 14
ATOM 20350 C C . TRP A 1 43 ? -4.512 3.005 4.968 1.00 0.00 43 TRP A C 14
ATOM 20351 O O . TRP A 1 43 ? -4.793 2.497 6.053 1.00 0.00 43 TRP A O 14
ATOM 20372 N N . THR A 1 44 ? -5.254 2.838 3.878 1.00 0.00 44 THR A N 14
ATOM 20373 C CA . THR A 1 44 ? -6.469 2.033 3.896 1.00 0.00 44 THR A CA 14
ATOM 20374 C C . THR A 1 44 ? -6.351 0.839 2.956 1.00 0.00 44 THR A C 14
ATOM 20375 O O . THR A 1 44 ? -6.042 0.994 1.774 1.00 0.00 44 THR A O 14
ATOM 20386 N N . VAL A 1 45 ? -6.600 -0.354 3.487 1.00 0.00 45 VAL A N 14
ATOM 20387 C CA . VAL A 1 45 ? -6.523 -1.575 2.695 1.00 0.00 45 VAL A CA 14
ATOM 20388 C C . VAL A 1 45 ? -7.628 -2.552 3.081 1.00 0.00 45 VAL A C 14
ATOM 20389 O O . VAL A 1 45 ? -7.636 -3.091 4.187 1.00 0.00 45 VAL A O 14
ATOM 20402 N N . GLY A 1 46 ? -8.561 -2.776 2.161 1.00 0.00 46 GLY A N 14
ATOM 20403 C CA . GLY A 1 46 ? -9.659 -3.688 2.424 1.00 0.00 46 GLY A CA 14
ATOM 20404 C C . GLY A 1 46 ? -10.882 -2.981 2.973 1.00 0.00 46 GLY A C 14
ATOM 20405 O O . GLY A 1 46 ? -12.010 -3.289 2.591 1.00 0.00 46 GLY A O 14
ATOM 20409 N N . GLY A 1 47 ? -10.658 -2.029 3.874 1.00 0.00 47 GLY A N 14
ATOM 20410 C CA . GLY A 1 47 ? -11.761 -1.292 4.464 1.00 0.00 47 GLY A CA 14
ATOM 20411 C C . GLY A 1 47 ? -11.559 -1.033 5.944 1.00 0.00 47 GLY A C 14
ATOM 20412 O O . GLY A 1 47 ? -12.507 -1.096 6.727 1.00 0.00 47 GLY A O 14
ATOM 20416 N N . LYS A 1 48 ? -10.322 -0.741 6.329 1.00 0.00 48 LYS A N 14
ATOM 20417 C CA . LYS A 1 48 ? -9.997 -0.472 7.724 1.00 0.00 48 LYS A CA 14
ATOM 20418 C C . LYS A 1 48 ? -8.700 0.321 7.838 1.00 0.00 48 LYS A C 14
ATOM 20419 O O . LYS A 1 48 ? -7.765 0.117 7.063 1.00 0.00 48 LYS A O 14
ATOM 20438 N N . THR A 1 49 ? -8.648 1.226 8.811 1.00 0.00 49 THR A N 14
ATOM 20439 C CA . THR A 1 49 ? -7.465 2.050 9.027 1.00 0.00 49 THR A CA 14
ATOM 20440 C C . THR A 1 49 ? -6.321 1.227 9.607 1.00 0.00 49 THR A C 14
ATOM 20441 O O . THR A 1 49 ? -6.380 0.785 10.755 1.00 0.00 49 THR A O 14
ATOM 20452 N N . VAL A 1 50 ? -5.278 1.024 8.807 1.00 0.00 50 VAL A N 14
ATOM 20453 C CA . VAL A 1 50 ? -4.118 0.256 9.243 1.00 0.00 50 VAL A CA 14
ATOM 20454 C C . VAL A 1 50 ? -2.961 1.173 9.619 1.00 0.00 50 VAL A C 14
ATOM 20455 O O . VAL A 1 50 ? -2.749 2.212 8.994 1.00 0.00 50 VAL A O 14
ATOM 20468 N N . GLY A 1 51 ? -2.212 0.782 10.645 1.00 0.00 51 GLY A N 14
ATOM 20469 C CA . GLY A 1 51 ? -1.083 1.580 11.087 1.00 0.00 51 GLY A CA 14
ATOM 20470 C C . GLY A 1 51 ? -0.496 1.081 12.392 1.00 0.00 51 GLY A C 14
ATOM 20471 O O . GLY A 1 51 ? -1.227 0.779 13.335 1.00 0.00 51 GLY A O 14
ATOM 20475 N N . SER A 1 52 ? 0.829 0.993 12.448 1.00 0.00 52 SER A N 14
ATOM 20476 C CA . SER A 1 52 ? 1.515 0.521 13.645 1.00 0.00 52 SER A CA 14
ATOM 20477 C C . SER A 1 52 ? 0.969 -0.834 14.085 1.00 0.00 52 SER A C 14
ATOM 20478 O O . SER A 1 52 ? 0.861 -1.114 15.279 1.00 0.00 52 SER A O 14
ATOM 20486 N N . SER A 1 53 ? 0.627 -1.672 13.112 1.00 0.00 53 SER A N 14
ATOM 20487 C CA . SER A 1 53 ? 0.089 -2.996 13.397 1.00 0.00 53 SER A CA 14
ATOM 20488 C C . SER A 1 53 ? 1.099 -4.082 13.039 1.00 0.00 53 SER A C 14
ATOM 20489 O O . SER A 1 53 ? 1.903 -3.919 12.122 1.00 0.00 53 SER A O 14
ATOM 20497 N N . SER A 1 54 ? 1.051 -5.191 13.771 1.00 0.00 54 SER A N 14
ATOM 20498 C CA . SER A 1 54 ? 1.964 -6.303 13.535 1.00 0.00 54 SER A CA 14
ATOM 20499 C C . SER A 1 54 ? 1.905 -6.753 12.078 1.00 0.00 54 SER A C 14
ATOM 20500 O O . SER A 1 54 ? 2.929 -7.074 11.474 1.00 0.00 54 SER A O 14
ATOM 20508 N N . ARG A 1 55 ? 0.699 -6.775 11.520 1.00 0.00 55 ARG A N 14
ATOM 20509 C CA . ARG A 1 55 ? 0.506 -7.187 10.135 1.00 0.00 55 ARG A CA 14
ATOM 20510 C C . ARG A 1 55 ? 0.867 -6.056 9.176 1.00 0.00 55 ARG A C 14
ATOM 20511 O O . ARG A 1 55 ? 1.703 -6.224 8.288 1.00 0.00 55 ARG A O 14
ATOM 20532 N N . PHE A 1 56 ? 0.230 -4.904 9.361 1.00 0.00 56 PHE A N 14
ATOM 20533 C CA . PHE A 1 56 ? 0.482 -3.746 8.511 1.00 0.00 56 PHE A CA 14
ATOM 20534 C C . PHE A 1 56 ? 1.540 -2.838 9.131 1.00 0.00 56 PHE A C 14
ATOM 20535 O O . PHE A 1 56 ? 1.367 -2.332 10.239 1.00 0.00 56 PHE A O 14
ATOM 20552 N N . GLN A 1 57 ? 2.637 -2.636 8.407 1.00 0.00 57 GLN A N 14
ATOM 20553 C CA . GLN A 1 57 ? 3.723 -1.790 8.886 1.00 0.00 57 GLN A CA 14
ATOM 20554 C C . GLN A 1 57 ? 3.950 -0.611 7.945 1.00 0.00 57 GLN A C 14
ATOM 20555 O O . GLN A 1 57 ? 4.397 -0.785 6.812 1.00 0.00 57 GLN A O 14
ATOM 20569 N N . ALA A 1 58 ? 3.638 0.589 8.424 1.00 0.00 58 ALA A N 14
ATOM 20570 C CA . ALA A 1 58 ? 3.809 1.797 7.626 1.00 0.00 58 ALA A CA 14
ATOM 20571 C C . ALA A 1 58 ? 5.058 2.562 8.050 1.00 0.00 58 ALA A C 14
ATOM 20572 O O . ALA A 1 58 ? 5.126 3.099 9.157 1.00 0.00 58 ALA A O 14
ATOM 20579 N N . THR A 1 59 ? 6.048 2.609 7.163 1.00 0.00 59 THR A N 14
ATOM 20580 C CA . THR A 1 59 ? 7.296 3.307 7.446 1.00 0.00 59 THR A CA 14
ATOM 20581 C C . THR A 1 59 ? 7.419 4.574 6.608 1.00 0.00 59 THR A C 14
ATOM 20582 O O . THR A 1 59 ? 6.512 4.920 5.851 1.00 0.00 59 THR A O 14
ATOM 20593 N N . ARG A 1 60 ? 8.547 5.263 6.748 1.00 0.00 60 ARG A N 14
ATOM 20594 C CA . ARG A 1 60 ? 8.789 6.493 6.004 1.00 0.00 60 ARG A CA 14
ATOM 20595 C C . ARG A 1 60 ? 10.276 6.667 5.710 1.00 0.00 60 ARG A C 14
ATOM 20596 O O . ARG A 1 60 ? 11.085 6.814 6.626 1.00 0.00 60 ARG A O 14
ATOM 20617 N N . GLN A 1 61 ? 10.627 6.650 4.429 1.00 0.00 61 GLN A N 14
ATOM 20618 C CA . GLN A 1 61 ? 12.017 6.805 4.015 1.00 0.00 61 GLN A CA 14
ATOM 20619 C C . GLN A 1 61 ? 12.118 7.656 2.754 1.00 0.00 61 GLN A C 14
ATOM 20620 O O . GLN A 1 61 ? 11.586 7.294 1.705 1.00 0.00 61 GLN A O 14
ATOM 20634 N N . GLY A 1 62 ? 12.805 8.789 2.863 1.00 0.00 62 GLY A N 14
ATOM 20635 C CA . GLY A 1 62 ? 12.963 9.674 1.723 1.00 0.00 62 GLY A CA 14
ATOM 20636 C C . GLY A 1 62 ? 11.639 10.220 1.225 1.00 0.00 62 GLY A C 14
ATOM 20637 O O . GLY A 1 62 ? 11.166 9.838 0.155 1.00 0.00 62 GLY A O 14
ATOM 20641 N N . ARG A 1 63 ? 11.039 11.114 2.004 1.00 0.00 63 ARG A N 14
ATOM 20642 C CA . ARG A 1 63 ? 9.761 11.711 1.637 1.00 0.00 63 ARG A CA 14
ATOM 20643 C C . ARG A 1 63 ? 8.866 10.692 0.938 1.00 0.00 63 ARG A C 14
ATOM 20644 O O . ARG A 1 63 ? 8.086 11.040 0.050 1.00 0.00 63 ARG A O 14
ATOM 20665 N N . LYS A 1 64 ? 8.983 9.432 1.343 1.00 0.00 64 LYS A N 14
ATOM 20666 C CA . LYS A 1 64 ? 8.185 8.362 0.757 1.00 0.00 64 LYS A CA 14
ATOM 20667 C C . LYS A 1 64 ? 7.719 7.382 1.828 1.00 0.00 64 LYS A C 14
ATOM 20668 O O . LYS A 1 64 ? 8.517 6.899 2.632 1.00 0.00 64 LYS A O 14
ATOM 20687 N N . TYR A 1 65 ? 6.423 7.091 1.834 1.00 0.00 65 TYR A N 14
ATOM 20688 C CA . TYR A 1 65 ? 5.850 6.169 2.807 1.00 0.00 65 TYR A CA 14
ATOM 20689 C C . TYR A 1 65 ? 5.743 4.762 2.228 1.00 0.00 65 TYR A C 14
ATOM 20690 O O . TYR A 1 65 ? 5.300 4.578 1.094 1.00 0.00 65 TYR A O 14
ATOM 20708 N N . ILE A 1 66 ? 6.152 3.773 3.015 1.00 0.00 66 ILE A N 14
ATOM 20709 C CA . ILE A 1 66 ? 6.101 2.382 2.582 1.00 0.00 66 ILE A CA 14
ATOM 20710 C C . ILE A 1 66 ? 5.201 1.555 3.493 1.00 0.00 66 ILE A C 14
ATOM 20711 O O . ILE A 1 66 ? 5.495 1.373 4.676 1.00 0.00 66 ILE A O 14
ATOM 20727 N N . LEU A 1 67 ? 4.103 1.054 2.936 1.00 0.00 67 LEU A N 14
ATOM 20728 C CA . LEU A 1 67 ? 3.160 0.243 3.698 1.00 0.00 67 LEU A CA 14
ATOM 20729 C C . LEU A 1 67 ? 3.318 -1.236 3.363 1.00 0.00 67 LEU A C 14
ATOM 20730 O O . LEU A 1 67 ? 2.693 -1.743 2.431 1.00 0.00 67 LEU A O 14
ATOM 20746 N N . VAL A 1 68 ? 4.157 -1.925 4.130 1.00 0.00 68 VAL A N 14
ATOM 20747 C CA . VAL A 1 68 ? 4.395 -3.348 3.917 1.00 0.00 68 VAL A CA 14
ATOM 20748 C C . VAL A 1 68 ? 3.204 -4.179 4.378 1.00 0.00 68 VAL A C 14
ATOM 20749 O O . VAL A 1 68 ? 2.760 -4.067 5.521 1.00 0.00 68 VAL A O 14
ATOM 20762 N N . VAL A 1 69 ? 2.690 -5.016 3.482 1.00 0.00 69 VAL A N 14
ATOM 20763 C CA . VAL A 1 69 ? 1.550 -5.869 3.797 1.00 0.00 69 VAL A CA 14
ATOM 20764 C C . VAL A 1 69 ? 1.991 -7.309 4.032 1.00 0.00 69 VAL A C 14
ATOM 20765 O O . VAL A 1 69 ? 2.640 -7.917 3.181 1.00 0.00 69 VAL A O 14
ATOM 20778 N N . ARG A 1 70 ? 1.632 -7.850 5.191 1.00 0.00 70 ARG A N 14
ATOM 20779 C CA . ARG A 1 70 ? 1.991 -9.220 5.539 1.00 0.00 70 ARG A CA 14
ATOM 20780 C C . ARG A 1 70 ? 0.768 -10.130 5.494 1.00 0.00 70 ARG A C 14
ATOM 20781 O O . ARG A 1 70 ? -0.366 -9.668 5.619 1.00 0.00 70 ARG A O 14
ATOM 20802 N N . GLU A 1 71 ? 1.006 -11.425 5.314 1.00 0.00 71 GLU A N 14
ATOM 20803 C CA . GLU A 1 71 ? -0.077 -12.400 5.251 1.00 0.00 71 GLU A CA 14
ATOM 20804 C C . GLU A 1 71 ? -1.138 -11.969 4.243 1.00 0.00 71 GLU A C 14
ATOM 20805 O O . GLU A 1 71 ? -2.324 -11.901 4.565 1.00 0.00 71 GLU A O 14
ATOM 20817 N N . ALA A 1 72 ? -0.703 -11.678 3.022 1.00 0.00 72 ALA A N 14
ATOM 20818 C CA . ALA A 1 72 ? -1.614 -11.255 1.966 1.00 0.00 72 ALA A CA 14
ATOM 20819 C C . ALA A 1 72 ? -2.793 -12.214 1.842 1.00 0.00 72 ALA A C 14
ATOM 20820 O O . ALA A 1 72 ? -2.613 -13.402 1.578 1.00 0.00 72 ALA A O 14
ATOM 20827 N N . ALA A 1 73 ? -3.999 -11.690 2.033 1.00 0.00 73 ALA A N 14
ATOM 20828 C CA . ALA A 1 73 ? -5.208 -12.500 1.941 1.00 0.00 73 ALA A CA 14
ATOM 20829 C C . ALA A 1 73 ? -6.124 -11.995 0.832 1.00 0.00 73 ALA A C 14
ATOM 20830 O O . ALA A 1 73 ? -6.027 -10.851 0.386 1.00 0.00 73 ALA A O 14
ATOM 20837 N N . PRO A 1 74 ? -7.036 -12.865 0.374 1.00 0.00 74 PRO A N 14
ATOM 20838 C CA . PRO A 1 74 ? -7.987 -12.529 -0.689 1.00 0.00 74 PRO A CA 14
ATOM 20839 C C . PRO A 1 74 ? -9.036 -11.522 -0.232 1.00 0.00 74 PRO A C 14
ATOM 20840 O O . PRO A 1 74 ? -9.638 -10.824 -1.048 1.00 0.00 74 PRO A O 14
ATOM 20851 N N . SER A 1 75 ? -9.249 -11.450 1.078 1.00 0.00 75 SER A N 14
ATOM 20852 C CA . SER A 1 75 ? -10.228 -10.529 1.644 1.00 0.00 75 SER A CA 14
ATOM 20853 C C . SER A 1 75 ? -9.674 -9.108 1.691 1.00 0.00 75 SER A C 14
ATOM 20854 O O . SER A 1 75 ? -10.415 -8.148 1.900 1.00 0.00 75 SER A O 14
ATOM 20862 N N . ASP A 1 76 ? -8.366 -8.983 1.494 1.00 0.00 76 ASP A N 14
ATOM 20863 C CA . ASP A 1 76 ? -7.712 -7.681 1.511 1.00 0.00 76 ASP A CA 14
ATOM 20864 C C . ASP A 1 76 ? -7.590 -7.114 0.100 1.00 0.00 76 ASP A C 14
ATOM 20865 O O . ASP A 1 76 ? -7.287 -5.935 -0.082 1.00 0.00 76 ASP A O 14
ATOM 20874 N N . ALA A 1 77 ? -7.826 -7.963 -0.895 1.00 0.00 77 ALA A N 14
ATOM 20875 C CA . ALA A 1 77 ? -7.744 -7.547 -2.289 1.00 0.00 77 ALA A CA 14
ATOM 20876 C C . ALA A 1 77 ? -9.005 -6.804 -2.716 1.00 0.00 77 ALA A C 14
ATOM 20877 O O . ALA A 1 77 ? -10.116 -7.315 -2.575 1.00 0.00 77 ALA A O 14
ATOM 20884 N N . GLY A 1 78 ? -8.827 -5.595 -3.239 1.00 0.00 78 GLY A N 14
ATOM 20885 C CA . GLY A 1 78 ? -9.960 -4.802 -3.678 1.00 0.00 78 GLY A CA 14
ATOM 20886 C C . GLY A 1 78 ? -9.543 -3.458 -4.243 1.00 0.00 78 GLY A C 14
ATOM 20887 O O . GLY A 1 78 ? -9.422 -3.300 -5.457 1.00 0.00 78 GLY A O 14
ATOM 20891 N N . GLU A 1 79 ? -9.325 -2.488 -3.361 1.00 0.00 79 GLU A N 14
ATOM 20892 C CA . GLU A 1 79 ? -8.922 -1.151 -3.780 1.00 0.00 79 GLU A CA 14
ATOM 20893 C C . GLU A 1 79 ? -8.025 -0.499 -2.733 1.00 0.00 79 GLU A C 14
ATOM 20894 O O . GLU A 1 79 ? -8.494 -0.062 -1.682 1.00 0.00 79 GLU A O 14
ATOM 20906 N N . VAL A 1 80 ? -6.730 -0.439 -3.026 1.00 0.00 80 VAL A N 14
ATOM 20907 C CA . VAL A 1 80 ? -5.765 0.160 -2.111 1.00 0.00 80 VAL A CA 14
ATOM 20908 C C . VAL A 1 80 ? -5.698 1.671 -2.295 1.00 0.00 80 VAL A C 14
ATOM 20909 O O . VAL A 1 80 ? -5.227 2.162 -3.321 1.00 0.00 80 VAL A O 14
ATOM 20922 N N . VAL A 1 81 ? -6.171 2.406 -1.293 1.00 0.00 81 VAL A N 14
ATOM 20923 C CA . VAL A 1 81 ? -6.163 3.863 -1.343 1.00 0.00 81 VAL A CA 14
ATOM 20924 C C . VAL A 1 81 ? -5.032 4.436 -0.497 1.00 0.00 81 VAL A C 14
ATOM 20925 O O . VAL A 1 81 ? -4.694 3.894 0.556 1.00 0.00 81 VAL A O 14
ATOM 20938 N N . PHE A 1 82 ? -4.450 5.536 -0.963 1.00 0.00 82 PHE A N 14
ATOM 20939 C CA . PHE A 1 82 ? -3.355 6.183 -0.249 1.00 0.00 82 PHE A CA 14
ATOM 20940 C C . PHE A 1 82 ? -3.513 7.700 -0.272 1.00 0.00 82 PHE A C 14
ATOM 20941 O O . PHE A 1 82 ? -3.390 8.332 -1.321 1.00 0.00 82 PHE A O 14
ATOM 20958 N N . SER A 1 83 ? -3.787 8.278 0.893 1.00 0.00 83 SER A N 14
ATOM 20959 C CA . SER A 1 83 ? -3.966 9.721 1.007 1.00 0.00 83 SER A CA 14
ATOM 20960 C C . SER A 1 83 ? -2.947 10.320 1.971 1.00 0.00 83 SER A C 14
ATOM 20961 O O . SER A 1 83 ? -2.400 9.624 2.827 1.00 0.00 83 SER A O 14
ATOM 20969 N N . VAL A 1 84 ? -2.697 11.618 1.826 1.00 0.00 84 VAL A N 14
ATOM 20970 C CA . VAL A 1 84 ? -1.744 12.313 2.684 1.00 0.00 84 VAL A CA 14
ATOM 20971 C C . VAL A 1 84 ? -2.010 13.814 2.696 1.00 0.00 84 VAL A C 14
ATOM 20972 O O . VAL A 1 84 ? -2.024 14.461 1.648 1.00 0.00 84 VAL A O 14
ATOM 20985 N N . ARG A 1 85 ? -2.219 14.363 3.888 1.00 0.00 85 ARG A N 14
ATOM 20986 C CA . ARG A 1 85 ? -2.485 15.789 4.037 1.00 0.00 85 ARG A CA 14
ATOM 20987 C C . ARG A 1 85 ? -3.519 16.259 3.017 1.00 0.00 85 ARG A C 14
ATOM 20988 O O . ARG A 1 85 ? -3.495 17.407 2.578 1.00 0.00 85 ARG A O 14
ATOM 21009 N N . GLY A 1 86 ? -4.425 15.360 2.644 1.00 0.00 86 GLY A N 14
ATOM 21010 C CA . GLY A 1 86 ? -5.454 15.701 1.679 1.00 0.00 86 GLY A CA 14
ATOM 21011 C C . GLY A 1 86 ? -5.439 14.788 0.469 1.00 0.00 86 GLY A C 14
ATOM 21012 O O . GLY A 1 86 ? -6.376 14.019 0.251 1.00 0.00 86 GLY A O 14
ATOM 21016 N N . LEU A 1 87 ? -4.375 14.873 -0.321 1.00 0.00 87 LEU A N 14
ATOM 21017 C CA . LEU A 1 87 ? -4.242 14.048 -1.517 1.00 0.00 87 LEU A CA 14
ATOM 21018 C C . LEU A 1 87 ? -4.765 12.638 -1.267 1.00 0.00 87 LEU A C 14
ATOM 21019 O O . LEU A 1 87 ? -4.799 12.168 -0.129 1.00 0.00 87 LEU A O 14
ATOM 21035 N N . THR A 1 88 ? -5.171 11.963 -2.339 1.00 0.00 88 THR A N 14
ATOM 21036 C CA . THR A 1 88 ? -5.691 10.606 -2.236 1.00 0.00 88 THR A CA 14
ATOM 21037 C C . THR A 1 88 ? -5.636 9.893 -3.582 1.00 0.00 88 THR A C 14
ATOM 21038 O O . THR A 1 88 ? -6.194 10.368 -4.571 1.00 0.00 88 THR A O 14
ATOM 21049 N N . SER A 1 89 ? -4.959 8.749 -3.613 1.00 0.00 89 SER A N 14
ATOM 21050 C CA . SER A 1 89 ? -4.829 7.971 -4.840 1.00 0.00 89 SER A CA 14
ATOM 21051 C C . SER A 1 89 ? -5.693 6.716 -4.782 1.00 0.00 89 SER A C 14
ATOM 21052 O O . SER A 1 89 ? -6.381 6.466 -3.791 1.00 0.00 89 SER A O 14
ATOM 21060 N N . LYS A 1 90 ? -5.653 5.927 -5.850 1.00 0.00 90 LYS A N 14
ATOM 21061 C CA . LYS A 1 90 ? -6.430 4.696 -5.923 1.00 0.00 90 LYS A CA 14
ATOM 21062 C C . LYS A 1 90 ? -5.665 3.613 -6.677 1.00 0.00 90 LYS A C 14
ATOM 21063 O O . LYS A 1 90 ? -4.930 3.902 -7.621 1.00 0.00 90 LYS A O 14
ATOM 21082 N N . ALA A 1 91 ? -5.843 2.366 -6.254 1.00 0.00 91 ALA A N 14
ATOM 21083 C CA . ALA A 1 91 ? -5.171 1.240 -6.892 1.00 0.00 91 ALA A CA 14
ATOM 21084 C C . ALA A 1 91 ? -5.892 -0.070 -6.593 1.00 0.00 91 ALA A C 14
ATOM 21085 O O . ALA A 1 91 ? -6.837 -0.104 -5.804 1.00 0.00 91 ALA A O 14
ATOM 21092 N N . SER A 1 92 ? -5.441 -1.147 -7.228 1.00 0.00 92 SER A N 14
ATOM 21093 C CA . SER A 1 92 ? -6.047 -2.459 -7.033 1.00 0.00 92 SER A CA 14
ATOM 21094 C C . SER A 1 92 ? -4.982 -3.509 -6.730 1.00 0.00 92 SER A C 14
ATOM 21095 O O . SER A 1 92 ? -3.869 -3.450 -7.253 1.00 0.00 92 SER A O 14
ATOM 21103 N N . LEU A 1 93 ? -5.332 -4.469 -5.882 1.00 0.00 93 LEU A N 14
ATOM 21104 C CA . LEU A 1 93 ? -4.408 -5.534 -5.507 1.00 0.00 93 LEU A CA 14
ATOM 21105 C C . LEU A 1 93 ? -4.989 -6.903 -5.845 1.00 0.00 93 LEU A C 14
ATOM 21106 O O . LEU A 1 93 ? -6.160 -7.174 -5.580 1.00 0.00 93 LEU A O 14
ATOM 21122 N N . ILE A 1 94 ? -4.162 -7.763 -6.430 1.00 0.00 94 ILE A N 14
ATOM 21123 C CA . ILE A 1 94 ? -4.593 -9.105 -6.801 1.00 0.00 94 ILE A CA 14
ATOM 21124 C C . ILE A 1 94 ? -3.974 -10.155 -5.884 1.00 0.00 94 ILE A C 14
ATOM 21125 O O . ILE A 1 94 ? -2.753 -10.231 -5.745 1.00 0.00 94 ILE A O 14
ATOM 21141 N N . VAL A 1 95 ? -4.825 -10.963 -5.260 1.00 0.00 95 VAL A N 14
ATOM 21142 C CA . VAL A 1 95 ? -4.362 -12.011 -4.357 1.00 0.00 95 VAL A CA 14
ATOM 21143 C C . VAL A 1 95 ? -4.968 -13.360 -4.725 1.00 0.00 95 VAL A C 14
ATOM 21144 O O . VAL A 1 95 ? -6.158 -13.597 -4.514 1.00 0.00 95 VAL A O 14
ATOM 21157 N N . ARG A 1 96 ? -4.142 -14.243 -5.277 1.00 0.00 96 ARG A N 14
ATOM 21158 C CA . ARG A 1 96 ? -4.597 -15.570 -5.676 1.00 0.00 96 ARG A CA 14
ATOM 21159 C C . ARG A 1 96 ? -4.196 -16.616 -4.640 1.00 0.00 96 ARG A C 14
ATOM 21160 O O . ARG A 1 96 ? -3.034 -16.696 -4.243 1.00 0.00 96 ARG A O 14
ATOM 21181 N N . GLU A 1 97 ? -5.166 -17.414 -4.206 1.00 0.00 97 GLU A N 14
ATOM 21182 C CA . GLU A 1 97 ? -4.914 -18.454 -3.215 1.00 0.00 97 GLU A CA 14
ATOM 21183 C C . GLU A 1 97 ? -3.854 -19.433 -3.712 1.00 0.00 97 GLU A C 14
ATOM 21184 O O . GLU A 1 97 ? -3.940 -19.945 -4.828 1.00 0.00 97 GLU A O 14
ATOM 21196 N N . ARG A 1 98 ? -2.853 -19.687 -2.875 1.00 0.00 98 ARG A N 14
ATOM 21197 C CA . ARG A 1 98 ? -1.775 -20.602 -3.228 1.00 0.00 98 ARG A CA 14
ATOM 21198 C C . ARG A 1 98 ? -2.331 -21.949 -3.681 1.00 0.00 98 ARG A C 14
ATOM 21199 O O . ARG A 1 98 ? -2.788 -22.749 -2.865 1.00 0.00 98 ARG A O 14
ATOM 21220 N N . SER A 1 99 ? -2.290 -22.192 -4.987 1.00 0.00 99 SER A N 14
ATOM 21221 C CA . SER A 1 99 ? -2.794 -23.440 -5.549 1.00 0.00 99 SER A CA 14
ATOM 21222 C C . SER A 1 99 ? -1.659 -24.437 -5.763 1.00 0.00 99 SER A C 14
ATOM 21223 O O . SER A 1 99 ? -0.844 -24.281 -6.671 1.00 0.00 99 SER A O 14
ATOM 21231 N N . GLY A 1 100 ? -1.614 -25.462 -4.918 1.00 0.00 100 GLY A N 14
ATOM 21232 C CA . GLY A 1 100 ? -0.576 -26.470 -5.030 1.00 0.00 100 GLY A CA 14
ATOM 21233 C C . GLY A 1 100 ? 0.769 -25.975 -4.536 1.00 0.00 100 GLY A C 14
ATOM 21234 O O . GLY A 1 100 ? 0.859 -25.002 -3.787 1.00 0.00 100 GLY A O 14
ATOM 21238 N N . PRO A 1 101 ? 1.845 -26.654 -4.960 1.00 0.00 101 PRO A N 14
ATOM 21239 C CA . PRO A 1 101 ? 3.212 -26.295 -4.568 1.00 0.00 101 PRO A CA 14
ATOM 21240 C C . PRO A 1 101 ? 3.670 -24.984 -5.196 1.00 0.00 101 PRO A C 14
ATOM 21241 O O . PRO A 1 101 ? 2.899 -24.308 -5.878 1.00 0.00 101 PRO A O 14
ATOM 21252 N N . SER A 1 102 ? 4.930 -24.629 -4.963 1.00 0.00 102 SER A N 14
ATOM 21253 C CA . SER A 1 102 ? 5.490 -23.396 -5.504 1.00 0.00 102 SER A CA 14
ATOM 21254 C C . SER A 1 102 ? 6.373 -23.685 -6.713 1.00 0.00 102 SER A C 14
ATOM 21255 O O . SER A 1 102 ? 7.444 -24.280 -6.586 1.00 0.00 102 SER A O 14
ATOM 21263 N N . SER A 1 103 ? 5.917 -23.261 -7.887 1.00 0.00 103 SER A N 14
ATOM 21264 C CA . SER A 1 103 ? 6.663 -23.477 -9.121 1.00 0.00 103 SER A CA 14
ATOM 21265 C C . SER A 1 103 ? 6.163 -22.553 -10.227 1.00 0.00 103 SER A C 14
ATOM 21266 O O . SER A 1 103 ? 5.006 -22.134 -10.226 1.00 0.00 103 SER A O 14
ATOM 21274 N N . GLY A 1 104 ? 7.044 -22.239 -11.172 1.00 0.00 104 GLY A N 14
ATOM 21275 C CA . GLY A 1 104 ? 6.675 -21.367 -12.271 1.00 0.00 104 GLY A CA 14
ATOM 21276 C C . GLY A 1 104 ? 7.758 -21.274 -13.327 1.00 0.00 104 GLY A C 14
ATOM 21277 O O . GLY A 1 104 ? 8.334 -22.287 -13.726 1.00 0.00 104 GLY A O 14
ATOM 21281 N N . GLY A 1 1 ? 18.869 20.334 0.565 1.00 0.00 1 GLY A N 15
ATOM 21282 C CA . GLY A 1 1 ? 17.801 20.109 -0.391 1.00 0.00 1 GLY A CA 15
ATOM 21283 C C . GLY A 1 1 ? 18.019 20.858 -1.691 1.00 0.00 1 GLY A C 15
ATOM 21284 O O . GLY A 1 1 ? 19.122 21.330 -1.966 1.00 0.00 1 GLY A O 15
ATOM 21288 N N . SER A 1 2 ? 16.965 20.967 -2.493 1.00 0.00 2 SER A N 15
ATOM 21289 C CA . SER A 1 2 ? 17.047 21.659 -3.774 1.00 0.00 2 SER A CA 15
ATOM 21290 C C . SER A 1 2 ? 16.283 22.979 -3.729 1.00 0.00 2 SER A C 15
ATOM 21291 O O . SER A 1 2 ? 15.634 23.299 -2.732 1.00 0.00 2 SER A O 15
ATOM 21299 N N . SER A 1 3 ? 16.364 23.741 -4.815 1.00 0.00 3 SER A N 15
ATOM 21300 C CA . SER A 1 3 ? 15.684 25.028 -4.898 1.00 0.00 3 SER A CA 15
ATOM 21301 C C . SER A 1 3 ? 14.655 25.026 -6.025 1.00 0.00 3 SER A C 15
ATOM 21302 O O . SER A 1 3 ? 14.951 24.628 -7.151 1.00 0.00 3 SER A O 15
ATOM 21310 N N . GLY A 1 4 ? 13.443 25.474 -5.712 1.00 0.00 4 GLY A N 15
ATOM 21311 C CA . GLY A 1 4 ? 12.388 25.516 -6.707 1.00 0.00 4 GLY A CA 15
ATOM 21312 C C . GLY A 1 4 ? 11.015 25.696 -6.089 1.00 0.00 4 GLY A C 15
ATOM 21313 O O . GLY A 1 4 ? 10.130 24.861 -6.274 1.00 0.00 4 GLY A O 15
ATOM 21317 N N . SER A 1 5 ? 10.838 26.788 -5.353 1.00 0.00 5 SER A N 15
ATOM 21318 C CA . SER A 1 5 ? 9.565 27.072 -4.701 1.00 0.00 5 SER A CA 15
ATOM 21319 C C . SER A 1 5 ? 8.430 27.111 -5.719 1.00 0.00 5 SER A C 15
ATOM 21320 O O . SER A 1 5 ? 7.372 26.517 -5.509 1.00 0.00 5 SER A O 15
ATOM 21328 N N . SER A 1 6 ? 8.658 27.814 -6.824 1.00 0.00 6 SER A N 15
ATOM 21329 C CA . SER A 1 6 ? 7.654 27.934 -7.874 1.00 0.00 6 SER A CA 15
ATOM 21330 C C . SER A 1 6 ? 7.232 26.559 -8.383 1.00 0.00 6 SER A C 15
ATOM 21331 O O . SER A 1 6 ? 8.015 25.852 -9.016 1.00 0.00 6 SER A O 15
ATOM 21339 N N . GLY A 1 7 ? 5.988 26.187 -8.101 1.00 0.00 7 GLY A N 15
ATOM 21340 C CA . GLY A 1 7 ? 5.482 24.898 -8.536 1.00 0.00 7 GLY A CA 15
ATOM 21341 C C . GLY A 1 7 ? 4.596 24.241 -7.497 1.00 0.00 7 GLY A C 15
ATOM 21342 O O . GLY A 1 7 ? 4.994 24.082 -6.342 1.00 0.00 7 GLY A O 15
ATOM 21346 N N . HIS A 1 8 ? 3.391 23.859 -7.905 1.00 0.00 8 HIS A N 15
ATOM 21347 C CA . HIS A 1 8 ? 2.445 23.216 -6.999 1.00 0.00 8 HIS A CA 15
ATOM 21348 C C . HIS A 1 8 ? 2.993 21.884 -6.497 1.00 0.00 8 HIS A C 15
ATOM 21349 O O . HIS A 1 8 ? 4.044 21.425 -6.945 1.00 0.00 8 HIS A O 15
ATOM 21364 N N . VAL A 1 9 ? 2.276 21.269 -5.562 1.00 0.00 9 VAL A N 15
ATOM 21365 C CA . VAL A 1 9 ? 2.690 19.990 -4.998 1.00 0.00 9 VAL A CA 15
ATOM 21366 C C . VAL A 1 9 ? 1.642 18.912 -5.252 1.00 0.00 9 VAL A C 15
ATOM 21367 O O . VAL A 1 9 ? 0.535 18.969 -4.717 1.00 0.00 9 VAL A O 15
ATOM 21380 N N . GLY A 1 10 ? 1.999 17.928 -6.072 1.00 0.00 10 GLY A N 15
ATOM 21381 C CA . GLY A 1 10 ? 1.078 16.850 -6.382 1.00 0.00 10 GLY A CA 15
ATOM 21382 C C . GLY A 1 10 ? 1.768 15.503 -6.464 1.00 0.00 10 GLY A C 15
ATOM 21383 O O . GLY A 1 10 ? 2.872 15.396 -6.999 1.00 0.00 10 GLY A O 15
ATOM 21387 N N . ILE A 1 11 ? 1.119 14.473 -5.933 1.00 0.00 11 ILE A N 15
ATOM 21388 C CA . ILE A 1 11 ? 1.678 13.127 -5.949 1.00 0.00 11 ILE A CA 15
ATOM 21389 C C . ILE A 1 11 ? 2.226 12.776 -7.328 1.00 0.00 11 ILE A C 15
ATOM 21390 O O . ILE A 1 11 ? 1.471 12.633 -8.291 1.00 0.00 11 ILE A O 15
ATOM 21406 N N . THR A 1 12 ? 3.545 12.636 -7.417 1.00 0.00 12 THR A N 15
ATOM 21407 C CA . THR A 1 12 ? 4.195 12.300 -8.677 1.00 0.00 12 THR A CA 15
ATOM 21408 C C . THR A 1 12 ? 4.222 10.792 -8.897 1.00 0.00 12 THR A C 15
ATOM 21409 O O . THR A 1 12 ? 4.066 10.315 -10.021 1.00 0.00 12 THR A O 15
ATOM 21420 N N . LYS A 1 13 ? 4.422 10.045 -7.817 1.00 0.00 13 LYS A N 15
ATOM 21421 C CA . LYS A 1 13 ? 4.469 8.589 -7.890 1.00 0.00 13 LYS A CA 15
ATOM 21422 C C . LYS A 1 13 ? 3.270 7.970 -7.178 1.00 0.00 13 LYS A C 15
ATOM 21423 O O . LYS A 1 13 ? 3.212 7.946 -5.948 1.00 0.00 13 LYS A O 15
ATOM 21442 N N . ARG A 1 14 ? 2.318 7.469 -7.958 1.00 0.00 14 ARG A N 15
ATOM 21443 C CA . ARG A 1 14 ? 1.122 6.849 -7.401 1.00 0.00 14 ARG A CA 15
ATOM 21444 C C . ARG A 1 14 ? 1.306 5.341 -7.260 1.00 0.00 14 ARG A C 15
ATOM 21445 O O . ARG A 1 14 ? 2.144 4.741 -7.935 1.00 0.00 14 ARG A O 15
ATOM 21466 N N . LEU A 1 15 ? 0.518 4.733 -6.380 1.00 0.00 15 LEU A N 15
ATOM 21467 C CA . LEU A 1 15 ? 0.594 3.295 -6.151 1.00 0.00 15 LEU A CA 15
ATOM 21468 C C . LEU A 1 15 ? 0.434 2.525 -7.458 1.00 0.00 15 LEU A C 15
ATOM 21469 O O . LEU A 1 15 ? -0.452 2.820 -8.260 1.00 0.00 15 LEU A O 15
ATOM 21485 N N . LYS A 1 16 ? 1.296 1.536 -7.665 1.00 0.00 16 LYS A N 15
ATOM 21486 C CA . LYS A 1 16 ? 1.250 0.720 -8.873 1.00 0.00 16 LYS A CA 15
ATOM 21487 C C . LYS A 1 16 ? 0.657 -0.654 -8.579 1.00 0.00 16 LYS A C 15
ATOM 21488 O O . LYS A 1 16 ? 1.064 -1.328 -7.632 1.00 0.00 16 LYS A O 15
ATOM 21507 N N . THR A 1 17 ? -0.306 -1.066 -9.398 1.00 0.00 17 THR A N 15
ATOM 21508 C CA . THR A 1 17 ? -0.954 -2.360 -9.226 1.00 0.00 17 THR A CA 15
ATOM 21509 C C . THR A 1 17 ? 0.061 -3.441 -8.872 1.00 0.00 17 THR A C 15
ATOM 21510 O O . THR A 1 17 ? 1.061 -3.618 -9.568 1.00 0.00 17 THR A O 15
ATOM 21521 N N . MET A 1 18 ? -0.202 -4.161 -7.787 1.00 0.00 18 MET A N 15
ATOM 21522 C CA . MET A 1 18 ? 0.689 -5.227 -7.342 1.00 0.00 18 MET A CA 15
ATOM 21523 C C . MET A 1 18 ? -0.041 -6.566 -7.305 1.00 0.00 18 MET A C 15
ATOM 21524 O O . MET A 1 18 ? -1.145 -6.665 -6.770 1.00 0.00 18 MET A O 15
ATOM 21538 N N . GLU A 1 19 ? 0.583 -7.591 -7.876 1.00 0.00 19 GLU A N 15
ATOM 21539 C CA . GLU A 1 19 ? -0.009 -8.923 -7.908 1.00 0.00 19 GLU A CA 15
ATOM 21540 C C . GLU A 1 19 ? 0.818 -9.906 -7.086 1.00 0.00 19 GLU A C 15
ATOM 21541 O O . GLU A 1 19 ? 2.000 -10.119 -7.357 1.00 0.00 19 GLU A O 15
ATOM 21553 N N . VAL A 1 20 ? 0.189 -10.503 -6.078 1.00 0.00 20 VAL A N 15
ATOM 21554 C CA . VAL A 1 20 ? 0.865 -11.464 -5.216 1.00 0.00 20 VAL A CA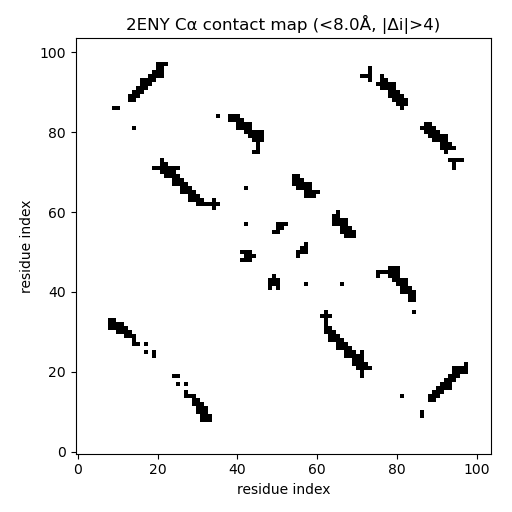 15
ATOM 21555 C C . VAL A 1 20 ? -0.029 -12.662 -4.920 1.00 0.00 20 VAL A C 15
ATOM 21556 O O . VAL A 1 20 ? -1.216 -12.663 -5.253 1.00 0.00 20 VAL A O 15
ATOM 21569 N N . LEU A 1 21 ? 0.546 -13.683 -4.293 1.00 0.00 21 LEU A N 15
ATOM 21570 C CA . LEU A 1 21 ? -0.200 -14.889 -3.952 1.00 0.00 21 LEU A CA 15
ATOM 21571 C C . LEU A 1 21 ? -0.669 -14.847 -2.501 1.00 0.00 21 LEU A C 15
ATOM 21572 O O . LEU A 1 21 ? 0.125 -14.623 -1.588 1.00 0.00 21 LEU A O 15
ATOM 21588 N N . GLU A 1 22 ? -1.965 -15.065 -2.297 1.00 0.00 22 GLU A N 15
ATOM 21589 C CA . GLU A 1 22 ? -2.539 -15.053 -0.956 1.00 0.00 22 GLU A CA 15
ATOM 21590 C C . GLU A 1 22 ? -1.563 -15.642 0.059 1.00 0.00 22 GLU A C 15
ATOM 21591 O O . GLU A 1 22 ? -1.175 -16.806 -0.040 1.00 0.00 22 GLU A O 15
ATOM 21603 N N . GLY A 1 23 ? -1.171 -14.829 1.035 1.00 0.00 23 GLY A N 15
ATOM 21604 C CA . GLY A 1 23 ? -0.244 -15.287 2.053 1.00 0.00 23 GLY A CA 15
ATOM 21605 C C . GLY A 1 23 ? 1.088 -14.566 1.991 1.00 0.00 23 GLY A C 15
ATOM 21606 O O . GLY A 1 23 ? 1.637 -14.173 3.020 1.00 0.00 23 GLY A O 15
ATOM 21610 N N . GLU A 1 24 ? 1.610 -14.394 0.780 1.00 0.00 24 GLU A N 15
ATOM 21611 C CA . GLU A 1 24 ? 2.888 -13.717 0.589 1.00 0.00 24 GLU A CA 15
ATOM 21612 C C . GLU A 1 24 ? 2.857 -12.316 1.193 1.00 0.00 24 GLU A C 15
ATOM 21613 O O . GLU A 1 24 ? 1.806 -11.832 1.612 1.00 0.00 24 GLU A O 15
ATOM 21625 N N . SER A 1 25 ? 4.019 -11.670 1.234 1.00 0.00 25 SER A N 15
ATOM 21626 C CA . SER A 1 25 ? 4.127 -10.327 1.790 1.00 0.00 25 SER A CA 15
ATOM 21627 C C . SER A 1 25 ? 4.757 -9.371 0.781 1.00 0.00 25 SER A C 15
ATOM 21628 O O . SER A 1 25 ? 5.836 -9.635 0.249 1.00 0.00 25 SER A O 15
ATOM 21636 N N . CYS A 1 26 ? 4.075 -8.260 0.524 1.00 0.00 26 CYS A N 15
ATOM 21637 C CA . CYS A 1 26 ? 4.567 -7.263 -0.422 1.00 0.00 26 CYS A CA 15
ATOM 21638 C C . CYS A 1 26 ? 4.761 -5.914 0.262 1.00 0.00 26 CYS A C 15
ATOM 21639 O O . CYS A 1 26 ? 4.596 -5.793 1.476 1.00 0.00 26 CYS A O 15
ATOM 21647 N N . SER A 1 27 ? 5.114 -4.903 -0.525 1.00 0.00 27 SER A N 15
ATOM 21648 C CA . SER A 1 27 ? 5.337 -3.563 0.006 1.00 0.00 27 SER A CA 15
ATOM 21649 C C . SER A 1 27 ? 5.152 -2.510 -1.083 1.00 0.00 27 SER A C 15
ATOM 21650 O O . SER A 1 27 ? 5.778 -2.578 -2.141 1.00 0.00 27 SER A O 15
ATOM 21658 N N . PHE A 1 28 ? 4.287 -1.537 -0.815 1.00 0.00 28 PHE A N 15
ATOM 21659 C CA . PHE A 1 28 ? 4.018 -0.469 -1.771 1.00 0.00 28 PHE A CA 15
ATOM 21660 C C . PHE A 1 28 ? 4.908 0.741 -1.500 1.00 0.00 28 PHE A C 15
ATOM 21661 O O . PHE A 1 28 ? 5.673 0.757 -0.537 1.00 0.00 28 PHE A O 15
ATOM 21678 N N . GLU A 1 29 ? 4.800 1.751 -2.358 1.00 0.00 29 GLU A N 15
ATOM 21679 C CA . GLU A 1 29 ? 5.596 2.964 -2.211 1.00 0.00 29 GLU A CA 15
ATOM 21680 C C . GLU A 1 29 ? 4.904 4.151 -2.875 1.00 0.00 29 GLU A C 15
ATOM 21681 O O . GLU A 1 29 ? 4.426 4.052 -4.006 1.00 0.00 29 GLU A O 15
ATOM 21693 N N . CYS A 1 30 ? 4.855 5.272 -2.165 1.00 0.00 30 CYS A N 15
ATOM 21694 C CA . CYS A 1 30 ? 4.221 6.479 -2.683 1.00 0.00 30 CYS A CA 15
ATOM 21695 C C . CYS A 1 30 ? 5.096 7.703 -2.434 1.00 0.00 30 CYS A C 15
ATOM 21696 O O . CYS A 1 30 ? 5.285 8.123 -1.292 1.00 0.00 30 CYS A O 15
ATOM 21704 N N . VAL A 1 31 ? 5.630 8.272 -3.510 1.00 0.00 31 VAL A N 15
ATOM 21705 C CA . VAL A 1 31 ? 6.486 9.448 -3.408 1.00 0.00 31 VAL A CA 15
ATOM 21706 C C . VAL A 1 31 ? 5.854 10.650 -4.100 1.00 0.00 31 VAL A C 15
ATOM 21707 O O . VAL A 1 31 ? 5.212 10.513 -5.143 1.00 0.00 31 VAL A O 15
ATOM 21720 N N . LEU A 1 32 ? 6.038 11.828 -3.515 1.00 0.00 32 LEU A N 15
ATOM 21721 C CA . LEU A 1 32 ? 5.486 13.056 -4.075 1.00 0.00 32 LEU A CA 15
ATOM 21722 C C . LEU A 1 32 ? 6.582 13.905 -4.712 1.00 0.00 32 LEU A C 15
ATOM 21723 O O . LEU A 1 32 ? 7.752 13.806 -4.342 1.00 0.00 32 LEU A O 15
ATOM 21739 N N . SER A 1 33 ? 6.194 14.740 -5.671 1.00 0.00 33 SER A N 15
ATOM 21740 C CA . SER A 1 33 ? 7.144 15.605 -6.361 1.00 0.00 33 SER A CA 15
ATOM 21741 C C . SER A 1 33 ? 8.131 16.223 -5.375 1.00 0.00 33 SER A C 15
ATOM 21742 O O . SER A 1 33 ? 9.346 16.117 -5.547 1.00 0.00 33 SER A O 15
ATOM 21750 N N . HIS A 1 34 ? 7.600 16.869 -4.342 1.00 0.00 34 HIS A N 15
ATOM 21751 C CA . HIS A 1 34 ? 8.434 17.504 -3.327 1.00 0.00 34 HIS A CA 15
ATOM 21752 C C . HIS A 1 34 ? 7.810 17.358 -1.942 1.00 0.00 34 HIS A C 15
ATOM 21753 O O . HIS A 1 34 ? 6.677 16.897 -1.808 1.00 0.00 34 HIS A O 15
ATOM 21768 N N . GLU A 1 35 ? 8.559 17.753 -0.917 1.00 0.00 35 GLU A N 15
ATOM 21769 C CA . GLU A 1 35 ? 8.079 17.664 0.457 1.00 0.00 35 GLU A CA 15
ATOM 21770 C C . GLU A 1 35 ? 7.137 18.821 0.781 1.00 0.00 35 GLU A C 15
ATOM 21771 O O . GLU A 1 35 ? 7.270 19.915 0.232 1.00 0.00 35 GLU A O 15
ATOM 21783 N N . SER A 1 36 ? 6.186 18.570 1.675 1.00 0.00 36 SER A N 15
ATOM 21784 C CA . SER A 1 36 ? 5.220 19.588 2.069 1.00 0.00 36 SER A CA 15
ATOM 21785 C C . SER A 1 36 ? 5.363 19.929 3.549 1.00 0.00 36 SER A C 15
ATOM 21786 O O . SER A 1 36 ? 5.586 21.084 3.912 1.00 0.00 36 SER A O 15
ATOM 21794 N N . ALA A 1 37 ? 5.233 18.916 4.399 1.00 0.00 37 ALA A N 15
ATOM 21795 C CA . ALA A 1 37 ? 5.350 19.106 5.839 1.00 0.00 37 ALA A CA 15
ATOM 21796 C C . ALA A 1 37 ? 5.331 17.770 6.573 1.00 0.00 37 ALA A C 15
ATOM 21797 O O . ALA A 1 37 ? 4.727 16.804 6.108 1.00 0.00 37 ALA A O 15
ATOM 21804 N N . SER A 1 38 ? 5.998 17.722 7.722 1.00 0.00 38 SER A N 15
ATOM 21805 C CA . SER A 1 38 ? 6.062 16.502 8.518 1.00 0.00 38 SER A CA 15
ATOM 21806 C C . SER A 1 38 ? 4.668 16.067 8.959 1.00 0.00 38 SER A C 15
ATOM 21807 O O . SER A 1 38 ? 4.193 16.456 10.027 1.00 0.00 38 SER A O 15
ATOM 21815 N N . ASP A 1 39 ? 4.017 15.259 8.129 1.00 0.00 39 ASP A N 15
ATOM 21816 C CA . ASP A 1 39 ? 2.677 14.770 8.433 1.00 0.00 39 ASP A CA 15
ATOM 21817 C C . ASP A 1 39 ? 2.587 13.263 8.216 1.00 0.00 39 ASP A C 15
ATOM 21818 O O . ASP A 1 39 ? 3.180 12.707 7.291 1.00 0.00 39 ASP A O 15
ATOM 21827 N N . PRO A 1 40 ? 1.828 12.583 9.089 1.00 0.00 40 PRO A N 15
ATOM 21828 C CA . PRO A 1 40 ? 1.643 11.131 9.014 1.00 0.00 40 PRO A CA 15
ATOM 21829 C C . PRO A 1 40 ? 0.804 10.715 7.811 1.00 0.00 40 PRO A C 15
ATOM 21830 O O . PRO A 1 40 ? 0.340 11.558 7.044 1.00 0.00 40 PRO A O 15
ATOM 21841 N N . ALA A 1 41 ? 0.612 9.409 7.652 1.00 0.00 41 ALA A N 15
ATOM 21842 C CA . ALA A 1 41 ? -0.174 8.882 6.544 1.00 0.00 41 ALA A CA 15
ATOM 21843 C C . ALA A 1 41 ? -1.207 7.873 7.034 1.00 0.00 41 ALA A C 15
ATOM 21844 O O . ALA A 1 41 ? -1.153 7.422 8.178 1.00 0.00 41 ALA A O 15
ATOM 21851 N N . MET A 1 42 ? -2.147 7.524 6.162 1.00 0.00 42 MET A N 15
ATOM 21852 C CA . MET A 1 42 ? -3.192 6.568 6.507 1.00 0.00 42 MET A CA 15
ATOM 21853 C C . MET A 1 42 ? -3.483 5.634 5.336 1.00 0.00 42 MET A C 15
ATOM 21854 O O . MET A 1 42 ? -3.986 6.064 4.298 1.00 0.00 42 MET A O 15
ATOM 21868 N N . TRP A 1 43 ? -3.164 4.357 5.511 1.00 0.00 43 TRP A N 15
ATOM 21869 C CA . TRP A 1 43 ? -3.392 3.363 4.468 1.00 0.00 43 TRP A CA 15
ATOM 21870 C C . TRP A 1 43 ? -4.707 2.626 4.696 1.00 0.00 43 TRP A C 15
ATOM 21871 O O . TRP A 1 43 ? -4.979 2.145 5.796 1.00 0.00 43 TRP A O 15
ATOM 21892 N N . THR A 1 44 ? -5.522 2.541 3.649 1.00 0.00 44 THR A N 15
ATOM 21893 C CA . THR A 1 44 ? -6.809 1.863 3.735 1.00 0.00 44 THR A CA 15
ATOM 21894 C C . THR A 1 44 ? -6.956 0.820 2.634 1.00 0.00 44 THR A C 15
ATOM 21895 O O . THR A 1 44 ? -7.182 1.157 1.471 1.00 0.00 44 THR A O 15
ATOM 21906 N N . VAL A 1 45 ? -6.827 -0.449 3.006 1.00 0.00 45 VAL A N 15
ATOM 21907 C CA . VAL A 1 45 ? -6.948 -1.543 2.050 1.00 0.00 45 VAL A CA 15
ATOM 21908 C C . VAL A 1 45 ? -7.964 -2.576 2.522 1.00 0.00 45 VAL A C 15
ATOM 21909 O O . VAL A 1 45 ? -7.958 -2.984 3.682 1.00 0.00 45 VAL A O 15
ATOM 21922 N N . GLY A 1 46 ? -8.839 -2.997 1.612 1.00 0.00 46 GLY A N 15
ATOM 21923 C CA . GLY A 1 46 ? -9.850 -3.980 1.954 1.00 0.00 46 GLY A CA 15
ATOM 21924 C C . GLY A 1 46 ? -11.075 -3.354 2.590 1.00 0.00 46 GLY A C 15
ATOM 21925 O O . GLY A 1 46 ? -12.179 -3.888 2.485 1.00 0.00 46 GLY A O 15
ATOM 21929 N N . GLY A 1 47 ? -10.881 -2.218 3.254 1.00 0.00 47 GLY A N 15
ATOM 21930 C CA . GLY A 1 47 ? -11.989 -1.539 3.900 1.00 0.00 47 GLY A CA 15
ATOM 21931 C C . GLY A 1 47 ? -11.821 -1.460 5.405 1.00 0.00 47 GLY A C 15
ATOM 21932 O O . GLY A 1 47 ? -12.759 -1.727 6.157 1.00 0.00 47 GLY A O 15
ATOM 21936 N N . LYS A 1 48 ? -10.623 -1.093 5.847 1.00 0.00 48 LYS A N 15
ATOM 21937 C CA . LYS A 1 48 ? -10.333 -0.980 7.271 1.00 0.00 48 LYS A CA 15
ATOM 21938 C C . LYS A 1 48 ? -8.974 -0.328 7.500 1.00 0.00 48 LYS A C 15
ATOM 21939 O O . LYS A 1 48 ? -8.139 -0.274 6.597 1.00 0.00 48 LYS A O 15
ATOM 21958 N N . THR A 1 49 ? -8.756 0.165 8.716 1.00 0.00 49 THR A N 15
ATOM 21959 C CA . THR A 1 49 ? -7.498 0.812 9.064 1.00 0.00 49 THR A CA 15
ATOM 21960 C C . THR A 1 49 ? -6.430 -0.216 9.420 1.00 0.00 49 THR A C 15
ATOM 21961 O O . THR A 1 49 ? -6.467 -0.817 10.494 1.00 0.00 49 THR A O 15
ATOM 21972 N N . VAL A 1 50 ? -5.478 -0.413 8.514 1.00 0.00 50 VAL A N 15
ATOM 21973 C CA . VAL A 1 50 ? -4.399 -1.367 8.734 1.00 0.00 50 VAL A CA 15
ATOM 21974 C C . VAL A 1 50 ? -3.210 -0.704 9.420 1.00 0.00 50 VAL A C 15
ATOM 21975 O O . VAL A 1 50 ? -3.131 0.521 9.502 1.00 0.00 50 VAL A O 15
ATOM 21988 N N . GLY A 1 51 ? -2.285 -1.523 9.913 1.00 0.00 51 GLY A N 15
ATOM 21989 C CA . GLY A 1 51 ? -1.112 -0.997 10.586 1.00 0.00 51 GLY A CA 15
ATOM 21990 C C . GLY A 1 51 ? -1.068 -1.374 12.054 1.00 0.00 51 GLY A C 15
ATOM 21991 O O . GLY A 1 51 ? -1.057 -0.504 12.925 1.00 0.00 51 GLY A O 15
ATOM 21995 N N . SER A 1 52 ? -1.044 -2.674 12.329 1.00 0.00 52 SER A N 15
ATOM 21996 C CA . SER A 1 52 ? -1.007 -3.164 13.702 1.00 0.00 52 SER A CA 15
ATOM 21997 C C . SER A 1 52 ? -0.861 -4.682 13.733 1.00 0.00 52 SER A C 15
ATOM 21998 O O . SER A 1 52 ? -1.285 -5.377 12.810 1.00 0.00 52 SER A O 15
ATOM 22006 N N . SER A 1 53 ? -0.256 -5.190 14.802 1.00 0.00 53 SER A N 15
ATOM 22007 C CA . SER A 1 53 ? -0.049 -6.626 14.954 1.00 0.00 53 SER A CA 15
ATOM 22008 C C . SER A 1 53 ? 0.787 -7.178 13.803 1.00 0.00 53 SER A C 15
ATOM 22009 O O . SER A 1 53 ? 0.493 -8.245 13.264 1.00 0.00 53 SER A O 15
ATOM 22017 N N . SER A 1 54 ? 1.830 -6.443 13.431 1.00 0.00 54 SER A N 15
ATOM 22018 C CA . SER A 1 54 ? 2.707 -6.856 12.342 1.00 0.00 54 SER A CA 15
ATOM 22019 C C . SER A 1 54 ? 1.926 -6.994 11.038 1.00 0.00 54 SER A C 15
ATOM 22020 O O . SER A 1 54 ? 1.950 -8.045 10.397 1.00 0.00 54 SER A O 15
ATOM 22028 N N . ARG A 1 55 ? 1.235 -5.926 10.654 1.00 0.00 55 ARG A N 15
ATOM 22029 C CA . ARG A 1 55 ? 0.446 -5.928 9.428 1.00 0.00 55 ARG A CA 15
ATOM 22030 C C . ARG A 1 55 ? 0.369 -4.526 8.829 1.00 0.00 55 ARG A C 15
ATOM 22031 O O . ARG A 1 55 ? 0.055 -3.559 9.524 1.00 0.00 55 ARG A O 15
ATOM 22052 N N . PHE A 1 56 ? 0.658 -4.424 7.536 1.00 0.00 56 PHE A N 15
ATOM 22053 C CA . PHE A 1 56 ? 0.623 -3.141 6.844 1.00 0.00 56 PHE A CA 15
ATOM 22054 C C . PHE A 1 56 ? 1.370 -2.074 7.639 1.00 0.00 56 PHE A C 15
ATOM 22055 O O . PHE A 1 56 ? 0.819 -1.019 7.951 1.00 0.00 56 PHE A O 15
ATOM 22072 N N . GLN A 1 57 ? 2.628 -2.358 7.961 1.00 0.00 57 GLN A N 15
ATOM 22073 C CA . GLN A 1 57 ? 3.451 -1.423 8.721 1.00 0.00 57 GLN A CA 15
ATOM 22074 C C . GLN A 1 57 ? 3.689 -0.141 7.930 1.00 0.00 57 GLN A C 15
ATOM 22075 O O . GLN A 1 57 ? 4.613 -0.062 7.120 1.00 0.00 57 GLN A O 15
ATOM 22089 N N . ALA A 1 58 ? 2.849 0.861 8.169 1.00 0.00 58 ALA A N 15
ATOM 22090 C CA . ALA A 1 58 ? 2.970 2.140 7.481 1.00 0.00 58 ALA A CA 15
ATOM 22091 C C . ALA A 1 58 ? 4.239 2.873 7.902 1.00 0.00 58 ALA A C 15
ATOM 22092 O O . ALA A 1 58 ? 4.401 3.236 9.068 1.00 0.00 58 ALA A O 15
ATOM 22099 N N . THR A 1 59 ? 5.138 3.088 6.947 1.00 0.00 59 THR A N 15
ATOM 22100 C CA . THR A 1 59 ? 6.393 3.776 7.220 1.00 0.00 59 THR A CA 15
ATOM 22101 C C . THR A 1 59 ? 6.663 4.860 6.182 1.00 0.00 59 THR A C 15
ATOM 22102 O O . THR A 1 59 ? 5.858 5.080 5.277 1.00 0.00 59 THR A O 15
ATOM 22113 N N . ARG A 1 60 ? 7.801 5.533 6.318 1.00 0.00 60 ARG A N 15
ATOM 22114 C CA . ARG A 1 60 ? 8.176 6.594 5.392 1.00 0.00 60 ARG A CA 15
ATOM 22115 C C . ARG A 1 60 ? 9.689 6.635 5.195 1.00 0.00 60 ARG A C 15
ATOM 22116 O O . ARG A 1 60 ? 10.451 6.343 6.116 1.00 0.00 60 ARG A O 15
ATOM 22137 N N . GLN A 1 61 ? 10.114 6.997 3.990 1.00 0.00 61 GLN A N 15
ATOM 22138 C CA . GLN A 1 61 ? 11.536 7.074 3.673 1.00 0.00 61 GLN A CA 15
ATOM 22139 C C . GLN A 1 61 ? 11.822 8.242 2.734 1.00 0.00 61 GLN A C 15
ATOM 22140 O O . GLN A 1 61 ? 11.518 8.182 1.543 1.00 0.00 61 GLN A O 15
ATOM 22154 N N . GLY A 1 62 ? 12.408 9.303 3.279 1.00 0.00 62 GLY A N 15
ATOM 22155 C CA . GLY A 1 62 ? 12.725 10.470 2.476 1.00 0.00 62 GLY A CA 15
ATOM 22156 C C . GLY A 1 62 ? 11.621 10.816 1.496 1.00 0.00 62 GLY A C 15
ATOM 22157 O O . GLY A 1 62 ? 11.739 10.552 0.299 1.00 0.00 62 GLY A O 15
ATOM 22161 N N . ARG A 1 63 ? 10.545 11.408 2.004 1.00 0.00 63 ARG A N 15
ATOM 22162 C CA . ARG A 1 63 ? 9.415 11.788 1.166 1.00 0.00 63 ARG A CA 15
ATOM 22163 C C . ARG A 1 63 ? 8.835 10.571 0.451 1.00 0.00 63 ARG A C 15
ATOM 22164 O O . ARG A 1 63 ? 8.665 10.577 -0.769 1.00 0.00 63 ARG A O 15
ATOM 22185 N N . LYS A 1 64 ? 8.533 9.529 1.217 1.00 0.00 64 LYS A N 15
ATOM 22186 C CA . LYS A 1 64 ? 7.972 8.305 0.659 1.00 0.00 64 LYS A CA 15
ATOM 22187 C C . LYS A 1 64 ? 7.083 7.599 1.678 1.00 0.00 64 LYS A C 15
ATOM 22188 O O . LYS A 1 64 ? 7.134 7.897 2.872 1.00 0.00 64 LYS A O 15
ATOM 22207 N N . TYR A 1 65 ? 6.271 6.663 1.200 1.00 0.00 65 TYR A N 15
ATOM 22208 C CA . TYR A 1 65 ? 5.370 5.916 2.070 1.00 0.00 65 TYR A CA 15
ATOM 22209 C C . TYR A 1 65 ? 5.379 4.432 1.717 1.00 0.00 65 TYR A C 15
ATOM 22210 O O . TYR A 1 65 ? 4.825 4.021 0.697 1.00 0.00 65 TYR A O 15
ATOM 22228 N N . ILE A 1 66 ? 6.012 3.632 2.569 1.00 0.00 66 ILE A N 15
ATOM 22229 C CA . ILE A 1 66 ? 6.092 2.193 2.350 1.00 0.00 66 ILE A CA 15
ATOM 22230 C C . ILE A 1 66 ? 5.067 1.450 3.200 1.00 0.00 66 ILE A C 15
ATOM 22231 O O . ILE A 1 66 ? 4.997 1.638 4.415 1.00 0.00 66 ILE A O 15
ATOM 22247 N N . LEU A 1 67 ? 4.274 0.603 2.553 1.00 0.00 67 LEU A N 15
ATOM 22248 C CA . LEU A 1 67 ? 3.252 -0.172 3.249 1.00 0.00 67 LEU A CA 15
ATOM 22249 C C . LEU A 1 67 ? 3.588 -1.660 3.227 1.00 0.00 67 LEU A C 15
ATOM 22250 O O . LEU A 1 67 ? 3.253 -2.369 2.278 1.00 0.00 67 LEU A O 15
ATOM 22266 N N . VAL A 1 68 ? 4.251 -2.127 4.281 1.00 0.00 68 VAL A N 15
ATOM 22267 C CA . VAL A 1 68 ? 4.629 -3.531 4.384 1.00 0.00 68 VAL A CA 15
ATOM 22268 C C . VAL A 1 68 ? 3.416 -4.408 4.674 1.00 0.00 68 VAL A C 15
ATOM 22269 O O . VAL A 1 68 ? 3.064 -4.637 5.832 1.00 0.00 68 VAL A O 15
ATOM 22282 N N . VAL A 1 69 ? 2.779 -4.896 3.615 1.00 0.00 69 VAL A N 15
ATOM 22283 C CA . VAL A 1 69 ? 1.605 -5.750 3.755 1.00 0.00 69 VAL A CA 15
ATOM 22284 C C . VAL A 1 69 ? 2.003 -7.180 4.100 1.00 0.00 69 VAL A C 15
ATOM 22285 O O . VAL A 1 69 ? 2.723 -7.834 3.345 1.00 0.00 69 VAL A O 15
ATOM 22298 N N . ARG A 1 70 ? 1.530 -7.661 5.245 1.00 0.00 70 ARG A N 15
ATOM 22299 C CA . ARG A 1 70 ? 1.837 -9.015 5.690 1.00 0.00 70 ARG A CA 15
ATOM 22300 C C . ARG A 1 70 ? 0.563 -9.841 5.838 1.00 0.00 70 ARG A C 15
ATOM 22301 O O . ARG A 1 70 ? -0.514 -9.299 6.082 1.00 0.00 70 ARG A O 15
ATOM 22322 N N . GLU A 1 71 ? 0.695 -11.155 5.689 1.00 0.00 71 GLU A N 15
ATOM 22323 C CA . GLU A 1 71 ? -0.447 -12.055 5.805 1.00 0.00 71 GLU A CA 15
ATOM 22324 C C . GLU A 1 71 ? -1.618 -11.560 4.960 1.00 0.00 71 GLU A C 15
ATOM 22325 O O . GLU A 1 71 ? -2.762 -11.551 5.412 1.00 0.00 71 GLU A O 15
ATOM 22337 N N . ALA A 1 72 ? -1.321 -11.149 3.732 1.00 0.00 72 ALA A N 15
ATOM 22338 C CA . ALA A 1 72 ? -2.348 -10.655 2.823 1.00 0.00 72 ALA A CA 15
ATOM 22339 C C . ALA A 1 72 ? -3.570 -11.567 2.826 1.00 0.00 72 ALA A C 15
ATOM 22340 O O . ALA A 1 72 ? -3.470 -12.753 3.141 1.00 0.00 72 ALA A O 15
ATOM 22347 N N . ALA A 1 73 ? -4.722 -11.006 2.475 1.00 0.00 73 ALA A N 15
ATOM 22348 C CA . ALA A 1 73 ? -5.963 -11.770 2.437 1.00 0.00 73 ALA A CA 15
ATOM 22349 C C . ALA A 1 73 ? -6.677 -11.591 1.101 1.00 0.00 73 ALA A C 15
ATOM 22350 O O . ALA A 1 73 ? -6.557 -10.560 0.439 1.00 0.00 73 ALA A O 15
ATOM 22357 N N . PRO A 1 74 ? -7.438 -12.617 0.694 1.00 0.00 74 PRO A N 15
ATOM 22358 C CA . PRO A 1 74 ? -8.186 -12.596 -0.567 1.00 0.00 74 PRO A CA 15
ATOM 22359 C C . PRO A 1 74 ? -9.354 -11.617 -0.531 1.00 0.00 74 PRO A C 15
ATOM 22360 O O . PRO A 1 74 ? -9.807 -11.138 -1.571 1.00 0.00 74 PRO A O 15
ATOM 22371 N N . SER A 1 75 ? -9.837 -11.322 0.671 1.00 0.00 75 SER A N 15
ATOM 22372 C CA . SER A 1 75 ? -10.955 -10.401 0.841 1.00 0.00 75 SER A CA 15
ATOM 22373 C C . SER A 1 75 ? -10.505 -8.957 0.641 1.00 0.00 75 SER A C 15
ATOM 22374 O O . SER A 1 75 ? -11.088 -8.218 -0.152 1.00 0.00 75 SER A O 15
ATOM 22382 N N . ASP A 1 76 ? -9.465 -8.563 1.367 1.00 0.00 76 ASP A N 15
ATOM 22383 C CA . ASP A 1 76 ? -8.934 -7.208 1.270 1.00 0.00 76 ASP A CA 15
ATOM 22384 C C . ASP A 1 76 ? -8.800 -6.780 -0.189 1.00 0.00 76 ASP A C 15
ATOM 22385 O O . ASP A 1 76 ? -9.042 -5.623 -0.531 1.00 0.00 76 ASP A O 15
ATOM 22394 N N . ALA A 1 77 ? -8.413 -7.721 -1.043 1.00 0.00 77 ALA A N 15
ATOM 22395 C CA . ALA A 1 77 ? -8.248 -7.442 -2.464 1.00 0.00 77 ALA A CA 15
ATOM 22396 C C . ALA A 1 77 ? -9.418 -6.627 -3.003 1.00 0.00 77 ALA A C 15
ATOM 22397 O O . ALA A 1 77 ? -10.577 -7.016 -2.859 1.00 0.00 77 ALA A O 15
ATOM 22404 N N . GLY A 1 78 ? -9.108 -5.494 -3.625 1.00 0.00 78 GLY A N 15
ATOM 22405 C CA . GLY A 1 78 ? -10.146 -4.642 -4.176 1.00 0.00 78 GLY A CA 15
ATOM 22406 C C . GLY A 1 78 ? -9.613 -3.296 -4.625 1.00 0.00 78 GLY A C 15
ATOM 22407 O O . GLY A 1 78 ? -9.645 -2.974 -5.812 1.00 0.00 78 GLY A O 15
ATOM 22411 N N . GLU A 1 79 ? -9.124 -2.507 -3.673 1.00 0.00 79 GLU A N 15
ATOM 22412 C CA . GLU A 1 79 ? -8.585 -1.187 -3.978 1.00 0.00 79 GLU A CA 15
ATOM 22413 C C . GLU A 1 79 ? -7.784 -0.641 -2.800 1.00 0.00 79 GLU A C 15
ATOM 22414 O O . GLU A 1 79 ? -8.225 -0.704 -1.652 1.00 0.00 79 GLU A O 15
ATOM 22426 N N . VAL A 1 80 ? -6.603 -0.105 -3.092 1.00 0.00 80 VAL A N 15
ATOM 22427 C CA . VAL A 1 80 ? -5.740 0.453 -2.058 1.00 0.00 80 VAL A CA 15
ATOM 22428 C C . VAL A 1 80 ? -5.752 1.977 -2.095 1.00 0.00 80 VAL A C 15
ATOM 22429 O O . VAL A 1 80 ? -5.161 2.592 -2.982 1.00 0.00 80 VAL A O 15
ATOM 22442 N N . VAL A 1 81 ? -6.430 2.582 -1.125 1.00 0.00 81 VAL A N 15
ATOM 22443 C CA . VAL A 1 81 ? -6.519 4.035 -1.045 1.00 0.00 81 VAL A CA 15
ATOM 22444 C C . VAL A 1 81 ? -5.543 4.589 -0.013 1.00 0.00 81 VAL A C 15
ATOM 22445 O O . VAL A 1 81 ? -5.433 4.066 1.097 1.00 0.00 81 VAL A O 15
ATOM 22458 N N . PHE A 1 82 ? -4.837 5.651 -0.385 1.00 0.00 82 PHE A N 15
ATOM 22459 C CA . PHE A 1 82 ? -3.869 6.277 0.509 1.00 0.00 82 PHE A CA 15
ATOM 22460 C C . PHE A 1 82 ? -4.035 7.794 0.514 1.00 0.00 82 PHE A C 15
ATOM 22461 O O . PHE A 1 82 ? -3.749 8.464 -0.478 1.00 0.00 82 PHE A O 15
ATOM 22478 N N . SER A 1 83 ? -4.500 8.328 1.639 1.00 0.00 83 SER A N 15
ATOM 22479 C CA . SER A 1 83 ? -4.709 9.765 1.773 1.00 0.00 83 SER A CA 15
ATOM 22480 C C . SER A 1 83 ? -3.591 10.402 2.592 1.00 0.00 83 SER A C 15
ATOM 22481 O O . SER A 1 83 ? -3.153 9.851 3.602 1.00 0.00 83 SER A O 15
ATOM 22489 N N . VAL A 1 84 ? -3.133 11.569 2.150 1.00 0.00 84 VAL A N 15
ATOM 22490 C CA . VAL A 1 84 ? -2.067 12.284 2.841 1.00 0.00 84 VAL A CA 15
ATOM 22491 C C . VAL A 1 84 ? -2.207 13.791 2.658 1.00 0.00 84 VAL A C 15
ATOM 22492 O O . VAL A 1 84 ? -2.427 14.274 1.547 1.00 0.00 84 VAL A O 15
ATOM 22505 N N . ARG A 1 85 ? -2.077 14.529 3.755 1.00 0.00 85 ARG A N 15
ATOM 22506 C CA . ARG A 1 85 ? -2.189 15.982 3.716 1.00 0.00 85 ARG A CA 15
ATOM 22507 C C . ARG A 1 85 ? -3.317 16.415 2.784 1.00 0.00 85 ARG A C 15
ATOM 22508 O O . ARG A 1 85 ? -3.280 17.503 2.212 1.00 0.00 85 ARG A O 15
ATOM 22529 N N . GLY A 1 86 ? -4.320 15.554 2.637 1.00 0.00 86 GLY A N 15
ATOM 22530 C CA . GLY A 1 86 ? -5.444 15.865 1.774 1.00 0.00 86 GLY A CA 15
ATOM 22531 C C . GLY A 1 86 ? -5.467 15.011 0.522 1.00 0.00 86 GLY A C 15
ATOM 22532 O O . GLY A 1 86 ? -6.510 14.472 0.148 1.00 0.00 86 GLY A O 15
ATOM 22536 N N . LEU A 1 87 ? -4.316 14.887 -0.129 1.00 0.00 87 LEU A N 15
ATOM 22537 C CA . LEU A 1 87 ? -4.208 14.093 -1.348 1.00 0.00 87 LEU A CA 15
ATOM 22538 C C . LEU A 1 87 ? -4.748 12.683 -1.129 1.00 0.00 87 LEU A C 15
ATOM 22539 O O . LEU A 1 87 ? -4.924 12.242 0.007 1.00 0.00 87 LEU A O 15
ATOM 22555 N N . THR A 1 88 ? -5.009 11.978 -2.226 1.00 0.00 88 THR A N 15
ATOM 22556 C CA . THR A 1 88 ? -5.529 10.618 -2.155 1.00 0.00 88 THR A CA 15
ATOM 22557 C C . THR A 1 88 ? -5.246 9.854 -3.443 1.00 0.00 88 THR A C 15
ATOM 22558 O O . THR A 1 88 ? -5.505 10.349 -4.540 1.00 0.00 88 THR A O 15
ATOM 22569 N N . SER A 1 89 ? -4.714 8.644 -3.303 1.00 0.00 89 SER A N 15
ATOM 22570 C CA . SER A 1 89 ? -4.393 7.811 -4.457 1.00 0.00 89 SER A CA 15
ATOM 22571 C C . SER A 1 89 ? -5.211 6.523 -4.441 1.00 0.00 89 SER A C 15
ATOM 22572 O O . SER A 1 89 ? -5.902 6.224 -3.468 1.00 0.00 89 SER A O 15
ATOM 22580 N N . LYS A 1 90 ? -5.127 5.764 -5.529 1.00 0.00 90 LYS A N 15
ATOM 22581 C CA . LYS A 1 90 ? -5.857 4.507 -5.642 1.00 0.00 90 LYS A CA 15
ATOM 22582 C C . LYS A 1 90 ? -5.047 3.476 -6.422 1.00 0.00 90 LYS A C 15
ATOM 22583 O O . LYS A 1 90 ? -4.256 3.828 -7.297 1.00 0.00 90 LYS A O 15
ATOM 22602 N N . ALA A 1 91 ? -5.250 2.203 -6.100 1.00 0.00 91 ALA A N 15
ATOM 22603 C CA . ALA A 1 91 ? -4.541 1.122 -6.773 1.00 0.00 91 ALA A CA 15
ATOM 22604 C C . ALA A 1 91 ? -5.371 -0.158 -6.779 1.00 0.00 91 ALA A C 15
ATOM 22605 O O . ALA A 1 91 ? -6.466 -0.202 -6.220 1.00 0.00 91 ALA A O 15
ATOM 22612 N N . SER A 1 92 ? -4.841 -1.198 -7.416 1.00 0.00 92 SER A N 15
ATOM 22613 C CA . SER A 1 92 ? -5.535 -2.477 -7.499 1.00 0.00 92 SER A CA 15
ATOM 22614 C C . SER A 1 92 ? -4.661 -3.605 -6.958 1.00 0.00 92 SER A C 15
ATOM 22615 O O . SER A 1 92 ? -3.664 -3.984 -7.574 1.00 0.00 92 SER A O 15
ATOM 22623 N N . LEU A 1 93 ? -5.042 -4.138 -5.803 1.00 0.00 93 LEU A N 15
ATOM 22624 C CA . LEU A 1 93 ? -4.295 -5.223 -5.177 1.00 0.00 93 LEU A CA 15
ATOM 22625 C C . LEU A 1 93 ? -4.913 -6.576 -5.514 1.00 0.00 93 LEU A C 15
ATOM 22626 O O . LEU A 1 93 ? -6.076 -6.833 -5.201 1.00 0.00 93 LEU A O 15
ATOM 22642 N N . ILE A 1 94 ? -4.128 -7.437 -6.152 1.00 0.00 94 ILE A N 15
ATOM 22643 C CA . ILE A 1 94 ? -4.598 -8.765 -6.528 1.00 0.00 94 ILE A CA 15
ATOM 22644 C C . ILE A 1 94 ? -4.069 -9.827 -5.571 1.00 0.00 94 ILE A C 15
ATOM 22645 O O . ILE A 1 94 ? -2.862 -9.942 -5.359 1.00 0.00 94 ILE A O 15
ATOM 22661 N N . VAL A 1 95 ? -4.981 -10.604 -4.995 1.00 0.00 95 VAL A N 15
ATOM 22662 C CA . VAL A 1 95 ? -4.607 -11.659 -4.061 1.00 0.00 95 VAL A CA 15
ATOM 22663 C C . VAL A 1 95 ? -5.248 -12.988 -4.448 1.00 0.00 95 VAL A C 15
ATOM 22664 O O . VAL A 1 95 ? -6.404 -13.250 -4.117 1.00 0.00 95 VAL A O 15
ATOM 22677 N N . ARG A 1 96 ? -4.489 -13.822 -5.151 1.00 0.00 96 ARG A N 15
ATOM 22678 C CA . ARG A 1 96 ? -4.984 -15.124 -5.584 1.00 0.00 96 ARG A CA 15
ATOM 22679 C C . ARG A 1 96 ? -4.707 -16.189 -4.527 1.00 0.00 96 ARG A C 15
ATOM 22680 O O . ARG A 1 96 ? -3.579 -16.331 -4.057 1.00 0.00 96 ARG A O 15
ATOM 22701 N N . GLU A 1 97 ? -5.744 -16.934 -4.160 1.00 0.00 97 GLU A N 15
ATOM 22702 C CA . GLU A 1 97 ? -5.612 -17.986 -3.158 1.00 0.00 97 GLU A CA 15
ATOM 22703 C C . GLU A 1 97 ? -4.264 -18.689 -3.282 1.00 0.00 97 GLU A C 15
ATOM 22704 O O . GLU A 1 97 ? -3.665 -18.721 -4.358 1.00 0.00 97 GLU A O 15
ATOM 22716 N N . ARG A 1 98 ? -3.792 -19.251 -2.174 1.00 0.00 98 ARG A N 15
ATOM 22717 C CA . ARG A 1 98 ? -2.514 -19.952 -2.158 1.00 0.00 98 ARG A CA 15
ATOM 22718 C C . ARG A 1 98 ? -2.529 -21.133 -3.125 1.00 0.00 98 ARG A C 15
ATOM 22719 O O . ARG A 1 98 ? -1.821 -21.134 -4.131 1.00 0.00 98 ARG A O 15
ATOM 22740 N N . SER A 1 99 ? -3.341 -22.138 -2.811 1.00 0.00 99 SER A N 15
ATOM 22741 C CA . SER A 1 99 ? -3.446 -23.327 -3.649 1.00 0.00 99 SER A CA 15
ATOM 22742 C C . SER A 1 99 ? -2.103 -23.658 -4.291 1.00 0.00 99 SER A C 15
ATOM 22743 O O . SER A 1 99 ? -2.034 -24.006 -5.469 1.00 0.00 99 SER A O 15
ATOM 22751 N N . GLY A 1 100 ? -1.035 -23.548 -3.506 1.00 0.00 100 GLY A N 15
ATOM 22752 C CA . GLY A 1 100 ? 0.293 -23.839 -4.014 1.00 0.00 100 GLY A CA 15
ATOM 22753 C C . GLY A 1 100 ? 0.838 -25.154 -3.493 1.00 0.00 100 GLY A C 15
ATOM 22754 O O . GLY A 1 100 ? 0.308 -25.739 -2.548 1.00 0.00 100 GLY A O 15
ATOM 22758 N N . PRO A 1 101 ? 1.921 -25.639 -4.117 1.00 0.00 101 PRO A N 15
ATOM 22759 C CA . PRO A 1 101 ? 2.561 -26.899 -3.728 1.00 0.00 101 PRO A CA 15
ATOM 22760 C C . PRO A 1 101 ? 3.263 -26.800 -2.377 1.00 0.00 101 PRO A C 15
ATOM 22761 O O . PRO A 1 101 ? 3.802 -27.785 -1.874 1.00 0.00 101 PRO A O 15
ATOM 22772 N N . SER A 1 102 ? 3.251 -25.605 -1.796 1.00 0.00 102 SER A N 15
ATOM 22773 C CA . SER A 1 102 ? 3.889 -25.377 -0.504 1.00 0.00 102 SER A CA 15
ATOM 22774 C C . SER A 1 102 ? 3.588 -26.520 0.460 1.00 0.00 102 SER A C 15
ATOM 22775 O O . SER A 1 102 ? 2.431 -26.784 0.785 1.00 0.00 102 SER A O 15
ATOM 22783 N N . SER A 1 103 ? 4.639 -27.196 0.913 1.00 0.00 103 SER A N 15
ATOM 22784 C CA . SER A 1 103 ? 4.489 -28.314 1.837 1.00 0.00 103 SER A CA 15
ATOM 22785 C C . SER A 1 103 ? 4.935 -27.921 3.242 1.00 0.00 103 SER A C 15
ATOM 22786 O O . SER A 1 103 ? 6.116 -27.681 3.487 1.00 0.00 103 SER A O 15
ATOM 22794 N N . GLY A 1 104 ? 3.978 -27.856 4.164 1.00 0.00 104 GLY A N 15
ATOM 22795 C CA . GLY A 1 104 ? 4.290 -27.492 5.533 1.00 0.00 104 GLY A CA 15
ATOM 22796 C C . GLY A 1 104 ? 3.521 -28.320 6.543 1.00 0.00 104 GLY A C 15
ATOM 22797 O O . GLY A 1 104 ? 3.659 -28.124 7.751 1.00 0.00 104 GLY A O 15
ATOM 22801 N N . GLY A 1 1 ? 10.174 25.716 1.466 1.00 0.00 1 GLY A N 16
ATOM 22802 C CA . GLY A 1 1 ? 9.152 26.516 2.114 1.00 0.00 1 GLY A CA 16
ATOM 22803 C C . GLY A 1 1 ? 8.741 27.716 1.284 1.00 0.00 1 GLY A C 16
ATOM 22804 O O . GLY A 1 1 ? 9.112 28.848 1.591 1.00 0.00 1 GLY A O 16
ATOM 22808 N N . SER A 1 2 ? 7.973 27.467 0.228 1.00 0.00 2 SER A N 16
ATOM 22809 C CA . SER A 1 2 ? 7.516 28.535 -0.653 1.00 0.00 2 SER A CA 16
ATOM 22810 C C . SER A 1 2 ? 6.215 28.146 -1.349 1.00 0.00 2 SER A C 16
ATOM 22811 O O . SER A 1 2 ? 5.986 26.975 -1.651 1.00 0.00 2 SER A O 16
ATOM 22819 N N . SER A 1 3 ? 5.367 29.137 -1.602 1.00 0.00 3 SER A N 16
ATOM 22820 C CA . SER A 1 3 ? 4.087 28.900 -2.259 1.00 0.00 3 SER A CA 16
ATOM 22821 C C . SER A 1 3 ? 3.916 29.820 -3.464 1.00 0.00 3 SER A C 16
ATOM 22822 O O . SER A 1 3 ? 4.733 30.707 -3.702 1.00 0.00 3 SER A O 16
ATOM 22830 N N . GLY A 1 4 ? 2.845 29.600 -4.221 1.00 0.00 4 GLY A N 16
ATOM 22831 C CA . GLY A 1 4 ? 2.585 30.416 -5.393 1.00 0.00 4 GLY A CA 16
ATOM 22832 C C . GLY A 1 4 ? 3.022 29.742 -6.678 1.00 0.00 4 GLY A C 16
ATOM 22833 O O . GLY A 1 4 ? 2.306 29.775 -7.679 1.00 0.00 4 GLY A O 16
ATOM 22837 N N . SER A 1 5 ? 4.201 29.129 -6.652 1.00 0.00 5 SER A N 16
ATOM 22838 C CA . SER A 1 5 ? 4.736 28.449 -7.825 1.00 0.00 5 SER A CA 16
ATOM 22839 C C . SER A 1 5 ? 4.179 27.032 -7.933 1.00 0.00 5 SER A C 16
ATOM 22840 O O . SER A 1 5 ? 3.549 26.675 -8.928 1.00 0.00 5 SER A O 16
ATOM 22848 N N . SER A 1 6 ? 4.417 26.230 -6.900 1.00 0.00 6 SER A N 16
ATOM 22849 C CA . SER A 1 6 ? 3.944 24.851 -6.878 1.00 0.00 6 SER A CA 16
ATOM 22850 C C . SER A 1 6 ? 2.442 24.788 -7.137 1.00 0.00 6 SER A C 16
ATOM 22851 O O . SER A 1 6 ? 1.981 24.046 -8.003 1.00 0.00 6 SER A O 16
ATOM 22859 N N . GLY A 1 7 ? 1.683 25.574 -6.379 1.00 0.00 7 GLY A N 16
ATOM 22860 C CA . GLY A 1 7 ? 0.241 25.593 -6.541 1.00 0.00 7 GLY A CA 16
ATOM 22861 C C . GLY A 1 7 ? -0.374 24.212 -6.425 1.00 0.00 7 GLY A C 16
ATOM 22862 O O . GLY A 1 7 ? -0.475 23.660 -5.329 1.00 0.00 7 GLY A O 16
ATOM 22866 N N . HIS A 1 8 ? -0.787 23.653 -7.558 1.00 0.00 8 HIS A N 16
ATOM 22867 C CA . HIS A 1 8 ? -1.397 22.328 -7.579 1.00 0.00 8 HIS A CA 16
ATOM 22868 C C . HIS A 1 8 ? -0.366 21.251 -7.252 1.00 0.00 8 HIS A C 16
ATOM 22869 O O . HIS A 1 8 ? 0.491 20.928 -8.075 1.00 0.00 8 HIS A O 16
ATOM 22884 N N . VAL A 1 9 ? -0.456 20.699 -6.047 1.00 0.00 9 VAL A N 16
ATOM 22885 C CA . VAL A 1 9 ? 0.467 19.658 -5.612 1.00 0.00 9 VAL A CA 16
ATOM 22886 C C . VAL A 1 9 ? -0.244 18.317 -5.466 1.00 0.00 9 VAL A C 16
ATOM 22887 O O . VAL A 1 9 ? -1.266 18.216 -4.789 1.00 0.00 9 VAL A O 16
ATOM 22900 N N . GLY A 1 10 ? 0.304 17.290 -6.107 1.00 0.00 10 GLY A N 16
ATOM 22901 C CA . GLY A 1 10 ? -0.291 15.968 -6.036 1.00 0.00 10 GLY A CA 16
ATOM 22902 C C . GLY A 1 10 ? 0.741 14.861 -6.126 1.00 0.00 10 GLY A C 16
ATOM 22903 O O . GLY A 1 10 ? 1.928 15.125 -6.320 1.00 0.00 10 GLY A O 16
ATOM 22907 N N . ILE A 1 11 ? 0.289 13.620 -5.983 1.00 0.00 11 ILE A N 16
ATOM 22908 C CA . ILE A 1 11 ? 1.182 12.470 -6.049 1.00 0.00 11 ILE A CA 16
ATOM 22909 C C . ILE A 1 11 ? 2.003 12.484 -7.334 1.00 0.00 11 ILE A C 16
ATOM 22910 O O . ILE A 1 11 ? 1.452 12.504 -8.435 1.00 0.00 11 ILE A O 16
ATOM 22926 N N . THR A 1 12 ? 3.324 12.472 -7.187 1.00 0.00 12 THR A N 16
ATOM 22927 C CA . THR A 1 12 ? 4.221 12.483 -8.335 1.00 0.00 12 THR A CA 16
ATOM 22928 C C . THR A 1 12 ? 4.503 11.067 -8.826 1.00 0.00 12 THR A C 16
ATOM 22929 O O . THR A 1 12 ? 4.763 10.849 -10.009 1.00 0.00 12 THR A O 16
ATOM 22940 N N . LYS A 1 13 ? 4.449 10.107 -7.909 1.00 0.00 13 LYS A N 16
ATOM 22941 C CA . LYS A 1 13 ? 4.696 8.710 -8.248 1.00 0.00 13 LYS A CA 16
ATOM 22942 C C . LYS A 1 13 ? 3.446 7.866 -8.021 1.00 0.00 13 LYS A C 16
ATOM 22943 O O . LYS A 1 13 ? 3.405 7.033 -7.115 1.00 0.00 13 LYS A O 16
ATOM 22962 N N . ARG A 1 14 ? 2.431 8.085 -8.850 1.00 0.00 14 ARG A N 16
ATOM 22963 C CA . ARG A 1 14 ? 1.181 7.344 -8.739 1.00 0.00 14 ARG A CA 16
ATOM 22964 C C . ARG A 1 14 ? 1.442 5.893 -8.345 1.00 0.00 14 ARG A C 16
ATOM 22965 O O . ARG A 1 14 ? 2.450 5.304 -8.737 1.00 0.00 14 ARG A O 16
ATOM 22986 N N . LEU A 1 15 ? 0.528 5.323 -7.567 1.00 0.00 15 LEU A N 16
ATOM 22987 C CA . LEU A 1 15 ? 0.659 3.941 -7.119 1.00 0.00 15 LEU A CA 16
ATOM 22988 C C . LEU A 1 15 ? 0.692 2.984 -8.306 1.00 0.00 15 LEU A C 16
ATOM 22989 O O . LEU A 1 15 ? 0.212 3.308 -9.393 1.00 0.00 15 LEU A O 16
ATOM 23005 N N . LYS A 1 16 ? 1.261 1.803 -8.091 1.00 0.00 16 LYS A N 16
ATOM 23006 C CA . LYS A 1 16 ? 1.354 0.796 -9.142 1.00 0.00 16 LYS A CA 16
ATOM 23007 C C . LYS A 1 16 ? 0.750 -0.527 -8.682 1.00 0.00 16 LYS A C 16
ATOM 23008 O O . LYS A 1 16 ? 0.959 -0.956 -7.547 1.00 0.00 16 LYS A O 16
ATOM 23027 N N . THR A 1 17 ? 0.002 -1.172 -9.572 1.00 0.00 17 THR A N 16
ATOM 23028 C CA . THR A 1 17 ? -0.632 -2.446 -9.258 1.00 0.00 17 THR A CA 16
ATOM 23029 C C . THR A 1 17 ? 0.401 -3.482 -8.828 1.00 0.00 17 THR A C 16
ATOM 23030 O O . THR A 1 17 ? 1.484 -3.568 -9.404 1.00 0.00 17 THR A O 16
ATOM 23041 N N . MET A 1 18 ? 0.056 -4.267 -7.812 1.00 0.00 18 MET A N 16
ATOM 23042 C CA . MET A 1 18 ? 0.954 -5.299 -7.306 1.00 0.00 18 MET A CA 16
ATOM 23043 C C . MET A 1 18 ? 0.208 -6.613 -7.097 1.00 0.00 18 MET A C 16
ATOM 23044 O O . MET A 1 18 ? -0.765 -6.672 -6.347 1.00 0.00 18 MET A O 16
ATOM 23058 N N . GLU A 1 19 ? 0.672 -7.665 -7.765 1.00 0.00 19 GLU A N 16
ATOM 23059 C CA . GLU A 1 19 ? 0.047 -8.977 -7.652 1.00 0.00 19 GLU A CA 16
ATOM 23060 C C . GLU A 1 19 ? 0.944 -9.943 -6.884 1.00 0.00 19 GLU A C 16
ATOM 23061 O O . GLU A 1 19 ? 2.147 -10.024 -7.135 1.00 0.00 19 GLU A O 16
ATOM 23073 N N . VAL A 1 20 ? 0.351 -10.674 -5.946 1.00 0.00 20 VAL A N 16
ATOM 23074 C CA . VAL A 1 20 ? 1.095 -11.635 -5.140 1.00 0.00 20 VAL A CA 16
ATOM 23075 C C . VAL A 1 20 ? 0.232 -12.841 -4.787 1.00 0.00 20 VAL A C 16
ATOM 23076 O O . VAL A 1 20 ? -0.988 -12.815 -4.953 1.00 0.00 20 VAL A O 16
ATOM 23089 N N . LEU A 1 21 ? 0.873 -13.897 -4.298 1.00 0.00 21 LEU A N 16
ATOM 23090 C CA . LEU A 1 21 ? 0.164 -15.114 -3.919 1.00 0.00 21 LEU A CA 16
ATOM 23091 C C . LEU A 1 21 ? -0.328 -15.032 -2.478 1.00 0.00 21 LEU A C 16
ATOM 23092 O O . LEU A 1 21 ? 0.373 -14.528 -1.601 1.00 0.00 21 LEU A O 16
ATOM 23108 N N . GLU A 1 22 ? -1.536 -15.534 -2.240 1.00 0.00 22 GLU A N 16
ATOM 23109 C CA . GLU A 1 22 ? -2.120 -15.518 -0.904 1.00 0.00 22 GLU A CA 16
ATOM 23110 C C . GLU A 1 22 ? -1.104 -15.974 0.139 1.00 0.00 22 GLU A C 16
ATOM 23111 O O . GLU A 1 22 ? -0.611 -17.101 0.090 1.00 0.00 22 GLU A O 16
ATOM 23123 N N . GLY A 1 23 ? -0.795 -15.090 1.083 1.00 0.00 23 GLY A N 16
ATOM 23124 C CA . GLY A 1 23 ? 0.160 -15.419 2.124 1.00 0.00 23 GLY A CA 16
ATOM 23125 C C . GLY A 1 23 ? 1.443 -14.620 2.008 1.00 0.00 23 GLY A C 16
ATOM 23126 O O . GLY A 1 23 ? 2.047 -14.255 3.016 1.00 0.00 23 GLY A O 16
ATOM 23130 N N . GLU A 1 24 ? 1.860 -14.348 0.775 1.00 0.00 24 GLU A N 16
ATOM 23131 C CA . GLU A 1 24 ? 3.080 -13.588 0.532 1.00 0.00 24 GLU A CA 16
ATOM 23132 C C . GLU A 1 24 ? 2.996 -12.205 1.170 1.00 0.00 24 GLU A C 16
ATOM 23133 O O . GLU A 1 24 ? 2.013 -11.873 1.831 1.00 0.00 24 GLU A O 16
ATOM 23145 N N . SER A 1 25 ? 4.036 -11.401 0.966 1.00 0.00 25 SER A N 16
ATOM 23146 C CA . SER A 1 25 ? 4.082 -10.055 1.524 1.00 0.00 25 SER A CA 16
ATOM 23147 C C . SER A 1 25 ? 4.561 -9.051 0.481 1.00 0.00 25 SER A C 16
ATOM 23148 O O . SER A 1 25 ? 5.647 -9.195 -0.083 1.00 0.00 25 SER A O 16
ATOM 23156 N N . CYS A 1 26 ? 3.745 -8.034 0.229 1.00 0.00 26 CYS A N 16
ATOM 23157 C CA . CYS A 1 26 ? 4.084 -7.004 -0.747 1.00 0.00 26 CYS A CA 16
ATOM 23158 C C . CYS A 1 26 ? 4.229 -5.643 -0.074 1.00 0.00 26 CYS A C 16
ATOM 23159 O O . CYS A 1 26 ? 3.965 -5.499 1.119 1.00 0.00 26 CYS A O 16
ATOM 23167 N N . SER A 1 27 ? 4.651 -4.649 -0.848 1.00 0.00 27 SER A N 16
ATOM 23168 C CA . SER A 1 27 ? 4.836 -3.300 -0.326 1.00 0.00 27 SER A CA 16
ATOM 23169 C C . SER A 1 27 ? 4.435 -2.255 -1.363 1.00 0.00 27 SER A C 16
ATOM 23170 O O . SER A 1 27 ? 4.964 -2.233 -2.475 1.00 0.00 27 SER A O 16
ATOM 23178 N N . PHE A 1 28 ? 3.497 -1.391 -0.991 1.00 0.00 28 PHE A N 16
ATOM 23179 C CA . PHE A 1 28 ? 3.023 -0.344 -1.889 1.00 0.00 28 PHE A CA 16
ATOM 23180 C C . PHE A 1 28 ? 3.741 0.974 -1.614 1.00 0.00 28 PHE A C 16
ATOM 23181 O O . PHE A 1 28 ? 3.517 1.611 -0.586 1.00 0.00 28 PHE A O 16
ATOM 23198 N N . GLU A 1 29 ? 4.605 1.375 -2.541 1.00 0.00 29 GLU A N 16
ATOM 23199 C CA . GLU A 1 29 ? 5.357 2.616 -2.398 1.00 0.00 29 GLU A CA 16
ATOM 23200 C C . GLU A 1 29 ? 4.612 3.781 -3.042 1.00 0.00 29 GLU A C 16
ATOM 23201 O O . GLU A 1 29 ? 4.069 3.653 -4.140 1.00 0.00 29 GLU A O 16
ATOM 23213 N N . CYS A 1 30 ? 4.590 4.916 -2.351 1.00 0.00 30 CYS A N 16
ATOM 23214 C CA . CYS A 1 30 ? 3.911 6.104 -2.855 1.00 0.00 30 CYS A CA 16
ATOM 23215 C C . CYS A 1 30 ? 4.698 7.365 -2.515 1.00 0.00 30 CYS A C 16
ATOM 23216 O O . CYS A 1 30 ? 4.956 7.654 -1.347 1.00 0.00 30 CYS A O 16
ATOM 23224 N N . VAL A 1 31 ? 5.079 8.114 -3.546 1.00 0.00 31 VAL A N 16
ATOM 23225 C CA . VAL A 1 31 ? 5.839 9.344 -3.357 1.00 0.00 31 VAL A CA 16
ATOM 23226 C C . VAL A 1 31 ? 5.014 10.564 -3.751 1.00 0.00 31 VAL A C 16
ATOM 23227 O O . VAL A 1 31 ? 4.346 10.569 -4.786 1.00 0.00 31 VAL A O 16
ATOM 23240 N N . LEU A 1 32 ? 5.064 11.599 -2.919 1.00 0.00 32 LEU A N 16
ATOM 23241 C CA . LEU A 1 32 ? 4.322 12.828 -3.180 1.00 0.00 32 LEU A CA 16
ATOM 23242 C C . LEU A 1 32 ? 5.248 13.925 -3.694 1.00 0.00 32 LEU A C 16
ATOM 23243 O O . LEU A 1 32 ? 6.451 13.908 -3.435 1.00 0.00 32 LEU A O 16
ATOM 23259 N N . SER A 1 33 ? 4.679 14.880 -4.423 1.00 0.00 33 SER A N 16
ATOM 23260 C CA . SER A 1 33 ? 5.454 15.985 -4.975 1.00 0.00 33 SER A CA 16
ATOM 23261 C C . SER A 1 33 ? 6.211 16.721 -3.874 1.00 0.00 33 SER A C 16
ATOM 23262 O O . SER A 1 33 ? 7.400 17.010 -4.009 1.00 0.00 33 SER A O 16
ATOM 23270 N N . HIS A 1 34 ? 5.513 17.021 -2.783 1.00 0.00 34 HIS A N 16
ATOM 23271 C CA . HIS A 1 34 ? 6.118 17.723 -1.657 1.00 0.00 34 HIS A CA 16
ATOM 23272 C C . HIS A 1 34 ? 6.221 16.809 -0.439 1.00 0.00 34 HIS A C 16
ATOM 23273 O O . HIS A 1 34 ? 5.214 16.300 0.052 1.00 0.00 34 HIS A O 16
ATOM 23288 N N . GLU A 1 35 ? 7.443 16.606 0.042 1.00 0.00 35 GLU A N 16
ATOM 23289 C CA . GLU A 1 35 ? 7.676 15.753 1.201 1.00 0.00 35 GLU A CA 16
ATOM 23290 C C . GLU A 1 35 ? 6.733 16.119 2.344 1.00 0.00 35 GLU A C 16
ATOM 23291 O O . GLU A 1 35 ? 6.750 17.245 2.840 1.00 0.00 35 GLU A O 16
ATOM 23303 N N . SER A 1 36 ? 5.912 15.158 2.756 1.00 0.00 36 SER A N 16
ATOM 23304 C CA . SER A 1 36 ? 4.959 15.380 3.837 1.00 0.00 36 SER A CA 16
ATOM 23305 C C . SER A 1 36 ? 5.536 14.921 5.173 1.00 0.00 36 SER A C 16
ATOM 23306 O O . SER A 1 36 ? 4.864 14.249 5.954 1.00 0.00 36 SER A O 16
ATOM 23314 N N . ALA A 1 37 ? 6.788 15.290 5.427 1.00 0.00 37 ALA A N 16
ATOM 23315 C CA . ALA A 1 37 ? 7.456 14.919 6.668 1.00 0.00 37 ALA A CA 16
ATOM 23316 C C . ALA A 1 37 ? 6.656 15.380 7.882 1.00 0.00 37 ALA A C 16
ATOM 23317 O O . ALA A 1 37 ? 6.475 14.629 8.840 1.00 0.00 37 ALA A O 16
ATOM 23324 N N . SER A 1 38 ? 6.178 16.620 7.834 1.00 0.00 38 SER A N 16
ATOM 23325 C CA . SER A 1 38 ? 5.401 17.182 8.932 1.00 0.00 38 SER A CA 16
ATOM 23326 C C . SER A 1 38 ? 3.987 16.609 8.946 1.00 0.00 38 SER A C 16
ATOM 23327 O O . SER A 1 38 ? 3.553 16.022 9.937 1.00 0.00 38 SER A O 16
ATOM 23335 N N . ASP A 1 39 ? 3.274 16.784 7.839 1.00 0.00 39 ASP A N 16
ATOM 23336 C CA . ASP A 1 39 ? 1.909 16.284 7.722 1.00 0.00 39 ASP A CA 16
ATOM 23337 C C . ASP A 1 39 ? 1.883 14.759 7.768 1.00 0.00 39 ASP A C 16
ATOM 23338 O O . ASP A 1 39 ? 2.637 14.079 7.071 1.00 0.00 39 ASP A O 16
ATOM 23347 N N . PRO A 1 40 ? 0.996 14.207 8.610 1.00 0.00 40 PRO A N 16
ATOM 23348 C CA . PRO A 1 40 ? 0.851 12.757 8.768 1.00 0.00 40 PRO A CA 16
ATOM 23349 C C . PRO A 1 40 ? 0.240 12.098 7.536 1.00 0.00 40 PRO A C 16
ATOM 23350 O O . PRO A 1 40 ? -0.288 12.776 6.655 1.00 0.00 40 PRO A O 16
ATOM 23361 N N . ALA A 1 41 ? 0.315 10.772 7.481 1.00 0.00 41 ALA A N 16
ATOM 23362 C CA . ALA A 1 41 ? -0.233 10.022 6.358 1.00 0.00 41 ALA A CA 16
ATOM 23363 C C . ALA A 1 41 ? -1.231 8.972 6.835 1.00 0.00 41 ALA A C 16
ATOM 23364 O O . ALA A 1 41 ? -1.172 8.520 7.978 1.00 0.00 41 ALA A O 16
ATOM 23371 N N . MET A 1 42 ? -2.146 8.588 5.951 1.00 0.00 42 MET A N 16
ATOM 23372 C CA . MET A 1 42 ? -3.157 7.591 6.282 1.00 0.00 42 MET A CA 16
ATOM 23373 C C . MET A 1 42 ? -3.185 6.478 5.239 1.00 0.00 42 MET A C 16
ATOM 23374 O O . MET A 1 42 ? -3.315 6.739 4.043 1.00 0.00 42 MET A O 16
ATOM 23388 N N . TRP A 1 43 ? -3.062 5.239 5.700 1.00 0.00 43 TRP A N 16
ATOM 23389 C CA . TRP A 1 43 ? -3.073 4.086 4.805 1.00 0.00 43 TRP A CA 16
ATOM 23390 C C . TRP A 1 43 ? -4.373 3.302 4.944 1.00 0.00 43 TRP A C 16
ATOM 23391 O O . TRP A 1 43 ? -4.785 2.954 6.051 1.00 0.00 43 TRP A O 16
ATOM 23412 N N . THR A 1 44 ? -5.016 3.025 3.814 1.00 0.00 44 THR A N 16
ATOM 23413 C CA . THR A 1 44 ? -6.270 2.282 3.810 1.00 0.00 44 THR A CA 16
ATOM 23414 C C . THR A 1 44 ? -6.311 1.280 2.662 1.00 0.00 44 THR A C 16
ATOM 23415 O O . THR A 1 44 ? -5.984 1.611 1.523 1.00 0.00 44 THR A O 16
ATOM 23426 N N . VAL A 1 45 ? -6.717 0.052 2.969 1.00 0.00 45 VAL A N 16
ATOM 23427 C CA . VAL A 1 45 ? -6.804 -0.999 1.963 1.00 0.00 45 VAL A CA 16
ATOM 23428 C C . VAL A 1 45 ? -8.032 -1.875 2.186 1.00 0.00 45 VAL A C 16
ATOM 23429 O O . VAL A 1 45 ? -8.208 -2.453 3.257 1.00 0.00 45 VAL A O 16
ATOM 23442 N N . GLY A 1 46 ? -8.879 -1.968 1.165 1.00 0.00 46 GLY A N 16
ATOM 23443 C CA . GLY A 1 46 ? -10.080 -2.775 1.270 1.00 0.00 46 GLY A CA 16
ATOM 23444 C C . GLY A 1 46 ? -11.213 -2.042 1.962 1.00 0.00 46 GLY A C 16
ATOM 23445 O O . GLY A 1 46 ? -12.372 -2.163 1.567 1.00 0.00 46 GLY A O 16
ATOM 23449 N N . GLY A 1 47 ? -10.877 -1.281 2.999 1.00 0.00 47 GLY A N 16
ATOM 23450 C CA . GLY A 1 47 ? -11.886 -0.539 3.732 1.00 0.00 47 GLY A CA 16
ATOM 23451 C C . GLY A 1 47 ? -11.641 -0.548 5.227 1.00 0.00 47 GLY A C 16
ATOM 23452 O O . GLY A 1 47 ? -12.574 -0.697 6.017 1.00 0.00 47 GLY A O 16
ATOM 23456 N N . LYS A 1 48 ? -10.381 -0.391 5.620 1.00 0.00 48 LYS A N 16
ATOM 23457 C CA . LYS A 1 48 ? -10.014 -0.383 7.031 1.00 0.00 48 LYS A CA 16
ATOM 23458 C C . LYS A 1 48 ? -8.706 0.371 7.248 1.00 0.00 48 LYS A C 16
ATOM 23459 O O . LYS A 1 48 ? -7.733 0.170 6.520 1.00 0.00 48 LYS A O 16
ATOM 23478 N N . THR A 1 49 ? -8.687 1.238 8.256 1.00 0.00 49 THR A N 16
ATOM 23479 C CA . THR A 1 49 ? -7.499 2.021 8.569 1.00 0.00 49 THR A CA 16
ATOM 23480 C C . THR A 1 49 ? -6.333 1.119 8.959 1.00 0.00 49 THR A C 16
ATOM 23481 O O . THR A 1 49 ? -6.323 0.534 10.042 1.00 0.00 49 THR A O 16
ATOM 23492 N N . VAL A 1 50 ? -5.351 1.010 8.069 1.00 0.00 50 VAL A N 16
ATOM 23493 C CA . VAL A 1 50 ? -4.180 0.180 8.321 1.00 0.00 50 VAL A CA 16
ATOM 23494 C C . VAL A 1 50 ? -2.981 1.031 8.727 1.00 0.00 50 VAL A C 16
ATOM 23495 O O . VAL A 1 50 ? -3.009 2.255 8.615 1.00 0.00 50 VAL A O 16
ATOM 23508 N N . GLY A 1 51 ? -1.927 0.372 9.198 1.00 0.00 51 GLY A N 16
ATOM 23509 C CA . GLY A 1 51 ? -0.732 1.083 9.613 1.00 0.00 51 GLY A CA 16
ATOM 23510 C C . GLY A 1 51 ? -0.577 1.127 11.121 1.00 0.00 51 GLY A C 16
ATOM 23511 O O . GLY A 1 51 ? -0.666 2.193 11.730 1.00 0.00 51 GLY A O 16
ATOM 23515 N N . SER A 1 52 ? -0.347 -0.035 11.725 1.00 0.00 52 SER A N 16
ATOM 23516 C CA . SER A 1 52 ? -0.186 -0.126 13.171 1.00 0.00 52 SER A CA 16
ATOM 23517 C C . SER A 1 52 ? 0.590 -1.383 13.553 1.00 0.00 52 SER A C 16
ATOM 23518 O O . SER A 1 52 ? 0.954 -2.186 12.694 1.00 0.00 52 SER A O 16
ATOM 23526 N N . SER A 1 53 ? 0.838 -1.546 14.849 1.00 0.00 53 SER A N 16
ATOM 23527 C CA . SER A 1 53 ? 1.574 -2.703 15.346 1.00 0.00 53 SER A CA 16
ATOM 23528 C C . SER A 1 53 ? 1.219 -3.955 14.550 1.00 0.00 53 SER A C 16
ATOM 23529 O O . SER A 1 53 ? 2.091 -4.754 14.208 1.00 0.00 53 SER A O 16
ATOM 23537 N N . SER A 1 54 ? -0.067 -4.119 14.259 1.00 0.00 54 SER A N 16
ATOM 23538 C CA . SER A 1 54 ? -0.540 -5.276 13.507 1.00 0.00 54 SER A CA 16
ATOM 23539 C C . SER A 1 54 ? 0.284 -5.472 12.238 1.00 0.00 54 SER A C 16
ATOM 23540 O O . SER A 1 54 ? 1.173 -4.677 11.933 1.00 0.00 54 SER A O 16
ATOM 23548 N N . ARG A 1 55 ? -0.018 -6.537 11.503 1.00 0.00 55 ARG A N 16
ATOM 23549 C CA . ARG A 1 55 ? 0.695 -6.840 10.268 1.00 0.00 55 ARG A CA 16
ATOM 23550 C C . ARG A 1 55 ? 1.029 -5.561 9.505 1.00 0.00 55 ARG A C 16
ATOM 23551 O O . ARG A 1 55 ? 2.197 -5.255 9.266 1.00 0.00 55 ARG A O 16
ATOM 23572 N N . PHE A 1 56 ? -0.005 -4.818 9.125 1.00 0.00 56 PHE A N 16
ATOM 23573 C CA . PHE A 1 56 ? 0.178 -3.573 8.388 1.00 0.00 56 PHE A CA 16
ATOM 23574 C C . PHE A 1 56 ? 1.183 -2.667 9.092 1.00 0.00 56 PHE A C 16
ATOM 23575 O O . PHE A 1 56 ? 0.933 -2.186 10.197 1.00 0.00 56 PHE A O 16
ATOM 23592 N N . GLN A 1 57 ? 2.321 -2.440 8.444 1.00 0.00 57 GLN A N 16
ATOM 23593 C CA . GLN A 1 57 ? 3.366 -1.593 9.009 1.00 0.00 57 GLN A CA 16
ATOM 23594 C C . GLN A 1 57 ? 3.712 -0.451 8.060 1.00 0.00 57 GLN A C 16
ATOM 23595 O O . GLN A 1 57 ? 4.335 -0.661 7.020 1.00 0.00 57 GLN A O 16
ATOM 23609 N N . ALA A 1 58 ? 3.303 0.760 8.426 1.00 0.00 58 ALA A N 16
ATOM 23610 C CA . ALA A 1 58 ? 3.571 1.936 7.608 1.00 0.00 58 ALA A CA 16
ATOM 23611 C C . ALA A 1 58 ? 4.908 2.569 7.978 1.00 0.00 58 ALA A C 16
ATOM 23612 O O . ALA A 1 58 ? 5.208 2.770 9.156 1.00 0.00 58 ALA A O 16
ATOM 23619 N N . THR A 1 59 ? 5.711 2.879 6.965 1.00 0.00 59 THR A N 16
ATOM 23620 C CA . THR A 1 59 ? 7.018 3.487 7.184 1.00 0.00 59 THR A CA 16
ATOM 23621 C C . THR A 1 59 ? 7.250 4.652 6.228 1.00 0.00 59 THR A C 16
ATOM 23622 O O . THR A 1 59 ? 6.599 4.752 5.188 1.00 0.00 59 THR A O 16
ATOM 23633 N N . ARG A 1 60 ? 8.180 5.530 6.588 1.00 0.00 60 ARG A N 16
ATOM 23634 C CA . ARG A 1 60 ? 8.497 6.688 5.761 1.00 0.00 60 ARG A CA 16
ATOM 23635 C C . ARG A 1 60 ? 10.006 6.832 5.583 1.00 0.00 60 ARG A C 16
ATOM 23636 O O . ARG A 1 60 ? 10.724 7.156 6.529 1.00 0.00 60 ARG A O 16
ATOM 23657 N N . GLN A 1 61 ? 10.479 6.590 4.365 1.00 0.00 61 GLN A N 16
ATOM 23658 C CA . GLN A 1 61 ? 11.902 6.691 4.063 1.00 0.00 61 GLN A CA 16
ATOM 23659 C C . GLN A 1 61 ? 12.137 7.559 2.832 1.00 0.00 61 GLN A C 16
ATOM 23660 O O . GLN A 1 61 ? 11.851 7.150 1.707 1.00 0.00 61 GLN A O 16
ATOM 23674 N N . GLY A 1 62 ? 12.659 8.762 3.052 1.00 0.00 62 GLY A N 16
ATOM 23675 C CA . GLY A 1 62 ? 12.923 9.669 1.951 1.00 0.00 62 GLY A CA 16
ATOM 23676 C C . GLY A 1 62 ? 11.658 10.086 1.226 1.00 0.00 62 GLY A C 16
ATOM 23677 O O . GLY A 1 62 ? 11.359 9.580 0.144 1.00 0.00 62 GLY A O 16
ATOM 23681 N N . ARG A 1 63 ? 10.912 11.008 1.824 1.00 0.00 63 ARG A N 16
ATOM 23682 C CA . ARG A 1 63 ? 9.670 11.490 1.230 1.00 0.00 63 ARG A CA 16
ATOM 23683 C C . ARG A 1 63 ? 8.960 10.371 0.473 1.00 0.00 63 ARG A C 16
ATOM 23684 O O . ARG A 1 63 ? 8.483 10.569 -0.645 1.00 0.00 63 ARG A O 16
ATOM 23705 N N . LYS A 1 64 ? 8.894 9.196 1.089 1.00 0.00 64 LYS A N 16
ATOM 23706 C CA . LYS A 1 64 ? 8.243 8.045 0.476 1.00 0.00 64 LYS A CA 16
ATOM 23707 C C . LYS A 1 64 ? 7.571 7.173 1.532 1.00 0.00 64 LYS A C 16
ATOM 23708 O O . LYS A 1 64 ? 8.203 6.765 2.507 1.00 0.00 64 LYS A O 16
ATOM 23727 N N . TYR A 1 65 ? 6.289 6.889 1.330 1.00 0.00 65 TYR A N 16
ATOM 23728 C CA . TYR A 1 65 ? 5.533 6.066 2.266 1.00 0.00 65 TYR A CA 16
ATOM 23729 C C . TYR A 1 65 ? 5.501 4.611 1.809 1.00 0.00 65 TYR A C 16
ATOM 23730 O O . TYR A 1 65 ? 5.150 4.315 0.666 1.00 0.00 65 TYR A O 16
ATOM 23748 N N . ILE A 1 66 ? 5.871 3.706 2.709 1.00 0.00 66 ILE A N 16
ATOM 23749 C CA . ILE A 1 66 ? 5.884 2.282 2.400 1.00 0.00 66 ILE A CA 16
ATOM 23750 C C . ILE A 1 66 ? 4.962 1.508 3.336 1.00 0.00 66 ILE A C 16
ATOM 23751 O O . ILE A 1 66 ? 5.167 1.487 4.550 1.00 0.00 66 ILE A O 16
ATOM 23767 N N . LEU A 1 67 ? 3.946 0.871 2.764 1.00 0.00 67 LEU A N 16
ATOM 23768 C CA . LEU A 1 67 ? 2.992 0.093 3.547 1.00 0.00 67 LEU A CA 16
ATOM 23769 C C . LEU A 1 67 ? 3.246 -1.402 3.384 1.00 0.00 67 LEU A C 16
ATOM 23770 O O . LEU A 1 67 ? 2.706 -2.040 2.480 1.00 0.00 67 LEU A O 16
ATOM 23786 N N . VAL A 1 68 ? 4.070 -1.957 4.267 1.00 0.00 68 VAL A N 16
ATOM 23787 C CA . VAL A 1 68 ? 4.393 -3.378 4.224 1.00 0.00 68 VAL A CA 16
ATOM 23788 C C . VAL A 1 68 ? 3.169 -4.229 4.542 1.00 0.00 68 VAL A C 16
ATOM 23789 O O . VAL A 1 68 ? 2.748 -4.325 5.695 1.00 0.00 68 VAL A O 16
ATOM 23802 N N . VAL A 1 69 ? 2.601 -4.848 3.511 1.00 0.00 69 VAL A N 16
ATOM 23803 C CA . VAL A 1 69 ? 1.426 -5.694 3.680 1.00 0.00 69 VAL A CA 16
ATOM 23804 C C . VAL A 1 69 ? 1.824 -7.135 3.978 1.00 0.00 69 VAL A C 16
ATOM 23805 O O . VAL A 1 69 ? 2.324 -7.844 3.105 1.00 0.00 69 VAL A O 16
ATOM 23818 N N . ARG A 1 70 ? 1.598 -7.561 5.216 1.00 0.00 70 ARG A N 16
ATOM 23819 C CA . ARG A 1 70 ? 1.934 -8.918 5.630 1.00 0.00 70 ARG A CA 16
ATOM 23820 C C . ARG A 1 70 ? 0.684 -9.791 5.698 1.00 0.00 70 ARG A C 16
ATOM 23821 O O . ARG A 1 70 ? -0.390 -9.324 6.078 1.00 0.00 70 ARG A O 16
ATOM 23842 N N . GLU A 1 71 ? 0.833 -11.059 5.327 1.00 0.00 71 GLU A N 16
ATOM 23843 C CA . GLU A 1 71 ? -0.285 -11.995 5.345 1.00 0.00 71 GLU A CA 16
ATOM 23844 C C . GLU A 1 71 ? -1.414 -11.512 4.440 1.00 0.00 71 GLU A C 16
ATOM 23845 O O . GLU A 1 71 ? -2.577 -11.482 4.843 1.00 0.00 71 GLU A O 16
ATOM 23857 N N . ALA A 1 72 ? -1.063 -11.134 3.216 1.00 0.00 72 ALA A N 16
ATOM 23858 C CA . ALA A 1 72 ? -2.046 -10.653 2.253 1.00 0.00 72 ALA A CA 16
ATOM 23859 C C . ALA A 1 72 ? -3.180 -11.657 2.079 1.00 0.00 72 ALA A C 16
ATOM 23860 O O . ALA A 1 72 ? -2.945 -12.859 1.958 1.00 0.00 72 ALA A O 16
ATOM 23867 N N . ALA A 1 73 ? -4.411 -11.155 2.068 1.00 0.00 73 ALA A N 16
ATOM 23868 C CA . ALA A 1 73 ? -5.582 -12.009 1.908 1.00 0.00 73 ALA A CA 16
ATOM 23869 C C . ALA A 1 73 ? -6.366 -11.635 0.655 1.00 0.00 73 ALA A C 16
ATOM 23870 O O . ALA A 1 73 ? -6.288 -10.512 0.156 1.00 0.00 73 ALA A O 16
ATOM 23877 N N . PRO A 1 74 ? -7.141 -12.597 0.132 1.00 0.00 74 PRO A N 16
ATOM 23878 C CA . PRO A 1 74 ? -7.954 -12.392 -1.070 1.00 0.00 74 PRO A CA 16
ATOM 23879 C C . PRO A 1 74 ? -9.125 -11.447 -0.824 1.00 0.00 74 PRO A C 16
ATOM 23880 O O . PRO A 1 74 ? -9.852 -11.088 -1.751 1.00 0.00 74 PRO A O 16
ATOM 23891 N N . SER A 1 75 ? -9.303 -11.047 0.431 1.00 0.00 75 SER A N 16
ATOM 23892 C CA . SER A 1 75 ? -10.389 -10.146 0.800 1.00 0.00 75 SER A CA 16
ATOM 23893 C C . SER A 1 75 ? -9.887 -8.710 0.915 1.00 0.00 75 SER A C 16
ATOM 23894 O O . SER A 1 75 ? -10.607 -7.762 0.601 1.00 0.00 75 SER A O 16
ATOM 23902 N N . ASP A 1 76 ? -8.647 -8.557 1.366 1.00 0.00 76 ASP A N 16
ATOM 23903 C CA . ASP A 1 76 ? -8.047 -7.238 1.522 1.00 0.00 76 ASP A CA 16
ATOM 23904 C C . ASP A 1 76 ? -7.831 -6.575 0.165 1.00 0.00 76 ASP A C 16
ATOM 23905 O O . ASP A 1 76 ? -7.817 -5.349 0.057 1.00 0.00 76 ASP A O 16
ATOM 23914 N N . ALA A 1 77 ? -7.661 -7.394 -0.867 1.00 0.00 77 ALA A N 16
ATOM 23915 C CA . ALA A 1 77 ? -7.447 -6.888 -2.217 1.00 0.00 77 ALA A CA 16
ATOM 23916 C C . ALA A 1 77 ? -8.726 -6.282 -2.786 1.00 0.00 77 ALA A C 16
ATOM 23917 O O . ALA A 1 77 ? -9.747 -6.209 -2.103 1.00 0.00 77 ALA A O 16
ATOM 23924 N N . GLY A 1 78 ? -8.662 -5.848 -4.041 1.00 0.00 78 GLY A N 16
ATOM 23925 C CA . GLY A 1 78 ? -9.822 -5.253 -4.680 1.00 0.00 78 GLY A CA 16
ATOM 23926 C C . GLY A 1 78 ? -9.597 -3.802 -5.053 1.00 0.00 78 GLY A C 16
ATOM 23927 O O . GLY A 1 78 ? -9.732 -3.426 -6.217 1.00 0.00 78 GLY A O 16
ATOM 23931 N N . GLU A 1 79 ? -9.255 -2.983 -4.063 1.00 0.00 79 GLU A N 16
ATOM 23932 C CA . GLU A 1 79 ? -9.014 -1.564 -4.294 1.00 0.00 79 GLU A CA 16
ATOM 23933 C C . GLU A 1 79 ? -8.268 -0.940 -3.119 1.00 0.00 79 GLU A C 16
ATOM 23934 O O . GLU A 1 79 ? -8.731 -0.988 -1.979 1.00 0.00 79 GLU A O 16
ATOM 23946 N N . VAL A 1 80 ? -7.109 -0.354 -3.404 1.00 0.00 80 VAL A N 16
ATOM 23947 C CA . VAL A 1 80 ? -6.298 0.280 -2.372 1.00 0.00 80 VAL A CA 16
ATOM 23948 C C . VAL A 1 80 ? -6.494 1.792 -2.371 1.00 0.00 80 VAL A C 16
ATOM 23949 O O . VAL A 1 80 ? -6.807 2.389 -3.401 1.00 0.00 80 VAL A O 16
ATOM 23962 N N . VAL A 1 81 ? -6.309 2.406 -1.206 1.00 0.00 81 VAL A N 16
ATOM 23963 C CA . VAL A 1 81 ? -6.464 3.849 -1.070 1.00 0.00 81 VAL A CA 16
ATOM 23964 C C . VAL A 1 81 ? -5.484 4.413 -0.048 1.00 0.00 81 VAL A C 16
ATOM 23965 O O . VAL A 1 81 ? -5.337 3.875 1.050 1.00 0.00 81 VAL A O 16
ATOM 23978 N N . PHE A 1 82 ? -4.814 5.501 -0.415 1.00 0.00 82 PHE A N 16
ATOM 23979 C CA . PHE A 1 82 ? -3.847 6.139 0.471 1.00 0.00 82 PHE A CA 16
ATOM 23980 C C . PHE A 1 82 ? -4.017 7.655 0.460 1.00 0.00 82 PHE A C 16
ATOM 23981 O O . PHE A 1 82 ? -3.770 8.311 -0.551 1.00 0.00 82 PHE A O 16
ATOM 23998 N N . SER A 1 83 ? -4.442 8.204 1.594 1.00 0.00 83 SER A N 16
ATOM 23999 C CA . SER A 1 83 ? -4.650 9.643 1.715 1.00 0.00 83 SER A CA 16
ATOM 24000 C C . SER A 1 83 ? -3.511 10.292 2.495 1.00 0.00 83 SER A C 16
ATOM 24001 O O . SER A 1 83 ? -2.847 9.643 3.303 1.00 0.00 83 SER A O 16
ATOM 24009 N N . VAL A 1 84 ? -3.290 11.579 2.246 1.00 0.00 84 VAL A N 16
ATOM 24010 C CA . VAL A 1 84 ? -2.233 12.319 2.924 1.00 0.00 84 VAL A CA 16
ATOM 24011 C C . VAL A 1 84 ? -2.419 13.823 2.756 1.00 0.00 84 VAL A C 16
ATOM 24012 O O . VAL A 1 84 ? -2.637 14.312 1.647 1.00 0.00 84 VAL A O 16
ATOM 24025 N N . ARG A 1 85 ? -2.332 14.552 3.864 1.00 0.00 85 ARG A N 16
ATOM 24026 C CA . ARG A 1 85 ? -2.492 16.001 3.840 1.00 0.00 85 ARG A CA 16
ATOM 24027 C C . ARG A 1 85 ? -3.651 16.405 2.934 1.00 0.00 85 ARG A C 16
ATOM 24028 O O . ARG A 1 85 ? -3.644 17.485 2.345 1.00 0.00 85 ARG A O 16
ATOM 24049 N N . GLY A 1 86 ? -4.645 15.529 2.827 1.00 0.00 86 GLY A N 16
ATOM 24050 C CA . GLY A 1 86 ? -5.797 15.812 1.990 1.00 0.00 86 GLY A CA 16
ATOM 24051 C C . GLY A 1 86 ? -5.804 14.990 0.716 1.00 0.00 86 GLY A C 16
ATOM 24052 O O . GLY A 1 86 ? -6.854 14.515 0.281 1.00 0.00 86 GLY A O 16
ATOM 24056 N N . LEU A 1 87 ? -4.631 14.823 0.116 1.00 0.00 87 LEU A N 16
ATOM 24057 C CA . LEU A 1 87 ? -4.506 14.054 -1.118 1.00 0.00 87 LEU A CA 16
ATOM 24058 C C . LEU A 1 87 ? -5.038 12.636 -0.932 1.00 0.00 87 LEU A C 16
ATOM 24059 O O . LEU A 1 87 ? -5.280 12.194 0.192 1.00 0.00 87 LEU A O 16
ATOM 24075 N N . THR A 1 88 ? -5.216 11.926 -2.042 1.00 0.00 88 THR A N 16
ATOM 24076 C CA . THR A 1 88 ? -5.718 10.558 -2.002 1.00 0.00 88 THR A CA 16
ATOM 24077 C C . THR A 1 88 ? -5.465 9.841 -3.323 1.00 0.00 88 THR A C 16
ATOM 24078 O O . THR A 1 88 ? -5.826 10.338 -4.389 1.00 0.00 88 THR A O 16
ATOM 24089 N N . SER A 1 89 ? -4.843 8.669 -3.244 1.00 0.00 89 SER A N 16
ATOM 24090 C CA . SER A 1 89 ? -4.539 7.884 -4.435 1.00 0.00 89 SER A CA 16
ATOM 24091 C C . SER A 1 89 ? -5.305 6.565 -4.426 1.00 0.00 89 SER A C 16
ATOM 24092 O O . SER A 1 89 ? -6.122 6.313 -3.540 1.00 0.00 89 SER A O 16
ATOM 24100 N N . LYS A 1 90 ? -5.036 5.725 -5.420 1.00 0.00 90 LYS A N 16
ATOM 24101 C CA . LYS A 1 90 ? -5.697 4.430 -5.529 1.00 0.00 90 LYS A CA 16
ATOM 24102 C C . LYS A 1 90 ? -4.869 3.465 -6.371 1.00 0.00 90 LYS A C 16
ATOM 24103 O O . LYS A 1 90 ? -4.187 3.874 -7.310 1.00 0.00 90 LYS A O 16
ATOM 24122 N N . ALA A 1 91 ? -4.935 2.182 -6.030 1.00 0.00 91 ALA A N 16
ATOM 24123 C CA . ALA A 1 91 ? -4.194 1.159 -6.757 1.00 0.00 91 ALA A CA 16
ATOM 24124 C C . ALA A 1 91 ? -4.931 -0.176 -6.729 1.00 0.00 91 ALA A C 16
ATOM 24125 O O . ALA A 1 91 ? -5.911 -0.340 -6.003 1.00 0.00 91 ALA A O 16
ATOM 24132 N N . SER A 1 92 ? -4.453 -1.127 -7.525 1.00 0.00 92 SER A N 16
ATOM 24133 C CA . SER A 1 92 ? -5.069 -2.447 -7.595 1.00 0.00 92 SER A CA 16
ATOM 24134 C C . SER A 1 92 ? -4.180 -3.497 -6.936 1.00 0.00 92 SER A C 16
ATOM 24135 O O . SER A 1 92 ? -2.964 -3.511 -7.135 1.00 0.00 92 SER A O 16
ATOM 24143 N N . LEU A 1 93 ? -4.795 -4.375 -6.152 1.00 0.00 93 LEU A N 16
ATOM 24144 C CA . LEU A 1 93 ? -4.060 -5.430 -5.462 1.00 0.00 93 LEU A CA 16
ATOM 24145 C C . LEU A 1 93 ? -4.667 -6.798 -5.757 1.00 0.00 93 LEU A C 16
ATOM 24146 O O . LEU A 1 93 ? -5.791 -7.091 -5.348 1.00 0.00 93 LEU A O 16
ATOM 24162 N N . ILE A 1 94 ? -3.916 -7.632 -6.468 1.00 0.00 94 ILE A N 16
ATOM 24163 C CA . ILE A 1 94 ? -4.379 -8.970 -6.815 1.00 0.00 94 ILE A CA 16
ATOM 24164 C C . ILE A 1 94 ? -3.850 -10.007 -5.830 1.00 0.00 94 ILE A C 16
ATOM 24165 O O . ILE A 1 94 ? -2.644 -10.106 -5.605 1.00 0.00 94 ILE A O 16
ATOM 24181 N N . VAL A 1 95 ? -4.760 -10.781 -5.247 1.00 0.00 95 VAL A N 16
ATOM 24182 C CA . VAL A 1 95 ? -4.385 -11.813 -4.289 1.00 0.00 95 VAL A CA 16
ATOM 24183 C C . VAL A 1 95 ? -5.092 -13.129 -4.594 1.00 0.00 95 VAL A C 16
ATOM 24184 O O . VAL A 1 95 ? -6.256 -13.318 -4.238 1.00 0.00 95 VAL A O 16
ATOM 24197 N N . ARG A 1 96 ? -4.382 -14.037 -5.255 1.00 0.00 96 ARG A N 16
ATOM 24198 C CA . ARG A 1 96 ? -4.941 -15.336 -5.609 1.00 0.00 96 ARG A CA 16
ATOM 24199 C C . ARG A 1 96 ? -4.654 -16.366 -4.521 1.00 0.00 96 ARG A C 16
ATOM 24200 O O . ARG A 1 96 ? -3.692 -16.233 -3.765 1.00 0.00 96 ARG A O 16
ATOM 24221 N N . GLU A 1 97 ? -5.496 -17.393 -4.448 1.00 0.00 97 GLU A N 16
ATOM 24222 C CA . GLU A 1 97 ? -5.333 -18.444 -3.452 1.00 0.00 97 GLU A CA 16
ATOM 24223 C C . GLU A 1 97 ? -4.264 -19.444 -3.885 1.00 0.00 97 GLU A C 16
ATOM 24224 O O . GLU A 1 97 ? -4.064 -19.677 -5.077 1.00 0.00 97 GLU A O 16
ATOM 24236 N N . ARG A 1 98 ? -3.579 -20.030 -2.908 1.00 0.00 98 ARG A N 16
ATOM 24237 C CA . ARG A 1 98 ? -2.530 -21.002 -3.188 1.00 0.00 98 ARG A CA 16
ATOM 24238 C C . ARG A 1 98 ? -3.128 -22.349 -3.584 1.00 0.00 98 ARG A C 16
ATOM 24239 O O . ARG A 1 98 ? -4.188 -22.737 -3.093 1.00 0.00 98 ARG A O 16
ATOM 24260 N N . SER A 1 99 ? -2.441 -23.057 -4.474 1.00 0.00 99 SER A N 16
ATOM 24261 C CA . SER A 1 99 ? -2.906 -24.359 -4.939 1.00 0.00 99 SER A CA 16
ATOM 24262 C C . SER A 1 99 ? -1.826 -25.420 -4.754 1.00 0.00 99 SER A C 16
ATOM 24263 O O . SER A 1 99 ? -0.637 -25.109 -4.702 1.00 0.00 99 SER A O 16
ATOM 24271 N N . GLY A 1 100 ? -2.250 -26.676 -4.654 1.00 0.00 100 GLY A N 16
ATOM 24272 C CA . GLY A 1 100 ? -1.308 -27.765 -4.474 1.00 0.00 100 GLY A CA 16
ATOM 24273 C C . GLY A 1 100 ? -0.530 -28.073 -5.739 1.00 0.00 100 GLY A C 16
ATOM 24274 O O . GLY A 1 100 ? -1.032 -27.926 -6.853 1.00 0.00 100 GLY A O 16
ATOM 24278 N N . PRO A 1 101 ? 0.728 -28.509 -5.573 1.00 0.00 101 PRO A N 16
ATOM 24279 C CA . PRO A 1 101 ? 1.604 -28.846 -6.699 1.00 0.00 101 PRO A CA 16
ATOM 24280 C C . PRO A 1 101 ? 1.156 -30.111 -7.423 1.00 0.00 101 PRO A C 16
ATOM 24281 O O . PRO A 1 101 ? 1.279 -31.216 -6.896 1.00 0.00 101 PRO A O 16
ATOM 24292 N N . SER A 1 102 ? 0.637 -29.941 -8.635 1.00 0.00 102 SER A N 16
ATOM 24293 C CA . SER A 1 102 ? 0.168 -31.069 -9.431 1.00 0.00 102 SER A CA 16
ATOM 24294 C C . SER A 1 102 ? 1.304 -32.051 -9.705 1.00 0.00 102 SER A C 16
ATOM 24295 O O . SER A 1 102 ? 2.428 -31.648 -10.005 1.00 0.00 102 SER A O 16
ATOM 24303 N N . SER A 1 103 ? 1.002 -33.341 -9.598 1.00 0.00 103 SER A N 16
ATOM 24304 C CA . SER A 1 103 ? 1.997 -34.381 -9.830 1.00 0.00 103 SER A CA 16
ATOM 24305 C C . SER A 1 103 ? 2.932 -33.993 -10.972 1.00 0.00 103 SER A C 16
ATOM 24306 O O . SER A 1 103 ? 2.533 -33.972 -12.136 1.00 0.00 103 SER A O 16
ATOM 24314 N N . GLY A 1 104 ? 4.179 -33.686 -10.629 1.00 0.00 104 GLY A N 16
ATOM 24315 C CA . GLY A 1 104 ? 5.153 -33.303 -11.635 1.00 0.00 104 GLY A CA 16
ATOM 24316 C C . GLY A 1 104 ? 5.623 -31.871 -11.470 1.00 0.00 104 GLY A C 16
ATOM 24317 O O . GLY A 1 104 ? 6.488 -31.587 -10.642 1.00 0.00 104 GLY A O 16
ATOM 24321 N N . GLY A 1 1 ? -10.476 22.047 -2.839 1.00 0.00 1 GLY A N 17
ATOM 24322 C CA . GLY A 1 1 ? -11.507 21.756 -1.860 1.00 0.00 1 GLY A CA 17
ATOM 24323 C C . GLY A 1 1 ? -12.471 22.911 -1.672 1.00 0.00 1 GLY A C 17
ATOM 24324 O O . GLY A 1 1 ? -12.498 23.843 -2.476 1.00 0.00 1 GLY A O 17
ATOM 24328 N N . SER A 1 2 ? -13.265 22.850 -0.608 1.00 0.00 2 SER A N 17
ATOM 24329 C CA . SER A 1 2 ? -14.239 23.897 -0.321 1.00 0.00 2 SER A CA 17
ATOM 24330 C C . SER A 1 2 ? -13.573 25.085 0.366 1.00 0.00 2 SER A C 17
ATOM 24331 O O . SER A 1 2 ? -13.628 25.220 1.589 1.00 0.00 2 SER A O 17
ATOM 24339 N N . SER A 1 3 ? -12.945 25.944 -0.430 1.00 0.00 3 SER A N 17
ATOM 24340 C CA . SER A 1 3 ? -12.264 27.120 0.101 1.00 0.00 3 SER A CA 17
ATOM 24341 C C . SER A 1 3 ? -11.100 26.714 1.000 1.00 0.00 3 SER A C 17
ATOM 24342 O O . SER A 1 3 ? -10.886 27.302 2.060 1.00 0.00 3 SER A O 17
ATOM 24350 N N . GLY A 1 4 ? -10.351 25.704 0.569 1.00 0.00 4 GLY A N 17
ATOM 24351 C CA . GLY A 1 4 ? -9.219 25.235 1.346 1.00 0.00 4 GLY A CA 17
ATOM 24352 C C . GLY A 1 4 ? -8.719 23.881 0.884 1.00 0.00 4 GLY A C 17
ATOM 24353 O O . GLY A 1 4 ? -8.568 23.643 -0.314 1.00 0.00 4 GLY A O 17
ATOM 24357 N N . SER A 1 5 ? -8.460 22.991 1.837 1.00 0.00 5 SER A N 17
ATOM 24358 C CA . SER A 1 5 ? -7.969 21.655 1.522 1.00 0.00 5 SER A CA 17
ATOM 24359 C C . SER A 1 5 ? -6.528 21.709 1.025 1.00 0.00 5 SER A C 17
ATOM 24360 O O . SER A 1 5 ? -6.162 21.022 0.071 1.00 0.00 5 SER A O 17
ATOM 24368 N N . SER A 1 6 ? -5.713 22.531 1.678 1.00 0.00 6 SER A N 17
ATOM 24369 C CA . SER A 1 6 ? -4.312 22.680 1.301 1.00 0.00 6 SER A CA 17
ATOM 24370 C C . SER A 1 6 ? -3.504 21.456 1.723 1.00 0.00 6 SER A C 17
ATOM 24371 O O . SER A 1 6 ? -3.972 20.628 2.503 1.00 0.00 6 SER A O 17
ATOM 24379 N N . GLY A 1 7 ? -2.286 21.351 1.200 1.00 0.00 7 GLY A N 17
ATOM 24380 C CA . GLY A 1 7 ? -1.431 20.227 1.533 1.00 0.00 7 GLY A CA 17
ATOM 24381 C C . GLY A 1 7 ? -0.970 19.465 0.306 1.00 0.00 7 GLY A C 17
ATOM 24382 O O . GLY A 1 7 ? 0.227 19.249 0.113 1.00 0.00 7 GLY A O 17
ATOM 24386 N N . HIS A 1 8 ? -1.922 19.055 -0.526 1.00 0.00 8 HIS A N 17
ATOM 24387 C CA . HIS A 1 8 ? -1.608 18.312 -1.741 1.00 0.00 8 HIS A CA 17
ATOM 24388 C C . HIS A 1 8 ? -0.419 18.935 -2.467 1.00 0.00 8 HIS A C 17
ATOM 24389 O O . HIS A 1 8 ? -0.528 20.016 -3.045 1.00 0.00 8 HIS A O 17
ATOM 24404 N N . VAL A 1 9 ? 0.718 18.245 -2.431 1.00 0.00 9 VAL A N 17
ATOM 24405 C CA . VAL A 1 9 ? 1.927 18.731 -3.085 1.00 0.00 9 VAL A CA 17
ATOM 24406 C C . VAL A 1 9 ? 2.161 18.013 -4.409 1.00 0.00 9 VAL A C 17
ATOM 24407 O O . VAL A 1 9 ? 3.218 18.150 -5.023 1.00 0.00 9 VAL A O 17
ATOM 24420 N N . GLY A 1 10 ? 1.166 17.246 -4.845 1.00 0.00 10 GLY A N 17
ATOM 24421 C CA . GLY A 1 10 ? 1.283 16.518 -6.095 1.00 0.00 10 GLY A CA 17
ATOM 24422 C C . GLY A 1 10 ? 1.661 15.065 -5.886 1.00 0.00 10 GLY A C 17
ATOM 24423 O O . GLY A 1 10 ? 2.264 14.713 -4.871 1.00 0.00 10 GLY A O 17
ATOM 24427 N N . ILE A 1 11 ? 1.305 14.219 -6.847 1.00 0.00 11 ILE A N 17
ATOM 24428 C CA . ILE A 1 11 ? 1.611 12.796 -6.762 1.00 0.00 11 ILE A CA 17
ATOM 24429 C C . ILE A 1 11 ? 2.309 12.308 -8.027 1.00 0.00 11 ILE A C 17
ATOM 24430 O O . ILE A 1 11 ? 1.677 11.745 -8.922 1.00 0.00 11 ILE A O 17
ATOM 24446 N N . THR A 1 12 ? 3.619 12.525 -8.094 1.00 0.00 12 THR A N 17
ATOM 24447 C CA . THR A 1 12 ? 4.405 12.107 -9.248 1.00 0.00 12 THR A CA 17
ATOM 24448 C C . THR A 1 12 ? 4.605 10.596 -9.259 1.00 0.00 12 THR A C 17
ATOM 24449 O O . THR A 1 12 ? 4.968 10.015 -10.282 1.00 0.00 12 THR A O 17
ATOM 24460 N N . LYS A 1 13 ? 4.366 9.964 -8.115 1.00 0.00 13 LYS A N 17
ATOM 24461 C CA . LYS A 1 13 ? 4.518 8.519 -7.992 1.00 0.00 13 LYS A CA 17
ATOM 24462 C C . LYS A 1 13 ? 3.293 7.898 -7.330 1.00 0.00 13 LYS A C 17
ATOM 24463 O O . LYS A 1 13 ? 3.246 7.744 -6.109 1.00 0.00 13 LYS A O 17
ATOM 24482 N N . ARG A 1 14 ? 2.303 7.541 -8.142 1.00 0.00 14 ARG A N 17
ATOM 24483 C CA . ARG A 1 14 ? 1.078 6.936 -7.634 1.00 0.00 14 ARG A CA 17
ATOM 24484 C C . ARG A 1 14 ? 1.296 5.463 -7.303 1.00 0.00 14 ARG A C 17
ATOM 24485 O O . ARG A 1 14 ? 2.314 4.876 -7.673 1.00 0.00 14 ARG A O 17
A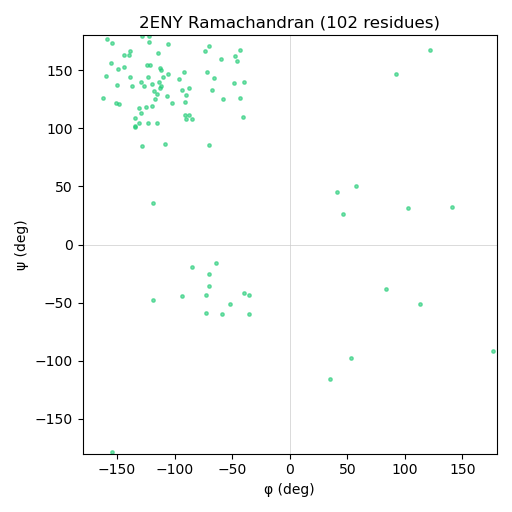TOM 24506 N N . LEU A 1 15 ? 0.334 4.870 -6.604 1.00 0.00 15 LEU A N 17
ATOM 24507 C CA . LEU A 1 15 ? 0.421 3.465 -6.222 1.00 0.00 15 LEU A CA 17
ATOM 24508 C C . LEU A 1 15 ? 0.507 2.570 -7.454 1.00 0.00 15 LEU A C 17
ATOM 24509 O O . LEU A 1 15 ? -0.205 2.778 -8.437 1.00 0.00 15 LEU A O 17
ATOM 24525 N N . LYS A 1 16 ? 1.382 1.572 -7.394 1.00 0.00 16 LYS A N 17
ATOM 24526 C CA . LYS A 1 16 ? 1.560 0.642 -8.503 1.00 0.00 16 LYS A CA 17
ATOM 24527 C C . LYS A 1 16 ? 0.790 -0.652 -8.257 1.00 0.00 16 LYS A C 17
ATOM 24528 O O . LYS A 1 16 ? 0.735 -1.149 -7.131 1.00 0.00 16 LYS A O 17
ATOM 24547 N N . THR A 1 17 ? 0.198 -1.194 -9.316 1.00 0.00 17 THR A N 17
ATOM 24548 C CA . THR A 1 17 ? -0.567 -2.430 -9.214 1.00 0.00 17 THR A CA 17
ATOM 24549 C C . THR A 1 17 ? 0.334 -3.608 -8.861 1.00 0.00 17 THR A C 17
ATOM 24550 O O . THR A 1 17 ? 1.083 -4.102 -9.703 1.00 0.00 17 THR A O 17
ATOM 24561 N N . MET A 1 18 ? 0.256 -4.053 -7.612 1.00 0.00 18 MET A N 17
ATOM 24562 C CA . MET A 1 18 ? 1.064 -5.175 -7.148 1.00 0.00 18 MET A CA 17
ATOM 24563 C C . MET A 1 18 ? 0.362 -6.501 -7.424 1.00 0.00 18 MET A C 17
ATOM 24564 O O . MET A 1 18 ? -0.858 -6.547 -7.578 1.00 0.00 18 MET A O 17
ATOM 24578 N N . GLU A 1 19 ? 1.142 -7.576 -7.486 1.00 0.00 19 GLU A N 17
ATOM 24579 C CA . GLU A 1 19 ? 0.593 -8.902 -7.745 1.00 0.00 19 GLU A CA 17
ATOM 24580 C C . GLU A 1 19 ? 1.313 -9.960 -6.914 1.00 0.00 19 GLU A C 17
ATOM 24581 O O . GLU A 1 19 ? 2.512 -10.187 -7.080 1.00 0.00 19 GLU A O 17
ATOM 24593 N N . VAL A 1 20 ? 0.573 -10.605 -6.018 1.00 0.00 20 VAL A N 17
ATOM 24594 C CA . VAL A 1 20 ? 1.139 -11.640 -5.160 1.00 0.00 20 VAL A CA 17
ATOM 24595 C C . VAL A 1 20 ? 0.152 -12.783 -4.953 1.00 0.00 20 VAL A C 17
ATOM 24596 O O . VAL A 1 20 ? -0.931 -12.797 -5.540 1.00 0.00 20 VAL A O 17
ATOM 24609 N N . LEU A 1 21 ? 0.532 -13.740 -4.114 1.00 0.00 21 LEU A N 17
ATOM 24610 C CA . LEU A 1 21 ? -0.321 -14.889 -3.827 1.00 0.00 21 LEU A CA 17
ATOM 24611 C C . LEU A 1 21 ? -0.744 -14.901 -2.362 1.00 0.00 21 LEU A C 17
ATOM 24612 O O . LEU A 1 21 ? 0.091 -14.789 -1.464 1.00 0.00 21 LEU A O 17
ATOM 24628 N N . GLU A 1 22 ? -2.045 -15.039 -2.128 1.00 0.00 22 GLU A N 17
ATOM 24629 C CA . GLU A 1 22 ? -2.578 -15.068 -0.770 1.00 0.00 22 GLU A CA 17
ATOM 24630 C C . GLU A 1 22 ? -1.601 -15.749 0.183 1.00 0.00 22 GLU A C 17
ATOM 24631 O O . GLU A 1 22 ? -1.136 -16.859 -0.075 1.00 0.00 22 GLU A O 17
ATOM 24643 N N . GLY A 1 23 ? -1.294 -15.076 1.288 1.00 0.00 23 GLY A N 17
ATOM 24644 C CA . GLY A 1 23 ? -0.374 -15.631 2.264 1.00 0.00 23 GLY A CA 17
ATOM 24645 C C . GLY A 1 23 ? 0.926 -14.854 2.342 1.00 0.00 23 GLY A C 17
ATOM 24646 O O . GLY A 1 23 ? 1.423 -14.573 3.432 1.00 0.00 23 GLY A O 17
ATOM 24650 N N . GLU A 1 24 ? 1.478 -14.509 1.183 1.00 0.00 24 GLU A N 17
ATOM 24651 C CA . GLU A 1 24 ? 2.729 -13.762 1.127 1.00 0.00 24 GLU A CA 17
ATOM 24652 C C . GLU A 1 24 ? 2.513 -12.307 1.530 1.00 0.00 24 GLU A C 17
ATOM 24653 O O . GLU A 1 24 ? 1.379 -11.835 1.608 1.00 0.00 24 GLU A O 17
ATOM 24665 N N . SER A 1 25 ? 3.610 -11.601 1.787 1.00 0.00 25 SER A N 17
ATOM 24666 C CA . SER A 1 25 ? 3.542 -10.201 2.187 1.00 0.00 25 SER A CA 17
ATOM 24667 C C . SER A 1 25 ? 3.938 -9.286 1.033 1.00 0.00 25 SER A C 17
ATOM 24668 O O . SER A 1 25 ? 4.914 -9.546 0.327 1.00 0.00 25 SER A O 17
ATOM 24676 N N . CYS A 1 26 ? 3.175 -8.214 0.846 1.00 0.00 26 CYS A N 17
ATOM 24677 C CA . CYS A 1 26 ? 3.445 -7.260 -0.223 1.00 0.00 26 CYS A CA 17
ATOM 24678 C C . CYS A 1 26 ? 3.540 -5.840 0.326 1.00 0.00 26 CYS A C 17
ATOM 24679 O O . CYS A 1 26 ? 2.757 -5.445 1.190 1.00 0.00 26 CYS A O 17
ATOM 24687 N N . SER A 1 27 ? 4.505 -5.079 -0.179 1.00 0.00 27 SER A N 17
ATOM 24688 C CA . SER A 1 27 ? 4.705 -3.704 0.265 1.00 0.00 27 SER A CA 17
ATOM 24689 C C . SER A 1 27 ? 4.490 -2.725 -0.885 1.00 0.00 27 SER A C 17
ATOM 24690 O O . SER A 1 27 ? 4.951 -2.952 -2.004 1.00 0.00 27 SER A O 17
ATOM 24698 N N . PHE A 1 28 ? 3.786 -1.634 -0.601 1.00 0.00 28 PHE A N 17
ATOM 24699 C CA . PHE A 1 28 ? 3.508 -0.620 -1.611 1.00 0.00 28 PHE A CA 17
ATOM 24700 C C . PHE A 1 28 ? 4.358 0.626 -1.379 1.00 0.00 28 PHE A C 17
ATOM 24701 O O . PHE A 1 28 ? 4.888 0.833 -0.288 1.00 0.00 28 PHE A O 17
ATOM 24718 N N . GLU A 1 29 ? 4.482 1.452 -2.413 1.00 0.00 29 GLU A N 17
ATOM 24719 C CA . GLU A 1 29 ? 5.269 2.676 -2.322 1.00 0.00 29 GLU A CA 17
ATOM 24720 C C . GLU A 1 29 ? 4.549 3.837 -3.002 1.00 0.00 29 GLU A C 17
ATOM 24721 O O . GLU A 1 29 ? 3.957 3.675 -4.070 1.00 0.00 29 GLU A O 17
ATOM 24733 N N . CYS A 1 30 ? 4.603 5.007 -2.376 1.00 0.00 30 CYS A N 17
ATOM 24734 C CA . CYS A 1 30 ? 3.955 6.196 -2.919 1.00 0.00 30 CYS A CA 17
ATOM 24735 C C . CYS A 1 30 ? 4.773 7.447 -2.618 1.00 0.00 30 CYS A C 17
ATOM 24736 O O . CYS A 1 30 ? 5.235 7.644 -1.493 1.00 0.00 30 CYS A O 17
ATOM 24744 N N . VAL A 1 31 ? 4.951 8.290 -3.630 1.00 0.00 31 VAL A N 17
ATOM 24745 C CA . VAL A 1 31 ? 5.715 9.522 -3.474 1.00 0.00 31 VAL A CA 17
ATOM 24746 C C . VAL A 1 31 ? 4.970 10.710 -4.073 1.00 0.00 31 VAL A C 17
ATOM 24747 O O . VAL A 1 31 ? 4.212 10.561 -5.032 1.00 0.00 31 VAL A O 17
ATOM 24760 N N . LEU A 1 32 ? 5.192 11.889 -3.503 1.00 0.00 32 LEU A N 17
ATOM 24761 C CA . LEU A 1 32 ? 4.543 13.104 -3.981 1.00 0.00 32 LEU A CA 17
ATOM 24762 C C . LEU A 1 32 ? 5.415 13.821 -5.007 1.00 0.00 32 LEU A C 17
ATOM 24763 O O . LEU A 1 32 ? 6.574 13.458 -5.212 1.00 0.00 32 LEU A O 17
ATOM 24779 N N . SER A 1 33 ? 4.852 14.841 -5.647 1.00 0.00 33 SER A N 17
ATOM 24780 C CA . SER A 1 33 ? 5.578 15.607 -6.653 1.00 0.00 33 SER A CA 17
ATOM 24781 C C . SER A 1 33 ? 6.652 16.475 -6.003 1.00 0.00 33 SER A C 17
ATOM 24782 O O . SER A 1 33 ? 7.680 16.772 -6.614 1.00 0.00 33 SER A O 17
ATOM 24790 N N . HIS A 1 34 ? 6.406 16.879 -4.761 1.00 0.00 34 HIS A N 17
ATOM 24791 C CA . HIS A 1 34 ? 7.352 17.712 -4.027 1.00 0.00 34 HIS A CA 17
ATOM 24792 C C . HIS A 1 34 ? 7.658 17.111 -2.659 1.00 0.00 34 HIS A C 17
ATOM 24793 O O . HIS A 1 34 ? 6.925 16.252 -2.170 1.00 0.00 34 HIS A O 17
ATOM 24808 N N . GLU A 1 35 ? 8.746 17.568 -2.046 1.00 0.00 35 GLU A N 17
ATOM 24809 C CA . GLU A 1 35 ? 9.149 17.073 -0.735 1.00 0.00 35 GLU A CA 17
ATOM 24810 C C . GLU A 1 35 ? 8.057 17.326 0.300 1.00 0.00 35 GLU A C 17
ATOM 24811 O O . GLU A 1 35 ? 7.278 18.271 0.179 1.00 0.00 35 GLU A O 17
ATOM 24823 N N . SER A 1 36 ? 8.007 16.473 1.319 1.00 0.00 36 SER A N 17
ATOM 24824 C CA . SER A 1 36 ? 7.008 16.600 2.374 1.00 0.00 36 SER A CA 17
ATOM 24825 C C . SER A 1 36 ? 7.669 16.909 3.713 1.00 0.00 36 SER A C 17
ATOM 24826 O O . SER A 1 36 ? 8.863 16.672 3.898 1.00 0.00 36 SER A O 17
ATOM 24834 N N . ALA A 1 37 ? 6.884 17.440 4.645 1.00 0.00 37 ALA A N 17
ATOM 24835 C CA . ALA A 1 37 ? 7.392 17.780 5.969 1.00 0.00 37 ALA A CA 17
ATOM 24836 C C . ALA A 1 37 ? 6.924 16.771 7.012 1.00 0.00 37 ALA A C 17
ATOM 24837 O O . ALA A 1 37 ? 6.080 17.079 7.853 1.00 0.00 37 ALA A O 17
ATOM 24844 N N . SER A 1 38 ? 7.478 15.564 6.951 1.00 0.00 38 SER A N 17
ATOM 24845 C CA . SER A 1 38 ? 7.114 14.508 7.889 1.00 0.00 38 SER A CA 17
ATOM 24846 C C . SER A 1 38 ? 5.622 14.555 8.207 1.00 0.00 38 SER A C 17
ATOM 24847 O O . SER A 1 38 ? 5.224 14.515 9.371 1.00 0.00 38 SER A O 17
ATOM 24855 N N . ASP A 1 39 ? 4.804 14.639 7.164 1.00 0.00 39 ASP A N 17
ATOM 24856 C CA . ASP A 1 39 ? 3.356 14.691 7.331 1.00 0.00 39 ASP A CA 17
ATOM 24857 C C . ASP A 1 39 ? 2.777 13.288 7.488 1.00 0.00 39 ASP A C 17
ATOM 24858 O O . ASP A 1 39 ? 3.237 12.328 6.870 1.00 0.00 39 ASP A O 17
ATOM 24867 N N . PRO A 1 40 ? 1.744 13.165 8.335 1.00 0.00 40 PRO A N 17
ATOM 24868 C CA . PRO A 1 40 ? 1.081 11.884 8.593 1.00 0.00 40 PRO A CA 17
ATOM 24869 C C . PRO A 1 40 ? 0.280 11.393 7.391 1.00 0.00 40 PRO A C 17
ATOM 24870 O O . PRO A 1 40 ? 0.066 12.133 6.432 1.00 0.00 40 PRO A O 17
ATOM 24881 N N . ALA A 1 41 ? -0.159 10.140 7.451 1.00 0.00 41 ALA A N 17
ATOM 24882 C CA . ALA A 1 41 ? -0.938 9.552 6.369 1.00 0.00 41 ALA A CA 17
ATOM 24883 C C . ALA A 1 41 ? -2.001 8.602 6.911 1.00 0.00 41 ALA A C 17
ATOM 24884 O O . ALA A 1 41 ? -1.955 8.203 8.074 1.00 0.00 41 ALA A O 17
ATOM 24891 N N . MET A 1 42 ? -2.958 8.245 6.060 1.00 0.00 42 MET A N 17
ATOM 24892 C CA . MET A 1 42 ? -4.033 7.342 6.455 1.00 0.00 42 MET A CA 17
ATOM 24893 C C . MET A 1 42 ? -4.147 6.174 5.480 1.00 0.00 42 MET A C 17
ATOM 24894 O O . MET A 1 42 ? -4.951 6.208 4.548 1.00 0.00 42 MET A O 17
ATOM 24908 N N . TRP A 1 43 ? -3.339 5.144 5.700 1.00 0.00 43 TRP A N 17
ATOM 24909 C CA . TRP A 1 43 ? -3.349 3.966 4.840 1.00 0.00 43 TRP A CA 17
ATOM 24910 C C . TRP A 1 43 ? -4.647 3.183 5.006 1.00 0.00 43 TRP A C 17
ATOM 24911 O O . TRP A 1 43 ? -4.973 2.725 6.102 1.00 0.00 43 TRP A O 17
ATOM 24932 N N . THR A 1 44 ? -5.386 3.031 3.911 1.00 0.00 44 THR A N 17
ATOM 24933 C CA . THR A 1 44 ? -6.649 2.304 3.937 1.00 0.00 44 THR A CA 17
ATOM 24934 C C . THR A 1 44 ? -6.679 1.218 2.867 1.00 0.00 44 THR A C 17
ATOM 24935 O O . THR A 1 44 ? -6.656 1.510 1.671 1.00 0.00 44 THR A O 17
ATOM 24946 N N . VAL A 1 45 ? -6.732 -0.036 3.304 1.00 0.00 45 VAL A N 17
ATOM 24947 C CA . VAL A 1 45 ? -6.768 -1.166 2.383 1.00 0.00 45 VAL A CA 17
ATOM 24948 C C . VAL A 1 45 ? -7.933 -2.096 2.700 1.00 0.00 45 VAL A C 17
ATOM 24949 O O . VAL A 1 45 ? -8.080 -2.562 3.829 1.00 0.00 45 VAL A O 17
ATOM 24962 N N . GLY A 1 46 ? -8.760 -2.363 1.694 1.00 0.00 46 GLY A N 17
ATOM 24963 C CA . GLY A 1 46 ? -9.903 -3.238 1.885 1.00 0.00 46 GLY A CA 17
ATOM 24964 C C . GLY A 1 46 ? -11.074 -2.528 2.534 1.00 0.00 46 GLY A C 17
ATOM 24965 O O . GLY A 1 46 ? -12.224 -2.726 2.143 1.00 0.00 46 GLY A O 17
ATOM 24969 N N . GLY A 1 47 ? -10.782 -1.698 3.531 1.00 0.00 47 GLY A N 17
ATOM 24970 C CA . GLY A 1 47 ? -11.831 -0.970 4.221 1.00 0.00 47 GLY A CA 17
ATOM 24971 C C . GLY A 1 47 ? -11.618 -0.929 5.722 1.00 0.00 47 GLY A C 17
ATOM 24972 O O . GLY A 1 47 ? -12.539 -1.191 6.495 1.00 0.00 47 GLY A O 17
ATOM 24976 N N . LYS A 1 48 ? -10.398 -0.601 6.135 1.00 0.00 48 LYS A N 17
ATOM 24977 C CA . LYS A 1 48 ? -10.065 -0.526 7.553 1.00 0.00 48 LYS A CA 17
ATOM 24978 C C . LYS A 1 48 ? -8.753 0.222 7.765 1.00 0.00 48 LYS A C 17
ATOM 24979 O O . LYS A 1 48 ? -7.818 0.094 6.973 1.00 0.00 48 LYS A O 17
ATOM 24998 N N . THR A 1 49 ? -8.689 1.003 8.839 1.00 0.00 49 THR A N 17
ATOM 24999 C CA . THR A 1 49 ? -7.491 1.771 9.155 1.00 0.00 49 THR A CA 17
ATOM 25000 C C . THR A 1 49 ? -6.355 0.859 9.603 1.00 0.00 49 THR A C 17
ATOM 25001 O O . THR A 1 49 ? -6.491 0.111 10.571 1.00 0.00 49 THR A O 17
ATOM 25012 N N . VAL A 1 50 ? -5.233 0.926 8.893 1.00 0.00 50 VAL A N 17
ATOM 25013 C CA . VAL A 1 50 ? -4.072 0.107 9.218 1.00 0.00 50 VAL A CA 17
ATOM 25014 C C . VAL A 1 50 ? -2.981 0.940 9.882 1.00 0.00 50 VAL A C 17
ATOM 25015 O O . VAL A 1 50 ? -2.955 2.164 9.754 1.00 0.00 50 VAL A O 17
ATOM 25028 N N . GLY A 1 51 ? -2.080 0.268 10.592 1.00 0.00 51 GLY A N 17
ATOM 25029 C CA . GLY A 1 51 ? -0.998 0.962 11.265 1.00 0.00 51 GLY A CA 17
ATOM 25030 C C . GLY A 1 51 ? -0.252 0.069 12.237 1.00 0.00 51 GLY A C 17
ATOM 25031 O O . GLY A 1 51 ? 0.969 0.161 12.363 1.00 0.00 51 GLY A O 17
ATOM 25035 N N . SER A 1 52 ? -0.987 -0.798 12.926 1.00 0.00 52 SER A N 17
ATOM 25036 C CA . SER A 1 52 ? -0.388 -1.707 13.896 1.00 0.00 52 SER A CA 17
ATOM 25037 C C . SER A 1 52 ? 0.838 -2.398 13.307 1.00 0.00 52 SER A C 17
ATOM 25038 O O . SER A 1 52 ? 0.739 -3.131 12.324 1.00 0.00 52 SER A O 17
ATOM 25046 N N . SER A 1 53 ? 1.995 -2.157 13.917 1.00 0.00 53 SER A N 17
ATOM 25047 C CA . SER A 1 53 ? 3.242 -2.752 13.452 1.00 0.00 53 SER A CA 17
ATOM 25048 C C . SER A 1 53 ? 3.136 -4.273 13.408 1.00 0.00 53 SER A C 17
ATOM 25049 O O . SER A 1 53 ? 3.823 -4.932 12.628 1.00 0.00 53 SER A O 17
ATOM 25057 N N . SER A 1 54 ? 2.268 -4.824 14.250 1.00 0.00 54 SER A N 17
ATOM 25058 C CA . SER A 1 54 ? 2.072 -6.267 14.311 1.00 0.00 54 SER A CA 17
ATOM 25059 C C . SER A 1 54 ? 1.710 -6.825 12.938 1.00 0.00 54 SER A C 17
ATOM 25060 O O . SER A 1 54 ? 2.170 -7.900 12.551 1.00 0.00 54 SER A O 17
ATOM 25068 N N . ARG A 1 55 ? 0.883 -6.086 12.206 1.00 0.00 55 ARG A N 17
ATOM 25069 C CA . ARG A 1 55 ? 0.458 -6.507 10.876 1.00 0.00 55 ARG A CA 17
ATOM 25070 C C . ARG A 1 55 ? 0.961 -5.536 9.812 1.00 0.00 55 ARG A C 17
ATOM 25071 O O . ARG A 1 55 ? 1.814 -5.882 8.994 1.00 0.00 55 ARG A O 17
ATOM 25092 N N . PHE A 1 56 ? 0.428 -4.319 9.829 1.00 0.00 56 PHE A N 17
ATOM 25093 C CA . PHE A 1 56 ? 0.821 -3.298 8.865 1.00 0.00 56 PHE A CA 17
ATOM 25094 C C . PHE A 1 56 ? 1.941 -2.425 9.424 1.00 0.00 56 PHE A C 17
ATOM 25095 O O . PHE A 1 56 ? 1.730 -1.650 10.357 1.00 0.00 56 PHE A O 17
ATOM 25112 N N . GLN A 1 57 ? 3.131 -2.557 8.847 1.00 0.00 57 GLN A N 17
ATOM 25113 C CA . GLN A 1 57 ? 4.284 -1.781 9.288 1.00 0.00 57 GLN A CA 17
ATOM 25114 C C . GLN A 1 57 ? 4.474 -0.545 8.416 1.00 0.00 57 GLN A C 17
ATOM 25115 O O . GLN A 1 57 ? 5.164 -0.592 7.398 1.00 0.00 57 GLN A O 17
ATOM 25129 N N . ALA A 1 58 ? 3.858 0.561 8.821 1.00 0.00 58 ALA A N 17
ATOM 25130 C CA . ALA A 1 58 ? 3.961 1.810 8.077 1.00 0.00 58 ALA A CA 17
ATOM 25131 C C . ALA A 1 58 ? 5.325 2.461 8.284 1.00 0.00 58 ALA A C 17
ATOM 25132 O O . ALA A 1 58 ? 5.752 2.686 9.417 1.00 0.00 58 ALA A O 17
ATOM 25139 N N . THR A 1 59 ? 6.005 2.761 7.182 1.00 0.00 59 THR A N 17
ATOM 25140 C CA . THR A 1 59 ? 7.321 3.384 7.243 1.00 0.00 59 THR A CA 17
ATOM 25141 C C . THR A 1 59 ? 7.436 4.526 6.239 1.00 0.00 59 THR A C 17
ATOM 25142 O O . THR A 1 59 ? 6.514 4.778 5.463 1.00 0.00 59 THR A O 17
ATOM 25153 N N . ARG A 1 60 ? 8.572 5.214 6.260 1.00 0.00 60 ARG A N 17
ATOM 25154 C CA . ARG A 1 60 ? 8.806 6.330 5.351 1.00 0.00 60 ARG A CA 17
ATOM 25155 C C . ARG A 1 60 ? 10.279 6.413 4.960 1.00 0.00 60 ARG A C 17
ATOM 25156 O O . ARG A 1 60 ? 11.162 6.339 5.814 1.00 0.00 60 ARG A O 17
ATOM 25177 N N . GLN A 1 61 ? 10.534 6.567 3.665 1.00 0.00 61 GLN A N 17
ATOM 25178 C CA . GLN A 1 61 ? 11.899 6.659 3.161 1.00 0.00 61 GLN A CA 17
ATOM 25179 C C . GLN A 1 61 ? 12.032 7.792 2.149 1.00 0.00 61 GLN A C 17
ATOM 25180 O O . GLN A 1 61 ? 11.740 7.619 0.967 1.00 0.00 61 GLN A O 17
ATOM 25194 N N . GLY A 1 62 ? 12.473 8.954 2.622 1.00 0.00 62 GLY A N 17
ATOM 25195 C CA . GLY A 1 62 ? 12.636 10.098 1.745 1.00 0.00 62 GLY A CA 17
ATOM 25196 C C . GLY A 1 62 ? 11.337 10.506 1.078 1.00 0.00 62 GLY A C 17
ATOM 25197 O O . GLY A 1 62 ? 10.997 10.004 0.007 1.00 0.00 62 GLY A O 17
ATOM 25201 N N . ARG A 1 63 ? 10.609 11.419 1.713 1.00 0.00 63 ARG A N 17
ATOM 25202 C CA . ARG A 1 63 ? 9.339 11.892 1.176 1.00 0.00 63 ARG A CA 17
ATOM 25203 C C . ARG A 1 63 ? 8.581 10.757 0.493 1.00 0.00 63 ARG A C 17
ATOM 25204 O O . ARG A 1 63 ? 8.041 10.926 -0.600 1.00 0.00 63 ARG A O 17
ATOM 25225 N N . LYS A 1 64 ? 8.546 9.600 1.145 1.00 0.00 64 LYS A N 17
ATOM 25226 C CA . LYS A 1 64 ? 7.854 8.436 0.603 1.00 0.00 64 LYS A CA 17
ATOM 25227 C C . LYS A 1 64 ? 7.122 7.677 1.704 1.00 0.00 64 LYS A C 17
ATOM 25228 O O . LYS A 1 64 ? 7.492 7.753 2.876 1.00 0.00 64 LYS A O 17
ATOM 25247 N N . TYR A 1 65 ? 6.082 6.944 1.321 1.00 0.00 65 TYR A N 17
ATOM 25248 C CA . TYR A 1 65 ? 5.298 6.171 2.276 1.00 0.00 65 TYR A CA 17
ATOM 25249 C C . TYR A 1 65 ? 5.252 4.699 1.879 1.00 0.00 65 TYR A C 17
ATOM 25250 O O . TYR A 1 65 ? 4.547 4.319 0.943 1.00 0.00 65 TYR A O 17
ATOM 25268 N N . ILE A 1 66 ? 6.008 3.875 2.596 1.00 0.00 66 ILE A N 17
ATOM 25269 C CA . ILE A 1 66 ? 6.053 2.444 2.321 1.00 0.00 66 ILE A CA 17
ATOM 25270 C C . ILE A 1 66 ? 5.254 1.660 3.356 1.00 0.00 66 ILE A C 17
ATOM 25271 O O . ILE A 1 66 ? 5.568 1.683 4.546 1.00 0.00 66 ILE A O 17
ATOM 25287 N N . LEU A 1 67 ? 4.220 0.965 2.894 1.00 0.00 67 LEU A N 17
ATOM 25288 C CA . LEU A 1 67 ? 3.376 0.170 3.779 1.00 0.00 67 LEU A CA 17
ATOM 25289 C C . LEU A 1 67 ? 3.608 -1.321 3.559 1.00 0.00 67 LEU A C 17
ATOM 25290 O O . LEU A 1 67 ? 3.492 -1.820 2.440 1.00 0.00 67 LEU A O 17
ATOM 25306 N N . VAL A 1 68 ? 3.935 -2.029 4.636 1.00 0.00 68 VAL A N 17
ATOM 25307 C CA . VAL A 1 68 ? 4.180 -3.465 4.562 1.00 0.00 68 VAL A CA 17
ATOM 25308 C C . VAL A 1 68 ? 2.921 -4.255 4.899 1.00 0.00 68 VAL A C 17
ATOM 25309 O O . VAL A 1 68 ? 2.319 -4.064 5.956 1.00 0.00 68 VAL A O 17
ATOM 25322 N N . VAL A 1 69 ? 2.527 -5.146 3.994 1.00 0.00 69 VAL A N 17
ATOM 25323 C CA . VAL A 1 69 ? 1.340 -5.968 4.196 1.00 0.00 69 VAL A CA 17
ATOM 25324 C C . VAL A 1 69 ? 1.718 -7.403 4.546 1.00 0.00 69 VAL A C 17
ATOM 25325 O O . VAL A 1 69 ? 1.972 -8.221 3.662 1.00 0.00 69 VAL A O 17
ATOM 25338 N N . ARG A 1 70 ? 1.754 -7.701 5.841 1.00 0.00 70 ARG A N 17
ATOM 25339 C CA . ARG A 1 70 ? 2.101 -9.037 6.308 1.00 0.00 70 ARG A CA 17
ATOM 25340 C C . ARG A 1 70 ? 0.939 -10.004 6.104 1.00 0.00 70 ARG A C 17
ATOM 25341 O O . ARG A 1 70 ? 1.063 -11.201 6.359 1.00 0.00 70 ARG A O 17
ATOM 25362 N N . GLU A 1 71 ? -0.190 -9.475 5.643 1.00 0.00 71 GLU A N 17
ATOM 25363 C CA . GLU A 1 71 ? -1.375 -10.292 5.406 1.00 0.00 71 GLU A CA 17
ATOM 25364 C C . GLU A 1 71 ? -2.047 -9.908 4.091 1.00 0.00 71 GLU A C 17
ATOM 25365 O O . GLU A 1 71 ? -2.666 -8.850 3.985 1.00 0.00 71 GLU A O 17
ATOM 25377 N N . ALA A 1 72 ? -1.920 -10.775 3.093 1.00 0.00 72 ALA A N 17
ATOM 25378 C CA . ALA A 1 72 ? -2.515 -10.528 1.785 1.00 0.00 72 ALA A CA 17
ATOM 25379 C C . ALA A 1 72 ? -3.692 -11.465 1.533 1.00 0.00 72 ALA A C 17
ATOM 25380 O O . ALA A 1 72 ? -3.521 -12.565 1.009 1.00 0.00 72 ALA A O 17
ATOM 25387 N N . ALA A 1 73 ? -4.887 -11.020 1.909 1.00 0.00 73 ALA A N 17
ATOM 25388 C CA . ALA A 1 73 ? -6.092 -11.818 1.722 1.00 0.00 73 ALA A CA 17
ATOM 25389 C C . ALA A 1 73 ? -6.773 -11.482 0.400 1.00 0.00 73 ALA A C 17
ATOM 25390 O O . ALA A 1 73 ? -6.593 -10.402 -0.162 1.00 0.00 73 ALA A O 17
ATOM 25397 N N . PRO A 1 74 ? -7.574 -12.429 -0.112 1.00 0.00 74 PRO A N 17
ATOM 25398 C CA . PRO A 1 74 ? -8.297 -12.256 -1.375 1.00 0.00 74 PRO A CA 17
ATOM 25399 C C . PRO A 1 74 ? -9.419 -11.229 -1.264 1.00 0.00 74 PRO A C 17
ATOM 25400 O O . PRO A 1 74 ? -9.919 -10.731 -2.273 1.00 0.00 74 PRO A O 17
ATOM 25411 N N . SER A 1 75 ? -9.810 -10.917 -0.033 1.00 0.00 75 SER A N 17
ATOM 25412 C CA . SER A 1 75 ? -10.876 -9.952 0.209 1.00 0.00 75 SER A CA 17
ATOM 25413 C C . SER A 1 75 ? -10.348 -8.524 0.110 1.00 0.00 75 SER A C 17
ATOM 25414 O O . SER A 1 75 ? -10.964 -7.664 -0.520 1.00 0.00 75 SER A O 17
ATOM 25422 N N . ASP A 1 76 ? -9.203 -8.279 0.737 1.00 0.00 76 ASP A N 17
ATOM 25423 C CA . ASP A 1 76 ? -8.590 -6.956 0.720 1.00 0.00 76 ASP A CA 17
ATOM 25424 C C . ASP A 1 76 ? -8.307 -6.506 -0.710 1.00 0.00 76 ASP A C 17
ATOM 25425 O O . ASP A 1 76 ? -8.424 -5.325 -1.035 1.00 0.00 76 ASP A O 17
ATOM 25434 N N . ALA A 1 77 ? -7.933 -7.457 -1.561 1.00 0.00 77 ALA A N 17
ATOM 25435 C CA . ALA A 1 77 ? -7.635 -7.159 -2.956 1.00 0.00 77 ALA A CA 17
ATOM 25436 C C . ALA A 1 77 ? -8.850 -6.570 -3.664 1.00 0.00 77 ALA A C 17
ATOM 25437 O O . ALA A 1 77 ? -9.859 -7.249 -3.854 1.00 0.00 77 ALA A O 17
ATOM 25444 N N . GLY A 1 78 ? -8.748 -5.303 -4.052 1.00 0.00 78 GLY A N 17
ATOM 25445 C CA . GLY A 1 78 ? -9.847 -4.644 -4.734 1.00 0.00 78 GLY A CA 17
ATOM 25446 C C . GLY A 1 78 ? -9.540 -3.197 -5.064 1.00 0.00 78 GLY A C 17
ATOM 25447 O O . GLY A 1 78 ? -9.525 -2.811 -6.232 1.00 0.00 78 GLY A O 17
ATOM 25451 N N . GLU A 1 79 ? -9.297 -2.394 -4.032 1.00 0.00 79 GLU A N 17
ATOM 25452 C CA . GLU A 1 79 ? -8.992 -0.981 -4.220 1.00 0.00 79 GLU A CA 17
ATOM 25453 C C . GLU A 1 79 ? -8.182 -0.439 -3.046 1.00 0.00 79 GLU A C 17
ATOM 25454 O O . GLU A 1 79 ? -8.687 -0.322 -1.929 1.00 0.00 79 GLU A O 17
ATOM 25466 N N . VAL A 1 80 ? -6.921 -0.109 -3.307 1.00 0.00 80 VAL A N 17
ATOM 25467 C CA . VAL A 1 80 ? -6.039 0.421 -2.274 1.00 0.00 80 VAL A CA 17
ATOM 25468 C C . VAL A 1 80 ? -6.032 1.946 -2.288 1.00 0.00 80 VAL A C 17
ATOM 25469 O O . VAL A 1 80 ? -5.559 2.566 -3.240 1.00 0.00 80 VAL A O 17
ATOM 25482 N N . VAL A 1 81 ? -6.558 2.545 -1.224 1.00 0.00 81 VAL A N 17
ATOM 25483 C CA . VAL A 1 81 ? -6.611 3.997 -1.112 1.00 0.00 81 VAL A CA 17
ATOM 25484 C C . VAL A 1 81 ? -5.534 4.515 -0.165 1.00 0.00 81 VAL A C 17
ATOM 25485 O O . VAL A 1 81 ? -5.374 4.010 0.946 1.00 0.00 81 VAL A O 17
ATOM 25498 N N . PHE A 1 82 ? -4.797 5.526 -0.612 1.00 0.00 82 PHE A N 17
ATOM 25499 C CA . PHE A 1 82 ? -3.734 6.113 0.195 1.00 0.00 82 PHE A CA 17
ATOM 25500 C C . PHE A 1 82 ? -3.934 7.618 0.347 1.00 0.00 82 PHE A C 17
ATOM 25501 O O . PHE A 1 82 ? -3.745 8.379 -0.602 1.00 0.00 82 PHE A O 17
ATOM 25518 N N . SER A 1 83 ? -4.318 8.040 1.547 1.00 0.00 83 SER A N 17
ATOM 25519 C CA . SER A 1 83 ? -4.548 9.453 1.823 1.00 0.00 83 SER A CA 17
ATOM 25520 C C . SER A 1 83 ? -3.359 10.064 2.558 1.00 0.00 83 SER A C 17
ATOM 25521 O O . SER A 1 83 ? -2.845 9.488 3.518 1.00 0.00 83 SER A O 17
ATOM 25529 N N . VAL A 1 84 ? -2.926 11.235 2.101 1.00 0.00 84 VAL A N 17
ATOM 25530 C CA . VAL A 1 84 ? -1.799 11.926 2.715 1.00 0.00 84 VAL A CA 17
ATOM 25531 C C . VAL A 1 84 ? -1.859 13.425 2.443 1.00 0.00 84 VAL A C 17
ATOM 25532 O O . VAL A 1 84 ? -2.156 13.852 1.327 1.00 0.00 84 VAL A O 17
ATOM 25545 N N . ARG A 1 85 ? -1.574 14.219 3.470 1.00 0.00 85 ARG A N 17
ATOM 25546 C CA . ARG A 1 85 ? -1.596 15.671 3.342 1.00 0.00 85 ARG A CA 17
ATOM 25547 C C . ARG A 1 85 ? -2.847 16.132 2.601 1.00 0.00 85 ARG A C 17
ATOM 25548 O O . ARG A 1 85 ? -2.862 17.202 1.994 1.00 0.00 85 ARG A O 17
ATOM 25569 N N . GLY A 1 86 ? -3.896 15.317 2.656 1.00 0.00 86 GLY A N 17
ATOM 25570 C CA . GLY A 1 86 ? -5.137 15.658 1.985 1.00 0.00 86 GLY A CA 17
ATOM 25571 C C . GLY A 1 86 ? -5.317 14.906 0.682 1.00 0.00 86 GLY A C 17
ATOM 25572 O O . GLY A 1 86 ? -6.437 14.547 0.313 1.00 0.00 86 GLY A O 17
ATOM 25576 N N . LEU A 1 87 ? -4.215 14.666 -0.019 1.00 0.00 87 LEU A N 17
ATOM 25577 C CA . LEU A 1 87 ? -4.256 13.953 -1.291 1.00 0.00 87 LEU A CA 17
ATOM 25578 C C . LEU A 1 87 ? -4.879 12.571 -1.120 1.00 0.00 87 LEU A C 17
ATOM 25579 O O . LEU A 1 87 ? -5.024 12.076 -0.001 1.00 0.00 87 LEU A O 17
ATOM 25595 N N . THR A 1 88 ? -5.245 11.950 -2.237 1.00 0.00 88 THR A N 17
ATOM 25596 C CA . THR A 1 88 ? -5.851 10.625 -2.212 1.00 0.00 88 THR A CA 17
ATOM 25597 C C . THR A 1 88 ? -5.672 9.913 -3.547 1.00 0.00 88 THR A C 17
ATOM 25598 O O . THR A 1 88 ? -6.087 10.417 -4.591 1.00 0.00 88 THR A O 17
ATOM 25609 N N . SER A 1 89 ? -5.053 8.737 -3.508 1.00 0.00 89 SER A N 17
ATOM 25610 C CA . SER A 1 89 ? -4.817 7.956 -4.717 1.00 0.00 89 SER A CA 17
ATOM 25611 C C . SER A 1 89 ? -5.489 6.590 -4.621 1.00 0.00 89 SER A C 17
ATOM 25612 O O . SER A 1 89 ? -5.891 6.157 -3.541 1.00 0.00 89 SER A O 17
ATOM 25620 N N . LYS A 1 90 ? -5.608 5.916 -5.760 1.00 0.00 90 LYS A N 17
ATOM 25621 C CA . LYS A 1 90 ? -6.230 4.598 -5.807 1.00 0.00 90 LYS A CA 17
ATOM 25622 C C . LYS A 1 90 ? -5.440 3.656 -6.710 1.00 0.00 90 LYS A C 17
ATOM 25623 O O . LYS A 1 90 ? -4.843 4.083 -7.698 1.00 0.00 90 LYS A O 17
ATOM 25642 N N . ALA A 1 91 ? -5.442 2.372 -6.365 1.00 0.00 91 ALA A N 17
ATOM 25643 C CA . ALA A 1 91 ? -4.729 1.370 -7.147 1.00 0.00 91 ALA A CA 17
ATOM 25644 C C . ALA A 1 91 ? -5.434 0.019 -7.081 1.00 0.00 91 ALA A C 17
ATOM 25645 O O . ALA A 1 91 ? -6.372 -0.165 -6.306 1.00 0.00 91 ALA A O 17
ATOM 25652 N N . SER A 1 92 ? -4.975 -0.922 -7.900 1.00 0.00 92 SER A N 17
ATOM 25653 C CA . SER A 1 92 ? -5.565 -2.256 -7.938 1.00 0.00 92 SER A CA 17
ATOM 25654 C C . SER A 1 92 ? -4.575 -3.302 -7.436 1.00 0.00 92 SER A C 17
ATOM 25655 O O . SER A 1 92 ? -3.425 -3.346 -7.874 1.00 0.00 92 SER A O 17
ATOM 25663 N N . LEU A 1 93 ? -5.031 -4.144 -6.515 1.00 0.00 93 LEU A N 17
ATOM 25664 C CA . LEU A 1 93 ? -4.186 -5.192 -5.952 1.00 0.00 93 LEU A CA 17
ATOM 25665 C C . LEU A 1 93 ? -4.680 -6.573 -6.371 1.00 0.00 93 LEU A C 17
ATOM 25666 O O . LEU A 1 93 ? -5.879 -6.849 -6.344 1.00 0.00 93 LEU 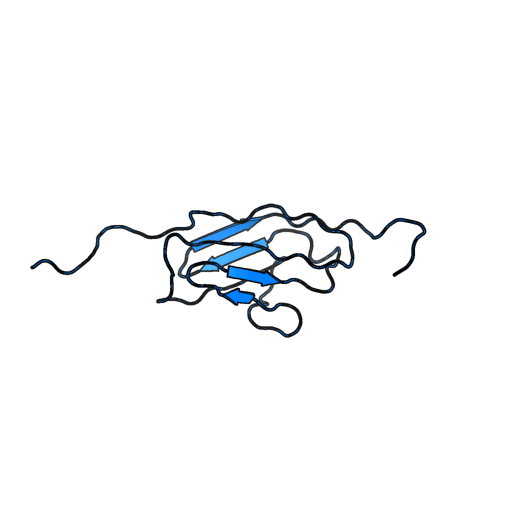A O 17
ATOM 25682 N N . ILE A 1 94 ? -3.747 -7.437 -6.757 1.00 0.00 94 ILE A N 17
ATOM 25683 C CA . ILE A 1 94 ? -4.087 -8.790 -7.178 1.00 0.00 94 ILE A CA 17
ATOM 25684 C C . ILE A 1 94 ? -3.633 -9.818 -6.147 1.00 0.00 94 ILE A C 17
ATOM 25685 O O . ILE A 1 94 ? -2.437 -9.980 -5.901 1.00 0.00 94 ILE A O 17
ATOM 25701 N N . VAL A 1 95 ? -4.595 -10.512 -5.547 1.00 0.00 95 VAL A N 17
ATOM 25702 C CA . VAL A 1 95 ? -4.294 -11.527 -4.545 1.00 0.00 95 VAL A CA 17
ATOM 25703 C C . VAL A 1 95 ? -4.924 -12.866 -4.912 1.00 0.00 95 VAL A C 17
ATOM 25704 O O . VAL A 1 95 ? -6.130 -13.059 -4.759 1.00 0.00 95 VAL A O 17
ATOM 25717 N N . ARG A 1 96 ? -4.099 -13.788 -5.396 1.00 0.00 96 ARG A N 17
ATOM 25718 C CA . ARG A 1 96 ? -4.575 -15.110 -5.786 1.00 0.00 96 ARG A CA 17
ATOM 25719 C C . ARG A 1 96 ? -4.598 -16.055 -4.588 1.00 0.00 96 ARG A C 17
ATOM 25720 O O . ARG A 1 96 ? -3.551 -16.423 -4.057 1.00 0.00 96 ARG A O 17
ATOM 25741 N N . GLU A 1 97 ? -5.799 -16.442 -4.169 1.00 0.00 97 GLU A N 17
ATOM 25742 C CA . GLU A 1 97 ? -5.957 -17.343 -3.033 1.00 0.00 97 GLU A CA 17
ATOM 25743 C C . GLU A 1 97 ? -4.952 -18.490 -3.105 1.00 0.00 97 GLU A C 17
ATOM 25744 O O . GLU A 1 97 ? -4.542 -18.903 -4.189 1.00 0.00 97 GLU A O 17
ATOM 25756 N N . ARG A 1 98 ? -4.560 -18.998 -1.941 1.00 0.00 98 ARG A N 17
ATOM 25757 C CA . ARG A 1 98 ? -3.603 -20.096 -1.871 1.00 0.00 98 ARG A CA 17
ATOM 25758 C C . ARG A 1 98 ? -4.296 -21.437 -2.095 1.00 0.00 98 ARG A C 17
ATOM 25759 O O . ARG A 1 98 ? -4.744 -22.081 -1.147 1.00 0.00 98 ARG A O 17
ATOM 25780 N N . SER A 1 99 ? -4.380 -21.850 -3.355 1.00 0.00 99 SER A N 17
ATOM 25781 C CA . SER A 1 99 ? -5.022 -23.112 -3.704 1.00 0.00 99 SER A CA 17
ATOM 25782 C C . SER A 1 99 ? -4.287 -23.796 -4.853 1.00 0.00 99 SER A C 17
ATOM 25783 O O . SER A 1 99 ? -4.382 -23.375 -6.004 1.00 0.00 99 SER A O 17
ATOM 25791 N N . GLY A 1 100 ? -3.552 -24.856 -4.528 1.00 0.00 100 GLY A N 17
ATOM 25792 C CA . GLY A 1 100 ? -2.810 -25.582 -5.542 1.00 0.00 100 GLY A CA 17
ATOM 25793 C C . GLY A 1 100 ? -3.225 -27.038 -5.633 1.00 0.00 100 GLY A C 17
ATOM 25794 O O . GLY A 1 100 ? -4.190 -27.389 -6.312 1.00 0.00 100 GLY A O 17
ATOM 25798 N N . PRO A 1 101 ? -2.485 -27.913 -4.937 1.00 0.00 101 PRO A N 17
ATOM 25799 C CA . PRO A 1 101 ? -2.762 -29.352 -4.927 1.00 0.00 101 PRO A CA 17
ATOM 25800 C C . PRO A 1 101 ? -4.044 -29.691 -4.176 1.00 0.00 101 PRO A C 17
ATOM 25801 O O . PRO A 1 101 ? -4.503 -30.833 -4.193 1.00 0.00 101 PRO A O 17
ATOM 25812 N N . SER A 1 102 ? -4.620 -28.690 -3.516 1.00 0.00 102 SER A N 17
ATOM 25813 C CA . SER A 1 102 ? -5.849 -28.883 -2.755 1.00 0.00 102 SER A CA 17
ATOM 25814 C C . SER A 1 102 ? -7.074 -28.658 -3.636 1.00 0.00 102 SER A C 17
ATOM 25815 O O . SER A 1 102 ? -7.283 -27.564 -4.159 1.00 0.00 102 SER A O 17
ATOM 25823 N N . SER A 1 103 ? -7.881 -29.702 -3.794 1.00 0.00 103 SER A N 17
ATOM 25824 C CA . SER A 1 103 ? -9.084 -29.621 -4.614 1.00 0.00 103 SER A CA 17
ATOM 25825 C C . SER A 1 103 ? -8.811 -28.854 -5.905 1.00 0.00 103 SER A C 17
ATOM 25826 O O . SER A 1 103 ? -9.619 -28.031 -6.334 1.00 0.00 103 SER A O 17
ATOM 25834 N N . GLY A 1 104 ? -7.665 -29.132 -6.520 1.00 0.00 104 GLY A N 17
ATOM 25835 C CA . GLY A 1 104 ? -7.305 -28.462 -7.755 1.00 0.00 104 GLY A CA 17
ATOM 25836 C C . GLY A 1 104 ? -6.829 -29.428 -8.822 1.00 0.00 104 GLY A C 17
ATOM 25837 O O . GLY A 1 104 ? -7.555 -29.722 -9.771 1.00 0.00 104 GLY A O 17
ATOM 25841 N N . GLY A 1 1 ? -12.470 40.704 -9.672 1.00 0.00 1 GLY A N 18
ATOM 25842 C CA . GLY A 1 1 ? -11.443 41.711 -9.868 1.00 0.00 1 GLY A CA 18
ATOM 25843 C C . GLY A 1 1 ? -10.048 41.169 -9.631 1.00 0.00 1 GLY A C 18
ATOM 25844 O O . GLY A 1 1 ? -9.249 41.064 -10.562 1.00 0.00 1 GLY A O 18
ATOM 25848 N N . SER A 1 2 ? -9.751 40.827 -8.382 1.00 0.00 2 SER A N 18
ATOM 25849 C CA . SER A 1 2 ? -8.440 40.299 -8.024 1.00 0.00 2 SER A CA 18
ATOM 25850 C C . SER A 1 2 ? -8.537 38.830 -7.621 1.00 0.00 2 SER A C 18
ATOM 25851 O O . SER A 1 2 ? -9.457 38.431 -6.907 1.00 0.00 2 SER A O 18
ATOM 25859 N N . SER A 1 3 ? -7.581 38.032 -8.084 1.00 0.00 3 SER A N 18
ATOM 25860 C CA . SER A 1 3 ? -7.560 36.606 -7.776 1.00 0.00 3 SER A CA 18
ATOM 25861 C C . SER A 1 3 ? -6.175 36.173 -7.306 1.00 0.00 3 SER A C 18
ATOM 25862 O O . SER A 1 3 ? -5.166 36.487 -7.936 1.00 0.00 3 SER A O 18
ATOM 25870 N N . GLY A 1 4 ? -6.135 35.448 -6.191 1.00 0.00 4 GLY A N 18
ATOM 25871 C CA . GLY A 1 4 ? -4.870 34.983 -5.654 1.00 0.00 4 GLY A CA 18
ATOM 25872 C C . GLY A 1 4 ? -4.691 33.486 -5.806 1.00 0.00 4 GLY A C 18
ATOM 25873 O O . GLY A 1 4 ? -5.478 32.703 -5.275 1.00 0.00 4 GLY A O 18
ATOM 25877 N N . SER A 1 5 ? -3.653 33.086 -6.535 1.00 0.00 5 SER A N 18
ATOM 25878 C CA . SER A 1 5 ? -3.377 31.672 -6.760 1.00 0.00 5 SER A CA 18
ATOM 25879 C C . SER A 1 5 ? -2.863 31.010 -5.486 1.00 0.00 5 SER A C 18
ATOM 25880 O O . SER A 1 5 ? -1.810 31.376 -4.963 1.00 0.00 5 SER A O 18
ATOM 25888 N N . SER A 1 6 ? -3.614 30.031 -4.991 1.00 0.00 6 SER A N 18
ATOM 25889 C CA . SER A 1 6 ? -3.238 29.319 -3.775 1.00 0.00 6 SER A CA 18
ATOM 25890 C C . SER A 1 6 ? -2.054 28.392 -4.034 1.00 0.00 6 SER A C 18
ATOM 25891 O O . SER A 1 6 ? -1.081 28.385 -3.281 1.00 0.00 6 SER A O 18
ATOM 25899 N N . GLY A 1 7 ? -2.146 27.609 -5.104 1.00 0.00 7 GLY A N 18
ATOM 25900 C CA . GLY A 1 7 ? -1.077 26.688 -5.444 1.00 0.00 7 GLY A CA 18
ATOM 25901 C C . GLY A 1 7 ? -1.091 25.440 -4.582 1.00 0.00 7 GLY A C 18
ATOM 25902 O O . GLY A 1 7 ? -1.015 25.523 -3.356 1.00 0.00 7 GLY A O 18
ATOM 25906 N N . HIS A 1 8 ? -1.191 24.281 -5.225 1.00 0.00 8 HIS A N 18
ATOM 25907 C CA . HIS A 1 8 ? -1.216 23.010 -4.509 1.00 0.00 8 HIS A CA 18
ATOM 25908 C C . HIS A 1 8 ? -0.488 21.927 -5.299 1.00 0.00 8 HIS A C 18
ATOM 25909 O O . HIS A 1 8 ? -0.919 21.543 -6.387 1.00 0.00 8 HIS A O 18
ATOM 25924 N N . VAL A 1 9 ? 0.617 21.438 -4.745 1.00 0.00 9 VAL A N 18
ATOM 25925 C CA . VAL A 1 9 ? 1.404 20.399 -5.398 1.00 0.00 9 VAL A CA 18
ATOM 25926 C C . VAL A 1 9 ? 0.576 19.136 -5.613 1.00 0.00 9 VAL A C 18
ATOM 25927 O O . VAL A 1 9 ? -0.617 19.106 -5.318 1.00 0.00 9 VAL A O 18
ATOM 25940 N N . GLY A 1 10 ? 1.220 18.094 -6.131 1.00 0.00 10 GLY A N 18
ATOM 25941 C CA . GLY A 1 10 ? 0.528 16.843 -6.377 1.00 0.00 10 GLY A CA 18
ATOM 25942 C C . GLY A 1 10 ? 1.446 15.641 -6.266 1.00 0.00 10 GLY A C 18
ATOM 25943 O O . GLY A 1 10 ? 2.574 15.756 -5.786 1.00 0.00 10 GLY A O 18
ATOM 25947 N N . ILE A 1 11 ? 0.961 14.486 -6.707 1.00 0.00 11 ILE A N 18
ATOM 25948 C CA . ILE A 1 11 ? 1.746 13.259 -6.654 1.00 0.00 11 ILE A CA 18
ATOM 25949 C C . ILE A 1 11 ? 2.463 13.007 -7.976 1.00 0.00 11 ILE A C 18
ATOM 25950 O O . ILE A 1 11 ? 1.871 13.125 -9.049 1.00 0.00 11 ILE A O 18
ATOM 25966 N N . THR A 1 12 ? 3.743 12.656 -7.892 1.00 0.00 12 THR A N 18
ATOM 25967 C CA . THR A 1 12 ? 4.541 12.386 -9.081 1.00 0.00 12 THR A CA 18
ATOM 25968 C C . THR A 1 12 ? 4.616 10.891 -9.365 1.00 0.00 12 THR A C 18
ATOM 25969 O O . THR A 1 12 ? 4.600 10.466 -10.521 1.00 0.00 12 THR A O 18
ATOM 25980 N N . LYS A 1 13 ? 4.695 10.094 -8.304 1.00 0.00 13 LYS A N 18
ATOM 25981 C CA . LYS A 1 13 ? 4.770 8.645 -8.439 1.00 0.00 13 LYS A CA 18
ATOM 25982 C C . LYS A 1 13 ? 3.438 7.995 -8.077 1.00 0.00 13 LYS A C 18
ATOM 25983 O O . LYS A 1 13 ? 3.187 7.678 -6.914 1.00 0.00 13 LYS A O 18
ATOM 26002 N N . ARG A 1 14 ? 2.588 7.799 -9.080 1.00 0.00 14 ARG A N 18
ATOM 26003 C CA . ARG A 1 14 ? 1.282 7.187 -8.867 1.00 0.00 14 ARG A CA 18
ATOM 26004 C C . ARG A 1 14 ? 1.427 5.715 -8.493 1.00 0.00 14 ARG A C 18
ATOM 26005 O O . ARG A 1 14 ? 2.355 5.038 -8.939 1.00 0.00 14 ARG A O 18
ATOM 26026 N N . LEU A 1 15 ? 0.503 5.225 -7.674 1.00 0.00 15 LEU A N 18
ATOM 26027 C CA . LEU A 1 15 ? 0.527 3.832 -7.239 1.00 0.00 15 LEU A CA 18
ATOM 26028 C C . LEU A 1 15 ? 0.375 2.888 -8.428 1.00 0.00 15 LEU A C 18
ATOM 26029 O O . LEU A 1 15 ? 0.199 3.327 -9.565 1.00 0.00 15 LEU A O 18
ATOM 26045 N N . LYS A 1 16 ? 0.442 1.589 -8.157 1.00 0.00 16 LYS A N 18
ATOM 26046 C CA . LYS A 1 16 ? 0.308 0.582 -9.203 1.00 0.00 16 LYS A CA 18
ATOM 26047 C C . LYS A 1 16 ? -0.184 -0.741 -8.624 1.00 0.00 16 LYS A C 18
ATOM 26048 O O . LYS A 1 16 ? 0.343 -1.226 -7.622 1.00 0.00 16 LYS A O 18
ATOM 26067 N N . THR A 1 17 ? -1.195 -1.322 -9.262 1.00 0.00 17 THR A N 18
ATOM 26068 C CA . THR A 1 17 ? -1.757 -2.589 -8.811 1.00 0.00 17 THR A CA 18
ATOM 26069 C C . THR A 1 17 ? -0.657 -3.598 -8.500 1.00 0.00 17 THR A C 18
ATOM 26070 O O . THR A 1 17 ? 0.237 -3.826 -9.313 1.00 0.00 17 THR A O 18
ATOM 26081 N N . MET A 1 18 ? -0.731 -4.201 -7.317 1.00 0.00 18 MET A N 18
ATOM 26082 C CA . MET A 1 18 ? 0.258 -5.188 -6.900 1.00 0.00 18 MET A CA 18
ATOM 26083 C C . MET A 1 18 ? -0.300 -6.602 -7.022 1.00 0.00 18 MET A C 18
ATOM 26084 O O . MET A 1 18 ? -1.350 -6.914 -6.461 1.00 0.00 18 MET A O 18
ATOM 26098 N N . GLU A 1 19 ? 0.408 -7.453 -7.758 1.00 0.00 19 GLU A N 18
ATOM 26099 C CA . GLU A 1 19 ? -0.019 -8.833 -7.954 1.00 0.00 19 GLU A CA 18
ATOM 26100 C C . GLU A 1 19 ? 0.949 -9.802 -7.282 1.00 0.00 19 GLU A C 18
ATOM 26101 O O . GLU A 1 19 ? 2.145 -9.804 -7.572 1.00 0.00 19 GLU A O 18
ATOM 26113 N N . VAL A 1 20 ? 0.423 -10.626 -6.381 1.00 0.00 20 VAL A N 18
ATOM 26114 C CA . VAL A 1 20 ? 1.239 -11.601 -5.667 1.00 0.00 20 VAL A CA 18
ATOM 26115 C C . VAL A 1 20 ? 0.454 -12.878 -5.391 1.00 0.00 20 VAL A C 18
ATOM 26116 O O . VAL A 1 20 ? -0.694 -13.018 -5.815 1.00 0.00 20 VAL A O 18
ATOM 26129 N N . LEU A 1 21 ? 1.080 -13.808 -4.677 1.00 0.00 21 LEU A N 18
ATOM 26130 C CA . LEU A 1 21 ? 0.439 -15.075 -4.343 1.00 0.00 21 LEU A CA 18
ATOM 26131 C C . LEU A 1 21 ? 0.017 -15.102 -2.878 1.00 0.00 21 LEU A C 18
ATOM 26132 O O . LEU A 1 21 ? 0.770 -14.686 -1.997 1.00 0.00 21 LEU A O 18
ATOM 26148 N N . GLU A 1 22 ? -1.191 -15.595 -2.624 1.00 0.00 22 GLU A N 18
ATOM 26149 C CA . GLU A 1 22 ? -1.712 -15.677 -1.264 1.00 0.00 22 GLU A CA 18
ATOM 26150 C C . GLU A 1 22 ? -0.660 -16.237 -0.311 1.00 0.00 22 GLU A C 18
ATOM 26151 O O . GLU A 1 22 ? 0.019 -17.214 -0.623 1.00 0.00 22 GLU A O 18
ATOM 26163 N N . GLY A 1 23 ? -0.531 -15.608 0.853 1.00 0.00 23 GLY A N 18
ATOM 26164 C CA . GLY A 1 23 ? 0.441 -16.056 1.834 1.00 0.00 23 GLY A CA 18
ATOM 26165 C C . GLY A 1 23 ? 1.712 -15.231 1.810 1.00 0.00 23 GLY A C 18
ATOM 26166 O O . GLY A 1 23 ? 2.312 -14.974 2.853 1.00 0.00 23 GLY A O 18
ATOM 26170 N N . GLU A 1 24 ? 2.124 -14.816 0.616 1.00 0.00 24 GLU A N 18
ATOM 26171 C CA . GLU A 1 24 ? 3.334 -14.018 0.461 1.00 0.00 24 GLU A CA 18
ATOM 26172 C C . GLU A 1 24 ? 3.158 -12.636 1.084 1.00 0.00 24 GLU A C 18
ATOM 26173 O O . GLU A 1 24 ? 2.082 -12.299 1.579 1.00 0.00 24 GLU A O 18
ATOM 26185 N N . SER A 1 25 ? 4.222 -11.840 1.057 1.00 0.00 25 SER A N 18
ATOM 26186 C CA . SER A 1 25 ? 4.187 -10.497 1.623 1.00 0.00 25 SER A CA 18
ATOM 26187 C C . SER A 1 25 ? 4.808 -9.487 0.662 1.00 0.00 25 SER A C 18
ATOM 26188 O O . SER A 1 25 ? 5.927 -9.675 0.184 1.00 0.00 25 SER A O 18
ATOM 26196 N N . CYS A 1 26 ? 4.073 -8.416 0.385 1.00 0.00 26 CYS A N 18
ATOM 26197 C CA . CYS A 1 26 ? 4.549 -7.375 -0.519 1.00 0.00 26 CYS A CA 18
ATOM 26198 C C . CYS A 1 26 ? 4.510 -6.008 0.156 1.00 0.00 26 CYS A C 18
ATOM 26199 O O . CYS A 1 26 ? 4.027 -5.874 1.281 1.00 0.00 26 CYS A O 18
ATOM 26207 N N . SER A 1 27 ? 5.022 -4.996 -0.537 1.00 0.00 27 SER A N 18
ATOM 26208 C CA . SER A 1 27 ? 5.051 -3.640 -0.002 1.00 0.00 27 SER A CA 18
ATOM 26209 C C . SER A 1 27 ? 4.862 -2.613 -1.114 1.00 0.00 27 SER A C 18
ATOM 26210 O O . SER A 1 27 ? 5.497 -2.696 -2.165 1.00 0.00 27 SER A O 18
ATOM 26218 N N . PHE A 1 28 ? 3.983 -1.645 -0.874 1.00 0.00 28 PHE A N 18
ATOM 26219 C CA . PHE A 1 28 ? 3.709 -0.601 -1.855 1.00 0.00 28 PHE A CA 18
ATOM 26220 C C . PHE A 1 28 ? 4.668 0.573 -1.682 1.00 0.00 28 PHE A C 18
ATOM 26221 O O . PHE A 1 28 ? 5.428 0.629 -0.717 1.00 0.00 28 PHE A O 18
ATOM 26238 N N . GLU A 1 29 ? 4.625 1.507 -2.627 1.00 0.00 29 GLU A N 18
ATOM 26239 C CA . GLU A 1 29 ? 5.491 2.680 -2.580 1.00 0.00 29 GLU A CA 18
ATOM 26240 C C . GLU A 1 29 ? 4.812 3.884 -3.226 1.00 0.00 29 GLU A C 18
ATOM 26241 O O . GLU A 1 29 ? 4.227 3.776 -4.304 1.00 0.00 29 GLU A O 18
ATOM 26253 N N . CYS A 1 30 ? 4.894 5.030 -2.559 1.00 0.00 30 CYS A N 18
ATOM 26254 C CA . CYS A 1 30 ? 4.287 6.255 -3.066 1.00 0.00 30 CYS A CA 18
ATOM 26255 C C . CYS A 1 30 ? 5.148 7.468 -2.731 1.00 0.00 30 CYS A C 18
ATOM 26256 O O . CYS A 1 30 ? 5.490 7.699 -1.571 1.00 0.00 30 CYS A O 18
ATOM 26264 N N . VAL A 1 31 ? 5.498 8.240 -3.755 1.00 0.00 31 VAL A N 18
ATOM 26265 C CA . VAL A 1 31 ? 6.321 9.429 -3.570 1.00 0.00 31 VAL A CA 18
ATOM 26266 C C . VAL A 1 31 ? 5.536 10.696 -3.894 1.00 0.00 31 VAL A C 18
ATOM 26267 O O . VAL A 1 31 ? 4.546 10.656 -4.626 1.00 0.00 31 VAL A O 18
ATOM 26280 N N . LEU A 1 32 ? 5.984 11.819 -3.345 1.00 0.00 32 LEU A N 18
ATOM 26281 C CA . LEU A 1 32 ? 5.324 13.100 -3.575 1.00 0.00 32 LEU A CA 18
ATOM 26282 C C . LEU A 1 32 ? 6.241 14.057 -4.330 1.00 0.00 32 LEU A C 18
ATOM 26283 O O . LEU A 1 32 ? 7.461 14.019 -4.171 1.00 0.00 32 LEU A O 18
ATOM 26299 N N . SER A 1 33 ? 5.645 14.915 -5.151 1.00 0.00 33 SER A N 18
ATOM 26300 C CA . SER A 1 33 ? 6.408 15.882 -5.932 1.00 0.00 33 SER A CA 18
ATOM 26301 C C . SER A 1 33 ? 7.338 16.693 -5.035 1.00 0.00 33 SER A C 18
ATOM 26302 O O . SER A 1 33 ? 8.548 16.742 -5.258 1.00 0.00 33 SER A O 18
ATOM 26310 N N . HIS A 1 34 ? 6.764 17.328 -4.018 1.00 0.00 34 HIS A N 18
ATOM 26311 C CA . HIS A 1 34 ? 7.540 18.137 -3.086 1.00 0.00 34 HIS A CA 18
ATOM 26312 C C . HIS A 1 34 ? 7.489 17.546 -1.680 1.00 0.00 34 HIS A C 18
ATOM 26313 O O . HIS A 1 34 ? 6.474 16.984 -1.271 1.00 0.00 34 HIS A O 18
ATOM 26328 N N . GLU A 1 35 ? 8.591 17.676 -0.948 1.00 0.00 35 GLU A N 18
ATOM 26329 C CA . GLU A 1 35 ? 8.671 17.152 0.410 1.00 0.00 35 GLU A CA 18
ATOM 26330 C C . GLU A 1 35 ? 7.467 17.596 1.236 1.00 0.00 35 GLU A C 18
ATOM 26331 O O . GLU A 1 35 ? 6.586 18.299 0.741 1.00 0.00 35 GLU A O 18
ATOM 26343 N N . SER A 1 36 ? 7.437 17.181 2.498 1.00 0.00 36 SER A N 18
ATOM 26344 C CA . SER A 1 36 ? 6.340 17.532 3.393 1.00 0.00 36 SER A CA 18
ATOM 26345 C C . SER A 1 36 ? 6.869 18.133 4.691 1.00 0.00 36 SER A C 18
ATOM 26346 O O . SER A 1 36 ? 8.077 18.169 4.925 1.00 0.00 36 SER A O 18
ATOM 26354 N N . ALA A 1 37 ? 5.955 18.605 5.533 1.00 0.00 37 ALA A N 18
ATOM 26355 C CA . ALA A 1 37 ? 6.328 19.203 6.809 1.00 0.00 37 ALA A CA 18
ATOM 26356 C C . ALA A 1 37 ? 5.204 19.064 7.830 1.00 0.00 37 ALA A C 18
ATOM 26357 O O . ALA A 1 37 ? 4.170 19.723 7.722 1.00 0.00 37 ALA A O 18
ATOM 26364 N N . SER A 1 38 ? 5.413 18.202 8.820 1.00 0.00 38 SER A N 18
ATOM 26365 C CA . SER A 1 38 ? 4.415 17.973 9.858 1.00 0.00 38 SER A CA 18
ATOM 26366 C C . SER A 1 38 ? 3.072 17.587 9.245 1.00 0.00 38 SER A C 18
ATOM 26367 O O . SER A 1 38 ? 2.019 18.045 9.689 1.00 0.00 38 SER A O 18
ATOM 26375 N N . ASP A 1 39 ? 3.118 16.741 8.221 1.00 0.00 39 ASP A N 18
ATOM 26376 C CA . ASP A 1 39 ? 1.906 16.291 7.546 1.00 0.00 39 ASP A CA 18
ATOM 26377 C C . ASP A 1 39 ? 1.864 14.769 7.463 1.00 0.00 39 ASP A C 18
ATOM 26378 O O . ASP A 1 39 ? 2.354 14.160 6.512 1.00 0.00 39 ASP A O 18
ATOM 26387 N N . PRO A 1 40 ? 1.265 14.137 8.484 1.00 0.00 40 PRO A N 18
ATOM 26388 C CA . PRO A 1 40 ? 1.145 12.677 8.550 1.00 0.00 40 PRO A CA 18
ATOM 26389 C C . PRO A 1 40 ? 0.173 12.128 7.511 1.00 0.00 40 PRO A C 18
ATOM 26390 O O . PRO A 1 40 ? -0.795 12.791 7.141 1.00 0.00 40 PRO A O 18
ATOM 26401 N N . ALA A 1 41 ? 0.438 10.912 7.044 1.00 0.00 41 ALA A N 18
ATOM 26402 C CA . ALA A 1 41 ? -0.414 10.273 6.050 1.00 0.00 41 ALA A CA 18
ATOM 26403 C C . ALA A 1 41 ? -1.417 9.332 6.709 1.00 0.00 41 ALA A C 18
ATOM 26404 O O . ALA A 1 41 ? -1.426 9.177 7.930 1.00 0.00 41 ALA A O 18
ATOM 26411 N N . MET A 1 42 ? -2.259 8.707 5.894 1.00 0.00 42 MET A N 18
ATOM 26412 C CA . MET A 1 42 ? -3.266 7.780 6.399 1.00 0.00 42 MET A CA 18
ATOM 26413 C C . MET A 1 42 ? -3.584 6.706 5.365 1.00 0.00 42 MET A C 18
ATOM 26414 O O . MET A 1 42 ? -4.177 6.990 4.324 1.00 0.00 42 MET A O 18
ATOM 26428 N N . TRP A 1 43 ? -3.187 5.473 5.658 1.00 0.00 43 TRP A N 18
ATOM 26429 C CA . TRP A 1 43 ? -3.430 4.356 4.751 1.00 0.00 43 TRP A CA 18
ATOM 26430 C C . TRP A 1 43 ? -4.769 3.692 5.053 1.00 0.00 43 TRP A C 18
ATOM 26431 O O . TRP A 1 43 ? -5.002 3.218 6.166 1.00 0.00 43 TRP A O 18
ATOM 26452 N N . THR A 1 44 ? -5.647 3.660 4.056 1.00 0.00 44 THR A N 18
ATOM 26453 C CA . THR A 1 44 ? -6.963 3.054 4.216 1.00 0.00 44 THR A CA 18
ATOM 26454 C C . THR A 1 44 ? -7.157 1.897 3.243 1.00 0.00 44 THR A C 18
ATOM 26455 O O . THR A 1 44 ? -7.406 2.106 2.055 1.00 0.00 44 THR A O 18
ATOM 26466 N N . VAL A 1 45 ? -7.043 0.675 3.753 1.00 0.00 45 VAL A N 18
ATOM 26467 C CA . VAL A 1 45 ? -7.208 -0.517 2.929 1.00 0.00 45 VAL A CA 18
ATOM 26468 C C . VAL A 1 45 ? -8.464 -1.287 3.322 1.00 0.00 45 VAL A C 18
ATOM 26469 O O . VAL A 1 45 ? -8.610 -1.716 4.466 1.00 0.00 45 VAL A O 18
ATOM 26482 N N . GLY A 1 46 ? -9.370 -1.459 2.364 1.00 0.00 46 GLY A N 18
ATOM 26483 C CA . GLY A 1 46 ? -10.602 -2.178 2.629 1.00 0.00 46 GLY A CA 18
ATOM 26484 C C . GLY A 1 46 ? -11.682 -1.284 3.205 1.00 0.00 46 GLY A C 18
ATOM 26485 O O . GLY A 1 46 ? -12.829 -1.318 2.760 1.00 0.00 46 GLY A O 18
ATOM 26489 N N . GLY A 1 47 ? -11.316 -0.482 4.200 1.00 0.00 47 GLY A N 18
ATOM 26490 C CA . GLY A 1 47 ? -12.275 0.412 4.823 1.00 0.00 47 GLY A CA 18
ATOM 26491 C C . GLY A 1 47 ? -11.990 0.632 6.296 1.00 0.00 47 GLY A C 18
ATOM 26492 O O . GLY A 1 47 ? -12.900 0.599 7.124 1.00 0.00 47 GLY A O 18
ATOM 26496 N N . LYS A 1 48 ? -10.722 0.856 6.625 1.00 0.00 48 LYS A N 18
ATOM 26497 C CA . LYS A 1 48 ? -10.318 1.082 8.007 1.00 0.00 48 LYS A CA 18
ATOM 26498 C C . LYS A 1 48 ? -8.921 1.691 8.073 1.00 0.00 48 LYS A C 18
ATOM 26499 O O . LYS A 1 48 ? -8.148 1.603 7.119 1.00 0.00 48 LYS A O 18
ATOM 26518 N N . THR A 1 49 ? -8.602 2.308 9.207 1.00 0.00 49 THR A N 18
ATOM 26519 C CA . THR A 1 49 ? -7.298 2.930 9.398 1.00 0.00 49 THR A CA 18
ATOM 26520 C C . THR A 1 49 ? -6.260 1.907 9.844 1.00 0.00 49 THR A C 18
ATOM 26521 O O . THR A 1 49 ? -6.406 1.276 10.891 1.00 0.00 49 THR A O 18
ATOM 26532 N N . VAL A 1 50 ? -5.211 1.747 9.044 1.00 0.00 50 VAL A N 18
ATOM 26533 C CA . VAL A 1 50 ? -4.147 0.801 9.359 1.00 0.00 50 VAL A CA 18
ATOM 26534 C C . VAL A 1 50 ? -2.973 1.499 10.037 1.00 0.00 50 VAL A C 18
ATOM 26535 O O . VAL A 1 50 ? -2.889 2.726 10.047 1.00 0.00 50 VAL A O 18
ATOM 26548 N N . GLY A 1 51 ? -2.068 0.707 10.605 1.00 0.00 51 GLY A N 18
ATOM 26549 C CA . GLY A 1 51 ? -0.911 1.267 11.278 1.00 0.00 51 GLY A CA 18
ATOM 26550 C C . GLY A 1 51 ? -0.548 0.505 12.537 1.00 0.00 51 GLY A C 18
ATOM 26551 O O . GLY A 1 51 ? 0.611 0.139 12.737 1.00 0.00 51 GLY A O 18
ATOM 26555 N N . SER A 1 52 ? -1.539 0.267 13.389 1.00 0.00 52 SER A N 18
ATOM 26556 C CA . SER A 1 52 ? -1.317 -0.452 14.638 1.00 0.00 52 SER A CA 18
ATOM 26557 C C . SER A 1 52 ? -1.640 -1.935 14.477 1.00 0.00 52 SER A C 18
ATOM 26558 O O . SER A 1 52 ? -2.251 -2.547 15.353 1.00 0.00 52 SER A O 18
ATOM 26566 N N . SER A 1 53 ? -1.224 -2.505 13.351 1.00 0.00 53 SER A N 18
ATOM 26567 C CA . SER A 1 53 ? -1.472 -3.915 13.072 1.00 0.00 53 SER A CA 18
ATOM 26568 C C . SER A 1 53 ? -0.224 -4.583 12.502 1.00 0.00 53 SER A C 18
ATOM 26569 O O . SER A 1 53 ? 0.313 -4.152 11.482 1.00 0.00 53 SER A O 18
ATOM 26577 N N . SER A 1 54 ? 0.231 -5.639 13.168 1.00 0.00 54 SER A N 18
ATOM 26578 C CA . SER A 1 54 ? 1.417 -6.366 12.732 1.00 0.00 54 SER A CA 18
ATOM 26579 C C . SER A 1 54 ? 1.387 -6.600 11.224 1.00 0.00 54 SER A C 18
ATOM 26580 O O . SER A 1 54 ? 2.406 -6.476 10.545 1.00 0.00 54 SER A O 18
ATOM 26588 N N . ARG A 1 55 ? 0.210 -6.938 10.708 1.00 0.00 55 ARG A N 18
ATOM 26589 C CA . ARG A 1 55 ? 0.045 -7.191 9.282 1.00 0.00 55 ARG A CA 18
ATOM 26590 C C . ARG A 1 55 ? 0.585 -6.026 8.457 1.00 0.00 55 ARG A C 18
ATOM 26591 O O . ARG A 1 55 ? 1.549 -6.177 7.706 1.00 0.00 55 ARG A O 18
ATOM 26612 N N . PHE A 1 56 ? -0.042 -4.863 8.603 1.00 0.00 56 PHE A N 18
ATOM 26613 C CA . PHE A 1 56 ? 0.374 -3.673 7.871 1.00 0.00 56 PHE A CA 18
ATOM 26614 C C . PHE A 1 56 ? 1.486 -2.938 8.615 1.00 0.00 56 PHE A C 18
ATOM 26615 O O . PHE A 1 56 ? 1.449 -2.812 9.838 1.00 0.00 56 PHE A O 18
ATOM 26632 N N . GLN A 1 57 ? 2.473 -2.457 7.866 1.00 0.00 57 GLN A N 18
ATOM 26633 C CA . GLN A 1 57 ? 3.596 -1.737 8.454 1.00 0.00 57 GLN A CA 18
ATOM 26634 C C . GLN A 1 57 ? 3.863 -0.438 7.701 1.00 0.00 57 GLN A C 18
ATOM 26635 O O . GLN A 1 57 ? 4.673 -0.401 6.775 1.00 0.00 57 GLN A O 18
ATOM 26649 N N . ALA A 1 58 ? 3.177 0.626 8.105 1.00 0.00 58 ALA A N 18
ATOM 26650 C CA . ALA A 1 58 ? 3.342 1.928 7.470 1.00 0.00 58 ALA A CA 18
ATOM 26651 C C . ALA A 1 58 ? 4.665 2.571 7.871 1.00 0.00 58 ALA A C 18
ATOM 26652 O O . ALA A 1 58 ? 4.769 3.198 8.926 1.00 0.00 58 ALA A O 18
ATOM 26659 N N . THR A 1 59 ? 5.676 2.411 7.023 1.00 0.00 59 THR A N 18
ATOM 26660 C CA . THR A 1 59 ? 6.994 2.974 7.290 1.00 0.00 59 THR A CA 18
ATOM 26661 C C . THR A 1 59 ? 7.123 4.374 6.700 1.00 0.00 59 THR A C 18
ATOM 26662 O O . THR A 1 59 ? 6.299 4.794 5.887 1.00 0.00 59 THR A O 18
ATOM 26673 N N . ARG A 1 60 ? 8.163 5.091 7.113 1.00 0.00 60 ARG A N 18
ATOM 26674 C CA . ARG A 1 60 ? 8.399 6.445 6.625 1.00 0.00 60 ARG A CA 18
ATOM 26675 C C . ARG A 1 60 ? 9.858 6.628 6.215 1.00 0.00 60 ARG A C 18
ATOM 26676 O O . ARG A 1 60 ? 10.770 6.330 6.985 1.00 0.00 60 ARG A O 18
ATOM 26697 N N . GLN A 1 61 ? 10.068 7.119 4.998 1.00 0.00 61 GLN A N 18
ATOM 26698 C CA . GLN A 1 61 ? 11.415 7.340 4.486 1.00 0.00 61 GLN A CA 18
ATOM 26699 C C . GLN A 1 61 ? 11.479 8.617 3.655 1.00 0.00 61 GLN A C 18
ATOM 26700 O O . GLN A 1 61 ? 10.956 8.671 2.542 1.00 0.00 61 GLN A O 18
ATOM 26714 N N . GLY A 1 62 ? 12.123 9.643 4.203 1.00 0.00 62 GLY A N 18
ATOM 26715 C CA . GLY A 1 62 ? 12.242 10.906 3.498 1.00 0.00 62 GLY A CA 18
ATOM 26716 C C . GLY A 1 62 ? 10.895 11.488 3.120 1.00 0.00 62 GLY A C 18
ATOM 26717 O O . GLY A 1 62 ? 10.244 12.143 3.934 1.00 0.00 62 GLY A O 18
ATOM 26721 N N . ARG A 1 63 ? 10.476 11.252 1.881 1.00 0.00 63 ARG A N 18
ATOM 26722 C CA . ARG A 1 63 ? 9.199 11.761 1.396 1.00 0.00 63 ARG A CA 18
ATOM 26723 C C . ARG A 1 63 ? 8.373 10.644 0.765 1.00 0.00 63 ARG A C 18
ATOM 26724 O O . ARG A 1 63 ? 7.338 10.895 0.147 1.00 0.00 63 ARG A O 18
ATOM 26745 N N . LYS A 1 64 ? 8.838 9.409 0.923 1.00 0.00 64 LYS A N 18
ATOM 26746 C CA . LYS A 1 64 ? 8.144 8.253 0.370 1.00 0.00 64 LYS A CA 18
ATOM 26747 C C . LYS A 1 64 ? 7.551 7.392 1.481 1.00 0.00 64 LYS A C 18
ATOM 26748 O O . LYS A 1 64 ? 8.104 7.310 2.578 1.00 0.00 64 LYS A O 18
ATOM 26767 N N . TYR A 1 65 ? 6.425 6.750 1.189 1.00 0.00 65 TYR A N 18
ATOM 26768 C CA . TYR A 1 65 ? 5.757 5.896 2.164 1.00 0.00 65 TYR A CA 18
ATOM 26769 C C . TYR A 1 65 ? 5.574 4.484 1.616 1.00 0.00 65 TYR A C 18
ATOM 26770 O O . TYR A 1 65 ? 5.232 4.299 0.448 1.00 0.00 65 TYR A O 18
ATOM 26788 N N . ILE A 1 66 ? 5.804 3.491 2.469 1.00 0.00 66 ILE A N 18
ATOM 26789 C CA . ILE A 1 66 ? 5.663 2.096 2.072 1.00 0.00 66 ILE A CA 18
ATOM 26790 C C . ILE A 1 66 ? 4.776 1.333 3.049 1.00 0.00 66 ILE A C 18
ATOM 26791 O O . ILE A 1 66 ? 5.064 1.267 4.245 1.00 0.00 66 ILE A O 18
ATOM 26807 N N . LEU A 1 67 ? 3.696 0.757 2.533 1.00 0.00 67 LEU A N 18
ATOM 26808 C CA . LEU A 1 67 ? 2.766 -0.004 3.360 1.00 0.00 67 LEU A CA 18
ATOM 26809 C C . LEU A 1 67 ? 2.964 -1.504 3.164 1.00 0.00 67 LEU A C 18
ATOM 26810 O O . LEU A 1 67 ? 2.221 -2.148 2.424 1.00 0.00 67 LEU A O 18
ATOM 26826 N N . VAL A 1 68 ? 3.971 -2.055 3.835 1.00 0.00 68 VAL A N 18
ATOM 26827 C CA . VAL A 1 68 ? 4.266 -3.479 3.738 1.00 0.00 68 VAL A CA 18
ATOM 26828 C C . VAL A 1 68 ? 3.111 -4.317 4.274 1.00 0.00 68 VAL A C 18
ATOM 26829 O O . VAL A 1 68 ? 2.760 -4.229 5.451 1.00 0.00 68 VAL A O 18
ATOM 26842 N N . VAL A 1 69 ? 2.523 -5.132 3.404 1.00 0.00 69 VAL A N 18
ATOM 26843 C CA . VAL A 1 69 ? 1.408 -5.988 3.790 1.00 0.00 69 VAL A CA 18
ATOM 26844 C C . VAL A 1 69 ? 1.870 -7.424 4.014 1.00 0.00 69 VAL A C 18
ATOM 26845 O O . VAL A 1 69 ? 2.468 -8.039 3.131 1.00 0.00 69 VAL A O 18
ATOM 26858 N N . ARG A 1 70 ? 1.586 -7.953 5.200 1.00 0.00 70 ARG A N 18
ATOM 26859 C CA . ARG A 1 70 ? 1.973 -9.317 5.540 1.00 0.00 70 ARG A CA 18
ATOM 26860 C C . ARG A 1 70 ? 0.742 -10.192 5.758 1.00 0.00 70 ARG A C 18
ATOM 26861 O O . ARG A 1 70 ? -0.318 -9.703 6.145 1.00 0.00 70 ARG A O 18
ATOM 26882 N N . GLU A 1 71 ? 0.893 -11.489 5.506 1.00 0.00 71 GLU A N 18
ATOM 26883 C CA . GLU A 1 71 ? -0.207 -12.431 5.673 1.00 0.00 71 GLU A CA 18
ATOM 26884 C C . GLU A 1 71 ? -1.395 -12.043 4.797 1.00 0.00 71 GLU A C 18
ATOM 26885 O O . GLU A 1 71 ? -2.520 -11.915 5.280 1.00 0.00 71 GLU A O 18
ATOM 26897 N N . ALA A 1 72 ? -1.135 -11.856 3.507 1.00 0.00 72 ALA A N 18
ATOM 26898 C CA . ALA A 1 72 ? -2.182 -11.483 2.564 1.00 0.00 72 ALA A CA 18
ATOM 26899 C C . ALA A 1 72 ? -3.288 -12.532 2.528 1.00 0.00 72 ALA A C 18
ATOM 26900 O O . ALA A 1 72 ? -3.128 -13.634 3.052 1.00 0.00 72 ALA A O 18
ATOM 26907 N N . ALA A 1 73 ? -4.410 -12.181 1.909 1.00 0.00 73 ALA A N 18
ATOM 26908 C CA . ALA A 1 73 ? -5.543 -13.093 1.805 1.00 0.00 73 ALA A CA 18
ATOM 26909 C C . ALA A 1 73 ? -6.475 -12.684 0.670 1.00 0.00 73 ALA A C 18
ATOM 26910 O O . ALA A 1 73 ? -6.502 -11.529 0.242 1.00 0.00 73 ALA A O 18
ATOM 26917 N N . PRO A 1 74 ? -7.258 -13.650 0.168 1.00 0.00 74 PRO A N 18
ATOM 26918 C CA . PRO A 1 74 ? -8.207 -13.413 -0.924 1.00 0.00 74 PRO A CA 18
ATOM 26919 C C . PRO A 1 74 ? -9.385 -12.547 -0.492 1.00 0.00 74 PRO A C 18
ATOM 26920 O O . PRO A 1 74 ? -10.292 -12.278 -1.279 1.00 0.00 74 PRO A O 18
ATOM 26931 N N . SER A 1 75 ? -9.364 -12.112 0.764 1.00 0.00 75 SER A N 18
ATOM 26932 C CA . SER A 1 75 ? -10.432 -11.278 1.302 1.00 0.00 75 SER A CA 18
ATOM 26933 C C . SER A 1 75 ? -10.039 -9.804 1.272 1.00 0.00 75 SER A C 18
ATOM 26934 O O . SER A 1 75 ? -10.886 -8.928 1.095 1.00 0.00 75 SER A O 18
ATOM 26942 N N . ASP A 1 76 ? -8.749 -9.539 1.446 1.00 0.00 76 ASP A N 18
ATOM 26943 C CA . ASP A 1 76 ? -8.242 -8.172 1.438 1.00 0.00 76 ASP A CA 18
ATOM 26944 C C . ASP A 1 76 ? -8.251 -7.597 0.025 1.00 0.00 76 ASP A C 18
ATOM 26945 O O . ASP A 1 76 ? -8.261 -6.381 -0.161 1.00 0.00 76 ASP A O 18
ATOM 26954 N N . ALA A 1 77 ? -8.245 -8.481 -0.967 1.00 0.00 77 ALA A N 18
ATOM 26955 C CA . ALA A 1 77 ? -8.254 -8.062 -2.364 1.00 0.00 77 ALA A CA 18
ATOM 26956 C C . ALA A 1 77 ? -9.440 -7.150 -2.656 1.00 0.00 77 ALA A C 18
ATOM 26957 O O . ALA A 1 77 ? -10.593 -7.575 -2.593 1.00 0.00 77 ALA A O 18
ATOM 26964 N N . GLY A 1 78 ? -9.149 -5.892 -2.975 1.00 0.00 78 GLY A N 18
ATOM 26965 C CA . GLY A 1 78 ? -10.203 -4.939 -3.272 1.00 0.00 78 GLY A CA 18
ATOM 26966 C C . GLY A 1 78 ? -9.680 -3.689 -3.951 1.00 0.00 78 GLY A C 18
ATOM 26967 O O . GLY A 1 78 ? -9.550 -3.648 -5.173 1.00 0.00 78 GLY A O 18
ATOM 26971 N N . GLU A 1 79 ? -9.381 -2.666 -3.155 1.00 0.00 79 GLU A N 18
ATOM 26972 C CA . GLU A 1 79 ? -8.872 -1.408 -3.689 1.00 0.00 79 GLU A CA 18
ATOM 26973 C C . GLU A 1 79 ? -8.142 -0.616 -2.608 1.00 0.00 79 GLU A C 18
ATOM 26974 O O . GLU A 1 79 ? -8.744 -0.182 -1.626 1.00 0.00 79 GLU A O 18
ATOM 26986 N N . VAL A 1 80 ? -6.839 -0.431 -2.797 1.00 0.00 80 VAL A N 18
ATOM 26987 C CA . VAL A 1 80 ? -6.025 0.310 -1.840 1.00 0.00 80 VAL A CA 18
ATOM 26988 C C . VAL A 1 80 ? -6.123 1.812 -2.082 1.00 0.00 80 VAL A C 18
ATOM 26989 O O . VAL A 1 80 ? -5.777 2.303 -3.156 1.00 0.00 80 VAL A O 18
ATOM 27002 N N . VAL A 1 81 ? -6.598 2.538 -1.075 1.00 0.00 81 VAL A N 18
ATOM 27003 C CA . VAL A 1 81 ? -6.741 3.985 -1.176 1.00 0.00 81 VAL A CA 18
ATOM 27004 C C . VAL A 1 81 ? -5.835 4.698 -0.179 1.00 0.00 81 VAL A C 18
ATOM 27005 O O . VAL A 1 81 ? -6.006 4.570 1.033 1.00 0.00 81 VAL A O 18
ATOM 27018 N N . PHE A 1 82 ? -4.870 5.451 -0.698 1.00 0.00 82 PHE A N 18
ATOM 27019 C CA . PHE A 1 82 ? -3.935 6.185 0.148 1.00 0.00 82 PHE A CA 18
ATOM 27020 C C . PHE A 1 82 ? -4.347 7.649 0.270 1.00 0.00 82 PHE A C 18
ATOM 27021 O O . PHE A 1 82 ? -5.139 8.151 -0.528 1.00 0.00 82 PHE A O 18
ATOM 27038 N N . SER A 1 83 ? -3.804 8.328 1.275 1.00 0.00 83 SER A N 18
ATOM 27039 C CA . SER A 1 83 ? -4.117 9.734 1.505 1.00 0.00 83 SER A CA 18
ATOM 27040 C C . SER A 1 83 ? -2.963 10.439 2.211 1.00 0.00 83 SER A C 18
ATOM 27041 O O . SER A 1 83 ? -2.220 9.824 2.976 1.00 0.00 83 SER A O 18
ATOM 27049 N N . VAL A 1 84 ? -2.820 11.734 1.949 1.00 0.00 84 VAL A N 18
ATOM 27050 C CA . VAL A 1 84 ? -1.758 12.525 2.560 1.00 0.00 84 VAL A CA 18
ATOM 27051 C C . VAL A 1 84 ? -2.027 14.018 2.406 1.00 0.00 84 VAL A C 18
ATOM 27052 O O . VAL A 1 84 ? -2.372 14.488 1.322 1.00 0.00 84 VAL A O 18
ATOM 27065 N N . ARG A 1 85 ? -1.866 14.758 3.498 1.00 0.00 85 ARG A N 18
ATOM 27066 C CA . ARG A 1 85 ? -2.092 16.198 3.485 1.00 0.00 85 ARG A CA 18
ATOM 27067 C C . ARG A 1 85 ? -3.181 16.569 2.482 1.00 0.00 85 ARG A C 18
ATOM 27068 O O . ARG A 1 85 ? -3.062 17.555 1.756 1.00 0.00 85 ARG A O 18
ATOM 27089 N N . GLY A 1 86 ? -4.243 15.770 2.448 1.00 0.00 86 GLY A N 18
ATOM 27090 C CA . GLY A 1 86 ? -5.338 16.029 1.531 1.00 0.00 86 GLY A CA 18
ATOM 27091 C C . GLY A 1 86 ? -5.318 15.107 0.329 1.00 0.00 86 GLY A C 18
ATOM 27092 O O . GLY A 1 86 ? -6.343 14.529 -0.037 1.00 0.00 86 GLY A O 18
ATOM 27096 N N . LEU A 1 87 ? -4.151 14.968 -0.289 1.00 0.00 87 LEU A N 18
ATOM 27097 C CA . LEU A 1 87 ? -4.002 14.109 -1.460 1.00 0.00 87 LEU A CA 18
ATOM 27098 C C . LEU A 1 87 ? -4.590 12.726 -1.199 1.00 0.00 87 LEU A C 18
ATOM 27099 O O . LEU A 1 87 ? -4.671 12.279 -0.054 1.00 0.00 87 LEU A O 18
ATOM 27115 N N . THR A 1 88 ? -4.998 12.051 -2.269 1.00 0.00 88 THR A N 18
ATOM 27116 C CA . THR A 1 88 ? -5.577 10.718 -2.156 1.00 0.00 88 THR A CA 18
ATOM 27117 C C . THR A 1 88 ? -5.355 9.913 -3.431 1.00 0.00 88 THR A C 18
ATOM 27118 O O . THR A 1 88 ? -5.607 10.397 -4.535 1.00 0.00 88 THR A O 18
ATOM 27129 N N . SER A 1 89 ? -4.883 8.680 -3.273 1.00 0.00 89 SER A N 18
ATOM 27130 C CA . SER A 1 89 ? -4.625 7.808 -4.412 1.00 0.00 89 SER A CA 18
ATOM 27131 C C . SER A 1 89 ? -5.397 6.499 -4.281 1.00 0.00 89 SER A C 18
ATOM 27132 O O . SER A 1 89 ? -5.896 6.164 -3.207 1.00 0.00 89 SER A O 18
ATOM 27140 N N . LYS A 1 90 ? -5.493 5.763 -5.384 1.00 0.00 90 LYS A N 18
ATOM 27141 C CA . LYS A 1 90 ? -6.204 4.490 -5.395 1.00 0.00 90 LYS A CA 18
ATOM 27142 C C . LYS A 1 90 ? -5.409 3.430 -6.150 1.00 0.00 90 LYS A C 18
ATOM 27143 O O . LYS A 1 90 ? -4.604 3.750 -7.025 1.00 0.00 90 LYS A O 18
ATOM 27162 N N . ALA A 1 91 ? -5.641 2.167 -5.808 1.00 0.00 91 ALA A N 18
ATOM 27163 C CA . ALA A 1 91 ? -4.949 1.060 -6.456 1.00 0.00 91 ALA A CA 18
ATOM 27164 C C . ALA A 1 91 ? -5.709 -0.248 -6.269 1.00 0.00 91 ALA A C 18
ATOM 27165 O O . ALA A 1 91 ? -6.619 -0.336 -5.444 1.00 0.00 91 ALA A O 18
ATOM 27172 N N . SER A 1 92 ? -5.331 -1.263 -7.039 1.00 0.00 92 SER A N 18
ATOM 27173 C CA . SER A 1 92 ? -5.981 -2.566 -6.961 1.00 0.00 92 SER A CA 18
ATOM 27174 C C . SER A 1 92 ? -4.998 -3.636 -6.495 1.00 0.00 92 SER A C 18
ATOM 27175 O O . SER A 1 92 ? -3.869 -3.713 -6.982 1.00 0.00 92 SER A O 18
ATOM 27183 N N . LEU A 1 93 ? -5.435 -4.459 -5.549 1.00 0.00 93 LEU A N 18
ATOM 27184 C CA . LEU A 1 93 ? -4.595 -5.526 -5.015 1.00 0.00 93 LEU A CA 18
ATOM 27185 C C . LEU A 1 93 ? -5.064 -6.889 -5.513 1.00 0.00 93 LEU A C 18
ATOM 27186 O O . LEU A 1 93 ? -6.263 -7.171 -5.544 1.00 0.00 93 LEU A O 18
ATOM 27202 N N . ILE A 1 94 ? -4.113 -7.732 -5.900 1.00 0.00 94 ILE A N 18
ATOM 27203 C CA . ILE A 1 94 ? -4.429 -9.067 -6.393 1.00 0.00 94 ILE A CA 18
ATOM 27204 C C . ILE A 1 94 ? -3.948 -10.140 -5.422 1.00 0.00 94 ILE A C 18
ATOM 27205 O O . ILE A 1 94 ? -2.959 -9.952 -4.713 1.00 0.00 94 ILE A O 18
ATOM 27221 N N . VAL A 1 95 ? -4.653 -11.267 -5.396 1.00 0.00 95 VAL A N 18
ATOM 27222 C CA . VAL A 1 95 ? -4.296 -12.372 -4.515 1.00 0.00 95 VAL A CA 18
ATOM 27223 C C . VAL A 1 95 ? -4.643 -13.714 -5.149 1.00 0.00 95 VAL A C 18
ATOM 27224 O O . VAL A 1 95 ? -5.816 -14.048 -5.318 1.00 0.00 95 VAL A O 18
ATOM 27237 N N . ARG A 1 96 ? -3.615 -14.481 -5.497 1.00 0.00 96 ARG A N 18
ATOM 27238 C CA . ARG A 1 96 ? -3.811 -15.788 -6.113 1.00 0.00 96 ARG A CA 18
ATOM 27239 C C . ARG A 1 96 ? -3.633 -16.904 -5.088 1.00 0.00 96 ARG A C 18
ATOM 27240 O O . ARG A 1 96 ? -2.564 -17.053 -4.498 1.00 0.00 96 ARG A O 18
ATOM 27261 N N . GLU A 1 97 ? -4.689 -17.685 -4.883 1.00 0.00 97 GLU A N 18
ATOM 27262 C CA . GLU A 1 97 ? -4.649 -18.787 -3.928 1.00 0.00 97 GLU A CA 18
ATOM 27263 C C . GLU A 1 97 ? -3.658 -19.858 -4.375 1.00 0.00 97 GLU A C 18
ATOM 27264 O O . GLU A 1 97 ? -3.635 -20.250 -5.542 1.00 0.00 97 GLU A O 18
ATOM 27276 N N . ARG A 1 98 ? -2.840 -20.327 -3.438 1.00 0.00 98 ARG A N 18
ATOM 27277 C CA . ARG A 1 98 ? -1.846 -21.351 -3.734 1.00 0.00 98 ARG A CA 18
ATOM 27278 C C . ARG A 1 98 ? -2.513 -22.627 -4.237 1.00 0.00 98 ARG A C 18
ATOM 27279 O O . ARG A 1 98 ? -2.300 -23.044 -5.375 1.00 0.00 98 ARG A O 18
ATOM 27300 N N . SER A 1 99 ? -3.321 -23.244 -3.380 1.00 0.00 99 SER A N 18
ATOM 27301 C CA . SER A 1 99 ? -4.017 -24.475 -3.736 1.00 0.00 99 SER A CA 18
ATOM 27302 C C . SER A 1 99 ? -4.778 -24.310 -5.048 1.00 0.00 99 SER A C 18
ATOM 27303 O O . SER A 1 99 ? -5.420 -23.287 -5.281 1.00 0.00 99 SER A O 18
ATOM 27311 N N . GLY A 1 100 ? -4.701 -25.326 -5.902 1.00 0.00 100 GLY A N 18
ATOM 27312 C CA . GLY A 1 100 ? -5.386 -25.275 -7.180 1.00 0.00 100 GLY A CA 18
ATOM 27313 C C . GLY A 1 100 ? -4.981 -26.408 -8.101 1.00 0.00 100 GLY A C 18
ATOM 27314 O O . GLY A 1 100 ? -4.466 -27.438 -7.664 1.00 0.00 100 GLY A O 18
ATOM 27318 N N . PRO A 1 101 ? -5.216 -26.226 -9.409 1.00 0.00 101 PRO A N 18
ATOM 27319 C CA . PRO A 1 101 ? -4.880 -27.231 -10.421 1.00 0.00 101 PRO A CA 18
ATOM 27320 C C . PRO A 1 101 ? -3.375 -27.381 -10.613 1.00 0.00 101 PRO A C 18
ATOM 27321 O O . PRO A 1 101 ? -2.908 -28.358 -11.198 1.00 0.00 101 PRO A O 18
ATOM 27332 N N . SER A 1 102 ? -2.620 -26.407 -10.115 1.00 0.00 102 SER A N 18
ATOM 27333 C CA . SER A 1 102 ? -1.166 -26.429 -10.234 1.00 0.00 102 SER A CA 18
ATOM 27334 C C . SER A 1 102 ? -0.627 -27.843 -10.040 1.00 0.00 102 SER A C 18
ATOM 27335 O O . SER A 1 102 ? -0.568 -28.348 -8.918 1.00 0.00 102 SER A O 18
ATOM 27343 N N . SER A 1 103 ? -0.235 -28.477 -11.140 1.00 0.00 103 SER A N 18
ATOM 27344 C CA . SER A 1 103 ? 0.296 -29.834 -11.093 1.00 0.00 103 SER A CA 18
ATOM 27345 C C . SER A 1 103 ? 1.459 -29.928 -10.110 1.00 0.00 103 SER A C 18
ATOM 27346 O O . SER A 1 103 ? 1.809 -28.951 -9.450 1.00 0.00 103 SER A O 18
ATOM 27354 N N . GLY A 1 104 ? 2.055 -31.113 -10.019 1.00 0.00 104 GLY A N 18
ATOM 27355 C CA . GLY A 1 104 ? 3.172 -31.315 -9.115 1.00 0.00 104 GLY A CA 18
ATOM 27356 C C . GLY A 1 104 ? 4.450 -31.681 -9.845 1.00 0.00 104 GLY A C 18
ATOM 27357 O O . GLY A 1 104 ? 4.472 -32.623 -10.637 1.00 0.00 104 GLY A O 18
ATOM 27361 N N . GLY A 1 1 ? 1.184 32.703 -22.017 1.00 0.00 1 GLY A N 19
ATOM 27362 C CA . GLY A 1 1 ? 1.699 32.056 -20.824 1.00 0.00 1 GLY A CA 19
ATOM 27363 C C . GLY A 1 1 ? 2.601 30.880 -21.146 1.00 0.00 1 GLY A C 19
ATOM 27364 O O . GLY A 1 1 ? 2.395 30.186 -22.141 1.00 0.00 1 GLY A O 19
ATOM 27368 N N . SER A 1 2 ? 3.603 30.657 -20.302 1.00 0.00 2 SER A N 19
ATOM 27369 C CA . SER A 1 2 ? 4.543 29.561 -20.505 1.00 0.00 2 SER A CA 19
ATOM 27370 C C . SER A 1 2 ? 3.811 28.285 -20.909 1.00 0.00 2 SER A C 19
ATOM 27371 O O . SER A 1 2 ? 2.681 28.043 -20.483 1.00 0.00 2 SER A O 19
ATOM 27379 N N . SER A 1 3 ? 4.462 27.472 -21.734 1.00 0.00 3 SER A N 19
ATOM 27380 C CA . SER A 1 3 ? 3.873 26.223 -22.201 1.00 0.00 3 SER A CA 19
ATOM 27381 C C . SER A 1 3 ? 4.208 25.077 -21.251 1.00 0.00 3 SER A C 19
ATOM 27382 O O . SER A 1 3 ? 5.368 24.688 -21.114 1.00 0.00 3 SER A O 19
ATOM 27390 N N . GLY A 1 4 ? 3.183 24.539 -20.597 1.00 0.00 4 GLY A N 19
ATOM 27391 C CA . GLY A 1 4 ? 3.389 23.442 -19.669 1.00 0.00 4 GLY A CA 19
ATOM 27392 C C . GLY A 1 4 ? 2.467 23.518 -18.469 1.00 0.00 4 GLY A C 19
ATOM 27393 O O . GLY A 1 4 ? 2.022 24.600 -18.087 1.00 0.00 4 GLY A O 19
ATOM 27397 N N . SER A 1 5 ? 2.177 22.366 -17.873 1.00 0.00 5 SER A N 19
ATOM 27398 C CA . SER A 1 5 ? 1.296 22.305 -16.712 1.00 0.00 5 SER A CA 19
ATOM 27399 C C . SER A 1 5 ? 1.974 22.906 -15.484 1.00 0.00 5 SER A C 19
ATOM 27400 O O . SER A 1 5 ? 3.147 22.644 -15.219 1.00 0.00 5 SER A O 19
ATOM 27408 N N . SER A 1 6 ? 1.226 23.714 -14.739 1.00 0.00 6 SER A N 19
ATOM 27409 C CA . SER A 1 6 ? 1.755 24.356 -13.541 1.00 0.00 6 SER A CA 19
ATOM 27410 C C . SER A 1 6 ? 0.623 24.870 -12.656 1.00 0.00 6 SER A C 19
ATOM 27411 O O . SER A 1 6 ? -0.384 25.376 -13.149 1.00 0.00 6 SER A O 19
ATOM 27419 N N . GLY A 1 7 ? 0.798 24.736 -11.345 1.00 0.00 7 GLY A N 19
ATOM 27420 C CA . GLY A 1 7 ? -0.215 25.191 -10.411 1.00 0.00 7 GLY A CA 19
ATOM 27421 C C . GLY A 1 7 ? 0.095 24.797 -8.981 1.00 0.00 7 GLY A C 19
ATOM 27422 O O . GLY A 1 7 ? 0.739 25.548 -8.247 1.00 0.00 7 GLY A O 19
ATOM 27426 N N . HIS A 1 8 ? -0.364 23.615 -8.582 1.00 0.00 8 HIS A N 19
ATOM 27427 C CA . HIS A 1 8 ? -0.132 23.122 -7.229 1.00 0.00 8 HIS A CA 19
ATOM 27428 C C . HIS A 1 8 ? 0.623 21.797 -7.255 1.00 0.00 8 HIS A C 19
ATOM 27429 O O . HIS A 1 8 ? 0.867 21.231 -8.320 1.00 0.00 8 HIS A O 19
ATOM 27444 N N . VAL A 1 9 ? 0.991 21.307 -6.075 1.00 0.00 9 VAL A N 19
ATOM 27445 C CA . VAL A 1 9 ? 1.718 20.049 -5.963 1.00 0.00 9 VAL A CA 19
ATOM 27446 C C . VAL A 1 9 ? 0.781 18.857 -6.121 1.00 0.00 9 VAL A C 19
ATOM 27447 O O . VAL A 1 9 ? -0.350 18.873 -5.636 1.00 0.00 9 VAL A O 19
ATOM 27460 N N . GLY A 1 10 ? 1.259 17.821 -6.804 1.00 0.00 10 GLY A N 19
ATOM 27461 C CA . GLY A 1 10 ? 0.451 16.634 -7.014 1.00 0.00 10 GLY A CA 19
ATOM 27462 C C . GLY A 1 10 ? 1.288 15.374 -7.118 1.00 0.00 10 GLY A C 19
ATOM 27463 O O . GLY A 1 10 ? 2.282 15.339 -7.843 1.00 0.00 10 GLY A O 19
ATOM 27467 N N . ILE A 1 11 ? 0.887 14.338 -6.389 1.00 0.00 11 ILE A N 19
ATOM 27468 C CA . ILE A 1 11 ? 1.607 13.071 -6.402 1.00 0.00 11 ILE A CA 19
ATOM 27469 C C . ILE A 1 11 ? 2.203 12.791 -7.778 1.00 0.00 11 ILE A C 19
ATOM 27470 O O . ILE A 1 11 ? 1.494 12.786 -8.785 1.00 0.00 11 ILE A O 19
ATOM 27486 N N . THR A 1 12 ? 3.511 12.558 -7.814 1.00 0.00 12 THR A N 19
ATOM 27487 C CA . THR A 1 12 ? 4.203 12.277 -9.065 1.00 0.00 12 THR A CA 19
ATOM 27488 C C . THR A 1 12 ? 4.185 10.785 -9.381 1.00 0.00 12 THR A C 19
ATOM 27489 O O . THR A 1 12 ? 4.091 10.387 -10.542 1.00 0.00 12 THR A O 19
ATOM 27500 N N . LYS A 1 13 ? 4.275 9.964 -8.340 1.00 0.00 13 LYS A N 19
ATOM 27501 C CA . LYS A 1 13 ? 4.267 8.515 -8.505 1.00 0.00 13 LYS A CA 19
ATOM 27502 C C . LYS A 1 13 ? 2.958 7.917 -7.998 1.00 0.00 13 LYS A C 19
ATOM 27503 O O . LYS A 1 13 ? 2.704 7.887 -6.794 1.00 0.00 13 LYS A O 19
ATOM 27522 N N . ARG A 1 14 ? 2.133 7.442 -8.925 1.00 0.00 14 ARG A N 19
ATOM 27523 C CA . ARG A 1 14 ? 0.850 6.844 -8.572 1.00 0.00 14 ARG A CA 19
ATOM 27524 C C . ARG A 1 14 ? 1.016 5.368 -8.225 1.00 0.00 14 ARG A C 19
ATOM 27525 O O . ARG A 1 14 ? 1.889 4.686 -8.764 1.00 0.00 14 ARG A O 19
ATOM 27546 N N . LEU A 1 15 ? 0.173 4.880 -7.322 1.00 0.00 15 LEU A N 19
ATOM 27547 C CA . LEU A 1 15 ? 0.225 3.483 -6.902 1.00 0.00 15 LEU A CA 19
ATOM 27548 C C . LEU A 1 15 ? -0.083 2.552 -8.070 1.00 0.00 15 LEU A C 19
ATOM 27549 O O . LEU A 1 15 ? -1.114 2.686 -8.730 1.00 0.00 15 LEU A O 19
ATOM 27565 N N . LYS A 1 16 ? 0.817 1.606 -8.319 1.00 0.00 16 LYS A N 19
ATOM 27566 C CA . LYS A 1 16 ? 0.641 0.649 -9.405 1.00 0.00 16 LYS A CA 19
ATOM 27567 C C . LYS A 1 16 ? 0.084 -0.671 -8.881 1.00 0.00 16 LYS A C 19
ATOM 27568 O O . LYS A 1 16 ? 0.379 -1.080 -7.757 1.00 0.00 16 LYS A O 19
ATOM 27587 N N . THR A 1 17 ? -0.721 -1.337 -9.703 1.00 0.00 17 THR A N 19
ATOM 27588 C CA . THR A 1 17 ? -1.318 -2.611 -9.323 1.00 0.00 17 THR A CA 19
ATOM 27589 C C . THR A 1 17 ? -0.255 -3.692 -9.169 1.00 0.00 17 THR A C 19
ATOM 27590 O O . THR A 1 17 ? 0.638 -3.821 -10.006 1.00 0.00 17 THR A O 19
ATOM 27601 N N . MET A 1 18 ? -0.357 -4.467 -8.094 1.00 0.00 18 MET A N 19
ATOM 27602 C CA . MET A 1 18 ? 0.596 -5.539 -7.832 1.00 0.00 18 MET A CA 19
ATOM 27603 C C . MET A 1 18 ? -0.084 -6.903 -7.911 1.00 0.00 18 MET A C 19
ATOM 27604 O O . MET A 1 18 ? -1.310 -6.996 -7.890 1.00 0.00 18 MET A O 19
ATOM 27618 N N . GLU A 1 19 ? 0.722 -7.956 -8.003 1.00 0.00 19 GLU A N 19
ATOM 27619 C CA . GLU A 1 19 ? 0.196 -9.314 -8.086 1.00 0.00 19 GLU A CA 19
ATOM 27620 C C . GLU A 1 19 ? 1.019 -10.270 -7.228 1.00 0.00 19 GLU A C 19
ATOM 27621 O O . GLU A 1 19 ? 2.186 -10.534 -7.517 1.00 0.00 19 GLU A O 19
ATOM 27633 N N . VAL A 1 20 ? 0.402 -10.786 -6.169 1.00 0.00 20 VAL A N 19
ATOM 27634 C CA . VAL A 1 20 ? 1.076 -11.713 -5.268 1.00 0.00 20 VAL A CA 19
ATOM 27635 C C . VAL A 1 20 ? 0.220 -12.947 -5.008 1.00 0.00 20 VAL A C 19
ATOM 27636 O O . VAL A 1 20 ? -0.926 -13.026 -5.453 1.00 0.00 20 VAL A O 19
ATOM 27649 N N . LEU A 1 21 ? 0.783 -13.909 -4.285 1.00 0.00 21 LEU A N 19
ATOM 27650 C CA . LEU A 1 21 ? 0.071 -15.141 -3.964 1.00 0.00 21 LEU A CA 19
ATOM 27651 C C . LEU A 1 21 ? -0.369 -15.151 -2.504 1.00 0.00 21 LEU A C 19
ATOM 27652 O O . LEU A 1 21 ? 0.396 -14.785 -1.613 1.00 0.00 21 LEU A O 19
ATOM 27668 N N . GLU A 1 22 ? -1.607 -15.576 -2.267 1.00 0.00 22 GLU A N 19
ATOM 27669 C CA . GLU A 1 22 ? -2.147 -15.635 -0.914 1.00 0.00 22 GLU A CA 19
ATOM 27670 C C . GLU A 1 22 ? -1.061 -16.009 0.090 1.00 0.00 22 GLU A C 19
ATOM 27671 O O . GLU A 1 22 ? -0.231 -16.879 -0.171 1.00 0.00 22 GLU A O 19
ATOM 27683 N N . GLY A 1 23 ? -1.072 -15.343 1.241 1.00 0.00 23 GLY A N 19
ATOM 27684 C CA . GLY A 1 23 ? -0.083 -15.617 2.267 1.00 0.00 23 GLY A CA 19
ATOM 27685 C C . GLY A 1 23 ? 1.166 -14.773 2.110 1.00 0.00 23 GLY A C 19
ATOM 27686 O O . GLY A 1 23 ? 1.700 -14.255 3.090 1.00 0.00 23 GLY A O 19
ATOM 27690 N N . GLU A 1 24 ? 1.633 -14.634 0.873 1.00 0.00 24 GLU A N 19
ATOM 27691 C CA . GLU A 1 24 ? 2.829 -13.849 0.592 1.00 0.00 24 GLU A CA 19
ATOM 27692 C C . GLU A 1 24 ? 2.697 -12.437 1.156 1.00 0.00 24 GLU A C 19
ATOM 27693 O O . GLU A 1 24 ? 1.636 -12.049 1.646 1.00 0.00 24 GLU A O 19
ATOM 27705 N N . SER A 1 25 ? 3.783 -11.674 1.085 1.00 0.00 25 SER A N 19
ATOM 27706 C CA . SER A 1 25 ? 3.791 -10.307 1.593 1.00 0.00 25 SER A CA 19
ATOM 27707 C C . SER A 1 25 ? 4.316 -9.338 0.537 1.00 0.00 25 SER A C 19
ATOM 27708 O O . SER A 1 25 ? 5.383 -9.552 -0.041 1.00 0.00 25 SER A O 19
ATOM 27716 N N . CYS A 1 26 ? 3.560 -8.274 0.291 1.00 0.00 26 CYS A N 19
ATOM 27717 C CA . CYS A 1 26 ? 3.947 -7.272 -0.696 1.00 0.00 26 CYS A CA 19
ATOM 27718 C C . CYS A 1 26 ? 4.160 -5.914 -0.036 1.00 0.00 26 CYS A C 19
ATOM 27719 O O . CYS A 1 26 ? 3.769 -5.702 1.112 1.00 0.00 26 CYS A O 19
ATOM 27727 N N . SER A 1 27 ? 4.783 -4.997 -0.769 1.00 0.00 27 SER A N 19
ATOM 27728 C CA . SER A 1 27 ? 5.052 -3.659 -0.254 1.00 0.00 27 SER A CA 19
ATOM 27729 C C . SER A 1 27 ? 4.866 -2.609 -1.344 1.00 0.00 27 SER A C 19
ATOM 27730 O O . SER A 1 27 ? 5.539 -2.642 -2.375 1.00 0.00 27 SER A O 19
ATOM 27738 N N . PHE A 1 28 ? 3.948 -1.678 -1.110 1.00 0.00 28 PHE A N 19
ATOM 27739 C CA . PHE A 1 28 ? 3.671 -0.617 -2.072 1.00 0.00 28 PHE A CA 19
ATOM 27740 C C . PHE A 1 28 ? 4.618 0.562 -1.868 1.00 0.00 28 PHE A C 19
ATOM 27741 O O . PHE A 1 28 ? 5.394 0.590 -0.914 1.00 0.00 28 PHE A O 19
ATOM 27758 N N . GLU A 1 29 ? 4.546 1.534 -2.772 1.00 0.00 29 GLU A N 19
ATOM 27759 C CA . GLU A 1 29 ? 5.397 2.716 -2.692 1.00 0.00 29 GLU A CA 19
ATOM 27760 C C . GLU A 1 29 ? 4.674 3.945 -3.236 1.00 0.00 29 GLU A C 19
ATOM 27761 O O . GLU A 1 29 ? 3.982 3.871 -4.252 1.00 0.00 29 GLU A O 19
ATOM 27773 N N . CYS A 1 30 ? 4.840 5.072 -2.553 1.00 0.00 30 CYS A N 19
ATOM 27774 C CA . CYS A 1 30 ? 4.203 6.317 -2.967 1.00 0.00 30 CYS A CA 19
ATOM 27775 C C . CYS A 1 30 ? 5.110 7.511 -2.688 1.00 0.00 30 CYS A C 19
ATOM 27776 O O . CYS A 1 30 ? 5.552 7.718 -1.557 1.00 0.00 30 CYS A O 19
ATOM 27784 N N . VAL A 1 31 ? 5.387 8.292 -3.727 1.00 0.00 31 VAL A N 19
ATOM 27785 C CA . VAL A 1 31 ? 6.243 9.465 -3.594 1.00 0.00 31 VAL A CA 19
ATOM 27786 C C . VAL A 1 31 ? 5.499 10.736 -3.988 1.00 0.00 31 VAL A C 19
ATOM 27787 O O . VAL A 1 31 ? 4.596 10.706 -4.826 1.00 0.00 31 VAL A O 19
ATOM 27800 N N . LEU A 1 32 ? 5.883 11.853 -3.380 1.00 0.00 32 LEU A N 19
ATOM 27801 C CA . LEU A 1 32 ? 5.252 13.136 -3.667 1.00 0.00 32 LEU A CA 19
ATOM 27802 C C . LEU A 1 32 ? 6.223 14.072 -4.381 1.00 0.00 32 LEU A C 19
ATOM 27803 O O . LEU A 1 32 ? 7.436 13.988 -4.189 1.00 0.00 32 LEU A O 19
ATOM 27819 N N . SER A 1 33 ? 5.680 14.965 -5.202 1.00 0.00 33 SER A N 19
ATOM 27820 C CA . SER A 1 33 ? 6.498 15.916 -5.945 1.00 0.00 33 SER A CA 19
ATOM 27821 C C . SER A 1 33 ? 7.190 16.893 -5.000 1.00 0.00 33 SER A C 19
ATOM 27822 O O . SER A 1 33 ? 8.329 17.298 -5.232 1.00 0.00 33 SER A O 19
ATOM 27830 N N . HIS A 1 34 ? 6.493 17.267 -3.931 1.00 0.00 34 HIS A N 19
ATOM 27831 C CA . HIS A 1 34 ? 7.040 18.196 -2.949 1.00 0.00 34 HIS A CA 19
ATOM 27832 C C . HIS A 1 34 ? 7.404 17.469 -1.658 1.00 0.00 34 HIS A C 19
ATOM 27833 O O . HIS A 1 34 ? 6.528 17.070 -0.891 1.00 0.00 34 HIS A O 19
ATOM 27848 N N . GLU A 1 35 ? 8.702 17.300 -1.425 1.00 0.00 35 GLU A N 19
ATOM 27849 C CA . GLU A 1 35 ? 9.181 16.620 -0.228 1.00 0.00 35 GLU A CA 19
ATOM 27850 C C . GLU A 1 35 ? 8.299 16.947 0.973 1.00 0.00 35 GLU A C 19
ATOM 27851 O O . GLU A 1 35 ? 7.655 17.995 1.017 1.00 0.00 35 GLU A O 19
ATOM 27863 N N . SER A 1 36 ? 8.275 16.042 1.947 1.00 0.00 36 SER A N 19
ATOM 27864 C CA . SER A 1 36 ? 7.468 16.232 3.147 1.00 0.00 36 SER A CA 19
ATOM 27865 C C . SER A 1 36 ? 8.347 16.252 4.394 1.00 0.00 36 SER A C 19
ATOM 27866 O O . SER A 1 36 ? 9.217 15.399 4.567 1.00 0.00 36 SER A O 19
ATOM 27874 N N . ALA A 1 37 ? 8.112 17.233 5.260 1.00 0.00 37 ALA A N 19
ATOM 27875 C CA . ALA A 1 37 ? 8.880 17.364 6.492 1.00 0.00 37 ALA A CA 19
ATOM 27876 C C . ALA A 1 37 ? 8.089 16.850 7.689 1.00 0.00 37 ALA A C 19
ATOM 27877 O O . ALA A 1 37 ? 8.535 15.950 8.400 1.00 0.00 37 ALA A O 19
ATOM 27884 N N . SER A 1 38 ? 6.912 17.429 7.907 1.00 0.00 38 SER A N 19
ATOM 27885 C CA . SER A 1 38 ? 6.060 17.032 9.022 1.00 0.00 38 SER A CA 19
ATOM 27886 C C . SER A 1 38 ? 4.632 16.773 8.550 1.00 0.00 38 SER A C 19
ATOM 27887 O O . SER A 1 38 ? 3.670 17.225 9.171 1.00 0.00 38 SER A O 19
ATOM 27895 N N . ASP A 1 39 ? 4.504 16.044 7.447 1.00 0.00 39 ASP A N 19
ATOM 27896 C CA . ASP A 1 39 ? 3.194 15.724 6.891 1.00 0.00 39 ASP A CA 19
ATOM 27897 C C . ASP A 1 39 ? 2.822 14.273 7.178 1.00 0.00 39 ASP A C 19
ATOM 27898 O O . ASP A 1 39 ? 3.151 13.360 6.419 1.00 0.00 39 ASP A O 19
ATOM 27907 N N . PRO A 1 40 ? 2.120 14.052 8.299 1.00 0.00 40 PRO A N 19
ATOM 27908 C CA . PRO A 1 40 ? 1.688 12.714 8.712 1.00 0.00 40 PRO A CA 19
ATOM 27909 C C . PRO A 1 40 ? 0.601 12.149 7.804 1.00 0.00 40 PRO A C 19
ATOM 27910 O O . PRO A 1 40 ? -0.477 12.728 7.677 1.00 0.00 40 PRO A O 19
ATOM 27921 N N . ALA A 1 41 ? 0.892 11.015 7.175 1.00 0.00 41 ALA A N 19
ATOM 27922 C CA . ALA A 1 41 ? -0.062 10.371 6.281 1.00 0.00 41 ALA A CA 19
ATOM 27923 C C . ALA A 1 41 ? -0.653 9.119 6.919 1.00 0.00 41 ALA A C 19
ATOM 27924 O O . ALA A 1 41 ? -0.121 8.600 7.900 1.00 0.00 41 ALA A O 19
ATOM 27931 N N . MET A 1 42 ? -1.758 8.639 6.356 1.00 0.00 42 MET A N 19
ATOM 27932 C CA . MET A 1 42 ? -2.421 7.447 6.871 1.00 0.00 42 MET A CA 19
ATOM 27933 C C . MET A 1 42 ? -2.812 6.509 5.734 1.00 0.00 42 MET A C 19
ATOM 27934 O O . MET A 1 42 ? -3.354 6.943 4.717 1.00 0.00 42 MET A O 19
ATOM 27948 N N . TRP A 1 43 ? -2.534 5.222 5.913 1.00 0.00 43 TRP A N 19
ATOM 27949 C CA . TRP A 1 43 ? -2.857 4.223 4.900 1.00 0.00 43 TRP A CA 19
ATOM 27950 C C . TRP A 1 43 ? -4.160 3.508 5.238 1.00 0.00 43 TRP A C 19
ATOM 27951 O O . TRP A 1 43 ? -4.496 3.325 6.409 1.00 0.00 43 TRP A O 19
ATOM 27972 N N . THR A 1 44 ? -4.893 3.103 4.205 1.00 0.00 44 THR A N 19
ATOM 27973 C CA . THR A 1 44 ? -6.161 2.408 4.393 1.00 0.00 44 THR A CA 19
ATOM 27974 C C . THR A 1 44 ? -6.379 1.360 3.307 1.00 0.00 44 THR A C 19
ATOM 27975 O O . THR A 1 44 ? -6.258 1.650 2.117 1.00 0.00 44 THR A O 19
ATOM 27986 N N . VAL A 1 45 ? -6.703 0.141 3.726 1.00 0.00 45 VAL A N 19
ATOM 27987 C CA . VAL A 1 45 ? -6.940 -0.951 2.789 1.00 0.00 45 VAL A CA 19
ATOM 27988 C C . VAL A 1 45 ? -8.176 -1.752 3.180 1.00 0.00 45 VAL A C 19
ATOM 27989 O O . VAL A 1 45 ? -8.191 -2.428 4.208 1.00 0.00 45 VAL A O 19
ATOM 28002 N N . GLY A 1 46 ? -9.213 -1.673 2.352 1.00 0.00 46 GLY A N 19
ATOM 28003 C CA . GLY A 1 46 ? -10.441 -2.396 2.629 1.00 0.00 46 GLY A CA 19
ATOM 28004 C C . GLY A 1 46 ? -11.219 -1.797 3.784 1.00 0.00 46 GLY A C 19
ATOM 28005 O O . GLY A 1 46 ? -11.873 -2.515 4.539 1.00 0.00 46 GLY A O 19
ATOM 28009 N N . GLY A 1 47 ? -11.147 -0.477 3.922 1.00 0.00 47 GLY A N 19
ATOM 28010 C CA . GLY A 1 47 ? -11.853 0.196 4.997 1.00 0.00 47 GLY A CA 19
ATOM 28011 C C . GLY A 1 47 ? -11.377 -0.243 6.368 1.00 0.00 47 GLY A C 19
ATOM 28012 O O . GLY A 1 47 ? -12.173 -0.684 7.198 1.00 0.00 47 GLY A O 19
ATOM 28016 N N . LYS A 1 48 ? -10.076 -0.125 6.606 1.00 0.00 48 LYS A N 19
ATOM 28017 C CA . LYS A 1 48 ? -9.493 -0.513 7.885 1.00 0.00 48 LYS A CA 19
ATOM 28018 C C . LYS A 1 48 ? -8.231 0.292 8.175 1.00 0.00 48 LYS A C 19
ATOM 28019 O O . LYS A 1 48 ? -7.364 0.440 7.312 1.00 0.00 48 LYS A O 19
ATOM 28038 N N . THR A 1 49 ? -8.132 0.811 9.395 1.00 0.00 49 THR A N 19
ATOM 28039 C CA . THR A 1 49 ? -6.975 1.601 9.798 1.00 0.00 49 THR A CA 19
ATOM 28040 C C . THR A 1 49 ? -5.814 0.704 10.212 1.00 0.00 49 THR A C 19
ATOM 28041 O O . THR A 1 49 ? -5.741 0.256 11.356 1.00 0.00 49 THR A O 19
ATOM 28052 N N . VAL A 1 50 ? -4.908 0.446 9.275 1.00 0.00 50 VAL A N 19
ATOM 28053 C CA . VAL A 1 50 ? -3.749 -0.396 9.543 1.00 0.00 50 VAL A CA 19
ATOM 28054 C C . VAL A 1 50 ? -2.632 0.402 10.207 1.00 0.00 50 VAL A C 19
ATOM 28055 O O . VAL A 1 50 ? -2.112 0.012 11.251 1.00 0.00 50 VAL A O 19
ATOM 28068 N N . GLY A 1 51 ? -2.266 1.523 9.592 1.00 0.00 51 GLY A N 19
ATOM 28069 C CA . GLY A 1 51 ? -1.213 2.359 10.137 1.00 0.00 51 GLY A CA 19
ATOM 28070 C C . GLY A 1 51 ? -0.093 1.548 10.759 1.00 0.00 51 GLY A C 19
ATOM 28071 O O . GLY A 1 51 ? 0.546 0.740 10.085 1.00 0.00 51 GLY A O 19
ATOM 28075 N N . SER A 1 52 ? 0.147 1.765 12.048 1.00 0.00 52 SER A N 19
ATOM 28076 C CA . SER A 1 52 ? 1.201 1.052 12.760 1.00 0.00 52 SER A CA 19
ATOM 28077 C C . SER A 1 52 ? 0.673 -0.252 13.350 1.00 0.00 52 SER A C 19
ATOM 28078 O O . SER A 1 52 ? 0.025 -0.254 14.397 1.00 0.00 52 SER A O 19
ATOM 28086 N N . SER A 1 53 ? 0.955 -1.359 12.671 1.00 0.00 53 SER A N 19
ATOM 28087 C CA . SER A 1 53 ? 0.506 -2.670 13.125 1.00 0.00 53 SER A CA 19
ATOM 28088 C C . SER A 1 53 ? 1.253 -3.782 12.396 1.00 0.00 53 SER A C 19
ATOM 28089 O O . SER A 1 53 ? 2.037 -3.524 11.483 1.00 0.00 53 SER A O 19
ATOM 28097 N N . SER A 1 54 ? 1.004 -5.022 12.807 1.00 0.00 54 SER A N 19
ATOM 28098 C CA . SER A 1 54 ? 1.656 -6.175 12.197 1.00 0.00 54 SER A CA 19
ATOM 28099 C C . SER A 1 54 ? 1.060 -6.473 10.825 1.00 0.00 54 SER A C 19
ATOM 28100 O O . SER A 1 54 ? 1.445 -7.438 10.165 1.00 0.00 54 SER A O 19
ATOM 28108 N N . ARG A 1 55 ? 0.118 -5.636 10.402 1.00 0.00 55 ARG A N 19
ATOM 28109 C CA . ARG A 1 55 ? -0.533 -5.810 9.109 1.00 0.00 55 ARG A CA 19
ATOM 28110 C C . ARG A 1 55 ? -0.649 -4.477 8.375 1.00 0.00 55 ARG A C 19
ATOM 28111 O O . ARG A 1 55 ? -1.282 -3.540 8.863 1.00 0.00 55 ARG A O 19
ATOM 28132 N N . PHE A 1 56 ? -0.032 -4.398 7.201 1.00 0.00 56 PHE A N 19
ATOM 28133 C CA . PHE A 1 56 ? -0.064 -3.180 6.400 1.00 0.00 56 PHE A CA 19
ATOM 28134 C C . PHE A 1 56 ? 0.565 -2.015 7.158 1.00 0.00 56 PHE A C 19
ATOM 28135 O O . PHE A 1 56 ? -0.033 -0.946 7.281 1.00 0.00 56 PHE A O 19
ATOM 28152 N N . GLN A 1 57 ? 1.776 -2.230 7.663 1.00 0.00 57 GLN A N 19
ATOM 28153 C CA . GLN A 1 57 ? 2.486 -1.199 8.410 1.00 0.00 57 GLN A CA 19
ATOM 28154 C C . GLN A 1 57 ? 2.832 -0.017 7.510 1.00 0.00 57 GLN A C 19
ATOM 28155 O O . GLN A 1 57 ? 3.145 -0.191 6.333 1.00 0.00 57 GLN A O 19
ATOM 28169 N N . ALA A 1 58 ? 2.772 1.186 8.073 1.00 0.00 58 ALA A N 19
ATOM 28170 C CA . ALA A 1 58 ? 3.080 2.397 7.323 1.00 0.00 58 ALA A CA 19
ATOM 28171 C C . ALA A 1 58 ? 4.454 2.941 7.699 1.00 0.00 58 ALA A C 19
ATOM 28172 O O . ALA A 1 58 ? 4.603 3.640 8.702 1.00 0.00 58 ALA A O 19
ATOM 28179 N N . THR A 1 59 ? 5.457 2.616 6.889 1.00 0.00 59 THR A N 19
ATOM 28180 C CA . THR A 1 59 ? 6.819 3.071 7.139 1.00 0.00 59 THR A CA 19
ATOM 28181 C C . THR A 1 59 ? 7.066 4.437 6.509 1.00 0.00 59 THR A C 19
ATOM 28182 O O . THR A 1 59 ? 6.824 4.635 5.319 1.00 0.00 59 THR A O 19
ATOM 28193 N N . ARG A 1 60 ? 7.551 5.376 7.316 1.00 0.00 60 ARG A N 19
ATOM 28194 C CA . ARG A 1 60 ? 7.831 6.724 6.837 1.00 0.00 60 ARG A CA 19
ATOM 28195 C C . ARG A 1 60 ? 9.304 6.875 6.468 1.00 0.00 60 ARG A C 19
ATOM 28196 O O . ARG A 1 60 ? 10.184 6.697 7.309 1.00 0.00 60 ARG A O 19
ATOM 28217 N N . GLN A 1 61 ? 9.562 7.204 5.207 1.00 0.00 61 GLN A N 19
ATOM 28218 C CA . GLN A 1 61 ? 10.928 7.378 4.728 1.00 0.00 61 GLN A CA 19
ATOM 28219 C C . GLN A 1 61 ? 11.046 8.626 3.859 1.00 0.00 61 GLN A C 19
ATOM 28220 O O . GLN A 1 61 ? 10.467 8.697 2.775 1.00 0.00 61 GLN A O 19
ATOM 28234 N N . GLY A 1 62 ? 11.799 9.609 4.342 1.00 0.00 62 GLY A N 19
ATOM 28235 C CA . GLY A 1 62 ? 11.979 10.841 3.596 1.00 0.00 62 GLY A CA 19
ATOM 28236 C C . GLY A 1 62 ? 10.701 11.302 2.922 1.00 0.00 62 GLY A C 19
ATOM 28237 O O . GLY A 1 62 ? 9.692 11.538 3.586 1.00 0.00 62 GLY A O 19
ATOM 28241 N N . ARG A 1 63 ? 10.746 11.432 1.600 1.00 0.00 63 ARG A N 19
ATOM 28242 C CA . ARG A 1 63 ? 9.584 11.871 0.837 1.00 0.00 63 ARG A CA 19
ATOM 28243 C C . ARG A 1 63 ? 8.923 10.692 0.127 1.00 0.00 63 ARG A C 19
ATOM 28244 O O . ARG A 1 63 ? 8.518 10.798 -1.031 1.00 0.00 63 ARG A O 19
ATOM 28265 N N . LYS A 1 64 ? 8.818 9.569 0.829 1.00 0.00 64 LYS A N 19
ATOM 28266 C CA . LYS A 1 64 ? 8.206 8.370 0.269 1.00 0.00 64 LYS A CA 19
ATOM 28267 C C . LYS A 1 64 ? 7.502 7.561 1.353 1.00 0.00 64 LYS A C 19
ATOM 28268 O O . LYS A 1 64 ? 7.930 7.548 2.508 1.00 0.00 64 LYS A O 19
ATOM 28287 N N . TYR A 1 65 ? 6.422 6.887 0.974 1.00 0.00 65 TYR A N 19
ATOM 28288 C CA . TYR A 1 65 ? 5.658 6.076 1.915 1.00 0.00 65 TYR A CA 19
ATOM 28289 C C . TYR A 1 65 ? 5.514 4.644 1.408 1.00 0.00 65 TYR A C 19
ATOM 28290 O O . TYR A 1 65 ? 5.133 4.416 0.259 1.00 0.00 65 TYR A O 19
ATOM 28308 N N . ILE A 1 66 ? 5.820 3.683 2.273 1.00 0.00 66 ILE A N 19
ATOM 28309 C CA . ILE A 1 66 ? 5.724 2.274 1.914 1.00 0.00 66 ILE A CA 19
ATOM 28310 C C . ILE A 1 66 ? 4.807 1.524 2.875 1.00 0.00 66 ILE A C 19
ATOM 28311 O O . ILE A 1 66 ? 4.920 1.663 4.094 1.00 0.00 66 ILE A O 19
ATOM 28327 N N . LEU A 1 67 ? 3.900 0.728 2.319 1.00 0.00 67 LEU A N 19
ATOM 28328 C CA . LEU A 1 67 ? 2.964 -0.047 3.126 1.00 0.00 67 LEU A CA 19
ATOM 28329 C C . LEU A 1 67 ? 3.334 -1.526 3.119 1.00 0.00 67 LEU A C 19
ATOM 28330 O O . LEU A 1 67 ? 3.090 -2.233 2.141 1.00 0.00 67 LEU A O 19
ATOM 28346 N N . VAL A 1 68 ? 3.923 -1.990 4.217 1.00 0.00 68 VAL A N 19
ATOM 28347 C CA . VAL A 1 68 ? 4.323 -3.387 4.338 1.00 0.00 68 VAL A CA 19
ATOM 28348 C C . VAL A 1 68 ? 3.110 -4.292 4.520 1.00 0.00 68 VAL A C 19
ATOM 28349 O O . VAL A 1 68 ? 2.556 -4.394 5.614 1.00 0.00 68 VAL A O 19
ATOM 28362 N N . VAL A 1 69 ? 2.702 -4.949 3.439 1.00 0.00 69 VAL A N 19
ATOM 28363 C CA . VAL A 1 69 ? 1.555 -5.849 3.478 1.00 0.00 69 VAL A CA 19
ATOM 28364 C C . VAL A 1 69 ? 1.949 -7.218 4.019 1.00 0.00 69 VAL A C 19
ATOM 28365 O O . VAL A 1 69 ? 2.681 -7.966 3.371 1.00 0.00 69 VAL A O 19
ATOM 28378 N N . ARG A 1 70 ? 1.458 -7.541 5.211 1.00 0.00 70 ARG A N 19
ATOM 28379 C CA . ARG A 1 70 ? 1.759 -8.821 5.841 1.00 0.00 70 ARG A CA 19
ATOM 28380 C C . ARG A 1 70 ? 0.480 -9.608 6.112 1.00 0.00 70 ARG A C 19
ATOM 28381 O O . ARG A 1 70 ? -0.535 -9.041 6.512 1.00 0.00 70 ARG A O 19
ATOM 28402 N N . GLU A 1 71 ? 0.539 -10.918 5.890 1.00 0.00 71 GLU A N 19
ATOM 28403 C CA . GLU A 1 71 ? -0.615 -11.781 6.109 1.00 0.00 71 GLU A CA 19
ATOM 28404 C C . GLU A 1 71 ? -1.718 -11.483 5.097 1.00 0.00 71 GLU A C 19
ATOM 28405 O O . GLU A 1 71 ? -2.887 -11.352 5.459 1.00 0.00 71 GLU A O 19
ATOM 28417 N N . ALA A 1 72 ? -1.337 -11.376 3.829 1.00 0.00 72 ALA A N 19
ATOM 28418 C CA . ALA A 1 72 ? -2.292 -11.095 2.765 1.00 0.00 72 ALA A CA 19
ATOM 28419 C C . ALA A 1 72 ? -3.336 -12.201 2.658 1.00 0.00 72 ALA A C 19
ATOM 28420 O O . ALA A 1 72 ? -3.068 -13.355 2.991 1.00 0.00 72 ALA A O 19
ATOM 28427 N N . ALA A 1 73 ? -4.528 -11.840 2.192 1.00 0.00 73 ALA A N 19
ATOM 28428 C CA . ALA A 1 73 ? -5.612 -12.803 2.040 1.00 0.00 73 ALA A CA 19
ATOM 28429 C C . ALA A 1 73 ? -6.369 -12.575 0.737 1.00 0.00 73 ALA A C 19
ATOM 28430 O O . ALA A 1 73 ? -6.366 -11.482 0.172 1.00 0.00 73 ALA A O 19
ATOM 28437 N N . PRO A 1 74 ? -7.035 -13.632 0.246 1.00 0.00 74 PRO A N 19
ATOM 28438 C CA . PRO A 1 74 ? -7.809 -13.572 -0.997 1.00 0.00 74 PRO A CA 19
ATOM 28439 C C . PRO A 1 74 ? -9.067 -12.721 -0.856 1.00 0.00 74 PRO A C 19
ATOM 28440 O O . PRO A 1 74 ? -9.770 -12.469 -1.834 1.00 0.00 74 PRO A O 19
ATOM 28451 N N . SER A 1 75 ? -9.344 -12.282 0.367 1.00 0.00 75 SER A N 19
ATOM 28452 C CA . SER A 1 75 ? -10.520 -11.462 0.637 1.00 0.00 75 SER A CA 19
ATOM 28453 C C . SER A 1 75 ? -10.147 -9.985 0.711 1.00 0.00 75 SER A C 19
ATOM 28454 O O . SER A 1 75 ? -10.978 -9.110 0.467 1.00 0.00 75 SER A O 19
ATOM 28462 N N . ASP A 1 76 ? -8.891 -9.715 1.049 1.00 0.00 76 ASP A N 19
ATOM 28463 C CA . ASP A 1 76 ? -8.405 -8.344 1.155 1.00 0.00 76 ASP A CA 19
ATOM 28464 C C . ASP A 1 76 ? -8.440 -7.649 -0.202 1.00 0.00 76 ASP A C 19
ATOM 28465 O O . ASP A 1 76 ? -8.709 -6.451 -0.291 1.00 0.00 76 ASP A O 19
ATOM 28474 N N . ALA A 1 77 ? -8.164 -8.408 -1.258 1.00 0.00 77 ALA A N 19
ATOM 28475 C CA . ALA A 1 77 ? -8.165 -7.866 -2.610 1.00 0.00 77 ALA A CA 19
ATOM 28476 C C . ALA A 1 77 ? -9.384 -6.981 -2.847 1.00 0.00 77 ALA A C 19
ATOM 28477 O O . ALA A 1 77 ? -10.521 -7.451 -2.808 1.00 0.00 77 ALA A O 19
ATOM 28484 N N . GLY A 1 78 ? -9.140 -5.697 -3.091 1.00 0.00 78 GLY A N 19
ATOM 28485 C CA . GLY A 1 78 ? -10.229 -4.767 -3.329 1.00 0.00 78 GLY A CA 19
ATOM 28486 C C . GLY A 1 78 ? -9.756 -3.469 -3.953 1.00 0.00 78 GLY A C 19
ATOM 28487 O O . GLY A 1 78 ? -9.717 -3.340 -5.176 1.00 0.00 78 GLY A O 19
ATOM 28491 N N . GLU A 1 79 ? -9.399 -2.505 -3.110 1.00 0.00 79 GLU A N 19
ATOM 28492 C CA . GLU A 1 79 ? -8.930 -1.209 -3.588 1.00 0.00 79 GLU A CA 19
ATOM 28493 C C . GLU A 1 79 ? -8.081 -0.514 -2.528 1.00 0.00 79 GLU A C 19
ATOM 28494 O O . GLU A 1 79 ? -8.581 -0.127 -1.471 1.00 0.00 79 GLU A O 19
ATOM 28506 N N . VAL A 1 80 ? -6.793 -0.359 -2.817 1.00 0.00 80 VAL A N 19
ATOM 28507 C CA . VAL A 1 80 ? -5.874 0.290 -1.890 1.00 0.00 80 VAL A CA 19
ATOM 28508 C C . VAL A 1 80 ? -5.936 1.807 -2.026 1.00 0.00 80 VAL A C 19
ATOM 28509 O O . VAL A 1 80 ? -5.838 2.347 -3.128 1.00 0.00 80 VAL A O 19
ATOM 28522 N N . VAL A 1 81 ? -6.099 2.491 -0.898 1.00 0.00 81 VAL A N 19
ATOM 28523 C CA . VAL A 1 81 ? -6.173 3.947 -0.890 1.00 0.00 81 VAL A CA 19
ATOM 28524 C C . VAL A 1 81 ? -5.145 4.544 0.064 1.00 0.00 81 VAL A C 19
ATOM 28525 O O . VAL A 1 81 ? -4.906 4.013 1.149 1.00 0.00 81 VAL A O 19
ATOM 28538 N N . PHE A 1 82 ? -4.539 5.654 -0.347 1.00 0.00 82 PHE A N 19
ATOM 28539 C CA . PHE A 1 82 ? -3.535 6.324 0.472 1.00 0.00 82 PHE A CA 19
ATOM 28540 C C . PHE A 1 82 ? -3.763 7.833 0.484 1.00 0.00 82 PHE A C 19
ATOM 28541 O O . PHE A 1 82 ? -3.652 8.497 -0.546 1.00 0.00 82 PHE A O 19
ATOM 28558 N N . SER A 1 83 ? -4.084 8.367 1.659 1.00 0.00 83 SER A N 19
ATOM 28559 C CA . SER A 1 83 ? -4.332 9.796 1.806 1.00 0.00 83 SER A CA 19
ATOM 28560 C C . SER A 1 83 ? -3.166 10.480 2.513 1.00 0.00 83 SER A C 19
ATOM 28561 O O . SER A 1 83 ? -2.486 9.875 3.342 1.00 0.00 83 SER A O 19
ATOM 28569 N N . VAL A 1 84 ? -2.941 11.747 2.179 1.00 0.00 84 VAL A N 19
ATOM 28570 C CA . VAL A 1 84 ? -1.858 12.515 2.782 1.00 0.00 84 VAL A CA 19
ATOM 28571 C C . VAL A 1 84 ? -2.082 14.013 2.605 1.00 0.00 84 VAL A C 19
ATOM 28572 O O . VAL A 1 84 ? -2.235 14.500 1.485 1.00 0.00 84 VAL A O 19
ATOM 28585 N N . ARG A 1 85 ? -2.100 14.739 3.718 1.00 0.00 85 ARG A N 19
ATOM 28586 C CA . ARG A 1 85 ? -2.306 16.182 3.686 1.00 0.00 85 ARG A CA 19
ATOM 28587 C C . ARG A 1 85 ? -3.444 16.547 2.737 1.00 0.00 85 ARG A C 19
ATOM 28588 O O . ARG A 1 85 ? -3.470 17.642 2.176 1.00 0.00 85 ARG A O 19
ATOM 28609 N N . GLY A 1 86 ? -4.382 15.622 2.561 1.00 0.00 86 GLY A N 19
ATOM 28610 C CA . GLY A 1 86 ? -5.508 15.866 1.679 1.00 0.00 86 GLY A CA 19
ATOM 28611 C C . GLY A 1 86 ? -5.497 14.963 0.461 1.00 0.00 86 GLY A C 19
ATOM 28612 O O . GLY A 1 86 ? -6.500 14.323 0.144 1.00 0.00 86 GLY A O 19
ATOM 28616 N N . LEU A 1 87 ? -4.360 14.911 -0.224 1.00 0.00 87 LEU A N 19
ATOM 28617 C CA . LEU A 1 87 ? -4.222 14.080 -1.416 1.00 0.00 87 LEU A CA 19
ATOM 28618 C C . LEU A 1 87 ? -4.739 12.669 -1.158 1.00 0.00 87 LEU A C 19
ATOM 28619 O O . LEU A 1 87 ? -4.907 12.256 -0.010 1.00 0.00 87 LEU A O 19
ATOM 28635 N N . THR A 1 88 ? -4.989 11.930 -2.235 1.00 0.00 88 THR A N 19
ATOM 28636 C CA . THR A 1 88 ? -5.485 10.564 -2.126 1.00 0.00 88 THR A CA 19
ATOM 28637 C C . THR A 1 88 ? -5.199 9.772 -3.397 1.00 0.00 88 THR A C 19
ATOM 28638 O O . THR A 1 88 ? -5.399 10.267 -4.506 1.00 0.00 88 THR A O 19
ATOM 28649 N N . SER A 1 89 ? -4.730 8.540 -3.228 1.00 0.00 89 SER A N 19
ATOM 28650 C CA . SER A 1 89 ? -4.414 7.680 -4.363 1.00 0.00 89 SER A CA 19
ATOM 28651 C C . SER A 1 89 ? -5.265 6.414 -4.339 1.00 0.00 89 SER A C 19
ATOM 28652 O O . SER A 1 89 ? -5.902 6.099 -3.334 1.00 0.00 89 SER A O 19
ATOM 28660 N N . LYS A 1 90 ? -5.271 5.692 -5.455 1.00 0.00 90 LYS A N 19
ATOM 28661 C CA . LYS A 1 90 ? -6.042 4.460 -5.565 1.00 0.00 90 LYS A CA 19
ATOM 28662 C C . LYS A 1 90 ? -5.251 3.388 -6.309 1.00 0.00 90 LYS A C 19
ATOM 28663 O O . LYS A 1 90 ? -4.387 3.698 -7.128 1.00 0.00 90 LYS A O 19
ATOM 28682 N N . ALA A 1 91 ? -5.554 2.127 -6.018 1.00 0.00 91 ALA A N 19
ATOM 28683 C CA . ALA A 1 91 ? -4.874 1.010 -6.662 1.00 0.00 91 ALA A CA 19
ATOM 28684 C C . ALA A 1 91 ? -5.631 -0.295 -6.442 1.00 0.00 91 ALA A C 19
ATOM 28685 O O . ALA A 1 91 ? -6.512 -0.375 -5.585 1.00 0.00 91 ALA A O 19
ATOM 28692 N N . SER A 1 92 ? -5.284 -1.314 -7.221 1.00 0.00 92 SER A N 19
ATOM 28693 C CA . SER A 1 92 ? -5.935 -2.615 -7.113 1.00 0.00 92 SER A CA 19
ATOM 28694 C C . SER A 1 92 ? -4.957 -3.672 -6.609 1.00 0.00 92 SER A C 19
ATOM 28695 O O . SER A 1 92 ? -3.821 -3.757 -7.077 1.00 0.00 92 SER A O 19
ATOM 28703 N N . LEU A 1 93 ? -5.406 -4.475 -5.652 1.00 0.00 93 LEU A N 19
ATOM 28704 C CA . LEU A 1 93 ? -4.572 -5.528 -5.082 1.00 0.00 93 LEU A CA 19
ATOM 28705 C C . LEU A 1 93 ? -5.085 -6.907 -5.484 1.00 0.00 93 LEU A C 19
ATOM 28706 O O . LEU A 1 93 ? -6.216 -7.276 -5.165 1.00 0.00 93 LEU A O 19
ATOM 28722 N N . ILE A 1 94 ? -4.247 -7.664 -6.183 1.00 0.00 94 ILE A N 19
ATOM 28723 C CA . ILE A 1 94 ? -4.615 -9.003 -6.625 1.00 0.00 94 ILE A CA 19
ATOM 28724 C C . ILE A 1 94 ? -3.999 -10.068 -5.724 1.00 0.00 94 ILE A C 19
ATOM 28725 O O . ILE A 1 94 ? -2.826 -9.987 -5.360 1.00 0.00 94 ILE A O 19
ATOM 28741 N N . VAL A 1 95 ? -4.799 -11.069 -5.369 1.00 0.00 95 VAL A N 19
ATOM 28742 C CA . VAL A 1 95 ? -4.332 -12.153 -4.513 1.00 0.00 95 VAL A CA 19
ATOM 28743 C C . VAL A 1 95 ? -4.838 -13.503 -5.009 1.00 0.00 95 VAL A C 19
ATOM 28744 O O . VAL A 1 95 ? -6.027 -13.805 -4.911 1.00 0.00 95 VAL A O 19
ATOM 28757 N N . ARG A 1 96 ? -3.927 -14.310 -5.542 1.00 0.00 96 ARG A N 19
ATOM 28758 C CA . ARG A 1 96 ? -4.281 -15.628 -6.056 1.00 0.00 96 ARG A CA 19
ATOM 28759 C C . ARG A 1 96 ? -4.076 -16.700 -4.989 1.00 0.00 96 ARG A C 19
ATOM 28760 O O . ARG A 1 96 ? -2.974 -16.867 -4.468 1.00 0.00 96 ARG A O 19
ATOM 28781 N N . GLU A 1 97 ? -5.145 -17.423 -4.670 1.00 0.00 97 GLU A N 19
ATOM 28782 C CA . GLU A 1 97 ? -5.081 -18.477 -3.665 1.00 0.00 97 GLU A CA 19
ATOM 28783 C C . GLU A 1 97 ? -4.163 -19.608 -4.120 1.00 0.00 97 GLU A C 19
ATOM 28784 O O . GLU A 1 97 ? -4.250 -20.073 -5.256 1.00 0.00 97 GLU A O 19
ATOM 28796 N N . ARG A 1 98 ? -3.284 -20.045 -3.224 1.00 0.00 98 ARG A N 19
ATOM 28797 C CA . ARG A 1 98 ? -2.348 -21.119 -3.533 1.00 0.00 98 ARG A CA 19
ATOM 28798 C C . ARG A 1 98 ? -3.082 -22.335 -4.092 1.00 0.00 98 ARG A C 19
ATOM 28799 O O . ARG A 1 98 ? -4.059 -22.805 -3.508 1.00 0.00 98 ARG A O 19
ATOM 28820 N N . SER A 1 99 ? -2.605 -22.839 -5.226 1.00 0.00 99 SER A N 19
ATOM 28821 C CA . SER A 1 99 ? -3.218 -23.997 -5.866 1.00 0.00 99 SER A CA 19
ATOM 28822 C C . SER A 1 99 ? -2.263 -25.187 -5.864 1.00 0.00 99 SER A C 19
ATOM 28823 O O . SER A 1 99 ? -1.050 -25.024 -5.742 1.00 0.00 99 SER A O 19
ATOM 28831 N N . GLY A 1 100 ? -2.822 -26.386 -6.000 1.00 0.00 100 GLY A N 19
ATOM 28832 C CA . GLY A 1 100 ? -2.007 -27.587 -6.012 1.00 0.00 100 GLY A CA 19
ATOM 28833 C C . GLY A 1 100 ? -2.319 -28.511 -4.852 1.00 0.00 100 GLY A C 19
ATOM 28834 O O . GLY A 1 100 ? -1.723 -28.417 -3.778 1.00 0.00 100 GLY A O 19
ATOM 28838 N N . PRO A 1 101 ? -3.277 -29.426 -5.060 1.00 0.00 101 PRO A N 19
ATOM 28839 C CA . PRO A 1 101 ? -3.690 -30.388 -4.034 1.00 0.00 101 PRO A CA 19
ATOM 28840 C C . PRO A 1 101 ? -2.615 -31.432 -3.752 1.00 0.00 101 PRO A C 19
ATOM 28841 O O . PRO A 1 101 ? -2.549 -31.988 -2.655 1.00 0.00 101 PRO A O 19
ATOM 28852 N N . SER A 1 102 ? -1.775 -31.694 -4.748 1.00 0.00 102 SER A N 19
ATOM 28853 C CA . SER A 1 102 ? -0.705 -32.675 -4.608 1.00 0.00 102 SER A CA 19
ATOM 28854 C C . SER A 1 102 ? 0.231 -32.297 -3.464 1.00 0.00 102 SER A C 19
ATOM 28855 O O . SER A 1 102 ? 0.057 -31.263 -2.820 1.00 0.00 102 SER A O 19
ATOM 28863 N N . SER A 1 103 ? 1.226 -33.145 -3.217 1.00 0.00 103 SER A N 19
ATOM 28864 C CA . SER A 1 103 ? 2.188 -32.903 -2.149 1.00 0.00 103 SER A CA 19
ATOM 28865 C C . SER A 1 103 ? 3.211 -31.851 -2.568 1.00 0.00 103 SER A C 19
ATOM 28866 O O . SER A 1 103 ? 3.803 -31.937 -3.643 1.00 0.00 103 SER A O 19
ATOM 28874 N N . GLY A 1 104 ? 3.413 -30.857 -1.708 1.00 0.00 104 GLY A N 19
ATOM 28875 C CA . GLY A 1 104 ? 4.364 -29.801 -2.005 1.00 0.00 104 GLY A CA 19
ATOM 28876 C C . GLY A 1 104 ? 5.709 -30.340 -2.449 1.00 0.00 104 GLY A C 19
ATOM 28877 O O . GLY A 1 104 ? 6.743 -29.999 -1.875 1.00 0.00 104 GLY A O 19
ATOM 28881 N N . GLY A 1 1 ? 12.958 31.789 -3.895 1.00 0.00 1 GLY A N 20
ATOM 28882 C CA . GLY A 1 1 ? 13.578 32.160 -5.154 1.00 0.00 1 GLY A CA 20
ATOM 28883 C C . GLY A 1 1 ? 13.648 31.002 -6.129 1.00 0.00 1 GLY A C 20
ATOM 28884 O O . GLY A 1 1 ? 14.641 30.275 -6.170 1.00 0.00 1 GLY A O 20
ATOM 28888 N N . SER A 1 2 ? 12.591 30.828 -6.916 1.00 0.00 2 SER A N 20
ATOM 28889 C CA . SER A 1 2 ? 12.535 29.746 -7.892 1.00 0.00 2 SER A CA 20
ATOM 28890 C C . SER A 1 2 ? 12.120 30.272 -9.263 1.00 0.00 2 SER A C 20
ATOM 28891 O O . SER A 1 2 ? 11.273 31.159 -9.369 1.00 0.00 2 SER A O 20
ATOM 28899 N N . SER A 1 3 ? 12.723 29.719 -10.310 1.00 0.00 3 SER A N 20
ATOM 28900 C CA . SER A 1 3 ? 12.420 30.134 -11.674 1.00 0.00 3 SER A CA 20
ATOM 28901 C C . SER A 1 3 ? 11.012 29.704 -12.073 1.00 0.00 3 SER A C 20
ATOM 28902 O O . SER A 1 3 ? 10.220 30.508 -12.563 1.00 0.00 3 SER A O 20
ATOM 28910 N N . GLY A 1 4 ? 10.707 28.427 -11.859 1.00 0.00 4 GLY A N 20
ATOM 28911 C CA . GLY A 1 4 ? 9.395 27.911 -12.201 1.00 0.00 4 GLY A CA 20
ATOM 28912 C C . GLY A 1 4 ? 8.297 28.492 -11.332 1.00 0.00 4 GLY A C 20
ATOM 28913 O O . GLY A 1 4 ? 8.573 29.213 -10.372 1.00 0.00 4 GLY A O 20
ATOM 28917 N N . SER A 1 5 ? 7.050 28.182 -11.669 1.00 0.00 5 SER A N 20
ATOM 28918 C CA . SER A 1 5 ? 5.907 28.683 -10.916 1.00 0.00 5 SER A CA 20
ATOM 28919 C C . SER A 1 5 ? 4.790 27.645 -10.867 1.00 0.00 5 SER A C 20
ATOM 28920 O O . SER A 1 5 ? 4.348 27.143 -11.900 1.00 0.00 5 SER A O 20
ATOM 28928 N N . SER A 1 6 ? 4.338 27.327 -9.658 1.00 0.00 6 SER A N 20
ATOM 28929 C CA . SER A 1 6 ? 3.276 26.346 -9.472 1.00 0.00 6 SER A CA 20
ATOM 28930 C C . SER A 1 6 ? 2.699 26.430 -8.062 1.00 0.00 6 SER A C 20
ATOM 28931 O O . SER A 1 6 ? 3.429 26.619 -7.091 1.00 0.00 6 SER A O 20
ATOM 28939 N N . GLY A 1 7 ? 1.381 26.287 -7.959 1.00 0.00 7 GLY A N 20
ATOM 28940 C CA . GLY A 1 7 ? 0.727 26.350 -6.666 1.00 0.00 7 GLY A CA 20
ATOM 28941 C C . GLY A 1 7 ? 0.750 25.020 -5.939 1.00 0.00 7 GLY A C 20
ATOM 28942 O O . GLY A 1 7 ? 1.819 24.497 -5.619 1.00 0.00 7 GLY A O 20
ATOM 28946 N N . HIS A 1 8 ? -0.431 24.470 -5.675 1.00 0.00 8 HIS A N 20
ATOM 28947 C CA . HIS A 1 8 ? -0.542 23.193 -4.980 1.00 0.00 8 HIS A CA 20
ATOM 28948 C C . HIS A 1 8 ? 0.341 22.137 -5.639 1.00 0.00 8 HIS A C 20
ATOM 28949 O O . HIS A 1 8 ? 0.950 22.385 -6.680 1.00 0.00 8 HIS A O 20
ATOM 28964 N N . VAL A 1 9 ? 0.405 20.960 -5.026 1.00 0.00 9 VAL A N 20
ATOM 28965 C CA . VAL A 1 9 ? 1.213 19.866 -5.553 1.00 0.00 9 VAL A CA 20
ATOM 28966 C C . VAL A 1 9 ? 0.340 18.683 -5.957 1.00 0.00 9 VAL A C 20
ATOM 28967 O O . VAL A 1 9 ? -0.874 18.698 -5.760 1.00 0.00 9 VAL A O 20
ATOM 28980 N N . GLY A 1 10 ? 0.969 17.658 -6.524 1.00 0.00 10 GLY A N 20
ATOM 28981 C CA . GLY A 1 10 ? 0.234 16.480 -6.946 1.00 0.00 10 GLY A CA 20
ATOM 28982 C C . GLY A 1 10 ? 1.128 15.267 -7.112 1.00 0.00 10 GLY A C 20
ATOM 28983 O O . GLY A 1 10 ? 2.143 15.326 -7.806 1.00 0.00 10 GLY A O 20
ATOM 28987 N N . ILE A 1 11 ? 0.752 14.165 -6.472 1.00 0.00 11 ILE A N 20
ATOM 28988 C CA . ILE A 1 11 ? 1.528 12.934 -6.551 1.00 0.00 11 ILE A CA 20
ATOM 28989 C C . ILE A 1 11 ? 2.084 12.724 -7.955 1.00 0.00 11 ILE A C 20
ATOM 28990 O O . ILE A 1 11 ? 1.365 12.855 -8.947 1.00 0.00 11 ILE A O 20
ATOM 29006 N N . THR A 1 12 ? 3.370 12.396 -8.033 1.00 0.00 12 THR A N 20
ATOM 29007 C CA . THR A 1 12 ? 4.024 12.167 -9.316 1.00 0.00 12 THR A CA 20
ATOM 29008 C C . THR A 1 12 ? 4.151 10.677 -9.610 1.00 0.00 12 THR A C 20
ATOM 29009 O O . THR A 1 12 ? 4.137 10.258 -10.768 1.00 0.00 12 THR A O 20
ATOM 29020 N N . LYS A 1 13 ? 4.276 9.879 -8.555 1.00 0.00 13 LYS A N 20
ATOM 29021 C CA . LYS A 1 13 ? 4.404 8.434 -8.699 1.00 0.00 13 LYS A CA 20
ATOM 29022 C C . LYS A 1 13 ? 3.190 7.719 -8.114 1.00 0.00 13 LYS A C 20
ATOM 29023 O O . LYS A 1 13 ? 3.293 7.028 -7.100 1.00 0.00 13 LYS A O 20
ATOM 29042 N N . ARG A 1 14 ? 2.041 7.888 -8.760 1.00 0.00 14 ARG A N 20
ATOM 29043 C CA . ARG A 1 14 ? 0.807 7.259 -8.304 1.00 0.00 14 ARG A CA 20
ATOM 29044 C C . ARG A 1 14 ? 0.999 5.757 -8.120 1.00 0.00 14 ARG A C 20
ATOM 29045 O O . ARG A 1 14 ? 1.763 5.124 -8.851 1.00 0.00 14 ARG A O 20
ATOM 29066 N N . LEU A 1 15 ? 0.301 5.191 -7.141 1.00 0.00 15 LEU A N 20
ATOM 29067 C CA . LEU A 1 15 ? 0.395 3.763 -6.862 1.00 0.00 15 LEU A CA 20
ATOM 29068 C C . LEU A 1 15 ? 0.202 2.945 -8.134 1.00 0.00 15 LEU A C 20
ATOM 29069 O O . LEU A 1 15 ? -0.351 3.431 -9.121 1.00 0.00 15 LEU A O 20
ATOM 29085 N N . LYS A 1 16 ? 0.661 1.698 -8.105 1.00 0.00 16 LYS A N 20
ATOM 29086 C CA . LYS A 1 16 ? 0.537 0.810 -9.255 1.00 0.00 16 LYS A CA 20
ATOM 29087 C C . LYS A 1 16 ? -0.079 -0.524 -8.847 1.00 0.00 16 LYS A C 20
ATOM 29088 O O . LYS A 1 16 ? 0.132 -1.004 -7.733 1.00 0.00 16 LYS A O 20
ATOM 29107 N N . THR A 1 17 ? -0.843 -1.121 -9.757 1.00 0.00 17 THR A N 20
ATOM 29108 C CA . THR A 1 17 ? -1.490 -2.400 -9.493 1.00 0.00 17 THR A CA 20
ATOM 29109 C C . THR A 1 17 ? -0.462 -3.514 -9.332 1.00 0.00 17 THR A C 20
ATOM 29110 O O . THR A 1 17 ? 0.303 -3.802 -10.252 1.00 0.00 17 THR A O 20
ATOM 29121 N N . MET A 1 18 ? -0.450 -4.137 -8.158 1.00 0.00 18 MET A N 20
ATOM 29122 C CA . MET A 1 18 ? 0.484 -5.221 -7.879 1.00 0.00 18 MET A CA 20
ATOM 29123 C C . MET A 1 18 ? -0.165 -6.577 -8.134 1.00 0.00 18 MET A C 20
ATOM 29124 O O . MET A 1 18 ? -1.312 -6.653 -8.573 1.00 0.00 18 MET A O 20
ATOM 29138 N N . GLU A 1 19 ? 0.577 -7.645 -7.857 1.00 0.00 19 GLU A N 20
ATOM 29139 C CA . GLU A 1 19 ? 0.072 -8.998 -8.059 1.00 0.00 19 GLU A CA 20
ATOM 29140 C C . GLU A 1 19 ? 0.908 -10.012 -7.283 1.00 0.00 19 GLU A C 20
ATOM 29141 O O . GLU A 1 19 ? 2.057 -10.284 -7.631 1.00 0.00 19 GLU A O 20
ATOM 29153 N N . VAL A 1 20 ? 0.322 -10.568 -6.227 1.00 0.00 20 VAL A N 20
ATOM 29154 C CA . VAL A 1 20 ? 1.011 -11.552 -5.400 1.00 0.00 20 VAL A CA 20
ATOM 29155 C C . VAL A 1 20 ? 0.127 -12.767 -5.141 1.00 0.00 20 VAL A C 20
ATOM 29156 O O . VAL A 1 20 ? -1.015 -12.827 -5.598 1.00 0.00 20 VAL A O 20
ATOM 29169 N N . LEU A 1 21 ? 0.662 -13.734 -4.404 1.00 0.00 21 LEU A N 20
ATOM 29170 C CA . LEU A 1 21 ? -0.079 -14.949 -4.082 1.00 0.00 21 LEU A CA 20
ATOM 29171 C C . LEU A 1 21 ? -0.371 -15.029 -2.587 1.00 0.00 21 LEU A C 20
ATOM 29172 O O . LEU A 1 21 ? 0.465 -14.662 -1.762 1.00 0.00 21 LEU A O 20
ATOM 29188 N N . GLU A 1 22 ? -1.561 -15.513 -2.246 1.00 0.00 22 GLU A N 20
ATOM 29189 C CA . GLU A 1 22 ? -1.962 -15.642 -0.850 1.00 0.00 22 GLU A CA 20
ATOM 29190 C C . GLU A 1 22 ? -0.835 -16.242 -0.014 1.00 0.00 22 GLU A C 20
ATOM 29191 O O . GLU A 1 22 ? -0.341 -17.330 -0.307 1.00 0.00 22 GLU A O 20
ATOM 29203 N N . GLY A 1 23 ? -0.432 -15.522 1.029 1.00 0.00 23 GLY A N 20
ATOM 29204 C CA . GLY A 1 23 ? 0.634 -15.998 1.892 1.00 0.00 23 GLY A CA 20
ATOM 29205 C C . GLY A 1 23 ? 1.904 -15.183 1.747 1.00 0.00 23 GLY A C 20
ATOM 29206 O O . GLY A 1 23 ? 2.678 -15.056 2.695 1.00 0.00 23 GLY A O 20
ATOM 29210 N N . GLU A 1 24 ? 2.119 -14.632 0.557 1.00 0.00 24 GLU A N 20
ATOM 29211 C CA . GLU A 1 24 ? 3.306 -13.828 0.291 1.00 0.00 24 GLU A CA 20
ATOM 29212 C C . GLU A 1 24 ? 3.203 -12.465 0.971 1.00 0.00 24 GLU A C 20
ATOM 29213 O O . GLU A 1 24 ? 2.163 -12.114 1.527 1.00 0.00 24 GLU A O 20
ATOM 29225 N N . SER A 1 25 ? 4.291 -11.702 0.922 1.00 0.00 25 SER A N 20
ATOM 29226 C CA . SER A 1 25 ? 4.325 -10.380 1.536 1.00 0.00 25 SER A CA 20
ATOM 29227 C C . SER A 1 25 ? 4.790 -9.328 0.534 1.00 0.00 25 SER A C 20
ATOM 29228 O O . SER A 1 25 ? 5.829 -9.483 -0.109 1.00 0.00 25 SER A O 20
ATOM 29236 N N . CYS A 1 26 ? 4.014 -8.257 0.408 1.00 0.00 26 CYS A N 20
ATOM 29237 C CA . CYS A 1 26 ? 4.345 -7.178 -0.516 1.00 0.00 26 CYS A CA 20
ATOM 29238 C C . CYS A 1 26 ? 4.377 -5.835 0.206 1.00 0.00 26 CYS A C 20
ATOM 29239 O O . CYS A 1 26 ? 4.184 -5.766 1.419 1.00 0.00 26 CYS A O 20
ATOM 29247 N N . SER A 1 27 ? 4.623 -4.769 -0.549 1.00 0.00 27 SER A N 20
ATOM 29248 C CA . SER A 1 27 ? 4.686 -3.427 0.019 1.00 0.00 27 SER A CA 20
ATOM 29249 C C . SER A 1 27 ? 4.423 -2.371 -1.050 1.00 0.00 27 SER A C 20
ATOM 29250 O O . SER A 1 27 ? 5.041 -2.382 -2.115 1.00 0.00 27 SER A O 20
ATOM 29258 N N . PHE A 1 28 ? 3.501 -1.460 -0.758 1.00 0.00 28 PHE A N 20
ATOM 29259 C CA . PHE A 1 28 ? 3.154 -0.397 -1.694 1.00 0.00 28 PHE A CA 20
ATOM 29260 C C . PHE A 1 28 ? 3.959 0.867 -1.404 1.00 0.00 28 PHE A C 20
ATOM 29261 O O . PHE A 1 28 ? 4.036 1.316 -0.261 1.00 0.00 28 PHE A O 20
ATOM 29278 N N . GLU A 1 29 ? 4.556 1.434 -2.448 1.00 0.00 29 GLU A N 20
ATOM 29279 C CA . GLU A 1 29 ? 5.356 2.644 -2.305 1.00 0.00 29 GLU A CA 20
ATOM 29280 C C . GLU A 1 29 ? 4.670 3.832 -2.975 1.00 0.00 29 GLU A C 20
ATOM 29281 O O . GLU A 1 29 ? 4.128 3.710 -4.074 1.00 0.00 29 GLU A O 20
ATOM 29293 N N . CYS A 1 30 ? 4.697 4.978 -2.304 1.00 0.00 30 CYS A N 20
ATOM 29294 C CA . CYS A 1 30 ? 4.077 6.188 -2.833 1.00 0.00 30 CYS A CA 20
ATOM 29295 C C . CYS A 1 30 ? 4.979 7.399 -2.618 1.00 0.00 30 CYS A C 20
ATOM 29296 O O . CYS A 1 30 ? 5.401 7.682 -1.496 1.00 0.00 30 CYS A O 20
ATOM 29304 N N . VAL A 1 31 ? 5.273 8.111 -3.701 1.00 0.00 31 VAL A N 20
ATOM 29305 C CA . VAL A 1 31 ? 6.125 9.292 -3.632 1.00 0.00 31 VAL A CA 20
ATOM 29306 C C . VAL A 1 31 ? 5.317 10.567 -3.849 1.00 0.00 31 VAL A C 20
ATOM 29307 O O . VAL A 1 31 ? 4.255 10.543 -4.471 1.00 0.00 31 VAL A O 20
ATOM 29320 N N . LEU A 1 32 ? 5.827 11.679 -3.331 1.00 0.00 32 LEU A N 20
ATOM 29321 C CA . LEU A 1 32 ? 5.154 12.965 -3.468 1.00 0.00 32 LEU A CA 20
ATOM 29322 C C . LEU A 1 32 ? 6.043 13.972 -4.192 1.00 0.00 32 LEU A C 20
ATOM 29323 O O . LEU A 1 32 ? 7.250 14.029 -3.957 1.00 0.00 32 LEU A O 20
ATOM 29339 N N . SER A 1 33 ? 5.437 14.764 -5.070 1.00 0.00 33 SER A N 20
ATOM 29340 C CA . SER A 1 33 ? 6.174 15.767 -5.829 1.00 0.00 33 SER A CA 20
ATOM 29341 C C . SER A 1 33 ? 7.084 16.581 -4.914 1.00 0.00 33 SER A C 20
ATOM 29342 O O . SER A 1 33 ? 8.274 16.742 -5.186 1.00 0.00 33 SER A O 20
ATOM 29350 N N . HIS A 1 34 ? 6.515 17.093 -3.827 1.00 0.00 34 HIS A N 20
ATOM 29351 C CA . HIS A 1 34 ? 7.274 17.890 -2.870 1.00 0.00 34 HIS A CA 20
ATOM 29352 C C . HIS A 1 34 ? 7.656 17.056 -1.651 1.00 0.00 34 HIS A C 20
ATOM 29353 O O . HIS A 1 34 ? 6.893 16.197 -1.211 1.00 0.00 34 HIS A O 20
ATOM 29368 N N . GLU A 1 35 ? 8.843 17.316 -1.110 1.00 0.00 35 GLU A N 20
ATOM 29369 C CA . GLU A 1 35 ? 9.326 16.588 0.057 1.00 0.00 35 GLU A CA 20
ATOM 29370 C C . GLU A 1 35 ? 8.253 16.523 1.140 1.00 0.00 35 GLU A C 20
ATOM 29371 O O . GLU A 1 35 ? 7.326 17.332 1.160 1.00 0.00 35 GLU A O 20
ATOM 29383 N N . SER A 1 36 ? 8.386 15.553 2.039 1.00 0.00 36 SER A N 20
ATOM 29384 C CA . SER A 1 36 ? 7.426 15.379 3.123 1.00 0.00 36 SER A CA 20
ATOM 29385 C C . SER A 1 36 ? 7.901 16.089 4.388 1.00 0.00 36 SER A C 20
ATOM 29386 O O . SER A 1 36 ? 8.982 15.807 4.903 1.00 0.00 36 SER A O 20
ATOM 29394 N N . ALA A 1 37 ? 7.082 17.011 4.883 1.00 0.00 37 ALA A N 20
ATOM 29395 C CA . ALA A 1 37 ? 7.416 17.761 6.088 1.00 0.00 37 ALA A CA 20
ATOM 29396 C C . ALA A 1 37 ? 6.656 17.225 7.296 1.00 0.00 37 ALA A C 20
ATOM 29397 O O . ALA A 1 37 ? 5.760 17.886 7.822 1.00 0.00 37 ALA A O 20
ATOM 29404 N N . SER A 1 38 ? 7.018 16.022 7.732 1.00 0.00 38 SER A N 20
ATOM 29405 C CA . SER A 1 38 ? 6.366 15.395 8.876 1.00 0.00 38 SER A CA 20
ATOM 29406 C C . SER A 1 38 ? 4.848 15.466 8.742 1.00 0.00 38 SER A C 20
ATOM 29407 O O . SER A 1 38 ? 4.156 15.942 9.642 1.00 0.00 38 SER A O 20
ATOM 29415 N N . ASP A 1 39 ? 4.337 14.989 7.612 1.00 0.00 39 ASP A N 20
ATOM 29416 C CA . ASP A 1 39 ? 2.901 14.996 7.360 1.00 0.00 39 ASP A CA 20
ATOM 29417 C C . ASP A 1 39 ? 2.284 13.641 7.692 1.00 0.00 39 ASP A C 20
ATOM 29418 O O . ASP A 1 39 ? 2.906 12.591 7.530 1.00 0.00 39 ASP A O 20
ATOM 29427 N N . PRO A 1 40 ? 1.031 13.663 8.171 1.00 0.00 40 PRO A N 20
ATOM 29428 C CA . PRO A 1 40 ? 0.302 12.445 8.537 1.00 0.00 40 PRO A CA 20
ATOM 29429 C C . PRO A 1 40 ? -0.072 11.605 7.320 1.00 0.00 40 PRO A C 20
ATOM 29430 O O . PRO A 1 40 ? -0.230 12.129 6.218 1.00 0.00 40 PRO A O 20
ATOM 29441 N N . ALA A 1 41 ? -0.213 10.300 7.528 1.00 0.00 41 ALA A N 20
ATOM 29442 C CA . ALA A 1 41 ? -0.572 9.389 6.449 1.00 0.00 41 ALA A CA 20
ATOM 29443 C C . ALA A 1 41 ? -1.464 8.261 6.956 1.00 0.00 41 ALA A C 20
ATOM 29444 O O . ALA A 1 41 ? -1.066 7.486 7.825 1.00 0.00 41 ALA A O 20
ATOM 29451 N N . MET A 1 42 ? -2.672 8.176 6.407 1.00 0.00 42 MET A N 20
ATOM 29452 C CA . MET A 1 42 ? -3.620 7.142 6.805 1.00 0.00 42 MET A CA 20
ATOM 29453 C C . MET A 1 42 ? -3.798 6.112 5.694 1.00 0.00 42 MET A C 20
ATOM 29454 O O . MET A 1 42 ? -4.691 6.238 4.856 1.00 0.00 42 MET A O 20
ATOM 29468 N N . TRP A 1 43 ? -2.944 5.095 5.693 1.00 0.00 43 TRP A N 20
ATOM 29469 C CA . TRP A 1 43 ? -3.008 4.044 4.684 1.00 0.00 43 TRP A CA 20
ATOM 29470 C C . TRP A 1 43 ? -4.305 3.250 4.807 1.00 0.00 43 TRP A C 20
ATOM 29471 O O . TRP A 1 43 ? -4.567 2.625 5.834 1.00 0.00 43 TRP A O 20
ATOM 29492 N N . THR A 1 44 ? -5.113 3.279 3.752 1.00 0.00 44 THR A N 20
ATOM 29493 C CA . THR A 1 44 ? -6.382 2.563 3.742 1.00 0.00 44 THR A CA 20
ATOM 29494 C C . THR A 1 44 ? -6.417 1.521 2.629 1.00 0.00 44 THR A C 20
ATOM 29495 O O . THR A 1 44 ? -6.411 1.862 1.446 1.00 0.00 44 THR A O 20
ATOM 29506 N N . VAL A 1 45 ? -6.456 0.250 3.016 1.00 0.00 45 VAL A N 20
ATOM 29507 C CA . VAL A 1 45 ? -6.493 -0.842 2.050 1.00 0.00 45 VAL A CA 20
ATOM 29508 C C . VAL A 1 45 ? -7.745 -1.694 2.233 1.00 0.00 45 VAL A C 20
ATOM 29509 O O . VAL A 1 45 ? -7.766 -2.617 3.046 1.00 0.00 45 VAL A O 20
ATOM 29522 N N . GLY A 1 46 ? -8.787 -1.377 1.471 1.00 0.00 46 GLY A N 20
ATOM 29523 C CA . GLY A 1 46 ? -10.028 -2.123 1.563 1.00 0.00 46 GLY A CA 20
ATOM 29524 C C . GLY A 1 46 ? -11.187 -1.265 2.030 1.00 0.00 46 GLY A C 20
ATOM 29525 O O . GLY A 1 46 ? -12.334 -1.500 1.653 1.00 0.00 46 GLY A O 20
ATOM 29529 N N . GLY A 1 47 ? -10.887 -0.266 2.855 1.00 0.00 47 GLY A N 20
ATOM 29530 C CA . GLY A 1 47 ? -11.924 0.614 3.362 1.00 0.00 47 GLY A CA 20
ATOM 29531 C C . GLY A 1 47 ? -11.751 0.926 4.835 1.00 0.00 47 GLY A C 20
ATOM 29532 O O . GLY A 1 47 ? -12.731 1.079 5.564 1.00 0.00 47 GLY A O 20
ATOM 29536 N N . LYS A 1 48 ? -10.501 1.020 5.275 1.00 0.00 48 LYS A N 20
ATOM 29537 C CA . LYS A 1 48 ? -10.201 1.315 6.671 1.00 0.00 48 LYS A CA 20
ATOM 29538 C C . LYS A 1 48 ? -8.703 1.526 6.873 1.00 0.00 48 LYS A C 20
ATOM 29539 O O . LYS A 1 48 ? -7.881 0.905 6.198 1.00 0.00 48 LYS A O 20
ATOM 29558 N N . THR A 1 49 ? -8.355 2.406 7.807 1.00 0.00 49 THR A N 20
ATOM 29559 C CA . THR A 1 49 ? -6.957 2.699 8.097 1.00 0.00 49 THR A CA 20
ATOM 29560 C C . THR A 1 49 ? -6.255 1.486 8.698 1.00 0.00 49 THR A C 20
ATOM 29561 O O . THR A 1 49 ? -6.894 0.614 9.286 1.00 0.00 49 THR A O 20
ATOM 29572 N N . VAL A 1 50 ? -4.935 1.437 8.547 1.00 0.00 50 VAL A N 20
ATOM 29573 C CA . VAL A 1 50 ? -4.146 0.332 9.076 1.00 0.00 50 VAL A CA 20
ATOM 29574 C C . VAL A 1 50 ? -2.901 0.840 9.795 1.00 0.00 50 VAL A C 20
ATOM 29575 O O . VAL A 1 50 ? -2.501 1.992 9.627 1.00 0.00 50 VAL A O 20
ATOM 29588 N N . GLY A 1 51 ? -2.291 -0.027 10.596 1.00 0.00 51 GLY A N 20
ATOM 29589 C CA . GLY A 1 51 ? -1.097 0.352 11.329 1.00 0.00 51 GLY A CA 20
ATOM 29590 C C . GLY A 1 51 ? -0.732 -0.653 12.403 1.00 0.00 51 GLY A C 20
ATOM 29591 O O . GLY A 1 51 ? -0.255 -0.281 13.475 1.00 0.00 51 GLY A O 20
ATOM 29595 N N . SER A 1 52 ? -0.957 -1.932 12.117 1.00 0.00 52 SER A N 20
ATOM 29596 C CA . SER A 1 52 ? -0.653 -2.993 13.069 1.00 0.00 52 SER A CA 20
ATOM 29597 C C . SER A 1 52 ? 0.832 -3.003 13.417 1.00 0.00 52 SER A C 20
ATOM 29598 O O . SER A 1 52 ? 1.595 -2.155 12.953 1.00 0.00 52 SER A O 20
ATOM 29606 N N . SER A 1 53 ? 1.235 -3.967 14.238 1.00 0.00 53 SER A N 20
ATOM 29607 C CA . SER A 1 53 ? 2.628 -4.086 14.653 1.00 0.00 53 SER A CA 20
ATOM 29608 C C . SER A 1 53 ? 3.479 -4.680 13.534 1.00 0.00 53 SER A C 20
ATOM 29609 O O . SER A 1 53 ? 4.604 -4.242 13.297 1.00 0.00 53 SER A O 20
ATOM 29617 N N . SER A 1 54 ? 2.932 -5.680 12.851 1.00 0.00 54 SER A N 20
ATOM 29618 C CA . SER A 1 54 ? 3.641 -6.337 11.759 1.00 0.00 54 SER A CA 20
ATOM 29619 C C . SER A 1 54 ? 2.791 -6.358 10.493 1.00 0.00 54 SER A C 20
ATOM 29620 O O . SER A 1 54 ? 3.214 -5.881 9.440 1.00 0.00 54 SER A O 20
ATOM 29628 N N . ARG A 1 55 ? 1.589 -6.914 10.604 1.00 0.00 55 ARG A N 20
ATOM 29629 C CA . ARG A 1 55 ? 0.678 -6.999 9.469 1.00 0.00 55 ARG A CA 20
ATOM 29630 C C . ARG A 1 55 ? 0.821 -5.778 8.565 1.00 0.00 55 ARG A C 20
ATOM 29631 O O . ARG A 1 55 ? 1.311 -5.880 7.440 1.00 0.00 55 ARG A O 20
ATOM 29652 N N . PHE A 1 56 ? 0.389 -4.625 9.064 1.00 0.00 56 PHE A N 20
ATOM 29653 C CA . PHE A 1 56 ? 0.467 -3.384 8.302 1.00 0.00 56 PHE A CA 20
ATOM 29654 C C . PHE A 1 56 ? 1.541 -2.462 8.872 1.00 0.00 56 PHE A C 20
ATOM 29655 O O . PHE A 1 56 ? 1.314 -1.768 9.862 1.00 0.00 56 PHE A O 20
ATOM 29672 N N . GLN A 1 57 ? 2.710 -2.462 8.239 1.00 0.00 57 GLN A N 20
ATOM 29673 C CA . GLN A 1 57 ? 3.819 -1.627 8.684 1.00 0.00 57 GLN A CA 20
ATOM 29674 C C . GLN A 1 57 ? 3.952 -0.387 7.807 1.00 0.00 57 GLN A C 20
ATOM 29675 O O . GLN A 1 57 ? 4.539 -0.439 6.726 1.00 0.00 57 GLN A O 20
ATOM 29689 N N . ALA A 1 58 ? 3.403 0.728 8.278 1.00 0.00 58 ALA A N 20
ATOM 29690 C CA . ALA A 1 58 ? 3.462 1.982 7.537 1.00 0.00 58 ALA A CA 20
ATOM 29691 C C . ALA A 1 58 ? 4.736 2.753 7.865 1.00 0.00 58 ALA A C 20
ATOM 29692 O O . ALA A 1 58 ? 4.766 3.556 8.798 1.00 0.00 58 ALA A O 20
ATOM 29699 N N . THR A 1 59 ? 5.788 2.504 7.091 1.00 0.00 59 THR A N 20
ATOM 29700 C CA . THR A 1 59 ? 7.066 3.173 7.300 1.00 0.00 59 THR A CA 20
ATOM 29701 C C . THR A 1 59 ? 7.134 4.483 6.523 1.00 0.00 59 THR A C 20
ATOM 29702 O O . THR A 1 59 ? 6.472 4.642 5.497 1.00 0.00 59 THR A O 20
ATOM 29713 N N . ARG A 1 60 ? 7.939 5.418 7.017 1.00 0.00 60 ARG A N 20
ATOM 29714 C CA . ARG A 1 60 ? 8.093 6.714 6.368 1.00 0.00 60 ARG A CA 20
ATOM 29715 C C . ARG A 1 60 ? 9.553 6.973 6.008 1.00 0.00 60 ARG A C 20
ATOM 29716 O O . ARG A 1 60 ? 10.381 7.227 6.882 1.00 0.00 60 ARG A O 20
ATOM 29737 N N . GLN A 1 61 ? 9.860 6.904 4.717 1.00 0.00 61 GLN A N 20
ATOM 29738 C CA . GLN A 1 61 ? 11.220 7.130 4.243 1.00 0.00 61 GLN A CA 20
ATOM 29739 C C . GLN A 1 61 ? 11.294 8.383 3.377 1.00 0.00 61 GLN A C 20
ATOM 29740 O O . GLN A 1 61 ? 10.751 8.420 2.274 1.00 0.00 61 GLN A O 20
ATOM 29754 N N . GLY A 1 62 ? 11.971 9.408 3.885 1.00 0.00 62 GLY A N 20
ATOM 29755 C CA . GLY A 1 62 ? 12.103 10.650 3.144 1.00 0.00 62 GLY A CA 20
ATOM 29756 C C . GLY A 1 62 ? 10.792 11.103 2.533 1.00 0.00 62 GLY A C 20
ATOM 29757 O O . GLY A 1 62 ? 9.756 11.097 3.198 1.00 0.00 62 GLY A O 20
ATOM 29761 N N . ARG A 1 63 ? 10.838 11.498 1.265 1.00 0.00 63 ARG A N 20
ATOM 29762 C CA . ARG A 1 63 ? 9.644 11.959 0.566 1.00 0.00 63 ARG A CA 20
ATOM 29763 C C . ARG A 1 63 ? 8.864 10.783 -0.012 1.00 0.00 63 ARG A C 20
ATOM 29764 O O . ARG A 1 63 ? 8.100 10.938 -0.965 1.00 0.00 63 ARG A O 20
ATOM 29785 N N . LYS A 1 64 ? 9.060 9.605 0.572 1.00 0.00 64 LYS A N 20
ATOM 29786 C CA . LYS A 1 64 ? 8.375 8.401 0.117 1.00 0.00 64 LYS A CA 20
ATOM 29787 C C . LYS A 1 64 ? 7.837 7.602 1.299 1.00 0.00 64 LYS A C 20
ATOM 29788 O O . LYS A 1 64 ? 8.294 7.765 2.431 1.00 0.00 64 LYS A O 20
ATOM 29807 N N . TYR A 1 65 ? 6.866 6.737 1.030 1.00 0.00 65 TYR A N 20
ATOM 29808 C CA . TYR A 1 65 ? 6.265 5.912 2.072 1.00 0.00 65 TYR A CA 20
ATOM 29809 C C . TYR A 1 65 ? 6.167 4.457 1.626 1.00 0.00 65 TYR A C 20
ATOM 29810 O O . TYR A 1 65 ? 6.109 4.164 0.431 1.00 0.00 65 TYR A O 20
ATOM 29828 N N . ILE A 1 66 ? 6.149 3.548 2.595 1.00 0.00 66 ILE A N 20
ATOM 29829 C CA . ILE A 1 66 ? 6.057 2.123 2.304 1.00 0.00 66 ILE A CA 20
ATOM 29830 C C . ILE A 1 66 ? 5.199 1.405 3.340 1.00 0.00 66 ILE A C 20
ATOM 29831 O O . ILE A 1 66 ? 5.495 1.435 4.536 1.00 0.00 66 ILE A O 20
ATOM 29847 N N . LEU A 1 67 ? 4.137 0.757 2.875 1.00 0.00 67 LEU A N 20
ATOM 29848 C CA . LEU A 1 67 ? 3.236 0.028 3.761 1.00 0.00 67 LEU A CA 20
ATOM 29849 C C . LEU A 1 67 ? 3.360 -1.477 3.545 1.00 0.00 67 LEU A C 20
ATOM 29850 O O . LEU A 1 67 ? 2.704 -2.045 2.672 1.00 0.00 67 LEU A O 20
ATOM 29866 N N . VAL A 1 68 ? 4.203 -2.117 4.348 1.00 0.00 68 VAL A N 20
ATOM 29867 C CA . VAL A 1 68 ? 4.411 -3.557 4.248 1.00 0.00 68 VAL A CA 20
ATOM 29868 C C . VAL A 1 68 ? 3.149 -4.322 4.630 1.00 0.00 68 VAL A C 20
ATOM 29869 O O . VAL A 1 68 ? 2.634 -4.177 5.739 1.00 0.00 68 VAL A O 20
ATOM 29882 N N . VAL A 1 69 ? 2.655 -5.138 3.704 1.00 0.00 69 VAL A N 20
ATOM 29883 C CA . VAL A 1 69 ? 1.453 -5.928 3.945 1.00 0.00 69 VAL A CA 20
ATOM 29884 C C . VAL A 1 69 ? 1.794 -7.400 4.144 1.00 0.00 69 VAL A C 20
ATOM 29885 O O . VAL A 1 69 ? 2.140 -8.102 3.193 1.00 0.00 69 VAL A O 20
ATOM 29898 N N . ARG A 1 70 ? 1.694 -7.862 5.386 1.00 0.00 70 ARG A N 20
ATOM 29899 C CA . ARG A 1 70 ? 1.993 -9.252 5.710 1.00 0.00 70 ARG A CA 20
ATOM 29900 C C . ARG A 1 70 ? 0.714 -10.082 5.773 1.00 0.00 70 ARG A C 20
ATOM 29901 O O . ARG A 1 70 ? -0.369 -9.553 6.019 1.00 0.00 70 ARG A O 20
ATOM 29922 N N . GLU A 1 71 ? 0.850 -11.386 5.549 1.00 0.00 71 GLU A N 20
ATOM 29923 C CA . GLU A 1 71 ? -0.295 -12.288 5.578 1.00 0.00 71 GLU A CA 20
ATOM 29924 C C . GLU A 1 71 ? -1.388 -11.813 4.625 1.00 0.00 71 GLU A C 20
ATOM 29925 O O . GLU A 1 71 ? -2.543 -11.655 5.018 1.00 0.00 71 GLU A O 20
ATOM 29937 N N . ALA A 1 72 ? -1.013 -11.586 3.371 1.00 0.00 72 ALA A N 20
ATOM 29938 C CA . ALA A 1 72 ? -1.960 -11.130 2.361 1.00 0.00 72 ALA A CA 20
ATOM 29939 C C . ALA A 1 72 ? -3.127 -12.101 2.225 1.00 0.00 72 ALA A C 20
ATOM 29940 O O . ALA A 1 72 ? -2.930 -13.301 2.036 1.00 0.00 72 ALA A O 20
ATOM 29947 N N . ALA A 1 73 ? -4.344 -11.575 2.322 1.00 0.00 73 ALA A N 20
ATOM 29948 C CA . ALA A 1 73 ? -5.543 -12.395 2.208 1.00 0.00 73 ALA A CA 20
ATOM 29949 C C . ALA A 1 73 ? -6.372 -11.991 0.994 1.00 0.00 73 ALA A C 20
ATOM 29950 O O . ALA A 1 73 ? -6.304 -10.858 0.515 1.00 0.00 73 ALA A O 20
ATOM 29957 N N . PRO A 1 74 ? -7.174 -12.936 0.482 1.00 0.00 74 PRO A N 20
ATOM 29958 C CA . PRO A 1 74 ? -8.032 -12.701 -0.683 1.00 0.00 74 PRO A CA 20
ATOM 29959 C C . PRO A 1 74 ? -9.185 -11.753 -0.372 1.00 0.00 74 PRO A C 20
ATOM 29960 O O . PRO A 1 74 ? -9.963 -11.395 -1.256 1.00 0.00 74 PRO A O 20
ATOM 29971 N N . SER A 1 75 ? -9.289 -11.349 0.891 1.00 0.00 75 SER A N 20
ATOM 29972 C CA . SER A 1 75 ? -10.350 -10.445 1.319 1.00 0.00 75 SER A CA 20
ATOM 29973 C C . SER A 1 75 ? -9.848 -9.005 1.372 1.00 0.00 75 SER A C 20
ATOM 29974 O O . SER A 1 75 ? -10.600 -8.064 1.119 1.00 0.00 75 SER A O 20
ATOM 29982 N N . ASP A 1 76 ? -8.572 -8.843 1.704 1.00 0.00 76 ASP A N 20
ATOM 29983 C CA . ASP A 1 76 ? -7.967 -7.519 1.791 1.00 0.00 76 ASP A CA 20
ATOM 29984 C C . ASP A 1 76 ? -7.868 -6.875 0.411 1.00 0.00 76 ASP A C 20
ATOM 29985 O O . ASP A 1 76 ? -7.900 -5.652 0.282 1.00 0.00 76 ASP A O 20
ATOM 29994 N N . ALA A 1 77 ? -7.747 -7.708 -0.618 1.00 0.00 77 ALA A N 20
ATOM 29995 C CA . ALA A 1 77 ? -7.645 -7.221 -1.987 1.00 0.00 77 ALA A CA 20
ATOM 29996 C C . ALA A 1 77 ? -8.832 -6.334 -2.345 1.00 0.00 77 ALA A C 20
ATOM 29997 O O . ALA A 1 77 ? -9.670 -6.030 -1.497 1.00 0.00 77 ALA A O 20
ATOM 30004 N N . GLY A 1 78 ? -8.898 -5.920 -3.607 1.00 0.00 78 GLY A N 20
ATOM 30005 C CA . GLY A 1 78 ? -9.986 -5.070 -4.054 1.00 0.00 78 GLY A CA 20
ATOM 30006 C C . GLY A 1 78 ? -9.509 -3.702 -4.498 1.00 0.00 78 GLY A C 20
ATOM 30007 O O . GLY A 1 78 ? -9.587 -3.364 -5.679 1.00 0.00 78 GLY A O 20
ATOM 30011 N N . GLU A 1 79 ? -9.015 -2.912 -3.550 1.00 0.00 79 GLU A N 20
ATOM 30012 C CA . GLU A 1 79 ? -8.526 -1.572 -3.851 1.00 0.00 79 GLU A CA 20
ATOM 30013 C C . GLU A 1 79 ? -7.659 -1.040 -2.713 1.00 0.00 79 GLU A C 20
ATOM 30014 O O . GLU A 1 79 ? -7.844 -1.408 -1.553 1.00 0.00 79 GLU A O 20
ATOM 30026 N N . VAL A 1 80 ? -6.711 -0.174 -3.054 1.00 0.00 80 VAL A N 20
ATOM 30027 C CA . VAL A 1 80 ? -5.815 0.409 -2.063 1.00 0.00 80 VAL A CA 20
ATOM 30028 C C . VAL A 1 80 ? -5.822 1.932 -2.143 1.00 0.00 80 VAL A C 20
ATOM 30029 O O . VAL A 1 80 ? -5.328 2.515 -3.108 1.00 0.00 80 VAL A O 20
ATOM 30042 N N . VAL A 1 81 ? -6.385 2.570 -1.122 1.00 0.00 81 VAL A N 20
ATOM 30043 C CA . VAL A 1 81 ? -6.455 4.026 -1.076 1.00 0.00 81 VAL A CA 20
ATOM 30044 C C . VAL A 1 81 ? -5.480 4.591 -0.050 1.00 0.00 81 VAL A C 20
ATOM 30045 O O . VAL A 1 81 ? -5.358 4.069 1.059 1.00 0.00 81 VAL A O 20
ATOM 30058 N N . PHE A 1 82 ? -4.788 5.661 -0.426 1.00 0.00 82 PHE A N 20
ATOM 30059 C CA . PHE A 1 82 ? -3.822 6.298 0.462 1.00 0.00 82 PHE A CA 20
ATOM 30060 C C . PHE A 1 82 ? -4.069 7.801 0.546 1.00 0.00 82 PHE A C 20
ATOM 30061 O O . PHE A 1 82 ? -3.799 8.539 -0.402 1.00 0.00 82 PHE A O 20
ATOM 30078 N N . SER A 1 83 ? -4.583 8.248 1.687 1.00 0.00 83 SER A N 20
ATOM 30079 C CA . SER A 1 83 ? -4.871 9.662 1.894 1.00 0.00 83 SER A CA 20
ATOM 30080 C C . SER A 1 83 ? -3.673 10.375 2.513 1.00 0.00 83 SER A C 20
ATOM 30081 O O . SER A 1 83 ? -2.945 9.802 3.324 1.00 0.00 83 SER A O 20
ATOM 30089 N N . VAL A 1 84 ? -3.474 11.631 2.125 1.00 0.00 84 VAL A N 20
ATOM 30090 C CA . VAL A 1 84 ? -2.365 12.425 2.641 1.00 0.00 84 VAL A CA 20
ATOM 30091 C C . VAL A 1 84 ? -2.508 13.890 2.247 1.00 0.00 84 VAL A C 20
ATOM 30092 O O . VAL A 1 84 ? -2.711 14.212 1.076 1.00 0.00 84 VAL A O 20
ATOM 30105 N N . ARG A 1 85 ? -2.400 14.776 3.232 1.00 0.00 85 ARG A N 20
ATOM 30106 C CA . ARG A 1 85 ? -2.517 16.208 2.989 1.00 0.00 85 ARG A CA 20
ATOM 30107 C C . ARG A 1 85 ? -3.607 16.497 1.960 1.00 0.00 85 ARG A C 20
ATOM 30108 O O . ARG A 1 85 ? -3.477 17.406 1.141 1.00 0.00 85 ARG A O 20
ATOM 30129 N N . GLY A 1 86 ? -4.682 15.716 2.009 1.00 0.00 86 GLY A N 20
ATOM 30130 C CA . GLY A 1 86 ? -5.778 15.903 1.077 1.00 0.00 86 GLY A CA 20
ATOM 30131 C C . GLY A 1 86 ? -5.684 14.979 -0.121 1.00 0.00 86 GLY A C 20
ATOM 30132 O O . GLY A 1 86 ? -6.700 14.494 -0.621 1.00 0.00 86 GLY A O 20
ATOM 30136 N N . LEU A 1 87 ? -4.463 14.737 -0.585 1.00 0.00 87 LEU A N 20
ATOM 30137 C CA . LEU A 1 87 ? -4.240 13.866 -1.734 1.00 0.00 87 LEU A CA 20
ATOM 30138 C C . LEU A 1 87 ? -4.690 12.440 -1.432 1.00 0.00 87 LEU A C 20
ATOM 30139 O O . LEU A 1 87 ? -4.612 11.980 -0.292 1.00 0.00 87 LEU A O 20
ATOM 30155 N N . THR A 1 88 ? -5.161 11.743 -2.462 1.00 0.00 88 THR A N 20
ATOM 30156 C CA . THR A 1 88 ? -5.622 10.369 -2.307 1.00 0.00 88 THR A CA 20
ATOM 30157 C C . THR A 1 88 ? -5.252 9.525 -3.522 1.00 0.00 88 THR A C 20
ATOM 30158 O O . THR A 1 88 ? -5.694 9.799 -4.638 1.00 0.00 88 THR A O 20
ATOM 30169 N N . SER A 1 89 ? -4.439 8.498 -3.297 1.00 0.00 89 SER A N 20
ATOM 30170 C CA . SER A 1 89 ? -4.007 7.615 -4.375 1.00 0.00 89 SER A CA 20
ATOM 30171 C C . SER A 1 89 ? -4.701 6.260 -4.278 1.00 0.00 89 SER A C 20
ATOM 30172 O O . SER A 1 89 ? -4.633 5.586 -3.251 1.00 0.00 89 SER A O 20
ATOM 30180 N N . LYS A 1 90 ? -5.371 5.867 -5.357 1.00 0.00 90 LYS A N 20
ATOM 30181 C CA . LYS A 1 90 ? -6.078 4.593 -5.397 1.00 0.00 90 LYS A CA 20
ATOM 30182 C C . LYS A 1 90 ? -5.289 3.558 -6.193 1.00 0.00 90 LYS A C 20
ATOM 30183 O O . LYS A 1 90 ? -4.412 3.906 -6.983 1.00 0.00 90 LYS A O 20
ATOM 30202 N N . ALA A 1 91 ? -5.608 2.286 -5.981 1.00 0.00 91 ALA A N 20
ATOM 30203 C CA . ALA A 1 91 ? -4.931 1.201 -6.681 1.00 0.00 91 ALA A CA 20
ATOM 30204 C C . ALA A 1 91 ? -5.718 -0.100 -6.569 1.00 0.00 91 ALA A C 20
ATOM 30205 O O . ALA A 1 91 ? -6.747 -0.158 -5.895 1.00 0.00 91 ALA A O 20
ATOM 30212 N N . SER A 1 92 ? -5.229 -1.142 -7.233 1.00 0.00 92 SER A N 20
ATOM 30213 C CA . SER A 1 92 ? -5.889 -2.442 -7.211 1.00 0.00 92 SER A CA 20
ATOM 30214 C C . SER A 1 92 ? -4.947 -3.521 -6.685 1.00 0.00 92 SER A C 20
ATOM 30215 O O . SER A 1 92 ? -3.835 -3.689 -7.186 1.00 0.00 92 SER A O 20
ATOM 30223 N N . LEU A 1 93 ? -5.401 -4.250 -5.672 1.00 0.00 93 LEU A N 20
ATOM 30224 C CA . LEU A 1 93 ? -4.600 -5.314 -5.076 1.00 0.00 93 LEU A CA 20
ATOM 30225 C C . LEU A 1 93 ? -5.108 -6.686 -5.510 1.00 0.00 93 LEU A C 20
ATOM 30226 O O . LEU A 1 93 ? -6.277 -7.017 -5.309 1.00 0.00 93 LEU A O 20
ATOM 30242 N N . ILE A 1 94 ? -4.222 -7.479 -6.103 1.00 0.00 94 ILE A N 20
ATOM 30243 C CA . ILE A 1 94 ? -4.580 -8.815 -6.561 1.00 0.00 94 ILE A CA 20
ATOM 30244 C C . ILE A 1 94 ? -3.973 -9.886 -5.661 1.00 0.00 94 ILE A C 20
ATOM 30245 O O . ILE A 1 94 ? -2.785 -9.841 -5.339 1.00 0.00 94 ILE A O 20
ATOM 30261 N N . VAL A 1 95 ? -4.794 -10.851 -5.261 1.00 0.00 95 VAL A N 20
ATOM 30262 C CA . VAL A 1 95 ? -4.338 -11.936 -4.401 1.00 0.00 95 VAL A CA 20
ATOM 30263 C C . VAL A 1 95 ? -4.918 -13.273 -4.848 1.00 0.00 95 VAL A C 20
ATOM 30264 O O . VAL A 1 95 ? -6.130 -13.482 -4.801 1.00 0.00 95 VAL A O 20
ATOM 30277 N N . ARG A 1 96 ? -4.044 -14.176 -5.280 1.00 0.00 96 ARG A N 20
ATOM 30278 C CA . ARG A 1 96 ? -4.470 -15.494 -5.736 1.00 0.00 96 ARG A CA 20
ATOM 30279 C C . ARG A 1 96 ? -4.181 -16.555 -4.678 1.00 0.00 96 ARG A C 20
ATOM 30280 O O . ARG A 1 96 ? -3.043 -16.710 -4.237 1.00 0.00 96 ARG A O 20
ATOM 30301 N N . GLU A 1 97 ? -5.219 -17.282 -4.278 1.00 0.00 97 GLU A N 20
ATOM 30302 C CA . GLU A 1 97 ? -5.076 -18.327 -3.271 1.00 0.00 97 GLU A CA 20
ATOM 30303 C C . GLU A 1 97 ? -4.248 -19.491 -3.809 1.00 0.00 97 GLU A C 20
ATOM 30304 O O . GLU A 1 97 ? -4.232 -19.751 -5.012 1.00 0.00 97 GLU A O 20
ATOM 30316 N N . ARG A 1 98 ? -3.563 -20.188 -2.909 1.00 0.00 98 ARG A N 20
ATOM 30317 C CA . ARG A 1 98 ? -2.732 -21.323 -3.292 1.00 0.00 98 ARG A CA 20
ATOM 30318 C C . ARG A 1 98 ? -3.588 -22.554 -3.571 1.00 0.00 98 ARG A C 20
ATOM 30319 O O . ARG A 1 98 ? -3.527 -23.133 -4.656 1.00 0.00 98 ARG A O 20
ATOM 30340 N N . SER A 1 99 ? -4.386 -22.950 -2.585 1.00 0.00 99 SER A N 20
ATOM 30341 C CA . SER A 1 99 ? -5.253 -24.115 -2.722 1.00 0.00 99 SER A CA 20
ATOM 30342 C C . SER A 1 99 ? -4.445 -25.348 -3.115 1.00 0.00 99 SER A C 20
ATOM 30343 O O . SER A 1 99 ? -4.814 -26.079 -4.033 1.00 0.00 99 SER A O 20
ATOM 30351 N N . GLY A 1 100 ? -3.340 -25.573 -2.411 1.00 0.00 100 GLY A N 20
ATOM 30352 C CA . GLY A 1 100 ? -2.496 -26.718 -2.700 1.00 0.00 100 GLY A CA 20
ATOM 30353 C C . GLY A 1 100 ? -1.215 -26.714 -1.890 1.00 0.00 100 GLY A C 20
ATOM 30354 O O . GLY A 1 100 ? -0.648 -25.663 -1.591 1.00 0.00 100 GLY A O 20
ATOM 30358 N N . PRO A 1 101 ? -0.741 -27.913 -1.519 1.00 0.00 101 PRO A N 20
ATOM 30359 C CA . PRO A 1 101 ? 0.486 -28.070 -0.732 1.00 0.00 101 PRO A CA 20
ATOM 30360 C C . PRO A 1 101 ? 1.736 -27.712 -1.530 1.00 0.00 101 PRO A C 20
ATOM 30361 O O . PRO A 1 101 ? 2.244 -28.525 -2.302 1.00 0.00 101 PRO A O 20
ATOM 30372 N N . SER A 1 102 ? 2.226 -26.492 -1.337 1.00 0.00 102 SER A N 20
ATOM 30373 C CA . SER A 1 102 ? 3.415 -26.026 -2.041 1.00 0.00 102 SER A CA 20
ATOM 30374 C C . SER A 1 102 ? 4.631 -26.035 -1.120 1.00 0.00 102 SER A C 20
ATOM 30375 O O . SER A 1 102 ? 4.833 -25.111 -0.331 1.00 0.00 102 SER A O 20
ATOM 30383 N N . SER A 1 103 ? 5.437 -27.086 -1.225 1.00 0.00 103 SER A N 20
ATOM 30384 C CA . SER A 1 103 ? 6.632 -27.218 -0.399 1.00 0.00 103 SER A CA 20
ATOM 30385 C C . SER A 1 103 ? 7.653 -26.139 -0.743 1.00 0.00 103 SER A C 20
ATOM 30386 O O . SER A 1 103 ? 7.650 -25.595 -1.847 1.00 0.00 103 SER A O 20
ATOM 30394 N N . GLY A 1 104 ? 8.527 -25.833 0.211 1.00 0.00 104 GLY A N 20
ATOM 30395 C CA . GLY A 1 104 ? 9.542 -24.820 -0.009 1.00 0.00 104 GLY A CA 20
ATOM 30396 C C . GLY A 1 104 ? 10.841 -25.404 -0.528 1.00 0.00 104 GLY A C 20
ATOM 30397 O O . GLY A 1 104 ? 11.336 -26.400 0.000 1.00 0.00 104 GLY A O 20
#

Solvent-accessible surface area: 6938 Å² total; per-residue (Å²): 135,120,124,76,112,119,66,168,29,22,34,98,73,188,13,121,75,41,107,19,60,60,43,80,83,3,48,0,81,0,18,0,48,111,102,13,68,115,64,113,31,75,4,32,5,35,56,159,103,20,8,110,53,111,140,27,98,32,54,126,120,50,132,76,12,29,0,49,8,123,124,8,32,74,100,62,34,46,89,0,42,0,41,3,108,62,47,70,5,141,13,54,10,64,17,148,96,119,79,54,148,95,114,111

Sequence (104 aa):
GSSGSSGHVGITKRLKTMEVLEGESCSFECVLSHESASDPAMWTVGGKTVGSSSRFQATRQGRKYILVVREAAPSDAGEVVFSVRGLTSKASLIVRERSGPSSGGSSGSSGHVGITKRLKTMEVLEGESCSFECVLSHESASDPAMWTVGGKTVGSSSRFQATRQGRKYILVVREAAPSDAGEVVFSVRGLTSKASLIVRERSGPSSGGSSGSSGHVGITKRLKTMEVLEGESCSFECVLSHESASDPAMWTVGGKTVGSSSRFQATRQGRKYILVVREAAPSDAGEVVFSVRGLTSKASLIVRERSGPSSGGSSGSSGHVGITKRLKTMEVLEGESCSFECVLSHESASDPAMWTVGGKTVGSSSRFQATRQGRKYILVVREAAPSDAGEVVFSVRGLTSKASLIVRERSGPSSGGSSGSSGHVGITKRLKTMEVLEGESCSFECVLSHESASDPAMWTVGGKTVGSSSRFQATRQGRKYILVVREAAPSDAGEVVFSVRGLTSKASLIVRERSGPSSGGSSGSSGHVGITKRLKTMEVLEGESCSFECVLSHESASDPAMWTVGGKTVGSSSRFQATRQGRKYILVVREAAPSDAGEVVFSVRGLTSKASLIVRERSGPSSGGSSGSSGHVGITKRLKTMEVLEGESCSFECVLSHESASDPAMWTVGGKTVGSSSRFQATRQGRKYILVVREAAPSDAGEVVFSVRGLTSKASLIVRERSGPSSGGSSGSSGHVGITKRLKTMEVLEGESCSFECVLSHESASDPAMWTVGGKTVGSSSRFQATRQGRKYILVVREAAPSDAGEVVFSVRGLTSKASLIVRERSGPSSGGSSGSSGHVGITKRLKTMEVLEGESCSFECVLSHESASDPAMWTVGGKTVGSSSRFQATRQGRKYILVVREAAPSDAGEVVFSVRGLTSKASLIVRERSGPSSGGSSGSSGHVGITKRLKTMEVLEGESCSFECVLSHESASDPAMWTVGGKTVGSSSRFQATRQGRKYILVVREAAPSDAGEVVFSVRGLTSKASLIVRERSGPSSGGSSGSSGHVGITKRLKTMEVLEGESCSFECVLSHESASDPAMWTVGGKTVGSSSRFQATRQGRKYILVVREAAPSDAGEVVFSVRGLTSKASLIVRERSGPSSGGSSGSSGHVGITKRLKTMEVLEGESCSFECVLSHESASDPAMWTVGGKTVGSSSRFQATRQGRKYILVVREAAPSDAGEVVFSVRGLTSKASLIVRERSGPSSGGSSGSSGHVGITKRLKTMEVLEGESCSFECVLSHESASDPAMWTVGGKTVGSSSRFQATRQGRKYILVVREAAPSDAGEVVFSVRGLTSKASLIVRERSGPSSGGSSGSSGHVGITKRLKTMEVLEGESCSFECVLSHESASDPAMWTVGGKTVGSSSRFQATRQGRKYILVVREAAPSDAGEVVFSVRGLTSKASLIVRERSGPSSGGSSGSSGHVGITKRLKTMEVLEGESCSFECVLSHESASDPAMWTVGGKTVGSSSRFQATRQGRKYILVVREAAPSDAGEVVFSVRGLTSKASLIVRERSGPSSGGSSGSSGHVGITKRLKTMEVLEGESCSFECVLSHESASDPAMWTVGGKTVGSSSRFQATRQGRKYILVVREAAPSDAGEVVFSVRGLTSKASLIVRERSGPSSGGSSGSSGHVGITKRLKTMEVLEGESCSFECVLSHESASDPAMWTVGGKTVGSSSRFQATRQGRKYILVVREAAPSDAGEVVFSVRGLTSKASLIVRERSGPSSGGSSGSSGHVGITKRLKTMEVLEGESCSFECVLSHESASDPAMWTVGGKTVGSSSRFQATRQGRKYILVVREAAPSDAGEVVFSVRGLTSKASLIVRERSGPSSGGSSGSSGHVGITKRLKTMEVLEGESCSFECVLSHESASDPAMWTVGGKTVGSSSRFQATRQGRKYILVVREAAPSDAGEVVFSVRGLTSKASLIVRERSGPSSGGSSGSSGHVGITKRLKTMEVLEGESCSFECVLSHESASDPAMWTVGGKTVGSSSRFQATRQGRKYILVVREAAPSDAGEVVFSVRGLTSKASLIVRERSGPSSG

GO terms:
  GO:0070273 phosphatidylinositol-4-phosphate binding (F, IDA)
  GO:0005546 phosphatidylinositol-4,5-bisphosphate binding (F, IDA)
  GO:0005547 phosphatidylinositol-3,4,5-trisphosphate binding (F, IDA)
  GO:0032266 phosphatidylinositol-3-phosphate binding (F, IDA)
  GO:0043325 phosphatidylinositol-3,4-bisphosphate binding (F, IDA)
  GO:0010314 phosphatidylinositol-5-phosphate binding (F, IDA)
  GO:0005085 guanyl-nucleotide exchange factor activity (F, TAS)
  GO:0005829 cytosol (C, TAS)
  GO:0051056 regulation of small GTPase mediated signal transduction (P, TAS)
  GO:0005515 protein binding (F, IPI)
  GO:0045214 sarcomere organization (P, TAS)
  GO:0030506 ankyrin binding (F, IPI)
  GO:0031432 titin binding (F, IPI)
  GO:0005829 cytosol (C, IDA)

CATH classification: 2.60.40.10